Protein AF-0000000084984394 (afdb_homodimer)

Structure (mmCIF, N/CA/C/O backbone):
data_AF-0000000084984394-model_v1
#
loop_
_entity.id
_entity.type
_entity.pdbx_description
1 polymer 'UvrABC system protein A'
#
loop_
_atom_site.group_PDB
_atom_site.id
_atom_site.type_symbol
_atom_site.label_atom_id
_atom_site.label_alt_id
_atom_site.label_comp_id
_atom_site.label_asym_id
_atom_site.label_entity_id
_atom_site.label_seq_id
_atom_site.pdbx_PDB_ins_code
_atom_site.Cartn_x
_atom_site.Cartn_y
_atom_site.Cartn_z
_atom_site.occupancy
_atom_site.B_iso_or_equiv
_atom_site.auth_seq_id
_atom_site.auth_comp_id
_atom_site.auth_asym_id
_atom_site.auth_atom_id
_atom_site.pdbx_PDB_model_num
ATOM 1 N N . MET A 1 1 ? 12.5 -16.281 24.297 1 39.22 1 MET A N 1
ATOM 2 C CA . MET A 1 1 ? 11.516 -15.359 24.859 1 39.22 1 MET A CA 1
ATOM 3 C C . MET A 1 1 ? 11.617 -13.992 24.188 1 39.22 1 MET A C 1
ATOM 5 O O . MET A 1 1 ? 12.711 -13.477 23.969 1 39.22 1 MET A O 1
ATOM 9 N N . GLY A 1 2 ? 10.586 -13.719 23.391 1 54.81 2 GLY A N 1
ATOM 10 C CA . GLY A 1 2 ? 10.508 -12.555 22.516 1 54.81 2 GLY A CA 1
ATOM 11 C C . GLY A 1 2 ? 10.961 -11.273 23.203 1 54.81 2 GLY A C 1
ATOM 12 O O . GLY A 1 2 ? 11 -11.203 24.438 1 54.81 2 GLY A O 1
ATOM 13 N N . LYS A 1 3 ? 11.648 -10.398 22.516 1 65.56 3 LYS A N 1
ATOM 14 C CA . LYS A 1 3 ? 12.117 -9.125 23.031 1 65.56 3 LYS A CA 1
ATOM 15 C C . LYS A 1 3 ? 10.977 -8.336 23.672 1 65.56 3 LYS A C 1
ATOM 17 O O . LYS A 1 3 ? 9.953 -8.078 23.031 1 65.56 3 LYS A O 1
ATOM 22 N N . ASN A 1 4 ? 10.828 -8.273 24.984 1 84.81 4 ASN A N 1
ATOM 23 C CA . ASN A 1 4 ? 9.773 -7.594 25.719 1 84.81 4 ASN A CA 1
ATOM 24 C C . ASN A 1 4 ? 10.031 -6.09 25.812 1 84.81 4 ASN A C 1
ATOM 26 O O . ASN A 1 4 ? 9.344 -5.379 26.547 1 84.81 4 ASN A O 1
ATOM 30 N N . LYS A 1 5 ? 11.078 -5.723 25.094 1 93.69 5 LYS A N 1
ATOM 31 C CA . LYS A 1 5 ? 11.391 -4.301 25.109 1 93.69 5 LYS A CA 1
ATOM 32 C C . LYS A 1 5 ? 11.758 -3.797 23.719 1 93.69 5 LYS A C 1
ATOM 34 O O . LYS A 1 5 ? 12.125 -4.586 22.844 1 93.69 5 LYS A O 1
ATOM 39 N N . ILE A 1 6 ? 11.508 -2.586 23.438 1 95.19 6 ILE A N 1
ATOM 40 C CA . ILE A 1 6 ? 12.039 -1.872 22.281 1 95.19 6 ILE A CA 1
ATOM 41 C C . ILE A 1 6 ? 13.312 -1.121 22.688 1 95.19 6 ILE A C 1
ATOM 43 O O . ILE A 1 6 ? 13.281 -0.267 23.578 1 95.19 6 ILE A O 1
ATOM 47 N N . THR A 1 7 ? 14.398 -1.49 22.109 1 95.62 7 THR A N 1
ATOM 48 C CA . THR A 1 7 ? 15.688 -0.886 22.438 1 95.62 7 THR A CA 1
ATOM 49 C C . THR A 1 7 ? 16.172 0.016 21.312 1 95.62 7 THR A C 1
ATOM 51 O O . THR A 1 7 ? 16.375 -0.447 20.188 1 95.62 7 THR A O 1
ATOM 54 N N . ILE A 1 8 ? 16.281 1.283 21.562 1 96 8 ILE A N 1
ATOM 55 C CA . ILE A 1 8 ? 16.781 2.273 20.625 1 96 8 ILE A CA 1
ATOM 56 C C . ILE A 1 8 ? 18.219 2.627 20.938 1 96 8 ILE A C 1
ATOM 58 O O . ILE A 1 8 ? 18.547 2.998 22.078 1 96 8 ILE A O 1
ATOM 62 N N . ARG A 1 9 ? 19.125 2.477 20.016 1 94.94 9 ARG A N 1
ATOM 63 C CA . ARG A 1 9 ? 20.547 2.773 20.219 1 94.94 9 ARG A CA 1
ATOM 64 C C . ARG A 1 9 ? 21.016 3.848 19.234 1 94.94 9 ARG A C 1
ATOM 66 O O . ARG A 1 9 ? 20.891 3.688 18.031 1 94.94 9 ARG A O 1
ATOM 73 N N . GLY A 1 10 ? 21.406 4.906 19.75 1 94.62 10 GLY A N 1
ATOM 74 C CA . GLY A 1 10 ? 22.094 5.945 19 1 94.62 10 GLY A CA 1
ATOM 75 C C . GLY A 1 10 ? 21.156 6.73 18.094 1 94.62 10 GLY A C 1
ATOM 76 O O . GLY A 1 10 ? 21.406 6.859 16.891 1 94.62 10 GLY A O 1
ATOM 77 N N . ALA A 1 11 ? 20.016 7.262 18.578 1 94 11 ALA A N 1
ATOM 78 C CA . ALA A 1 11 ? 19.109 8.094 17.797 1 94 11 ALA A CA 1
ATOM 79 C C . ALA A 1 11 ? 19.625 9.523 17.703 1 94 11 ALA A C 1
ATOM 81 O O . ALA A 1 11 ? 20 10.125 18.703 1 94 11 ALA A O 1
ATOM 82 N N . ARG A 1 12 ? 19.672 10.07 16.5 1 91.38 12 ARG A N 1
ATOM 83 C CA . ARG A 1 12 ? 20.281 11.383 16.297 1 91.38 12 ARG A CA 1
ATOM 84 C C . ARG A 1 12 ? 19.438 12.234 15.359 1 91.38 12 ARG A C 1
ATOM 86 O O . ARG A 1 12 ? 19.938 13.164 14.727 1 91.38 12 ARG A O 1
ATOM 93 N N . GLU A 1 13 ? 18.188 11.93 15.273 1 85.88 13 GLU A N 1
ATOM 94 C CA . GLU A 1 13 ? 17.297 12.727 14.422 1 85.88 13 GLU A CA 1
ATOM 95 C C . GLU A 1 13 ? 17.125 14.141 14.977 1 85.88 13 GLU A C 1
ATOM 97 O O . GLU A 1 13 ? 16.797 14.312 16.156 1 85.88 13 GLU A O 1
ATOM 102 N N . HIS A 1 14 ? 17.328 15.148 14.156 1 79.62 14 HIS A N 1
ATOM 103 C CA . HIS A 1 14 ? 17.156 16.562 14.508 1 79.62 14 HIS A CA 1
ATOM 104 C C . HIS A 1 14 ? 18.047 16.938 15.688 1 79.62 14 HIS A C 1
ATOM 106 O O . HIS A 1 14 ? 19.266 16.812 15.617 1 79.62 14 HIS A O 1
ATOM 112 N N . ASN A 1 15 ? 17.453 17.234 16.938 1 82.62 15 ASN A N 1
ATOM 113 C CA . ASN A 1 15 ? 18.25 17.719 18.047 1 82.62 15 ASN A CA 1
ATOM 114 C C . ASN A 1 15 ? 18.625 16.594 19.016 1 82.62 15 ASN A C 1
ATOM 116 O O . ASN A 1 15 ? 19.266 16.828 20.031 1 82.62 15 ASN A O 1
ATOM 120 N N . LEU A 1 16 ? 18.203 15.344 18.625 1 91.69 16 LEU A N 1
ATOM 121 C CA . LEU A 1 16 ? 18.5 14.219 19.516 1 91.69 16 LEU A CA 1
ATOM 122 C C . LEU A 1 16 ? 20 14 19.641 1 91.69 16 LEU A C 1
ATOM 124 O O . LEU A 1 16 ? 20.719 14.055 18.641 1 91.69 16 LEU A O 1
ATOM 128 N N . LYS A 1 17 ? 20.5 13.852 20.844 1 93.44 17 LYS A N 1
ATOM 129 C CA . LYS A 1 17 ? 21.922 13.719 21.125 1 93.44 17 LYS A CA 1
ATOM 130 C C . LYS A 1 17 ? 22.312 12.258 21.344 1 93.44 17 LYS A C 1
ATOM 132 O O . LYS A 1 17 ? 22.672 11.875 22.453 1 93.44 17 LYS A O 1
ATOM 137 N N . ASN A 1 18 ? 22.266 11.391 20.266 1 93.31 18 ASN A N 1
ATOM 138 C CA . ASN A 1 18 ? 22.672 9.992 20.312 1 93.31 18 ASN A CA 1
ATOM 139 C C . ASN A 1 18 ? 22.016 9.25 21.469 1 93.31 18 ASN A C 1
ATOM 141 O O . ASN A 1 18 ? 22.703 8.633 22.297 1 93.31 18 ASN A O 1
ATOM 145 N N . ILE A 1 19 ? 20.734 9.289 21.5 1 94.81 19 ILE A N 1
ATOM 146 C CA . ILE A 1 19 ? 19.922 8.82 22.609 1 94.81 19 ILE A CA 1
ATOM 147 C C . ILE A 1 19 ? 19.844 7.293 22.594 1 94.81 19 ILE A C 1
ATOM 149 O O . ILE A 1 19 ? 19.688 6.684 21.531 1 94.81 19 ILE A O 1
ATOM 153 N N . ASP A 1 20 ? 20.125 6.703 23.781 1 95.56 20 ASP A N 1
ATOM 154 C CA . ASP A 1 20 ? 19.812 5.301 24.047 1 95.56 20 ASP A CA 1
ATOM 155 C C . ASP A 1 20 ? 18.609 5.164 24.984 1 95.56 20 ASP A C 1
ATOM 157 O O . ASP A 1 20 ? 18.578 5.801 26.031 1 95.56 20 ASP A O 1
ATOM 161 N N . LEU A 1 21 ? 17.641 4.418 24.578 1 96.56 21 LEU A N 1
ATOM 162 C CA . LEU A 1 21 ? 16.422 4.316 25.359 1 96.56 21 LEU A CA 1
ATOM 163 C C . LEU A 1 21 ? 15.82 2.916 25.25 1 96.56 21 LEU A C 1
ATOM 165 O O . LEU A 1 21 ? 15.82 2.314 24.172 1 96.56 21 LEU A O 1
ATOM 169 N N . GLU A 1 22 ? 15.406 2.387 26.359 1 96.31 22 GLU A N 1
ATOM 170 C CA . GLU A 1 22 ? 14.656 1.131 26.406 1 96.31 22 GLU A CA 1
ATOM 171 C C . GLU A 1 22 ? 13.234 1.348 26.906 1 96.31 22 GLU A C 1
ATOM 173 O O . GLU A 1 22 ? 13.031 1.942 27.969 1 96.31 22 GLU A O 1
ATOM 178 N N . ILE A 1 23 ? 12.266 0.944 26.141 1 96.56 23 ILE A N 1
ATOM 179 C CA . ILE A 1 23 ? 10.875 1.066 26.578 1 96.56 23 ILE A CA 1
ATOM 180 C C . ILE A 1 23 ? 10.195 -0.299 26.516 1 96.56 23 ILE A C 1
ATOM 182 O O . ILE A 1 23 ? 10.508 -1.116 25.641 1 96.56 23 ILE A O 1
ATOM 186 N N . PRO A 1 24 ? 9.297 -0.525 27.375 1 95.81 24 PRO A N 1
ATOM 187 C CA . PRO A 1 24 ? 8.641 -1.835 27.406 1 95.81 24 PRO A CA 1
ATOM 188 C C . PRO A 1 24 ? 7.605 -2.006 26.297 1 95.81 24 PRO A C 1
ATOM 190 O O . PRO A 1 24 ? 7.035 -1.021 25.812 1 95.81 24 PRO A O 1
ATOM 193 N N . ARG A 1 25 ? 7.363 -3.24 25.922 1 93.12 25 ARG A N 1
ATOM 194 C CA . ARG A 1 25 ? 6.328 -3.576 24.953 1 93.12 25 ARG A CA 1
ATOM 195 C C . ARG A 1 25 ? 5.008 -3.895 25.641 1 93.12 25 ARG A C 1
ATOM 197 O O . ARG A 1 25 ? 4.992 -4.246 26.828 1 93.12 25 ARG A O 1
ATOM 204 N N . ASP A 1 26 ? 3.85 -3.713 24.984 1 92.44 26 ASP A N 1
ATOM 205 C CA . ASP A 1 26 ? 2.5 -4.043 25.422 1 92.44 26 ASP A CA 1
ATOM 206 C C . ASP A 1 26 ? 2.076 -3.154 26.594 1 92.44 26 ASP A C 1
ATOM 208 O O . ASP A 1 26 ? 1.431 -3.623 27.531 1 92.44 26 ASP A O 1
ATOM 212 N N . GLN A 1 27 ? 2.607 -1.94 26.578 1 96.62 27 GLN A N 1
ATOM 213 C CA . GLN A 1 27 ? 2.266 -0.986 27.625 1 96.62 27 GLN A CA 1
ATOM 214 C C . GLN A 1 27 ? 1.844 0.355 27.031 1 96.62 27 GLN A C 1
ATOM 216 O O . GLN A 1 27 ? 2.051 0.607 25.844 1 96.62 27 GLN A O 1
ATOM 221 N N . PHE A 1 28 ? 1.172 1.095 27.906 1 97.69 28 PHE A N 1
ATOM 222 C CA . PHE A 1 28 ? 0.793 2.471 27.609 1 97.69 28 PHE A CA 1
ATOM 223 C C . PHE A 1 28 ? 1.899 3.438 28.016 1 97.69 28 PHE A C 1
ATOM 225 O O . PHE A 1 28 ? 2.068 3.73 29.203 1 97.69 28 PHE A O 1
ATOM 232 N N . ILE A 1 29 ? 2.703 3.916 26.984 1 98.25 29 ILE A N 1
ATOM 233 C CA . ILE A 1 29 ? 3.887 4.73 27.234 1 98.25 29 ILE A CA 1
ATOM 234 C C . ILE A 1 29 ? 3.611 6.176 26.828 1 98.25 29 ILE A C 1
ATOM 236 O O . ILE A 1 29 ? 3.125 6.441 25.734 1 98.25 29 ILE A O 1
ATOM 240 N N . VAL A 1 30 ? 3.922 7.121 27.703 1 98 30 VAL A N 1
ATOM 241 C CA . VAL A 1 30 ? 3.762 8.531 27.391 1 98 30 VAL A CA 1
ATOM 242 C C . VAL A 1 30 ? 5.133 9.18 27.219 1 98 30 VAL A C 1
ATOM 244 O O . VAL A 1 30 ? 6.023 9 28.047 1 98 30 VAL A O 1
ATOM 247 N N . PHE A 1 31 ? 5.332 9.805 26.094 1 97.56 31 PHE A N 1
ATOM 248 C CA . PHE A 1 31 ? 6.473 10.688 25.859 1 97.56 31 PHE A CA 1
ATOM 249 C C . PHE A 1 31 ? 6.105 12.141 26.172 1 97.56 31 PHE A C 1
ATOM 251 O O . PHE A 1 31 ? 5.152 12.672 25.609 1 97.56 31 PHE A O 1
ATOM 258 N N . THR A 1 32 ? 6.801 12.727 27.141 1 96.31 32 THR A N 1
ATOM 259 C CA . THR A 1 32 ? 6.527 14.109 27.516 1 96.31 32 THR A CA 1
ATOM 260 C C . THR A 1 32 ? 7.82 14.922 27.562 1 96.31 32 THR A C 1
ATOM 262 O O . THR A 1 32 ? 8.898 14.398 27.266 1 96.31 32 THR A O 1
ATOM 265 N N . GLY A 1 33 ? 7.73 16.219 27.734 1 93.5 33 GLY A N 1
ATOM 266 C CA . GLY A 1 33 ? 8.836 17.172 27.719 1 93.5 33 GLY A CA 1
ATOM 267 C C . GLY A 1 33 ? 8.461 18.516 27.109 1 93.5 33 GLY A C 1
ATOM 268 O O . GLY A 1 33 ? 7.41 18.641 26.484 1 93.5 33 GLY A O 1
ATOM 269 N N . LEU A 1 34 ? 9.32 19.422 27.328 1 88.94 34 LEU A N 1
ATOM 270 C CA . LEU A 1 34 ? 9.07 20.781 26.859 1 88.94 34 LEU A CA 1
ATOM 271 C C . LEU A 1 34 ? 8.93 20.812 25.344 1 88.94 34 LEU A C 1
ATOM 273 O O . LEU A 1 34 ? 9.406 19.891 24.656 1 88.94 34 LEU A O 1
ATOM 277 N N . SER A 1 35 ? 8.234 21.781 24.875 1 83.44 35 SER A N 1
ATOM 278 C CA . SER A 1 35 ? 8.109 21.938 23.422 1 83.44 35 SER A CA 1
ATOM 279 C C . SER A 1 35 ? 9.477 22.109 22.766 1 83.44 35 SER A C 1
ATOM 281 O O . SER A 1 35 ? 10.289 22.922 23.219 1 83.44 35 SER A O 1
ATOM 283 N N . GLY A 1 36 ? 9.789 21.328 21.75 1 81.25 36 GLY A N 1
ATOM 284 C CA . GLY A 1 36 ? 11.055 21.391 21.047 1 81.25 36 GLY A CA 1
ATOM 285 C C . GLY A 1 36 ? 12.133 20.531 21.688 1 81.25 36 GLY A C 1
ATOM 286 O O . GLY A 1 36 ? 13.289 20.547 21.25 1 81.25 36 GLY A O 1
ATOM 287 N N . SER A 1 37 ? 11.758 19.75 22.672 1 89 37 SER A N 1
ATOM 288 C CA . SER A 1 37 ? 12.742 18.969 23.406 1 89 37 SER A CA 1
ATOM 289 C C . SER A 1 37 ? 13.219 17.766 22.594 1 89 37 SER A C 1
ATOM 291 O O . SER A 1 37 ? 14.289 17.219 22.859 1 89 37 SER A O 1
ATOM 293 N N . GLY A 1 38 ? 12.43 17.297 21.656 1 89.88 38 GLY A N 1
ATOM 294 C CA . GLY A 1 38 ? 12.812 16.172 20.812 1 89.88 38 GLY A CA 1
ATOM 295 C C . GLY A 1 38 ? 11.828 15.008 20.891 1 89.88 38 GLY A C 1
ATOM 296 O O . GLY A 1 38 ? 12.125 13.906 20.422 1 89.88 38 GLY A O 1
ATOM 297 N N . LYS A 1 39 ? 10.609 15.219 21.406 1 92.56 39 LYS A N 1
ATOM 298 C CA . LYS A 1 39 ? 9.602 14.164 21.547 1 92.56 39 LYS A CA 1
ATOM 299 C C . LYS A 1 39 ? 9.188 13.617 20.203 1 92.56 39 LYS A C 1
ATOM 301 O O . LYS A 1 39 ? 9.188 12.398 19.984 1 92.56 39 LYS A O 1
ATOM 306 N N . SER A 1 40 ? 8.797 14.539 19.297 1 88.56 40 SER A N 1
ATOM 307 C CA . SER A 1 40 ? 8.32 14.141 17.984 1 88.56 40 SER A CA 1
ATOM 308 C C . SER A 1 40 ? 9.445 13.523 17.156 1 88.56 40 SER A C 1
ATOM 310 O O . SER A 1 40 ? 9.211 12.594 16.375 1 88.56 40 SER A O 1
ATOM 312 N N . SER A 1 41 ? 10.68 14.047 17.312 1 90.25 41 SER A N 1
ATOM 313 C CA . SER A 1 41 ? 11.836 13.492 16.609 1 90.25 41 SER A CA 1
ATOM 314 C C . SER A 1 41 ? 12.055 12.023 16.984 1 90.25 41 SER A C 1
ATOM 316 O O . SER A 1 41 ? 12.391 11.203 16.141 1 90.25 41 SER A O 1
ATOM 318 N N . LEU A 1 42 ? 11.883 11.758 18.219 1 94.69 42 LEU A N 1
ATOM 319 C CA . LEU A 1 42 ? 12.109 10.398 18.688 1 94.69 42 LEU A CA 1
ATOM 320 C C . LEU A 1 42 ? 10.93 9.492 18.328 1 94.69 42 LEU A C 1
ATOM 322 O O . LEU A 1 42 ? 11.117 8.43 17.734 1 94.69 42 LEU A O 1
ATOM 326 N N . ALA A 1 43 ? 9.703 9.922 18.656 1 94.75 43 ALA A N 1
ATOM 327 C CA . ALA A 1 43 ? 8.516 9.094 18.516 1 94.75 43 ALA A CA 1
ATOM 328 C C . ALA A 1 43 ? 8.148 8.898 17.047 1 94.75 43 ALA A C 1
ATOM 330 O O . ALA A 1 43 ? 7.91 7.77 16.609 1 94.75 43 ALA A O 1
ATOM 331 N N . PHE A 1 44 ? 8.109 9.93 16.281 1 91.12 44 PHE A N 1
ATOM 332 C CA . PHE A 1 44 ? 7.57 9.859 14.922 1 91.12 44 PHE A CA 1
ATOM 333 C C . PHE A 1 44 ? 8.688 9.711 13.898 1 91.12 44 PHE A C 1
ATOM 335 O O . PHE A 1 44 ? 8.648 8.82 13.047 1 91.12 44 PHE A O 1
ATOM 342 N N . ASP A 1 45 ? 9.75 10.539 14 1 89.12 45 ASP A N 1
ATOM 343 C CA . ASP A 1 45 ? 10.773 10.594 12.961 1 89.12 45 ASP A CA 1
ATOM 344 C C . ASP A 1 45 ? 11.789 9.461 13.133 1 89.12 45 ASP A C 1
ATOM 346 O O . ASP A 1 45 ? 12.602 9.203 12.234 1 89.12 45 ASP A O 1
ATOM 350 N N . THR A 1 46 ? 11.812 8.82 14.258 1 93.69 46 THR A N 1
ATOM 351 C CA . THR A 1 46 ? 12.758 7.734 14.492 1 93.69 46 THR A CA 1
ATOM 352 C C . THR A 1 46 ? 12.023 6.402 14.633 1 93.69 46 THR A C 1
ATOM 354 O O . THR A 1 46 ? 12.062 5.57 13.727 1 93.69 46 THR A O 1
ATOM 357 N N . ILE A 1 47 ? 11.172 6.32 15.695 1 94.69 47 ILE A N 1
ATOM 358 C CA . ILE A 1 47 ? 10.555 5.039 16.016 1 94.69 47 ILE A CA 1
ATOM 359 C C . ILE A 1 47 ? 9.492 4.695 14.969 1 94.69 47 ILE A C 1
ATOM 361 O O . ILE A 1 47 ? 9.523 3.613 14.383 1 94.69 47 ILE A O 1
ATOM 365 N N . TYR A 1 48 ? 8.578 5.57 14.711 1 93 48 TYR A N 1
ATOM 366 C CA . TYR A 1 48 ? 7.52 5.316 13.75 1 93 48 TYR A CA 1
ATOM 367 C C . TYR A 1 48 ? 8.086 5.133 12.344 1 93 48 TYR A C 1
ATOM 369 O O . TYR A 1 48 ? 7.707 4.199 11.633 1 93 48 TYR A O 1
ATOM 377 N N . ALA A 1 49 ? 8.914 6.074 12 1 88.56 49 ALA A N 1
ATOM 378 C CA . ALA A 1 49 ? 9.484 6.047 10.656 1 88.56 49 ALA A CA 1
ATOM 379 C C . ALA A 1 49 ? 10.156 4.711 10.375 1 88.56 49 ALA A C 1
ATOM 381 O O . ALA A 1 49 ? 9.969 4.125 9.305 1 88.56 49 ALA A O 1
ATOM 382 N N . ASP A 1 50 ? 10.898 4.242 11.32 1 90.31 50 ASP A N 1
ATOM 383 C CA . ASP A 1 50 ? 11.602 2.98 11.117 1 90.31 50 ASP A CA 1
ATOM 384 C C . ASP A 1 50 ? 10.633 1.8 11.125 1 90.31 50 ASP A C 1
ATOM 386 O O . ASP A 1 50 ? 10.805 0.847 10.359 1 90.31 50 ASP A O 1
ATOM 390 N N . GLY A 1 51 ? 9.664 1.844 12.055 1 89.44 51 GLY A N 1
ATOM 391 C CA . GLY A 1 51 ? 8.68 0.777 12.102 1 89.44 51 GLY A CA 1
ATOM 392 C C . GLY A 1 51 ? 7.867 0.658 10.82 1 89.44 51 GLY A C 1
ATOM 393 O O . GLY A 1 51 ? 7.609 -0.449 10.344 1 89.44 51 GLY A O 1
ATOM 394 N N . GLN A 1 52 ? 7.438 1.762 10.367 1 85.19 52 GLN A N 1
ATOM 395 C CA . GLN A 1 52 ? 6.672 1.771 9.125 1 85.19 52 GLN A CA 1
ATOM 396 C C . GLN A 1 52 ? 7.527 1.328 7.945 1 85.19 52 GLN A C 1
ATOM 398 O O . GLN A 1 52 ? 7.082 0.545 7.105 1 85.19 52 GLN A O 1
ATOM 403 N N . ARG A 1 53 ? 8.75 1.871 7.879 1 83.56 53 ARG A N 1
ATOM 404 C CA . ARG A 1 53 ? 9.672 1.528 6.801 1 83.56 53 ARG A CA 1
ATOM 405 C C . ARG A 1 53 ? 9.898 0.022 6.734 1 83.56 53 ARG A C 1
ATOM 407 O O . ARG A 1 53 ? 9.844 -0.571 5.652 1 83.56 53 ARG A O 1
ATOM 414 N N . ARG A 1 54 ? 10.18 -0.574 7.816 1 85.5 54 ARG A N 1
ATOM 415 C CA . ARG A 1 54 ? 10.469 -2.002 7.875 1 85.5 54 ARG A CA 1
ATOM 416 C C . ARG A 1 54 ? 9.281 -2.826 7.387 1 85.5 54 ARG A C 1
ATOM 418 O O . ARG A 1 54 ? 9.461 -3.83 6.695 1 85.5 54 ARG A O 1
ATOM 425 N N . TYR A 1 55 ? 8.141 -2.463 7.73 1 85.19 55 TYR A N 1
ATOM 426 C CA . TYR A 1 55 ? 6.969 -3.211 7.285 1 85.19 55 TYR A CA 1
ATOM 427 C C . TYR A 1 55 ? 6.762 -3.057 5.785 1 85.19 55 TYR A C 1
ATOM 429 O O . TYR A 1 55 ? 6.438 -4.027 5.094 1 85.19 55 TYR A O 1
ATOM 437 N N . VAL A 1 56 ? 6.844 -1.837 5.32 1 78.5 56 VAL A N 1
ATOM 438 C CA . VAL A 1 56 ? 6.637 -1.564 3.9 1 78.5 56 VAL A CA 1
ATOM 439 C C . VAL A 1 56 ? 7.664 -2.332 3.072 1 78.5 56 VAL A C 1
ATOM 441 O O . VAL A 1 56 ? 7.359 -2.801 1.972 1 78.5 56 VAL A O 1
ATOM 444 N N . GLU A 1 57 ? 8.836 -2.455 3.594 1 76.38 57 GLU A N 1
ATOM 445 C CA . GLU A 1 57 ? 9.891 -3.203 2.912 1 76.38 57 GLU A CA 1
ATOM 446 C C . GLU A 1 57 ? 9.523 -4.676 2.775 1 76.38 57 GLU A C 1
ATOM 448 O O . GLU A 1 57 ? 10.062 -5.383 1.922 1 76.38 57 GLU A O 1
ATOM 453 N N . SER A 1 58 ? 8.609 -5.086 3.658 1 77.69 58 SER A N 1
ATOM 454 C CA . SER A 1 58 ? 8.211 -6.488 3.666 1 77.69 58 SER A CA 1
ATOM 455 C C . SER A 1 58 ? 7.094 -6.75 2.656 1 77.69 58 SER A C 1
ATOM 457 O O . SER A 1 58 ? 6.742 -7.902 2.396 1 77.69 58 SER A O 1
ATOM 459 N N . LEU A 1 59 ? 6.535 -5.715 2.086 1 75 59 LEU A N 1
ATOM 460 C CA . LEU A 1 59 ? 5.457 -5.852 1.115 1 75 59 LEU A CA 1
ATOM 461 C C . LEU A 1 59 ? 6.012 -6.086 -0.286 1 75 59 LEU A C 1
ATOM 463 O O . LEU A 1 59 ? 7.23 -6.09 -0.483 1 75 59 LEU A O 1
ATOM 467 N N . SER A 1 60 ? 5.082 -6.332 -1.237 1 68.88 60 SER A N 1
ATOM 468 C CA . SER A 1 60 ? 5.477 -6.586 -2.619 1 68.88 60 SER A CA 1
ATOM 469 C C . SER A 1 60 ? 6.176 -5.371 -3.223 1 68.88 60 SER A C 1
ATOM 471 O O . SER A 1 60 ? 6.047 -4.258 -2.717 1 68.88 60 SER A O 1
ATOM 473 N N . SER A 1 61 ? 7.016 -5.613 -4.242 1 64.44 61 SER A N 1
ATOM 474 C CA . SER A 1 61 ? 7.719 -4.527 -4.918 1 64.44 61 SER A CA 1
ATOM 475 C C . SER A 1 61 ? 6.742 -3.479 -5.441 1 64.44 61 SER A C 1
ATOM 477 O O . SER A 1 61 ? 7.031 -2.281 -5.41 1 64.44 61 SER A O 1
ATOM 479 N N . TYR A 1 62 ? 5.648 -4.004 -5.852 1 60.34 62 TYR A N 1
ATOM 480 C CA . TYR A 1 62 ? 4.621 -3.102 -6.363 1 60.34 62 TYR A CA 1
ATOM 481 C C . TYR A 1 62 ? 4.086 -2.203 -5.258 1 60.34 62 TYR A C 1
ATOM 483 O O . TYR A 1 62 ? 3.965 -0.988 -5.438 1 60.34 62 TYR A O 1
ATOM 491 N N . ALA A 1 63 ? 3.736 -2.803 -4.188 1 70.56 63 ALA A N 1
ATOM 492 C CA . ALA A 1 63 ? 3.238 -2.043 -3.043 1 70.56 63 ALA A CA 1
ATOM 493 C C . ALA A 1 63 ? 4.273 -1.029 -2.564 1 70.56 63 ALA A C 1
ATOM 495 O O . ALA A 1 63 ? 3.928 0.106 -2.229 1 70.56 63 ALA A O 1
ATOM 496 N N . ARG A 1 64 ? 5.531 -1.296 -2.676 1 72.12 64 ARG A N 1
ATOM 497 C CA . ARG A 1 64 ? 6.617 -0.436 -2.213 1 72.12 64 ARG A CA 1
ATOM 498 C C . ARG A 1 64 ? 6.754 0.795 -3.102 1 72.12 64 ARG A C 1
ATOM 500 O O . ARG A 1 64 ? 6.98 1.902 -2.607 1 72.12 64 ARG A O 1
ATOM 507 N N . GLN A 1 65 ? 6.641 0.52 -4.332 1 62.75 65 GLN A N 1
ATOM 508 C CA . GLN A 1 65 ? 6.773 1.617 -5.285 1 62.75 65 GLN A CA 1
ATOM 509 C C . GLN A 1 65 ? 5.656 2.639 -5.105 1 62.75 65 GLN A C 1
ATOM 511 O O . GLN A 1 65 ? 5.883 3.844 -5.227 1 62.75 65 GLN A O 1
ATOM 516 N N . PHE A 1 66 ? 4.59 2.131 -4.746 1 60.28 66 PHE A N 1
ATOM 517 C CA . PHE A 1 66 ? 3.422 2.994 -4.625 1 60.28 66 PHE A CA 1
ATOM 518 C C . PHE A 1 66 ? 3.461 3.775 -3.316 1 60.28 66 PHE A C 1
ATOM 520 O O . PHE A 1 66 ? 3.141 4.965 -3.289 1 60.28 66 PHE A O 1
ATOM 527 N N . LEU A 1 67 ? 3.709 3.045 -2.254 1 67.88 67 LEU A N 1
ATOM 528 C CA . LEU A 1 67 ? 3.707 3.688 -0.945 1 67.88 67 LEU A CA 1
ATOM 529 C C . LEU A 1 67 ? 4.918 4.602 -0.786 1 67.88 67 LEU A C 1
ATOM 531 O O . LEU A 1 67 ? 4.926 5.48 0.08 1 67.88 67 LEU A O 1
ATOM 535 N N . GLY A 1 68 ? 5.785 4.543 -1.76 1 59.25 68 GLY A N 1
ATOM 536 C CA . GLY A 1 68 ? 6.969 5.391 -1.749 1 59.25 68 GLY A CA 1
ATOM 537 C C . GLY A 1 68 ? 8.062 4.871 -0.839 1 59.25 68 GLY A C 1
ATOM 538 O O . GLY A 1 68 ? 7.801 4.094 0.08 1 59.25 68 GLY A O 1
ATOM 539 N N . GLN A 1 69 ? 9.211 5.105 -1.254 1 58.78 69 GLN A N 1
ATOM 540 C CA . GLN A 1 69 ? 10.375 4.703 -0.466 1 58.78 69 GLN A CA 1
ATOM 541 C C . GLN A 1 69 ? 10.547 5.602 0.756 1 58.78 69 GLN A C 1
ATOM 543 O O . GLN A 1 69 ? 10.523 6.828 0.641 1 58.78 69 GLN A O 1
ATOM 548 N N . MET A 1 70 ? 10.328 5.004 1.964 1 64.94 70 MET A N 1
ATOM 549 C CA . MET A 1 70 ? 10.5 5.73 3.217 1 64.94 70 MET A CA 1
ATOM 550 C C . MET A 1 70 ? 11.977 5.82 3.596 1 64.94 70 MET A C 1
ATOM 552 O O . MET A 1 70 ? 12.727 4.863 3.406 1 64.94 70 MET A O 1
ATOM 556 N N . GLU A 1 71 ? 12.469 6.973 3.945 1 68.94 71 GLU A N 1
ATOM 557 C CA . GLU A 1 71 ? 13.859 7.195 4.324 1 68.94 71 GLU A CA 1
ATOM 558 C C . GLU A 1 71 ? 14.18 6.547 5.664 1 68.94 71 GLU A C 1
ATOM 560 O O . GLU A 1 71 ? 13.336 6.512 6.562 1 68.94 71 GLU A O 1
ATOM 565 N N . LYS A 1 72 ? 15.266 5.867 5.715 1 78.44 72 LYS A N 1
ATOM 566 C CA . LYS A 1 72 ? 15.734 5.328 6.988 1 78.44 72 LYS A CA 1
ATOM 567 C C . LYS A 1 72 ? 16.125 6.445 7.953 1 78.44 72 LYS A C 1
ATOM 569 O O . LYS A 1 72 ? 16.859 7.359 7.586 1 78.44 72 LYS A O 1
ATOM 574 N N . PRO A 1 73 ? 15.578 6.453 9.195 1 85 73 PRO A N 1
ATOM 575 C CA . PRO A 1 73 ? 15.953 7.477 10.172 1 85 73 PRO A CA 1
ATOM 576 C C . PRO A 1 73 ? 17.406 7.359 10.617 1 85 73 PRO A C 1
ATOM 578 O O . PRO A 1 73 ? 18.031 6.309 10.438 1 85 73 PRO A O 1
ATOM 581 N N . ASP A 1 74 ? 18 8.445 11.109 1 85.81 74 ASP A N 1
ATOM 582 C CA . ASP A 1 74 ? 19.375 8.453 11.617 1 85.81 74 ASP A CA 1
ATOM 583 C C . ASP A 1 74 ? 19.438 7.809 13 1 85.81 74 ASP A C 1
ATOM 585 O O . ASP A 1 74 ? 19.391 8.508 14.016 1 85.81 74 ASP A O 1
ATOM 589 N N . VAL A 1 75 ? 19.547 6.566 13.07 1 89.62 75 VAL A N 1
ATOM 590 C CA . VAL A 1 75 ? 19.625 5.746 14.281 1 89.62 75 VAL A CA 1
ATOM 591 C C . VAL A 1 75 ? 20.516 4.527 14.016 1 89.62 75 VAL A C 1
ATOM 593 O O . VAL A 1 75 ? 20.531 3.998 12.906 1 89.62 75 VAL A O 1
ATOM 596 N N . ASP A 1 76 ? 21.297 4.168 15 1 87.06 76 ASP A N 1
ATOM 597 C CA . ASP A 1 76 ? 22.172 3.016 14.82 1 87.06 76 ASP A CA 1
ATOM 598 C C . ASP A 1 76 ? 21.375 1.723 14.711 1 87.06 76 ASP A C 1
ATOM 600 O O . ASP A 1 76 ? 21.609 0.91 13.812 1 87.06 76 ASP A O 1
ATOM 604 N N . ASP A 1 77 ? 20.484 1.555 15.688 1 88.69 77 ASP A N 1
ATOM 605 C CA . ASP A 1 77 ? 19.719 0.313 15.672 1 88.69 77 ASP A CA 1
ATOM 606 C C . ASP A 1 77 ? 18.484 0.423 16.578 1 88.69 77 ASP A C 1
ATOM 608 O O . ASP A 1 77 ? 18.516 1.104 17.594 1 88.69 77 ASP A O 1
ATOM 612 N N . ILE A 1 78 ? 17.438 -0.104 16.109 1 93.12 78 ILE A N 1
ATOM 613 C CA . ILE A 1 78 ? 16.25 -0.281 16.938 1 93.12 78 ILE A CA 1
ATOM 614 C C . ILE A 1 78 ? 15.836 -1.753 16.938 1 93.12 78 ILE A C 1
ATOM 616 O O . ILE A 1 78 ? 15.594 -2.348 15.891 1 93.12 78 ILE A O 1
ATOM 620 N N . GLU A 1 79 ? 15.836 -2.332 18.109 1 91.06 79 GLU A N 1
ATOM 621 C CA . GLU A 1 79 ? 15.445 -3.729 18.266 1 91.06 79 GLU A CA 1
ATOM 622 C C . GLU A 1 79 ? 14.055 -3.852 18.891 1 91.06 79 GLU A C 1
ATOM 624 O O . GLU A 1 79 ? 13.656 -3.006 19.688 1 91.06 79 GLU A O 1
ATOM 629 N N . GLY A 1 80 ? 13.32 -4.844 18.5 1 91.56 80 GLY A N 1
ATOM 630 C CA . GLY A 1 80 ? 12.016 -5.098 19.094 1 91.56 80 GLY A CA 1
ATOM 631 C C . GLY A 1 80 ? 10.914 -4.262 18.484 1 91.56 80 GLY A C 1
ATOM 632 O O . GLY A 1 80 ? 9.867 -4.047 19.109 1 91.56 80 GLY A O 1
ATOM 633 N N . LEU A 1 81 ? 11.18 -3.785 17.312 1 92.5 81 LEU A N 1
ATOM 634 C CA . LEU A 1 81 ? 10.234 -2.879 16.672 1 92.5 81 LEU A CA 1
ATOM 635 C C . LEU A 1 81 ? 9.125 -3.656 15.984 1 92.5 81 LEU A C 1
ATOM 637 O O . LEU A 1 81 ? 9.391 -4.633 15.281 1 92.5 81 LEU A O 1
ATOM 641 N N . SER A 1 82 ? 7.875 -3.312 16.25 1 93.25 82 SER A N 1
ATOM 642 C CA . SER A 1 82 ? 6.688 -3.857 15.602 1 93.25 82 SER A CA 1
ATOM 643 C C . SER A 1 82 ? 6.234 -2.971 14.445 1 93.25 82 SER A C 1
ATOM 645 O O . SER A 1 82 ? 6.68 -1.828 14.328 1 93.25 82 SER A O 1
ATOM 647 N N . PRO A 1 83 ? 5.336 -3.545 13.57 1 90.81 83 PRO A N 1
ATOM 648 C CA . PRO A 1 83 ? 4.715 -2.625 12.617 1 90.81 83 PRO A CA 1
ATOM 649 C C . PRO A 1 83 ? 4.062 -1.423 13.297 1 90.81 83 PRO A C 1
ATOM 651 O O . PRO A 1 83 ? 3.396 -1.576 14.32 1 90.81 83 PRO A O 1
ATOM 654 N N . ALA A 1 84 ? 4.367 -0.311 12.742 1 92.69 84 ALA A N 1
ATOM 655 C CA . ALA A 1 84 ? 3.945 0.901 13.438 1 92.69 84 ALA A CA 1
ATOM 656 C C . ALA A 1 84 ? 2.855 1.631 12.656 1 92.69 84 ALA A C 1
ATOM 658 O O . ALA A 1 84 ? 2.875 1.651 11.422 1 92.69 84 ALA A O 1
ATOM 659 N N . ILE A 1 85 ? 1.864 2.15 13.367 1 89.62 85 ILE A N 1
ATOM 660 C CA . ILE A 1 85 ? 0.797 2.984 12.828 1 89.62 85 ILE A CA 1
ATOM 661 C C . ILE A 1 85 ? 0.781 4.332 13.547 1 89.62 85 ILE A C 1
ATOM 663 O O . ILE A 1 85 ? 0.843 4.387 14.773 1 89.62 85 ILE A O 1
ATOM 667 N N . SER A 1 86 ? 0.855 5.363 12.766 1 89.62 86 SER A N 1
ATOM 668 C CA . SER A 1 86 ? 0.814 6.703 13.344 1 89.62 86 SER A CA 1
ATOM 669 C C . SER A 1 86 ? -0.576 7.316 13.219 1 89.62 86 SER A C 1
ATOM 671 O O . SER A 1 86 ? -1.242 7.152 12.195 1 89.62 86 SER A O 1
ATOM 673 N N . ILE A 1 87 ? -1.036 7.82 14.273 1 87.19 87 ILE A N 1
ATOM 674 C CA . ILE A 1 87 ? -2.277 8.586 14.297 1 87.19 87 ILE A CA 1
ATOM 675 C C . ILE A 1 87 ? -1.97 10.062 14.539 1 87.19 87 ILE A C 1
ATOM 677 O O . ILE A 1 87 ? -1.822 10.492 15.688 1 87.19 87 ILE A O 1
ATOM 681 N N . ASP A 1 88 ? -1.607 10.797 13.422 1 74.38 88 ASP A N 1
ATOM 682 C CA . ASP A 1 88 ? -1.177 12.188 13.516 1 74.38 88 ASP A CA 1
ATOM 683 C C . ASP A 1 88 ? -2.311 13.141 13.141 1 74.38 88 ASP A C 1
ATOM 685 O O . ASP A 1 88 ? -3.387 12.695 12.727 1 74.38 88 ASP A O 1
ATOM 689 N N . GLN A 1 89 ? -2.057 14.414 13.516 1 62.03 89 GLN A N 1
ATOM 690 C CA . GLN A 1 89 ? -3.045 15.469 13.289 1 62.03 89 GLN A CA 1
ATOM 691 C C . GLN A 1 89 ? -3.02 15.945 11.836 1 62.03 89 GLN A C 1
ATOM 693 O O . GLN A 1 89 ? -3.766 16.844 11.461 1 62.03 89 GLN A O 1
ATOM 698 N N . LYS A 1 90 ? -2.186 15.375 11.047 1 56 90 LYS A N 1
ATOM 699 C CA . LYS A 1 90 ? -2 15.953 9.719 1 56 90 LYS A CA 1
ATOM 700 C C . LYS A 1 90 ? -3.324 16.031 8.961 1 56 90 LYS A C 1
ATOM 702 O O . LYS A 1 90 ? -4.223 15.219 9.188 1 56 90 LYS A O 1
ATOM 707 N N . THR A 1 91 ? -3.424 17.141 8.18 1 55.78 91 THR A N 1
ATOM 708 C CA . THR A 1 91 ? -4.59 17.719 7.52 1 55.78 91 THR A CA 1
ATOM 709 C C . THR A 1 91 ? -5.156 16.766 6.477 1 55.78 91 THR A C 1
ATOM 711 O O . THR A 1 91 ? -4.402 16.141 5.723 1 55.78 91 THR A O 1
ATOM 714 N N . THR A 1 92 ? -6.355 16.328 6.742 1 55.53 92 THR A N 1
ATOM 715 C CA . THR A 1 92 ? -7.242 15.57 5.867 1 55.53 92 THR A CA 1
ATOM 716 C C . THR A 1 92 ? -7.324 16.219 4.488 1 55.53 92 THR A C 1
ATOM 718 O O . THR A 1 92 ? -7.043 17.406 4.34 1 55.53 92 THR A O 1
ATOM 721 N N . SER A 1 93 ? -7.523 15.523 3.463 1 59.84 93 SER A N 1
ATOM 722 C CA . SER A 1 93 ? -7.715 15.898 2.066 1 59.84 93 SER A CA 1
ATOM 723 C C . SER A 1 93 ? -8.672 17.078 1.939 1 59.84 93 SER A C 1
ATOM 725 O O . SER A 1 93 ? -9.633 17.188 2.705 1 59.84 93 SER A O 1
ATOM 727 N N . LYS A 1 94 ? -8.258 18.188 1.189 1 63.72 94 LYS A N 1
ATOM 728 C CA . LYS A 1 94 ? -9.125 19.328 0.891 1 63.72 94 LYS A CA 1
ATOM 729 C C . LYS A 1 94 ? -10.062 19 -0.274 1 63.72 94 LYS A C 1
ATOM 731 O O . LYS A 1 94 ? -10.773 19.891 -0.763 1 63.72 94 LYS A O 1
ATOM 736 N N . ASN A 1 95 ? -10.164 17.719 -0.427 1 74.25 95 ASN A N 1
ATOM 737 C CA . ASN A 1 95 ? -11.062 17.297 -1.494 1 74.25 95 ASN A CA 1
ATOM 738 C C . ASN A 1 95 ? -12.523 17.359 -1.053 1 74.25 95 ASN A C 1
ATOM 740 O O . ASN A 1 95 ? -12.906 16.734 -0.06 1 74.25 95 ASN A O 1
ATOM 744 N N . PRO A 1 96 ? -13.297 18.156 -1.782 1 79.88 96 PRO A N 1
ATOM 745 C CA . PRO A 1 96 ? -14.703 18.281 -1.4 1 79.88 96 PRO A CA 1
ATOM 746 C C . PRO A 1 96 ? -15.461 16.953 -1.454 1 79.88 96 PRO A C 1
ATOM 748 O O . PRO A 1 96 ? -16.547 16.844 -0.881 1 79.88 96 PRO A O 1
ATOM 751 N N . ARG A 1 97 ? -14.969 15.969 -2.08 1 85.88 97 ARG A N 1
ATOM 752 C CA . ARG A 1 97 ? -15.641 14.68 -2.211 1 85.88 97 ARG A CA 1
ATOM 753 C C . ARG A 1 97 ? -15.336 13.781 -1.02 1 85.88 97 ARG A C 1
ATOM 755 O O . ARG A 1 97 ? -15.984 12.742 -0.837 1 85.88 97 ARG A O 1
ATOM 762 N N . SER A 1 98 ? -14.422 14.211 -0.231 1 87.12 98 SER A N 1
ATOM 763 C CA . SER A 1 98 ? -14.07 13.445 0.961 1 87.12 98 SER A CA 1
ATOM 764 C C . SER A 1 98 ? -14.984 13.797 2.133 1 87.12 98 SER A C 1
ATOM 766 O O . SER A 1 98 ? -15.07 14.961 2.533 1 87.12 98 SER A O 1
ATOM 768 N N . THR A 1 99 ? -15.719 12.844 2.6 1 91.94 99 THR A N 1
ATOM 769 C CA . THR A 1 99 ? -16.609 13.008 3.736 1 91.94 99 THR A CA 1
ATOM 770 C C . THR A 1 99 ? -16.266 12.039 4.855 1 91.94 99 THR A C 1
ATOM 772 O O . THR A 1 99 ? -15.43 11.148 4.668 1 91.94 99 THR A O 1
ATOM 775 N N . VAL A 1 100 ? -16.812 12.203 6.02 1 92.75 100 VAL A N 1
ATOM 776 C CA . VAL A 1 100 ? -16.594 11.273 7.125 1 92.75 100 VAL A CA 1
ATOM 777 C C . VAL A 1 100 ? -16.984 9.859 6.699 1 92.75 100 VAL A C 1
ATOM 779 O O . VAL A 1 100 ? -16.297 8.898 7.035 1 92.75 100 VAL A O 1
ATOM 782 N N . GLY A 1 101 ? -18.016 9.797 5.879 1 93.12 101 GLY A N 1
ATOM 783 C CA . GLY A 1 101 ? -18.469 8.5 5.402 1 93.12 101 GLY A CA 1
ATOM 784 C C . GLY A 1 101 ? -17.469 7.809 4.496 1 93.12 101 GLY A C 1
ATOM 785 O O . GLY A 1 101 ? -17.25 6.602 4.598 1 93.12 101 GLY A O 1
ATOM 786 N N . THR A 1 102 ? -16.922 8.578 3.623 1 88.44 102 THR A N 1
ATOM 787 C CA . THR A 1 102 ? -15.977 7.996 2.676 1 88.44 102 THR A CA 1
ATOM 788 C C . THR A 1 102 ? -14.664 7.656 3.369 1 88.44 102 THR A C 1
ATOM 790 O O . THR A 1 102 ? -14.047 6.625 3.078 1 88.44 102 THR A O 1
ATOM 793 N N . VAL A 1 103 ? -14.203 8.477 4.328 1 84.62 103 VAL A N 1
ATOM 794 C CA . VAL A 1 103 ? -12.93 8.273 5.004 1 84.62 103 VAL A CA 1
ATOM 795 C C . VAL A 1 103 ? -13.008 7.039 5.898 1 84.62 103 VAL A C 1
ATOM 797 O O . VAL A 1 103 ? -12.031 6.289 6.016 1 84.62 103 VAL A O 1
ATOM 800 N N . THR A 1 104 ? -14.195 6.801 6.535 1 89 104 THR A N 1
ATOM 801 C CA . THR A 1 104 ? -14.375 5.668 7.438 1 89 104 THR A CA 1
ATOM 802 C C . THR A 1 104 ? -14.812 4.43 6.664 1 89 104 THR A C 1
ATOM 804 O O . THR A 1 104 ? -14.984 3.354 7.246 1 89 104 THR A O 1
ATOM 807 N N . GLU A 1 105 ? -15.148 4.539 5.383 1 84.88 105 GLU A N 1
ATOM 808 C CA . GLU A 1 105 ? -15.594 3.482 4.477 1 84.88 105 GLU A CA 1
ATOM 809 C C . GLU A 1 105 ? -17.016 3.043 4.793 1 84.88 105 GLU A C 1
ATOM 811 O O . GLU A 1 105 ? -17.516 2.078 4.211 1 84.88 105 GLU A O 1
ATOM 816 N N . ILE A 1 106 ? -17.594 3.713 5.684 1 92.75 106 ILE A N 1
ATOM 817 C CA . ILE A 1 106 ? -18.984 3.385 6.004 1 92.75 106 ILE A CA 1
ATOM 818 C C . ILE A 1 106 ? -19.859 3.625 4.781 1 92.75 106 ILE A C 1
ATOM 820 O O . ILE A 1 106 ? -20.797 2.863 4.52 1 92.75 106 ILE A O 1
ATOM 824 N N . TYR A 1 107 ? -19.5 4.684 4.066 1 93.81 107 TYR A N 1
ATOM 825 C CA . TYR A 1 107 ? -20.297 5.008 2.883 1 93.81 107 TYR A CA 1
ATOM 826 C C . TYR A 1 107 ? -20.219 3.883 1.856 1 93.81 107 TYR A C 1
ATOM 828 O O . TYR A 1 107 ? -21.203 3.611 1.155 1 93.81 107 TYR A O 1
ATOM 836 N N . ASP A 1 108 ? -19.188 3.197 1.7 1 88.69 108 ASP A N 1
ATOM 837 C CA . ASP A 1 108 ? -19.047 2.082 0.769 1 88.69 108 ASP A CA 1
ATOM 838 C C . ASP A 1 108 ? -19.969 0.927 1.15 1 88.69 108 ASP A C 1
ATOM 840 O O . ASP A 1 108 ? -20.562 0.286 0.281 1 88.69 108 ASP A O 1
ATOM 844 N N . TYR A 1 109 ? -20 0.671 2.418 1 91.56 109 TYR A N 1
ATOM 845 C CA . TYR A 1 109 ? -20.906 -0.379 2.883 1 91.56 109 TYR A CA 1
ATOM 846 C C . TYR A 1 109 ? -22.359 0.022 2.686 1 91.56 109 TYR A C 1
ATOM 848 O O . TYR A 1 109 ? -23.219 -0.826 2.41 1 91.56 109 TYR A O 1
ATOM 856 N N . LEU A 1 110 ? -22.562 1.3 2.84 1 95.75 110 LEU A N 1
ATOM 857 C CA . LEU A 1 110 ? -23.922 1.78 2.602 1 95.75 110 LEU A CA 1
ATOM 858 C C . LEU A 1 110 ? -24.312 1.607 1.136 1 95.75 110 LEU A C 1
ATOM 860 O O . LEU A 1 110 ? -25.438 1.205 0.831 1 95.75 110 LEU A O 1
ATOM 864 N N . ARG A 1 111 ? -23.406 1.939 0.252 1 94.25 111 ARG A N 1
ATOM 865 C CA . ARG A 1 111 ? -23.688 1.76 -1.17 1 94.25 111 ARG A CA 1
ATOM 866 C C . ARG A 1 111 ? -24 0.302 -1.486 1 94.25 111 ARG A C 1
ATOM 868 O O . ARG A 1 111 ? -24.922 0.016 -2.252 1 94.25 111 ARG A O 1
ATOM 875 N N . LEU A 1 112 ? -23.234 -0.557 -0.888 1 90.75 112 LEU A N 1
ATOM 876 C CA . LEU A 1 112 ? -23.469 -1.984 -1.08 1 90.75 112 LEU A CA 1
ATOM 877 C C . LEU A 1 112 ? -24.828 -2.391 -0.526 1 90.75 112 LEU A C 1
ATOM 879 O O . LEU A 1 112 ? -25.562 -3.158 -1.159 1 90.75 112 LEU A O 1
ATOM 883 N N . LEU A 1 113 ? -25.172 -1.895 0.658 1 93.94 113 LEU A N 1
ATOM 884 C CA . LEU A 1 113 ? -26.453 -2.184 1.294 1 93.94 113 LEU A CA 1
ATOM 885 C C . LEU A 1 113 ? -27.609 -1.763 0.396 1 93.94 113 LEU A C 1
ATOM 887 O O . LEU A 1 113 ? -28.531 -2.545 0.157 1 93.94 113 LEU A O 1
ATOM 891 N N . TYR A 1 114 ? -27.578 -0.603 -0.153 1 95.31 114 TYR A N 1
ATOM 892 C CA . TYR A 1 114 ? -28.656 -0.069 -0.986 1 95.31 114 TYR A CA 1
ATOM 893 C C . TYR A 1 114 ? -28.719 -0.799 -2.322 1 95.31 114 TYR A C 1
ATOM 895 O O . TYR A 1 114 ? -29.797 -0.976 -2.889 1 95.31 114 TYR A O 1
ATOM 903 N N . ALA A 1 115 ? -27.594 -1.188 -2.867 1 90.38 115 ALA A N 1
ATOM 904 C CA . ALA A 1 115 ? -27.562 -1.914 -4.137 1 90.38 115 ALA A CA 1
ATOM 905 C C . ALA A 1 115 ? -28.188 -3.297 -3.996 1 90.38 115 ALA A C 1
ATOM 907 O O . ALA A 1 115 ? -28.766 -3.824 -4.949 1 90.38 115 ALA A O 1
ATOM 908 N N . ARG A 1 116 ? -28.125 -3.818 -2.797 1 88.12 116 ARG A N 1
ATOM 909 C CA . ARG A 1 116 ? -28.5 -5.223 -2.656 1 88.12 116 ARG A CA 1
ATOM 910 C C . ARG A 1 116 ? -29.922 -5.359 -2.105 1 88.12 116 ARG A C 1
ATOM 912 O O . ARG A 1 116 ? -30.656 -6.258 -2.506 1 88.12 116 ARG A O 1
ATOM 919 N N . ILE A 1 117 ? -30.328 -4.496 -1.162 1 90.31 117 ILE A N 1
ATOM 920 C CA . ILE A 1 117 ? -31.6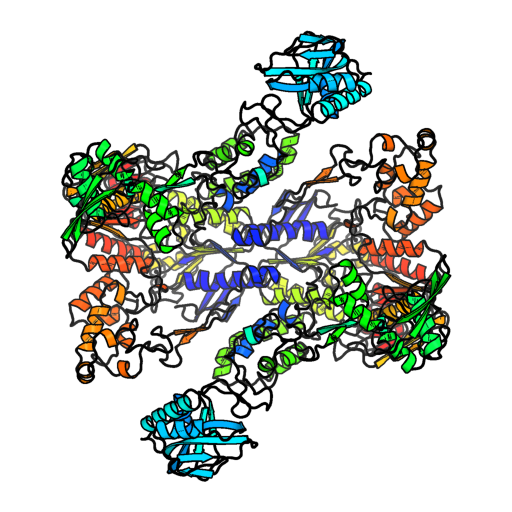41 -4.691 -0.574 1 90.31 117 ILE A CA 1
ATOM 921 C C . ILE A 1 117 ? -32.5 -3.428 -0.756 1 90.31 117 ILE A C 1
ATOM 923 O O . ILE A 1 117 ? -33.594 -3.316 -0.199 1 90.31 117 ILE A O 1
ATOM 927 N N . GLY A 1 118 ? -31.938 -2.482 -1.47 1 93.5 118 GLY A N 1
ATOM 928 C CA . GLY A 1 118 ? -32.688 -1.257 -1.693 1 93.5 118 GLY A CA 1
ATOM 929 C C . GLY A 1 118 ? -33.969 -1.475 -2.473 1 93.5 118 GLY A C 1
ATOM 930 O O . GLY A 1 118 ? -34.031 -2.348 -3.342 1 93.5 118 GLY A O 1
ATOM 931 N N . ILE A 1 119 ? -34.969 -0.68 -2.125 1 91.94 119 ILE A N 1
ATOM 932 C CA . ILE A 1 119 ? -36.25 -0.718 -2.818 1 91.94 119 ILE A CA 1
ATOM 933 C C . ILE A 1 119 ? -36.375 0.505 -3.723 1 91.94 119 ILE A C 1
ATOM 935 O O . ILE A 1 119 ? -36.469 1.635 -3.24 1 91.94 119 ILE A O 1
ATOM 939 N N . PRO A 1 120 ? -36.312 0.316 -5.02 1 91.69 120 PRO A N 1
ATOM 940 C CA . PRO A 1 120 ? -36.406 1.448 -5.941 1 91.69 120 PRO A CA 1
ATOM 941 C C . PRO A 1 120 ? -37.844 1.996 -6.031 1 91.69 120 PRO A C 1
ATOM 943 O O . PRO A 1 120 ? -38.812 1.229 -5.996 1 91.69 120 PRO A O 1
ATOM 946 N N . HIS A 1 121 ? -37.938 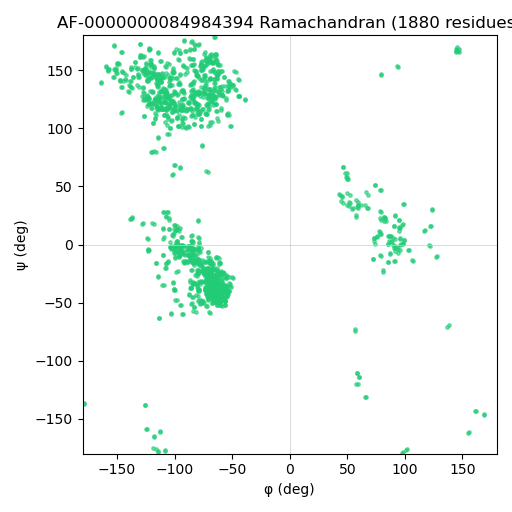3.357 -6.027 1 91.88 121 HIS A N 1
ATOM 947 C CA . HIS A 1 121 ? -39.219 4.062 -6.195 1 91.88 121 HIS A CA 1
ATOM 948 C C . HIS A 1 121 ? -39.156 4.984 -7.41 1 91.88 121 HIS A C 1
ATOM 950 O O . HIS A 1 121 ? -38.094 5.359 -7.875 1 91.88 121 HIS A O 1
ATOM 956 N N . CYS A 1 122 ? -40.312 5.277 -7.977 1 88 122 CYS A N 1
ATOM 957 C CA . CYS A 1 122 ? -40.406 6.289 -9.023 1 88 122 CYS A CA 1
ATOM 958 C C . CYS A 1 122 ? -40.062 7.676 -8.469 1 88 122 CYS A C 1
ATOM 960 O O . CYS A 1 122 ? -40.688 8.117 -7.5 1 88 122 CYS A O 1
ATOM 962 N N . PRO A 1 123 ? -39.125 8.305 -8.961 1 88.62 123 PRO A N 1
ATOM 963 C CA . PRO A 1 123 ? -38.781 9.633 -8.461 1 88.62 123 PRO A CA 1
ATOM 964 C C . PRO A 1 123 ? -39.906 10.648 -8.617 1 88.62 123 PRO A C 1
ATOM 966 O O . PRO A 1 123 ? -39.906 11.68 -7.934 1 88.62 123 PRO A O 1
ATOM 969 N N . VAL A 1 124 ? -40.844 10.312 -9.438 1 86.69 124 VAL A N 1
ATOM 970 C CA . VAL A 1 124 ? -41.938 11.242 -9.734 1 86.69 124 VAL A CA 1
ATOM 971 C C . VAL A 1 124 ? -43.125 10.961 -8.828 1 86.69 124 VAL A C 1
ATOM 973 O O . VAL A 1 124 ? -43.625 11.859 -8.141 1 86.69 124 VAL A O 1
ATOM 976 N N . CYS A 1 125 ? -43.562 9.695 -8.781 1 85.56 125 CYS A N 1
ATOM 977 C CA . CYS A 1 125 ? -44.812 9.406 -8.047 1 85.56 125 CYS A CA 1
ATOM 978 C C . CYS A 1 125 ? -44.5 8.68 -6.746 1 85.56 125 CYS A C 1
ATOM 980 O O . CYS A 1 125 ? -45.375 8.602 -5.859 1 85.56 125 CYS A O 1
ATOM 982 N N . GLY A 1 126 ? -43.312 8.125 -6.594 1 88.44 126 GLY A N 1
ATOM 983 C CA . GLY A 1 126 ? -42.906 7.512 -5.336 1 88.44 126 GLY A CA 1
ATOM 984 C C . GLY A 1 126 ? -43.281 6.043 -5.242 1 88.44 126 GLY A C 1
ATOM 985 O O . GLY A 1 126 ? -42.938 5.375 -4.262 1 88.44 126 GLY A O 1
ATOM 986 N N . ARG A 1 127 ? -43.875 5.508 -6.293 1 85.62 127 ARG A N 1
ATOM 987 C CA . ARG A 1 127 ? -44.281 4.109 -6.25 1 85.62 127 ARG A CA 1
ATOM 988 C C . ARG A 1 127 ? -43.094 3.176 -6.406 1 85.62 127 ARG A C 1
ATOM 990 O O . ARG A 1 127 ? -42.125 3.518 -7.07 1 85.62 127 ARG A O 1
ATOM 997 N N . GLU A 1 128 ? -43.25 1.982 -5.785 1 87.56 128 GLU A N 1
ATOM 998 C CA . GLU A 1 128 ? -42.188 0.987 -5.852 1 87.56 128 GLU A CA 1
ATOM 999 C C . GLU A 1 128 ? -42.062 0.393 -7.254 1 87.56 128 GLU A C 1
ATOM 1001 O O . GLU A 1 128 ? -43.062 0.111 -7.898 1 87.56 128 GLU A O 1
ATOM 1006 N N . ILE A 1 129 ? -40.781 0.3 -7.785 1 83.31 129 ILE A N 1
ATOM 1007 C CA . ILE A 1 129 ? -40.531 -0.298 -9.086 1 83.31 129 ILE A CA 1
ATOM 1008 C C . ILE A 1 129 ? -40.031 -1.731 -8.898 1 83.31 129 ILE A C 1
ATOM 1010 O O . ILE A 1 129 ? -39.031 -1.968 -8.203 1 83.31 129 ILE A O 1
ATOM 1014 N N . LYS A 1 130 ? -40.625 -2.703 -9.398 1 74.19 130 LYS A N 1
ATOM 1015 C CA . LYS A 1 130 ? -40.25 -4.109 -9.289 1 74.19 130 LYS A CA 1
ATOM 1016 C C . LYS A 1 130 ? -40.156 -4.766 -10.664 1 74.19 130 LYS A C 1
ATOM 1018 O O . LYS A 1 130 ? -41.031 -4.52 -11.523 1 74.19 130 LYS A O 1
ATOM 1023 N N . GLN A 1 131 ? -38.969 -5.344 -10.922 1 68.81 131 GLN A N 1
ATOM 1024 C CA . GLN A 1 131 ? -38.906 -6.188 -12.109 1 68.81 131 GLN A CA 1
ATOM 1025 C C . GLN A 1 131 ? -39.469 -7.578 -11.844 1 68.81 131 GLN A C 1
ATOM 1027 O O . GLN A 1 131 ? -39.094 -8.219 -10.844 1 68.81 131 GLN A O 1
ATOM 1032 N N . GLN A 1 132 ? -40.438 -7.887 -12.57 1 67.31 132 GLN A N 1
ATOM 1033 C CA . GLN A 1 132 ? -41.031 -9.219 -12.391 1 67.31 132 GLN A CA 1
ATOM 1034 C C . GLN A 1 132 ? -40.781 -10.086 -13.617 1 67.31 132 GLN A C 1
ATOM 1036 O O . GLN A 1 132 ? -40.938 -9.617 -14.75 1 67.31 132 GLN A O 1
ATOM 1041 N N . THR A 1 133 ? -40.156 -11.211 -13.398 1 67.06 133 THR A N 1
ATOM 1042 C CA . THR A 1 133 ? -40.031 -12.172 -14.484 1 67.06 133 THR A CA 1
ATOM 1043 C C . THR A 1 133 ? -41.406 -12.695 -14.898 1 67.06 133 THR A C 1
ATOM 1045 O O . THR A 1 133 ? -42.406 -12.523 -14.164 1 67.06 133 THR A O 1
ATOM 1048 N N . VAL A 1 134 ? -41.406 -13.242 -16.141 1 73.38 134 VAL A N 1
ATOM 1049 C CA . VAL A 1 134 ? -42.656 -13.805 -16.656 1 73.38 134 VAL A CA 1
ATOM 1050 C C . VAL A 1 134 ? -43.156 -14.875 -15.688 1 73.38 134 VAL A C 1
ATOM 1052 O O . VAL A 1 134 ? -44.375 -14.93 -15.398 1 73.38 134 VAL A O 1
ATOM 1055 N N . ASP A 1 135 ? -42.156 -15.57 -15.117 1 67.5 135 ASP A N 1
ATOM 1056 C CA . ASP A 1 135 ? -42.562 -16.625 -14.195 1 67.5 135 ASP A CA 1
ATOM 1057 C C . ASP A 1 135 ? -43.188 -16.031 -12.938 1 67.5 135 ASP A C 1
ATOM 1059 O O . ASP A 1 135 ? -44.188 -16.547 -12.445 1 67.5 135 ASP A O 1
ATOM 1063 N N . GLN A 1 136 ? -42.688 -14.992 -12.539 1 72.94 136 GLN A N 1
ATOM 1064 C CA . GLN A 1 136 ? -43.219 -14.336 -11.352 1 72.94 136 GLN A CA 1
ATOM 1065 C C . GLN A 1 136 ? -44.594 -13.75 -11.625 1 72.94 136 GLN A C 1
ATOM 1067 O O . GLN A 1 136 ? -45.469 -13.789 -10.766 1 72.94 136 GLN A O 1
ATOM 1072 N N . ILE A 1 137 ? -44.719 -13.242 -12.844 1 80.19 137 ILE A N 1
ATOM 1073 C CA . ILE A 1 137 ? -46 -12.688 -13.25 1 80.19 137 ILE A CA 1
ATOM 1074 C C . ILE A 1 137 ? -47.062 -13.797 -13.312 1 80.19 137 ILE A C 1
ATOM 1076 O O . ILE A 1 137 ? -48.188 -13.625 -12.836 1 80.19 137 ILE A O 1
ATOM 1080 N N . VAL A 1 138 ? -46.562 -14.891 -13.852 1 82.88 138 VAL A N 1
ATOM 1081 C CA . VAL A 1 138 ? -47.469 -16.031 -13.977 1 82.88 138 VAL A CA 1
ATOM 1082 C C . VAL A 1 138 ? -47.938 -16.469 -12.586 1 82.88 138 VAL A C 1
ATOM 1084 O O . VAL A 1 138 ? -49.156 -16.672 -12.367 1 82.88 138 VAL A O 1
ATOM 1087 N N . ASP A 1 139 ? -47.062 -16.516 -11.703 1 79.62 139 ASP A N 1
ATOM 1088 C CA . ASP A 1 139 ? -47.375 -16.953 -10.352 1 79.62 139 ASP A CA 1
ATOM 1089 C C . ASP A 1 139 ? -48.375 -15.984 -9.688 1 79.62 139 ASP A C 1
ATOM 1091 O O . ASP A 1 139 ? -49.312 -16.406 -9.008 1 79.62 139 ASP A O 1
ATOM 1095 N N . GLN A 1 140 ? -48.156 -14.781 -9.977 1 83.5 140 GLN A N 1
ATOM 1096 C CA . GLN A 1 140 ? -49 -13.773 -9.375 1 83.5 140 GLN A CA 1
ATOM 1097 C C . GLN A 1 140 ? -50.406 -13.812 -9.984 1 83.5 140 GLN A C 1
ATOM 1099 O O . GLN A 1 140 ? -51.406 -13.664 -9.273 1 83.5 140 GLN A O 1
ATOM 1104 N N . VAL A 1 141 ? -50.438 -14 -11.242 1 87.69 141 VAL A N 1
ATOM 1105 C CA . VAL A 1 141 ? -51.719 -14.047 -11.93 1 87.69 141 VAL A CA 1
ATOM 1106 C C . VAL A 1 141 ? -52.5 -15.297 -11.516 1 87.69 141 VAL A C 1
ATOM 1108 O O . VAL A 1 141 ? -53.719 -15.25 -11.297 1 87.69 141 VAL A O 1
ATOM 1111 N N . LEU A 1 142 ? -51.75 -16.359 -11.312 1 87.44 142 LEU A N 1
ATOM 1112 C CA . LEU A 1 142 ? -52.406 -17.609 -10.945 1 87.44 142 LEU A CA 1
ATOM 1113 C C . LEU A 1 142 ? -52.844 -17.578 -9.492 1 87.44 142 LEU A C 1
ATOM 1115 O O . LEU A 1 142 ? -53.688 -18.391 -9.078 1 87.44 142 LEU A O 1
ATOM 1119 N N . SER A 1 143 ? -52.375 -16.641 -8.758 1 84.19 143 SER A N 1
ATOM 1120 C CA . SER A 1 143 ? -52.781 -16.484 -7.367 1 84.19 143 SER A CA 1
ATOM 1121 C C . SER A 1 143 ? -54.125 -15.766 -7.27 1 84.19 143 SER A C 1
ATOM 1123 O O . SER A 1 143 ? -54.719 -15.68 -6.188 1 84.19 143 SER A O 1
ATOM 1125 N N . LEU A 1 144 ? -54.625 -15.258 -8.383 1 85.94 144 LEU A N 1
ATOM 1126 C CA . LEU A 1 144 ? -55.969 -14.656 -8.406 1 85.94 144 LEU A CA 1
ATOM 1127 C C . LEU A 1 144 ? -57.031 -15.703 -8.18 1 85.94 144 LEU A C 1
ATOM 1129 O O . LEU A 1 144 ? -56.812 -16.891 -8.422 1 85.94 144 LEU A O 1
ATOM 1133 N N . PRO A 1 145 ? -58.219 -15.312 -7.543 1 84.31 145 PRO A N 1
ATOM 1134 C CA . PRO A 1 145 ? -59.25 -16.297 -7.262 1 84.31 145 PRO A CA 1
ATOM 1135 C C . PRO A 1 145 ? -59.625 -17.109 -8.484 1 84.31 145 PRO A C 1
ATOM 1137 O O . PRO A 1 145 ? -59.75 -16.578 -9.586 1 84.31 145 PRO A O 1
ATOM 1140 N N . GLU A 1 146 ? -59.781 -18.375 -8.258 1 85.88 146 GLU A N 1
ATOM 1141 C CA . GLU A 1 146 ? -60.156 -19.281 -9.344 1 85.88 146 GLU A CA 1
ATOM 1142 C C . GLU A 1 146 ? -61.469 -18.875 -9.961 1 85.88 146 GLU A C 1
ATOM 1144 O O . GLU A 1 146 ? -62.438 -18.531 -9.25 1 85.88 146 GLU A O 1
ATOM 1149 N N . GLY A 1 147 ? -61.656 -18.859 -11.25 1 86.25 147 GLY A N 1
ATOM 1150 C CA . GLY A 1 147 ? -62.875 -18.5 -11.953 1 86.25 147 GLY A CA 1
ATOM 1151 C C . GLY A 1 147 ? -62.875 -17.047 -12.406 1 86.25 147 GLY A C 1
ATOM 1152 O O . GLY A 1 147 ? -63.781 -16.641 -13.141 1 86.25 147 GLY A O 1
ATOM 1153 N N . SER A 1 148 ? -61.875 -16.406 -12.008 1 88.5 148 SER A N 1
ATOM 1154 C CA . SER A 1 148 ? -61.812 -15.008 -12.422 1 88.5 148 SER A CA 1
ATOM 1155 C C . SER A 1 148 ? -61.5 -14.883 -13.914 1 88.5 148 SER A C 1
ATOM 1157 O O . SER A 1 148 ? -60.656 -15.586 -14.438 1 88.5 148 SER A O 1
ATOM 1159 N N . LYS A 1 149 ? -62.406 -14.133 -14.508 1 88.75 149 LYS A N 1
ATOM 1160 C CA . LYS A 1 149 ? -62.156 -13.852 -15.922 1 88.75 149 LYS A CA 1
ATOM 1161 C C . LYS A 1 149 ? -61.156 -12.703 -16.094 1 88.75 149 LYS A C 1
ATOM 1163 O O . LYS A 1 149 ? -61.344 -11.625 -15.516 1 88.75 149 LYS A O 1
ATOM 1168 N N . THR A 1 150 ? -60 -12.969 -16.797 1 91.12 150 THR A N 1
ATOM 1169 C CA . THR A 1 150 ? -58.969 -11.984 -16.953 1 91.12 150 THR A CA 1
ATOM 1170 C C . THR A 1 150 ? -58.656 -11.727 -18.422 1 91.12 150 THR A C 1
ATOM 1172 O O . THR A 1 150 ? -58.938 -12.586 -19.266 1 91.12 150 THR A O 1
ATOM 1175 N N . GLN A 1 151 ? -58.281 -10.508 -18.75 1 92.38 151 GLN A N 1
ATOM 1176 C CA . GLN A 1 151 ? -57.781 -10.141 -20.062 1 92.38 151 GLN A CA 1
ATOM 1177 C C . GLN A 1 151 ? -56.344 -9.703 -19.984 1 92.38 151 GLN A C 1
ATOM 1179 O O . GLN A 1 151 ? -55.938 -8.945 -19.094 1 92.38 151 GLN A O 1
ATOM 1184 N N . ILE A 1 152 ? -55.531 -10.297 -20.797 1 92.88 152 ILE A N 1
ATOM 1185 C CA . ILE A 1 152 ? -54.125 -9.914 -20.891 1 92.88 152 ILE A CA 1
ATOM 1186 C C . ILE A 1 152 ? -53.938 -8.82 -21.953 1 92.88 152 ILE A C 1
ATOM 1188 O O . ILE A 1 152 ? -54.219 -9.047 -23.125 1 92.88 152 ILE A O 1
ATOM 1192 N N . LEU A 1 153 ? -53.531 -7.68 -21.438 1 93 153 LEU A N 1
ATOM 1193 C CA . LEU A 1 153 ? -53.438 -6.523 -22.328 1 93 153 LEU A CA 1
ATOM 1194 C C . LEU A 1 153 ? -51.969 -6.121 -22.531 1 93 153 LEU A C 1
ATOM 1196 O O . LEU A 1 153 ? -51.188 -6.203 -21.594 1 93 153 LEU A O 1
ATOM 1200 N N . ALA A 1 154 ? -51.594 -5.746 -23.672 1 92.06 154 ALA A N 1
ATOM 1201 C CA . ALA A 1 154 ? -50.312 -5.176 -24.016 1 92.06 154 ALA A CA 1
ATOM 1202 C C . ALA A 1 154 ? -50.406 -3.682 -24.297 1 92.06 154 ALA A C 1
ATOM 1204 O O . ALA A 1 154 ? -50.938 -3.283 -25.344 1 92.06 154 ALA A O 1
ATOM 1205 N N . PRO A 1 155 ? -50 -2.908 -23.391 1 87.5 155 PRO A N 1
ATOM 1206 C CA . PRO A 1 155 ? -50.062 -1.468 -23.656 1 87.5 155 PRO A CA 1
ATOM 1207 C C . PRO A 1 155 ? -49.031 -1.01 -24.672 1 87.5 155 PRO A C 1
ATOM 1209 O O . PRO A 1 155 ? -47.812 -0.988 -24.391 1 87.5 155 PRO A O 1
ATOM 1212 N N . VAL A 1 156 ? -49.438 -0.588 -25.844 1 86.75 156 VAL A N 1
ATOM 1213 C CA . VAL A 1 156 ? -48.531 -0.217 -26.922 1 86.75 156 VAL A CA 1
ATOM 1214 C C . VAL A 1 156 ? -48.406 1.303 -27 1 86.75 156 VAL A C 1
ATOM 1216 O O . VAL A 1 156 ? -47.406 1.827 -27.5 1 86.75 156 VAL A O 1
ATOM 1219 N N . VAL A 1 157 ? -49.531 2.018 -26.656 1 83.12 157 VAL A N 1
ATOM 1220 C CA . VAL A 1 157 ? -49.5 3.475 -26.578 1 83.12 157 VAL A CA 1
ATOM 1221 C C . VAL A 1 157 ? -49.969 3.934 -25.219 1 83.12 157 VAL A C 1
ATOM 1223 O O . VAL A 1 157 ? -51.031 3.494 -24.75 1 83.12 157 VAL A O 1
ATOM 1226 N N . ARG A 1 158 ? -49.156 4.754 -24.484 1 78.56 158 ARG A N 1
ATOM 1227 C CA . ARG A 1 158 ? -49.531 5.27 -23.172 1 78.56 158 ARG A CA 1
ATOM 1228 C C . ARG A 1 158 ? -49.406 6.789 -23.125 1 78.56 158 ARG A C 1
ATOM 1230 O O . ARG A 1 158 ? -48.281 7.316 -23.016 1 78.56 158 ARG A O 1
ATOM 1237 N N . GLY A 1 159 ? -50.531 7.391 -23.047 1 75.31 159 GLY A N 1
ATOM 1238 C CA . GLY A 1 159 ? -50.625 8.836 -22.859 1 75.31 159 GLY A CA 1
ATOM 1239 C C . GLY A 1 159 ? -49.906 9.609 -23.969 1 75.31 159 GLY A C 1
ATOM 1240 O O . GLY A 1 159 ? -49.25 10.609 -23.688 1 75.31 159 GLY A O 1
ATOM 1241 N N . ARG A 1 160 ? -49.938 9.211 -25.266 1 76.19 160 ARG A N 1
ATOM 1242 C CA . ARG A 1 160 ? -49.344 9.891 -26.391 1 76.19 160 ARG A CA 1
ATOM 1243 C C . ARG A 1 160 ? -50.375 10.516 -27.297 1 76.19 160 ARG A C 1
ATOM 1245 O O . ARG A 1 160 ? -51.438 9.922 -27.531 1 76.19 160 ARG A O 1
ATOM 1252 N N . LYS A 1 161 ? -50.031 11.586 -27.781 1 79 161 LYS A N 1
ATOM 1253 C CA . LYS A 1 161 ? -50.938 12.266 -28.719 1 79 161 LYS A CA 1
ATOM 1254 C C . LYS A 1 161 ? -50.781 11.719 -30.125 1 79 161 LYS A C 1
ATOM 1256 O O . LYS A 1 161 ? -49.688 11.273 -30.516 1 79 161 LYS A O 1
ATOM 1261 N N . GLY A 1 162 ? -51.781 11.562 -30.844 1 80.94 162 GLY A N 1
ATOM 1262 C CA . GLY A 1 162 ? -51.75 11.164 -32.25 1 80.94 162 GLY A CA 1
ATOM 1263 C C . GLY A 1 162 ? -52.906 10.273 -32.656 1 80.94 162 GLY A C 1
ATOM 1264 O O . GLY A 1 162 ? -53.656 9.82 -31.797 1 80.94 162 GLY A O 1
ATOM 1265 N N . GLU A 1 163 ? -53.031 10.078 -33.844 1 86.75 163 GLU A N 1
ATOM 1266 C CA . GLU A 1 163 ? -54.094 9.211 -34.375 1 86.75 163 GLU A CA 1
ATOM 1267 C C . GLU A 1 163 ? -53.656 7.742 -34.312 1 86.75 163 GLU A C 1
ATOM 1269 O O . GLU A 1 163 ? -54.531 6.855 -34.25 1 86.75 163 GLU A O 1
ATOM 1274 N N . HIS A 1 164 ? -52.5 7.406 -34.094 1 88.25 164 HIS A N 1
ATOM 1275 C CA . HIS A 1 164 ? -51.844 6.113 -33.906 1 88.25 164 HIS A CA 1
ATOM 1276 C C . HIS A 1 164 ? -52.344 5.086 -34.906 1 88.25 164 HIS A C 1
ATOM 1278 O O . HIS A 1 164 ? -52.625 3.943 -34.562 1 88.25 164 HIS A O 1
ATOM 1284 N N . VAL A 1 165 ? -52.469 5.52 -36.125 1 86.25 165 VAL A N 1
ATOM 1285 C CA . VAL A 1 165 ? -52.969 4.656 -37.188 1 86.25 165 VAL A CA 1
ATOM 1286 C C . VAL A 1 165 ? -51.969 3.518 -37.438 1 86.25 165 VAL A C 1
ATOM 1288 O O . VAL A 1 165 ? -52.375 2.375 -37.656 1 86.25 165 VAL A O 1
ATOM 1291 N N . LYS A 1 166 ? -50.781 3.803 -37.312 1 86.44 166 LYS A N 1
ATOM 1292 C CA . LYS A 1 166 ? -49.75 2.801 -37.562 1 86.44 166 LYS A CA 1
ATOM 1293 C C . LYS A 1 166 ? -49.812 1.681 -36.531 1 86.44 166 LYS A C 1
ATOM 1295 O O . LYS A 1 166 ? -49.625 0.509 -36.844 1 86.44 166 LYS A O 1
ATOM 1300 N N . GLU A 1 167 ? -50.031 1.967 -35.312 1 87.94 167 GLU A N 1
ATOM 1301 C CA . GLU A 1 167 ? -50.125 0.982 -34.25 1 87.94 167 GLU A CA 1
ATOM 1302 C C . GLU A 1 167 ? -51.312 0.051 -34.438 1 87.94 167 GLU A C 1
ATOM 1304 O O . GLU A 1 167 ? -51.219 -1.152 -34.188 1 87.94 167 GLU A O 1
ATOM 1309 N N . PHE A 1 168 ? -52.406 0.569 -34.969 1 89.25 168 PHE A N 1
ATOM 1310 C CA . PHE A 1 168 ? -53.594 -0.247 -35.25 1 89.25 168 PHE A CA 1
ATOM 1311 C C . PHE A 1 168 ? -53.344 -1.196 -36.406 1 89.25 168 PHE A C 1
ATOM 1313 O O . PHE A 1 168 ? -53.719 -2.371 -36.344 1 89.25 168 PHE A O 1
ATOM 1320 N N . GLU A 1 169 ? -52.688 -0.63 -37.344 1 86 169 GLU A N 1
ATOM 1321 C CA . GLU A 1 169 ? -52.375 -1.46 -38.5 1 86 169 GLU A CA 1
ATOM 1322 C C . GLU A 1 169 ? -51.406 -2.572 -38.125 1 86 169 GLU A C 1
ATOM 1324 O O . GLU A 1 169 ? -51.562 -3.711 -38.594 1 86 169 GLU A O 1
ATOM 1329 N N . ALA A 1 170 ? -50.5 -2.268 -37.344 1 87.31 170 ALA A N 1
ATOM 1330 C CA . ALA A 1 170 ? -49.531 -3.26 -36.906 1 87.31 170 ALA A CA 1
ATOM 1331 C C . ALA A 1 170 ? -50.188 -4.363 -36.094 1 87.31 170 ALA A C 1
ATOM 1333 O O . ALA A 1 170 ? -49.875 -5.543 -36.25 1 87.31 170 ALA A O 1
ATOM 1334 N N . ALA A 1 171 ? -51.094 -4.027 -35.281 1 88.88 171 ALA A N 1
ATOM 1335 C CA . ALA A 1 171 ? -51.812 -4.992 -34.469 1 88.88 171 ALA A CA 1
ATOM 1336 C C . ALA A 1 171 ? -52.688 -5.895 -35.344 1 88.88 171 ALA A C 1
ATOM 1338 O O . ALA A 1 171 ? -52.75 -7.105 -35.125 1 88.88 171 ALA A O 1
ATOM 1339 N N . ARG A 1 172 ? -53.281 -5.254 -36.406 1 85.25 172 ARG A N 1
ATOM 1340 C CA . ARG A 1 172 ? -54.094 -6.02 -37.344 1 85.25 172 ARG A CA 1
ATOM 1341 C C . ARG A 1 172 ? -53.25 -7.008 -38.125 1 85.25 172 ARG A C 1
ATOM 1343 O O . ARG A 1 172 ? -53.625 -8.172 -38.281 1 85.25 172 ARG A O 1
ATOM 1350 N N . LYS A 1 173 ? -52.188 -6.543 -38.5 1 84.12 173 LYS A N 1
ATOM 1351 C CA . LYS A 1 173 ? -51.281 -7.371 -39.281 1 84.12 173 LYS A CA 1
ATOM 1352 C C . LYS A 1 173 ? -50.719 -8.523 -38.469 1 84.12 173 LYS A C 1
ATOM 1354 O O . LYS A 1 173 ? -50.438 -9.594 -39 1 84.12 173 LYS A O 1
ATOM 1359 N N . SER A 1 174 ? -50.594 -8.32 -37.156 1 83.62 174 SER A N 1
ATOM 1360 C CA . SER A 1 174 ? -50.031 -9.344 -36.281 1 83.62 174 SER A CA 1
ATOM 1361 C C . SER A 1 174 ? -51.094 -10.344 -35.875 1 83.62 174 SER A C 1
ATOM 1363 O O . SER A 1 174 ? -50.812 -11.266 -35.094 1 83.62 174 SER A O 1
ATOM 1365 N N . GLY A 1 175 ? -52.375 -10.094 -36.312 1 81.94 175 GLY A N 1
ATOM 1366 C CA . GLY A 1 175 ? -53.438 -11.086 -36.188 1 81.94 175 GLY A CA 1
ATOM 1367 C C . GLY A 1 175 ? -54.281 -10.867 -34.938 1 81.94 175 GLY A C 1
ATOM 1368 O O . GLY A 1 175 ? -55.062 -11.742 -34.562 1 81.94 175 GLY A O 1
ATOM 1369 N N . PHE A 1 176 ? -54.188 -9.773 -34.312 1 91.12 176 PHE A N 1
ATOM 1370 C CA . PHE A 1 176 ? -55 -9.539 -33.125 1 91.12 176 PHE A CA 1
ATOM 1371 C C . PHE A 1 176 ? -56.375 -9.031 -33.531 1 91.12 176 PHE A C 1
ATOM 1373 O O . PHE A 1 176 ? -56.531 -8.398 -34.562 1 91.12 176 PHE A O 1
ATOM 1380 N N . VAL A 1 177 ? -57.375 -9.258 -32.688 1 90 177 VAL A N 1
ATOM 1381 C CA . VAL A 1 177 ? -58.75 -9.023 -33.062 1 90 177 VAL A CA 1
ATOM 1382 C C . VAL A 1 177 ? -59.312 -7.809 -32.312 1 90 177 VAL A C 1
ATOM 1384 O O . VAL A 1 177 ? -60.125 -7.051 -32.875 1 90 177 VAL A O 1
ATOM 1387 N N . ARG A 1 178 ? -58.875 -7.629 -31.062 1 92.25 178 ARG A N 1
ATOM 1388 C CA . ARG A 1 178 ? -59.5 -6.598 -30.234 1 92.25 178 ARG A CA 1
ATOM 1389 C C . ARG A 1 178 ? -58.438 -5.664 -29.656 1 92.25 178 ARG A C 1
ATOM 1391 O O . ARG A 1 178 ? -57.281 -6.066 -29.469 1 92.25 178 ARG A O 1
ATOM 1398 N N . VAL A 1 179 ? -58.812 -4.398 -29.484 1 92.44 179 VAL A N 1
ATOM 1399 C CA . VAL A 1 179 ? -57.969 -3.383 -28.875 1 92.44 179 VAL A CA 1
ATOM 1400 C C . VAL A 1 179 ? -58.781 -2.518 -27.922 1 92.44 179 VAL A C 1
ATOM 1402 O O . VAL A 1 179 ? -59.969 -2.307 -28.141 1 92.44 179 VAL A O 1
ATOM 1405 N N . ARG A 1 180 ? -58.188 -2.156 -26.781 1 91.25 180 ARG A N 1
ATOM 1406 C CA . ARG A 1 180 ? -58.812 -1.228 -25.844 1 91.25 180 ARG A CA 1
ATOM 1407 C C . ARG A 1 180 ? -58.219 0.171 -26 1 91.25 180 ARG A C 1
ATOM 1409 O O . ARG A 1 180 ? -57.031 0.356 -25.859 1 91.25 180 ARG A O 1
ATOM 1416 N N . VAL A 1 181 ? -59.062 1.159 -26.422 1 90.19 181 VAL A N 1
ATOM 1417 C CA . VAL A 1 181 ? -58.625 2.537 -26.625 1 90.19 181 VAL A CA 1
ATOM 1418 C C . VAL A 1 181 ? -59.281 3.439 -25.578 1 90.19 181 VAL A C 1
ATOM 1420 O O . VAL A 1 181 ? -60.5 3.559 -25.531 1 90.19 181 VAL A O 1
ATOM 1423 N N . ASP A 1 182 ? -58.5 4 -24.781 1 85.81 182 ASP A N 1
ATOM 1424 C CA . ASP A 1 182 ? -58.969 4.906 -23.734 1 85.81 182 ASP A CA 1
ATOM 1425 C C . ASP A 1 182 ? -60.062 4.254 -22.906 1 85.81 182 ASP A C 1
ATOM 1427 O O . ASP A 1 182 ? -61.094 4.875 -22.641 1 85.81 182 ASP A O 1
ATOM 1431 N N . GLY A 1 183 ? -59.906 2.898 -22.531 1 84.56 183 GLY A N 1
ATOM 1432 C CA . GLY A 1 183 ? -60.812 2.176 -21.672 1 84.56 183 GLY A CA 1
ATOM 1433 C C . GLY A 1 183 ? -61.906 1.469 -22.422 1 84.56 183 GLY A C 1
ATOM 1434 O O . GLY A 1 183 ? -62.625 0.63 -21.859 1 84.56 183 GLY A O 1
ATOM 1435 N N . ASN A 1 184 ? -62.125 1.805 -23.734 1 87.5 184 ASN A N 1
ATOM 1436 C CA . ASN A 1 184 ? -63.188 1.215 -24.516 1 87.5 184 ASN A CA 1
ATOM 1437 C C . ASN A 1 184 ? -62.688 0.143 -25.469 1 87.5 184 ASN A C 1
ATOM 1439 O O . ASN A 1 184 ? -61.625 0.326 -26.094 1 87.5 184 ASN A O 1
ATOM 1443 N N . LEU A 1 185 ? -63.406 -0.922 -25.547 1 88.81 185 LEU A N 1
ATOM 1444 C CA . LEU A 1 185 ? -63 -2.053 -26.375 1 88.81 185 LEU A CA 1
ATOM 1445 C C . LEU A 1 185 ? -63.469 -1.877 -27.812 1 88.81 185 LEU A C 1
ATOM 1447 O O . LEU A 1 185 ? -64.625 -1.585 -28.031 1 88.81 185 LEU A O 1
ATOM 1451 N N . TYR A 1 186 ? -62.625 -1.991 -28.734 1 90.19 186 TYR A N 1
ATOM 1452 C CA . TYR A 1 186 ? -62.938 -1.906 -30.156 1 90.19 186 TYR A CA 1
ATOM 1453 C C . TYR A 1 186 ? -62.469 -3.162 -30.891 1 90.19 186 TYR A C 1
ATOM 1455 O O . TYR A 1 186 ? -61.562 -3.861 -30.438 1 90.19 186 TYR A O 1
ATOM 1463 N N . ASP A 1 187 ? -63.219 -3.477 -31.969 1 87.19 187 ASP A N 1
ATOM 1464 C CA . ASP A 1 187 ? -62.75 -4.5 -32.906 1 87.19 187 ASP A CA 1
ATOM 1465 C C . ASP A 1 187 ? -61.812 -3.906 -33.938 1 87.19 187 ASP A C 1
ATOM 1467 O O . ASP A 1 187 ? -62.094 -2.855 -34.531 1 87.19 187 ASP A O 1
ATOM 1471 N N . LEU A 1 188 ? -60.656 -4.496 -34.094 1 87.56 188 LEU A N 1
ATOM 1472 C CA . LEU A 1 188 ? -59.625 -3.951 -34.969 1 87.56 188 LEU A CA 1
ATOM 1473 C C . LEU A 1 188 ? -60.094 -3.941 -36.406 1 87.56 188 LEU A C 1
ATOM 1475 O O . LEU A 1 188 ? -59.5 -3.295 -37.281 1 87.56 188 LEU A O 1
ATOM 1479 N N . SER A 1 189 ? -61.25 -4.641 -36.75 1 83.06 189 SER A N 1
ATOM 1480 C CA . SER A 1 189 ? -61.844 -4.621 -38.094 1 83.06 189 SER A CA 1
ATOM 1481 C C . SER A 1 189 ? -62.594 -3.33 -38.344 1 83.06 189 SER A C 1
ATOM 1483 O O . SER A 1 189 ? -62.812 -2.943 -39.5 1 83.06 189 SER A O 1
ATOM 1485 N N . GLU A 1 190 ? -62.906 -2.609 -37.25 1 82.19 190 GLU A N 1
ATOM 1486 C CA . GLU A 1 190 ? -63.656 -1.356 -37.375 1 82.19 190 GLU A CA 1
ATOM 1487 C C . GLU A 1 190 ? -62.688 -0.174 -37.562 1 82.19 190 GLU A C 1
ATOM 1489 O O . GLU A 1 190 ? -61.531 -0.259 -37.219 1 82.19 190 GLU A O 1
ATOM 1494 N N . THR A 1 191 ? -63.156 0.775 -38.281 1 79.25 191 THR A N 1
ATOM 1495 C CA . THR A 1 191 ? -62.375 1.984 -38.469 1 79.25 191 THR A CA 1
ATOM 1496 C C . THR A 1 191 ? -62.312 2.805 -37.188 1 79.25 191 THR A C 1
ATOM 1498 O O . THR A 1 191 ? -63.344 3.291 -36.719 1 79.25 191 THR A O 1
ATOM 1501 N N . ILE A 1 192 ? -61.188 2.773 -36.406 1 83.38 192 ILE A N 1
ATOM 1502 C CA . ILE A 1 192 ? -60.969 3.512 -35.156 1 83.38 192 ILE A CA 1
ATOM 1503 C C . ILE A 1 192 ? -60.312 4.855 -35.469 1 83.38 192 ILE A C 1
ATOM 1505 O O . ILE A 1 192 ? -59.219 4.906 -36 1 83.38 192 ILE A O 1
ATOM 1509 N N . GLN A 1 193 ? -61 5.984 -35.344 1 82.69 193 GLN A N 1
ATOM 1510 C CA . GLN A 1 193 ? -60.469 7.324 -35.562 1 82.69 193 GLN A CA 1
ATOM 1511 C C . GLN A 1 193 ? -60.281 8.062 -34.25 1 82.69 193 GLN A C 1
ATOM 1513 O O . GLN A 1 193 ? -61.25 8.258 -33.5 1 82.69 193 GLN A O 1
ATOM 1518 N N . LEU A 1 194 ? -59.062 8.305 -33.844 1 85.56 194 LEU A N 1
ATOM 1519 C CA . LEU A 1 194 ? -58.719 9.008 -32.625 1 85.56 194 LEU A CA 1
ATOM 1520 C C . LEU A 1 194 ? -58.344 10.453 -32.906 1 85.56 194 LEU A C 1
ATOM 1522 O O . LEU A 1 194 ? -57.875 10.781 -34 1 85.56 194 LEU A O 1
ATOM 1526 N N . GLU A 1 195 ? -58.625 11.352 -31.969 1 84.81 195 GLU A N 1
ATOM 1527 C CA . GLU A 1 195 ? -58.281 12.758 -32.094 1 84.81 195 GLU A CA 1
ATOM 1528 C C . GLU A 1 195 ? -56.781 12.961 -32.031 1 84.81 195 GLU A C 1
ATOM 1530 O O . GLU A 1 195 ? -56.125 12.477 -31.094 1 84.81 195 GLU A O 1
ATOM 1535 N N . LYS A 1 196 ? -56.25 13.609 -32.938 1 81.31 196 LYS A N 1
ATOM 1536 C CA . LYS A 1 196 ? -54.812 13.805 -33.062 1 81.31 196 LYS A CA 1
ATOM 1537 C C . LYS A 1 196 ? -54.281 14.586 -31.875 1 81.31 196 LYS A C 1
ATOM 1539 O O . LYS A 1 196 ? -53.156 14.336 -31.438 1 81.31 196 LYS A O 1
ATOM 1544 N N . ASN A 1 197 ? -55 15.5 -31.281 1 80.06 197 ASN A N 1
ATOM 1545 C CA . ASN A 1 197 ? -54.469 16.422 -30.297 1 80.06 197 ASN A CA 1
ATOM 1546 C C . ASN A 1 197 ? -54.781 15.953 -28.875 1 80.06 197 ASN A C 1
ATOM 1548 O O . ASN A 1 197 ? -54.5 16.656 -27.906 1 80.06 197 ASN A O 1
ATOM 1552 N N . LYS A 1 198 ? -55.219 14.75 -28.656 1 82.25 198 LYS A N 1
ATOM 1553 C CA . LYS A 1 198 ? -55.5 14.203 -27.328 1 82.25 198 LYS A CA 1
ATOM 1554 C C . LYS A 1 198 ? -54.594 13 -27.031 1 82.25 198 LYS A C 1
ATOM 1556 O O . LYS A 1 198 ? -54.219 12.258 -27.953 1 82.25 198 LYS A O 1
ATOM 1561 N N . LYS A 1 199 ? -54.281 12.922 -25.828 1 82.5 199 LYS A N 1
ATOM 1562 C CA . LYS A 1 199 ? -53.5 11.758 -25.391 1 82.5 199 LYS A CA 1
ATOM 1563 C C . LYS A 1 199 ? -54.406 10.516 -25.328 1 82.5 199 LYS A C 1
ATOM 1565 O O . LYS A 1 199 ? -55.531 10.594 -24.906 1 82.5 199 LYS A O 1
ATOM 1570 N N . HIS A 1 200 ? -53.906 9.445 -25.844 1 86.62 200 HIS A N 1
ATOM 1571 C CA . HIS A 1 200 ? -54.656 8.211 -25.859 1 86.62 200 HIS A CA 1
ATOM 1572 C C . HIS A 1 200 ? -53.875 7.059 -25.25 1 86.62 200 HIS A C 1
ATOM 1574 O O . HIS A 1 200 ? -52.625 7.105 -25.203 1 86.62 200 HIS A O 1
ATOM 1580 N N . ASN A 1 201 ? -54.562 6.148 -24.688 1 88.56 201 ASN A N 1
ATOM 1581 C CA . ASN A 1 201 ? -54.031 4.859 -24.281 1 88.56 201 ASN A CA 1
ATOM 1582 C C . ASN A 1 201 ? -54.562 3.725 -25.156 1 88.56 201 ASN A C 1
ATOM 1584 O O . ASN A 1 201 ? -55.781 3.582 -25.328 1 88.56 201 ASN A O 1
ATOM 1588 N N . ILE A 1 202 ? -53.656 3.043 -25.734 1 90.69 202 ILE A N 1
ATOM 1589 C CA . ILE A 1 202 ? -54.062 1.93 -26.594 1 90.69 202 ILE A CA 1
ATOM 1590 C C . ILE A 1 202 ? -53.469 0.629 -26.047 1 90.69 202 ILE A C 1
ATOM 1592 O O . ILE A 1 202 ? -52.25 0.521 -25.859 1 90.69 202 ILE A O 1
ATOM 1596 N N . GLU A 1 203 ? -54.25 -0.332 -25.734 1 93.25 203 GLU A N 1
ATOM 1597 C CA . GLU A 1 203 ? -53.844 -1.644 -25.234 1 93.25 203 GLU A CA 1
ATOM 1598 C C . GLU A 1 203 ? -54.375 -2.76 -26.125 1 93.25 203 GLU A C 1
ATOM 1600 O O . GLU A 1 203 ? -55.594 -2.859 -26.344 1 93.25 203 GLU A O 1
ATOM 1605 N N . ILE A 1 204 ? -53.531 -3.609 -26.562 1 92.81 204 ILE A N 1
ATOM 1606 C CA . ILE A 1 204 ? -53.938 -4.742 -27.391 1 92.81 204 ILE A CA 1
ATOM 1607 C C . ILE A 1 204 ? -54.375 -5.895 -26.5 1 92.81 204 ILE A C 1
ATOM 1609 O O . ILE A 1 204 ? -53.719 -6.238 -25.531 1 92.81 204 ILE A O 1
ATOM 1613 N N . VAL A 1 205 ? -55.562 -6.473 -26.859 1 94.38 205 VAL A N 1
ATOM 1614 C CA . VAL A 1 205 ? -56.031 -7.645 -26.125 1 94.38 205 VAL A CA 1
ATOM 1615 C C . VAL A 1 205 ? -55.375 -8.906 -26.688 1 94.38 205 VAL A C 1
ATOM 1617 O O . VAL A 1 205 ? -55.75 -9.359 -27.781 1 94.38 205 VAL A O 1
ATOM 1620 N N . VAL A 1 206 ? -54.406 -9.422 -25.969 1 92.06 206 VAL A N 1
ATOM 1621 C CA . VAL A 1 206 ? -53.625 -10.555 -26.453 1 92.06 206 VAL A CA 1
ATOM 1622 C C . VAL A 1 206 ? -54.406 -11.852 -26.203 1 92.06 206 VAL A C 1
ATOM 1624 O O . VAL A 1 206 ? -54.406 -12.742 -27.062 1 92.06 206 VAL A O 1
ATOM 1627 N N . ASP A 1 207 ? -55.031 -11.969 -24.969 1 90.06 207 ASP A N 1
ATOM 1628 C CA . ASP A 1 207 ? -55.719 -13.195 -24.609 1 90.06 207 ASP A CA 1
ATOM 1629 C C . ASP A 1 207 ? -56.75 -12.938 -23.516 1 90.06 207 ASP A C 1
ATOM 1631 O O . ASP A 1 207 ? -56.719 -11.914 -22.844 1 90.06 207 ASP A O 1
ATOM 1635 N N . ARG A 1 208 ? -57.844 -13.797 -23.578 1 90.69 208 ARG A N 1
ATOM 1636 C CA . ARG A 1 208 ? -58.875 -13.852 -22.531 1 90.69 208 ARG A CA 1
ATOM 1637 C C . ARG A 1 208 ? -58.875 -15.219 -21.859 1 90.69 208 ARG A C 1
ATOM 1639 O O . ARG A 1 208 ? -59.125 -16.234 -22.516 1 90.69 208 ARG A O 1
ATOM 1646 N N . LEU A 1 209 ? -58.438 -15.102 -20.594 1 89.75 209 LEU A N 1
ATOM 1647 C CA . LEU A 1 209 ? -58.25 -16.375 -19.906 1 89.75 209 LEU A CA 1
ATOM 1648 C C . LEU A 1 209 ? -59.094 -16.422 -18.609 1 89.75 209 LEU A C 1
ATOM 1650 O O . LEU A 1 209 ? -59.312 -15.383 -17.984 1 89.75 209 LEU A O 1
ATOM 1654 N N . VAL A 1 210 ? -59.656 -17.547 -18.281 1 89.25 210 VAL A N 1
ATOM 1655 C CA . VAL A 1 210 ? -60.281 -17.812 -16.984 1 89.25 210 VAL A CA 1
ATOM 1656 C C . VAL A 1 210 ? -59.25 -18.531 -16.078 1 89.25 210 VAL A C 1
ATOM 1658 O O . VAL A 1 210 ? -58.688 -19.547 -16.469 1 89.25 210 VAL A O 1
ATOM 1661 N N . ILE A 1 211 ? -59 -17.953 -14.977 1 89.38 211 ILE A N 1
ATOM 1662 C CA . ILE A 1 211 ? -57.938 -18.422 -14.086 1 89.38 211 ILE A CA 1
ATOM 1663 C C . ILE A 1 211 ? -58.25 -19.812 -13.586 1 89.38 211 ILE A C 1
ATOM 1665 O O . ILE A 1 211 ? -59.281 -20.031 -12.93 1 89.38 211 ILE A O 1
ATOM 1669 N N . LYS A 1 212 ? -57.594 -20.828 -13.992 1 86.19 212 LYS A N 1
ATOM 1670 C CA . LYS A 1 212 ? -57.594 -22.219 -13.57 1 86.19 212 LYS A CA 1
ATOM 1671 C C . LYS A 1 212 ? -56.188 -22.781 -13.508 1 86.19 212 LYS A C 1
ATOM 1673 O O . LYS A 1 212 ? -55.281 -22.266 -14.18 1 86.19 212 LYS A O 1
ATOM 1678 N N . PRO A 1 213 ? -55.938 -23.719 -12.711 1 79.75 213 PRO A N 1
ATOM 1679 C CA . PRO A 1 213 ? -54.562 -24.25 -12.539 1 79.75 213 PRO A CA 1
ATOM 1680 C C . PRO A 1 213 ? -53.969 -24.781 -13.844 1 79.75 213 PRO A C 1
ATOM 1682 O O . PRO A 1 213 ? -52.781 -24.719 -14.055 1 79.75 213 PRO A O 1
ATOM 1685 N N . GLU A 1 214 ? -54.875 -25.172 -14.781 1 79.69 214 GLU A N 1
ATOM 1686 C CA . GLU A 1 214 ? -54.406 -25.859 -15.984 1 79.69 214 GLU A CA 1
ATOM 1687 C C . GLU A 1 214 ? -53.938 -24.859 -17.031 1 79.69 214 GLU A C 1
ATOM 1689 O O . GLU A 1 214 ? -53.312 -25.25 -18.016 1 79.69 214 GLU A O 1
ATOM 1694 N N . ILE A 1 215 ? -54.062 -23.609 -16.812 1 84.06 215 ILE A N 1
ATOM 1695 C CA . ILE A 1 215 ? -53.812 -22.656 -17.891 1 84.06 215 ILE A CA 1
ATOM 1696 C C . ILE A 1 215 ? -52.375 -22.109 -17.75 1 84.06 215 ILE A C 1
ATOM 1698 O O . ILE A 1 215 ? -52.031 -21.125 -18.406 1 84.06 215 ILE A O 1
ATOM 1702 N N . LYS A 1 216 ? -51.531 -22.672 -17.031 1 84.38 216 LYS A N 1
ATOM 1703 C CA . LYS A 1 216 ? -50.219 -22.125 -16.734 1 84.38 216 LYS A CA 1
ATOM 1704 C C . LYS A 1 216 ? -49.406 -21.922 -18.016 1 84.38 216 LYS A C 1
ATOM 1706 O O . LYS A 1 216 ? -48.812 -20.875 -18.219 1 84.38 216 LYS A O 1
ATOM 1711 N N . SER A 1 217 ? -49.375 -22.922 -18.828 1 79.5 217 SER A N 1
ATOM 1712 C CA . SER A 1 217 ? -48.594 -22.859 -20.062 1 79.5 217 SER A CA 1
ATOM 1713 C C . SER A 1 217 ? -49.156 -21.797 -21.016 1 79.5 217 SER A C 1
ATOM 1715 O O . SER A 1 217 ? -48.375 -21 -21.562 1 79.5 217 SER A O 1
ATOM 1717 N N . ARG A 1 218 ? -50.469 -21.781 -21.172 1 84.06 218 ARG A N 1
ATOM 1718 C CA . ARG A 1 218 ? -51.125 -20.812 -22.047 1 84.06 218 ARG A CA 1
ATOM 1719 C C . ARG A 1 218 ? -50.906 -19.391 -21.531 1 84.06 218 ARG A C 1
ATOM 1721 O O . ARG A 1 218 ? -50.625 -18.469 -22.297 1 84.06 218 ARG A O 1
ATOM 1728 N N . LEU A 1 219 ? -50.969 -19.297 -20.312 1 90.38 219 LEU A N 1
ATOM 1729 C CA . LEU A 1 219 ? -50.75 -18 -19.688 1 90.38 219 LEU A CA 1
ATOM 1730 C C . LEU A 1 219 ? -49.344 -17.516 -19.922 1 90.38 219 LEU A C 1
ATOM 1732 O O . LEU A 1 219 ? -49.125 -16.344 -20.25 1 90.38 219 LEU A O 1
ATOM 1736 N N . THR A 1 220 ? -48.375 -18.328 -19.75 1 84.56 220 THR A N 1
ATOM 1737 C CA . THR A 1 220 ? -46.969 -17.969 -19.953 1 84.56 220 THR A CA 1
ATOM 1738 C C . THR A 1 220 ? -46.75 -17.469 -21.375 1 84.56 220 THR A C 1
ATOM 1740 O O . THR A 1 220 ? -46.094 -16.438 -21.578 1 84.56 220 THR A O 1
ATOM 1743 N N . ASP A 1 221 ? -47.312 -18.188 -22.25 1 81.25 221 ASP A N 1
ATOM 1744 C CA . ASP A 1 221 ? -47.156 -17.828 -23.656 1 81.25 221 ASP A CA 1
ATOM 1745 C C . ASP A 1 221 ? -47.781 -16.469 -23.938 1 81.25 221 ASP A C 1
ATOM 1747 O O . ASP A 1 221 ? -47.188 -15.633 -24.609 1 81.25 221 ASP A O 1
ATOM 1751 N N . SER A 1 222 ? -48.938 -16.281 -23.453 1 89.06 222 SER A N 1
ATOM 1752 C CA . SER A 1 222 ? -49.656 -15.031 -23.688 1 89.06 222 SER A CA 1
ATOM 1753 C C . SER A 1 222 ? -48.906 -13.844 -23.062 1 89.06 222 SER A C 1
ATOM 1755 O O . SER A 1 222 ? -48.875 -12.766 -23.656 1 89.06 222 SER A O 1
ATOM 1757 N N . LEU A 1 223 ? -48.344 -14.109 -21.953 1 88.38 223 LEU A N 1
ATOM 1758 C CA . LEU A 1 223 ? -47.625 -13.055 -21.266 1 88.38 223 LEU A CA 1
ATOM 1759 C C . LEU A 1 223 ? -46.344 -12.68 -22.047 1 88.38 223 LEU A C 1
ATOM 1761 O O . LEU A 1 223 ? -46 -11.5 -22.125 1 88.38 223 LEU A O 1
ATOM 1765 N N . GLU A 1 224 ? -45.719 -13.641 -22.516 1 81.94 224 GLU A N 1
ATOM 1766 C CA . GLU A 1 224 ? -44.5 -13.375 -23.312 1 81.94 224 GLU A CA 1
ATOM 1767 C C . GLU A 1 224 ? -44.844 -12.555 -24.547 1 81.94 224 GLU A C 1
ATOM 1769 O O . GLU A 1 224 ? -44.125 -11.633 -24.906 1 81.94 224 GLU A O 1
ATOM 1774 N N . ILE A 1 225 ? -45.969 -12.883 -25.188 1 84.56 225 ILE A N 1
ATOM 1775 C CA . ILE A 1 225 ? -46.406 -12.164 -26.375 1 84.56 225 ILE A CA 1
ATOM 1776 C C . ILE A 1 225 ? -46.75 -10.719 -26.016 1 84.56 225 ILE A C 1
ATOM 1778 O O . ILE A 1 225 ? -46.281 -9.789 -26.688 1 84.56 225 ILE A O 1
ATOM 1782 N N . ALA A 1 226 ? -47.406 -10.609 -25 1 89.62 226 ALA A N 1
ATOM 1783 C CA . ALA A 1 226 ? -47.781 -9.266 -24.547 1 89.62 226 ALA A CA 1
ATOM 1784 C C . ALA A 1 226 ? -46.562 -8.438 -24.219 1 89.62 226 ALA A C 1
ATOM 1786 O O . ALA A 1 226 ? -46.469 -7.262 -24.594 1 89.62 226 ALA A O 1
ATOM 1787 N N . SER A 1 227 ? -45.719 -9.023 -23.469 1 84.12 227 SER A N 1
ATOM 1788 C CA . SER A 1 227 ? -44.469 -8.352 -23.062 1 84.12 227 SER A CA 1
ATOM 1789 C C . SER A 1 227 ? -43.656 -7.914 -24.266 1 84.12 227 SER A C 1
ATOM 1791 O O . SER A 1 227 ? -43.125 -6.809 -24.297 1 84.12 227 SER A O 1
ATOM 1793 N N . ASN A 1 228 ? -43.562 -8.711 -25.25 1 81.81 228 ASN A N 1
ATOM 1794 C CA . ASN A 1 228 ? -42.812 -8.414 -26.453 1 81.81 228 ASN A CA 1
ATOM 1795 C C . ASN A 1 228 ? -43.469 -7.281 -27.266 1 81.81 228 ASN A C 1
ATOM 1797 O O . ASN A 1 228 ? -42.75 -6.453 -27.844 1 81.81 228 ASN A O 1
ATOM 1801 N N . LEU A 1 229 ? -44.75 -7.25 -27.281 1 83.81 229 LEU A N 1
ATOM 1802 C CA . LEU A 1 229 ? -45.5 -6.246 -28.047 1 83.81 229 LEU A CA 1
ATOM 1803 C C . LEU A 1 229 ? -45.312 -4.863 -27.422 1 83.81 229 LEU A C 1
ATOM 1805 O O . LEU A 1 229 ? -45.219 -3.863 -28.141 1 83.81 229 LEU A O 1
ATOM 1809 N N . SER A 1 230 ? -45.312 -4.906 -26.188 1 81.75 230 SER A N 1
ATOM 1810 C CA . SER A 1 230 ? -45.281 -3.629 -25.484 1 81.75 230 SER A CA 1
ATOM 1811 C C . SER A 1 230 ? -43.875 -3.227 -25.094 1 81.75 230 SER A C 1
ATOM 1813 O O . SER A 1 230 ? -43.656 -2.145 -24.547 1 81.75 230 SER A O 1
ATOM 1815 N N . GLY A 1 231 ? -42.906 -4.07 -25.266 1 74.62 231 GLY A N 1
ATOM 1816 C CA . GLY A 1 231 ? -41.562 -3.811 -24.828 1 74.62 231 GLY A CA 1
ATOM 1817 C C . GLY A 1 231 ? -41.344 -4.102 -23.344 1 74.62 231 GLY A C 1
ATOM 1818 O O . GLY A 1 231 ? -40.562 -3.416 -22.688 1 74.62 231 GLY A O 1
ATOM 1819 N N . GLY A 1 232 ? -42.156 -4.973 -22.734 1 75.5 232 GLY A N 1
ATOM 1820 C CA . GLY A 1 232 ? -41.906 -5.461 -21.391 1 75.5 232 GLY A CA 1
ATOM 1821 C C . GLY A 1 232 ? -43.031 -5.16 -20.422 1 75.5 232 GLY A C 1
ATOM 1822 O O . GLY A 1 232 ? -42.969 -5.543 -19.25 1 75.5 232 GLY A O 1
ATOM 1823 N N . LEU A 1 233 ? -44.094 -4.473 -20.922 1 81.88 233 LEU A N 1
ATOM 1824 C CA . LEU A 1 233 ? -45.219 -4.145 -20.047 1 81.88 233 LEU A CA 1
ATOM 1825 C C . LEU A 1 233 ? -46.438 -5.047 -20.328 1 81.88 233 LEU A C 1
ATOM 1827 O O . LEU A 1 233 ? -46.719 -5.371 -21.484 1 81.88 233 LEU A O 1
ATOM 1831 N N . VAL A 1 234 ? -47.094 -5.441 -19.219 1 87.12 234 VAL A N 1
ATOM 1832 C CA . VAL A 1 234 ? -48.281 -6.27 -19.359 1 87.12 234 VAL A CA 1
ATOM 1833 C C . VAL A 1 234 ? -49.344 -5.809 -18.359 1 87.12 234 VAL A C 1
ATOM 1835 O O . VAL A 1 234 ? -49.031 -5.484 -17.203 1 87.12 234 VAL A O 1
ATOM 1838 N N . ILE A 1 235 ? -50.562 -5.629 -18.859 1 88.31 235 ILE A N 1
ATOM 1839 C CA . ILE A 1 235 ? -51.688 -5.297 -17.984 1 88.31 235 ILE A CA 1
ATOM 1840 C C . ILE A 1 235 ? -52.625 -6.496 -17.875 1 88.31 235 ILE A C 1
ATOM 1842 O O . ILE A 1 235 ? -53.062 -7.062 -18.891 1 88.31 235 ILE A O 1
ATOM 1846 N N . ILE A 1 236 ? -52.812 -6.891 -16.672 1 89 236 ILE A N 1
ATOM 1847 C CA . ILE A 1 236 ? -53.844 -7.914 -16.422 1 89 236 ILE A CA 1
ATOM 1848 C C . ILE A 1 236 ? -55.125 -7.258 -15.961 1 89 236 ILE A C 1
ATOM 1850 O O . ILE A 1 236 ? -55.188 -6.668 -14.883 1 89 236 ILE A O 1
ATOM 1854 N N . ASP A 1 237 ? -56.125 -7.273 -16.828 1 89.44 237 ASP A N 1
ATOM 1855 C CA . ASP A 1 237 ? -57.438 -6.711 -16.531 1 89.44 237 ASP A CA 1
ATOM 1856 C C . ASP A 1 237 ? -58.375 -7.777 -15.969 1 89.44 237 ASP A C 1
ATOM 1858 O O . ASP A 1 237 ? -58.812 -8.672 -16.703 1 89.44 237 ASP A O 1
ATOM 1862 N N . VAL A 1 238 ? -58.594 -7.719 -14.695 1 87.19 238 VAL A N 1
ATOM 1863 C CA . VAL A 1 238 ? -59.531 -8.641 -14.078 1 87.19 238 VAL A CA 1
ATOM 1864 C C . VAL A 1 238 ? -60.938 -8.102 -14.227 1 87.19 238 VAL A C 1
ATOM 1866 O O . VAL A 1 238 ? -61.281 -7.051 -13.672 1 87.19 238 VAL A O 1
ATOM 1869 N N . ILE A 1 239 ? -61.812 -8.711 -15.023 1 81.25 239 ILE A N 1
ATOM 1870 C CA . ILE A 1 239 ? -63.188 -8.258 -15.305 1 81.25 239 ILE A CA 1
ATOM 1871 C C . ILE A 1 239 ? -63.969 -8.195 -14 1 81.25 239 ILE A C 1
ATOM 1873 O O . ILE A 1 239 ? -64.188 -9.211 -13.336 1 81.25 239 ILE A O 1
ATOM 1877 N N . GLY A 1 240 ? -64.438 -7.055 -13.562 1 77.62 240 GLY A N 1
ATOM 1878 C CA . GLY A 1 240 ? -65.125 -6.824 -12.305 1 77.62 240 GLY A CA 1
ATOM 1879 C C . GLY A 1 240 ? -64.188 -6.434 -11.172 1 77.62 240 GLY A C 1
ATOM 1880 O O . GLY A 1 240 ? -64.625 -6.191 -10.047 1 77.62 240 GLY A O 1
ATOM 1881 N N . GLY A 1 241 ? -62.781 -6.465 -11.414 1 77.38 241 GLY A N 1
ATOM 1882 C CA . GLY A 1 241 ? -61.812 -6.113 -10.406 1 77.38 241 GLY A CA 1
ATOM 1883 C C . GLY A 1 241 ? -60.875 -5.012 -10.859 1 77.38 241 GLY A C 1
ATOM 1884 O O . GLY A 1 241 ? -61.219 -4.219 -11.734 1 77.38 241 GLY A O 1
ATOM 1885 N N . GLU A 1 242 ? -59.688 -4.938 -10.195 1 80 242 GLU A N 1
ATOM 1886 C CA . GLU A 1 242 ? -58.719 -3.895 -10.492 1 80 242 GLU A CA 1
ATOM 1887 C C . GLU A 1 242 ? -57.656 -4.383 -11.492 1 80 242 GLU A C 1
ATOM 1889 O O . GLU A 1 242 ? -57.406 -5.582 -11.57 1 80 242 GLU A O 1
ATOM 1894 N N . GLU A 1 243 ? -57.219 -3.445 -12.336 1 84.56 243 GLU A N 1
ATOM 1895 C CA . GLU A 1 243 ? -56.156 -3.748 -13.281 1 84.56 243 GLU A CA 1
ATOM 1896 C C . GLU A 1 243 ? -54.781 -3.814 -12.578 1 84.56 243 GLU A C 1
ATOM 1898 O O . GLU A 1 243 ? -54.531 -3.057 -11.641 1 84.56 243 GLU A O 1
ATOM 1903 N N . ILE A 1 244 ? -54.031 -4.848 -12.93 1 83.06 244 ILE A N 1
ATOM 1904 C CA . ILE A 1 244 ? -52.688 -5.008 -12.383 1 83.06 244 ILE A CA 1
ATOM 1905 C C . ILE A 1 244 ? -51.625 -4.793 -13.477 1 83.06 244 ILE A C 1
ATOM 1907 O O . ILE A 1 244 ? -51.688 -5.449 -14.523 1 83.06 244 ILE A O 1
ATOM 1911 N N . LEU A 1 245 ? -50.875 -3.824 -13.289 1 80.38 245 LEU A N 1
ATOM 1912 C CA . LEU A 1 245 ? -49.812 -3.541 -14.25 1 80.38 245 LEU A CA 1
ATOM 1913 C C . LEU A 1 245 ? -48.5 -4.234 -13.844 1 80.38 245 LEU A C 1
ATOM 1915 O O . LEU A 1 245 ? -48.094 -4.148 -12.688 1 80.38 245 LEU A O 1
ATOM 1919 N N . PHE A 1 246 ? -47.938 -5.027 -14.766 1 80 246 PHE A N 1
ATOM 1920 C CA . PHE A 1 246 ? -46.656 -5.707 -14.562 1 80 246 PHE A CA 1
ATOM 1921 C C . PHE A 1 246 ? -45.594 -5.195 -15.547 1 80 246 PHE A C 1
ATOM 1923 O O . PHE A 1 246 ? -45.938 -4.754 -16.641 1 80 246 PHE A O 1
ATOM 1930 N N . SER A 1 247 ? -44.312 -5.078 -15.07 1 74.19 247 SER A N 1
ATOM 1931 C CA . SER A 1 247 ? -43.219 -4.691 -15.953 1 74.19 247 SER A CA 1
ATOM 1932 C C . SER A 1 247 ? -42.062 -5.695 -15.883 1 74.19 247 SER A C 1
ATOM 1934 O O . SER A 1 247 ? -41.688 -6.145 -14.797 1 74.19 247 SER A O 1
ATOM 1936 N N . GLN A 1 248 ? -41.688 -6.051 -17 1 71.38 248 GLN A N 1
ATOM 1937 C CA . GLN A 1 248 ? -40.5 -6.926 -17.062 1 71.38 248 GLN A CA 1
ATOM 1938 C C . GLN A 1 248 ? -39.219 -6.121 -16.984 1 71.38 248 GLN A C 1
ATOM 1940 O O . GLN A 1 248 ? -38.125 -6.691 -16.828 1 71.38 248 GLN A O 1
ATOM 1945 N N . ASN A 1 249 ? -39.5 -4.859 -17.078 1 67.25 249 ASN A N 1
ATOM 1946 C CA . ASN A 1 249 ? -38.344 -3.969 -16.984 1 67.25 249 ASN A CA 1
ATOM 1947 C C . ASN A 1 249 ? -38.312 -3.244 -15.633 1 67.25 249 ASN A C 1
ATOM 1949 O O . ASN A 1 249 ? -39.344 -3.141 -14.961 1 67.25 249 ASN A O 1
ATOM 1953 N N . TYR A 1 250 ? -37.219 -2.814 -15.195 1 72.81 250 TYR A N 1
ATOM 1954 C CA . TYR A 1 250 ? -37.094 -1.954 -14.023 1 72.81 250 TYR A CA 1
ATOM 1955 C C . TYR A 1 250 ? -37.625 -0.55 -14.32 1 72.81 250 TYR A C 1
ATOM 1957 O O . TYR A 1 250 ? -36.844 0.42 -14.266 1 72.81 250 TYR A O 1
ATOM 1965 N N . ALA A 1 251 ? -39.094 -0.503 -14.664 1 76.12 251 ALA A N 1
ATOM 1966 C CA . ALA A 1 251 ? -39.625 0.803 -15.039 1 76.12 251 ALA A CA 1
ATOM 1967 C C . ALA A 1 251 ? -40.969 1.056 -14.359 1 76.12 251 ALA A C 1
ATOM 1969 O O . ALA A 1 251 ? -41.719 0.116 -14.086 1 76.12 251 ALA A O 1
ATOM 1970 N N . CYS A 1 252 ? -41.25 2.406 -13.953 1 77.69 252 CYS A N 1
ATOM 1971 C CA . CYS A 1 252 ? -42.531 2.811 -13.391 1 77.69 252 CYS A CA 1
ATOM 1972 C C . CYS A 1 252 ? -43.656 2.66 -14.414 1 77.69 252 CYS A C 1
ATOM 1974 O O . CYS A 1 252 ? -43.562 3.189 -15.523 1 77.69 252 CYS A O 1
ATOM 1976 N N . PRO A 1 253 ? -44.625 2 -14.133 1 70.25 253 PRO A N 1
ATOM 1977 C CA . PRO A 1 253 ? -45.75 1.794 -15.078 1 70.25 253 PRO A CA 1
ATOM 1978 C C . PRO A 1 253 ? -46.469 3.088 -15.422 1 70.25 253 PRO A C 1
ATOM 1980 O O . PRO A 1 253 ? -47.031 3.221 -16.516 1 70.25 253 PRO A O 1
ATOM 1983 N N . GLU A 1 254 ? -46.438 3.99 -14.516 1 69.06 254 GLU A N 1
ATOM 1984 C CA . GLU A 1 254 ? -47.188 5.219 -14.711 1 69.06 254 GLU A CA 1
ATOM 1985 C C . GLU A 1 254 ? -46.375 6.266 -15.461 1 69.06 254 GLU A C 1
ATOM 1987 O O . GLU A 1 254 ? -46.906 6.957 -16.344 1 69.06 254 GLU A O 1
ATOM 1992 N N . HIS A 1 255 ? -45.125 6.426 -15.125 1 77.44 255 HIS A N 1
ATOM 1993 C CA . HIS A 1 255 ? -44.344 7.547 -15.656 1 77.44 255 HIS A CA 1
ATOM 1994 C C . HIS A 1 255 ? -43.281 7.066 -16.641 1 77.44 255 HIS A C 1
ATOM 1996 O O . HIS A 1 255 ? -42.656 7.875 -17.328 1 77.44 255 HIS A O 1
ATOM 2002 N N . GLY A 1 256 ? -43.094 5.773 -16.734 1 69.38 256 GLY A N 1
ATOM 2003 C CA . GLY A 1 256 ? -42.156 5.215 -17.703 1 69.38 256 GLY A CA 1
ATOM 2004 C C . GLY A 1 256 ? -40.719 5.383 -17.281 1 69.38 256 GLY A C 1
ATOM 2005 O O . GLY A 1 256 ? -39.812 5.188 -18.094 1 69.38 256 GLY A O 1
ATOM 2006 N N . VAL A 1 257 ? -40.5 5.863 -16.078 1 75.5 257 VAL A N 1
ATOM 2007 C CA . VAL A 1 257 ? -39.125 6.043 -15.609 1 75.5 257 VAL A CA 1
ATOM 2008 C C . VAL A 1 257 ? -38.5 4.684 -15.367 1 75.5 257 VAL A C 1
ATOM 2010 O O . VAL A 1 257 ? -39 3.871 -14.602 1 75.5 257 VAL A O 1
ATOM 2013 N N . SER A 1 258 ? -37.469 4.445 -16.172 1 74.5 258 SER A N 1
ATOM 2014 C CA . SER A 1 258 ? -36.75 3.189 -16.016 1 74.5 258 SER A CA 1
ATOM 2015 C C . SER A 1 258 ? -35.531 3.35 -15.102 1 74.5 258 SER A C 1
ATOM 2017 O O . SER A 1 258 ? -34.844 4.379 -15.133 1 74.5 258 SER A O 1
ATOM 2019 N N . ILE A 1 259 ? -35.406 2.395 -14.117 1 77 259 ILE A N 1
ATOM 2020 C CA . ILE A 1 259 ? -34.25 2.359 -13.258 1 77 259 ILE A CA 1
ATOM 2021 C C . ILE A 1 259 ? -33.375 1.159 -13.617 1 77 259 ILE A C 1
ATOM 2023 O O . ILE A 1 259 ? -33.875 0.065 -13.867 1 77 259 ILE A O 1
ATOM 2027 N N . GLU A 1 260 ? -32.156 1.389 -13.836 1 72.75 260 GLU A N 1
ATOM 2028 C CA . GLU A 1 260 ? -31.219 0.306 -14.109 1 72.75 260 GLU A CA 1
ATOM 2029 C C . GLU A 1 260 ? -31.078 -0.624 -12.914 1 72.75 260 GLU A C 1
ATOM 2031 O O . GLU A 1 260 ? -31.562 -0.315 -11.82 1 72.75 260 GLU A O 1
ATOM 2036 N N . GLU A 1 261 ? -30.547 -1.761 -13.211 1 75.94 261 GLU A N 1
ATOM 2037 C CA . GLU A 1 261 ? -30.25 -2.678 -12.109 1 75.94 261 GLU A CA 1
ATOM 2038 C C . GLU A 1 261 ? -29.406 -2.002 -11.039 1 75.94 261 GLU A C 1
ATOM 2040 O O . GLU A 1 261 ? -28.438 -1.296 -11.359 1 75.94 261 GLU A O 1
ATOM 2045 N N . LEU A 1 262 ? -29.891 -2.201 -9.812 1 86.25 262 LEU A N 1
ATOM 2046 C CA . LEU A 1 262 ? -29.219 -1.529 -8.703 1 86.25 262 LEU A CA 1
ATOM 2047 C C . LEU A 1 262 ? -27.781 -2.033 -8.547 1 86.25 262 LEU A C 1
ATOM 2049 O O . LEU A 1 262 ? -27.547 -3.242 -8.523 1 86.25 262 LEU A O 1
ATOM 2053 N N . SER A 1 263 ? -26.875 -1.161 -8.648 1 85.75 263 SER A N 1
ATOM 2054 C CA . SER A 1 263 ? -25.453 -1.44 -8.438 1 85.75 263 SER A CA 1
ATOM 2055 C C . SER A 1 263 ? -24.812 -0.405 -7.523 1 85.75 263 SER A C 1
ATOM 2057 O O . SER A 1 263 ? -25.312 0.723 -7.414 1 85.75 263 SER A O 1
ATOM 2059 N N . PRO A 1 264 ? -23.797 -0.791 -6.809 1 88.44 264 PRO A N 1
ATOM 2060 C CA . PRO A 1 264 ? -23.156 0.15 -5.887 1 88.44 264 PRO A CA 1
ATOM 2061 C C . PRO A 1 264 ? -22.688 1.435 -6.578 1 88.44 264 PRO A C 1
ATOM 2063 O O . PRO A 1 264 ? -22.688 2.502 -5.961 1 88.44 264 PRO A O 1
ATOM 2066 N N . ARG A 1 265 ? -22.406 1.378 -7.848 1 86.56 265 ARG A N 1
ATOM 2067 C CA . ARG A 1 265 ? -21.922 2.547 -8.578 1 86.56 265 ARG A CA 1
ATOM 2068 C C . ARG A 1 265 ? -23.016 3.6 -8.703 1 86.56 265 ARG A C 1
ATOM 2070 O O . ARG A 1 265 ? -22.734 4.793 -8.828 1 86.56 265 ARG A O 1
ATOM 2077 N N . MET A 1 266 ? -24.266 3.154 -8.641 1 91 266 MET A N 1
ATOM 2078 C CA . MET A 1 266 ? -25.422 4.043 -8.742 1 91 266 MET A CA 1
ATOM 2079 C C . MET A 1 266 ? -25.5 4.977 -7.539 1 91 266 MET A C 1
ATOM 2081 O O . MET A 1 266 ? -26.078 6.062 -7.625 1 91 266 MET A O 1
ATOM 2085 N N . PHE A 1 267 ? -24.844 4.57 -6.492 1 94.69 267 PHE A N 1
ATOM 2086 C CA . PHE A 1 267 ? -24.969 5.328 -5.25 1 94.69 267 PHE A CA 1
ATOM 2087 C C . PHE A 1 267 ? -23.656 6.051 -4.934 1 94.69 267 PHE A C 1
ATOM 2089 O O . PHE A 1 267 ? -23.438 6.477 -3.797 1 94.69 267 PHE A O 1
ATOM 2096 N N . SER A 1 268 ? -22.766 6.148 -5.824 1 92.62 268 SER A N 1
ATOM 2097 C CA . SER A 1 268 ? -21.5 6.852 -5.641 1 92.62 268 SER A CA 1
ATOM 2098 C C . SER A 1 268 ? -21.547 8.234 -6.281 1 92.62 268 SER A C 1
ATOM 2100 O O . SER A 1 268 ? -21.75 8.359 -7.488 1 92.62 268 SER A O 1
ATOM 2102 N N . PHE A 1 269 ? -21.328 9.242 -5.52 1 93.25 269 PHE A N 1
ATOM 2103 C CA . PHE A 1 269 ? -21.281 10.586 -6.086 1 93.25 269 PHE A CA 1
ATOM 2104 C C . PHE A 1 269 ? -19.938 10.859 -6.738 1 93.25 269 PHE A C 1
ATOM 2106 O O . PHE A 1 269 ? -19.719 11.922 -7.328 1 93.25 269 PHE A O 1
ATOM 2113 N N . ASN A 1 270 ? -19.016 9.938 -6.656 1 87.69 270 ASN A N 1
ATOM 2114 C CA . ASN A 1 270 ? -17.719 10.039 -7.32 1 87.69 270 ASN A CA 1
ATOM 2115 C C . ASN A 1 270 ? -17.75 9.398 -8.703 1 87.69 270 ASN A C 1
ATOM 2117 O O . ASN A 1 270 ? -16.781 9.477 -9.453 1 87.69 270 ASN A O 1
ATOM 2121 N N . ASN A 1 271 ? -18.906 8.719 -8.953 1 86.75 271 ASN A N 1
ATOM 2122 C CA . ASN A 1 271 ? -19.109 8.047 -10.227 1 86.75 271 ASN A CA 1
ATOM 2123 C C . ASN A 1 271 ? -20.188 8.727 -11.062 1 86.75 271 ASN A C 1
ATOM 2125 O O . ASN A 1 271 ? -21.266 9.023 -10.562 1 86.75 271 ASN A O 1
ATOM 2129 N N . PRO A 1 272 ? -19.922 8.984 -12.352 1 84.69 272 PRO A N 1
ATOM 2130 C CA . PRO A 1 272 ? -20.906 9.648 -13.203 1 84.69 272 PRO A CA 1
ATOM 2131 C C . PRO A 1 272 ? -22.234 8.891 -13.266 1 84.69 272 PRO A C 1
ATOM 2133 O O . PRO A 1 272 ? -23.281 9.492 -13.516 1 84.69 272 PRO A O 1
ATOM 2136 N N . TYR A 1 273 ? -22.141 7.637 -13.008 1 84.5 273 TYR A N 1
ATOM 2137 C CA . TYR A 1 273 ? -23.344 6.82 -13.047 1 84.5 273 TYR A CA 1
ATOM 2138 C C . TYR A 1 273 ? -24.312 7.227 -11.938 1 84.5 273 TYR A C 1
ATOM 2140 O O . TYR A 1 273 ? -25.531 7.191 -12.133 1 84.5 273 TYR A O 1
ATOM 2148 N N . GLY A 1 274 ? -23.828 7.602 -10.828 1 89.81 274 GLY A N 1
ATOM 2149 C CA . GLY A 1 274 ? -24.656 7.957 -9.688 1 89.81 274 GLY A CA 1
ATOM 2150 C C . GLY A 1 274 ? -24.656 9.445 -9.391 1 89.81 274 GLY A C 1
ATOM 2151 O O . GLY A 1 274 ? -25.625 9.969 -8.836 1 89.81 274 GLY A O 1
ATOM 2152 N N . ALA A 1 275 ? -23.703 10.195 -9.828 1 93.38 275 ALA A N 1
ATOM 2153 C CA . ALA A 1 275 ? -23.484 11.602 -9.469 1 93.38 275 ALA A CA 1
ATOM 2154 C C . ALA A 1 275 ? -24.516 12.5 -10.148 1 93.38 275 ALA A C 1
ATOM 2156 O O . ALA A 1 275 ? -24.922 12.242 -11.281 1 93.38 275 ALA A O 1
ATOM 2157 N N . CYS A 1 276 ? -24.875 13.484 -9.414 1 93.06 276 CYS A N 1
ATOM 2158 C CA . CYS A 1 276 ? -25.719 14.508 -10.016 1 93.06 276 CYS A CA 1
ATOM 2159 C C . CYS A 1 276 ? -25.094 15.047 -11.297 1 93.06 276 CYS A C 1
ATOM 2161 O O . CYS A 1 276 ? -23.891 15.352 -11.328 1 93.06 276 CYS A O 1
ATOM 2163 N N . GLU A 1 277 ? -25.859 15.195 -12.258 1 89.94 277 GLU A N 1
ATOM 2164 C CA . GLU A 1 277 ? -25.344 15.594 -13.57 1 89.94 277 GLU A CA 1
ATOM 2165 C C . GLU A 1 277 ? -24.922 17.062 -13.57 1 89.94 277 GLU A C 1
ATOM 2167 O O . GLU A 1 277 ? -23.953 17.438 -14.234 1 89.94 277 GLU A O 1
ATOM 2172 N N . LYS A 1 278 ? -25.609 17.781 -12.797 1 89.5 278 LYS A N 1
ATOM 2173 C CA . LYS A 1 278 ? -25.375 19.219 -12.797 1 89.5 278 LYS A CA 1
ATOM 2174 C C . LYS A 1 278 ? -24.094 19.562 -12.039 1 89.5 278 LYS A C 1
ATOM 2176 O O . LYS A 1 278 ? -23.234 20.297 -12.547 1 89.5 278 LYS A O 1
ATOM 2181 N N . CYS A 1 279 ? -23.922 19.047 -10.875 1 90.75 279 CYS A N 1
ATOM 2182 C CA . CYS A 1 279 ? -22.766 19.406 -10.055 1 90.75 279 CYS A CA 1
ATOM 2183 C C . CYS A 1 279 ? -21.688 18.328 -10.141 1 90.75 279 CYS A C 1
ATOM 2185 O O . CYS A 1 279 ? -20.625 18.453 -9.523 1 90.75 279 CYS A O 1
ATOM 2187 N N . THR A 1 280 ? -21.969 17.281 -10.82 1 90.38 280 THR A N 1
ATOM 2188 C CA . THR A 1 280 ? -21.062 16.156 -11.016 1 90.38 280 THR A CA 1
ATOM 2189 C C . THR A 1 280 ? -20.656 15.547 -9.68 1 90.38 280 THR A C 1
ATOM 2191 O O . THR A 1 280 ? -19.484 15.219 -9.461 1 90.38 280 THR A O 1
ATOM 2194 N N . GLY A 1 281 ? -21.609 15.641 -8.766 1 91.12 281 GLY A N 1
ATOM 2195 C CA . GLY A 1 281 ? -21.422 14.922 -7.516 1 91.12 281 GLY A CA 1
ATOM 2196 C C . GLY A 1 281 ? -20.828 15.781 -6.414 1 91.12 281 GLY A C 1
ATOM 2197 O O . GLY A 1 281 ? -20.516 15.281 -5.336 1 91.12 281 GLY A O 1
ATOM 2198 N N . ILE A 1 282 ? -20.625 17.031 -6.543 1 89.12 282 ILE A N 1
ATOM 2199 C CA . ILE A 1 282 ? -20.031 17.906 -5.535 1 89.12 282 ILE A CA 1
ATOM 2200 C C . ILE A 1 282 ? -21.125 18.422 -4.594 1 89.12 282 ILE A C 1
ATOM 2202 O O . ILE A 1 282 ? -20.875 18.625 -3.406 1 89.12 282 ILE A O 1
ATOM 2206 N N . GLY A 1 283 ? -22.25 18.578 -5.133 1 90.06 283 GLY A N 1
ATOM 2207 C CA . GLY A 1 283 ? -23.406 19.016 -4.348 1 90.06 283 GLY A CA 1
ATOM 2208 C C . GLY A 1 283 ? -23.5 20.531 -4.215 1 90.06 283 GLY A C 1
ATOM 2209 O O . GLY A 1 283 ? -24.516 21.062 -3.771 1 90.06 283 GLY A O 1
ATOM 2210 N N . THR A 1 284 ? -22.344 21.25 -4.555 1 89.19 284 THR A N 1
ATOM 2211 C CA . THR A 1 284 ? -22.344 22.703 -4.41 1 89.19 284 THR A CA 1
ATOM 2212 C C . THR A 1 284 ? -21.734 23.359 -5.641 1 89.19 284 THR A C 1
ATOM 2214 O O . THR A 1 284 ? -21.109 22.703 -6.469 1 89.19 284 THR A O 1
ATOM 2217 N N . PHE A 1 285 ? -22.141 24.641 -5.793 1 86 285 PHE A N 1
ATOM 2218 C CA . PHE A 1 285 ? -21.531 25.5 -6.801 1 86 285 PHE A CA 1
ATOM 2219 C C . PHE A 1 285 ? -20.922 26.734 -6.16 1 86 285 PHE A C 1
ATOM 2221 O O . PHE A 1 285 ? -21.359 27.172 -5.094 1 86 285 PHE A O 1
ATOM 2228 N N . MET A 1 286 ? -19.859 27.156 -6.824 1 85.88 286 MET A N 1
ATOM 2229 C CA . MET A 1 286 ? -19.297 28.422 -6.391 1 85.88 286 MET A CA 1
ATOM 2230 C C . MET A 1 286 ? -19.953 29.594 -7.113 1 85.88 286 MET A C 1
ATOM 2232 O O . MET A 1 286 ? -20.109 29.562 -8.336 1 85.88 286 MET A O 1
ATOM 2236 N N . GLU A 1 287 ? -20.531 30.5 -6.402 1 87.5 287 GLU A N 1
ATOM 2237 C CA . GLU A 1 287 ? -21.109 31.719 -6.965 1 87.5 287 GLU A CA 1
ATOM 2238 C C . GLU A 1 287 ? -20.562 32.969 -6.289 1 87.5 287 GLU A C 1
ATOM 2240 O O . GLU A 1 287 ? -20.156 32.906 -5.125 1 87.5 287 GLU A O 1
ATOM 2245 N N . VAL A 1 288 ? -20.5 34.031 -7.117 1 89.94 288 VAL A N 1
ATOM 2246 C CA . VAL A 1 288 ? -20.016 35.281 -6.547 1 89.94 288 VAL A CA 1
ATOM 2247 C C . VAL A 1 288 ? -20.969 35.781 -5.457 1 89.94 288 VAL A C 1
ATOM 2249 O O . VAL A 1 288 ? -22.188 35.812 -5.664 1 89.94 288 VAL A O 1
ATOM 2252 N N . ASP A 1 289 ? -20.453 36.031 -4.359 1 88.75 289 ASP A N 1
ATOM 2253 C CA . ASP A 1 289 ? -21.219 36.438 -3.174 1 88.75 289 ASP A CA 1
ATOM 2254 C C . ASP A 1 289 ? -21.219 37.938 -2.988 1 88.75 289 ASP A C 1
ATOM 2256 O O . ASP A 1 289 ? -20.172 38.562 -2.748 1 88.75 289 ASP A O 1
ATOM 2260 N N . PRO A 1 290 ? -22.375 38.531 -3.096 1 88.62 290 PRO A N 1
ATOM 2261 C CA . PRO A 1 290 ? -22.453 40 -2.943 1 88.62 290 PRO A CA 1
ATOM 2262 C C . PRO A 1 290 ? -21.875 40.5 -1.613 1 88.62 290 PRO A C 1
ATOM 2264 O O . PRO A 1 290 ? -21.297 41.562 -1.546 1 88.62 290 PRO A O 1
ATOM 2267 N N . ASP A 1 291 ? -21.938 39.688 -0.646 1 85.62 291 ASP A N 1
ATOM 2268 C CA . ASP A 1 291 ? -21.469 40.094 0.673 1 85.62 291 ASP A CA 1
ATOM 2269 C C . ASP A 1 291 ? -19.938 40.094 0.718 1 85.62 291 ASP A C 1
ATOM 2271 O O . ASP A 1 291 ? -19.344 40.781 1.558 1 85.62 291 ASP A O 1
ATOM 2275 N N . LEU A 1 292 ? -19.344 39.406 -0.164 1 87.94 292 LEU A N 1
ATOM 2276 C CA . LEU A 1 292 ? -17.891 39.406 -0.239 1 87.94 292 LEU A CA 1
ATOM 2277 C C . LEU A 1 292 ? -17.391 40.594 -1.069 1 87.94 292 LEU A C 1
ATOM 2279 O O . LEU A 1 292 ? -16.25 41.031 -0.911 1 87.94 292 LEU A O 1
ATOM 2283 N N . ILE A 1 293 ? -18.328 41.094 -1.931 1 88.81 293 ILE A N 1
ATOM 2284 C CA . ILE A 1 293 ? -18.016 42.25 -2.756 1 88.81 293 ILE A CA 1
ATOM 2285 C C . ILE A 1 293 ? -18.156 43.5 -1.925 1 88.81 293 ILE A C 1
ATOM 2287 O O . ILE A 1 293 ? -17.391 44.469 -2.088 1 88.81 293 ILE A O 1
ATOM 2291 N N . ILE A 1 294 ? -19.172 43.469 -1.12 1 89.69 294 ILE A N 1
ATOM 2292 C CA . ILE A 1 294 ? -19.438 44.594 -0.238 1 89.69 294 ILE A CA 1
ATOM 2293 C C . ILE A 1 294 ? -19.375 44.125 1.219 1 89.69 294 ILE A C 1
ATOM 2295 O O . ILE A 1 294 ? -20.391 44.094 1.905 1 89.69 294 ILE A O 1
ATOM 2299 N N . PRO A 1 295 ? -18.172 44 1.719 1 83.69 295 PRO A N 1
ATOM 2300 C CA . PRO A 1 295 ? -18.047 43.469 3.066 1 83.69 295 PRO A CA 1
ATOM 2301 C C . PRO A 1 295 ? -18.531 44.406 4.152 1 83.69 295 PRO A C 1
ATOM 2303 O O . PRO A 1 295 ? -19.016 43.969 5.199 1 83.69 295 PRO A O 1
ATOM 2306 N N . ASN A 1 296 ? -18.344 45.75 3.916 1 83.62 296 ASN A N 1
ATOM 2307 C CA . ASN A 1 296 ? -18.797 46.781 4.855 1 83.62 296 ASN A CA 1
ATOM 2308 C C . ASN A 1 296 ? -19.828 47.719 4.219 1 83.62 296 ASN A C 1
ATOM 2310 O O . ASN A 1 296 ? -19.453 48.656 3.52 1 83.62 296 ASN A O 1
ATOM 2314 N N . LYS A 1 297 ? -21.047 47.531 4.578 1 86.75 297 LYS A N 1
ATOM 2315 C CA . LYS A 1 297 ? -22.141 48.25 3.945 1 86.75 297 LYS A CA 1
ATOM 2316 C C . LYS A 1 297 ? -22.328 49.656 4.574 1 86.75 297 LYS A C 1
ATOM 2318 O O . LYS A 1 297 ? -23.094 50.469 4.078 1 86.75 297 LYS A O 1
ATOM 2323 N N . ASP A 1 298 ? -21.562 49.938 5.578 1 84.81 298 ASP A N 1
ATOM 2324 C CA . ASP A 1 298 ? -21.641 51.25 6.223 1 84.81 298 ASP A CA 1
ATOM 2325 C C . ASP A 1 298 ? -20.797 52.281 5.477 1 84.81 298 ASP A C 1
ATOM 2327 O O . ASP A 1 298 ? -20.953 53.469 5.684 1 84.81 298 ASP A O 1
ATOM 2331 N N . LEU A 1 299 ? -19.969 51.781 4.641 1 87.94 299 LEU A N 1
ATOM 2332 C CA . LEU A 1 299 ? -19.125 52.656 3.846 1 87.94 299 LEU A CA 1
ATOM 2333 C C . LEU A 1 299 ? -19.828 53.031 2.541 1 87.94 299 LEU A C 1
ATOM 2335 O O . LEU A 1 299 ? -20.688 52.312 2.064 1 87.94 299 LEU A O 1
ATOM 2339 N N . SER A 1 300 ? -19.453 54.219 2.059 1 92 300 SER A N 1
ATOM 2340 C CA . SER A 1 300 ? -19.938 54.625 0.749 1 92 300 SER A CA 1
ATOM 2341 C C . SER A 1 300 ? -19.047 54.125 -0.37 1 92 300 SER A C 1
ATOM 2343 O O . SER A 1 300 ? -17.953 53.594 -0.112 1 92 300 SER A O 1
ATOM 2345 N N . ILE A 1 301 ? -19.516 54.219 -1.585 1 92 301 ILE A N 1
ATOM 2346 C CA . ILE A 1 301 ? -18.734 53.781 -2.736 1 92 301 ILE A CA 1
ATOM 2347 C C . ILE A 1 301 ? -17.438 54.594 -2.811 1 92 301 ILE A C 1
ATOM 2349 O O . ILE A 1 301 ? -16.375 54.031 -3.104 1 92 301 ILE A O 1
ATOM 2353 N N . ALA A 1 302 ? -17.484 55.875 -2.477 1 89.12 302 ALA A N 1
ATOM 2354 C CA . ALA A 1 302 ? -16.312 56.75 -2.518 1 89.12 302 ALA A CA 1
ATOM 2355 C C . ALA A 1 302 ? -15.32 56.406 -1.42 1 89.12 302 ALA A C 1
ATOM 2357 O O . ALA A 1 302 ? -14.117 56.625 -1.571 1 89.12 302 ALA A O 1
ATOM 2358 N N . GLN A 1 303 ? -15.945 55.844 -0.341 1 87.5 303 GLN A N 1
ATOM 2359 C CA . GLN A 1 303 ? -15.102 55.469 0.79 1 87.5 303 GLN A CA 1
ATOM 2360 C C . GLN A 1 303 ? -14.523 54.062 0.614 1 87.5 303 GLN A C 1
ATOM 2362 O O . GLN A 1 303 ? -13.852 53.531 1.509 1 87.5 303 GLN A O 1
ATOM 2367 N N . GLY A 1 304 ? -14.898 53.438 -0.437 1 86.81 304 GLY A N 1
ATOM 2368 C CA . GLY A 1 304 ? -14.312 52.125 -0.725 1 86.81 304 GLY A CA 1
ATOM 2369 C C . GLY A 1 304 ? -15.188 50.969 -0.289 1 86.81 304 GLY A C 1
ATOM 2370 O O . GLY A 1 304 ? -14.68 49.938 0.117 1 86.81 304 GLY A O 1
ATOM 2371 N N . ALA A 1 305 ? -16.469 51.062 -0.359 1 87.12 305 ALA A N 1
ATOM 2372 C CA . ALA A 1 305 ? -17.391 50 0.029 1 87.12 305 ALA A CA 1
ATOM 2373 C C . ALA A 1 305 ? -17.25 48.781 -0.886 1 87.12 305 ALA A C 1
ATOM 2375 O O . ALA A 1 305 ? -17.422 47.625 -0.448 1 87.12 305 ALA A O 1
ATOM 2376 N N . ILE A 1 306 ? -16.891 49 -2.143 1 89.5 306 ILE A N 1
ATOM 2377 C CA . ILE A 1 306 ? -16.766 47.938 -3.125 1 89.5 306 ILE A CA 1
ATOM 2378 C C . ILE A 1 306 ? -15.32 47.469 -3.209 1 89.5 306 ILE A C 1
ATOM 2380 O O . ILE A 1 306 ? -14.422 48.25 -3.531 1 89.5 306 ILE A O 1
ATOM 2384 N N . LYS A 1 307 ? -15.188 46.156 -2.816 1 86.5 307 LYS A N 1
ATOM 2385 C CA . LYS A 1 307 ? -13.867 45.562 -2.887 1 86.5 307 LYS A CA 1
ATOM 2386 C C . LYS A 1 307 ? -13.859 44.375 -3.863 1 86.5 307 LYS A C 1
ATOM 2388 O O . LYS A 1 307 ? -14.102 43.25 -3.469 1 86.5 307 LYS A O 1
ATOM 2393 N N . ALA A 1 308 ? -13.773 44.625 -5.07 1 87.44 308 ALA A N 1
ATOM 2394 C CA . ALA A 1 308 ? -13.742 43.594 -6.098 1 87.44 308 ALA A CA 1
ATOM 2395 C C . ALA A 1 308 ? -12.609 43.844 -7.09 1 87.44 308 ALA A C 1
ATOM 2397 O O . ALA A 1 308 ? -12.25 44.969 -7.367 1 87.44 308 ALA A O 1
ATOM 2398 N N . SER A 1 309 ? -12.102 42.719 -7.539 1 83.31 309 SER A N 1
ATOM 2399 C CA . SER A 1 309 ? -10.984 42.812 -8.477 1 83.31 309 SER A CA 1
ATOM 2400 C C . SER A 1 309 ? -11.328 43.688 -9.68 1 83.31 309 SER A C 1
ATOM 2402 O O . SER A 1 309 ? -12.211 43.344 -10.469 1 83.31 309 SER A O 1
ATOM 2404 N N . GLY A 1 310 ? -10.734 44.75 -9.797 1 80.81 310 GLY A N 1
ATOM 2405 C CA . GLY A 1 310 ? -10.922 45.656 -10.938 1 80.81 310 GLY A CA 1
ATOM 2406 C C . GLY A 1 310 ? -11.992 46.688 -10.703 1 80.81 310 GLY A C 1
ATOM 2407 O O . GLY A 1 310 ? -12.219 47.562 -11.562 1 80.81 310 GLY A O 1
ATOM 2408 N N . TRP A 1 311 ? -12.625 46.625 -9.555 1 86.56 311 TRP A N 1
ATOM 2409 C CA . TRP A 1 311 ? -13.758 47.531 -9.344 1 86.56 311 TRP A CA 1
ATOM 2410 C C . TRP A 1 311 ? -13.609 48.312 -8.047 1 86.56 311 TRP A C 1
ATOM 2412 O O . TRP A 1 311 ? -14.594 48.812 -7.496 1 86.56 311 TRP A O 1
ATOM 2422 N N . SER A 1 312 ? -12.422 48.344 -7.562 1 80.06 312 SER A N 1
ATOM 2423 C CA . SER A 1 312 ? -12.203 49.156 -6.363 1 80.06 312 SER A CA 1
ATOM 2424 C C . SER A 1 312 ? -12.188 50.656 -6.691 1 80.06 312 SER A C 1
ATOM 2426 O O . SER A 1 312 ? -11.672 51.062 -7.734 1 80.06 312 SER A O 1
ATOM 2428 N N . PHE A 1 313 ? -12.992 51.438 -5.895 1 71.88 313 PHE A N 1
ATOM 2429 C CA . PHE A 1 313 ? -13.039 52.875 -6.113 1 71.88 313 PHE A CA 1
ATOM 2430 C C . PHE A 1 313 ? -11.703 53.5 -5.758 1 71.88 313 PHE A C 1
ATOM 2432 O O . PHE A 1 313 ? -11.195 53.344 -4.648 1 71.88 313 PHE A O 1
ATOM 2439 N N . GLY A 1 314 ? -10.883 53.906 -6.512 1 63.59 314 GLY A N 1
ATOM 2440 C CA . GLY A 1 314 ? -9.578 54.469 -6.242 1 63.59 314 GLY A CA 1
ATOM 2441 C C . GLY A 1 314 ? -9.375 55.844 -6.883 1 63.59 314 GLY A C 1
ATOM 2442 O O . GLY A 1 314 ? -10.289 56.688 -6.887 1 63.59 314 GLY A O 1
ATOM 2443 N N . ASP A 1 315 ? -8.141 56.094 -7.477 1 62.03 315 ASP A N 1
ATOM 2444 C CA . ASP A 1 315 ? -7.664 57.344 -8.023 1 62.03 315 ASP A CA 1
ATOM 2445 C C . ASP A 1 315 ? -8.492 57.781 -9.234 1 62.03 315 ASP A C 1
ATOM 2447 O O . ASP A 1 315 ? -9.055 56.938 -9.938 1 62.03 315 ASP A O 1
ATOM 2451 N N . LYS A 1 316 ? -8.641 59.031 -9.406 1 64.44 316 LYS A N 1
ATOM 2452 C CA . LYS A 1 316 ? -9.328 59.688 -10.516 1 64.44 316 LYS A CA 1
ATOM 2453 C C . LYS A 1 316 ? -8.773 59.219 -11.859 1 64.44 316 LYS A C 1
ATOM 2455 O O . LYS A 1 316 ? -7.551 59.156 -12.039 1 64.44 316 LYS A O 1
ATOM 2460 N N . GLY A 1 317 ? -9.695 58.438 -12.672 1 66.5 317 GLY A N 1
ATOM 2461 C CA . GLY A 1 317 ? -9.328 58.031 -14.023 1 66.5 317 GLY A CA 1
ATOM 2462 C C . GLY A 1 317 ? -9.469 56.562 -14.258 1 66.5 317 GLY A C 1
ATOM 2463 O O . GLY A 1 317 ? -9.32 56.094 -15.391 1 66.5 317 GLY A O 1
ATOM 2464 N N . THR A 1 318 ? -9.688 55.75 -13.164 1 77.31 318 THR A N 1
ATOM 2465 C CA . THR A 1 318 ? -9.82 54.312 -13.383 1 77.31 318 THR A CA 1
ATOM 2466 C C . THR A 1 318 ? -11.148 53.969 -14.047 1 77.31 318 THR A C 1
ATOM 2468 O O . THR A 1 318 ? -12.102 54.75 -13.977 1 77.31 318 THR A O 1
ATOM 2471 N N . ILE A 1 319 ? -11.164 52.875 -14.719 1 80.69 319 ILE A N 1
ATOM 2472 C CA . ILE A 1 319 ? -12.359 52.406 -15.422 1 80.69 319 ILE A CA 1
ATOM 2473 C C . ILE A 1 319 ? -13.508 52.25 -14.43 1 80.69 319 ILE A C 1
ATOM 2475 O O . ILE A 1 319 ? -14.656 52.594 -14.742 1 80.69 319 ILE A O 1
ATOM 2479 N N . ALA A 1 320 ? -13.25 51.844 -13.227 1 87.88 320 ALA A N 1
ATOM 2480 C CA . ALA A 1 320 ? -14.281 51.625 -12.211 1 87.88 320 ALA A CA 1
ATOM 2481 C C . ALA A 1 320 ? -14.938 52.969 -11.828 1 87.88 320 ALA A C 1
ATOM 2483 O O . ALA A 1 320 ? -16.156 53.062 -11.742 1 87.88 320 ALA A O 1
ATOM 2484 N N . ASN A 1 321 ? -14.133 53.969 -11.703 1 87 321 ASN A N 1
ATOM 2485 C CA . ASN A 1 321 ? -14.641 55.281 -11.32 1 87 321 ASN A CA 1
ATOM 2486 C C . ASN A 1 321 ? -15.516 55.875 -12.414 1 87 321 ASN A C 1
ATOM 2488 O O . ASN A 1 321 ? -16.516 56.531 -12.117 1 87 321 ASN A O 1
ATOM 2492 N N . MET A 1 322 ? -15.078 55.688 -13.672 1 86.19 322 MET A N 1
ATOM 2493 C CA . MET A 1 322 ? -15.852 56.188 -14.805 1 86.19 322 MET A CA 1
ATOM 2494 C C . MET A 1 322 ? -17.266 55.625 -14.797 1 86.19 322 MET A C 1
ATOM 2496 O O . MET A 1 322 ? -18.234 56.344 -14.984 1 86.19 322 MET A O 1
ATOM 2500 N N . TYR A 1 323 ? -17.312 54.344 -14.516 1 90.44 323 TYR A N 1
ATOM 2501 C CA . TYR A 1 323 ? -18.594 53.688 -14.508 1 90.44 323 TYR A CA 1
ATOM 2502 C C . TYR A 1 323 ? -19.438 54.125 -13.32 1 90.44 323 TYR A C 1
ATOM 2504 O O . TYR A 1 323 ? -20.641 54.375 -13.461 1 90.44 323 TYR A O 1
ATOM 2512 N N . PHE A 1 324 ? -18.844 54.25 -12.133 1 92.06 324 PHE A N 1
ATOM 2513 C CA . PHE A 1 324 ? -19.594 54.625 -10.93 1 92.06 324 PHE A CA 1
ATOM 2514 C C . PHE A 1 324 ? -20.141 56.031 -11.047 1 92.06 324 PHE A C 1
ATOM 2516 O O . PHE A 1 324 ? -21.281 56.281 -10.656 1 92.06 324 PHE A O 1
ATOM 2523 N N . GLU A 1 325 ? -19.344 56.906 -11.617 1 89.19 325 GLU A N 1
ATOM 2524 C CA . GLU A 1 325 ? -19.797 58.281 -11.836 1 89.19 325 GLU A CA 1
ATOM 2525 C C . GLU A 1 325 ? -20.922 58.344 -12.867 1 89.19 325 GLU A C 1
ATOM 2527 O O . GLU A 1 325 ? -21.875 59.094 -12.703 1 89.19 325 GLU A O 1
ATOM 2532 N N . GLY A 1 326 ? -20.719 57.625 -13.914 1 90.38 326 GLY A N 1
ATOM 2533 C CA . GLY A 1 326 ? -21.766 57.531 -14.922 1 90.38 326 GLY A CA 1
ATOM 2534 C C . GLY A 1 326 ? -23.078 57.031 -14.375 1 90.38 326 GLY A C 1
ATOM 2535 O O . GLY A 1 326 ? -24.141 57.562 -14.688 1 90.38 326 GLY A O 1
ATOM 2536 N N . LEU A 1 327 ? -23 55.969 -13.555 1 93.56 327 LEU A N 1
ATOM 2537 C CA . LEU A 1 327 ? -24.188 55.375 -12.953 1 93.56 327 LEU A CA 1
ATOM 2538 C C . LEU A 1 327 ? -24.875 56.344 -11.992 1 93.56 327 LEU A C 1
ATOM 2540 O O . LEU A 1 327 ? -26.094 56.406 -11.953 1 93.56 327 LEU A O 1
ATOM 2544 N N . SER A 1 328 ? -24.031 56.969 -11.18 1 93.25 328 SER A N 1
ATOM 2545 C CA . SER A 1 328 ? -24.531 57.938 -10.219 1 93.25 328 SER A CA 1
ATOM 2546 C C . SER A 1 328 ? -25.344 59.031 -10.906 1 93.25 328 SER A C 1
ATOM 2548 O O . SER A 1 328 ? -26.438 59.375 -10.461 1 93.25 328 SER A O 1
ATOM 2550 N N . LYS A 1 329 ? -24.922 59.594 -12.016 1 91.31 329 LYS A N 1
ATOM 2551 C CA . LYS A 1 329 ? -25.562 60.656 -12.766 1 91.31 329 LYS A CA 1
ATOM 2552 C C . LYS A 1 329 ? -26.828 60.156 -13.453 1 91.31 329 LYS A C 1
ATOM 2554 O O . LYS A 1 329 ? -27.859 60.844 -13.453 1 91.31 329 LYS A O 1
ATOM 2559 N N . HIS A 1 330 ? -26.703 59.031 -13.984 1 92.38 330 HIS A N 1
ATOM 2560 C CA . HIS A 1 330 ? -27.812 58.469 -14.773 1 92.38 330 HIS A CA 1
ATOM 2561 C C . HIS A 1 330 ? -28.969 58.062 -13.883 1 92.38 330 HIS A C 1
ATOM 2563 O O . HIS A 1 330 ? -30.141 58.312 -14.227 1 92.38 330 HIS A O 1
ATOM 2569 N N . TYR A 1 331 ? -28.719 57.406 -12.773 1 93.12 331 TYR A N 1
ATOM 2570 C CA . TYR A 1 331 ? -29.781 56.844 -11.938 1 93.12 331 TYR A CA 1
ATOM 2571 C C . TYR A 1 331 ? -30.047 57.75 -10.734 1 93.12 331 TYR A C 1
ATOM 2573 O O . TYR A 1 331 ? -30.953 57.5 -9.945 1 93.12 331 TYR A O 1
ATOM 2581 N N . GLY A 1 332 ? -29.375 58.75 -10.469 1 90.56 332 GLY A N 1
ATOM 2582 C CA . GLY A 1 332 ? -29.656 59.781 -9.508 1 90.56 332 GLY A CA 1
ATOM 2583 C C . GLY A 1 332 ? -29.344 59.375 -8.078 1 90.56 332 GLY A C 1
ATOM 2584 O O . GLY A 1 332 ? -30.188 59.562 -7.191 1 90.56 332 GLY A O 1
ATOM 2585 N N . PHE A 1 333 ? -28.219 58.812 -7.828 1 93.38 333 PHE A N 1
ATOM 2586 C CA . PHE A 1 333 ? -27.797 58.531 -6.461 1 93.38 333 PHE A CA 1
ATOM 2587 C C . PHE A 1 333 ? -26.422 59.094 -6.191 1 93.38 333 PHE A C 1
ATOM 2589 O O . PHE A 1 333 ? -25.688 59.438 -7.125 1 93.38 333 PHE A O 1
ATOM 2596 N N . SER A 1 334 ? -26.062 59.25 -4.945 1 93.25 334 SER A N 1
ATOM 2597 C CA . SER A 1 334 ? -24.781 59.844 -4.578 1 93.25 334 SER A CA 1
ATOM 2598 C C . SER A 1 334 ? -23.75 58.75 -4.238 1 93.25 334 SER A C 1
ATOM 2600 O O . SER A 1 334 ? -24.094 57.75 -3.613 1 93.25 334 SER A O 1
ATOM 2602 N N . LEU A 1 335 ? -22.516 59 -4.617 1 92.69 335 LEU A N 1
ATOM 2603 C CA . LEU A 1 335 ? -21.406 58.094 -4.348 1 92.69 335 LEU A CA 1
ATOM 2604 C C . LEU A 1 335 ? -20.938 58.219 -2.902 1 92.69 335 LEU A C 1
ATOM 2606 O O . LEU A 1 335 ? -20.203 57.344 -2.41 1 92.69 335 LEU A O 1
ATOM 2610 N N . ASP A 1 336 ? -21.516 59.188 -2.203 1 92.31 336 ASP A N 1
ATOM 2611 C CA . ASP A 1 336 ? -21.094 59.406 -0.826 1 92.31 336 ASP A CA 1
ATOM 2612 C C . ASP A 1 336 ? -22.109 58.875 0.164 1 92.31 336 ASP A C 1
ATOM 2614 O O . ASP A 1 336 ? -21.891 58.906 1.377 1 92.31 336 ASP A O 1
ATOM 2618 N N . THR A 1 337 ? -23.141 58.281 -0.406 1 92.81 337 THR A N 1
ATOM 2619 C CA . THR A 1 337 ? -24.156 57.656 0.434 1 92.81 337 THR A CA 1
ATOM 2620 C C . THR A 1 337 ? -23.688 56.25 0.858 1 92.81 337 THR A C 1
ATOM 2622 O O . THR A 1 337 ? -23.188 55.5 0.039 1 92.81 337 THR A O 1
ATOM 2625 N N . PRO A 1 338 ? -23.828 56.031 2.234 1 93.12 338 PRO A N 1
ATOM 2626 C CA . PRO A 1 338 ? -23.5 54.656 2.664 1 93.12 338 PRO A CA 1
ATOM 2627 C C . PRO A 1 338 ? -24.25 53.594 1.87 1 93.12 338 PRO A C 1
ATOM 2629 O O . PRO A 1 338 ? -25.438 53.781 1.559 1 93.12 338 PRO A O 1
ATOM 2632 N N . PHE A 1 339 ? -23.578 52.594 1.556 1 91.94 339 PHE A N 1
ATOM 2633 C CA . PHE A 1 339 ? -24.094 51.562 0.651 1 91.94 339 PHE A CA 1
ATOM 2634 C C . PHE A 1 339 ? -25.422 51.031 1.172 1 91.94 339 PHE A C 1
ATOM 2636 O O . PHE A 1 339 ? -26.328 50.719 0.389 1 91.94 339 PHE A O 1
ATOM 2643 N N . LYS A 1 340 ? -25.547 50.812 2.467 1 90.06 340 LYS A N 1
ATOM 2644 C CA . LYS A 1 340 ? -26.766 50.281 3.074 1 90.06 340 LYS A CA 1
ATOM 2645 C C . LYS A 1 340 ? -27.969 51.188 2.818 1 90.06 340 LYS A C 1
ATOM 2647 O O . LYS A 1 340 ? -29.109 50.719 2.828 1 90.06 340 LYS A O 1
ATOM 2652 N N . ASP A 1 341 ? -27.688 52.469 2.57 1 90.81 341 ASP A N 1
ATOM 2653 C CA . ASP A 1 341 ? -28.75 53.438 2.416 1 90.81 341 ASP A CA 1
ATOM 2654 C C . ASP A 1 341 ? -29.062 53.688 0.94 1 90.81 341 ASP A C 1
ATOM 2656 O O . ASP A 1 341 ? -29.984 54.438 0.611 1 90.81 341 ASP A O 1
ATOM 2660 N N . LEU A 1 342 ? -28.359 53.062 0.134 1 93.06 342 LEU A N 1
ATOM 2661 C CA . LEU A 1 342 ? -28.625 53.188 -1.294 1 93.06 342 LEU A CA 1
ATOM 2662 C C . LEU A 1 342 ? -29.938 52.531 -1.676 1 93.06 342 LEU A C 1
ATOM 2664 O O . LEU A 1 342 ? -30.297 51.5 -1.111 1 93.06 342 LEU A O 1
ATOM 2668 N N . PRO A 1 343 ? -30.672 53.094 -2.568 1 91.62 343 PRO A N 1
ATOM 2669 C CA . PRO A 1 343 ? -31.891 52.438 -3.045 1 91.62 343 PRO A CA 1
ATOM 2670 C C . PRO A 1 343 ? -31.609 51.094 -3.721 1 91.62 343 PRO A C 1
ATOM 2672 O O . PRO A 1 343 ? -30.578 50.938 -4.359 1 91.62 343 PRO A O 1
ATOM 2675 N N . LYS A 1 344 ? -32.562 50.188 -3.572 1 92.06 344 LYS A N 1
ATOM 2676 C CA . LYS A 1 344 ? -32.438 48.812 -4.102 1 92.06 344 LYS A CA 1
ATOM 2677 C C . LYS A 1 344 ? -32.125 48.844 -5.594 1 92.06 344 LYS A C 1
ATOM 2679 O O . LYS A 1 344 ? -31.344 48.031 -6.086 1 92.06 344 LYS A O 1
ATOM 2684 N N . LYS A 1 345 ? -32.719 49.75 -6.242 1 91.44 345 LYS A N 1
ATOM 2685 C CA . LYS A 1 345 ? -32.469 49.844 -7.68 1 91.44 345 LYS A CA 1
ATOM 2686 C C . LYS A 1 345 ? -31.031 50.188 -7.988 1 91.44 345 LYS A C 1
ATOM 2688 O O . LYS A 1 345 ? -30.438 49.656 -8.93 1 91.44 345 LYS A O 1
ATOM 2693 N N . ALA A 1 346 ? -30.516 51.094 -7.27 1 92.69 346 ALA A N 1
ATOM 2694 C CA . ALA A 1 346 ? -29.125 51.469 -7.449 1 92.69 346 ALA A CA 1
ATOM 2695 C C . ALA A 1 346 ? -28.188 50.281 -7.176 1 92.69 346 ALA A C 1
ATOM 2697 O O . ALA A 1 346 ? -27.234 50.062 -7.926 1 92.69 346 ALA A O 1
ATOM 2698 N N . VAL A 1 347 ? -28.516 49.5 -6.117 1 94.12 347 VAL A N 1
ATOM 2699 C CA . VAL A 1 347 ? -27.688 48.375 -5.738 1 94.12 347 VAL A CA 1
ATOM 2700 C C . VAL A 1 347 ? -27.75 47.312 -6.836 1 94.12 347 VAL A C 1
ATOM 2702 O O . VAL A 1 347 ? -26.719 46.719 -7.199 1 94.12 347 VAL A O 1
ATOM 2705 N N . ASP A 1 348 ? -28.844 47.125 -7.367 1 93.81 348 ASP A N 1
ATOM 2706 C CA . ASP A 1 348 ? -29.031 46.094 -8.398 1 93.81 348 ASP A CA 1
ATOM 2707 C C . ASP A 1 348 ? -28.266 46.469 -9.672 1 93.81 348 ASP A C 1
ATOM 2709 O O . ASP A 1 348 ? -27.688 45.594 -10.32 1 93.81 348 ASP A O 1
ATOM 2713 N N . VAL A 1 349 ? -28.312 47.656 -10.008 1 93.19 349 VAL A N 1
ATOM 2714 C CA . VAL A 1 349 ? -27.641 48.094 -11.227 1 93.19 349 VAL A CA 1
ATOM 2715 C C . VAL A 1 349 ? -26.125 48 -11.047 1 93.19 349 VAL A C 1
ATOM 2717 O O . VAL A 1 349 ? -25.406 47.656 -11.984 1 93.19 349 VAL A O 1
ATOM 2720 N N . ILE A 1 350 ? -25.719 48.25 -9.898 1 93.38 350 ILE A N 1
ATOM 2721 C CA . ILE A 1 350 ? -24.281 48.188 -9.609 1 93.38 350 ILE A CA 1
ATOM 2722 C C . ILE A 1 350 ? -23.812 46.75 -9.641 1 93.38 350 ILE A C 1
ATOM 2724 O O . ILE A 1 350 ? -22.781 46.438 -10.242 1 93.38 350 ILE A O 1
ATOM 2728 N N . LEU A 1 351 ? -24.594 45.875 -9.047 1 94.25 351 LEU A N 1
ATOM 2729 C CA . LEU A 1 351 ? -24.172 44.5 -8.875 1 94.25 351 LEU A CA 1
ATOM 2730 C C . LEU A 1 351 ? -24.469 43.688 -10.133 1 94.25 351 LEU A C 1
ATOM 2732 O O . LEU A 1 351 ? -23.672 42.844 -10.523 1 94.25 351 LEU A O 1
ATOM 2736 N N . TYR A 1 352 ? -25.547 44 -10.805 1 93.81 352 TYR A N 1
ATOM 2737 C CA . TYR A 1 352 ? -25.984 43.094 -11.867 1 93.81 352 TYR A CA 1
ATOM 2738 C C . TYR A 1 352 ? -26.078 43.844 -13.203 1 93.81 352 TYR A C 1
ATOM 2740 O O . TYR A 1 352 ? -26.375 43.219 -14.227 1 93.81 352 TYR A O 1
ATOM 2748 N N . GLY A 1 353 ? -25.859 45.094 -13.211 1 92.25 353 GLY A N 1
ATOM 2749 C CA . GLY A 1 353 ? -25.719 45.812 -14.461 1 92.25 353 GLY A CA 1
ATOM 2750 C C . GLY A 1 353 ? -26.984 46.5 -14.898 1 92.25 353 GLY A C 1
ATOM 2751 O O . GLY A 1 353 ? -28 46.5 -14.18 1 92.25 353 GLY A O 1
ATOM 2752 N N . THR A 1 354 ? -26.922 47.188 -16.094 1 92.81 354 THR A N 1
ATOM 2753 C CA . THR A 1 354 ? -28 48.031 -16.594 1 92.81 354 THR A CA 1
ATOM 2754 C C . THR A 1 354 ? -28.859 47.25 -17.594 1 92.81 354 THR A C 1
ATOM 2756 O O . THR A 1 354 ? -29.719 47.844 -18.25 1 92.81 354 THR A O 1
ATOM 2759 N N . LYS A 1 355 ? -28.719 45.969 -17.656 1 89.69 355 LYS A N 1
ATOM 2760 C CA . LYS A 1 355 ? -29.469 45.062 -18.531 1 89.69 355 LYS A CA 1
ATOM 2761 C C . LYS A 1 355 ? -29.578 45.625 -19.953 1 89.69 355 LYS A C 1
ATOM 2763 O O . LYS A 1 355 ? -30.672 45.719 -20.516 1 89.69 355 LYS A O 1
ATOM 2768 N N . GLY A 1 356 ? -28.578 46.25 -20.422 1 86.5 356 GLY A N 1
ATOM 2769 C CA . GLY A 1 356 ? -28.516 46.719 -21.797 1 86.5 356 GLY A CA 1
ATOM 2770 C C . GLY A 1 356 ? -28.688 48.25 -21.922 1 86.5 356 GLY A C 1
ATOM 2771 O O . GLY A 1 356 ? -28.375 48.812 -22.969 1 86.5 356 GLY A O 1
ATOM 2772 N N . GLU A 1 357 ? -29.125 48.938 -20.906 1 89.81 357 GLU A N 1
ATOM 2773 C CA . GLU A 1 357 ? -29.281 50.375 -20.938 1 89.81 357 GLU A CA 1
ATOM 2774 C C . GLU A 1 357 ? -27.922 51.094 -20.969 1 89.81 357 GLU A C 1
ATOM 2776 O O . GLU A 1 357 ? -27.062 50.812 -20.141 1 89.81 357 GLU A O 1
ATOM 2781 N N . LYS A 1 358 ? -27.703 52 -21.953 1 88.75 358 LYS A N 1
ATOM 2782 C CA . LYS A 1 358 ? -26.422 52.656 -22.109 1 88.75 358 LYS A CA 1
ATOM 2783 C C . LYS A 1 358 ? -26.328 53.906 -21.203 1 88.75 358 LYS A C 1
ATOM 2785 O O . LYS A 1 358 ? -27.328 54.594 -21 1 88.75 358 LYS A O 1
ATOM 2790 N N . ILE A 1 359 ? -25.25 54.094 -20.609 1 90.12 359 ILE A N 1
ATOM 2791 C CA . ILE A 1 359 ? -25.016 55.219 -19.719 1 90.12 359 ILE A CA 1
ATOM 2792 C C . ILE A 1 359 ? -23.906 56.094 -20.297 1 90.12 359 ILE A C 1
ATOM 2794 O O . ILE A 1 359 ? -22.984 55.594 -20.953 1 90.12 359 ILE A O 1
ATOM 2798 N N . LYS A 1 360 ? -24.047 57.406 -20.094 1 88.25 360 LYS A N 1
ATOM 2799 C CA . LYS A 1 360 ? -23.062 58.375 -20.578 1 88.25 360 LYS A CA 1
ATOM 2800 C C . LYS A 1 360 ? -21.875 58.469 -19.625 1 88.25 360 LYS A C 1
ATOM 2802 O O . LYS A 1 360 ? -22.047 58.75 -18.438 1 88.25 360 LYS A O 1
ATOM 2807 N N . MET A 1 361 ? -20.703 58.125 -20.078 1 85.44 361 MET A N 1
ATOM 2808 C CA . MET A 1 361 ? -19.484 58.188 -19.281 1 85.44 361 MET A CA 1
ATOM 2809 C C . MET A 1 361 ? -18.5 59.188 -19.859 1 85.44 361 MET A C 1
ATOM 2811 O O . MET A 1 361 ? -18.484 59.406 -21.078 1 85.44 361 MET A O 1
ATOM 2815 N N . THR A 1 362 ? -17.859 59.938 -19.031 1 80.38 362 THR A N 1
ATOM 2816 C CA . THR A 1 362 ? -16.875 60.906 -19.484 1 80.38 362 THR A CA 1
ATOM 2817 C C . THR A 1 362 ? -15.469 60.5 -19.094 1 80.38 362 THR A C 1
ATOM 2819 O O . THR A 1 362 ? -15.219 60.094 -17.953 1 80.38 362 THR A O 1
ATOM 2822 N N . ARG A 1 363 ? -14.617 60.25 -20.016 1 73.5 363 ARG A N 1
ATOM 2823 C CA . ARG A 1 363 ? -13.219 59.906 -19.75 1 73.5 363 ARG A CA 1
ATOM 2824 C C . ARG A 1 363 ? -12.312 61.094 -20.062 1 73.5 363 ARG A C 1
ATOM 2826 O O . ARG A 1 363 ? -12.422 61.719 -21.125 1 73.5 363 ARG A O 1
ATOM 2833 N N . THR A 1 364 ? -11.625 61.562 -19.062 1 69 364 THR A N 1
ATOM 2834 C CA . THR A 1 364 ? -10.664 62.656 -19.266 1 69 364 THR A CA 1
ATOM 2835 C C . THR A 1 364 ? -9.25 62.094 -19.438 1 69 364 THR A C 1
ATOM 2837 O O . THR A 1 364 ? -8.766 61.344 -18.578 1 69 364 THR A O 1
ATOM 2840 N N . ASN A 1 365 ? -8.812 62.031 -20.547 1 62.19 365 ASN A N 1
ATOM 2841 C CA . ASN A 1 365 ? -7.402 61.688 -20.75 1 62.19 365 ASN A CA 1
ATOM 2842 C C . ASN A 1 365 ? -6.57 62.969 -20.984 1 62.19 365 ASN A C 1
ATOM 2844 O O . ASN A 1 365 ? -7.109 64.062 -21.016 1 62.19 365 ASN A O 1
ATOM 2848 N N . ASP A 1 366 ? -5.215 62.906 -20.953 1 61.75 366 ASP A N 1
ATOM 2849 C CA . ASP A 1 366 ? -4.301 64 -21.141 1 61.75 366 ASP A CA 1
ATOM 2850 C C . ASP A 1 366 ? -4.652 64.812 -22.406 1 61.75 366 ASP A C 1
ATOM 2852 O O . ASP A 1 366 ? -4.332 66 -22.516 1 61.75 366 ASP A O 1
ATOM 2856 N N . TYR A 1 367 ? -5.234 64.188 -23.359 1 65.06 367 TYR A N 1
ATOM 2857 C CA . TYR A 1 367 ? -5.406 64.812 -24.672 1 65.06 367 TYR A CA 1
ATOM 2858 C C . TYR A 1 367 ? -6.812 65.375 -24.828 1 65.06 367 TYR A C 1
ATOM 2860 O O . TYR A 1 367 ? -7.121 66 -25.844 1 65.06 367 TYR A O 1
ATOM 2868 N N . GLY A 1 368 ? -7.738 65.25 -23.797 1 66 368 GLY A N 1
ATOM 2869 C CA . GLY A 1 368 ? -9.07 65.812 -23.891 1 66 368 GLY A CA 1
ATOM 2870 C C . GLY A 1 368 ? -10.133 64.938 -23.203 1 66 368 GLY A C 1
ATOM 2871 O O . GLY A 1 368 ? -9.828 63.906 -22.609 1 66 368 GLY A O 1
ATOM 2872 N N . THR A 1 369 ? -11.367 65.562 -22.984 1 69.94 369 THR A N 1
ATOM 2873 C CA . THR A 1 369 ? -12.484 64.938 -22.297 1 69.94 369 THR A CA 1
ATOM 2874 C C . THR A 1 369 ? -13.438 64.25 -23.312 1 69.94 369 THR A C 1
ATOM 2876 O O . THR A 1 369 ? -13.867 64.875 -24.266 1 69.94 369 THR A O 1
ATOM 2879 N N . GLY A 1 370 ? -13.461 62.969 -23.547 1 73.06 370 GLY A N 1
ATOM 2880 C CA . GLY A 1 370 ? -14.383 62.281 -24.422 1 73.06 370 GLY A CA 1
ATOM 2881 C C . GLY A 1 370 ? -15.562 61.688 -23.688 1 73.06 370 GLY A C 1
ATOM 2882 O O . GLY A 1 370 ? -15.453 61.344 -22.516 1 73.06 370 GLY A O 1
ATOM 2883 N N . SER A 1 371 ? -16.781 61.812 -24.328 1 77.31 371 SER A N 1
ATOM 2884 C CA . SER A 1 371 ? -17.984 61.188 -23.766 1 77.31 371 SER A CA 1
ATOM 2885 C C . SER A 1 371 ? -18.375 59.938 -24.531 1 77.31 371 SER A C 1
ATOM 2887 O O . SER A 1 371 ? -18.312 59.875 -25.75 1 77.31 371 SER A O 1
ATOM 2889 N N . TYR A 1 372 ? -18.453 58.781 -23.828 1 80.88 372 TYR A N 1
ATOM 2890 C CA . TYR A 1 372 ? -18.859 57.531 -24.469 1 80.88 372 TYR A CA 1
ATOM 2891 C C . TYR A 1 372 ? -20.109 56.969 -23.812 1 80.88 372 TYR A C 1
ATOM 2893 O O . TYR A 1 372 ? -20.344 57.156 -22.609 1 80.88 372 TYR A O 1
ATOM 2901 N N . ASN A 1 373 ? -21.031 56.344 -24.656 1 85.06 373 ASN A N 1
ATOM 2902 C CA . ASN A 1 373 ? -22.219 55.625 -24.172 1 85.06 373 ASN A CA 1
ATOM 2903 C C . ASN A 1 373 ? -22.016 54.125 -24.219 1 85.06 373 ASN A C 1
ATOM 2905 O O . ASN A 1 373 ? -21.734 53.562 -25.266 1 85.06 373 ASN A O 1
ATOM 2909 N N . ALA A 1 374 ? -22.047 53.438 -23.109 1 89.81 374 ALA A N 1
ATOM 2910 C CA . ALA A 1 374 ? -21.906 52 -23.062 1 89.81 374 ALA A CA 1
ATOM 2911 C C . ALA A 1 374 ? -22.75 51.406 -21.938 1 89.81 374 ALA A C 1
ATOM 2913 O O . ALA A 1 374 ? -23.016 52.062 -20.938 1 89.81 374 ALA A O 1
ATOM 2914 N N . PRO A 1 375 ? -23.219 50.156 -22.172 1 92.31 375 PRO A N 1
ATOM 2915 C CA . PRO A 1 375 ? -23.906 49.469 -21.078 1 92.31 375 PRO A CA 1
ATOM 2916 C C . PRO A 1 375 ? -22.953 48.969 -20 1 92.31 375 PRO A C 1
ATOM 2918 O O . PRO A 1 375 ? -21.75 48.781 -20.266 1 92.31 375 PRO A O 1
ATOM 2921 N N . PHE A 1 376 ? -23.453 48.844 -18.766 1 92.69 376 PHE A N 1
ATOM 2922 C CA . PHE A 1 376 ? -22.688 48.312 -17.656 1 92.69 376 PHE A CA 1
ATOM 2923 C C . PHE A 1 376 ? -23.109 46.875 -17.328 1 92.69 376 PHE A C 1
ATOM 2925 O O . PHE A 1 376 ? -24.297 46.625 -17.078 1 92.69 376 PHE A O 1
ATOM 2932 N N . GLU A 1 377 ? -22.25 45.969 -17.391 1 91.62 377 GLU A N 1
ATOM 2933 C CA . GLU A 1 377 ? -22.547 44.562 -17.234 1 91.62 377 GLU A CA 1
ATOM 2934 C C . GLU A 1 377 ? -22.812 44.219 -15.766 1 91.62 377 GLU A C 1
ATOM 2936 O O . GLU A 1 377 ? -23.516 43.25 -15.469 1 91.62 377 GLU A O 1
ATOM 2941 N N . GLY A 1 378 ? -22.406 44.969 -14.844 1 92.38 378 GLY A N 1
ATOM 2942 C CA . GLY A 1 378 ? -22.5 44.656 -13.43 1 92.38 378 GLY A CA 1
ATOM 2943 C C . GLY A 1 378 ? -21.266 44 -12.875 1 92.38 378 GLY A C 1
ATOM 2944 O O . GLY A 1 378 ? -20.562 43.281 -13.586 1 92.38 378 GLY A O 1
ATOM 2945 N N . ILE A 1 379 ? -21.094 44.219 -11.633 1 93.06 379 ILE A N 1
ATOM 2946 C CA . ILE A 1 379 ? -19.875 43.719 -11.008 1 93.06 379 ILE A CA 1
ATOM 2947 C C . ILE A 1 379 ? -19.938 42.188 -10.922 1 93.06 379 ILE A C 1
ATOM 2949 O O . ILE A 1 379 ? -18.984 41.5 -11.266 1 93.06 379 ILE A O 1
ATOM 2953 N N . ILE A 1 380 ? -21.047 41.656 -10.492 1 94 380 ILE A N 1
ATOM 2954 C CA . ILE A 1 380 ? -21.203 40.219 -10.273 1 94 380 ILE A CA 1
ATOM 2955 C C . ILE A 1 380 ? -21.141 39.5 -11.609 1 94 380 ILE A C 1
ATOM 2957 O O . ILE A 1 380 ? -20.438 38.5 -11.75 1 94 380 ILE A O 1
ATOM 2961 N N . ASN A 1 381 ? -21.812 40 -12.547 1 91.62 381 ASN A N 1
ATOM 2962 C CA . ASN A 1 381 ? -21.797 39.406 -13.867 1 91.62 381 ASN A CA 1
ATOM 2963 C C . ASN A 1 381 ? -20.406 39.438 -14.492 1 91.62 381 ASN A C 1
ATOM 2965 O O . ASN A 1 381 ? -20 38.5 -15.18 1 91.62 381 ASN A O 1
ATOM 2969 N N . ASN A 1 382 ? -19.812 40.5 -14.297 1 91.38 382 ASN A N 1
ATOM 2970 C CA . ASN A 1 382 ? -18.453 40.656 -14.812 1 91.38 382 ASN A CA 1
ATOM 2971 C C . ASN A 1 382 ? -17.5 39.625 -14.188 1 91.38 382 ASN A C 1
ATOM 2973 O O . ASN A 1 382 ? -16.719 38.969 -14.898 1 91.38 382 ASN A O 1
ATOM 2977 N N . LEU A 1 383 ? -17.594 39.562 -12.898 1 92.69 383 LEU A N 1
ATOM 2978 C CA . LEU A 1 383 ? -16.703 38.656 -12.188 1 92.69 383 LEU A CA 1
ATOM 2979 C C . LEU A 1 383 ? -17.016 37.219 -12.562 1 92.69 383 LEU A C 1
ATOM 2981 O O . LEU A 1 383 ? -16.094 36.406 -12.734 1 92.69 383 LEU A O 1
ATOM 2985 N N . GLU A 1 384 ? -18.234 36.906 -12.617 1 90.94 384 GLU A N 1
ATOM 2986 C CA . GLU A 1 384 ? -18.625 35.531 -12.984 1 90.94 384 GLU A CA 1
ATOM 2987 C C . GLU A 1 384 ? -18.141 35.188 -14.383 1 90.94 384 GLU A C 1
ATOM 2989 O O . GLU A 1 384 ? -17.688 34.062 -14.617 1 90.94 384 GLU A O 1
ATOM 2994 N N . ARG A 1 385 ? -18.328 36.062 -15.266 1 88.19 385 ARG A N 1
ATOM 2995 C CA . ARG A 1 385 ? -17.844 35.875 -16.625 1 88.19 385 ARG A CA 1
ATOM 2996 C C . ARG A 1 385 ? -16.328 35.688 -16.656 1 88.19 385 ARG A C 1
ATOM 2998 O O . ARG A 1 385 ? -15.828 34.781 -17.312 1 88.19 385 ARG A O 1
ATOM 3005 N N . ARG A 1 386 ? -15.648 36.531 -15.992 1 88.69 386 ARG A N 1
ATOM 3006 C CA . ARG A 1 386 ? -14.195 36.469 -15.945 1 88.69 386 ARG A CA 1
ATOM 3007 C C . ARG A 1 386 ? -13.734 35.125 -15.336 1 88.69 386 ARG A C 1
ATOM 3009 O O . ARG A 1 386 ? -12.734 34.562 -15.766 1 88.69 386 ARG A O 1
ATOM 3016 N N . TYR A 1 387 ? -14.414 34.781 -14.328 1 89.19 387 TYR A N 1
ATOM 3017 C CA . TYR A 1 387 ? -14.062 33.531 -13.68 1 89.19 387 TYR A CA 1
ATOM 3018 C C . TYR A 1 387 ? -14.203 32.375 -14.641 1 89.19 387 TYR A C 1
ATOM 3020 O O . TYR A 1 387 ? -13.375 31.453 -14.656 1 89.19 387 TYR A O 1
ATOM 3028 N N . LYS A 1 388 ? -15.148 32.344 -15.453 1 85.06 388 LYS A N 1
ATOM 3029 C CA . LYS A 1 388 ? -15.445 31.25 -16.375 1 85.06 388 LYS A CA 1
ATOM 3030 C C . LYS A 1 388 ? -14.508 31.281 -17.578 1 85.06 388 LYS A C 1
ATOM 3032 O O . LYS A 1 388 ? -14.062 30.234 -18.047 1 85.06 388 LYS A O 1
ATOM 3037 N N . GLU A 1 389 ? -14.156 32.438 -17.969 1 82.12 389 GLU A N 1
ATOM 3038 C CA . GLU A 1 389 ? -13.453 32.594 -19.234 1 82.12 389 GLU A CA 1
ATOM 3039 C C . GLU A 1 389 ? -11.945 32.688 -19.031 1 82.12 389 GLU A C 1
ATOM 3041 O O . GLU A 1 389 ? -11.164 32.438 -19.953 1 82.12 389 GLU A O 1
ATOM 3046 N N . SER A 1 390 ? -11.531 33.062 -17.906 1 81.38 390 SER A N 1
ATOM 3047 C CA . SER A 1 390 ? -10.109 33.281 -17.672 1 81.38 390 SER A CA 1
ATOM 3048 C C . SER A 1 390 ? -9.328 31.984 -17.766 1 81.38 390 SER A C 1
ATOM 3050 O O . SER A 1 390 ? -9.758 30.969 -17.25 1 81.38 390 SER A O 1
ATOM 3052 N N . ASN A 1 391 ? -8.242 31.938 -18.422 1 77.25 391 ASN A N 1
ATOM 3053 C CA . ASN A 1 391 ? -7.336 30.797 -18.516 1 77.25 391 ASN A CA 1
ATOM 3054 C C . ASN A 1 391 ? -6.191 30.906 -17.516 1 77.25 391 ASN A C 1
ATOM 3056 O O . ASN A 1 391 ? -5.383 29.984 -17.375 1 77.25 391 ASN A O 1
ATOM 3060 N N . SER A 1 392 ? -6.07 32.094 -16.875 1 77 392 SER A N 1
ATOM 3061 C CA . SER A 1 392 ? -5.035 32.281 -15.875 1 77 392 SER A CA 1
ATOM 3062 C C . SER A 1 392 ? -5.465 31.75 -14.516 1 77 392 SER A C 1
ATOM 3064 O O . SER A 1 392 ? -6.477 32.156 -13.961 1 77 392 SER A O 1
ATOM 3066 N N . GLU A 1 393 ? -4.703 30.859 -14 1 75.81 393 GLU A N 1
ATOM 3067 C CA . GLU A 1 393 ? -4.98 30.281 -12.688 1 75.81 393 GLU A CA 1
ATOM 3068 C C . GLU A 1 393 ? -4.953 31.344 -11.602 1 75.81 393 GLU A C 1
ATOM 3070 O O . GLU A 1 393 ? -5.742 31.297 -10.656 1 75.81 393 GLU A O 1
ATOM 3075 N N . TYR A 1 394 ? -4.07 32.344 -11.789 1 75.94 394 TYR A N 1
ATOM 3076 C CA . TYR A 1 394 ? -3.973 33.406 -10.805 1 75.94 394 TYR A CA 1
ATOM 3077 C C . TYR A 1 394 ? -5.262 34.219 -10.766 1 75.94 394 TYR A C 1
ATOM 3079 O O . TYR A 1 394 ? -5.789 34.5 -9.688 1 75.94 394 TYR A O 1
ATOM 3087 N N . SER A 1 395 ? -5.738 34.594 -11.961 1 80.06 395 SER A N 1
ATOM 3088 C CA . SER A 1 395 ? -6.969 35.375 -12.039 1 80.06 395 SER A CA 1
ATOM 3089 C C . SER A 1 395 ? -8.156 34.594 -11.484 1 80.06 395 SER A C 1
ATOM 3091 O O . SER A 1 395 ? -9.016 35.156 -10.805 1 80.06 395 SER A O 1
ATOM 3093 N N . LYS A 1 396 ? -8.117 33.344 -11.68 1 85.5 396 LYS A N 1
ATOM 3094 C CA . LYS A 1 396 ? -9.203 32.5 -11.188 1 85.5 396 LYS A CA 1
ATOM 3095 C C . LYS A 1 396 ? -9.18 32.406 -9.664 1 85.5 396 LYS A C 1
ATOM 3097 O O . LYS A 1 396 ? -10.227 32.469 -9.016 1 85.5 396 LYS A O 1
ATOM 3102 N N . GLU A 1 397 ? -8.102 32.312 -9.164 1 84.19 397 GLU A N 1
ATOM 3103 C CA . GLU A 1 397 ? -7.949 32.25 -7.711 1 84.19 397 GLU A CA 1
ATOM 3104 C C . GLU A 1 397 ? -8.359 33.562 -7.051 1 84.19 397 GLU A C 1
ATOM 3106 O O . GLU A 1 397 ? -8.969 33.562 -5.977 1 84.19 397 GLU A O 1
ATOM 3111 N N . GLU A 1 398 ? -7.977 34.625 -7.715 1 84.94 398 GLU A N 1
ATOM 3112 C CA . GLU A 1 398 ? -8.336 35.938 -7.184 1 84.94 398 GLU A CA 1
ATOM 3113 C C . GLU A 1 398 ? -9.852 36.125 -7.148 1 84.94 398 GLU A C 1
ATOM 3115 O O . GLU A 1 398 ? -10.406 36.594 -6.145 1 84.94 398 GLU A O 1
ATOM 3120 N N . ILE A 1 399 ? -10.508 35.75 -8.219 1 87.75 399 ILE A N 1
ATOM 3121 C CA . ILE A 1 399 ? -11.953 35.938 -8.305 1 87.75 399 ILE A CA 1
ATOM 3122 C C . ILE A 1 399 ? -12.648 34.938 -7.363 1 87.75 399 ILE A C 1
ATOM 3124 O O . ILE A 1 399 ? -13.68 35.281 -6.773 1 87.75 399 ILE A O 1
ATOM 3128 N N . ALA A 1 400 ? -12.047 33.844 -7.117 1 86 400 ALA A N 1
ATOM 3129 C CA . ALA A 1 400 ? -12.602 32.812 -6.238 1 86 400 ALA A CA 1
ATOM 3130 C C . ALA A 1 400 ? -12.742 33.312 -4.809 1 86 400 ALA A C 1
ATOM 3132 O O . ALA A 1 400 ? -13.633 32.906 -4.07 1 86 400 ALA A O 1
ATOM 3133 N N . ASN A 1 401 ? -11.953 34.25 -4.496 1 85.12 401 ASN A N 1
ATOM 3134 C CA . ASN A 1 401 ? -11.992 34.844 -3.154 1 85.12 401 ASN A CA 1
ATOM 3135 C C . ASN A 1 401 ? -13.289 35.594 -2.912 1 85.12 401 ASN A C 1
ATOM 3137 O O . ASN A 1 401 ? -13.641 35.875 -1.766 1 85.12 401 ASN A O 1
ATOM 3141 N N . TYR A 1 402 ? -14.016 35.875 -4.066 1 88.44 402 TYR A N 1
ATOM 3142 C CA . TYR A 1 402 ? -15.266 36.594 -3.949 1 88.44 402 TYR A CA 1
ATOM 3143 C C . TYR A 1 402 ? -16.469 35.688 -4.121 1 88.44 402 TYR A C 1
ATOM 3145 O O . TYR A 1 402 ? -17.594 36.125 -4.289 1 88.44 402 TYR A O 1
ATOM 3153 N N . MET A 1 403 ? -16.109 34.438 -4.059 1 88.25 403 MET A N 1
ATOM 3154 C CA . MET A 1 403 ? -17.172 33.469 -4.324 1 88.25 403 MET A CA 1
ATOM 3155 C C . MET A 1 403 ? -17.484 32.656 -3.08 1 88.25 403 MET A C 1
ATOM 3157 O O . MET A 1 403 ? -16.641 32.531 -2.186 1 88.25 403 MET A O 1
ATOM 3161 N N . SER A 1 404 ? -18.719 32.281 -2.896 1 87 404 SER A N 1
ATOM 3162 C CA . SER A 1 404 ? -19.172 31.375 -1.837 1 87 404 SER A CA 1
ATOM 3163 C C . SER A 1 404 ? -19.844 30.141 -2.41 1 87 404 SER A C 1
ATOM 3165 O O . SER A 1 404 ? -20.297 30.156 -3.555 1 87 404 SER A O 1
ATOM 3167 N N . SER A 1 405 ? -19.844 29.109 -1.531 1 84.31 405 SER A N 1
ATOM 3168 C CA . SER A 1 405 ? -20.438 27.859 -1.963 1 84.31 405 SER A CA 1
ATOM 3169 C C . SER A 1 405 ? -21.938 27.844 -1.75 1 84.31 405 SER A C 1
ATOM 3171 O O . SER A 1 405 ? -22.422 28.266 -0.695 1 84.31 405 SER A O 1
ATOM 3173 N N . VAL A 1 406 ? -22.672 27.562 -2.818 1 87.44 406 VAL A N 1
ATOM 3174 C CA . VAL A 1 406 ? -24.125 27.422 -2.736 1 87.44 406 VAL A CA 1
ATOM 3175 C C . VAL A 1 406 ? -24.531 26.016 -3.133 1 87.44 406 VAL A C 1
ATOM 3177 O O . VAL A 1 406 ? -23.828 25.344 -3.902 1 87.44 406 VAL A O 1
ATOM 3180 N N . ASN A 1 407 ? -25.703 25.562 -2.547 1 90.75 407 ASN A N 1
ATOM 3181 C CA . ASN A 1 407 ? -26.172 24.219 -2.854 1 90.75 407 ASN A CA 1
ATOM 3182 C C . ASN A 1 407 ? -26.562 24.094 -4.32 1 90.75 407 ASN A C 1
ATOM 3184 O O . ASN A 1 407 ? -27.109 25.031 -4.91 1 90.75 407 ASN A O 1
ATOM 3188 N N . CYS A 1 408 ? -26.266 23 -4.836 1 91.06 408 CYS A N 1
ATOM 3189 C CA . CYS A 1 408 ? -26.688 22.703 -6.203 1 91.06 408 CYS A CA 1
ATOM 3190 C C . CYS A 1 408 ? -28.203 22.781 -6.344 1 91.06 408 CYS A C 1
ATOM 3192 O O . CYS A 1 408 ? -28.938 22.219 -5.535 1 91.06 408 CYS A O 1
ATOM 3194 N N . PRO A 1 409 ? -28.656 23.516 -7.293 1 90.06 409 PRO A N 1
ATOM 3195 C CA . PRO A 1 409 ? -30.094 23.688 -7.457 1 90.06 409 PRO A CA 1
ATOM 3196 C C . PRO A 1 409 ? -30.797 22.391 -7.879 1 90.06 409 PRO A C 1
ATOM 3198 O O . PRO A 1 409 ? -32 22.234 -7.652 1 90.06 409 PRO A O 1
ATOM 3201 N N . SER A 1 410 ? -30.062 21.516 -8.453 1 90.69 410 SER A N 1
ATOM 3202 C CA . SER A 1 410 ? -30.656 20.266 -8.945 1 90.69 410 SER A CA 1
ATOM 3203 C C . SER A 1 410 ? -30.781 19.234 -7.824 1 90.69 410 SER A C 1
ATOM 3205 O O . SER A 1 410 ? -31.875 18.719 -7.57 1 90.69 410 SER A O 1
ATOM 3207 N N . CYS A 1 411 ? -29.734 18.969 -7.172 1 92.06 411 CYS A N 1
ATOM 3208 C CA . CYS A 1 411 ? -29.766 17.922 -6.16 1 92.06 411 CYS A CA 1
ATOM 3209 C C . CYS A 1 411 ? -29.906 18.516 -4.762 1 92.06 411 CYS A C 1
ATOM 3211 O O . CYS A 1 411 ? -30.094 17.797 -3.789 1 92.06 411 CYS A O 1
ATOM 3213 N N . HIS A 1 412 ? -29.766 19.812 -4.652 1 92.06 412 HIS A N 1
ATOM 3214 C CA . HIS A 1 412 ? -29.906 20.531 -3.393 1 92.06 412 HIS A CA 1
ATOM 3215 C C . HIS A 1 412 ? -28.906 20.031 -2.352 1 92.06 412 HIS A C 1
ATOM 3217 O O . HIS A 1 412 ? -29.266 19.828 -1.19 1 92.06 412 HIS A O 1
ATOM 3223 N N . GLY A 1 413 ? -27.797 19.672 -2.836 1 90.69 413 GLY A N 1
ATOM 3224 C CA . GLY A 1 413 ? -26.703 19.297 -1.948 1 90.69 413 GLY A CA 1
ATOM 3225 C C . GLY A 1 413 ? -26.609 17.797 -1.726 1 90.69 413 GLY A C 1
ATOM 3226 O O . GLY A 1 413 ? -25.703 17.328 -1.034 1 90.69 413 GLY A O 1
ATOM 3227 N N . LYS A 1 414 ? -27.469 17.047 -2.318 1 93.5 414 LYS A N 1
ATOM 3228 C CA . LYS A 1 414 ? -27.516 15.602 -2.055 1 93.5 414 LYS A CA 1
ATOM 3229 C C . LYS A 1 414 ? -26.5 14.859 -2.918 1 93.5 414 LYS A C 1
ATOM 3231 O O . LYS A 1 414 ? -26.188 13.695 -2.652 1 93.5 414 LYS A O 1
ATOM 3236 N N . ARG A 1 415 ? -25.938 15.398 -3.957 1 94.31 415 ARG A N 1
ATOM 3237 C CA . ARG A 1 415 ? -24.781 15 -4.73 1 94.31 415 ARG A CA 1
ATOM 3238 C C . ARG A 1 415 ? -25.109 13.867 -5.695 1 94.31 415 ARG A C 1
ATOM 3240 O O . ARG A 1 415 ? -24.297 13.484 -6.527 1 94.31 415 ARG A O 1
ATOM 3247 N N . LEU A 1 416 ? -26.375 13.234 -5.578 1 95.75 416 LEU A N 1
ATOM 3248 C CA . LEU A 1 416 ? -26.734 12.07 -6.383 1 95.75 416 LEU A CA 1
ATOM 3249 C C . LEU A 1 416 ? -27.875 12.391 -7.34 1 95.75 416 LEU A C 1
ATOM 3251 O O . LEU A 1 416 ? -28.547 13.406 -7.184 1 95.75 416 LEU A O 1
ATOM 3255 N N . LYS A 1 417 ? -28.062 11.484 -8.359 1 93.25 417 LYS A N 1
ATOM 3256 C CA . LYS A 1 417 ? -29.156 11.586 -9.305 1 93.25 417 LYS A CA 1
ATOM 3257 C C . LYS A 1 417 ? -30.5 11.273 -8.633 1 93.25 417 LYS A C 1
ATOM 3259 O O . LYS A 1 417 ? -30.531 10.609 -7.598 1 93.25 417 LYS A O 1
ATOM 3264 N N . LYS A 1 418 ? -31.5 11.719 -9.234 1 91.69 418 LYS A N 1
ATOM 3265 C CA . LYS A 1 418 ? -32.844 11.531 -8.695 1 91.69 418 LYS A CA 1
ATOM 3266 C C . LYS A 1 418 ? -33.219 10.047 -8.617 1 91.69 418 LYS A C 1
ATOM 3268 O O . LYS A 1 418 ? -33.906 9.617 -7.691 1 91.69 418 LYS A O 1
ATOM 3273 N N . GLN A 1 419 ? -32.719 9.266 -9.547 1 89.56 419 GLN A N 1
ATOM 3274 C CA . GLN A 1 419 ? -33 7.836 -9.578 1 89.56 419 GLN A CA 1
ATOM 3275 C C . GLN A 1 419 ? -32.375 7.113 -8.391 1 89.56 419 GLN A C 1
ATOM 3277 O O . GLN A 1 419 ? -33 6.215 -7.805 1 89.56 419 GLN A O 1
ATOM 3282 N N . ALA A 1 420 ? -31.141 7.512 -8.039 1 93.44 420 ALA A N 1
ATOM 3283 C CA . ALA A 1 420 ? -30.453 6.918 -6.895 1 93.44 420 ALA A CA 1
ATOM 3284 C C . ALA A 1 420 ? -31.109 7.328 -5.582 1 93.44 420 ALA A C 1
ATOM 3286 O O . ALA A 1 420 ? -31.234 6.52 -4.66 1 93.44 420 ALA A O 1
ATOM 3287 N N . LEU A 1 421 ? -31.562 8.555 -5.57 1 94.88 421 LEU A N 1
ATOM 3288 C CA . LEU A 1 421 ? -32.188 9.094 -4.359 1 94.88 421 LEU A CA 1
ATOM 3289 C C . LEU A 1 421 ? -33.562 8.5 -4.137 1 94.88 421 LEU A C 1
ATOM 3291 O O . LEU A 1 421 ? -34.094 8.586 -3.037 1 94.88 421 LEU A O 1
ATOM 3295 N N . ALA A 1 422 ? -34.094 7.867 -5.172 1 93.81 422 ALA A N 1
ATOM 3296 C CA . ALA A 1 422 ? -35.438 7.285 -5.09 1 93.81 422 ALA A CA 1
ATOM 3297 C C . ALA A 1 422 ? -35.375 5.871 -4.523 1 93.81 422 ALA A C 1
ATOM 3299 O O . ALA A 1 422 ? -36.406 5.23 -4.332 1 93.81 422 ALA A O 1
ATOM 3300 N N . VAL A 1 423 ? -34.25 5.375 -4.246 1 94.38 423 VAL A N 1
ATOM 3301 C CA . VAL A 1 423 ? -34.062 4.055 -3.639 1 94.38 423 VAL A CA 1
ATOM 3302 C C . VAL A 1 423 ? -34 4.191 -2.119 1 94.38 423 VAL A C 1
ATOM 3304 O O . VAL A 1 423 ? -33.281 5.043 -1.601 1 94.38 423 VAL A O 1
ATOM 3307 N N . THR A 1 424 ? -34.781 3.385 -1.437 1 95.44 424 THR A N 1
ATOM 3308 C CA . THR A 1 424 ? -34.812 3.549 0.012 1 95.44 424 THR A CA 1
ATOM 3309 C C . THR A 1 424 ? -34.562 2.217 0.712 1 95.44 424 THR A C 1
ATOM 3311 O O . THR A 1 424 ? -34.75 1.152 0.128 1 95.44 424 THR A O 1
ATOM 3314 N N . VAL A 1 425 ? -34 2.236 1.84 1 95.44 425 VAL A N 1
ATOM 3315 C CA . VAL A 1 425 ? -33.906 1.169 2.83 1 95.44 425 VAL A CA 1
ATOM 3316 C C . VAL A 1 425 ? -34.562 1.624 4.141 1 95.44 425 VAL A C 1
ATOM 3318 O O . VAL A 1 425 ? -34.156 2.645 4.711 1 95.44 425 VAL A O 1
ATOM 3321 N N . GLY A 1 426 ? -35.531 1.002 4.695 1 92.5 426 GLY A N 1
ATOM 3322 C CA . GLY A 1 426 ? -36.25 1.488 5.855 1 92.5 426 GLY A CA 1
ATOM 3323 C C . GLY A 1 426 ? -36.875 2.855 5.645 1 92.5 426 GLY A C 1
ATOM 3324 O O . GLY A 1 426 ? -36.781 3.727 6.512 1 92.5 426 GLY A O 1
ATOM 3325 N N . ASP A 1 427 ? -37.125 3.254 4.539 1 90.81 427 ASP A N 1
ATOM 3326 C CA . ASP A 1 427 ? -37.844 4.461 4.137 1 90.81 427 ASP A CA 1
ATOM 3327 C C . ASP A 1 427 ? -36.906 5.648 4.016 1 90.81 427 ASP A C 1
ATOM 3329 O O . ASP A 1 427 ? -37.344 6.793 3.891 1 90.81 427 ASP A O 1
ATOM 3333 N N . GLU A 1 428 ? -35.656 5.434 4.219 1 95.06 428 GLU A N 1
ATOM 3334 C CA . GLU A 1 428 ? -34.656 6.5 4.074 1 95.06 428 GLU A CA 1
ATOM 3335 C C . GLU A 1 428 ? -33.781 6.266 2.857 1 95.06 428 GLU A C 1
ATOM 3337 O O . GLU A 1 428 ? -33.375 5.129 2.576 1 95.06 428 GLU A O 1
ATOM 3342 N N . ASN A 1 429 ? -33.562 7.305 2.094 1 95.56 429 ASN A N 1
ATOM 3343 C CA . ASN A 1 429 ? -32.562 7.156 1.046 1 95.56 429 ASN A CA 1
ATOM 3344 C C . ASN A 1 429 ? -31.141 7.301 1.6 1 95.56 429 ASN A C 1
ATOM 3346 O O . ASN A 1 429 ? -30.969 7.637 2.771 1 95.56 429 ASN A O 1
ATOM 3350 N N . ILE A 1 430 ? -30.172 7.047 0.852 1 96.81 430 ILE A N 1
ATOM 3351 C CA . ILE A 1 430 ? -28.797 6.922 1.323 1 96.81 430 ILE A CA 1
ATOM 3352 C C . ILE A 1 430 ? -28.297 8.273 1.834 1 96.81 430 ILE A C 1
ATOM 3354 O O . ILE A 1 430 ? -27.562 8.336 2.826 1 96.81 430 ILE A O 1
ATOM 3358 N N . THR A 1 431 ? -28.688 9.422 1.201 1 95.75 431 THR A N 1
ATOM 3359 C CA . THR A 1 431 ? -28.219 10.75 1.596 1 95.75 431 THR A CA 1
ATOM 3360 C C . THR A 1 431 ? -28.875 11.18 2.908 1 95.75 431 THR A C 1
ATOM 3362 O O . THR A 1 431 ? -28.219 11.766 3.771 1 95.75 431 THR A O 1
ATOM 3365 N N . ASP A 1 432 ? -30.125 10.914 3.01 1 95.12 432 ASP A N 1
ATOM 3366 C CA . ASP A 1 432 ? -30.828 11.25 4.246 1 95.12 432 ASP A CA 1
ATOM 3367 C C . ASP A 1 432 ? -30.25 10.484 5.43 1 95.12 432 ASP A C 1
ATOM 3369 O O . ASP A 1 432 ? -30.141 11.023 6.535 1 95.12 432 ASP A O 1
ATOM 3373 N N . LEU A 1 433 ? -29.922 9.32 5.145 1 96.12 433 LEU A N 1
ATOM 3374 C CA . LEU A 1 433 ? -29.312 8.5 6.191 1 96.12 433 LEU A CA 1
ATOM 3375 C C . LEU A 1 433 ? -27.953 9.062 6.602 1 96.12 433 LEU A C 1
ATOM 3377 O O . LEU A 1 433 ? -27.625 9.094 7.789 1 96.12 433 LEU A O 1
ATOM 3381 N N . THR A 1 434 ? -27.109 9.484 5.672 1 96.38 434 THR A N 1
ATOM 3382 C CA . THR A 1 434 ? -25.781 9.992 5.953 1 96.38 434 THR A CA 1
ATOM 3383 C C . THR A 1 434 ? -25.844 11.359 6.629 1 96.38 434 THR A C 1
ATOM 3385 O O . THR A 1 434 ? -24.859 11.82 7.215 1 96.38 434 THR A O 1
ATOM 3388 N N . ASN A 1 435 ? -27.062 12.031 6.594 1 94.69 435 ASN A N 1
ATOM 3389 C CA . ASN A 1 435 ? -27.219 13.344 7.215 1 94.69 435 ASN A CA 1
ATOM 3390 C C . ASN A 1 435 ? -27.656 13.219 8.672 1 94.69 435 ASN A C 1
ATOM 3392 O O . ASN A 1 435 ? -27.719 14.211 9.398 1 94.69 435 ASN A O 1
ATOM 3396 N N . LEU A 1 436 ? -27.891 11.984 9.047 1 94.44 436 LEU A N 1
ATOM 3397 C CA . LEU A 1 436 ? -28.156 11.758 10.461 1 94.44 436 LEU A CA 1
ATOM 3398 C C . LEU A 1 436 ? -26.844 11.789 11.266 1 94.44 436 LEU A C 1
ATOM 3400 O O . LEU A 1 436 ? -25.781 11.508 10.719 1 94.44 436 LEU A O 1
ATOM 3404 N N . SER A 1 437 ? -27 12.227 12.562 1 93.25 437 SER A N 1
ATOM 3405 C CA . SER A 1 437 ? -25.844 12.07 13.438 1 93.25 437 SER A CA 1
ATOM 3406 C C . SER A 1 437 ? -25.5 10.602 13.633 1 93.25 437 SER A C 1
ATOM 3408 O O . SER A 1 437 ? -26.312 9.719 13.367 1 93.25 437 SER A O 1
ATOM 3410 N N . ILE A 1 438 ? -24.297 10.336 14 1 95.5 438 ILE A N 1
ATOM 3411 C CA . ILE A 1 438 ? -23.859 8.969 14.242 1 95.5 438 ILE A CA 1
ATOM 3412 C C . ILE A 1 438 ? -24.812 8.289 15.234 1 95.5 438 ILE A C 1
ATOM 3414 O O . ILE A 1 438 ? -25.219 7.145 15.031 1 95.5 438 ILE A O 1
ATOM 3418 N N . ASN A 1 439 ? -25.234 9.055 16.25 1 93.56 439 ASN A N 1
ATOM 3419 C CA . ASN A 1 439 ? -26.203 8.523 17.188 1 93.56 439 ASN A CA 1
ATOM 3420 C C . ASN A 1 439 ? -27.547 8.258 16.516 1 93.56 439 ASN A C 1
ATOM 3422 O O . ASN A 1 439 ? -28.188 7.238 16.766 1 93.56 439 ASN A O 1
ATOM 3426 N N . GLY A 1 440 ? -27.938 9.188 15.727 1 94.25 440 GLY A N 1
ATOM 3427 C CA . GLY A 1 440 ? -29.188 9.016 15 1 94.25 440 GLY A CA 1
ATOM 3428 C C . GLY A 1 440 ? -29.188 7.824 14.062 1 94.25 440 GLY A C 1
ATOM 3429 O O . GLY A 1 440 ? -30.188 7.109 13.953 1 94.25 440 GLY A O 1
ATOM 3430 N N . MET A 1 441 ? -28.109 7.594 13.391 1 96.25 441 MET A N 1
ATOM 3431 C CA . MET A 1 441 ? -27.984 6.469 12.469 1 96.25 441 MET A CA 1
ATOM 3432 C C . MET A 1 441 ? -28 5.145 13.219 1 96.25 441 MET A C 1
ATOM 3434 O O . MET A 1 441 ? -28.578 4.164 12.75 1 96.25 441 MET A O 1
ATOM 3438 N N . LEU A 1 442 ? -27.297 5.039 14.375 1 96.75 442 LEU A N 1
ATOM 3439 C CA . LEU A 1 442 ? -27.297 3.834 15.195 1 96.75 442 LEU A CA 1
ATOM 3440 C C . LEU A 1 442 ? -28.719 3.5 15.648 1 96.75 442 LEU A C 1
ATOM 3442 O O . LEU A 1 442 ? -29.125 2.338 15.625 1 96.75 442 LEU A O 1
ATOM 3446 N N . ASP A 1 443 ? -29.484 4.555 15.969 1 95.5 443 ASP A N 1
ATOM 3447 C CA . ASP A 1 443 ? -30.875 4.375 16.344 1 95.5 443 ASP A CA 1
ATOM 3448 C C . ASP A 1 443 ? -31.703 3.842 15.172 1 95.5 443 ASP A C 1
ATOM 3450 O O . ASP A 1 443 ? -32.562 2.967 15.344 1 95.5 443 ASP A O 1
ATOM 3454 N N . PHE A 1 444 ? -31.469 4.375 14.031 1 95.69 444 PHE A N 1
ATOM 3455 C CA . PHE A 1 444 ? -32.156 3.934 12.82 1 95.69 444 PHE A CA 1
ATOM 3456 C C . PHE A 1 444 ? -31.875 2.457 12.555 1 95.69 444 PHE A C 1
ATOM 3458 O O . PHE A 1 444 ? -32.812 1.696 12.258 1 95.69 444 PHE A O 1
ATOM 3465 N N . LEU A 1 445 ? -30.578 2.012 12.633 1 96.12 445 LEU A N 1
ATOM 3466 C CA . LEU A 1 445 ? -30.188 0.632 12.352 1 96.12 445 LEU A CA 1
ATOM 3467 C C . LEU A 1 445 ? -30.828 -0.325 13.359 1 96.12 445 LEU A C 1
ATOM 3469 O O . LEU A 1 445 ? -31.188 -1.452 13.008 1 96.12 445 LEU A O 1
ATOM 3473 N N . ASP A 1 446 ? -30.984 0.112 14.57 1 94.19 446 ASP A N 1
ATOM 3474 C CA . ASP A 1 446 ? -31.578 -0.716 15.617 1 94.19 446 ASP A CA 1
ATOM 3475 C C . ASP A 1 446 ? -33.062 -0.936 15.359 1 94.19 446 ASP A C 1
ATOM 3477 O O . ASP A 1 446 ? -33.625 -1.979 15.727 1 94.19 446 ASP A O 1
ATOM 3481 N N . ARG A 1 447 ? -33.719 -0.036 14.703 1 93.62 447 ARG A N 1
ATOM 3482 C CA . ARG A 1 447 ? -35.156 -0.101 14.461 1 93.62 447 ARG A CA 1
ATOM 3483 C C . ARG A 1 447 ? -35.438 -0.687 13.086 1 93.62 447 ARG A C 1
ATOM 3485 O O . ARG A 1 447 ? -36.594 -0.939 12.75 1 93.62 447 ARG A O 1
ATOM 3492 N N . LEU A 1 448 ? -34.438 -0.936 12.281 1 94.19 448 LEU A N 1
ATOM 3493 C CA . LEU A 1 448 ? -34.625 -1.396 10.906 1 94.19 448 LEU A CA 1
ATOM 3494 C C . LEU A 1 448 ? -35.219 -2.805 10.883 1 94.19 448 LEU A C 1
ATOM 3496 O O . LEU A 1 448 ? -34.656 -3.719 11.508 1 94.19 448 LEU A O 1
ATOM 3500 N N . GLU A 1 449 ? -36.344 -2.988 10.227 1 93.12 449 GLU A N 1
ATOM 3501 C CA . GLU A 1 449 ? -36.969 -4.289 10.047 1 93.12 449 GLU A CA 1
ATOM 3502 C C . GLU A 1 449 ? -36.781 -4.793 8.617 1 93.12 449 GLU A C 1
ATOM 3504 O O . GLU A 1 449 ? -37.125 -4.09 7.656 1 93.12 449 GLU A O 1
ATOM 3509 N N . LEU A 1 450 ? -36.25 -5.977 8.5 1 90.81 450 LEU A N 1
ATOM 3510 C CA . LEU A 1 450 ? -35.969 -6.566 7.195 1 90.81 450 LEU A CA 1
ATOM 3511 C C . LEU A 1 450 ? -36.625 -7.93 7.059 1 90.81 450 LEU A C 1
ATOM 3513 O O . LEU A 1 450 ? -36.906 -8.594 8.062 1 90.81 450 LEU A O 1
ATOM 3517 N N . SER A 1 451 ? -36.938 -8.305 5.84 1 86.44 451 SER A N 1
ATOM 3518 C CA . SER A 1 451 ? -37.375 -9.664 5.562 1 86.44 451 SER A CA 1
ATOM 3519 C C . SER A 1 451 ? -36.281 -10.68 5.844 1 86.44 451 SER A C 1
ATOM 3521 O O . SER A 1 451 ? -35.125 -10.312 5.988 1 86.44 451 SER A O 1
ATOM 3523 N N . GLU A 1 452 ? -36.656 -11.914 5.945 1 81.06 452 GLU A N 1
ATOM 3524 C CA . GLU A 1 452 ? -35.688 -12.961 6.227 1 81.06 452 GLU A CA 1
ATOM 3525 C C . GLU A 1 452 ? -34.594 -13.016 5.145 1 81.06 452 GLU A C 1
ATOM 3527 O O . GLU A 1 452 ? -33.406 -13.172 5.445 1 81.06 452 GLU A O 1
ATOM 3532 N N . ARG A 1 453 ? -35.094 -12.859 3.916 1 74.31 453 ARG A N 1
ATOM 3533 C CA . ARG A 1 453 ? -34.156 -12.875 2.799 1 74.31 453 ARG A CA 1
ATOM 3534 C C . ARG A 1 453 ? -33.188 -11.695 2.875 1 74.31 453 ARG A C 1
ATOM 3536 O O . ARG A 1 453 ? -31.969 -11.867 2.746 1 74.31 453 ARG A O 1
ATOM 3543 N N . ASP A 1 454 ? -33.781 -10.547 3.059 1 84.19 454 ASP A N 1
ATOM 3544 C CA . ASP A 1 454 ? -32.969 -9.336 3.102 1 84.19 454 ASP A CA 1
ATOM 3545 C C . ASP A 1 454 ? -32 -9.359 4.281 1 84.19 454 ASP A C 1
ATOM 3547 O O . ASP A 1 454 ? -30.891 -8.828 4.195 1 84.19 454 ASP A O 1
ATOM 3551 N N . HIS A 1 455 ? -32.375 -10.016 5.285 1 87.5 455 HIS A N 1
ATOM 3552 C CA . HIS A 1 455 ? -31.5 -10.133 6.461 1 87.5 455 HIS A CA 1
ATOM 3553 C C . HIS A 1 455 ? -30.281 -10.984 6.164 1 87.5 455 HIS A C 1
ATOM 3555 O O . HIS A 1 455 ? -29.172 -10.656 6.59 1 87.5 455 HIS A O 1
ATOM 3561 N N . MET A 1 456 ? -30.516 -12.023 5.441 1 78.31 456 MET A N 1
ATOM 3562 C CA . MET A 1 456 ? -29.391 -12.898 5.094 1 78.31 456 MET A CA 1
ATOM 3563 C C . MET A 1 456 ? -28.375 -12.164 4.219 1 78.31 456 MET A C 1
ATOM 3565 O O . MET A 1 456 ? -27.172 -12.352 4.371 1 78.31 456 MET A O 1
ATOM 3569 N N . ILE A 1 457 ? -28.938 -11.352 3.338 1 78.06 457 ILE A N 1
ATOM 3570 C CA . ILE A 1 457 ? -28.078 -10.641 2.395 1 78.06 457 ILE A CA 1
ATOM 3571 C C . ILE A 1 457 ? -27.328 -9.523 3.117 1 78.06 457 ILE A C 1
ATOM 3573 O O . ILE A 1 457 ? -26.141 -9.32 2.889 1 78.06 457 ILE A O 1
ATOM 3577 N N . ALA A 1 458 ? -28.047 -8.875 4.027 1 88.94 458 ALA A N 1
ATOM 3578 C CA . ALA A 1 458 ? -27.531 -7.617 4.57 1 88.94 458 ALA A CA 1
ATOM 3579 C C . ALA A 1 458 ? -26.812 -7.848 5.891 1 88.94 458 ALA A C 1
ATOM 3581 O O . ALA A 1 458 ? -26.125 -6.949 6.395 1 88.94 458 ALA A O 1
ATOM 3582 N N . ASP A 1 459 ? -26.875 -8.984 6.445 1 87 459 ASP A N 1
ATOM 3583 C CA . ASP A 1 459 ? -26.391 -9.227 7.801 1 87 459 ASP A CA 1
ATOM 3584 C C . ASP A 1 459 ? -24.922 -8.828 7.941 1 87 459 ASP A C 1
ATOM 3586 O O . ASP A 1 459 ? -24.547 -8.094 8.859 1 87 459 ASP A O 1
ATOM 3590 N N . ALA A 1 460 ? -24.047 -9.328 7.055 1 81.5 460 ALA A N 1
ATOM 3591 C CA . ALA A 1 460 ? -22.625 -9.047 7.117 1 81.5 460 ALA A CA 1
ATOM 3592 C C . ALA A 1 460 ? -22.344 -7.559 6.945 1 81.5 460 ALA A C 1
ATOM 3594 O O . ALA A 1 460 ? -21.484 -7 7.621 1 81.5 460 ALA A O 1
ATOM 3595 N N . VAL A 1 461 ? -23.094 -6.938 6.043 1 89.25 461 VAL A N 1
ATOM 3596 C CA . VAL A 1 461 ? -22.906 -5.52 5.75 1 89.25 461 VAL A CA 1
ATOM 3597 C C . VAL A 1 461 ? -23.359 -4.68 6.945 1 89.25 461 VAL A C 1
ATOM 3599 O O . VAL A 1 461 ? -22.656 -3.748 7.352 1 89.25 461 VAL A O 1
ATOM 3602 N N . LEU A 1 462 ? -24.5 -5.016 7.555 1 93.44 462 LEU A N 1
ATOM 3603 C CA . LEU A 1 462 ? -25.047 -4.281 8.695 1 93.44 462 LEU A CA 1
ATOM 3604 C C . LEU A 1 462 ? -24.141 -4.418 9.914 1 93.44 462 LEU A C 1
ATOM 3606 O O . LEU A 1 462 ? -23.984 -3.473 10.688 1 93.44 462 LEU A O 1
ATOM 3610 N N . LYS A 1 463 ? -23.625 -5.535 10.039 1 88.81 463 LYS A N 1
ATOM 3611 C CA . LYS A 1 463 ? -22.688 -5.734 11.148 1 88.81 463 LYS A CA 1
ATOM 3612 C C . LYS A 1 463 ? -21.5 -4.793 11.039 1 88.81 463 LYS A C 1
ATOM 3614 O O . LYS A 1 463 ? -21.109 -4.16 12.023 1 88.81 463 LYS A O 1
ATOM 3619 N N . GLU A 1 464 ? -20.906 -4.711 9.859 1 85.31 464 GLU A N 1
ATOM 3620 C CA . GLU A 1 464 ? -19.766 -3.84 9.633 1 85.31 464 GLU A CA 1
ATOM 3621 C C . GLU A 1 464 ? -20.125 -2.377 9.875 1 85.31 464 GLU A C 1
ATOM 3623 O O . GLU A 1 464 ? -19.344 -1.637 10.492 1 85.31 464 GLU A O 1
ATOM 3628 N N . ILE A 1 465 ? -21.297 -1.962 9.383 1 94.25 465 ILE A N 1
ATOM 3629 C CA . ILE A 1 465 ? -21.734 -0.579 9.531 1 94.25 465 ILE A CA 1
ATOM 3630 C C . ILE A 1 465 ? -21.922 -0.257 11.016 1 94.25 465 ILE A C 1
ATOM 3632 O O . ILE A 1 465 ? -21.438 0.763 11.5 1 94.25 465 ILE A O 1
ATOM 3636 N N . ARG A 1 466 ? -22.547 -1.14 11.727 1 95.38 466 ARG A N 1
ATOM 3637 C CA . ARG A 1 466 ? -22.828 -0.928 13.141 1 95.38 466 ARG A CA 1
ATOM 3638 C C . ARG A 1 466 ? -21.547 -0.845 13.953 1 95.38 466 ARG A C 1
ATOM 3640 O O . ARG A 1 466 ? -21.406 0.012 14.828 1 95.38 466 ARG A O 1
ATOM 3647 N N . GLU A 1 467 ? -20.641 -1.697 13.727 1 90.69 467 GLU A N 1
ATOM 3648 C CA . GLU A 1 467 ? -19.375 -1.724 14.461 1 90.69 467 GLU A CA 1
ATOM 3649 C C . GLU A 1 467 ? -18.578 -0.435 14.242 1 90.69 467 GLU A C 1
ATOM 3651 O O . GLU A 1 467 ? -18.078 0.152 15.203 1 90.69 467 GLU A O 1
ATOM 3656 N N . ARG A 1 468 ? -18.484 0.019 13.094 1 90.56 468 ARG A N 1
ATOM 3657 C CA . ARG A 1 468 ? -17.719 1.222 12.781 1 90.56 468 ARG A CA 1
ATOM 3658 C C . ARG A 1 468 ? -18.375 2.459 13.391 1 90.56 468 ARG A C 1
ATOM 3660 O O . ARG A 1 468 ? -17.688 3.359 13.867 1 90.56 468 ARG A O 1
ATOM 3667 N N . LEU A 1 469 ? -19.734 2.482 13.336 1 96.25 469 LEU A N 1
ATOM 3668 C CA . LEU A 1 469 ? -20.438 3.584 13.977 1 96.25 469 LEU A CA 1
ATOM 3669 C C . LEU A 1 469 ? -20.219 3.572 15.484 1 96.25 469 LEU A C 1
ATOM 3671 O O . LEU A 1 469 ? -20.047 4.625 16.109 1 96.25 469 LEU A O 1
ATOM 3675 N N . GLU A 1 470 ? -20.219 2.443 16.047 1 94.06 470 GLU A N 1
ATOM 3676 C CA . GLU A 1 470 ? -20 2.318 17.484 1 94.06 470 GLU A CA 1
ATOM 3677 C C . GLU A 1 470 ? -18.594 2.773 17.859 1 94.06 470 GLU A C 1
ATOM 3679 O O . GLU A 1 470 ? -18.391 3.354 18.938 1 94.06 470 GLU A O 1
ATOM 3684 N N . PHE A 1 471 ? -17.656 2.521 17.109 1 90.19 471 PHE A N 1
ATOM 3685 C CA . PHE A 1 471 ? -16.281 2.961 17.375 1 90.19 471 PHE A CA 1
ATOM 3686 C C . PHE A 1 471 ? -16.188 4.48 17.344 1 90.19 471 PHE A C 1
ATOM 3688 O O . PHE A 1 471 ? -15.5 5.082 18.172 1 90.19 471 PHE A O 1
ATOM 3695 N N . LEU A 1 472 ? -16.859 5.09 16.344 1 93 472 LEU A N 1
ATOM 3696 C CA . LEU A 1 472 ? -16.891 6.547 16.297 1 93 472 LEU A CA 1
ATOM 3697 C C . LEU A 1 472 ? -17.531 7.121 17.547 1 93 472 LEU A C 1
ATOM 3699 O O . LEU A 1 472 ? -17.062 8.117 18.094 1 93 472 LEU A O 1
ATOM 3703 N N . ARG A 1 473 ? -18.531 6.48 18.016 1 90.38 473 ARG A N 1
ATOM 3704 C CA . ARG A 1 473 ? -19.203 6.906 19.234 1 90.38 473 ARG A CA 1
ATOM 3705 C C . ARG A 1 473 ? -18.297 6.758 20.438 1 90.38 473 ARG A C 1
ATOM 3707 O O . ARG A 1 473 ? -18.297 7.613 21.328 1 90.38 473 ARG A O 1
ATOM 3714 N N . SER A 1 474 ? -17.516 5.773 20.469 1 87 474 SER A N 1
ATOM 3715 C CA . SER A 1 474 ? -16.656 5.465 21.609 1 87 474 SER A CA 1
ATOM 3716 C C . SER A 1 474 ? -15.555 6.504 21.766 1 87 474 SER A C 1
ATOM 3718 O O . SER A 1 474 ? -15 6.668 22.859 1 87 474 SER A O 1
ATOM 3720 N N . VAL A 1 475 ? -15.234 7.176 20.703 1 86.44 475 VAL A N 1
ATOM 3721 C CA . VAL A 1 475 ? -14.172 8.172 20.812 1 86.44 475 VAL A CA 1
ATOM 3722 C C . VAL A 1 475 ? -14.781 9.57 20.891 1 86.44 475 VAL A C 1
ATOM 3724 O O . VAL A 1 475 ? -14.094 10.57 20.688 1 86.44 475 VAL A O 1
ATOM 3727 N N . GLY A 1 476 ? -16.047 9.672 21.016 1 82.69 476 GLY A N 1
ATOM 3728 C CA . GLY A 1 476 ? -16.719 10.93 21.328 1 82.69 476 GLY A CA 1
ATOM 3729 C C . GLY A 1 476 ? -17.125 11.703 20.078 1 82.69 476 GLY A C 1
ATOM 3730 O O . GLY A 1 476 ? -17.188 12.938 20.109 1 82.69 476 GLY A O 1
ATOM 3731 N N . LEU A 1 477 ? -17.328 10.992 18.938 1 89.06 477 LEU A N 1
ATOM 3732 C CA . LEU A 1 477 ? -17.688 11.672 17.703 1 89.06 477 LEU A CA 1
ATOM 3733 C C . LEU A 1 477 ? -19.125 11.391 17.328 1 89.06 477 LEU A C 1
ATOM 3735 O O . LEU A 1 477 ? -19.484 11.383 16.141 1 89.06 477 LEU A O 1
ATOM 3739 N N . ASP A 1 478 ? -19.969 11.117 18.297 1 89.94 478 ASP A N 1
ATOM 3740 C CA . ASP A 1 478 ? -21.344 10.68 18.047 1 89.94 478 ASP A CA 1
ATOM 3741 C C . ASP A 1 478 ? -22.172 11.805 17.453 1 89.94 478 ASP A C 1
ATOM 3743 O O . ASP A 1 478 ? -23.25 11.562 16.891 1 89.94 478 ASP A O 1
ATOM 3747 N N . TYR A 1 479 ? -21.703 13.039 17.516 1 86.44 479 TYR A N 1
ATOM 3748 C CA . TYR A 1 479 ? -22.469 14.188 17.016 1 86.44 479 TYR A CA 1
ATOM 3749 C C . TYR A 1 479 ? -22.219 14.406 15.531 1 86.44 479 TYR A C 1
ATOM 3751 O O . TYR A 1 479 ? -22.969 15.133 14.875 1 86.44 479 TYR A O 1
ATOM 3759 N N . LEU A 1 480 ? -21.266 13.781 14.945 1 91.38 480 LEU A N 1
ATOM 3760 C CA . LEU A 1 480 ? -20.906 14 13.547 1 91.38 480 LEU A CA 1
ATOM 3761 C C . LEU A 1 480 ? -21.891 13.297 12.617 1 91.38 480 LEU A C 1
ATOM 3763 O O . LEU A 1 480 ? -22.625 12.398 13.039 1 91.38 480 LEU A O 1
ATOM 3767 N N . THR A 1 481 ? -21.969 13.773 11.422 1 94.25 481 THR A N 1
ATOM 3768 C CA . THR A 1 481 ? -22.703 13.125 10.344 1 94.25 481 THR A CA 1
ATOM 3769 C C . THR A 1 481 ? -21.734 12.508 9.328 1 94.25 481 THR A C 1
ATOM 3771 O O . THR A 1 481 ? -20.609 12.969 9.188 1 94.25 481 THR A O 1
ATOM 3774 N N . LEU A 1 482 ? -22.172 11.492 8.656 1 95.69 482 LEU A N 1
ATOM 3775 C CA . LEU A 1 482 ? -21.328 10.836 7.676 1 95.69 482 LEU A CA 1
ATOM 3776 C C . LEU A 1 482 ? -21.141 11.719 6.441 1 95.69 482 LEU A C 1
ATOM 3778 O O . LEU A 1 482 ? -20.172 11.555 5.695 1 95.69 482 LEU A O 1
ATOM 3782 N N . SER A 1 483 ? -22.047 12.703 6.211 1 94.25 483 SER A N 1
ATOM 3783 C CA . SER A 1 483 ? -21.984 13.57 5.039 1 94.25 483 SER A CA 1
ATOM 3784 C C . SER A 1 483 ? -21.062 14.766 5.281 1 94.25 483 SER A C 1
ATOM 3786 O O . SER A 1 483 ? -20.719 15.484 4.344 1 94.25 483 SER A O 1
ATOM 3788 N N . ARG A 1 484 ? -20.594 14.891 6.512 1 90.56 484 ARG A N 1
ATOM 3789 C CA . ARG A 1 484 ? -19.688 16 6.832 1 90.56 484 ARG A CA 1
ATOM 3790 C C . ARG A 1 484 ? -18.406 15.93 6.008 1 90.56 484 ARG A C 1
ATOM 3792 O O . ARG A 1 484 ? -17.797 14.867 5.914 1 90.56 484 ARG A O 1
ATOM 3799 N N . ALA A 1 485 ? -18.141 17.109 5.391 1 88.69 485 ALA A N 1
ATOM 3800 C CA . ALA A 1 485 ? -16.938 17.172 4.582 1 88.69 485 ALA A CA 1
ATOM 3801 C C . ALA A 1 485 ? -15.688 17.016 5.449 1 88.69 485 ALA A C 1
ATOM 3803 O O . ALA A 1 485 ? -15.586 17.641 6.512 1 88.69 485 ALA A O 1
ATOM 3804 N N . SER A 1 486 ? -14.711 16.297 5.031 1 87.44 486 SER A N 1
ATOM 3805 C CA . SER A 1 486 ? -13.5 16.031 5.797 1 87.44 486 SER A CA 1
ATOM 3806 C C . SER A 1 486 ? -12.688 17.297 6.004 1 87.44 486 SER A C 1
ATOM 3808 O O . SER A 1 486 ? -12.016 17.453 7.023 1 87.44 486 SER A O 1
ATOM 3810 N N . GLY A 1 487 ? -12.789 18.266 5.027 1 80.25 487 GLY A N 1
ATOM 3811 C CA . GLY A 1 487 ? -12.047 19.516 5.102 1 80.25 487 GLY A CA 1
ATOM 3812 C C . GLY A 1 487 ? -12.531 20.438 6.203 1 80.25 487 GLY A C 1
ATOM 3813 O O . GLY A 1 487 ? -11.812 21.344 6.621 1 80.25 487 GLY A O 1
ATOM 3814 N N . THR A 1 488 ? -13.734 20.141 6.754 1 79.94 488 THR A N 1
ATOM 3815 C CA . THR A 1 488 ? -14.32 21.016 7.766 1 79.94 488 THR A CA 1
ATOM 3816 C C . THR A 1 488 ? -14.07 20.469 9.164 1 79.94 488 THR A C 1
ATOM 3818 O O . THR A 1 488 ? -14.445 21.078 10.164 1 79.94 488 THR A O 1
ATOM 3821 N N . LEU A 1 489 ? -13.352 19.359 9.258 1 82 489 LEU A N 1
ATOM 3822 C CA . LEU A 1 489 ? -13.07 18.719 10.539 1 82 489 LEU A CA 1
ATOM 3823 C C . LEU A 1 489 ? -11.922 19.422 11.25 1 82 489 LEU A C 1
ATOM 3825 O O . LEU A 1 489 ? -10.984 19.891 10.609 1 82 489 LEU A O 1
ATOM 3829 N N . SER A 1 490 ? -12.016 19.469 12.523 1 72.12 490 SER A N 1
ATOM 3830 C CA . SER A 1 490 ? -10.875 19.938 13.32 1 72.12 490 SER A CA 1
ATOM 3831 C C . SER A 1 490 ? -9.766 18.891 13.352 1 72.12 490 SER A C 1
ATOM 3833 O O . SER A 1 490 ? -9.992 17.734 12.984 1 72.12 490 SER A O 1
ATOM 3835 N N . GLY A 1 491 ? -8.562 19.344 13.695 1 71.81 491 GLY A N 1
ATOM 3836 C CA . GLY A 1 491 ? -7.461 18.406 13.836 1 71.81 491 GLY A CA 1
ATOM 3837 C C . GLY A 1 491 ? -7.754 17.281 14.812 1 71.81 491 GLY A C 1
ATOM 3838 O O . GLY A 1 491 ? -7.457 16.125 14.531 1 71.81 491 GLY A O 1
ATOM 3839 N N . GLY A 1 492 ? -8.398 17.609 15.906 1 74.56 492 GLY A N 1
ATOM 3840 C CA . GLY A 1 492 ? -8.75 16.609 16.906 1 74.56 492 GLY A CA 1
ATOM 3841 C C . GLY A 1 492 ? -9.797 15.625 16.406 1 74.56 492 GLY A C 1
ATOM 3842 O O . GLY A 1 492 ? -9.719 14.43 16.703 1 74.56 492 GLY A O 1
ATOM 3843 N N . GLU A 1 493 ? -10.742 16.156 15.672 1 78.81 493 GLU A N 1
ATOM 3844 C CA . GLU A 1 493 ? -11.773 15.297 15.109 1 78.81 493 GLU A CA 1
ATOM 3845 C C . GLU A 1 493 ? -11.18 14.305 14.117 1 78.81 493 GLU A C 1
ATOM 3847 O O . GLU A 1 493 ? -11.508 13.117 14.141 1 78.81 493 GLU A O 1
ATOM 3852 N N . SER A 1 494 ? -10.359 14.852 13.32 1 84 494 SER A N 1
ATOM 3853 C CA . SER A 1 494 ? -9.734 14 12.32 1 84 494 SER A CA 1
ATOM 3854 C C . SER A 1 494 ? -8.906 12.898 12.969 1 84 494 SER A C 1
ATOM 3856 O O . SER A 1 494 ? -8.922 11.75 12.516 1 84 494 SER A O 1
ATOM 3858 N N . GLN A 1 495 ? -8.211 13.211 13.977 1 81.88 495 GLN A N 1
ATOM 3859 C CA . GLN A 1 495 ? -7.379 12.234 14.68 1 81.88 495 GLN A CA 1
ATOM 3860 C C . GLN A 1 495 ? -8.227 11.148 15.328 1 81.88 495 GLN A C 1
ATOM 3862 O O . GLN A 1 495 ? -7.887 9.961 15.258 1 81.88 495 GLN A O 1
ATOM 3867 N N . ARG A 1 496 ? -9.297 11.523 15.93 1 85.94 496 ARG A N 1
ATOM 3868 C CA . ARG A 1 496 ? -10.164 10.562 16.594 1 85.94 496 ARG A CA 1
ATOM 3869 C C . ARG A 1 496 ? -10.859 9.656 15.594 1 85.94 496 ARG A C 1
ATOM 3871 O O . ARG A 1 496 ? -11.109 8.477 15.883 1 85.94 496 ARG A O 1
ATOM 3878 N N . ILE A 1 497 ? -11.172 10.219 14.414 1 89.31 497 ILE A N 1
ATOM 3879 C CA . ILE A 1 497 ? -11.727 9.383 13.359 1 89.31 497 ILE A CA 1
ATOM 3880 C C . ILE A 1 497 ? -10.711 8.305 12.969 1 89.31 497 ILE A C 1
ATOM 3882 O O . ILE A 1 497 ? -11.07 7.141 12.797 1 89.31 497 ILE A O 1
ATOM 388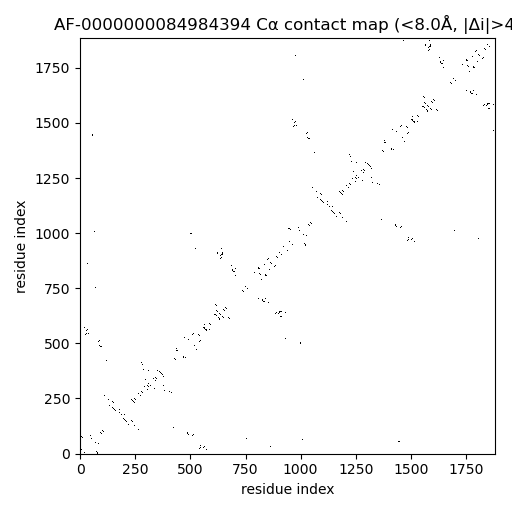6 N N . ARG A 1 498 ? -9.508 8.688 12.875 1 85.38 498 ARG A N 1
ATOM 3887 C CA . ARG A 1 498 ? -8.469 7.727 12.539 1 85.38 498 ARG A CA 1
ATOM 3888 C C . ARG A 1 498 ? -8.312 6.684 13.648 1 85.38 498 ARG A C 1
ATOM 3890 O O . ARG A 1 498 ? -8.117 5.5 13.367 1 85.38 498 ARG A O 1
ATOM 3897 N N . LEU A 1 499 ? -8.375 7.148 14.852 1 88.25 499 LEU A N 1
ATOM 3898 C CA . LEU A 1 499 ? -8.281 6.234 15.984 1 88.25 499 LEU A CA 1
ATOM 3899 C C . LEU A 1 499 ? -9.422 5.219 15.953 1 88.25 499 LEU A C 1
ATOM 3901 O O . LEU A 1 499 ? -9.203 4.031 16.203 1 88.25 499 LEU A O 1
ATOM 3905 N N . ALA A 1 500 ? -10.562 5.746 15.648 1 88.94 500 ALA A N 1
ATOM 3906 C CA . ALA A 1 500 ? -11.727 4.859 15.57 1 88.94 500 ALA A CA 1
ATOM 3907 C C . ALA A 1 500 ? -11.516 3.773 14.523 1 88.94 500 ALA A C 1
ATOM 3909 O O . ALA A 1 500 ? -11.898 2.619 14.727 1 88.94 500 ALA A O 1
ATOM 3910 N N . THR A 1 501 ? -11.016 4.133 13.445 1 85.31 501 THR A N 1
ATOM 3911 C CA . THR A 1 501 ? -10.758 3.176 12.375 1 85.31 501 THR A CA 1
ATOM 3912 C C . THR A 1 501 ? -9.75 2.117 12.82 1 85.31 501 THR A C 1
ATOM 3914 O O . THR A 1 501 ? -9.875 0.946 12.461 1 85.31 501 THR A O 1
ATOM 3917 N N . GLN A 1 502 ? -8.781 2.5 13.617 1 84.69 502 GLN A N 1
ATOM 3918 C CA . GLN A 1 502 ? -7.754 1.574 14.094 1 84.69 502 GLN A CA 1
ATOM 3919 C C . GLN A 1 502 ? -8.328 0.588 15.109 1 84.69 502 GLN A C 1
ATOM 3921 O O . GLN A 1 502 ? -7.953 -0.585 15.117 1 84.69 502 GLN A O 1
ATOM 3926 N N . ILE A 1 503 ? -9.211 1.06 15.945 1 85.25 503 ILE A N 1
ATOM 3927 C CA . ILE A 1 503 ? -9.852 0.197 16.938 1 85.25 503 ILE A CA 1
ATOM 3928 C C . ILE A 1 503 ? -10.688 -0.871 16.234 1 85.25 503 ILE A C 1
ATOM 3930 O O . ILE A 1 503 ? -10.727 -2.023 16.656 1 85.25 503 ILE A O 1
ATOM 3934 N N . GLY A 1 504 ? -11.297 -0.497 15.234 1 81.19 504 GLY A N 1
ATOM 3935 C CA . GLY A 1 504 ? -12.133 -1.415 14.469 1 81.19 504 GLY A CA 1
ATOM 3936 C C . GLY A 1 504 ? -11.352 -2.564 13.867 1 81.19 504 GLY A C 1
ATOM 3937 O O . GLY A 1 504 ? -11.891 -3.654 13.664 1 81.19 504 GLY A O 1
ATOM 3938 N N . SER A 1 505 ? -10.094 -2.348 13.633 1 82 505 SER A N 1
ATOM 3939 C CA . SER A 1 505 ? -9.281 -3.387 13.016 1 82 505 SER A CA 1
ATOM 3940 C C . SER A 1 505 ? -8.891 -4.461 14.031 1 82 505 SER A C 1
ATOM 3942 O O . SER A 1 505 ? -8.508 -5.57 13.648 1 82 505 SER A O 1
ATOM 3944 N N . SER A 1 506 ? -8.961 -4.23 15.336 1 83.81 506 SER A N 1
ATOM 3945 C CA . SER A 1 506 ? -8.688 -5.156 16.422 1 83.81 506 SER A CA 1
ATOM 3946 C C . SER A 1 506 ? -7.398 -5.934 16.172 1 83.81 506 SER A C 1
ATOM 3948 O O . SER A 1 506 ? -7.359 -7.156 16.344 1 83.81 506 SER A O 1
ATOM 3950 N N . LEU A 1 507 ? -6.371 -5.254 15.688 1 87.5 507 LEU A N 1
ATOM 3951 C CA . LEU A 1 507 ? -5.07 -5.879 15.469 1 87.5 507 LEU A CA 1
ATOM 3952 C C . LEU A 1 507 ? -4.281 -5.969 16.766 1 87.5 507 LEU A C 1
ATOM 3954 O O . LEU A 1 507 ? -4.43 -5.117 17.656 1 87.5 507 LEU A O 1
ATOM 3958 N N . VAL A 1 508 ? -3.539 -7.008 16.859 1 90.44 508 VAL A N 1
ATOM 3959 C CA . VAL A 1 508 ? -2.674 -7.23 18.016 1 90.44 508 VAL A CA 1
ATOM 3960 C C . VAL A 1 508 ? -1.211 -7.172 17.578 1 90.44 508 VAL A C 1
ATOM 3962 O O . VAL A 1 508 ? -0.878 -7.527 16.453 1 90.44 508 VAL A O 1
ATOM 3965 N N . GLY A 1 509 ? -0.351 -6.664 18.484 1 89.88 509 GLY A N 1
ATOM 3966 C CA . GLY A 1 509 ? 1.079 -6.645 18.219 1 89.88 509 GLY A CA 1
ATOM 3967 C C . GLY A 1 509 ? 1.515 -5.461 17.375 1 89.88 509 GLY A C 1
ATOM 3968 O O . GLY A 1 509 ? 2.529 -5.523 16.688 1 89.88 509 GLY A O 1
ATOM 3969 N N . VAL A 1 510 ? 0.742 -4.43 17.391 1 92.5 510 VAL A N 1
ATOM 3970 C CA . VAL A 1 510 ? 1.028 -3.223 16.609 1 92.5 510 VAL A CA 1
ATOM 3971 C C . VAL A 1 510 ? 1.54 -2.125 17.547 1 92.5 510 VAL A C 1
ATOM 3973 O O . VAL A 1 510 ? 1.182 -2.084 18.719 1 92.5 510 VAL A O 1
ATOM 3976 N N . LEU A 1 511 ? 2.482 -1.38 17 1 95.25 511 LEU A N 1
ATOM 3977 C CA . LEU A 1 511 ? 2.947 -0.193 17.703 1 95.25 511 LEU A CA 1
ATOM 3978 C C . LEU A 1 511 ? 2.188 1.047 17.25 1 95.25 511 LEU A C 1
ATOM 3980 O O . LEU A 1 511 ? 2.361 1.502 16.125 1 95.25 511 LEU A O 1
ATOM 3984 N N . TYR A 1 512 ? 1.315 1.542 18.156 1 94.56 512 TYR A N 1
ATOM 3985 C CA . TYR A 1 512 ? 0.571 2.758 17.844 1 94.56 512 TYR A CA 1
ATOM 3986 C C . TYR A 1 512 ? 1.291 3.99 18.375 1 94.56 512 TYR A C 1
ATOM 3988 O O . TYR A 1 512 ? 1.68 4.027 19.547 1 94.56 512 TYR A O 1
ATOM 3996 N N . ILE A 1 513 ? 1.557 4.93 17.547 1 95.62 513 ILE A N 1
ATOM 3997 C CA . ILE A 1 513 ? 2.148 6.195 17.969 1 95.62 513 ILE A CA 1
ATOM 3998 C C . ILE A 1 513 ? 1.159 7.332 17.719 1 95.62 513 ILE A C 1
ATOM 4000 O O . ILE A 1 513 ? 0.708 7.539 16.594 1 95.62 513 ILE A O 1
ATOM 4004 N N . LEU A 1 514 ? 0.778 7.988 18.766 1 93 514 LEU A N 1
ATOM 4005 C CA . LEU A 1 514 ? -0.23 9.039 18.688 1 93 514 LEU A CA 1
ATOM 4006 C C . LEU A 1 514 ? 0.368 10.398 19.031 1 93 514 LEU A C 1
ATOM 4008 O O . LEU A 1 514 ? 1.175 10.5 19.969 1 93 514 LEU A O 1
ATOM 4012 N N . ASP A 1 515 ? -0.071 11.406 18.312 1 88.44 515 ASP A N 1
ATOM 4013 C CA . ASP A 1 515 ? 0.382 12.773 18.562 1 88.44 515 ASP A CA 1
ATOM 4014 C C . ASP A 1 515 ? -0.687 13.594 19.281 1 88.44 515 ASP A C 1
ATOM 4016 O O . ASP A 1 515 ? -1.628 14.086 18.656 1 88.44 515 ASP A O 1
ATOM 4020 N N . GLU A 1 516 ? -0.502 13.711 20.547 1 87.94 516 GLU A N 1
ATOM 4021 C CA . GLU A 1 516 ? -1.338 14.547 21.406 1 87.94 516 GLU A CA 1
ATOM 4022 C C . GLU A 1 516 ? -2.82 14.328 21.109 1 87.94 516 GLU A C 1
ATOM 4024 O O . GLU A 1 516 ? -3.539 15.266 20.781 1 87.94 516 GLU A O 1
ATOM 4029 N N . PRO A 1 517 ? -3.332 13.148 21.406 1 88 517 PRO A N 1
ATOM 4030 C CA . PRO A 1 517 ? -4.715 12.805 21.062 1 88 517 PRO A CA 1
ATOM 4031 C C . PRO A 1 517 ? -5.73 13.562 21.922 1 88 517 PRO A C 1
ATOM 4033 O O . PRO A 1 517 ? -6.914 13.625 21.578 1 88 517 PRO A O 1
ATOM 4036 N N . SER A 1 518 ? -5.312 14.219 22.953 1 87.38 518 SER A N 1
ATOM 4037 C CA . SER A 1 518 ? -6.242 14.898 23.859 1 87.38 518 SER A CA 1
ATOM 4038 C C . SER A 1 518 ? -6.547 16.312 23.359 1 87.38 518 SER A C 1
ATOM 4040 O O . SER A 1 518 ? -7.391 17 23.922 1 87.38 518 SER A O 1
ATOM 4042 N N . ILE A 1 519 ? -5.906 16.688 22.234 1 78.38 519 ILE A N 1
ATOM 4043 C CA . ILE A 1 519 ? -6.07 18.047 21.719 1 78.38 519 ILE A CA 1
ATOM 4044 C C . ILE A 1 519 ? -7.535 18.297 21.375 1 78.38 519 ILE A C 1
ATOM 4046 O O . ILE A 1 519 ? -8.172 17.453 20.734 1 78.38 519 ILE A O 1
ATOM 4050 N N . GLY A 1 520 ? -8.039 19.391 21.828 1 75.69 520 GLY A N 1
ATOM 4051 C CA . GLY A 1 520 ? -9.383 19.797 21.453 1 75.69 520 GLY A CA 1
ATOM 4052 C C . GLY A 1 520 ? -10.469 19.047 22.203 1 75.69 520 GLY A C 1
ATOM 4053 O O . GLY A 1 520 ? -11.648 19.141 21.859 1 75.69 520 GLY A O 1
ATOM 4054 N N . LEU A 1 521 ? -9.969 18.344 23.234 1 84.69 521 LEU A N 1
ATOM 4055 C CA . LEU A 1 521 ? -10.945 17.562 23.984 1 84.69 521 LEU A CA 1
ATOM 4056 C C . LEU A 1 521 ? -11.203 18.172 25.359 1 84.69 521 LEU A C 1
ATOM 4058 O O . LEU A 1 521 ? -10.273 18.656 26.016 1 84.69 521 LEU A O 1
ATOM 4062 N N . HIS A 1 522 ? -12.531 18.297 25.562 1 87.69 522 HIS A N 1
ATOM 4063 C CA . HIS A 1 522 ? -12.922 18.594 26.938 1 87.69 522 HIS A CA 1
ATOM 4064 C C . HIS A 1 522 ? -12.523 17.469 27.891 1 87.69 522 HIS A C 1
ATOM 4066 O O . HIS A 1 522 ? -12.461 16.312 27.484 1 87.69 522 HIS A O 1
ATOM 4072 N N . GLN A 1 523 ? -12.242 17.797 29.109 1 86.62 523 GLN A N 1
ATOM 4073 C CA . GLN A 1 523 ? -11.75 16.812 30.094 1 86.62 523 GLN A CA 1
ATOM 4074 C C . GLN A 1 523 ? -12.711 15.633 30.203 1 86.62 523 GLN A C 1
ATOM 4076 O O . GLN A 1 523 ? -12.289 14.516 30.5 1 86.62 523 GLN A O 1
ATOM 4081 N N . ARG A 1 524 ? -13.953 15.859 30.125 1 85.5 524 ARG A N 1
ATOM 4082 C CA . ARG A 1 524 ? -14.945 14.789 30.156 1 85.5 524 ARG A CA 1
ATOM 4083 C C . ARG A 1 524 ? -14.68 13.766 29.062 1 85.5 524 ARG A C 1
ATOM 4085 O O . ARG A 1 524 ? -14.742 12.555 29.297 1 85.5 524 ARG A O 1
ATOM 4092 N N . ASP A 1 525 ? -14.484 14.242 27.922 1 85.12 525 ASP A N 1
ATOM 4093 C CA . ASP A 1 525 ? -14.273 13.359 26.781 1 85.12 525 ASP A CA 1
ATOM 4094 C C . ASP A 1 525 ? -12.859 12.773 26.797 1 85.12 525 ASP A C 1
ATOM 4096 O O . ASP A 1 525 ? -12.609 11.727 26.203 1 85.12 525 ASP A O 1
ATOM 4100 N N . ASN A 1 526 ? -11.945 13.406 27.438 1 88.75 526 ASN A N 1
ATOM 4101 C CA . ASN A 1 526 ? -10.602 12.859 27.594 1 88.75 526 ASN A CA 1
ATOM 4102 C C . ASN A 1 526 ? -10.609 11.531 28.344 1 88.75 526 ASN A C 1
ATOM 4104 O O . ASN A 1 526 ? -9.789 10.656 28.078 1 88.75 526 ASN A O 1
ATOM 4108 N N . ASP A 1 527 ? -11.547 11.391 29.25 1 88.38 527 ASP A N 1
ATOM 4109 C CA . ASP A 1 527 ? -11.688 10.133 29.984 1 88.38 527 ASP A CA 1
ATOM 4110 C C . ASP A 1 527 ? -12.023 8.984 29.031 1 88.38 527 ASP A C 1
ATOM 4112 O O . ASP A 1 527 ? -11.508 7.875 29.188 1 88.38 527 ASP A O 1
ATOM 4116 N N . LYS A 1 528 ? -12.867 9.258 28.109 1 86.56 528 LYS A N 1
ATOM 4117 C CA . LYS A 1 528 ? -13.227 8.242 27.125 1 86.56 528 LYS A CA 1
ATOM 4118 C C . LYS A 1 528 ? -12.016 7.863 26.266 1 86.56 528 LYS A C 1
ATOM 4120 O O . LYS A 1 528 ? -11.836 6.691 25.922 1 86.56 528 LYS A O 1
ATOM 4125 N N . LEU A 1 529 ? -11.312 8.891 25.906 1 89.31 529 LEU A N 1
ATOM 4126 C CA . LEU A 1 529 ? -10.117 8.648 25.109 1 89.31 529 LEU A CA 1
ATOM 4127 C C . LEU A 1 529 ? -9.125 7.766 25.844 1 89.31 529 LEU A C 1
ATOM 4129 O O . LEU A 1 529 ? -8.594 6.805 25.281 1 89.31 529 LEU A O 1
ATOM 4133 N N . ILE A 1 530 ? -8.875 8.039 27.156 1 93.69 530 ILE A N 1
ATOM 4134 C CA . ILE A 1 530 ? -7.93 7.281 27.969 1 93.69 530 ILE A CA 1
ATOM 4135 C C . ILE A 1 530 ? -8.391 5.828 28.078 1 93.69 530 ILE A C 1
ATOM 4137 O O . ILE A 1 530 ? -7.582 4.906 27.969 1 93.69 530 ILE A O 1
ATOM 4141 N N . ALA A 1 531 ? -9.688 5.648 28.219 1 92.94 531 ALA A N 1
ATOM 4142 C CA . ALA A 1 531 ? -10.234 4.293 28.281 1 92.94 531 ALA A CA 1
ATOM 4143 C C . ALA A 1 531 ? -9.977 3.543 26.984 1 92.94 531 ALA A C 1
ATOM 4145 O O . ALA A 1 531 ? -9.656 2.354 27 1 92.94 531 ALA A O 1
ATOM 4146 N N . THR A 1 532 ? -10.164 4.23 25.938 1 90.88 532 THR A N 1
ATOM 4147 C CA . THR A 1 532 ? -9.945 3.639 24.625 1 90.88 532 THR A CA 1
ATOM 4148 C C . THR A 1 532 ? -8.477 3.264 24.438 1 90.88 532 THR A C 1
ATOM 4150 O O . THR A 1 532 ? -8.164 2.203 23.891 1 90.88 532 THR A O 1
ATOM 4153 N N . LEU A 1 533 ? -7.555 4.125 24.812 1 94.19 533 LEU A N 1
ATOM 4154 C CA . LEU A 1 533 ? -6.125 3.854 24.719 1 94.19 533 LEU A CA 1
ATOM 4155 C C . LEU A 1 533 ? -5.742 2.646 25.562 1 94.19 533 LEU A C 1
ATOM 4157 O O . LEU A 1 533 ? -4.961 1.798 25.125 1 94.19 533 LEU A O 1
ATOM 4161 N N . LYS A 1 534 ? -6.379 2.559 26.797 1 95.25 534 LYS A N 1
ATOM 4162 C CA . LYS A 1 534 ? -6.133 1.41 27.656 1 95.25 534 LYS A CA 1
ATOM 4163 C C . LYS A 1 534 ? -6.645 0.12 27.031 1 95.25 534 LYS A C 1
ATOM 4165 O O . LYS A 1 534 ? -6.004 -0.928 27.125 1 95.25 534 LYS A O 1
ATOM 4170 N N . HIS A 1 535 ? -7.738 0.232 26.391 1 91.5 535 HIS A N 1
ATOM 4171 C CA . HIS A 1 535 ? -8.289 -0.927 25.703 1 91.5 535 HIS A CA 1
ATOM 4172 C C . HIS A 1 535 ? -7.352 -1.4 24.594 1 91.5 535 HIS A C 1
ATOM 4174 O O . HIS A 1 535 ? -7.129 -2.604 24.438 1 91.5 535 HIS A O 1
ATOM 4180 N N . LEU A 1 536 ? -6.863 -0.536 23.797 1 91.06 536 LEU A N 1
ATOM 4181 C CA . LEU A 1 536 ? -5.941 -0.861 22.719 1 91.06 536 LEU A CA 1
ATOM 4182 C C . LEU A 1 536 ? -4.695 -1.56 23.25 1 91.06 536 LEU A C 1
ATOM 4184 O O . LEU A 1 536 ? -4.18 -2.486 22.625 1 91.06 536 LEU A O 1
ATOM 4188 N N . ARG A 1 537 ? -4.203 -1.035 24.422 1 93.81 537 ARG A N 1
ATOM 4189 C CA . ARG A 1 537 ? -3.082 -1.681 25.094 1 93.81 537 ARG A CA 1
ATOM 4190 C C . ARG A 1 537 ? -3.457 -3.084 25.562 1 93.81 537 ARG A C 1
ATOM 4192 O O . ARG A 1 537 ? -2.715 -4.039 25.328 1 93.81 537 ARG A O 1
ATOM 4199 N N . ASP A 1 538 ? -4.656 -3.234 26.109 1 92.44 538 ASP A N 1
ATOM 4200 C CA . ASP A 1 538 ? -5.086 -4.484 26.734 1 92.44 538 ASP A CA 1
ATOM 4201 C C . ASP A 1 538 ? -5.289 -5.574 25.688 1 92.44 538 ASP A C 1
ATOM 4203 O O . ASP A 1 538 ? -5.172 -6.766 25.984 1 92.44 538 ASP A O 1
ATOM 4207 N N . ILE A 1 539 ? -5.605 -5.195 24.5 1 88.69 539 ILE A N 1
ATOM 4208 C CA . ILE A 1 539 ? -5.77 -6.168 23.422 1 88.69 539 ILE A CA 1
ATOM 4209 C C . ILE A 1 539 ? -4.418 -6.77 23.062 1 88.69 539 ILE A C 1
ATOM 4211 O O . ILE A 1 539 ? -4.344 -7.887 22.547 1 88.69 539 ILE A O 1
ATOM 4215 N N . GLY A 1 540 ? -3.332 -6.121 23.344 1 90.31 540 GLY A N 1
ATOM 4216 C CA . GLY A 1 540 ? -2.004 -6.66 23.094 1 90.31 540 GLY A CA 1
ATOM 4217 C C . GLY A 1 540 ? -1.15 -5.77 22.219 1 90.31 540 GLY A C 1
ATOM 4218 O O . GLY A 1 540 ? -0.353 -6.262 21.406 1 90.31 540 GLY A O 1
ATOM 4219 N N . ASN A 1 541 ? -1.405 -4.449 22.297 1 93.62 541 ASN A N 1
ATOM 4220 C CA . ASN A 1 541 ? -0.64 -3.498 21.5 1 93.62 541 ASN A CA 1
ATOM 4221 C C . ASN A 1 541 ? 0.252 -2.619 22.359 1 93.62 541 ASN A C 1
ATOM 4223 O O . ASN A 1 541 ? 0.075 -2.566 23.578 1 93.62 541 ASN A O 1
ATOM 4227 N N . THR A 1 542 ? 1.258 -2.07 21.812 1 95.88 542 THR A N 1
ATOM 4228 C CA . THR A 1 542 ? 2.117 -1.082 22.453 1 95.88 542 THR A CA 1
ATOM 4229 C C . THR A 1 542 ? 1.751 0.329 22 1 95.88 542 THR A C 1
ATOM 4231 O O . THR A 1 542 ? 1.579 0.578 20.797 1 95.88 542 THR A O 1
ATOM 4234 N N . LEU A 1 543 ? 1.576 1.22 22.969 1 96.88 543 LEU A N 1
ATOM 4235 C CA . LEU A 1 543 ? 1.195 2.588 22.641 1 96.88 543 LEU A CA 1
ATOM 4236 C C . LEU A 1 543 ? 2.277 3.572 23.062 1 96.88 543 LEU A C 1
ATOM 4238 O O . LEU A 1 543 ? 2.756 3.523 24.203 1 96.88 543 LEU A O 1
ATOM 4242 N N . ILE A 1 544 ? 2.736 4.379 22.109 1 97.56 544 ILE A N 1
ATOM 4243 C CA . ILE A 1 544 ? 3.543 5.555 22.422 1 97.56 544 ILE A CA 1
ATOM 4244 C C . ILE A 1 544 ? 2.732 6.82 22.156 1 97.56 544 ILE A C 1
ATOM 4246 O O . ILE A 1 544 ? 2.406 7.125 21 1 97.56 544 ILE A O 1
ATOM 4250 N N . VAL A 1 545 ? 2.402 7.5 23.25 1 96.56 545 VAL A N 1
ATOM 4251 C CA . VAL A 1 545 ? 1.561 8.688 23.141 1 96.56 545 VAL A CA 1
ATOM 4252 C C . VAL A 1 545 ? 2.352 9.922 23.547 1 96.56 545 VAL A C 1
ATOM 4254 O O . VAL A 1 545 ? 2.809 10.023 24.688 1 96.56 545 VAL A O 1
ATOM 4257 N N . VAL A 1 546 ? 2.537 10.812 22.578 1 94.25 546 VAL A N 1
ATOM 4258 C CA . VAL A 1 546 ? 3.104 12.117 22.922 1 94.25 546 VAL A CA 1
ATOM 4259 C C . VAL A 1 546 ? 2.027 13 23.547 1 94.25 546 VAL A C 1
ATOM 4261 O O . VAL A 1 546 ? 1.017 13.305 22.906 1 94.25 546 VAL A O 1
ATOM 4264 N N . GLU A 1 547 ? 2.205 13.32 24.812 1 92.94 547 GLU A N 1
ATOM 4265 C CA . GLU A 1 547 ? 1.136 14.039 25.5 1 92.94 547 GLU A CA 1
ATOM 4266 C C . GLU A 1 547 ? 1.696 14.969 26.562 1 92.94 547 GLU A C 1
ATOM 4268 O O . GLU A 1 547 ? 2.807 14.758 27.062 1 92.94 547 GLU A O 1
ATOM 4273 N N . HIS A 1 548 ? 0.924 15.969 26.859 1 89.81 548 HIS A N 1
ATOM 4274 C CA . HIS A 1 548 ? 1.224 16.922 27.922 1 89.81 548 HIS A CA 1
ATOM 4275 C C . HIS A 1 548 ? 0.096 16.969 28.953 1 89.81 548 HIS A C 1
ATOM 4277 O O . HIS A 1 548 ? 0.25 17.562 30.031 1 89.81 548 HIS A O 1
ATOM 4283 N N . ASP A 1 549 ? -1 16.266 28.734 1 90.25 549 ASP A N 1
ATOM 4284 C CA . ASP A 1 549 ? -2.16 16.266 29.609 1 90.25 549 ASP A CA 1
ATOM 4285 C C . ASP A 1 549 ? -1.883 15.469 30.875 1 90.25 549 ASP A C 1
ATOM 4287 O O . ASP A 1 549 ? -1.388 14.344 30.812 1 90.25 549 ASP A O 1
ATOM 4291 N N . GLU A 1 550 ? -2.176 16.078 31.938 1 90.31 550 GLU A N 1
ATOM 4292 C CA . GLU A 1 550 ? -1.854 15.469 33.219 1 90.31 550 GLU A CA 1
ATOM 4293 C C . GLU A 1 550 ? -2.59 14.148 33.406 1 90.31 550 GLU A C 1
ATOM 4295 O O . GLU A 1 550 ? -1.998 13.156 33.844 1 90.31 550 GLU A O 1
ATOM 4300 N N . ASP A 1 551 ? -3.85 14.062 33.094 1 90.88 551 ASP A N 1
ATOM 4301 C CA . ASP A 1 551 ? -4.629 12.844 33.281 1 90.88 551 ASP A CA 1
ATOM 4302 C C . ASP A 1 551 ? -4.055 11.695 32.438 1 90.88 551 ASP A C 1
ATOM 4304 O O . ASP A 1 551 ? -4 10.555 32.906 1 90.88 551 ASP A O 1
ATOM 4308 N N . THR A 1 552 ? -3.713 12.023 31.266 1 94 552 THR A N 1
ATOM 4309 C CA . THR A 1 552 ? -3.15 11.016 30.375 1 94 552 THR A CA 1
ATOM 4310 C C . THR A 1 552 ? -1.804 10.523 30.906 1 94 552 THR A C 1
ATOM 4312 O O . THR A 1 552 ? -1.52 9.32 30.859 1 94 552 THR A O 1
ATOM 4315 N N . MET A 1 553 ? -0.977 11.43 31.406 1 95.94 553 MET A N 1
ATOM 4316 C CA . MET A 1 553 ? 0.318 11.055 31.969 1 95.94 553 MET A CA 1
ATOM 4317 C C . MET A 1 553 ? 0.144 10.141 33.156 1 95.94 553 MET A C 1
ATOM 4319 O O . MET A 1 553 ? 0.846 9.133 33.312 1 95.94 553 MET A O 1
ATOM 4323 N N . ARG A 1 554 ? -0.817 10.453 33.969 1 94.94 554 ARG A N 1
ATOM 4324 C CA . ARG A 1 554 ? -1.044 9.672 35.188 1 94.94 554 ARG A CA 1
ATOM 4325 C C . ARG A 1 554 ? -1.605 8.297 34.875 1 94.94 554 ARG A C 1
ATOM 4327 O O . ARG A 1 554 ? -1.445 7.352 35.656 1 94.94 554 ARG A O 1
ATOM 4334 N N . ALA A 1 555 ? -2.248 8.203 33.719 1 95.62 555 ALA A N 1
ATOM 4335 C CA . ALA A 1 555 ? -2.838 6.938 33.312 1 95.62 555 ALA A CA 1
ATOM 4336 C C . ALA A 1 555 ? -1.798 6.039 32.625 1 95.62 555 ALA A C 1
ATOM 4338 O O . ALA A 1 555 ? -2.029 4.844 32.438 1 95.62 555 ALA A O 1
ATOM 4339 N N . ALA A 1 556 ? -0.611 6.531 32.344 1 97.19 556 ALA A N 1
ATOM 4340 C CA . ALA A 1 556 ? 0.415 5.797 31.594 1 97.19 556 ALA A CA 1
ATOM 4341 C C . ALA A 1 556 ? 1.05 4.719 32.469 1 97.19 556 ALA A C 1
ATOM 4343 O O . ALA A 1 556 ? 1.161 4.883 33.688 1 97.19 556 ALA A O 1
ATOM 4344 N N . ASP A 1 557 ? 1.418 3.6 31.906 1 97.06 557 ASP A N 1
ATOM 4345 C CA . ASP A 1 557 ? 2.172 2.555 32.594 1 97.06 557 ASP A CA 1
ATOM 4346 C C . ASP A 1 557 ? 3.65 2.92 32.688 1 97.06 557 ASP A C 1
ATOM 4348 O O . ASP A 1 557 ? 4.352 2.441 33.594 1 97.06 557 ASP A O 1
ATOM 4352 N N . TYR A 1 558 ? 4.102 3.58 31.766 1 97.75 558 TYR A N 1
ATOM 4353 C CA . TYR A 1 558 ? 5.492 3.988 31.594 1 97.75 558 TYR A CA 1
ATOM 4354 C C . TYR A 1 558 ? 5.578 5.395 31.016 1 97.75 558 TYR A C 1
ATOM 4356 O O . TYR A 1 558 ? 4.738 5.789 30.203 1 97.75 558 TYR A O 1
ATOM 4364 N N . ILE A 1 559 ? 6.523 6.211 31.453 1 98.06 559 ILE A N 1
ATOM 4365 C CA . ILE A 1 559 ? 6.617 7.59 31 1 98.06 559 ILE A CA 1
ATOM 4366 C C . ILE A 1 559 ? 8.078 7.941 30.719 1 98.06 559 ILE A C 1
ATOM 4368 O O . ILE A 1 559 ? 8.977 7.52 31.438 1 98.06 559 ILE A O 1
ATOM 4372 N N . VAL A 1 560 ? 8.312 8.578 29.609 1 98.06 560 VAL A N 1
ATOM 4373 C CA . VAL A 1 560 ? 9.625 9.055 29.203 1 98.06 560 VAL A CA 1
ATOM 4374 C C . VAL A 1 560 ? 9.617 10.578 29.094 1 98.06 560 VAL A C 1
ATOM 4376 O O . VAL A 1 560 ? 8.758 11.148 28.406 1 98.06 560 VAL A O 1
ATOM 4379 N N . ASP A 1 561 ? 10.477 11.234 29.75 1 97.62 561 ASP A N 1
ATOM 4380 C CA . ASP A 1 561 ? 10.625 12.68 29.719 1 97.62 561 ASP A CA 1
ATOM 4381 C C . ASP A 1 561 ? 11.859 13.094 28.922 1 97.62 561 ASP A C 1
ATOM 4383 O O . ASP A 1 561 ? 12.984 12.758 29.281 1 97.62 561 ASP A O 1
ATOM 4387 N N . ILE A 1 562 ? 11.633 13.781 27.859 1 96.06 562 ILE A N 1
ATOM 4388 C CA . ILE A 1 562 ? 12.719 14.242 27 1 96.06 562 ILE A CA 1
ATOM 4389 C C . ILE A 1 562 ? 12.992 15.727 27.266 1 96.06 562 ILE A C 1
ATOM 4391 O O . ILE A 1 562 ? 12.055 16.531 27.375 1 96.06 562 ILE A O 1
ATOM 4395 N N . GLY A 1 563 ? 14.109 16.109 27.5 1 92.5 563 GLY A N 1
ATOM 4396 C CA . GLY A 1 563 ? 14.5 17.469 27.797 1 92.5 563 GLY A CA 1
ATOM 4397 C C . GLY A 1 563 ? 15.992 17.641 28.016 1 92.5 563 GLY A C 1
ATOM 4398 O O . GLY A 1 563 ? 16.797 17.047 27.297 1 92.5 563 GLY A O 1
ATOM 4399 N N . PRO A 1 564 ? 16.375 18.328 28.938 1 88.38 564 PRO A N 1
ATOM 4400 C CA . PRO A 1 564 ? 15.633 19.125 29.906 1 88.38 564 PRO A CA 1
ATOM 4401 C C . PRO A 1 564 ? 15.008 20.391 29.312 1 88.38 564 PRO A C 1
ATOM 4403 O O . PRO A 1 564 ? 14.055 20.938 29.859 1 88.38 564 PRO A O 1
ATOM 4406 N N . GLY A 1 565 ? 15.656 20.953 28.297 1 86.56 565 GLY A N 1
ATOM 4407 C CA . GLY A 1 565 ? 15.164 22.156 27.641 1 86.56 565 GLY A CA 1
ATOM 4408 C C . GLY A 1 565 ? 14.797 21.922 26.172 1 86.56 565 GLY A C 1
ATOM 4409 O O . GLY A 1 565 ? 14.797 20.797 25.703 1 86.56 565 GLY A O 1
ATOM 4410 N N . PRO A 1 566 ? 14.422 22.953 25.484 1 83.38 566 PRO A N 1
ATOM 4411 C CA . PRO A 1 566 ? 14.102 22.859 24.047 1 83.38 566 PRO A CA 1
ATOM 4412 C C . PRO A 1 566 ? 15.328 23.016 23.156 1 83.38 566 PRO A C 1
ATOM 4414 O O . PRO A 1 566 ? 16.375 23.5 23.609 1 83.38 566 PRO A O 1
ATOM 4417 N N . GLY A 1 567 ? 15.273 22.562 21.922 1 77.81 567 GLY A N 1
ATOM 4418 C CA . GLY A 1 567 ? 16.328 22.781 20.938 1 77.81 567 GLY A CA 1
ATOM 4419 C C . GLY A 1 567 ? 17.672 22.219 21.359 1 77.81 567 GLY A C 1
ATOM 4420 O O . GLY A 1 567 ? 17.766 21.062 21.734 1 77.81 567 GLY A O 1
ATOM 4421 N N . ILE A 1 568 ? 18.672 23.109 21.469 1 75.19 568 ILE A N 1
ATOM 4422 C CA . ILE A 1 568 ? 20.031 22.672 21.75 1 75.19 568 ILE A CA 1
ATOM 4423 C C . ILE A 1 568 ? 20.125 22.234 23.219 1 75.19 568 ILE A C 1
ATOM 4425 O O . ILE A 1 568 ? 21.031 21.484 23.578 1 75.19 568 ILE A O 1
ATOM 4429 N N . HIS A 1 569 ? 19.203 22.719 24.016 1 83.38 569 HIS A N 1
ATOM 4430 C CA . HIS A 1 569 ? 19.219 22.375 25.438 1 83.38 569 HIS A CA 1
ATOM 4431 C C . HIS A 1 569 ? 18.438 21.094 25.703 1 83.38 569 HIS A C 1
ATOM 4433 O O . HIS A 1 569 ? 18.359 20.641 26.844 1 83.38 569 HIS A O 1
ATOM 4439 N N . GLY A 1 570 ? 17.891 20.578 24.578 1 89 570 GLY A N 1
ATOM 4440 C CA . GLY A 1 570 ? 17.125 19.344 24.703 1 89 570 GLY A CA 1
ATOM 4441 C C . GLY A 1 570 ? 17.781 18.156 24.016 1 89 570 GLY A C 1
ATOM 4442 O O . GLY A 1 570 ? 19 18.109 23.891 1 89 570 GLY A O 1
ATOM 4443 N N . GLY A 1 571 ? 17.047 17.141 23.734 1 91.81 571 GLY A N 1
ATOM 4444 C CA . GLY A 1 571 ? 17.516 15.984 22.984 1 91.81 571 GLY A CA 1
ATOM 4445 C C . GLY A 1 571 ? 18.094 14.891 23.859 1 91.81 571 GLY A C 1
ATOM 4446 O O . GLY A 1 571 ? 18.859 14.047 23.391 1 91.81 571 GLY A O 1
ATOM 4447 N N . LYS A 1 572 ? 17.797 15 25.141 1 95.56 572 LYS A N 1
ATOM 4448 C CA . LYS A 1 572 ? 18.266 13.977 26.062 1 95.56 572 LYS A CA 1
ATOM 4449 C C . LYS A 1 572 ? 17.094 13.375 26.844 1 95.56 572 LYS A C 1
ATOM 4451 O O . LYS A 1 572 ? 16.062 14.023 27.016 1 95.56 572 LYS A O 1
ATOM 4456 N N . VAL A 1 573 ? 17.297 12.117 27.312 1 96.5 573 VAL A N 1
ATOM 4457 C CA . VAL A 1 573 ? 16.297 11.5 28.172 1 96.5 573 VAL A CA 1
ATOM 4458 C C . VAL A 1 573 ? 16.547 11.922 29.625 1 96.5 573 VAL A C 1
ATOM 4460 O O . VAL A 1 573 ? 17.531 11.516 30.234 1 96.5 573 VAL A O 1
ATOM 4463 N N . VAL A 1 574 ? 15.648 12.703 30.109 1 96.69 574 VAL A N 1
ATOM 4464 C CA . VAL A 1 574 ? 15.773 13.195 31.469 1 96.69 574 VAL A CA 1
ATOM 4465 C C . VAL A 1 574 ? 15.312 12.117 32.469 1 96.69 574 VAL A C 1
ATOM 4467 O O . VAL A 1 574 ? 15.883 11.977 33.531 1 96.69 574 VAL A O 1
ATOM 4470 N N . PHE A 1 575 ? 14.297 11.445 32.062 1 97 575 PHE A N 1
ATOM 4471 C CA . PHE A 1 575 ? 13.727 10.422 32.906 1 97 575 PHE A CA 1
ATOM 4472 C C . PHE A 1 575 ? 13.031 9.344 32.094 1 97 575 PHE A C 1
ATOM 4474 O O . PHE A 1 575 ? 12.477 9.633 31.016 1 97 575 PHE A O 1
ATOM 4481 N N . SER A 1 576 ? 13.07 8.117 32.469 1 97.44 576 SER A N 1
ATOM 4482 C CA . SER A 1 576 ? 12.367 6.977 31.891 1 97.44 576 SER A CA 1
ATOM 4483 C C . SER A 1 576 ? 11.984 5.961 32.969 1 97.44 576 SER A C 1
ATOM 4485 O O . SER A 1 576 ? 12.852 5.406 33.625 1 97.44 576 SER A O 1
ATOM 4487 N N . GLY A 1 577 ? 10.742 5.785 33.219 1 97.31 577 GLY A N 1
ATOM 4488 C CA . GLY A 1 577 ? 10.289 4.887 34.25 1 97.31 577 GLY A CA 1
ATOM 4489 C C . GLY A 1 577 ? 8.812 5.027 34.562 1 97.31 577 GLY A C 1
ATOM 4490 O O . GLY A 1 577 ? 8 5.266 33.656 1 97.31 577 GLY A O 1
ATOM 4491 N N . THR A 1 578 ? 8.406 4.844 35.781 1 97.25 578 THR A N 1
ATOM 4492 C CA . THR A 1 578 ? 7.008 4.945 36.188 1 97.25 578 THR A CA 1
ATOM 4493 C C . THR A 1 578 ? 6.633 6.395 36.469 1 97.25 578 THR A C 1
ATOM 4495 O O . THR A 1 578 ? 7.504 7.223 36.75 1 97.25 578 THR A O 1
ATOM 4498 N N . VAL A 1 579 ? 5.375 6.68 36.438 1 97.19 579 VAL A N 1
ATOM 4499 C CA . VAL A 1 579 ? 4.891 8.039 36.656 1 97.19 579 VAL A CA 1
ATOM 4500 C C . VAL A 1 579 ? 5.246 8.484 38.094 1 97.19 579 VAL A C 1
ATOM 4502 O O . VAL A 1 579 ? 5.629 9.641 38.281 1 97.19 579 VAL A O 1
ATOM 4505 N N . ASP A 1 580 ? 5.191 7.578 39.031 1 96.5 580 ASP A N 1
ATOM 4506 C CA . ASP A 1 580 ? 5.523 7.902 40.406 1 96.5 580 ASP A CA 1
ATOM 4507 C C . ASP A 1 580 ? 6.992 8.297 40.562 1 96.5 580 ASP A C 1
ATOM 4509 O O . ASP A 1 580 ? 7.32 9.242 41.281 1 96.5 580 ASP A O 1
ATOM 4513 N N . ASP A 1 581 ? 7.777 7.602 39.844 1 97 581 ASP A N 1
ATOM 4514 C CA . ASP A 1 581 ? 9.203 7.906 39.875 1 97 581 ASP A CA 1
ATOM 4515 C C . ASP A 1 581 ? 9.492 9.25 39.219 1 97 581 ASP A C 1
ATOM 4517 O O . ASP A 1 581 ? 10.414 9.961 39.625 1 97 581 ASP A O 1
ATOM 4521 N N . LEU A 1 582 ? 8.727 9.586 38.219 1 96.94 582 LEU A N 1
ATOM 4522 C CA . LEU A 1 582 ? 8.891 10.875 37.531 1 96.94 582 LEU A CA 1
ATOM 4523 C C . LEU A 1 582 ? 8.531 12.023 38.469 1 96.94 582 LEU A C 1
ATOM 4525 O O . LEU A 1 582 ? 9.219 13.047 38.5 1 96.94 582 LEU A O 1
ATOM 4529 N N . ILE A 1 583 ? 7.461 11.875 39.188 1 96.69 583 ILE A N 1
ATOM 4530 C CA . ILE A 1 583 ? 6.996 12.883 40.125 1 96.69 583 ILE A CA 1
ATOM 4531 C C . ILE A 1 583 ? 8.07 13.148 41.188 1 96.69 583 ILE A C 1
ATOM 4533 O O . ILE A 1 583 ? 8.258 14.289 41.625 1 96.69 583 ILE A O 1
ATOM 4537 N N . ALA A 1 584 ? 8.898 12.141 41.5 1 95.5 584 ALA A N 1
ATOM 4538 C CA . ALA A 1 584 ? 9.953 12.25 42.5 1 95.5 584 ALA A CA 1
ATOM 4539 C C . ALA A 1 584 ? 11.234 12.812 41.875 1 95.5 584 ALA A C 1
ATOM 4541 O O . ALA A 1 584 ? 12.133 13.258 42.594 1 95.5 584 ALA A O 1
ATOM 4542 N N . CYS A 1 585 ? 11.266 12.859 40.594 1 95.62 585 CYS A N 1
ATOM 4543 C CA . CYS A 1 585 ? 12.461 13.297 39.875 1 95.62 585 CYS A CA 1
ATOM 4544 C C . CYS A 1 585 ? 12.562 14.82 39.875 1 95.62 585 CYS A C 1
ATOM 4546 O O . CYS A 1 585 ? 11.82 15.484 39.156 1 95.62 585 CYS A O 1
ATOM 4548 N N . GLU A 1 586 ? 13.5 15.461 40.438 1 93.06 586 GLU A N 1
ATOM 4549 C CA . GLU A 1 586 ? 13.617 16.906 40.594 1 93.06 586 GLU A CA 1
ATOM 4550 C C . GLU A 1 586 ? 14.141 17.547 39.312 1 93.06 586 GLU A C 1
ATOM 4552 O O . GLU A 1 586 ? 13.883 18.734 39.031 1 93.06 586 GLU A O 1
ATOM 4557 N N . ASP A 1 587 ? 14.828 16.781 38.531 1 93.38 587 ASP A N 1
ATOM 4558 C CA . ASP A 1 587 ? 15.438 17.328 37.312 1 93.38 587 ASP A CA 1
ATOM 4559 C C . ASP A 1 587 ? 14.414 17.453 36.188 1 93.38 587 ASP A C 1
ATOM 4561 O O . ASP A 1 587 ? 14.648 18.156 35.219 1 93.38 587 ASP A O 1
ATOM 4565 N N . SER A 1 588 ? 13.328 16.766 36.406 1 95.25 588 SER A N 1
ATOM 4566 C CA . SER A 1 588 ? 12.289 16.797 35.375 1 95.25 588 SER A CA 1
ATOM 4567 C C . SER A 1 588 ? 11.336 17.953 35.562 1 95.25 588 SER A C 1
ATOM 4569 O O . SER A 1 588 ? 10.672 18.062 36.594 1 95.25 588 SER A O 1
ATOM 4571 N N . VAL A 1 589 ? 11.242 18.781 34.531 1 94.69 589 VAL A N 1
ATOM 4572 C CA . VAL A 1 589 ? 10.312 19.906 34.594 1 94.69 589 VAL A CA 1
ATOM 4573 C C . VAL A 1 589 ? 8.883 19.391 34.688 1 94.69 589 VAL A C 1
ATOM 4575 O O . VAL A 1 589 ? 8.062 19.938 35.438 1 94.69 589 VAL A O 1
ATOM 4578 N N . THR A 1 590 ? 8.633 18.344 34 1 95.75 590 THR A N 1
ATOM 4579 C CA . THR A 1 590 ? 7.316 17.719 34.062 1 95.75 590 THR A CA 1
ATOM 4580 C C . THR A 1 590 ? 7.02 17.219 35.469 1 95.75 590 THR A C 1
ATOM 4582 O O . THR A 1 590 ? 5.918 17.406 36 1 95.75 590 THR A O 1
ATOM 4585 N N . GLY A 1 591 ? 8.016 16.578 36.062 1 96 591 GLY A N 1
ATOM 4586 C CA . GLY A 1 591 ? 7.863 16.094 37.438 1 96 591 GLY A CA 1
ATOM 4587 C C . GLY A 1 591 ? 7.613 17.219 38.438 1 96 591 GLY A C 1
ATOM 4588 O O . GLY A 1 591 ? 6.863 17.047 39.375 1 96 591 GLY A O 1
ATOM 4589 N N . GLN A 1 592 ? 8.203 18.391 38.188 1 95.62 592 GLN A N 1
ATOM 4590 C CA . GLN A 1 592 ? 8.023 19.547 39.062 1 95.62 592 GLN A CA 1
ATOM 4591 C C . GLN A 1 592 ? 6.578 20.047 39.031 1 95.62 592 GLN A C 1
ATOM 4593 O O . GLN A 1 592 ? 6.027 20.422 40.062 1 95.62 592 GLN A O 1
ATOM 4598 N N . TYR A 1 593 ? 6.031 19.984 37.938 1 94.38 593 TYR A N 1
ATOM 4599 C CA . TYR A 1 593 ? 4.656 20.469 37.844 1 94.38 593 TYR A CA 1
ATOM 4600 C C . TYR A 1 593 ? 3.674 19.422 38.344 1 94.38 593 TYR A C 1
ATOM 4602 O O . TYR A 1 593 ? 2.68 19.766 39 1 94.38 593 TYR A O 1
ATOM 4610 N N . LEU A 1 594 ? 3.918 18.125 38.094 1 94.38 594 LEU A N 1
ATOM 4611 C CA . LEU A 1 594 ? 3.025 17.062 38.531 1 94.38 594 LEU A CA 1
ATOM 4612 C C . LEU A 1 594 ? 3.031 16.938 40.031 1 94.38 594 LEU A C 1
ATOM 4614 O O . LEU A 1 594 ? 2.014 16.594 40.656 1 94.38 594 LEU A O 1
ATOM 4618 N N . SER A 1 595 ? 4.191 17.203 40.656 1 94.56 595 SER A N 1
ATOM 4619 C CA . SER A 1 595 ? 4.328 17.109 42.125 1 94.56 595 SER A CA 1
ATOM 4620 C C . SER A 1 595 ? 3.76 18.344 42.812 1 94.56 595 SER A C 1
ATOM 4622 O O . SER A 1 595 ? 3.469 18.312 44 1 94.56 595 SER A O 1
ATOM 4624 N N . GLY A 1 596 ? 3.682 19.5 42.062 1 91.5 596 GLY A N 1
ATOM 4625 C CA . GLY A 1 596 ? 3.189 20.734 42.625 1 91.5 596 GLY A CA 1
ATOM 4626 C C . GLY A 1 596 ? 4.297 21.688 43.062 1 91.5 596 GLY A C 1
ATOM 4627 O O . GLY A 1 596 ? 4.031 22.781 43.562 1 91.5 596 GLY A O 1
ATOM 4628 N N . ARG A 1 597 ? 5.52 21.25 42.844 1 93.94 597 ARG A N 1
ATOM 4629 C CA . ARG A 1 597 ? 6.641 22.125 43.125 1 93.94 597 ARG A CA 1
ATOM 4630 C C . ARG A 1 597 ? 6.574 23.406 42.312 1 93.94 597 ARG A C 1
ATOM 4632 O O . ARG A 1 597 ? 6.953 24.484 42.781 1 93.94 597 ARG A O 1
ATOM 4639 N N . ARG A 1 598 ? 6.176 23.234 41.062 1 93.12 598 ARG A N 1
ATOM 4640 C CA . ARG A 1 598 ? 5.801 24.344 40.188 1 93.12 598 ARG A CA 1
ATOM 4641 C C . ARG A 1 598 ? 4.324 24.266 39.812 1 93.12 598 ARG A C 1
ATOM 4643 O O . ARG A 1 598 ? 3.785 23.188 39.625 1 93.12 598 ARG A O 1
ATOM 4650 N N . LYS A 1 599 ? 3.682 25.328 39.844 1 92.19 599 LYS A N 1
ATOM 4651 C CA . LYS A 1 599 ? 2.268 25.312 39.5 1 92.19 599 LYS A CA 1
ATOM 4652 C C . LYS A 1 599 ? 1.829 26.672 38.938 1 92.19 599 LYS A C 1
ATOM 4654 O O . LYS A 1 599 ? 2.473 27.688 39.188 1 92.19 599 LYS A O 1
ATOM 4659 N N . VAL A 1 600 ? 0.888 26.688 38.125 1 92.69 600 VAL A N 1
ATOM 4660 C CA . VAL A 1 600 ? 0.252 27.922 37.656 1 92.69 600 VAL A CA 1
ATOM 4661 C C . VAL A 1 600 ? -0.658 28.469 38.75 1 92.69 600 VAL A C 1
ATOM 4663 O O . VAL A 1 600 ? -1.681 27.875 39.094 1 92.69 600 VAL A O 1
ATOM 4666 N N . GLU A 1 601 ? -0.329 29.609 39.219 1 92.12 601 GLU A N 1
ATOM 4667 C CA . GLU A 1 601 ? -1.049 30.188 40.344 1 92.12 601 GLU A CA 1
ATOM 4668 C C . GLU A 1 601 ? -2.336 30.875 39.906 1 92.12 601 GLU A C 1
ATOM 4670 O O . GLU A 1 601 ? -2.426 31.344 38.75 1 92.12 601 GLU A O 1
ATOM 4675 N N . LEU A 1 602 ? -3.342 30.844 40.812 1 92.75 602 LEU A N 1
ATOM 4676 C CA . LEU A 1 602 ? -4.551 31.609 40.562 1 92.75 602 LEU A CA 1
ATOM 4677 C C . LEU A 1 602 ? -4.262 33.125 40.656 1 92.75 602 LEU A C 1
ATOM 4679 O O . LEU A 1 602 ? -3.428 33.531 41.469 1 92.75 602 LEU A O 1
ATOM 4683 N N . PRO A 1 603 ? -4.914 33.875 39.781 1 92.12 603 PRO A N 1
ATOM 4684 C CA . PRO A 1 603 ? -4.719 35.312 39.938 1 92.12 603 PRO A CA 1
ATOM 4685 C C . PRO A 1 603 ? -5.238 35.844 41.25 1 92.12 603 PRO A C 1
ATOM 4687 O O . PRO A 1 603 ? -6.246 35.375 41.781 1 92.12 603 PRO A O 1
ATOM 4690 N N . SER A 1 604 ? -4.527 36.812 41.812 1 89.31 604 SER A N 1
ATOM 4691 C CA . SER A 1 604 ? -4.914 37.438 43.094 1 89.31 604 SER A CA 1
ATOM 4692 C C . SER A 1 604 ? -6.242 38.156 42.969 1 89.31 604 SER A C 1
ATOM 4694 O O . SER A 1 604 ? -7.043 38.156 43.906 1 89.31 604 SER A O 1
ATOM 4696 N N . SER A 1 605 ? -6.414 38.812 41.938 1 91 605 SER A N 1
ATOM 4697 C CA . SER A 1 605 ? -7.66 39.5 41.625 1 91 605 SER A CA 1
ATOM 4698 C C . SER A 1 605 ? -8 39.438 40.156 1 91 605 SER A C 1
ATOM 4700 O O . SER A 1 605 ? -7.105 39.312 39.312 1 91 605 SER A O 1
ATOM 4702 N N . ARG A 1 606 ? -9.266 39.375 39.938 1 94.25 606 ARG A N 1
ATOM 4703 C CA . ARG A 1 606 ? -9.695 39.312 38.531 1 94.25 606 ARG A CA 1
ATOM 4704 C C . ARG A 1 606 ? -10.188 40.656 38.031 1 94.25 606 ARG A C 1
ATOM 4706 O O . ARG A 1 606 ? -10.82 41.406 38.781 1 94.25 606 ARG A O 1
ATOM 4713 N N . ARG A 1 607 ? -9.891 40.938 36.812 1 94.31 607 ARG A N 1
ATOM 4714 C CA . ARG A 1 607 ? -10.289 42.188 36.188 1 94.31 607 ARG A CA 1
ATOM 4715 C C . ARG A 1 607 ? -11.789 42.219 35.906 1 94.31 607 ARG A C 1
ATOM 4717 O O . ARG A 1 607 ? -12.359 41.188 35.5 1 94.31 607 ARG A O 1
ATOM 4724 N N . GLU A 1 608 ? -12.445 43.312 36.094 1 91.94 608 GLU A N 1
ATOM 4725 C CA . GLU A 1 608 ? -13.867 43.469 35.781 1 91.94 608 GLU A CA 1
ATOM 4726 C C . GLU A 1 608 ? -14.07 44 34.344 1 91.94 608 GLU A C 1
ATOM 4728 O O . GLU A 1 608 ? -15.148 43.844 33.781 1 91.94 608 GLU A O 1
ATOM 4733 N N . GLY A 1 609 ? -13.055 44.5 33.781 1 92.62 609 GLY A N 1
ATOM 4734 C CA . GLY A 1 609 ? -13.164 45.125 32.469 1 92.62 609 GLY A CA 1
ATOM 4735 C C . GLY A 1 609 ? -13.203 46.656 32.531 1 92.62 609 GLY A C 1
ATOM 4736 O O . GLY A 1 609 ? -13.078 47.25 33.594 1 92.62 609 GLY A O 1
ATOM 4737 N N . ASN A 1 610 ? -13.359 47.312 31.422 1 93.81 610 ASN A N 1
ATOM 4738 C CA . ASN A 1 610 ? -13.383 48.781 31.344 1 93.81 610 ASN A CA 1
ATOM 4739 C C . ASN A 1 610 ? -14.805 49.312 31.281 1 93.81 610 ASN A C 1
ATOM 4741 O O . ASN A 1 610 ? -15.016 50.469 30.906 1 93.81 610 ASN A O 1
ATOM 4745 N N . GLY A 1 611 ? -15.758 48.406 31.562 1 93.31 611 GLY A N 1
ATOM 4746 C CA . GLY A 1 611 ? -17.156 48.781 31.578 1 93.31 611 GLY A CA 1
ATOM 4747 C C . GLY A 1 611 ? -17.828 48.688 30.203 1 93.31 611 GLY A C 1
ATOM 4748 O O . GLY A 1 611 ? -19.031 48.875 30.094 1 93.31 611 GLY A O 1
ATOM 4749 N N . LYS A 1 612 ? -17.062 48.438 29.234 1 96 612 LYS A N 1
ATOM 4750 C CA . LYS A 1 612 ? -17.578 48.281 27.891 1 96 612 LYS A CA 1
ATOM 4751 C C . LYS A 1 612 ? -17.688 46.812 27.484 1 96 612 LYS A C 1
ATOM 4753 O O . LYS A 1 612 ? -17 45.969 28.047 1 96 612 LYS A O 1
ATOM 4758 N N . PHE A 1 613 ? -18.672 46.562 26.562 1 97.31 613 PHE A N 1
ATOM 4759 C CA . PHE A 1 613 ? -18.906 45.188 26.141 1 97.31 613 PHE A CA 1
ATOM 4760 C C . PHE A 1 613 ? -18.984 45.094 24.625 1 97.31 613 PHE A C 1
ATOM 4762 O O . PHE A 1 613 ? -19.438 46.031 23.953 1 97.31 613 PHE A O 1
ATOM 4769 N N . LEU A 1 614 ? -18.469 44 24.125 1 97.62 614 LEU A N 1
ATOM 4770 C CA . LEU A 1 614 ? -18.797 43.562 22.766 1 97.62 614 LEU A CA 1
ATOM 4771 C C . LEU A 1 614 ? -19.906 42.5 22.781 1 97.62 614 LEU A C 1
ATOM 4773 O O . LEU A 1 614 ? -19.719 41.406 23.281 1 97.62 614 LEU A O 1
ATOM 4777 N N . THR A 1 615 ? -21.078 42.875 22.312 1 97.62 615 THR A N 1
ATOM 4778 C CA . THR A 1 615 ? -22.25 42 22.391 1 97.62 615 THR A CA 1
ATOM 4779 C C . THR A 1 615 ? -22.688 41.562 21 1 97.62 615 THR A C 1
ATOM 4781 O O . THR A 1 615 ? -22.875 42.375 20.109 1 97.62 615 THR A O 1
ATOM 4784 N N . VAL A 1 616 ? -22.828 40.25 20.812 1 97.31 616 VAL A N 1
ATOM 4785 C CA . VAL A 1 616 ? -23.344 39.688 19.578 1 97.31 616 VAL A CA 1
ATOM 4786 C C . VAL A 1 616 ? -24.703 39.031 19.844 1 97.31 616 VAL A C 1
ATOM 4788 O O . VAL A 1 616 ? -24.828 38.188 20.734 1 97.31 616 VAL A O 1
ATOM 4791 N N . LYS A 1 617 ? -25.641 39.438 19.078 1 96.94 617 LYS A N 1
ATOM 4792 C CA . LYS A 1 617 ? -27 38.969 19.281 1 96.94 617 LYS A CA 1
ATOM 4793 C C . LYS A 1 617 ? -27.453 38.062 18.141 1 96.94 617 LYS A C 1
ATOM 4795 O O . LYS A 1 617 ? -27.078 38.281 16.984 1 96.94 617 LYS A O 1
ATOM 4800 N N . GLY A 1 618 ? -28.234 37.062 18.531 1 96.69 618 GLY A N 1
ATOM 4801 C CA . GLY A 1 618 ? -28.891 36.188 17.562 1 96.69 618 GLY A CA 1
ATOM 4802 C C . GLY A 1 618 ? -27.922 35.344 16.781 1 96.69 618 GLY A C 1
ATOM 4803 O O . GLY A 1 618 ? -28 35.281 15.547 1 96.69 618 GLY A O 1
ATOM 4804 N N . CYS A 1 619 ? -26.922 34.719 17.406 1 96.81 619 CYS A N 1
ATOM 4805 C CA . CYS A 1 619 ? -25.969 33.844 16.75 1 96.81 619 CYS A CA 1
ATOM 4806 C C . CYS A 1 619 ? -26.641 32.531 16.344 1 96.81 619 CYS A C 1
ATOM 4808 O O . CYS A 1 619 ? -27.172 31.812 17.188 1 96.81 619 CYS A O 1
ATOM 4810 N N . ALA A 1 620 ? -26.625 32.219 15.07 1 95.56 620 ALA A N 1
ATOM 4811 C CA . ALA A 1 620 ? -27.344 31.047 14.586 1 95.56 620 ALA A CA 1
ATOM 4812 C C . ALA A 1 620 ? -26.531 30.297 13.539 1 95.56 620 ALA A C 1
ATOM 4814 O O . ALA A 1 620 ? -27.078 29.562 12.711 1 95.56 620 ALA A O 1
ATOM 4815 N N . GLU A 1 621 ? -25.297 30.5 13.578 1 92.56 621 GLU A N 1
ATOM 4816 C CA . GLU A 1 621 ? -24.406 29.781 12.664 1 92.56 621 GLU A CA 1
ATOM 4817 C C . GLU A 1 621 ? -24.25 28.312 13.078 1 92.56 621 GLU A C 1
ATOM 4819 O O . GLU A 1 621 ? -24 28.031 14.25 1 92.56 621 GLU A O 1
ATOM 4824 N N . ASN A 1 622 ? -24.438 27.359 12.109 1 88.12 622 ASN A N 1
ATOM 4825 C CA . ASN A 1 622 ? -24.266 25.938 12.344 1 88.12 622 ASN A CA 1
ATOM 4826 C C . ASN A 1 622 ? -25.219 25.438 13.43 1 88.12 622 ASN A C 1
ATOM 4828 O O . ASN A 1 622 ? -26.438 25.562 13.305 1 88.12 622 ASN A O 1
ATOM 4832 N N . ASN A 1 623 ? -24.703 24.984 14.625 1 88.44 623 ASN A N 1
ATOM 4833 C CA . ASN A 1 623 ? -25.562 24.391 15.633 1 88.44 623 ASN A CA 1
ATOM 4834 C C . ASN A 1 623 ? -26.016 25.406 16.672 1 88.44 623 ASN A C 1
ATOM 4836 O O . ASN A 1 623 ? -26.781 25.078 17.578 1 88.44 623 ASN A O 1
ATOM 4840 N N . LEU A 1 624 ? -25.453 26.688 16.547 1 95.12 624 LEU A N 1
ATOM 4841 C CA . LEU A 1 624 ? -25.812 27.703 17.531 1 95.12 624 LEU A CA 1
ATOM 4842 C C . LEU A 1 624 ? -27.312 27.969 17.516 1 95.12 624 LEU A C 1
ATOM 4844 O O . LEU A 1 624 ? -27.922 28.031 16.438 1 95.12 624 LEU A O 1
ATOM 4848 N N . LYS A 1 625 ? -27.953 28.062 18.672 1 95.81 625 LYS A N 1
ATOM 4849 C CA . LYS A 1 625 ? -29.391 28.156 18.812 1 95.81 625 LYS A CA 1
ATOM 4850 C C . LYS A 1 625 ? -29.828 29.594 19.094 1 95.81 625 LYS A C 1
ATOM 4852 O O . LYS A 1 625 ? -30.484 29.875 20.094 1 95.81 625 LYS A O 1
ATOM 4857 N N . ASN A 1 626 ? -29.531 30.5 18.188 1 95.62 626 ASN A N 1
ATOM 4858 C CA . ASN A 1 626 ? -29.922 31.891 18.281 1 95.62 626 ASN A CA 1
ATOM 4859 C C . ASN A 1 626 ? -29.562 32.469 19.656 1 95.62 626 ASN A C 1
ATOM 4861 O O . ASN A 1 626 ? -30.422 33.031 20.344 1 95.62 626 ASN A O 1
ATOM 4865 N N . ILE A 1 627 ? -28.328 32.406 19.984 1 96.88 627 ILE A N 1
ATOM 4866 C CA . ILE A 1 627 ? -27.891 32.812 21.312 1 96.88 627 ILE A CA 1
ATOM 4867 C C . ILE A 1 627 ? -27.375 34.25 21.297 1 96.88 627 ILE A C 1
ATOM 4869 O O . ILE A 1 627 ? -27 34.75 20.234 1 96.88 627 ILE A O 1
ATOM 4873 N N . ASP A 1 628 ? -27.344 34.875 22.453 1 97.31 628 ASP A N 1
ATOM 4874 C CA . ASP A 1 628 ? -26.75 36.188 22.703 1 97.31 628 ASP A CA 1
ATOM 4875 C C . ASP A 1 628 ? -25.531 36.062 23.625 1 97.31 628 ASP A C 1
ATOM 4877 O O . ASP A 1 628 ? -25.594 35.375 24.641 1 97.31 628 ASP A O 1
ATOM 4881 N N . VAL A 1 629 ? -24.469 36.656 23.203 1 97.56 629 VAL A N 1
ATOM 4882 C CA . VAL A 1 629 ? -23.25 36.594 24 1 97.56 629 VAL A CA 1
ATOM 4883 C C . VAL A 1 629 ? -22.641 37.969 24.172 1 97.56 629 VAL A C 1
ATOM 4885 O O . VAL A 1 629 ? -22.625 38.75 23.234 1 97.56 629 VAL A O 1
ATOM 4888 N N . SER A 1 630 ? -22.219 38.281 25.375 1 97.69 630 SER A N 1
ATOM 4889 C CA . SER A 1 630 ? -21.547 39.562 25.672 1 97.69 630 SER A CA 1
ATOM 4890 C C . SER A 1 630 ? -20.141 39.312 26.203 1 97.69 630 SER A C 1
ATOM 4892 O O . SER A 1 630 ? -19.938 38.562 27.141 1 97.69 630 SER A O 1
ATOM 4894 N N . ILE A 1 631 ? -19.172 40 25.672 1 98 631 ILE A N 1
ATOM 4895 C CA . ILE A 1 631 ? -17.766 39.875 26.047 1 98 631 ILE A CA 1
ATOM 4896 C C . ILE A 1 631 ? -17.281 41.156 26.688 1 98 631 ILE A C 1
ATOM 4898 O O . ILE A 1 631 ? -17.266 42.219 26.047 1 98 631 ILE A O 1
ATOM 4902 N N . PRO A 1 632 ? -16.906 41.094 27.922 1 97.94 632 PRO A N 1
ATOM 4903 C CA . PRO A 1 632 ? -16.359 42.312 28.547 1 97.94 632 PRO A CA 1
ATOM 4904 C C . PRO A 1 632 ? -15.016 42.719 27.938 1 97.94 632 PRO A C 1
ATOM 4906 O O . PRO A 1 632 ? -14.117 41.875 27.781 1 97.94 632 PRO A O 1
ATOM 4909 N N . LEU A 1 633 ? -14.867 43.969 27.578 1 97.56 633 LEU A N 1
ATOM 4910 C CA . LEU A 1 633 ? -13.625 44.438 26.984 1 97.56 633 LEU A CA 1
ATOM 4911 C C . LEU A 1 633 ? -12.594 44.781 28.062 1 97.56 633 LEU A C 1
ATOM 4913 O O . LEU A 1 633 ? -12.953 45.031 29.203 1 97.56 633 LEU A O 1
ATOM 4917 N N . GLY A 1 634 ? -11.328 44.625 27.719 1 96.62 634 GLY A N 1
ATOM 4918 C CA . GLY A 1 634 ? -10.242 44.844 28.672 1 96.62 634 GLY A CA 1
ATOM 4919 C C . GLY A 1 634 ? -10.031 43.688 29.625 1 96.62 634 GLY A C 1
ATOM 4920 O O . GLY A 1 634 ? -9.578 43.906 30.75 1 96.62 634 GLY A O 1
ATOM 4921 N N . THR A 1 635 ? -10.477 42.562 29.266 1 97.69 635 THR A N 1
ATOM 4922 C CA . THR A 1 635 ? -10.367 41.375 30.109 1 97.69 635 THR A CA 1
ATOM 4923 C C . THR A 1 635 ? -9.766 40.219 29.328 1 97.69 635 THR A C 1
ATOM 4925 O O . THR A 1 635 ? -9.656 40.25 28.109 1 97.69 635 THR A O 1
ATOM 4928 N N . PHE A 1 636 ? -9.297 39.219 30.109 1 98 636 PHE A N 1
ATOM 4929 C CA . PHE A 1 636 ? -8.961 37.906 29.594 1 98 636 PHE A CA 1
ATOM 4930 C C . PHE A 1 636 ? -10.164 36.969 29.656 1 98 636 PHE A C 1
ATOM 4932 O O . PHE A 1 636 ? -10.508 36.438 30.719 1 98 636 PHE A O 1
ATOM 4939 N N . THR A 1 637 ? -10.836 36.781 28.5 1 98.31 637 THR A N 1
ATOM 4940 C CA . THR A 1 637 ? -12.055 35.969 28.438 1 98.31 637 THR A CA 1
ATOM 4941 C C . THR A 1 637 ? -11.797 34.656 27.734 1 98.31 637 THR A C 1
ATOM 4943 O O . THR A 1 637 ? -11.188 34.594 26.656 1 98.31 637 THR A O 1
ATOM 4946 N N . CYS A 1 638 ? -12.305 33.531 28.359 1 98.12 638 CYS A N 1
ATOM 4947 C CA . CYS A 1 638 ? -12.188 32.219 27.75 1 98.12 638 CYS A CA 1
ATOM 4948 C C . CYS A 1 638 ? -13.547 31.688 27.328 1 98.12 638 CYS A C 1
ATOM 4950 O O . CYS A 1 638 ? -14.531 31.844 28.062 1 98.12 638 CYS A O 1
ATOM 4952 N N . VAL A 1 639 ? -13.617 31.203 26.125 1 97.75 639 VAL A N 1
ATOM 4953 C CA . VAL A 1 639 ? -14.789 30.469 25.656 1 97.75 639 VAL A CA 1
ATOM 4954 C C . VAL A 1 639 ? -14.555 28.969 25.828 1 97.75 639 VAL A C 1
ATOM 4956 O O . VAL A 1 639 ? -13.602 28.406 25.266 1 97.75 639 VAL A O 1
ATOM 4959 N N . THR A 1 640 ? -15.406 28.297 26.656 1 96.31 640 THR A N 1
ATOM 4960 C CA . THR A 1 640 ? -15.219 26.906 26.984 1 96.31 640 THR A CA 1
ATOM 4961 C C . THR A 1 640 ? -16.438 26.078 26.594 1 96.31 640 THR A C 1
ATOM 4963 O O . THR A 1 640 ? -17.469 26.641 26.219 1 96.31 640 THR A O 1
ATOM 4966 N N . GLY A 1 641 ? -16.328 24.781 26.609 1 93.56 641 GLY A N 1
ATOM 4967 C CA . GLY A 1 641 ? -17.391 23.859 26.266 1 93.56 641 GLY A CA 1
ATOM 4968 C C . GLY A 1 641 ? -16.875 22.578 25.609 1 93.56 641 GLY A C 1
ATOM 4969 O O . GLY A 1 641 ? -15.727 22.531 25.172 1 93.56 641 GLY A O 1
ATOM 4970 N N . VAL A 1 642 ? -17.812 21.641 25.578 1 88.94 642 VAL A N 1
ATOM 4971 C CA . VAL A 1 642 ? -17.438 20.344 25.016 1 88.94 642 VAL A CA 1
ATOM 4972 C C . VAL A 1 642 ? -17.219 20.5 23.5 1 88.94 642 VAL A C 1
ATOM 4974 O O . VAL A 1 642 ? -17.578 21.516 22.922 1 88.94 642 VAL A O 1
ATOM 4977 N N . SER A 1 643 ? -16.531 19.516 22.938 1 83.81 643 SER A N 1
ATOM 4978 C CA . SER A 1 643 ? -16.297 19.547 21.5 1 83.81 643 SER A CA 1
ATOM 4979 C C . SER A 1 643 ? -17.609 19.562 20.719 1 83.81 643 SER A C 1
ATOM 4981 O O . SER A 1 643 ? -18.531 18.828 21.047 1 83.81 643 SER A O 1
ATOM 4983 N N . GLY A 1 644 ? -17.734 20.391 19.766 1 84.69 644 GLY A N 1
ATOM 4984 C CA . GLY A 1 644 ? -18.938 20.5 18.953 1 84.69 644 GLY A CA 1
ATOM 4985 C C . GLY A 1 644 ? -20 21.391 19.562 1 84.69 644 GLY A C 1
ATOM 4986 O O . GLY A 1 644 ? -21.094 21.531 19 1 84.69 644 GLY A O 1
ATOM 4987 N N . SER A 1 645 ? -19.656 22.047 20.641 1 90.69 645 SER A N 1
ATOM 4988 C CA . SER A 1 645 ? -20.641 22.844 21.359 1 90.69 645 SER A CA 1
ATOM 4989 C C . SER A 1 645 ? -20.922 24.156 20.625 1 90.69 645 SER A C 1
ATOM 4991 O O . SER A 1 645 ? -21.906 24.828 20.906 1 90.69 645 SER A O 1
ATOM 4993 N N . GLY A 1 646 ? -20.047 24.562 19.688 1 91.75 646 GLY A N 1
ATOM 4994 C CA . GLY A 1 646 ? -20.281 25.766 18.922 1 91.75 646 GLY A CA 1
ATOM 4995 C C . GLY A 1 646 ? -19.234 26.844 19.156 1 91.75 646 GLY A C 1
ATOM 4996 O O . GLY A 1 646 ? -19.422 27.984 18.734 1 91.75 646 GLY A O 1
ATOM 4997 N N . LYS A 1 647 ? -18.156 26.547 19.781 1 93.56 647 LYS A N 1
ATOM 4998 C CA . LYS A 1 647 ? -17.125 27.516 20.125 1 93.56 647 LYS A CA 1
ATOM 4999 C C . LYS A 1 647 ? -16.547 28.172 18.875 1 93.56 647 LYS A C 1
ATOM 5001 O O . LYS A 1 647 ? -16.469 29.406 18.797 1 93.56 647 LYS A O 1
ATOM 5006 N N . SER A 1 648 ? -16.141 27.312 17.953 1 90.12 648 SER A N 1
ATOM 5007 C CA . SER A 1 648 ? -15.531 27.828 16.734 1 90.12 648 SER A CA 1
ATOM 5008 C C . SER A 1 648 ? -16.547 28.578 15.883 1 90.12 648 SER A C 1
ATOM 5010 O O . SER A 1 648 ? -16.203 29.547 15.211 1 90.12 648 SER A O 1
ATOM 5012 N N . SER A 1 649 ? -17.797 28.141 15.93 1 92.81 649 SER A N 1
ATOM 5013 C CA . SER A 1 649 ? -18.859 28.859 15.227 1 92.81 649 SER A CA 1
ATOM 5014 C C . SER A 1 649 ? -19.047 30.266 15.781 1 92.81 649 SER A C 1
ATOM 5016 O O . SER A 1 649 ? -19.156 31.234 15.023 1 92.81 649 SER A O 1
ATOM 5018 N N . LEU A 1 650 ? -18.953 30.375 17 1 96.12 650 LEU A N 1
ATOM 5019 C CA . LEU A 1 650 ? -19.172 31.656 17.656 1 96.12 650 LEU A CA 1
ATOM 5020 C C . LEU A 1 650 ? -17.953 32.562 17.469 1 96.12 650 LEU A C 1
ATOM 5022 O O . LEU A 1 650 ? -18.094 33.688 17 1 96.12 650 LEU A O 1
ATOM 5026 N N . VAL A 1 651 ? -16.781 32.062 17.75 1 96.38 651 VAL A N 1
ATOM 5027 C CA . VAL A 1 651 ? -15.586 32.906 17.844 1 96.38 651 VAL A CA 1
ATOM 5028 C C . VAL A 1 651 ? -14.992 33.094 16.453 1 96.38 651 VAL A C 1
ATOM 5030 O O . VAL A 1 651 ? -14.75 34.25 16.031 1 96.38 651 VAL A O 1
ATOM 5033 N N . ASN A 1 652 ? -14.789 32.094 15.742 1 93.12 652 ASN A N 1
ATOM 5034 C CA . ASN A 1 652 ? -14.094 32.188 14.461 1 93.12 652 ASN A CA 1
ATOM 5035 C C . ASN A 1 652 ? -15.047 32.562 13.336 1 93.12 652 ASN A C 1
ATOM 5037 O O . ASN A 1 652 ? -14.742 33.438 12.531 1 93.12 652 ASN A O 1
ATOM 5041 N N . SER A 1 653 ? -16.219 31.938 13.273 1 93.06 653 SER A N 1
ATOM 5042 C CA . SER A 1 653 ? -17.109 32.094 12.133 1 93.06 653 SER A CA 1
ATOM 5043 C C . SER A 1 653 ? -17.906 33.406 12.242 1 93.06 653 SER A C 1
ATOM 5045 O O . SER A 1 653 ? -18.281 34 11.227 1 93.06 653 SER A O 1
ATOM 5047 N N . ILE A 1 654 ? -18.25 33.781 13.438 1 95.69 654 ILE A N 1
ATOM 5048 C CA . ILE A 1 654 ? -19.078 34.969 13.594 1 95.69 654 ILE A CA 1
ATOM 5049 C C . ILE A 1 654 ? -18.219 36.156 14.055 1 95.69 654 ILE A C 1
ATOM 5051 O O . ILE A 1 654 ? -18 37.094 13.289 1 95.69 654 ILE A O 1
ATOM 5055 N N . LEU A 1 655 ? -17.562 36.062 15.172 1 96.56 655 LEU A N 1
ATOM 5056 C CA . LEU A 1 655 ? -16.891 37.188 15.797 1 96.56 655 LEU A CA 1
ATOM 5057 C C . LEU A 1 655 ? -15.672 37.625 14.992 1 96.56 655 LEU A C 1
ATOM 5059 O O . LEU A 1 655 ? -15.578 38.781 14.555 1 96.56 655 LEU A O 1
ATOM 5063 N N . TYR A 1 656 ? -14.75 36.75 14.789 1 95.69 656 TYR A N 1
ATOM 5064 C CA . TYR A 1 656 ? -13.508 37.094 14.125 1 95.69 656 TYR A CA 1
ATOM 5065 C C . TYR A 1 656 ? -13.773 37.594 12.711 1 95.69 656 TYR A C 1
ATOM 5067 O O . TYR A 1 656 ? -13.273 38.688 12.336 1 95.69 656 TYR A O 1
ATOM 5075 N N . LYS A 1 657 ? -14.523 36.875 11.938 1 93.12 657 LYS A N 1
ATOM 5076 C CA . LYS A 1 657 ? -14.75 37.219 10.547 1 93.12 657 LYS A CA 1
ATOM 5077 C C . LYS A 1 657 ? -15.438 38.594 10.438 1 93.12 657 LYS A C 1
ATOM 5079 O O . LYS A 1 657 ? -15.109 39.375 9.562 1 93.12 657 LYS A O 1
ATOM 5084 N N . TYR A 1 658 ? -16.406 38.812 11.273 1 93.19 658 TYR A N 1
ATOM 5085 C CA . TYR A 1 658 ? -17.109 40.094 11.25 1 93.19 658 TYR A CA 1
ATOM 5086 C C . TYR A 1 658 ? -16.188 41.25 11.656 1 93.19 658 TYR A C 1
ATOM 5088 O O . TYR A 1 658 ? -16.141 42.281 11 1 93.19 658 TYR A O 1
ATOM 5096 N N . LEU A 1 659 ? -15.398 41.094 12.719 1 95.5 659 LEU A N 1
ATOM 5097 C CA . LEU A 1 659 ? -14.492 42.125 13.211 1 95.5 659 LEU A CA 1
ATOM 5098 C C . LEU A 1 659 ? -13.391 42.375 12.188 1 95.5 659 LEU A C 1
ATOM 5100 O O . LEU A 1 659 ? -13.008 43.531 11.984 1 95.5 659 LEU A O 1
ATOM 5104 N N . ALA A 1 660 ? -12.922 41.375 11.648 1 93.56 660 ALA A N 1
ATOM 5105 C CA . ALA A 1 660 ? -11.867 41.531 10.648 1 93.56 660 ALA A CA 1
ATOM 5106 C C . ALA A 1 660 ? -12.367 42.312 9.445 1 93.56 660 ALA A C 1
ATOM 5108 O O . ALA A 1 660 ? -11.641 43.125 8.883 1 93.56 660 ALA A O 1
ATOM 5109 N N . ALA A 1 661 ? -13.578 42.062 9.047 1 86.94 661 ALA A N 1
ATOM 5110 C CA . ALA A 1 661 ? -14.172 42.75 7.918 1 86.94 661 ALA A CA 1
ATOM 5111 C C . ALA A 1 661 ? -14.398 44.219 8.25 1 86.94 661 ALA A C 1
ATOM 5113 O O . ALA A 1 661 ? -14.141 45.094 7.418 1 86.94 661 ALA A O 1
ATOM 5114 N N . LYS A 1 662 ? -14.781 44.531 9.422 1 88.12 662 LYS A N 1
ATOM 5115 C CA . LYS A 1 662 ? -15.172 45.875 9.805 1 88.12 662 LYS A CA 1
ATOM 5116 C C . LYS A 1 662 ? -13.953 46.688 10.242 1 88.12 662 LYS A C 1
ATOM 5118 O O . LYS A 1 662 ? -13.867 47.875 9.961 1 88.12 662 LYS A O 1
ATOM 5123 N N . LEU A 1 663 ? -13.023 46 10.938 1 90.56 663 LEU A N 1
ATOM 5124 C CA . LEU A 1 663 ? -11.938 46.75 11.578 1 90.56 663 LEU A CA 1
ATOM 5125 C C . LEU A 1 663 ? -10.664 46.688 10.734 1 90.56 663 LEU A C 1
ATOM 5127 O O . LEU A 1 663 ? -9.898 47.656 10.688 1 90.56 663 LEU A O 1
ATOM 5131 N N . ASN A 1 664 ? -10.453 45.531 10.18 1 87.31 664 ASN A N 1
ATOM 5132 C CA . ASN A 1 664 ? -9.203 45.344 9.453 1 87.31 664 ASN A CA 1
ATOM 5133 C C . ASN A 1 664 ? -9.414 45.5 7.945 1 87.31 664 ASN A C 1
ATOM 5135 O O . ASN A 1 664 ? -8.461 45.344 7.168 1 87.31 664 ASN A O 1
ATOM 5139 N N . ARG A 1 665 ? -10.641 45.719 7.414 1 81.06 665 ARG A N 1
ATOM 5140 C CA . ARG A 1 665 ? -10.977 45.812 6 1 81.06 665 ARG A CA 1
ATOM 5141 C C . ARG A 1 665 ? -10.656 44.5 5.27 1 81.06 665 ARG A C 1
ATOM 5143 O O . ARG A 1 665 ? -10.164 44.531 4.141 1 81.06 665 ARG A O 1
ATOM 5150 N N . ALA A 1 666 ? -10.875 43.438 6.117 1 81.5 666 ALA A N 1
ATOM 5151 C CA . ALA A 1 666 ? -10.633 42.125 5.539 1 81.5 666 ALA A CA 1
ATOM 5152 C C . ALA A 1 666 ? -11.781 41.688 4.633 1 81.5 666 ALA A C 1
ATOM 5154 O O . ALA A 1 666 ? -12.914 42.156 4.805 1 81.5 666 ALA A O 1
ATOM 5155 N N . ARG A 1 667 ? -11.656 40.812 3.621 1 76.56 667 ARG A N 1
ATOM 5156 C CA . ARG A 1 667 ? -12.656 40.281 2.699 1 76.56 667 ARG A CA 1
ATOM 5157 C C . ARG A 1 667 ? -13.195 38.938 3.191 1 76.56 667 ARG A C 1
ATOM 5159 O O . ARG A 1 667 ? -12.93 37.906 2.592 1 76.56 667 ARG A O 1
ATOM 5166 N N . LEU A 1 668 ? -13.906 39 4.312 1 83.06 668 LEU A N 1
ATOM 5167 C CA . LEU A 1 668 ? -14.477 37.812 4.938 1 83.06 668 LEU A CA 1
ATOM 5168 C C . LEU A 1 668 ? -15.977 38 5.156 1 83.06 668 LEU A C 1
ATOM 5170 O O . LEU A 1 668 ? -16.453 39.094 5.359 1 83.06 668 LEU A O 1
ATOM 5174 N N . LYS A 1 669 ? -16.625 36.906 5.016 1 83.25 669 LYS A N 1
ATOM 5175 C CA . LYS A 1 669 ? -18.062 36.875 5.305 1 83.25 669 LYS A CA 1
ATOM 5176 C C . LYS A 1 669 ? -18.344 36.219 6.652 1 83.25 669 LYS A C 1
ATOM 5178 O O . LYS A 1 669 ? -17.953 35.062 6.879 1 83.25 669 LYS A O 1
ATOM 5183 N N . ALA A 1 670 ? -19.016 36.906 7.531 1 89.81 670 ALA A N 1
ATOM 5184 C CA . ALA A 1 670 ? -19.328 36.406 8.859 1 89.81 670 ALA A CA 1
ATOM 5185 C C . ALA A 1 670 ? -20.484 35.406 8.805 1 89.81 670 ALA A C 1
ATOM 5187 O O . ALA A 1 670 ? -21.312 35.469 7.891 1 89.81 670 ALA A O 1
ATOM 5188 N N . GLY A 1 671 ? -20.516 34.5 9.781 1 90.62 671 GLY A N 1
ATOM 5189 C CA . GLY A 1 671 ? -21.641 33.594 9.938 1 90.62 671 GLY A CA 1
ATOM 5190 C C . GLY A 1 671 ? -22.938 34.281 10.312 1 90.62 671 GLY A C 1
ATOM 5191 O O . GLY A 1 671 ? -22.953 35.531 10.477 1 90.62 671 GLY A O 1
ATOM 5192 N N . LYS A 1 672 ? -24.016 33.531 10.438 1 92.25 672 LYS A N 1
ATOM 5193 C CA . LYS A 1 672 ? -25.344 34.062 10.648 1 92.25 672 LYS A CA 1
ATOM 5194 C C . LYS A 1 672 ? -25.5 34.625 12.062 1 92.25 672 LYS A C 1
ATOM 5196 O O . LYS A 1 672 ? -25.281 33.906 13.039 1 92.25 672 LYS A O 1
ATOM 5201 N N . PHE A 1 673 ? -25.781 35.875 12.227 1 94.69 673 PHE A N 1
ATOM 5202 C CA . PHE A 1 673 ? -26.156 36.531 13.477 1 94.69 673 PHE A CA 1
ATOM 5203 C C . PHE A 1 673 ? -27.031 37.75 13.211 1 94.69 673 PHE A C 1
ATOM 5205 O O . PHE A 1 673 ? -27.219 38.156 12.062 1 94.69 673 PHE A O 1
ATOM 5212 N N . SER A 1 674 ? -27.625 38.375 14.227 1 93.12 674 SER A N 1
ATOM 5213 C CA . SER A 1 674 ? -28.562 39.469 14.055 1 93.12 674 SER A CA 1
ATOM 5214 C C . SER A 1 674 ? -27.859 40.812 14.109 1 93.12 674 SER A C 1
ATOM 5216 O O . SER A 1 674 ? -27.938 41.625 13.164 1 93.12 674 SER A O 1
ATOM 5218 N N . GLU A 1 675 ? -27.234 41.062 15.227 1 93.31 675 GLU A N 1
ATOM 5219 C CA . GLU A 1 675 ? -26.578 42.344 15.406 1 93.31 675 GLU A CA 1
ATOM 5220 C C . GLU A 1 675 ? -25.375 42.219 16.344 1 93.31 675 GLU A C 1
ATOM 5222 O O . GLU A 1 675 ? -25.344 41.344 17.203 1 93.31 675 GLU A O 1
ATOM 5227 N N . MET A 1 676 ? -24.391 43.125 16.062 1 94.75 676 MET A N 1
ATOM 5228 C CA . MET A 1 676 ? -23.219 43.219 16.938 1 94.75 676 MET A CA 1
ATOM 5229 C C . MET A 1 676 ? -23.047 44.625 17.484 1 94.75 676 MET A C 1
ATOM 5231 O O . MET A 1 676 ? -22.969 45.594 16.719 1 94.75 676 MET A O 1
ATOM 5235 N N . LEU A 1 677 ? -22.984 44.688 18.781 1 95.19 677 LEU A N 1
ATOM 5236 C CA . LEU A 1 677 ? -22.859 45.969 19.453 1 95.19 677 LEU A CA 1
ATOM 5237 C C . LEU A 1 677 ? -21.484 46.125 20.094 1 95.19 677 LEU A C 1
ATOM 5239 O O . LEU A 1 677 ? -20.891 45.125 20.516 1 95.19 677 LEU A O 1
ATOM 5243 N N . GLY A 1 678 ? -20.922 47.375 20.141 1 95 678 GLY A N 1
ATOM 5244 C CA . GLY A 1 678 ? -19.688 47.656 20.844 1 95 678 GLY A CA 1
ATOM 5245 C C . GLY A 1 678 ? -18.484 47.688 19.922 1 95 678 GLY A C 1
ATOM 5246 O O . GLY A 1 678 ? -17.344 47.656 20.375 1 95 678 GLY A O 1
ATOM 5247 N N . LEU A 1 679 ? -18.625 47.812 18.625 1 93.69 679 LEU A N 1
ATOM 5248 C CA . LEU A 1 679 ? -17.562 47.844 17.641 1 93.69 679 LEU A CA 1
ATOM 5249 C C . LEU A 1 679 ? -16.75 49.125 17.75 1 93.69 679 LEU A C 1
ATOM 5251 O O . LEU A 1 679 ? -15.562 49.156 17.438 1 93.69 679 LEU A O 1
ATOM 5255 N N . GLU A 1 680 ? -17.391 50.125 18.188 1 92.88 680 GLU A N 1
ATOM 5256 C CA . GLU A 1 680 ? -16.781 51.438 18.25 1 92.88 680 GLU A CA 1
ATOM 5257 C C . GLU A 1 680 ? -15.648 51.469 19.281 1 92.88 680 GLU A C 1
ATOM 5259 O O . GLU A 1 680 ? -14.773 52.344 19.219 1 92.88 680 GLU A O 1
ATOM 5264 N N . TYR A 1 681 ? -15.656 50.5 20.141 1 95.62 681 TYR A N 1
ATOM 5265 C CA . TYR A 1 681 ? -14.664 50.5 21.203 1 95.62 681 TYR A CA 1
ATOM 5266 C C . TYR A 1 681 ? -13.391 49.812 20.766 1 95.62 681 TYR A C 1
ATOM 5268 O O . TYR A 1 681 ? -12.398 49.781 21.5 1 95.62 681 TYR A O 1
ATOM 5276 N N . LEU A 1 682 ? -13.359 49.25 19.578 1 96.06 682 LEU A N 1
ATOM 5277 C CA . LEU A 1 682 ? -12.227 48.469 19.094 1 96.06 682 LEU A CA 1
ATOM 5278 C C . LEU A 1 682 ? -11.648 49.094 17.828 1 96.06 682 LEU A C 1
ATOM 5280 O O . LEU A 1 682 ? -12.375 49.688 17.047 1 96.06 682 LEU A O 1
ATOM 5284 N N . ASP A 1 683 ? -10.367 48.969 17.656 1 93.88 683 ASP A N 1
ATOM 5285 C CA . ASP A 1 683 ? -9.742 49.531 16.469 1 93.88 683 ASP A CA 1
ATOM 5286 C C . ASP A 1 683 ? -9.164 48.438 15.562 1 93.88 683 ASP A C 1
ATOM 5288 O O . ASP A 1 683 ? -8.906 48.688 14.375 1 93.88 683 ASP A O 1
ATOM 5292 N N . LYS A 1 684 ? -8.789 47.312 16.203 1 94 684 LYS A N 1
ATOM 5293 C CA . LYS A 1 684 ? -8.148 46.25 15.43 1 94 684 LYS A CA 1
ATOM 5294 C C . LYS A 1 684 ? -8.438 44.875 16.031 1 94 684 LYS A C 1
ATOM 5296 O O . LYS A 1 684 ? -8.664 44.781 17.25 1 94 684 LYS A O 1
ATOM 5301 N N . VAL A 1 685 ? -8.516 43.875 15.164 1 95.56 685 VAL A N 1
ATOM 5302 C CA . VAL A 1 685 ? -8.609 42.469 15.609 1 95.56 685 VAL A CA 1
ATOM 5303 C C . VAL A 1 685 ? -7.422 41.688 15.07 1 95.56 685 VAL A C 1
ATOM 5305 O O . VAL A 1 685 ? -7.02 41.875 13.914 1 95.56 685 VAL A O 1
ATOM 5308 N N . ILE A 1 686 ? -6.766 40.938 15.938 1 94 686 ILE A N 1
ATOM 5309 C CA . ILE A 1 686 ? -5.609 40.125 15.547 1 94 686 ILE A CA 1
ATOM 5310 C C . ILE A 1 686 ? -5.859 38.656 15.883 1 94 686 ILE A C 1
ATOM 5312 O O . ILE A 1 686 ? -6.191 38.344 17.016 1 94 686 ILE A O 1
ATOM 5316 N N . ASP A 1 687 ? -5.801 37.844 14.859 1 92.69 687 ASP A N 1
ATOM 5317 C CA . ASP A 1 687 ? -5.895 36.406 15.047 1 92.69 687 ASP A CA 1
ATOM 5318 C C . ASP A 1 687 ? -4.512 35.781 15.195 1 92.69 687 ASP A C 1
ATOM 5320 O O . ASP A 1 687 ? -3.672 35.906 14.297 1 92.69 687 ASP A O 1
ATOM 5324 N N . ILE A 1 688 ? -4.215 35.125 16.328 1 90.38 688 ILE A N 1
ATOM 5325 C CA . ILE A 1 688 ? -2.934 34.469 16.578 1 90.38 688 ILE A CA 1
ATOM 5326 C C . ILE A 1 688 ? -3.104 32.969 16.484 1 90.38 688 ILE A C 1
ATOM 5328 O O . ILE A 1 688 ? -3.461 32.312 17.469 1 90.38 688 ILE A O 1
ATOM 5332 N N . ASP A 1 689 ? -2.832 32.406 15.336 1 82.88 689 ASP A N 1
ATOM 5333 C CA . ASP A 1 689 ? -2.996 30.953 15.141 1 82.88 689 ASP A CA 1
ATOM 5334 C C . ASP A 1 689 ? -1.642 30.266 15.039 1 82.88 689 ASP A C 1
ATOM 5336 O O . ASP A 1 689 ? -0.598 30.891 15.227 1 82.88 689 ASP A O 1
ATOM 5340 N N . GLN A 1 690 ? -1.611 28.938 14.805 1 74.81 690 GLN A N 1
ATOM 5341 C CA . GLN A 1 690 ? -0.388 28.141 14.797 1 74.81 690 GLN A CA 1
ATOM 5342 C C . GLN A 1 690 ? 0.087 27.891 13.367 1 74.81 690 GLN A C 1
ATOM 5344 O O . GLN A 1 690 ? 0.963 27.047 13.141 1 74.81 690 GLN A O 1
ATOM 5349 N N . SER A 1 691 ? -0.414 28.641 12.469 1 76.94 691 SER A N 1
ATOM 5350 C CA . SER A 1 691 ? 0.055 28.484 11.094 1 76.94 691 SER A CA 1
ATOM 5351 C C . SER A 1 691 ? 1.516 28.891 10.961 1 76.94 691 SER A C 1
ATOM 5353 O O . SER A 1 691 ? 1.995 29.75 11.703 1 76.94 691 SER A O 1
ATOM 5355 N N . PRO A 1 692 ? 2.273 28.312 10.039 1 77.88 692 PRO A N 1
ATOM 5356 C CA . PRO A 1 692 ? 3.684 28.672 9.875 1 77.88 692 PRO A CA 1
ATOM 5357 C C . PRO A 1 692 ? 3.879 30.141 9.539 1 77.88 692 PRO A C 1
ATOM 5359 O O . PRO A 1 692 ? 3.037 30.75 8.875 1 77.88 692 PRO A O 1
ATOM 5362 N N . ILE A 1 693 ? 4.93 30.719 9.93 1 81.88 693 ILE A N 1
ATOM 5363 C CA . ILE A 1 693 ? 5.223 32.125 9.68 1 81.88 693 ILE A CA 1
ATOM 5364 C C . ILE A 1 693 ? 5.766 32.281 8.258 1 81.88 693 ILE A C 1
ATOM 5366 O O . ILE A 1 693 ? 5.809 33.406 7.73 1 81.88 693 ILE A O 1
ATOM 5370 N N . GLY A 1 694 ? 6.312 31.125 7.695 1 74.44 694 GLY A N 1
ATOM 5371 C CA . GLY A 1 694 ? 6.82 31.094 6.332 1 74.44 694 GLY A CA 1
ATOM 5372 C C . GLY A 1 694 ? 6.914 29.703 5.758 1 74.44 694 GLY A C 1
ATOM 5373 O O . GLY A 1 694 ? 7.031 28.719 6.504 1 74.44 694 GLY A O 1
ATOM 5374 N N . ARG A 1 695 ? 6.832 29.578 4.371 1 69.06 695 ARG A N 1
ATOM 5375 C CA . ARG A 1 695 ? 6.863 28.266 3.715 1 69.06 695 ARG A CA 1
ATOM 5376 C C . ARG A 1 695 ? 8.227 28.016 3.082 1 69.06 695 ARG A C 1
ATOM 5378 O O . ARG A 1 695 ? 8.469 26.938 2.527 1 69.06 695 ARG A O 1
ATOM 5385 N N . THR A 1 696 ? 9.125 28.969 3.156 1 68 696 THR A N 1
ATOM 5386 C CA . THR A 1 696 ? 10.453 28.844 2.58 1 68 696 THR A CA 1
ATOM 5387 C C . THR A 1 696 ? 11.523 28.984 3.658 1 68 696 THR A C 1
ATOM 5389 O O . THR A 1 696 ? 11.297 29.625 4.691 1 68 696 THR A O 1
ATOM 5392 N N . PRO A 1 697 ? 12.688 28.375 3.436 1 69.12 697 PRO A N 1
ATOM 5393 C CA . PRO A 1 697 ? 13.773 28.5 4.41 1 69.12 697 PRO A CA 1
ATOM 5394 C C . PRO A 1 697 ? 14.258 29.938 4.57 1 69.12 697 PRO A C 1
ATOM 5396 O O . PRO A 1 697 ? 14.977 30.25 5.523 1 69.12 697 PRO A O 1
ATOM 5399 N N . ARG A 1 698 ? 13.859 30.812 3.734 1 75.06 698 ARG A N 1
ATOM 5400 C CA . ARG A 1 698 ? 14.297 32.219 3.791 1 75.06 698 ARG A CA 1
ATOM 5401 C C . ARG A 1 698 ? 13.625 32.938 4.938 1 75.06 698 ARG A C 1
ATOM 5403 O O . ARG A 1 698 ? 14.18 33.906 5.48 1 75.06 698 ARG A O 1
ATOM 5410 N N . SER A 1 699 ? 12.422 32.438 5.297 1 81.44 699 SER A N 1
ATOM 5411 C CA . SER A 1 699 ? 11.727 33.031 6.438 1 81.44 699 SER A CA 1
ATOM 5412 C C . SER A 1 699 ? 12.305 32.531 7.754 1 81.44 699 SER A C 1
ATOM 5414 O O . SER A 1 699 ? 12.664 31.359 7.875 1 81.44 699 SER A O 1
ATOM 5416 N N . ASN A 1 700 ? 12.633 33.344 8.664 1 87.88 700 ASN A N 1
ATOM 5417 C CA . ASN A 1 700 ? 13.188 33.031 9.977 1 87.88 700 ASN A CA 1
ATOM 5418 C C . ASN A 1 700 ? 12.727 34.031 11.031 1 87.88 700 ASN A C 1
ATOM 5420 O O . ASN A 1 700 ? 12.086 35.031 10.711 1 87.88 700 ASN A O 1
ATOM 5424 N N . PRO A 1 701 ? 12.883 33.781 12.273 1 90.88 701 PRO A N 1
ATOM 5425 C CA . PRO A 1 701 ? 12.453 34.719 13.336 1 90.88 701 PRO A CA 1
ATOM 5426 C C . PRO A 1 701 ? 12.992 36.125 13.141 1 90.88 701 PRO A C 1
ATOM 5428 O O . PRO A 1 701 ? 12.289 37.094 13.422 1 90.88 701 PRO A O 1
ATOM 5431 N N . GLY A 1 702 ? 14.242 36.25 12.57 1 92 702 GLY A N 1
ATOM 5432 C CA . GLY A 1 702 ? 14.828 37.562 12.328 1 92 702 GLY A CA 1
ATOM 5433 C C . GLY A 1 702 ? 14.086 38.344 11.281 1 92 702 GLY A C 1
ATOM 5434 O O . GLY A 1 702 ? 13.828 39.562 11.469 1 92 702 GLY A O 1
ATOM 5435 N N . THR A 1 703 ? 13.781 37.719 10.234 1 89.25 703 THR A N 1
ATOM 5436 C CA . THR A 1 703 ? 13.07 38.406 9.156 1 89.25 703 THR A CA 1
ATOM 5437 C C . THR A 1 703 ? 11.633 38.688 9.555 1 89.25 703 THR A C 1
ATOM 5439 O O . THR A 1 703 ? 11.102 39.781 9.25 1 89.25 703 THR A O 1
ATOM 5442 N N . TYR A 1 704 ? 10.938 37.844 10.289 1 89.62 704 TYR A N 1
ATOM 5443 C CA . TYR A 1 704 ? 9.523 37.969 10.625 1 89.62 704 TYR A CA 1
ATOM 5444 C C . TYR A 1 704 ? 9.297 39.062 11.641 1 89.62 704 TYR A C 1
ATOM 5446 O O . TYR A 1 704 ? 8.305 39.812 11.562 1 89.62 704 TYR A O 1
ATOM 5454 N N . THR A 1 705 ? 10.234 39.156 12.578 1 90.62 705 THR A N 1
ATOM 5455 C CA . THR A 1 705 ? 10.117 40.188 13.594 1 90.62 705 THR A CA 1
ATOM 5456 C C . THR A 1 705 ? 10.625 41.531 13.07 1 90.62 705 THR A C 1
ATOM 5458 O O . THR A 1 705 ? 10.383 42.594 13.68 1 90.62 705 THR A O 1
ATOM 5461 N N . GLY A 1 706 ? 11.344 41.5 11.945 1 90.12 706 GLY A N 1
ATOM 5462 C CA . GLY A 1 706 ? 11.906 42.719 11.359 1 90.12 706 GLY A CA 1
ATOM 5463 C C . GLY A 1 706 ? 13.25 43.094 11.945 1 90.12 706 GLY A C 1
ATOM 5464 O O . GLY A 1 706 ? 13.875 44.062 11.508 1 90.12 706 GLY A O 1
ATOM 5465 N N . VAL A 1 707 ? 13.789 42.312 12.891 1 93.31 707 VAL A N 1
ATOM 5466 C CA . VAL A 1 707 ? 15.039 42.656 13.562 1 93.31 707 VAL A CA 1
ATOM 5467 C C . VAL A 1 707 ? 16.203 42.5 12.578 1 93.31 707 VAL A C 1
ATOM 5469 O O . VAL A 1 707 ? 17.203 43.219 12.68 1 93.31 707 VAL A O 1
ATOM 5472 N N . PHE A 1 708 ? 16.109 41.656 11.609 1 93.94 708 PHE A N 1
ATOM 5473 C CA . PHE A 1 708 ? 17.156 41.406 10.633 1 93.94 708 PHE A CA 1
ATOM 5474 C C . PHE A 1 708 ? 17.453 42.656 9.82 1 93.94 708 PHE A C 1
ATOM 5476 O O . PHE A 1 708 ? 18.594 42.938 9.461 1 93.94 708 PHE A O 1
ATOM 5483 N N . ASN A 1 709 ? 16.469 43.438 9.523 1 92.69 709 ASN A N 1
ATOM 5484 C CA . ASN A 1 709 ? 16.672 44.688 8.828 1 92.69 709 ASN A CA 1
ATOM 5485 C C . ASN A 1 709 ? 17.578 45.625 9.633 1 92.69 709 ASN A C 1
ATOM 5487 O O . ASN A 1 709 ? 18.484 46.25 9.07 1 92.69 709 ASN A O 1
ATOM 5491 N N . ASP A 1 710 ? 17.344 45.656 10.867 1 94.44 710 ASP A N 1
ATOM 5492 C CA . ASP A 1 710 ? 18.141 46.531 11.742 1 94.44 710 ASP A CA 1
ATOM 5493 C C . ASP A 1 710 ? 19.578 46 11.836 1 94.44 710 ASP A C 1
ATOM 5495 O O . ASP A 1 710 ? 20.531 46.812 11.875 1 94.44 710 ASP A O 1
ATOM 5499 N N . ILE A 1 711 ? 19.734 44.719 11.859 1 95.44 711 ILE A N 1
ATOM 5500 C CA . ILE A 1 711 ? 21.062 44.125 11.945 1 95.44 711 ILE A CA 1
ATOM 5501 C C . ILE A 1 711 ? 21.859 44.438 10.672 1 95.44 711 ILE A C 1
ATOM 5503 O O . ILE A 1 711 ? 23.031 44.781 10.742 1 95.44 711 ILE A O 1
ATOM 5507 N N . ARG A 1 712 ? 21.25 44.281 9.57 1 94.88 712 ARG A N 1
ATOM 5508 C CA . ARG A 1 712 ? 21.906 44.531 8.305 1 94.88 712 ARG A CA 1
ATOM 5509 C C . ARG A 1 712 ? 22.359 46 8.219 1 94.88 712 ARG A C 1
ATOM 5511 O O . ARG A 1 712 ? 23.422 46.312 7.68 1 94.88 712 ARG A O 1
ATOM 5518 N N . GLU A 1 713 ? 21.594 46.844 8.734 1 94.69 713 GLU A N 1
ATOM 5519 C CA . GLU A 1 713 ? 21.938 48.25 8.742 1 94.69 713 GLU A CA 1
ATOM 5520 C C . GLU A 1 713 ? 23.172 48.5 9.594 1 94.69 713 GLU A C 1
ATOM 5522 O O . GLU A 1 713 ? 24.016 49.312 9.234 1 94.69 713 GLU A O 1
ATOM 5527 N N . ILE A 1 714 ? 23.297 47.844 10.633 1 94.88 714 ILE A N 1
ATOM 5528 C CA . ILE A 1 714 ? 24.438 48 11.523 1 94.88 714 ILE A CA 1
ATOM 5529 C C . ILE A 1 714 ? 25.703 47.531 10.805 1 94.88 714 ILE A C 1
ATOM 5531 O O . ILE A 1 714 ? 26.75 48.156 10.891 1 94.88 714 ILE A O 1
ATOM 5535 N N . PHE A 1 715 ? 25.688 46.469 10.117 1 95.38 715 PHE A N 1
ATOM 5536 C CA . PHE A 1 715 ? 26.844 45.938 9.398 1 95.38 715 PHE A CA 1
ATOM 5537 C C . PHE A 1 715 ? 27.25 46.875 8.281 1 95.38 715 PHE A C 1
ATOM 5539 O O . PHE A 1 715 ? 28.453 47.062 8.016 1 95.38 715 PHE A O 1
ATOM 5546 N N . ALA A 1 716 ? 26.266 47.469 7.66 1 93.94 716 ALA A N 1
ATOM 5547 C CA . ALA A 1 716 ? 26.562 48.406 6.59 1 93.94 716 ALA A CA 1
ATOM 5548 C C . ALA A 1 716 ? 27.25 49.656 7.137 1 93.94 716 ALA A C 1
ATOM 5550 O O . ALA A 1 716 ? 27.969 50.344 6.406 1 93.94 716 ALA A O 1
ATOM 5551 N N . GLN A 1 717 ? 27.078 49.875 8.43 1 93.56 717 GLN A N 1
ATOM 5552 C CA . GLN A 1 717 ? 27.609 51.062 9.055 1 93.56 717 GLN A CA 1
ATOM 5553 C C . GLN A 1 717 ? 29.016 50.812 9.609 1 93.56 717 GLN A C 1
ATOM 5555 O O . GLN A 1 717 ? 29.672 51.75 10.078 1 93.56 717 GLN A O 1
ATOM 5560 N N . THR A 1 718 ? 29.516 49.625 9.484 1 93.38 718 THR A N 1
ATOM 5561 C CA . THR A 1 718 ? 30.859 49.344 9.953 1 93.38 718 THR A CA 1
ATOM 5562 C C . THR A 1 718 ? 31.906 50 9.062 1 93.38 718 THR A C 1
ATOM 5564 O O . THR A 1 718 ? 31.625 50.344 7.906 1 93.38 718 THR A O 1
ATOM 5567 N N . ALA A 1 719 ? 33.125 50.188 9.547 1 91.31 719 ALA A N 1
ATOM 5568 C CA . ALA A 1 719 ? 34.219 50.844 8.812 1 91.31 719 ALA A CA 1
ATOM 5569 C C . ALA A 1 719 ? 34.625 50.031 7.582 1 91.31 719 ALA A C 1
ATOM 5571 O O . ALA A 1 719 ? 34.781 50.594 6.496 1 91.31 719 ALA A O 1
ATOM 5572 N N . ASP A 1 720 ? 34.688 48.781 7.738 1 90.88 720 ASP A N 1
ATOM 5573 C CA . ASP A 1 720 ? 35.062 47.875 6.641 1 90.88 720 ASP A CA 1
ATOM 5574 C C . ASP A 1 720 ? 34.062 47.938 5.512 1 90.88 720 ASP A C 1
ATOM 5576 O O . ASP A 1 720 ? 34.438 47.969 4.336 1 90.88 720 ASP A O 1
ATOM 5580 N N . ALA A 1 721 ? 32.781 47.938 5.828 1 91.31 721 ALA A N 1
ATOM 5581 C CA . ALA A 1 721 ? 31.734 47.938 4.832 1 91.31 721 ALA A CA 1
ATOM 5582 C C . ALA A 1 721 ? 31.703 49.25 4.066 1 91.31 721 ALA A C 1
ATOM 5584 O O . ALA A 1 721 ? 31.516 49.281 2.846 1 91.31 721 ALA A O 1
ATOM 5585 N N . LYS A 1 722 ? 31.859 50.344 4.824 1 90 722 LYS A N 1
ATOM 5586 C CA . LYS A 1 722 ? 31.875 51.656 4.191 1 90 722 LYS A CA 1
ATOM 5587 C C . LYS A 1 722 ? 33.062 51.781 3.234 1 90 722 LYS A C 1
ATOM 5589 O O . LYS A 1 722 ? 32.906 52.344 2.139 1 90 722 LYS A O 1
ATOM 5594 N N . MET A 1 723 ? 34.188 51.281 3.645 1 86.88 723 MET A N 1
ATOM 5595 C CA . MET A 1 723 ? 35.375 51.375 2.811 1 86.88 723 MET A CA 1
ATOM 5596 C C . MET A 1 723 ? 35.188 50.594 1.516 1 86.88 723 MET A C 1
ATOM 5598 O O . MET A 1 723 ? 35.719 50.969 0.468 1 86.88 723 MET A O 1
ATOM 5602 N N . ARG A 1 724 ? 34.438 49.562 1.634 1 86.94 724 ARG A N 1
ATOM 5603 C CA . ARG A 1 724 ? 34.25 48.719 0.479 1 86.94 724 ARG A CA 1
ATOM 5604 C C . ARG A 1 724 ? 33 49.094 -0.304 1 86.94 724 ARG A C 1
ATOM 5606 O O . ARG A 1 724 ? 32.719 48.531 -1.359 1 86.94 724 ARG A O 1
ATOM 5613 N N . GLY A 1 725 ? 32.188 50 0.231 1 85.56 725 GLY A N 1
ATOM 5614 C CA . GLY A 1 725 ? 30.984 50.469 -0.418 1 85.56 725 GLY A CA 1
ATOM 5615 C C . GLY A 1 725 ? 29.812 49.5 -0.293 1 85.56 725 GLY A C 1
ATOM 5616 O O . GLY A 1 725 ? 28.953 49.438 -1.18 1 85.56 725 GLY A O 1
ATOM 5617 N N . TYR A 1 726 ? 29.859 48.75 0.802 1 89 726 TYR A N 1
ATOM 5618 C CA . TYR A 1 726 ? 28.797 47.75 0.999 1 89 726 TYR A CA 1
ATOM 5619 C C . TYR A 1 726 ? 27.578 48.406 1.64 1 89 726 TYR A C 1
ATOM 5621 O O . TYR A 1 726 ? 27.688 49.125 2.633 1 89 726 TYR A O 1
ATOM 5629 N N . SER A 1 727 ? 26.406 48.25 0.975 1 91.81 727 SER A N 1
ATOM 5630 C CA . SER A 1 727 ? 25.141 48.656 1.566 1 91.81 727 SER A CA 1
ATOM 5631 C C . SER A 1 727 ? 24.484 47.5 2.316 1 91.81 727 SER A C 1
ATOM 5633 O O . SER A 1 727 ? 24.984 46.375 2.324 1 91.81 727 SER A O 1
ATOM 5635 N N . ALA A 1 728 ? 23.312 47.812 3.008 1 92.31 728 ALA A N 1
ATOM 5636 C CA . ALA A 1 728 ? 22.594 46.781 3.785 1 92.31 728 ALA A CA 1
ATOM 5637 C C . ALA A 1 728 ? 22.188 45.625 2.908 1 92.31 728 ALA A C 1
ATOM 5639 O O . ALA A 1 728 ? 22.078 44.469 3.391 1 92.31 728 ALA A O 1
ATOM 5640 N N . GLY A 1 729 ? 22.031 45.844 1.67 1 90.56 729 GLY A N 1
ATOM 5641 C CA . GLY A 1 729 ? 21.672 44.812 0.728 1 90.56 729 GLY A CA 1
ATOM 5642 C C . GLY A 1 729 ? 22.734 43.719 0.595 1 90.56 729 GLY A C 1
ATOM 5643 O O . GLY A 1 729 ? 22.422 42.562 0.344 1 90.56 729 GLY A O 1
ATOM 5644 N N . ARG A 1 730 ? 23.984 44.094 0.797 1 88.25 730 ARG A N 1
ATOM 5645 C CA . ARG A 1 730 ? 25.109 43.188 0.708 1 88.25 730 ARG A CA 1
ATOM 5646 C C . ARG A 1 730 ? 25 42.094 1.764 1 88.25 730 ARG A C 1
ATOM 5648 O O . ARG A 1 730 ? 25.438 40.938 1.537 1 88.25 730 ARG A O 1
ATOM 5655 N N . PHE A 1 731 ? 24.344 42.438 2.766 1 93.25 731 PHE A N 1
ATOM 5656 C CA . PHE A 1 731 ? 24.328 41.531 3.9 1 93.25 731 PHE A CA 1
ATOM 5657 C C . PHE A 1 731 ? 23.016 40.719 3.934 1 93.25 731 PHE A C 1
ATOM 5659 O O . PHE A 1 731 ? 22.703 40.062 4.93 1 93.25 731 PHE A O 1
ATOM 5666 N N . SER A 1 732 ? 22.266 40.812 2.904 1 91.12 732 SER A N 1
ATOM 5667 C CA . SER A 1 732 ? 21.062 40 2.756 1 91.12 732 SER A CA 1
ATOM 5668 C C . SER A 1 732 ? 21.344 38.719 1.986 1 91.12 732 SER A C 1
ATOM 5670 O O . SER A 1 732 ? 22.062 38.719 0.985 1 91.12 732 SER A O 1
ATOM 5672 N N . PHE A 1 733 ? 20.859 37.594 2.506 1 88 733 PHE A N 1
ATOM 5673 C CA . PHE A 1 733 ? 21.047 36.344 1.793 1 88 733 PHE A CA 1
ATOM 5674 C C . PHE A 1 733 ? 19.953 36.125 0.763 1 88 733 PHE A C 1
ATOM 5676 O O . PHE A 1 733 ? 19.938 35.125 0.044 1 88 733 PHE A O 1
ATOM 5683 N N . ASN A 1 734 ? 18.922 37 0.676 1 82.75 734 ASN A N 1
ATOM 5684 C CA . ASN A 1 734 ? 17.797 36.875 -0.25 1 82.75 734 ASN A CA 1
ATOM 5685 C C . ASN A 1 734 ? 18.078 37.594 -1.566 1 82.75 734 ASN A C 1
ATOM 5687 O O . ASN A 1 734 ? 17.391 37.344 -2.561 1 82.75 734 ASN A O 1
ATOM 5691 N N . VAL A 1 735 ? 19.141 38.469 -1.514 1 80.25 735 VAL A N 1
ATOM 5692 C CA . VAL A 1 735 ? 19.422 39.281 -2.686 1 80.25 735 VAL A CA 1
ATOM 5693 C C . VAL A 1 735 ? 20.812 38.969 -3.227 1 80.25 735 VAL A C 1
ATOM 5695 O O . VAL A 1 735 ? 21.703 38.594 -2.467 1 80.25 735 VAL A O 1
ATOM 5698 N N . ARG A 1 736 ? 21.078 39.062 -4.586 1 78.56 736 ARG A N 1
ATOM 5699 C CA . ARG A 1 736 ? 22.359 38.875 -5.242 1 78.56 736 ARG A CA 1
ATOM 5700 C C . ARG A 1 736 ? 23.375 39.906 -4.805 1 78.56 736 ARG A C 1
ATOM 5702 O O . ARG A 1 736 ? 23.016 41.094 -4.629 1 78.56 736 ARG A O 1
ATOM 5709 N N . GLY A 1 737 ? 24.594 39.5 -4.672 1 80 737 GLY A N 1
ATOM 5710 C CA . GLY A 1 737 ? 25.672 40.375 -4.254 1 80 737 GLY A CA 1
ATOM 5711 C C . GLY A 1 737 ? 26.625 39.75 -3.262 1 80 737 GLY A C 1
ATOM 5712 O O . GLY A 1 737 ? 27.703 39.312 -3.637 1 80 737 GLY A O 1
ATOM 5713 N N . GLY A 1 738 ? 26.109 39.531 -2.049 1 84.62 738 GLY A N 1
ATOM 5714 C CA . GLY A 1 738 ? 26.953 39 -0.989 1 84.62 738 GLY A CA 1
ATOM 5715 C C . GLY A 1 738 ? 26.672 37.531 -0.689 1 84.62 738 GLY A C 1
ATOM 5716 O O . GLY A 1 738 ? 27.484 36.844 -0.069 1 84.62 738 GLY A O 1
ATOM 5717 N N . ARG A 1 739 ? 25.594 37 -1.136 1 87.19 739 ARG A N 1
ATOM 5718 C CA . ARG A 1 739 ? 25.219 35.594 -0.838 1 87.19 739 ARG A CA 1
ATOM 5719 C C . ARG A 1 739 ? 26.094 34.625 -1.612 1 87.19 739 ARG A C 1
ATOM 5721 O O . ARG A 1 739 ? 26.797 35 -2.551 1 87.19 739 ARG A O 1
ATOM 5728 N N . CYS A 1 740 ? 26.141 33.406 -1.097 1 83.31 740 CYS A N 1
ATOM 5729 C CA . CYS A 1 740 ? 26.781 32.312 -1.856 1 83.31 740 CYS A CA 1
ATOM 5730 C C . CYS A 1 740 ? 25.922 31.922 -3.055 1 83.31 740 CYS A C 1
ATOM 5732 O O . CYS A 1 740 ? 24.781 31.484 -2.893 1 83.31 740 CYS A O 1
ATOM 5734 N N . GLU A 1 741 ? 26.391 31.984 -4.195 1 76.62 741 GLU A N 1
ATOM 5735 C CA . GLU A 1 741 ? 25.578 31.734 -5.391 1 76.62 741 GLU A CA 1
ATOM 5736 C C . GLU A 1 741 ? 25.453 30.234 -5.656 1 76.62 741 GLU A C 1
ATOM 5738 O O . GLU A 1 741 ? 24.516 29.797 -6.328 1 76.62 741 GLU A O 1
ATOM 5743 N N . ALA A 1 742 ? 26.5 29.531 -5.152 1 74.88 742 ALA A N 1
ATOM 5744 C CA . ALA A 1 742 ? 26.422 28.078 -5.328 1 74.88 742 ALA A CA 1
ATOM 5745 C C . ALA A 1 742 ? 25.141 27.531 -4.695 1 74.88 742 ALA A C 1
ATOM 5747 O O . ALA A 1 742 ? 24.5 26.641 -5.258 1 74.88 742 ALA A O 1
ATOM 5748 N N . CYS A 1 743 ? 24.75 28.016 -3.48 1 76.94 743 CYS A N 1
ATOM 5749 C CA . CYS A 1 743 ? 23.547 27.531 -2.793 1 76.94 743 CYS A CA 1
ATOM 5750 C C . CYS A 1 743 ? 22.453 28.609 -2.793 1 76.94 743 CYS A C 1
ATOM 5752 O O . CYS A 1 743 ? 21.438 28.453 -2.109 1 76.94 743 CYS A O 1
ATOM 5754 N N . GLN A 1 744 ? 22.781 29.703 -3.531 1 81 744 GLN A N 1
ATOM 5755 C CA . GLN A 1 744 ? 21.859 30.828 -3.645 1 81 744 GLN A CA 1
ATOM 5756 C C . GLN A 1 744 ? 21.406 31.312 -2.27 1 81 744 GLN A C 1
ATOM 5758 O O . GLN A 1 744 ? 20.219 31.562 -2.062 1 81 744 GLN A O 1
ATOM 5763 N N . GLY A 1 745 ? 22.328 31.234 -1.348 1 80.69 745 GLY A N 1
ATOM 5764 C CA . GLY A 1 745 ? 22.094 31.812 -0.028 1 80.69 745 GLY A CA 1
ATOM 5765 C C . GLY A 1 745 ? 21.484 30.828 0.95 1 80.69 745 GLY A C 1
ATOM 5766 O O . GLY A 1 745 ? 21.234 31.172 2.105 1 80.69 745 GLY A O 1
ATOM 5767 N N . ASP A 1 746 ? 21.312 29.578 0.572 1 79.06 746 ASP A N 1
ATOM 5768 C CA . ASP A 1 746 ? 20.672 28.594 1.452 1 79.06 746 ASP A CA 1
ATOM 5769 C C . ASP A 1 746 ? 21.688 28.016 2.439 1 79.06 746 ASP A C 1
ATOM 5771 O O . ASP A 1 746 ? 21.328 27.688 3.576 1 79.06 746 ASP A O 1
ATOM 5775 N N . GLY A 1 747 ? 22.938 27.875 2.064 1 74.81 747 GLY A N 1
ATOM 5776 C CA . GLY A 1 747 ? 24 27.312 2.881 1 74.81 747 GLY A CA 1
ATOM 5777 C C . GLY A 1 747 ? 24 25.797 2.895 1 74.81 747 GLY A C 1
ATOM 5778 O O . GLY A 1 747 ? 24.938 25.172 3.373 1 74.81 747 GLY A O 1
ATOM 5779 N N . ILE A 1 748 ? 22.891 25.188 2.602 1 74.88 748 ILE A N 1
ATOM 5780 C CA . ILE A 1 748 ? 22.797 23.734 2.59 1 74.88 748 ILE A CA 1
ATOM 5781 C C . ILE A 1 748 ? 22.312 23.266 1.22 1 74.88 748 ILE A C 1
ATOM 5783 O O . ILE A 1 748 ? 21.625 24 0.504 1 74.88 748 ILE A O 1
ATOM 5787 N N . VAL A 1 749 ? 23.047 22.078 0.906 1 70.5 749 VAL A N 1
ATOM 5788 C CA . VAL A 1 749 ? 22.609 21.438 -0.336 1 70.5 749 VAL A CA 1
ATOM 5789 C C . VAL A 1 749 ? 21.844 20.156 -0.023 1 70.5 749 VAL A C 1
ATOM 5791 O O . VAL A 1 749 ? 22.344 19.297 0.722 1 70.5 749 VAL A O 1
ATOM 5794 N N . LYS A 1 750 ? 20.719 20.094 -0.33 1 66.94 750 LYS A N 1
ATOM 5795 C CA . LYS A 1 750 ? 19.891 18.922 -0.123 1 66.94 750 LYS A CA 1
ATOM 5796 C C . LYS A 1 750 ? 20.188 17.844 -1.16 1 66.94 750 LYS A C 1
ATOM 5798 O O . LYS A 1 750 ? 20.109 18.094 -2.365 1 66.94 750 LYS A O 1
ATOM 5803 N N . ILE A 1 751 ? 20.875 16.719 -0.731 1 64.44 751 ILE A N 1
ATOM 5804 C CA . ILE A 1 751 ? 21.078 15.57 -1.611 1 64.44 751 ILE A CA 1
ATOM 5805 C C . ILE A 1 751 ? 19.906 14.609 -1.501 1 64.44 751 ILE A C 1
ATOM 5807 O O . ILE A 1 751 ? 19.641 14.055 -0.429 1 64.44 751 ILE A O 1
ATOM 5811 N N . GLU A 1 752 ? 19.234 14.414 -2.461 1 61.31 752 GLU A N 1
ATOM 5812 C CA . GLU A 1 752 ? 18.047 13.586 -2.477 1 61.31 752 GLU A CA 1
ATOM 5813 C C . GLU A 1 752 ? 18.391 12.102 -2.496 1 61.31 752 GLU A C 1
ATOM 5815 O O . GLU A 1 752 ? 19.078 11.633 -3.412 1 61.31 752 GLU A O 1
ATOM 5820 N N . MET A 1 753 ? 18.297 11.414 -1.376 1 59.91 753 MET A N 1
ATOM 5821 C CA . MET A 1 753 ? 18.625 9.992 -1.257 1 59.91 753 MET A CA 1
ATOM 5822 C C . MET A 1 753 ? 17.453 9.117 -1.648 1 59.91 753 MET A C 1
ATOM 5824 O O . MET A 1 753 ? 17.547 7.891 -1.642 1 59.91 753 MET A O 1
ATOM 5828 N N . HIS A 1 754 ? 16.5 9.719 -2.137 1 56.62 754 HIS A N 1
ATOM 5829 C CA . HIS A 1 754 ? 15.305 9.062 -2.652 1 56.62 754 HIS A CA 1
ATOM 5830 C C . HIS A 1 754 ? 14.648 8.195 -1.586 1 56.62 754 HIS A C 1
ATOM 5832 O O . HIS A 1 754 ? 13.789 8.664 -0.835 1 56.62 754 HIS A O 1
ATOM 5838 N N . PHE A 1 755 ? 15.289 6.953 -1.252 1 55 755 PHE A N 1
ATOM 5839 C CA . PHE A 1 755 ? 14.672 6.023 -0.315 1 55 755 PHE A CA 1
ATOM 5840 C C . PHE A 1 755 ? 15.352 6.09 1.046 1 55 755 PHE A C 1
ATOM 5842 O O . PHE A 1 755 ? 14.961 5.383 1.978 1 55 755 PHE A O 1
ATOM 5849 N N . LEU A 1 756 ? 16.375 6.93 1.044 1 56.25 756 LEU A N 1
ATOM 5850 C CA . LEU A 1 756 ? 17.062 7.262 2.289 1 56.25 756 LEU A CA 1
ATOM 5851 C C . LEU A 1 756 ? 16.875 8.734 2.635 1 56.25 756 LEU A C 1
ATOM 5853 O O . LEU A 1 756 ? 16.547 9.547 1.764 1 56.25 756 LEU A O 1
ATOM 5857 N N . PRO A 1 757 ? 16.625 9.008 3.906 1 55.84 757 PRO A N 1
ATOM 5858 C CA . PRO A 1 757 ? 16.547 10.43 4.258 1 55.84 757 PRO A CA 1
ATOM 5859 C C . PRO A 1 757 ? 17.594 11.266 3.527 1 55.84 757 PRO A C 1
ATOM 5861 O O . PRO A 1 757 ? 18.75 10.836 3.383 1 55.84 757 PRO A O 1
ATOM 5864 N N . ASP A 1 758 ? 16.969 12.344 2.816 1 59.06 758 ASP A N 1
ATOM 5865 C CA . ASP A 1 758 ? 17.906 13.273 2.195 1 59.06 758 ASP A CA 1
ATOM 5866 C C . ASP A 1 758 ? 18.984 13.719 3.188 1 59.06 758 ASP A C 1
ATOM 5868 O O . ASP A 1 758 ? 18.734 13.773 4.395 1 59.06 758 ASP A O 1
ATOM 5872 N N . ILE A 1 759 ? 20 13.727 2.707 1 58.09 759 ILE A N 1
ATOM 5873 C CA . ILE A 1 759 ? 21.109 14.172 3.543 1 58.09 759 ILE A CA 1
ATOM 5874 C C . ILE A 1 759 ? 21.484 15.609 3.191 1 58.09 759 ILE A C 1
ATOM 5876 O O . ILE A 1 759 ? 21.5 15.984 2.016 1 58.09 759 ILE A O 1
ATOM 5880 N N . PHE A 1 760 ? 21.266 16.5 4.141 1 62.03 760 PHE A N 1
ATOM 5881 C CA . PHE A 1 760 ? 21.734 17.859 3.963 1 62.03 760 PHE A CA 1
ATOM 5882 C C . PHE A 1 760 ? 23.234 17.969 4.238 1 62.03 760 PHE A C 1
ATOM 5884 O O . PHE A 1 760 ? 23.688 17.625 5.332 1 62.03 760 PHE A O 1
ATOM 5891 N N . VAL A 1 761 ? 23.766 18.25 3.049 1 64.81 761 VAL A N 1
ATOM 5892 C CA . VAL A 1 761 ? 25.203 18.406 3.195 1 64.81 761 VAL A CA 1
ATOM 5893 C C . VAL A 1 761 ? 25.578 19.875 3.098 1 64.81 761 VAL A C 1
ATOM 5895 O O . VAL A 1 761 ? 24.969 20.625 2.33 1 64.81 761 VAL A O 1
ATOM 5898 N N . PRO A 1 762 ? 26.312 20.406 4.039 1 73.62 762 PRO A N 1
ATOM 5899 C CA . PRO A 1 762 ? 26.75 21.797 3.9 1 73.62 762 PRO A CA 1
ATOM 5900 C C . PRO A 1 762 ? 27.328 22.094 2.518 1 73.62 762 PRO A C 1
ATOM 5902 O O . PRO A 1 762 ? 28 21.25 1.923 1 73.62 762 PRO A O 1
ATOM 5905 N N . CYS A 1 763 ? 26.828 23.266 1.98 1 72.69 763 CYS A N 1
ATOM 5906 C CA . CYS A 1 763 ? 27.375 23.719 0.71 1 72.69 763 CYS A CA 1
ATOM 5907 C C . CYS A 1 763 ? 28.906 23.609 0.705 1 72.69 763 CYS A C 1
ATOM 5909 O O . CYS A 1 763 ? 29.562 24 1.672 1 72.69 763 CYS A O 1
ATOM 5911 N N . GLU A 1 764 ? 29.438 22.953 -0.323 1 70.75 764 GLU A N 1
ATOM 5912 C CA . GLU A 1 764 ? 30.875 22.703 -0.421 1 70.75 764 GLU A CA 1
ATOM 5913 C C . GLU A 1 764 ? 31.656 24.016 -0.548 1 70.75 764 GLU A C 1
ATOM 5915 O O . GLU A 1 764 ? 32.812 24.094 -0.121 1 70.75 764 GLU A O 1
ATOM 5920 N N . VAL A 1 765 ? 31 24.984 -1.107 1 71.06 765 VAL A N 1
ATOM 5921 C CA . VAL A 1 765 ? 31.656 26.25 -1.391 1 71.06 765 VAL A CA 1
ATOM 5922 C C . VAL A 1 765 ? 31.688 27.109 -0.131 1 71.06 765 VAL A C 1
ATOM 5924 O O . VAL A 1 765 ? 32.75 27.516 0.334 1 71.06 765 VAL A O 1
ATOM 5927 N N . CYS A 1 766 ? 30.5 27.391 0.409 1 78.5 766 CYS A N 1
ATOM 5928 C CA . CYS A 1 766 ? 30.453 28.281 1.556 1 78.5 766 CYS A CA 1
ATOM 5929 C C . CYS A 1 766 ? 30.484 27.5 2.865 1 78.5 766 CYS A C 1
ATOM 5931 O O . CYS A 1 766 ? 30.594 28.094 3.941 1 78.5 766 CYS A O 1
ATOM 5933 N N . LYS A 1 767 ? 30.422 26.203 2.701 1 78.62 767 LYS A N 1
ATOM 5934 C CA . LYS A 1 767 ? 30.453 25.297 3.854 1 78.62 767 LYS A CA 1
ATOM 5935 C C . LYS A 1 767 ? 29.359 25.656 4.852 1 78.62 767 LYS A C 1
ATOM 5937 O O . LYS A 1 767 ? 29.609 25.703 6.059 1 78.62 767 LYS A O 1
ATOM 5942 N N . GLY A 1 768 ? 28.172 26.203 4.355 1 77.81 768 GLY A N 1
ATOM 5943 C CA . GLY A 1 768 ? 27 26.438 5.184 1 77.81 768 GLY A CA 1
ATOM 5944 C C . GLY A 1 768 ? 26.875 27.891 5.629 1 77.81 768 GLY A C 1
ATOM 5945 O O . GLY A 1 768 ? 25.922 28.25 6.328 1 77.81 768 GLY A O 1
ATOM 5946 N N . GLN A 1 769 ? 27.766 28.766 5.172 1 86.12 769 GLN A N 1
ATOM 5947 C CA . GLN A 1 769 ? 27.812 30.125 5.699 1 86.12 769 GLN A CA 1
ATOM 5948 C C . GLN A 1 769 ? 26.875 31.047 4.926 1 86.12 769 GLN A C 1
ATOM 5950 O O . GLN A 1 769 ? 26.562 32.156 5.383 1 86.12 769 GLN A O 1
ATOM 5955 N N . ARG A 1 770 ? 26.281 30.688 3.838 1 86.75 770 ARG A N 1
ATOM 5956 C CA . ARG A 1 770 ? 25.25 31.328 3.031 1 86.75 770 ARG A CA 1
ATOM 5957 C C . ARG A 1 770 ? 25.812 32.531 2.275 1 86.75 770 ARG A C 1
ATOM 5959 O O . ARG A 1 770 ? 25.156 33.062 1.38 1 86.75 770 ARG A O 1
ATOM 5966 N N . TYR A 1 771 ? 27.047 33 2.633 1 90.25 771 TYR A N 1
ATOM 5967 C CA . TYR A 1 771 ? 27.625 34.188 2.068 1 90.25 771 TYR A CA 1
ATOM 5968 C C . TYR A 1 771 ? 28.953 33.906 1.375 1 90.25 771 TYR A C 1
ATOM 5970 O O . TYR A 1 771 ? 29.562 32.844 1.609 1 90.25 771 TYR A O 1
ATOM 5978 N N . ASN A 1 772 ? 29.219 34.812 0.451 1 83.12 772 ASN A N 1
ATOM 5979 C CA . ASN A 1 772 ? 30.531 34.688 -0.174 1 83.12 772 ASN A CA 1
ATOM 5980 C C . ASN A 1 772 ? 31.641 35.156 0.763 1 83.12 772 ASN A C 1
ATOM 5982 O O . ASN A 1 772 ? 31.375 35.781 1.789 1 83.12 772 ASN A O 1
ATOM 5986 N N . ARG A 1 773 ? 32.844 34.812 0.456 1 83.12 773 ARG A N 1
ATOM 5987 C CA . ARG A 1 773 ? 34 35 1.325 1 83.12 773 ARG A CA 1
ATOM 5988 C C . ARG A 1 773 ? 34.25 36.5 1.595 1 83.12 773 ARG A C 1
ATOM 5990 O O . ARG A 1 773 ? 34.625 36.875 2.705 1 83.12 773 ARG A O 1
ATOM 5997 N N . GLU A 1 774 ? 34 37.344 0.592 1 80.75 774 GLU A N 1
ATOM 5998 C CA . GLU A 1 774 ? 34.25 38.781 0.724 1 80.75 774 GLU A CA 1
ATOM 5999 C C . GLU A 1 774 ? 33.312 39.438 1.756 1 80.75 774 GLU A C 1
ATOM 6001 O O . GLU A 1 774 ? 33.75 40.25 2.557 1 80.75 774 GLU A O 1
ATOM 6006 N N . THR A 1 775 ? 32.094 39.031 1.729 1 89.31 775 THR A N 1
ATOM 6007 C CA . THR A 1 775 ? 31.125 39.562 2.668 1 89.31 775 THR A CA 1
ATOM 6008 C C . THR A 1 775 ? 31.469 39.156 4.098 1 89.31 775 THR A C 1
ATOM 6010 O O . THR A 1 775 ? 31.266 39.938 5.035 1 89.31 775 THR A O 1
ATOM 6013 N N . LEU A 1 776 ? 32.031 38 4.277 1 91.19 776 LEU A N 1
ATOM 6014 C CA . LEU A 1 776 ? 32.312 37.438 5.594 1 91.19 776 LEU A CA 1
ATOM 6015 C C . LEU A 1 776 ? 33.594 38.062 6.184 1 91.19 776 LEU A C 1
ATOM 6017 O O . LEU A 1 776 ? 33.938 37.812 7.332 1 91.19 776 LEU A O 1
ATOM 6021 N N . GLU A 1 777 ? 34.188 38.906 5.395 1 87.94 777 GLU A N 1
ATOM 6022 C CA . GLU A 1 777 ? 35.344 39.625 5.902 1 87.94 777 GLU A CA 1
ATOM 6023 C C . GLU A 1 777 ? 34.906 40.812 6.773 1 87.94 777 GLU A C 1
ATOM 6025 O O . GLU A 1 777 ? 35.688 41.281 7.613 1 87.94 777 GLU A O 1
ATOM 6030 N N . VAL A 1 778 ? 33.75 41.281 6.531 1 91.88 778 VAL A N 1
ATOM 6031 C CA . VAL A 1 778 ? 33.219 42.375 7.332 1 91.88 778 VAL A CA 1
ATOM 6032 C C . VAL A 1 778 ? 32.781 41.844 8.695 1 91.88 778 VAL A C 1
ATOM 6034 O O . VAL A 1 778 ? 32.031 40.875 8.781 1 91.88 778 VAL A O 1
ATOM 6037 N N . LYS A 1 779 ? 33.281 42.469 9.758 1 94.38 779 LYS A N 1
ATOM 6038 C CA . LYS A 1 779 ? 32.969 42 11.109 1 94.38 779 LYS A CA 1
ATOM 6039 C C . LYS A 1 779 ? 32.438 43.156 11.969 1 94.38 779 LYS A C 1
ATOM 6041 O O . LYS A 1 779 ? 32.875 44.281 11.844 1 94.38 779 LYS A O 1
ATOM 6046 N N . TYR A 1 780 ? 31.438 42.938 12.688 1 94.44 780 TYR A N 1
ATOM 6047 C CA . TYR A 1 780 ? 30.938 43.812 13.75 1 94.44 780 TYR A CA 1
ATOM 6048 C C . TYR A 1 780 ? 31.219 43.219 15.125 1 94.44 780 TYR A C 1
ATOM 6050 O O . TYR A 1 780 ? 30.734 42.125 15.445 1 94.44 780 TYR A O 1
ATOM 6058 N N . LYS A 1 781 ? 31.969 43.844 15.93 1 94 781 LYS A N 1
ATOM 6059 C CA . LYS A 1 781 ? 32.438 43.344 17.219 1 94 781 LYS A CA 1
ATOM 6060 C C . LYS A 1 781 ? 33.031 41.969 17.094 1 94 781 LYS A C 1
ATOM 6062 O O . LYS A 1 781 ? 32.719 41.062 17.875 1 94 781 LYS A O 1
ATOM 6067 N N . GLY A 1 782 ? 33.688 41.656 15.984 1 92.69 782 GLY A N 1
ATOM 6068 C CA . GLY A 1 782 ? 34.438 40.438 15.773 1 92.69 782 GLY A CA 1
ATOM 6069 C C . GLY A 1 782 ? 33.594 39.312 15.156 1 92.69 782 GLY A C 1
ATOM 6070 O O . GLY A 1 782 ? 34.125 38.219 14.906 1 92.69 782 GLY A O 1
ATOM 6071 N N . LYS A 1 783 ? 32.344 39.625 14.984 1 95.62 783 LYS A N 1
ATOM 6072 C CA . LYS A 1 783 ? 31.469 38.594 14.438 1 95.62 783 LYS A CA 1
ATOM 6073 C C . LYS A 1 783 ? 30.984 38.938 13.031 1 95.62 783 LYS A C 1
ATOM 6075 O O . LYS A 1 783 ? 30.719 40.125 12.742 1 95.62 783 LYS A O 1
ATOM 6080 N N . THR A 1 784 ? 30.891 37.969 12.195 1 94.69 784 THR A N 1
ATOM 6081 C CA . THR A 1 784 ? 30.344 38.156 10.852 1 94.69 784 THR A CA 1
ATOM 6082 C C . THR A 1 784 ? 28.828 38.125 10.867 1 94.69 784 THR A C 1
ATOM 6084 O O . THR A 1 784 ? 28.219 37.781 11.883 1 94.69 784 THR A O 1
ATOM 6087 N N . ILE A 1 785 ? 28.25 38.438 9.781 1 94.06 785 ILE A N 1
ATOM 6088 C CA . ILE A 1 785 ? 26.797 38.375 9.664 1 94.06 785 ILE A CA 1
ATOM 6089 C C . ILE A 1 785 ? 26.312 36.938 9.852 1 94.06 785 ILE A C 1
ATOM 6091 O O . ILE A 1 785 ? 25.234 36.719 10.398 1 94.06 785 ILE A O 1
ATOM 6095 N N . HIS A 1 786 ? 27.062 36.031 9.359 1 93.25 786 HIS A N 1
ATOM 6096 C CA . HIS A 1 786 ? 26.719 34.625 9.539 1 93.25 786 HIS A CA 1
ATOM 6097 C C . HIS A 1 786 ? 26.75 34.25 11.008 1 93.25 786 HIS A C 1
ATOM 6099 O O . HIS A 1 786 ? 25.875 33.531 11.484 1 93.25 786 HIS A O 1
ATOM 6105 N N . ASP A 1 787 ? 27.719 34.719 11.648 1 93.31 787 ASP A N 1
ATOM 6106 C CA . ASP A 1 787 ? 27.844 34.406 13.07 1 93.31 787 ASP A CA 1
ATOM 6107 C C . ASP A 1 787 ? 26.641 34.938 13.852 1 93.31 787 ASP A C 1
ATOM 6109 O O . ASP A 1 787 ? 26.172 34.25 14.781 1 93.31 787 ASP A O 1
ATOM 6113 N N . VAL A 1 788 ? 26.188 36.031 13.438 1 94.19 788 VAL A N 1
ATOM 6114 C CA . VAL A 1 788 ? 25.047 36.625 14.125 1 94.19 788 VAL A CA 1
ATOM 6115 C C . VAL A 1 788 ? 23.781 35.812 13.859 1 94.19 788 VAL A C 1
ATOM 6117 O O . VAL A 1 788 ? 22.984 35.594 14.766 1 94.19 788 VAL A O 1
ATOM 6120 N N . LEU A 1 789 ? 23.609 35.406 12.68 1 92.75 789 LEU A N 1
ATOM 6121 C CA . LEU A 1 789 ? 22.453 34.594 12.312 1 92.75 789 LEU A CA 1
ATOM 6122 C C . LEU A 1 789 ? 22.469 33.281 13.039 1 92.75 789 LEU A C 1
ATOM 6124 O O . LEU A 1 789 ? 21.422 32.688 13.289 1 92.75 789 LEU A O 1
ATOM 6128 N N . GLU A 1 790 ? 23.641 32.844 13.484 1 91.62 790 GLU A N 1
ATOM 6129 C CA . GLU A 1 790 ? 23.797 31.562 14.156 1 91.62 790 GLU A CA 1
ATOM 6130 C C . GLU A 1 790 ? 23.672 31.719 15.664 1 91.62 790 GLU A C 1
ATOM 6132 O O . GLU A 1 790 ? 23.578 30.719 16.391 1 91.62 790 GLU A O 1
ATOM 6137 N N . MET A 1 791 ? 23.469 33 16.047 1 92.88 791 MET A N 1
ATOM 6138 C CA . MET A 1 791 ? 23.281 33.219 17.484 1 92.88 791 MET A CA 1
ATOM 6139 C C . MET A 1 791 ? 21.859 32.875 17.906 1 92.88 791 MET A C 1
ATOM 6141 O O . MET A 1 791 ? 20.922 33.031 17.141 1 92.88 791 MET A O 1
ATOM 6145 N N . THR A 1 792 ? 21.734 32.344 19.094 1 92.19 792 THR A N 1
ATOM 6146 C CA . THR A 1 792 ? 20.422 32.219 19.703 1 92.19 792 THR A CA 1
ATOM 6147 C C . THR A 1 792 ? 19.859 33.594 20.094 1 92.19 792 THR A C 1
ATOM 6149 O O . THR A 1 792 ? 20.594 34.562 20.172 1 92.19 792 THR A O 1
ATOM 6152 N N . VAL A 1 793 ? 18.562 33.594 20.234 1 93.62 793 VAL A N 1
ATOM 6153 C CA . VAL A 1 793 ? 17.906 34.844 20.672 1 93.62 793 VAL A CA 1
ATOM 6154 C C . VAL A 1 793 ? 18.547 35.312 21.969 1 93.62 793 VAL A C 1
ATOM 6156 O O . VAL A 1 793 ? 18.797 36.5 22.141 1 93.62 793 VAL A O 1
ATOM 6159 N N . GLU A 1 794 ? 18.844 34.344 22.844 1 91.5 794 GLU A N 1
ATOM 6160 C CA . GLU A 1 794 ? 19.484 34.688 24.109 1 91.5 794 GLU A CA 1
ATOM 6161 C C . GLU A 1 794 ? 20.859 35.312 23.906 1 91.5 794 GLU A C 1
ATOM 6163 O O . GLU A 1 794 ? 21.188 36.312 24.516 1 91.5 794 GLU A O 1
ATOM 6168 N N . GLU A 1 795 ? 21.656 34.75 23.031 1 93.44 795 GLU A N 1
ATOM 6169 C CA . GLU A 1 795 ? 22.969 35.25 22.703 1 93.44 795 GLU A CA 1
ATOM 6170 C C . GLU A 1 795 ? 22.875 36.625 22.047 1 93.44 795 GLU A C 1
ATOM 6172 O O . GLU A 1 795 ? 23.688 37.531 22.328 1 93.44 795 GLU A O 1
ATOM 6177 N N . GLY A 1 796 ? 21.938 36.719 21.141 1 95.19 796 GLY A N 1
ATOM 6178 C CA . GLY A 1 796 ? 21.734 37.969 20.438 1 95.19 796 GLY A CA 1
ATOM 6179 C C . GLY A 1 796 ? 21.391 39.125 21.359 1 95.19 796 GLY A C 1
ATOM 6180 O O . GLY A 1 796 ? 21.859 40.25 21.172 1 95.19 796 GLY A O 1
ATOM 6181 N N . MET A 1 797 ? 20.609 38.812 22.375 1 94.31 797 MET A N 1
ATOM 6182 C CA . MET A 1 797 ? 20.234 39.844 23.328 1 94.31 797 MET A CA 1
ATOM 6183 C C . MET A 1 797 ? 21.453 40.406 24.047 1 94.31 797 MET A C 1
ATOM 6185 O O . MET A 1 797 ? 21.562 41.594 24.266 1 94.31 797 MET A O 1
ATOM 6189 N N . THR A 1 798 ? 22.391 39.531 24.375 1 94.5 798 THR A N 1
ATOM 6190 C CA . THR A 1 798 ? 23.625 39.938 25.031 1 94.5 798 THR A CA 1
ATOM 6191 C C . THR A 1 798 ? 24.531 40.688 24.047 1 94.5 798 THR A C 1
ATOM 6193 O O . THR A 1 798 ? 25.109 41.719 24.391 1 94.5 798 THR A O 1
ATOM 6196 N N . PHE A 1 799 ? 24.625 40.25 22.875 1 95.69 799 PHE A N 1
ATOM 6197 C CA . PHE A 1 799 ? 25.5 40.812 21.844 1 95.69 799 PHE A CA 1
ATOM 6198 C C . PHE A 1 799 ? 25.062 42.219 21.469 1 95.69 799 PHE A C 1
ATOM 6200 O O . PHE A 1 799 ? 25.906 43.094 21.234 1 95.69 799 PHE A O 1
ATOM 6207 N N . PHE A 1 800 ? 23.75 42.469 21.438 1 95.81 800 PHE A N 1
ATOM 6208 C CA . PHE A 1 800 ? 23.219 43.75 21 1 95.81 800 PHE A CA 1
ATOM 6209 C C . PHE A 1 800 ? 22.672 44.562 22.172 1 95.81 800 PHE A C 1
ATOM 6211 O O . PHE A 1 800 ? 21.75 45.344 22.031 1 95.81 800 PHE A O 1
ATOM 6218 N N . GLU A 1 801 ? 23.078 44.344 23.312 1 93.88 801 GLU A N 1
ATOM 6219 C CA . GLU A 1 801 ? 22.609 44.969 24.531 1 93.88 801 GLU A CA 1
ATOM 6220 C C . GLU A 1 801 ? 22.641 46.5 24.422 1 93.88 801 GLU A C 1
ATOM 6222 O O . GLU A 1 801 ? 21.797 47.188 24.984 1 93.88 801 GLU A O 1
ATOM 6227 N N . ASN A 1 802 ? 23.562 47.062 23.594 1 92.75 802 ASN A N 1
ATOM 6228 C CA . ASN A 1 802 ? 23.75 48.5 23.5 1 92.75 802 ASN A CA 1
ATOM 6229 C C . ASN A 1 802 ? 22.922 49.125 22.375 1 92.75 802 ASN A C 1
ATOM 6231 O O . ASN A 1 802 ? 22.984 50.312 22.125 1 92.75 802 ASN A O 1
ATOM 6235 N N . LEU A 1 803 ? 22.219 48.344 21.703 1 94.38 803 LEU A N 1
ATOM 6236 C CA . LEU A 1 803 ? 21.328 48.812 20.641 1 94.38 803 LEU A CA 1
ATOM 6237 C C . LEU A 1 803 ? 19.859 48.562 21 1 94.38 803 LEU A C 1
ATOM 6239 O O . LEU A 1 803 ? 19.312 47.5 20.688 1 94.38 803 LEU A O 1
ATOM 6243 N N . PRO A 1 804 ? 19.234 49.469 21.562 1 91.94 804 PRO A N 1
ATOM 6244 C CA . PRO A 1 804 ? 17.906 49.281 22.172 1 91.94 804 PRO A CA 1
ATOM 6245 C C . PRO A 1 804 ? 16.875 48.75 21.188 1 91.94 804 PRO A C 1
ATOM 6247 O O . PRO A 1 804 ? 16.031 47.938 21.531 1 91.94 804 PRO A O 1
ATOM 6250 N N . LYS A 1 805 ? 16.891 49.281 20.016 1 90.69 805 LYS A N 1
ATOM 6251 C CA . LYS A 1 805 ? 15.898 48.875 19.016 1 90.69 805 LYS A CA 1
ATOM 6252 C C . LYS A 1 805 ? 15.992 47.375 18.734 1 90.69 805 LYS A C 1
ATOM 6254 O O . LYS A 1 805 ? 14.969 46.688 18.688 1 90.69 805 LYS A O 1
ATOM 6259 N N . ILE A 1 806 ? 17.172 46.938 18.562 1 94.56 806 ILE A N 1
ATOM 6260 C CA . ILE A 1 806 ? 17.406 45.5 18.281 1 94.56 806 ILE A CA 1
ATOM 6261 C C . ILE A 1 806 ? 17.188 44.688 19.547 1 94.56 806 ILE A C 1
ATOM 6263 O O . ILE A 1 806 ? 16.531 43.656 19.516 1 94.56 806 ILE A O 1
ATOM 6267 N N . HIS A 1 807 ? 17.578 45.188 20.625 1 94.44 807 HIS A N 1
ATOM 6268 C CA . HIS A 1 807 ? 17.469 44.469 21.891 1 94.44 807 HIS A CA 1
ATOM 6269 C C . HIS A 1 807 ? 16.016 44.281 22.297 1 94.44 807 HIS A C 1
ATOM 6271 O O . HIS A 1 807 ? 15.648 43.219 22.812 1 94.44 807 HIS A O 1
ATOM 6277 N N . ARG A 1 808 ? 15.211 45.219 22.094 1 90.56 808 ARG A N 1
ATOM 6278 C CA . ARG A 1 808 ? 13.805 45.125 22.453 1 90.56 808 ARG A CA 1
ATOM 6279 C C . ARG A 1 808 ? 13.102 44.031 21.656 1 90.56 808 ARG A C 1
ATOM 6281 O O . ARG A 1 808 ? 12.328 43.25 22.234 1 90.56 808 ARG A O 1
ATOM 6288 N N . LYS A 1 809 ? 13.336 43.969 20.422 1 92.25 809 LYS A N 1
ATOM 6289 C CA . LYS A 1 809 ? 12.711 42.938 19.594 1 92.25 809 LYS A CA 1
ATOM 6290 C C . LYS A 1 809 ? 13.18 41.562 19.984 1 92.25 809 LYS A C 1
ATOM 6292 O O . LYS A 1 809 ? 12.375 40.625 20.031 1 92.25 809 LYS A O 1
ATOM 6297 N N . LEU A 1 810 ? 14.453 41.406 20.281 1 94.81 810 LEU A N 1
ATOM 6298 C CA . LEU A 1 810 ? 14.984 40.125 20.719 1 94.81 810 LEU A CA 1
ATOM 6299 C C . LEU A 1 810 ? 14.461 39.75 22.094 1 94.81 810 LEU A C 1
ATOM 6301 O O . LEU A 1 810 ? 14.227 38.594 22.391 1 94.81 810 LEU A O 1
ATOM 6305 N N . ALA A 1 811 ? 14.25 40.75 22.891 1 91.25 811 ALA A N 1
ATOM 6306 C CA . ALA A 1 811 ? 13.75 40.531 24.25 1 91.25 811 ALA A CA 1
ATOM 6307 C C . ALA A 1 811 ? 12.328 39.969 24.219 1 91.25 811 ALA A C 1
ATOM 6309 O O . ALA A 1 811 ? 11.961 39.156 25.062 1 91.25 811 ALA A O 1
ATOM 6310 N N . THR A 1 812 ? 11.531 40.438 23.344 1 90.12 812 THR A N 1
ATOM 6311 C CA . THR A 1 812 ? 10.172 39.938 23.219 1 90.12 812 THR A CA 1
ATOM 6312 C C . THR A 1 812 ? 10.172 38.469 22.812 1 90.12 812 THR A C 1
ATOM 6314 O O . THR A 1 812 ? 9.344 37.688 23.281 1 90.12 812 THR A O 1
ATOM 6317 N N . LEU A 1 813 ? 11.086 38.156 21.953 1 91.88 813 LEU A N 1
ATOM 6318 C CA . LEU A 1 813 ? 11.234 36.75 21.578 1 91.88 813 LEU A CA 1
ATOM 6319 C C . LEU A 1 813 ? 11.648 35.906 22.781 1 91.88 813 LEU A C 1
ATOM 6321 O O . LEU A 1 813 ? 11.164 34.781 22.953 1 91.88 813 LEU A O 1
ATOM 6325 N N . PHE A 1 814 ? 12.477 36.406 23.516 1 89.12 814 PHE A N 1
ATOM 6326 C CA . PHE A 1 814 ? 12.945 35.75 24.719 1 89.12 814 PHE A CA 1
ATOM 6327 C C . PHE A 1 814 ? 11.805 35.594 25.719 1 89.12 814 PHE A C 1
ATOM 6329 O O . PHE A 1 814 ? 11.641 34.531 26.328 1 89.12 814 PHE A O 1
ATOM 6336 N N . ASP A 1 815 ? 11.031 36.562 25.844 1 84.62 815 ASP A N 1
ATOM 6337 C CA . ASP A 1 815 ? 9.953 36.625 26.828 1 84.62 815 ASP A CA 1
ATOM 6338 C C . ASP A 1 815 ? 8.898 35.562 26.531 1 84.62 815 ASP A C 1
ATOM 6340 O O . ASP A 1 815 ? 8.266 35.031 27.453 1 84.62 815 ASP A O 1
ATOM 6344 N N . VAL A 1 816 ? 8.742 35.312 25.297 1 86.25 816 VAL A N 1
ATOM 6345 C CA . VAL A 1 816 ? 7.727 34.312 24.938 1 86.25 816 VAL A CA 1
ATOM 6346 C C . VAL A 1 816 ? 8.32 32.906 25.016 1 86.25 816 VAL A C 1
ATOM 6348 O O . VAL A 1 816 ? 7.68 31.938 24.609 1 86.25 816 VAL A O 1
ATOM 6351 N N . GLY A 1 817 ? 9.539 32.781 25.422 1 81.25 817 GLY A N 1
ATOM 6352 C CA . GLY A 1 817 ? 10.148 31.469 25.656 1 81.25 817 GLY A CA 1
ATOM 6353 C C . GLY A 1 817 ? 10.922 30.953 24.469 1 81.25 817 GLY A C 1
ATOM 6354 O O . GLY A 1 817 ? 11.102 29.734 24.312 1 81.25 817 GLY A O 1
ATOM 6355 N N . LEU A 1 818 ? 11.367 31.828 23.516 1 88.19 818 LEU A N 1
ATOM 6356 C CA . LEU A 1 818 ? 12.094 31.406 22.328 1 88.19 818 LEU A CA 1
ATOM 6357 C C . LEU A 1 818 ? 13.57 31.75 22.422 1 88.19 818 LEU A C 1
ATOM 6359 O O . LEU A 1 818 ? 14.227 32 21.406 1 88.19 818 LEU A O 1
ATOM 6363 N N . GLY A 1 819 ? 14.07 31.812 23.594 1 86.31 819 GLY A N 1
ATOM 6364 C CA . GLY A 1 819 ? 15.461 32.156 23.812 1 86.31 819 GLY A CA 1
ATOM 6365 C C . GLY A 1 819 ? 16.438 31.219 23.141 1 86.31 819 GLY A C 1
ATOM 6366 O O . GLY A 1 819 ? 17.531 31.609 22.766 1 86.31 819 GLY A O 1
ATOM 6367 N N . TYR A 1 820 ? 16.031 30.016 22.891 1 82.94 820 TYR A N 1
ATOM 6368 C CA . TYR A 1 820 ? 16.906 28.969 22.375 1 82.94 820 TYR A CA 1
ATOM 6369 C C . TYR A 1 820 ? 16.922 28.984 20.844 1 82.94 820 TYR A C 1
ATOM 6371 O O . TYR A 1 820 ? 17.812 28.375 20.234 1 82.94 820 TYR A O 1
ATOM 6379 N N . VAL A 1 821 ? 16.016 29.641 20.25 1 89 821 VAL A N 1
ATOM 6380 C CA . VAL A 1 821 ? 15.914 29.641 18.797 1 89 821 VAL A CA 1
ATOM 6381 C C . VAL A 1 821 ? 16.969 30.562 18.203 1 89 821 VAL A C 1
ATOM 6383 O O . VAL A 1 821 ? 17.281 31.609 18.766 1 89 821 VAL A O 1
ATOM 6386 N N . LYS A 1 822 ? 17.547 30.172 17.094 1 91 822 LYS A N 1
ATOM 6387 C CA . LYS A 1 822 ? 18.5 31.031 16.422 1 91 822 LYS A CA 1
ATOM 6388 C C . LYS A 1 822 ? 17.797 32.156 15.672 1 91 822 LYS A C 1
ATOM 6390 O O . LYS A 1 822 ? 16.703 31.969 15.156 1 91 822 LYS A O 1
ATOM 6395 N N . ILE A 1 823 ? 18.469 33.188 15.578 1 93.19 823 ILE A N 1
ATOM 6396 C CA . ILE A 1 823 ? 17.922 34.344 14.914 1 93.19 823 ILE A CA 1
ATOM 6397 C C . ILE A 1 823 ? 17.625 34.031 13.453 1 93.19 823 ILE A C 1
ATOM 6399 O O . ILE A 1 823 ? 16.578 34.406 12.922 1 93.19 823 ILE A O 1
ATOM 6403 N N . GLY A 1 824 ? 18.5 33.25 12.836 1 89.94 824 GLY A N 1
ATOM 6404 C CA . GLY A 1 824 ? 18.359 32.938 11.422 1 89.94 824 GLY A CA 1
ATOM 6405 C C . GLY A 1 824 ? 17.859 31.516 11.188 1 89.94 824 GLY A C 1
ATOM 6406 O O . GLY A 1 824 ? 18 30.969 10.086 1 89.94 824 GLY A O 1
ATOM 6407 N N . GLN A 1 825 ? 17.234 30.984 12.125 1 86.31 825 GLN A N 1
ATOM 6408 C CA . GLN A 1 825 ? 16.719 29.625 11.992 1 86.31 825 GLN A CA 1
ATOM 6409 C C . GLN A 1 825 ? 15.578 29.562 10.984 1 86.31 825 GLN A C 1
ATOM 6411 O O . GLN A 1 825 ? 14.617 30.344 11.078 1 86.31 825 GLN A O 1
ATOM 6416 N N . PRO A 1 826 ? 15.734 28.734 9.984 1 81.75 826 PRO A N 1
ATOM 6417 C CA . PRO A 1 826 ? 14.672 28.641 8.984 1 81.75 826 PRO A CA 1
ATOM 6418 C C . PRO A 1 826 ? 13.297 28.375 9.602 1 81.75 826 PRO A C 1
ATOM 6420 O O . PRO A 1 826 ? 13.18 27.547 10.516 1 81.75 826 PRO A O 1
ATOM 6423 N N . ALA A 1 827 ? 12.18 29 9.086 1 82.88 827 ALA A N 1
ATOM 6424 C CA . ALA A 1 827 ? 10.812 28.922 9.594 1 82.88 827 ALA A CA 1
ATOM 6425 C C . ALA A 1 827 ? 10.258 27.516 9.445 1 82.88 827 ALA A C 1
ATOM 6427 O O . ALA A 1 827 ? 9.422 27.078 10.242 1 82.88 827 ALA A O 1
ATOM 6428 N N . THR A 1 828 ? 10.773 26.797 8.484 1 71.62 828 THR A N 1
ATOM 6429 C CA . THR A 1 828 ? 10.273 25.469 8.195 1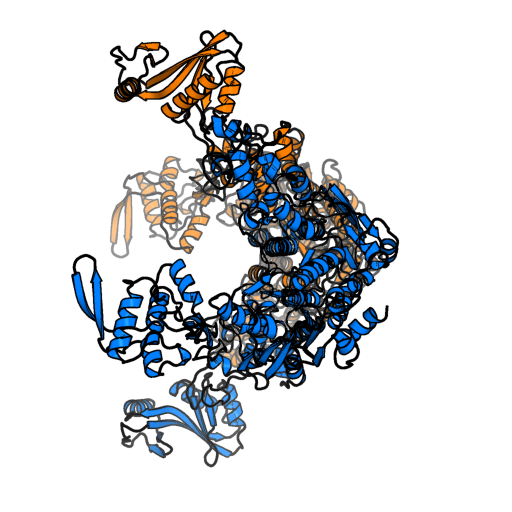 71.62 828 THR A CA 1
ATOM 6430 C C . THR A 1 828 ? 10.648 24.484 9.312 1 71.62 828 THR A C 1
ATOM 6432 O O . THR A 1 828 ? 10.039 23.422 9.438 1 71.62 828 THR A O 1
ATOM 6435 N N . THR A 1 829 ? 11.602 24.891 10.133 1 73 829 THR A N 1
ATOM 6436 C CA . THR A 1 829 ? 12.07 24 11.195 1 73 829 THR A CA 1
ATOM 6437 C C . THR A 1 829 ? 11.375 24.328 12.516 1 73 829 THR A C 1
ATOM 6439 O O . THR A 1 829 ? 11.57 23.625 13.508 1 73 829 THR A O 1
ATOM 6442 N N . LEU A 1 830 ? 10.477 25.375 12.469 1 76.75 830 LEU A N 1
ATOM 6443 C CA . LEU A 1 830 ? 9.781 25.781 13.688 1 76.75 830 LEU A CA 1
ATOM 6444 C C . LEU A 1 830 ? 8.516 24.953 13.883 1 76.75 830 LEU A C 1
ATOM 6446 O O . LEU A 1 830 ? 7.82 24.641 12.914 1 76.75 830 LEU A O 1
ATOM 6450 N N . SER A 1 831 ? 8.25 24.516 15.102 1 71.25 831 SER A N 1
ATOM 6451 C CA . SER A 1 831 ? 6.98 23.875 15.43 1 71.25 831 SER A CA 1
ATOM 6452 C C . SER A 1 831 ? 5.828 24.875 15.375 1 71.25 831 SER A C 1
ATOM 6454 O O . SER A 1 831 ? 6.051 26.094 15.328 1 71.25 831 SER A O 1
ATOM 6456 N N . GLY A 1 832 ? 4.625 24.375 15.32 1 72.56 832 GLY A N 1
ATOM 6457 C CA . GLY A 1 832 ? 3.459 25.25 15.352 1 72.56 832 GLY A CA 1
ATOM 6458 C C . GLY A 1 832 ? 3.424 26.156 16.562 1 72.56 832 GLY A C 1
ATOM 6459 O O . GLY A 1 832 ? 3.1 27.344 16.438 1 72.56 832 GLY A O 1
ATOM 6460 N N . GLY A 1 833 ? 3.787 25.625 17.719 1 74.06 833 GLY A N 1
ATOM 6461 C CA . GLY A 1 833 ? 3.844 26.438 18.938 1 74.06 833 GLY A CA 1
ATOM 6462 C C . GLY A 1 833 ? 4.891 27.531 18.859 1 74.06 833 GLY A C 1
ATOM 6463 O O . GLY A 1 833 ? 4.668 28.641 19.344 1 74.06 833 GLY A O 1
ATOM 6464 N N . GLU A 1 834 ? 6.016 27.156 18.234 1 78.19 834 GLU A N 1
ATOM 6465 C CA . GLU A 1 834 ? 7.07 28.156 18.078 1 78.19 834 GLU A CA 1
ATOM 6466 C C . GLU A 1 834 ? 6.633 29.281 17.141 1 78.19 834 GLU A C 1
ATOM 6468 O O . GLU A 1 834 ? 6.875 30.453 17.422 1 78.19 834 GLU A O 1
ATOM 6473 N N . ALA A 1 835 ? 5.961 28.891 16.125 1 85.5 835 ALA A N 1
ATOM 6474 C CA . ALA A 1 835 ? 5.477 29.875 15.172 1 85.5 835 ALA A CA 1
ATOM 6475 C C . ALA A 1 835 ? 4.465 30.812 15.82 1 85.5 835 ALA A C 1
ATOM 6477 O O . ALA A 1 835 ? 4.488 32.031 15.586 1 85.5 835 ALA A O 1
ATOM 6478 N N . GLN A 1 836 ? 3.594 30.281 16.641 1 85 836 GLN A N 1
ATOM 6479 C CA . GLN A 1 836 ? 2.604 31.078 17.359 1 85 836 GLN A CA 1
ATOM 6480 C C . GLN A 1 836 ? 3.273 32.062 18.297 1 85 836 GLN A C 1
ATOM 6482 O O . GLN A 1 836 ? 2.855 33.219 18.391 1 85 836 GLN A O 1
ATOM 6487 N N . ARG A 1 837 ? 4.309 31.688 18.938 1 86.12 837 ARG A N 1
ATOM 6488 C CA . ARG A 1 837 ? 5.008 32.531 19.906 1 86.12 837 ARG A CA 1
ATOM 6489 C C . ARG A 1 837 ? 5.801 33.625 19.203 1 86.12 837 ARG A C 1
ATOM 6491 O O . ARG A 1 837 ? 5.949 34.719 19.719 1 86.12 837 ARG A O 1
ATOM 6498 N N . VAL A 1 838 ? 6.281 33.281 18.016 1 90.75 838 VAL A N 1
ATOM 6499 C CA . VAL A 1 838 ? 6.922 34.312 17.219 1 90.75 838 VAL A CA 1
ATOM 6500 C C . VAL A 1 838 ? 5.906 35.406 16.875 1 90.75 838 VAL A C 1
ATOM 6502 O O . VAL A 1 838 ? 6.215 36.594 16.938 1 90.75 838 VAL A O 1
ATOM 6505 N N . LYS A 1 839 ? 4.652 35.062 16.562 1 90 839 LYS A N 1
ATOM 6506 C CA . LYS A 1 839 ? 3.586 36 16.25 1 90 839 LYS A CA 1
ATOM 6507 C C . LYS A 1 839 ? 3.24 36.844 17.469 1 90 839 LYS A C 1
ATOM 6509 O O . LYS A 1 839 ? 3.031 38.062 17.359 1 90 839 LYS A O 1
ATOM 6514 N N . LEU A 1 840 ? 3.188 36.156 18.562 1 89.25 840 LEU A N 1
ATOM 6515 C CA . LEU A 1 840 ? 2.893 36.844 19.797 1 89.25 840 LEU A CA 1
ATOM 6516 C C . LEU A 1 840 ? 3.979 37.875 20.125 1 89.25 840 LEU A C 1
ATOM 6518 O O . LEU A 1 840 ? 3.68 39 20.531 1 89.25 840 LEU A O 1
ATOM 6522 N N . ALA A 1 841 ? 5.227 37.438 19.906 1 89.94 841 ALA A N 1
ATOM 6523 C CA . ALA A 1 841 ? 6.355 38.344 20.156 1 89.94 841 ALA A CA 1
ATOM 6524 C C . ALA A 1 841 ? 6.285 39.562 19.25 1 89.94 841 ALA A C 1
ATOM 6526 O O . ALA A 1 841 ? 6.594 40.656 19.688 1 89.94 841 ALA A O 1
ATOM 6527 N N . THR A 1 842 ? 5.914 39.375 18.078 1 89.94 842 THR A N 1
ATOM 6528 C CA . THR A 1 842 ? 5.793 40.469 17.125 1 89.94 842 THR A CA 1
ATOM 6529 C C . THR A 1 842 ? 4.727 41.438 17.562 1 89.94 842 THR A C 1
ATOM 6531 O O . THR A 1 842 ? 4.922 42.656 17.484 1 89.94 842 THR A O 1
ATOM 6534 N N . GLU A 1 843 ? 3.605 41 18.094 1 86.44 843 GLU A N 1
ATOM 6535 C CA . GLU A 1 843 ? 2.523 41.875 18.562 1 86.44 843 GLU A CA 1
ATOM 6536 C C . GLU A 1 843 ? 2.91 42.594 19.828 1 86.44 843 GLU A C 1
ATOM 6538 O O . GLU A 1 843 ? 2.521 43.75 20.031 1 86.44 843 GLU A O 1
ATOM 6543 N N . LEU A 1 844 ? 3.68 41.938 20.672 1 86.38 844 LEU A N 1
ATOM 6544 C CA . LEU A 1 844 ? 4.113 42.531 21.922 1 86.38 844 LEU A CA 1
ATOM 6545 C C . LEU A 1 844 ? 5.121 43.625 21.688 1 86.38 844 LEU A C 1
ATOM 6547 O O . LEU A 1 844 ? 5.262 44.531 22.516 1 86.38 844 LEU A O 1
ATOM 6551 N N . SER A 1 845 ? 5.809 43.469 20.547 1 86.44 845 SER A N 1
ATOM 6552 C CA . SER A 1 845 ? 6.836 44.469 20.234 1 86.44 845 SER A CA 1
ATOM 6553 C C . SER A 1 845 ? 6.219 45.75 19.656 1 86.44 845 SER A C 1
ATOM 6555 O O . SER A 1 845 ? 6.852 46.812 19.672 1 86.44 845 SER A O 1
ATOM 6557 N N . LYS A 1 846 ? 4.988 45.688 19.297 1 83.94 846 LYS A N 1
ATOM 6558 C CA . LYS A 1 846 ? 4.301 46.844 18.719 1 83.94 846 LYS A CA 1
ATOM 6559 C C . LYS A 1 846 ? 3.719 47.75 19.812 1 83.94 846 LYS A C 1
ATOM 6561 O O . LYS A 1 846 ? 3.494 47.281 20.938 1 83.94 846 LYS A O 1
ATOM 6566 N N . ARG A 1 847 ? 3.545 49.031 19.484 1 80.94 847 ARG A N 1
ATOM 6567 C CA . ARG A 1 847 ? 2.918 49.969 20.406 1 80.94 847 ARG A CA 1
ATOM 6568 C C . ARG A 1 847 ? 1.43 49.656 20.562 1 80.94 847 ARG A C 1
ATOM 6570 O O . ARG A 1 847 ? 0.715 49.531 19.578 1 80.94 847 ARG A O 1
ATOM 6577 N N . SER A 1 848 ? 0.921 49.531 21.859 1 84.06 848 SER A N 1
ATOM 6578 C CA . SER A 1 848 ? -0.454 49.125 22.141 1 84.06 848 SER A CA 1
ATOM 6579 C C . SER A 1 848 ? -1.395 50.344 22.078 1 84.06 848 SER A C 1
ATOM 6581 O O . SER A 1 848 ? -1.06 51.438 22.547 1 84.06 848 SER A O 1
ATOM 6583 N N . THR A 1 849 ? -2.504 50.25 21.438 1 87.75 849 THR A N 1
ATOM 6584 C CA . THR A 1 849 ? -3.539 51.281 21.422 1 87.75 849 THR A CA 1
ATOM 6585 C C . THR A 1 849 ? -4.551 51.062 22.547 1 87.75 849 THR A C 1
ATOM 6587 O O . THR A 1 849 ? -5.332 51.938 22.875 1 87.75 849 THR A O 1
ATOM 6590 N N . GLY A 1 850 ? -4.492 49.844 23.141 1 90.56 850 GLY A N 1
ATOM 6591 C CA . GLY A 1 850 ? -5.453 49.469 24.172 1 90.56 850 GLY A CA 1
ATOM 6592 C C . GLY A 1 850 ? -6.828 49.156 23.609 1 90.56 850 GLY A C 1
ATOM 6593 O O . GLY A 1 850 ? -7.77 48.906 24.359 1 90.56 850 GLY A O 1
ATOM 6594 N N . LYS A 1 851 ? -7.051 49.219 22.375 1 94 851 LYS A N 1
ATOM 6595 C CA . LYS A 1 851 ? -8.344 49 21.719 1 94 851 LYS A CA 1
ATOM 6596 C C . LYS A 1 851 ? -8.273 47.812 20.766 1 94 851 LYS A C 1
ATOM 6598 O O . LYS A 1 851 ? -9.141 47.656 19.891 1 94 851 LYS A O 1
ATOM 6603 N N . THR A 1 852 ? -7.23 47 20.969 1 95.19 852 THR A N 1
ATOM 6604 C CA . THR A 1 852 ? -7.078 45.844 20.109 1 95.19 852 THR A CA 1
ATOM 6605 C C . THR A 1 852 ? -7.688 44.594 20.766 1 95.19 852 THR A C 1
ATOM 6607 O O . THR A 1 852 ? -7.57 44.406 21.969 1 95.19 852 THR A O 1
ATOM 6610 N N . ILE A 1 853 ? -8.398 43.75 20.016 1 96.81 853 ILE A N 1
ATOM 6611 C CA . ILE A 1 853 ? -8.875 42.469 20.5 1 96.81 853 ILE A CA 1
ATOM 6612 C C . ILE A 1 853 ? -8.07 41.344 19.875 1 96.81 853 ILE A C 1
ATOM 6614 O O . ILE A 1 853 ? -7.934 41.281 18.641 1 96.81 853 ILE A O 1
ATOM 6618 N N . TYR A 1 854 ? -7.477 40.562 20.75 1 96.06 854 TYR A N 1
ATOM 6619 C CA . TYR A 1 854 ? -6.723 39.406 20.328 1 96.06 854 TYR A CA 1
ATOM 6620 C C . TYR A 1 854 ? -7.566 38.125 20.438 1 96.06 854 TYR A C 1
ATOM 6622 O O . TYR A 1 854 ? -8.188 37.875 21.469 1 96.06 854 TYR A O 1
ATOM 6630 N N . ILE A 1 855 ? -7.609 37.375 19.375 1 96.38 855 ILE A N 1
ATOM 6631 C CA . ILE A 1 855 ? -8.359 36.125 19.359 1 96.38 855 ILE A CA 1
ATOM 6632 C C . ILE A 1 855 ? -7.402 34.938 19.172 1 96.38 855 ILE A C 1
ATOM 6634 O O . ILE A 1 855 ? -6.582 34.969 18.25 1 96.38 855 ILE A O 1
ATOM 6638 N N . LEU A 1 856 ? -7.422 34 20.062 1 93.56 856 LEU A N 1
ATOM 6639 C CA . LEU A 1 856 ? -6.609 32.781 19.984 1 93.56 856 LEU A CA 1
ATOM 6640 C C . LEU A 1 856 ? -7.48 31.531 20.047 1 93.56 856 LEU A C 1
ATOM 6642 O O . LEU A 1 856 ? -8.398 31.453 20.875 1 93.56 856 LEU A O 1
ATOM 6646 N N . ASP A 1 857 ? -7.293 30.672 19.125 1 89.19 857 ASP A N 1
ATOM 6647 C CA . ASP A 1 857 ? -8.008 29.391 19.125 1 89.19 857 ASP A CA 1
ATOM 6648 C C . ASP A 1 857 ? -7.102 28.266 19.609 1 89.19 857 ASP A C 1
ATOM 6650 O O . ASP A 1 857 ? -6.215 27.812 18.875 1 89.19 857 ASP A O 1
ATOM 6654 N N . GLU A 1 858 ? -7.336 27.797 20.797 1 86.62 858 GLU A N 1
ATOM 6655 C CA . GLU A 1 858 ? -6.629 26.703 21.453 1 86.62 858 GLU A CA 1
ATOM 6656 C C . GLU A 1 858 ? -5.117 26.875 21.344 1 86.62 858 GLU A C 1
ATOM 6658 O O . GLU A 1 858 ? -4.414 25.984 20.875 1 86.62 858 GLU A O 1
ATOM 6663 N N . PRO A 1 859 ? -4.602 27.938 21.891 1 88.25 859 PRO A N 1
ATOM 6664 C CA . PRO A 1 859 ? -3.176 28.266 21.797 1 88.25 859 PRO A CA 1
ATOM 6665 C C . PRO A 1 859 ? -2.299 27.297 22.578 1 88.25 859 PRO A C 1
ATOM 6667 O O . PRO A 1 859 ? -1.076 27.281 22.422 1 88.25 859 PRO A O 1
ATOM 6670 N N . THR A 1 860 ? -2.896 26.516 23.5 1 88.06 860 THR A N 1
ATOM 6671 C CA . THR A 1 860 ? -2.102 25.641 24.359 1 88.06 860 THR A CA 1
ATOM 6672 C C . THR A 1 860 ? -1.81 24.312 23.641 1 88.06 860 THR A C 1
ATOM 6674 O O . THR A 1 860 ? -1.104 23.469 24.172 1 88.06 860 THR A O 1
ATOM 6677 N N . THR A 1 861 ? -2.35 24.172 22.484 1 79.88 861 THR A N 1
ATOM 6678 C CA . THR A 1 861 ? -2.141 22.953 21.719 1 79.88 861 THR A CA 1
ATOM 6679 C C . THR A 1 861 ? -0.65 22.672 21.531 1 79.88 861 THR A C 1
ATOM 6681 O O . THR A 1 861 ? 0.096 23.562 21.109 1 79.88 861 THR A O 1
ATOM 6684 N N . GLY A 1 862 ? -0.268 21.531 21.938 1 77.31 862 GLY A N 1
ATOM 6685 C CA . GLY A 1 862 ? 1.101 21.078 21.719 1 77.31 862 GLY A CA 1
ATOM 6686 C C . GLY A 1 862 ? 2.082 21.672 22.719 1 77.31 862 GLY A C 1
ATOM 6687 O O . GLY A 1 862 ? 3.295 21.516 22.562 1 77.31 862 GLY A O 1
ATOM 6688 N N . LEU A 1 863 ? 1.53 22.344 23.734 1 85 863 LEU A N 1
ATOM 6689 C CA . LEU A 1 863 ? 2.428 23.016 24.672 1 85 863 LEU A CA 1
ATOM 6690 C C . LEU A 1 863 ? 2.523 22.234 25.984 1 85 863 LEU A C 1
ATOM 6692 O O . LEU A 1 863 ? 1.526 21.688 26.453 1 85 863 LEU A O 1
ATOM 6696 N N . HIS A 1 864 ? 3.764 22.141 26.484 1 89.62 864 HIS A N 1
ATOM 6697 C CA . HIS A 1 864 ? 4.012 21.625 27.828 1 89.62 864 HIS A CA 1
ATOM 6698 C C . HIS A 1 864 ? 3.467 22.562 28.891 1 89.62 864 HIS A C 1
ATOM 6700 O O . HIS A 1 864 ? 3.295 23.766 28.641 1 89.62 864 HIS A O 1
ATOM 6706 N N . THR A 1 865 ? 3.184 22.062 30.062 1 91.69 865 THR A N 1
ATOM 6707 C CA . THR A 1 865 ? 2.617 22.859 31.156 1 91.69 865 THR A CA 1
ATOM 6708 C C . THR A 1 865 ? 3.488 24.078 31.438 1 91.69 865 THR A C 1
ATOM 6710 O O . THR A 1 865 ? 2.977 25.141 31.766 1 91.69 865 THR A O 1
ATOM 6713 N N . ALA A 1 866 ? 4.754 23.906 31.375 1 89.94 866 ALA A N 1
ATOM 6714 C CA . ALA A 1 866 ? 5.668 25.031 31.578 1 89.94 866 ALA A CA 1
ATOM 6715 C C . ALA A 1 866 ? 5.48 26.109 30.516 1 89.94 866 ALA A C 1
ATOM 6717 O O . ALA A 1 866 ? 5.574 27.297 30.797 1 89.94 866 ALA A O 1
ATOM 6718 N N . ASP A 1 867 ? 5.301 25.672 29.375 1 86.75 867 ASP A N 1
ATOM 6719 C CA . ASP A 1 867 ? 5.066 26.594 28.266 1 86.75 867 ASP A CA 1
ATOM 6720 C C . ASP A 1 867 ? 3.703 27.266 28.391 1 86.75 867 ASP A C 1
ATOM 6722 O O . ASP A 1 867 ? 3.545 28.422 28.016 1 86.75 867 ASP A O 1
ATOM 6726 N N . VAL A 1 868 ? 2.736 26.516 28.875 1 90.69 868 VAL A N 1
ATOM 6727 C CA . VAL A 1 868 ? 1.415 27.078 29.125 1 90.69 868 VAL A CA 1
ATOM 6728 C C . VAL A 1 868 ? 1.515 28.188 30.172 1 90.69 868 VAL A C 1
ATOM 6730 O O . VAL A 1 868 ? 0.889 29.234 30.031 1 90.69 868 VAL A O 1
ATOM 6733 N N . HIS A 1 869 ? 2.291 27.891 31.172 1 92 869 HIS A N 1
ATOM 6734 C CA . HIS A 1 869 ? 2.537 28.875 32.219 1 92 869 HIS A CA 1
ATOM 6735 C C . HIS A 1 869 ? 3.082 30.172 31.641 1 92 869 HIS A C 1
ATOM 6737 O O . HIS A 1 869 ? 2.598 31.266 31.969 1 92 869 HIS A O 1
ATOM 6743 N N . ASN A 1 870 ? 3.988 30.016 30.781 1 87.56 870 ASN A N 1
ATOM 6744 C CA . ASN A 1 870 ? 4.582 31.172 30.125 1 87.56 870 ASN A CA 1
ATOM 6745 C C . ASN A 1 870 ? 3.576 31.891 29.219 1 87.56 870 ASN A C 1
ATOM 6747 O O . ASN A 1 870 ? 3.561 33.125 29.141 1 87.56 870 ASN A O 1
ATOM 6751 N N . LEU A 1 871 ? 2.834 31.094 28.5 1 88.94 871 LEU A N 1
ATOM 6752 C CA . LEU A 1 871 ? 1.82 31.656 27.625 1 88.94 871 LEU A CA 1
ATOM 6753 C C . LEU A 1 871 ? 0.82 32.5 28.406 1 88.94 871 LEU A C 1
ATOM 6755 O O . LEU A 1 871 ? 0.441 33.594 27.969 1 88.94 871 LEU A O 1
ATOM 6759 N N . ILE A 1 872 ? 0.376 32 29.547 1 93.75 872 ILE A N 1
ATOM 6760 C CA . ILE A 1 872 ? -0.576 32.719 30.391 1 93.75 872 ILE A CA 1
ATOM 6761 C C . ILE A 1 872 ? -0.003 34.062 30.781 1 93.75 872 ILE A C 1
ATOM 6763 O O . ILE A 1 872 ? -0.708 35.094 30.734 1 93.75 872 ILE A O 1
ATOM 6767 N N . GLN A 1 873 ? 1.265 34.094 31.031 1 91.19 873 GLN A N 1
ATOM 6768 C CA . GLN A 1 873 ? 1.923 35.344 31.391 1 91.19 873 GLN A CA 1
ATOM 6769 C C . GLN A 1 873 ? 1.91 36.344 30.234 1 91.19 873 GLN A C 1
ATOM 6771 O O . GLN A 1 873 ? 1.676 37.531 30.422 1 91.19 873 GLN A O 1
ATOM 6776 N N . VAL A 1 874 ? 2.145 35.781 29.094 1 88.75 874 VAL A N 1
ATOM 6777 C CA . VAL A 1 874 ? 2.164 36.625 27.906 1 88.75 874 VAL A CA 1
ATOM 6778 C C . VAL A 1 874 ? 0.765 37.188 27.641 1 88.75 874 VAL A C 1
ATOM 6780 O O . VAL A 1 874 ? 0.61 38.375 27.297 1 88.75 874 VAL A O 1
ATOM 6783 N N . LEU A 1 875 ? -0.247 36.406 27.781 1 93.38 875 LEU A N 1
ATOM 6784 C CA . LEU A 1 875 ? -1.621 36.844 27.562 1 93.38 875 LEU A CA 1
ATOM 6785 C C . LEU A 1 875 ? -2.023 37.906 28.578 1 93.38 875 LEU A C 1
ATOM 6787 O O . LEU A 1 875 ? -2.707 38.875 28.234 1 93.38 875 LEU A O 1
ATOM 6791 N N . GLN A 1 876 ? -1.558 37.719 29.828 1 94.19 876 GLN A N 1
ATOM 6792 C CA . GLN A 1 876 ? -1.841 38.719 30.875 1 94.19 876 GLN A CA 1
ATOM 6793 C C . GLN A 1 876 ? -1.206 40.062 30.547 1 94.19 876 GLN A C 1
ATOM 6795 O O . GLN A 1 876 ? -1.821 41.094 30.766 1 94.19 876 GLN A O 1
ATOM 6800 N N . LYS A 1 877 ? -0.003 39.969 29.953 1 89.56 877 LYS A N 1
ATOM 6801 C CA . LYS A 1 877 ? 0.688 41.219 29.578 1 89.56 877 LYS A CA 1
ATOM 6802 C C . LYS A 1 877 ? -0.076 41.969 28.5 1 89.56 877 LYS A C 1
ATOM 6804 O O . LYS A 1 877 ? -0.117 43.188 28.5 1 89.56 877 LYS A O 1
ATOM 6809 N N . LEU A 1 878 ? -0.664 41.281 27.594 1 91.31 878 LEU A N 1
ATOM 6810 C CA . LEU A 1 878 ? -1.453 41.906 26.531 1 91.31 878 LEU A CA 1
ATOM 6811 C C . LEU A 1 878 ? -2.662 42.625 27.109 1 91.31 878 LEU A C 1
ATOM 6813 O O . LEU A 1 878 ? -2.994 43.719 26.672 1 91.31 878 LEU A O 1
ATOM 6817 N N . VAL A 1 879 ? -3.326 42.062 28.094 1 95.19 879 VAL A N 1
ATOM 6818 C CA . VAL A 1 879 ? -4.516 42.625 28.703 1 95.19 879 VAL A CA 1
ATOM 6819 C C . VAL A 1 879 ? -4.113 43.812 29.578 1 95.19 879 VAL A C 1
ATOM 6821 O O . VAL A 1 879 ? -4.809 44.844 29.594 1 95.19 879 VAL A O 1
ATOM 6824 N N . ASP A 1 880 ? -2.961 43.656 30.25 1 92.5 880 ASP A N 1
ATOM 6825 C CA . ASP A 1 880 ? -2.461 44.719 31.109 1 92.5 880 ASP A CA 1
ATOM 6826 C C . ASP A 1 880 ? -2.193 46 30.312 1 92.5 880 ASP A C 1
ATOM 6828 O O . ASP A 1 880 ? -2.268 47.094 30.859 1 92.5 880 ASP A O 1
ATOM 6832 N N . SER A 1 881 ? -1.971 45.812 29.047 1 90.69 881 SER A N 1
ATOM 6833 C CA . SER A 1 881 ? -1.717 46.969 28.172 1 90.69 881 SER A CA 1
ATOM 6834 C C . SER A 1 881 ? -3.021 47.594 27.688 1 90.69 881 SER A C 1
ATOM 6836 O O . SER A 1 881 ? -3.01 48.5 26.844 1 90.69 881 SER A O 1
ATOM 6838 N N . GLY A 1 882 ? -4.141 47.062 28.172 1 92.12 882 GLY A N 1
ATOM 6839 C CA . GLY A 1 882 ? -5.438 47.656 27.875 1 92.12 882 GLY A CA 1
ATOM 6840 C C . GLY A 1 882 ? -6.219 46.906 26.812 1 92.12 882 GLY A C 1
ATOM 6841 O O . GLY A 1 882 ? -7.379 47.219 26.562 1 92.12 882 GLY A O 1
ATOM 6842 N N . ASN A 1 883 ? -5.66 45.938 26.25 1 95.31 883 ASN A N 1
ATOM 6843 C CA . ASN A 1 883 ? -6.281 45.188 25.156 1 95.31 883 ASN A CA 1
ATOM 6844 C C . ASN A 1 883 ? -7.242 44.125 25.688 1 95.31 883 ASN A C 1
ATOM 6846 O O . ASN A 1 883 ? -7.336 43.906 26.891 1 95.31 883 ASN A O 1
ATOM 6850 N N . THR A 1 884 ? -8.031 43.562 24.797 1 97.19 884 THR A N 1
ATOM 6851 C CA . THR A 1 884 ? -8.93 42.469 25.109 1 97.19 884 THR A CA 1
ATOM 6852 C C . THR A 1 884 ? -8.414 41.156 24.484 1 97.19 884 THR A C 1
ATOM 6854 O O . THR A 1 884 ? -7.945 41.156 23.344 1 97.19 884 THR A O 1
ATOM 6857 N N . VAL A 1 885 ? -8.406 40.125 25.344 1 97.25 885 VAL A N 1
ATOM 6858 C CA . VAL A 1 885 ? -7.965 38.812 24.859 1 97.25 885 VAL A CA 1
ATOM 6859 C C . VAL A 1 885 ? -9.109 37.812 24.938 1 97.25 885 VAL A C 1
ATOM 6861 O O . VAL A 1 885 ? -9.695 37.625 26.016 1 97.25 885 VAL A O 1
ATOM 6864 N N . LEU A 1 886 ? -9.508 37.25 23.812 1 97.94 886 LEU A N 1
ATOM 6865 C CA . LEU A 1 886 ? -10.523 36.219 23.703 1 97.94 886 LEU A CA 1
ATOM 6866 C C . LEU A 1 886 ? -9.914 34.875 23.266 1 97.94 886 LEU A C 1
ATOM 6868 O O . LEU A 1 886 ? -9.391 34.781 22.156 1 97.94 886 LEU A O 1
ATOM 6872 N N . VAL A 1 887 ? -10.062 33.844 24.156 1 96.75 887 VAL A N 1
ATOM 6873 C CA . VAL A 1 887 ? -9.367 32.594 23.891 1 96.75 887 VAL A CA 1
ATOM 6874 C C . VAL A 1 887 ? -10.352 31.422 23.969 1 96.75 887 VAL A C 1
ATOM 6876 O O . VAL A 1 887 ? -11.156 31.344 24.906 1 96.75 887 VAL A O 1
ATOM 6879 N N . ILE A 1 888 ? -10.383 30.578 22.922 1 94.25 888 ILE A N 1
ATOM 6880 C CA . ILE A 1 888 ? -11.031 29.281 23.031 1 94.25 888 ILE A CA 1
ATOM 6881 C C . ILE A 1 888 ? -10.07 28.281 23.688 1 94.25 888 ILE A C 1
ATOM 6883 O O . ILE A 1 888 ? -8.945 28.094 23.219 1 94.25 888 ILE A O 1
ATOM 6887 N N . GLU A 1 889 ? -10.414 27.688 24.75 1 93.25 889 GLU A N 1
ATOM 6888 C CA . GLU A 1 889 ? -9.469 26.781 25.406 1 93.25 889 GLU A CA 1
ATOM 6889 C C . GLU A 1 889 ? -10.195 25.672 26.141 1 93.25 889 GLU A C 1
ATOM 6891 O O . GLU A 1 889 ? -11.344 25.844 26.547 1 93.25 889 GLU A O 1
ATOM 6896 N N . HIS A 1 890 ? -9.5 24.641 26.281 1 89.5 890 HIS A N 1
ATOM 6897 C CA . HIS A 1 890 ? -9.953 23.5 27.062 1 89.5 890 HIS A CA 1
ATOM 6898 C C . HIS A 1 890 ? -9.047 23.266 28.266 1 89.5 890 HIS A C 1
ATOM 6900 O O . HIS A 1 890 ? -9.414 22.547 29.203 1 89.5 890 HIS A O 1
ATOM 6906 N N . ASN A 1 891 ? -7.895 23.844 28.266 1 91.25 891 ASN A N 1
ATOM 6907 C CA . ASN A 1 891 ? -6.918 23.641 29.328 1 91.25 891 ASN A CA 1
ATOM 6908 C C . ASN A 1 891 ? -7.359 24.312 30.641 1 91.25 891 ASN A C 1
ATOM 6910 O O . ASN A 1 891 ? -7.582 25.516 30.672 1 91.25 891 ASN A O 1
ATOM 6914 N N . LEU A 1 892 ? -7.352 23.625 31.656 1 92.19 892 LEU A N 1
ATOM 6915 C CA . LEU A 1 892 ? -7.918 24.094 32.906 1 92.19 892 LEU A CA 1
ATOM 6916 C C . LEU A 1 892 ? -7.02 25.141 33.562 1 92.19 892 LEU A C 1
ATOM 6918 O O . LEU A 1 892 ? -7.5 26.031 34.281 1 92.19 892 LEU A O 1
ATOM 6922 N N . ASP A 1 893 ? -5.742 25.125 33.25 1 93.12 893 ASP A N 1
ATOM 6923 C CA . ASP A 1 893 ? -4.832 26.125 33.781 1 93.12 893 ASP A CA 1
ATOM 6924 C C . ASP A 1 893 ? -5.102 27.5 33.156 1 93.12 893 ASP A C 1
ATOM 6926 O O . ASP A 1 893 ? -5.012 28.516 33.844 1 93.12 893 ASP A O 1
ATOM 6930 N N . VAL A 1 894 ? -5.387 27.453 31.922 1 95 894 VAL A N 1
ATOM 6931 C CA . VAL A 1 894 ? -5.723 28.703 31.25 1 95 894 VAL A CA 1
ATOM 6932 C C . VAL A 1 894 ? -7.09 29.188 31.719 1 95 894 VAL A C 1
ATOM 6934 O O . VAL A 1 894 ? -7.262 30.359 32.031 1 95 894 VAL A O 1
ATOM 6937 N N . ILE A 1 895 ? -8.008 28.281 31.844 1 96.5 895 ILE A N 1
ATOM 6938 C CA . ILE A 1 895 ? -9.398 28.609 32.156 1 96.5 895 ILE A CA 1
ATOM 6939 C C . ILE A 1 895 ? -9.477 29.188 33.594 1 96.5 895 ILE A C 1
ATOM 6941 O O . ILE A 1 895 ? -10.164 30.172 33.812 1 96.5 895 ILE A O 1
ATOM 6945 N N . LYS A 1 896 ? -8.781 28.641 34.5 1 96.06 896 LYS A N 1
ATOM 6946 C CA . LYS A 1 896 ? -8.883 29.078 35.906 1 96.06 896 LYS A CA 1
ATOM 6947 C C . LYS A 1 896 ? -8.258 30.453 36.094 1 96.06 896 LYS A C 1
ATOM 6949 O O . LYS A 1 896 ? -8.547 31.141 37.062 1 96.06 896 LYS A O 1
ATOM 6954 N N . THR A 1 897 ? -7.352 30.859 35.156 1 96.56 897 THR A N 1
ATOM 6955 C CA . THR A 1 897 ? -6.656 32.125 35.312 1 96.56 897 THR A CA 1
ATOM 6956 C C . THR A 1 897 ? -7.379 33.219 34.531 1 96.56 897 THR A C 1
ATOM 6958 O O . THR A 1 897 ? -7.023 34.406 34.656 1 96.56 897 THR A O 1
ATOM 6961 N N . ALA A 1 898 ? -8.406 32.875 33.812 1 98 898 ALA A N 1
ATOM 6962 C CA . ALA A 1 898 ? -9.164 33.875 33.031 1 98 898 ALA A CA 1
ATOM 6963 C C . ALA A 1 898 ? -9.984 34.781 33.938 1 98 898 ALA A C 1
ATOM 6965 O O . ALA A 1 898 ? -10.25 34.438 35.094 1 98 898 ALA A O 1
ATOM 6966 N N . ASP A 1 899 ? -10.344 36 33.406 1 98.12 899 ASP A N 1
ATOM 6967 C CA . ASP A 1 899 ? -11.188 36.938 34.125 1 98.12 899 ASP A CA 1
ATOM 6968 C C . ASP A 1 899 ? -12.664 36.594 33.938 1 98.12 899 ASP A C 1
ATOM 6970 O O . ASP A 1 899 ? -13.484 36.844 34.812 1 98.12 899 ASP A O 1
ATOM 6974 N N . TYR A 1 900 ? -13 36.094 32.844 1 97.88 900 TYR A N 1
ATOM 6975 C CA . TYR A 1 900 ? -14.375 35.844 32.438 1 97.88 900 TYR A CA 1
ATOM 6976 C C . TYR A 1 900 ? -14.453 34.594 31.547 1 97.88 900 TYR A C 1
ATOM 6978 O O . TYR A 1 900 ? -13.531 34.312 30.781 1 97.88 900 TYR A O 1
ATOM 6986 N N . LEU A 1 901 ? -15.586 33.781 31.781 1 98.12 901 LEU A N 1
ATOM 6987 C CA . LEU A 1 901 ? -15.789 32.594 31 1 98.12 901 LEU A CA 1
ATOM 6988 C C . LEU A 1 901 ? -17.156 32.625 30.312 1 98.12 901 LEU A C 1
ATOM 6990 O O . LEU A 1 901 ? -18.125 33.125 30.875 1 98.12 901 LEU A O 1
ATOM 6994 N N . ILE A 1 902 ? -17.203 32.156 29.094 1 98.19 902 ILE A N 1
ATOM 6995 C CA . ILE A 1 902 ? -18.422 31.828 28.359 1 98.19 902 ILE A CA 1
ATOM 6996 C C . ILE A 1 902 ? -18.453 30.328 28.047 1 98.19 902 ILE A C 1
ATOM 6998 O O . ILE A 1 902 ? -17.703 29.859 27.188 1 98.19 902 ILE A O 1
ATOM 7002 N N . ASP A 1 903 ? -19.312 29.641 28.734 1 97.88 903 ASP A N 1
ATOM 7003 C CA . ASP A 1 903 ? -19.375 28.188 28.578 1 97.88 903 ASP A CA 1
ATOM 7004 C C . ASP A 1 903 ? -20.516 27.781 27.656 1 97.88 903 ASP A C 1
ATOM 7006 O O . ASP A 1 903 ? -21.688 28.031 27.953 1 97.88 903 ASP A O 1
ATOM 7010 N N . LEU A 1 904 ? -20.156 27.109 26.547 1 96.75 904 LEU A N 1
ATOM 7011 C CA . LEU A 1 904 ? -21.141 26.641 25.578 1 96.75 904 LEU A CA 1
ATOM 7012 C C . LEU A 1 904 ? -21.422 25.156 25.75 1 96.75 904 LEU A C 1
ATOM 7014 O O . LEU A 1 904 ? -20.547 24.406 26.188 1 96.75 904 LEU A O 1
ATOM 7018 N N . GLY A 1 905 ? -22.578 24.75 25.469 1 92.44 905 GLY A N 1
ATOM 7019 C CA . GLY A 1 905 ? -23 23.359 25.562 1 92.44 905 GLY A CA 1
ATOM 7020 C C . GLY A 1 905 ? -24.5 23.172 25.625 1 92.44 905 GLY A C 1
ATOM 7021 O O . GLY A 1 905 ? -25.234 23.844 24.891 1 92.44 905 GLY A O 1
ATOM 7022 N N . PRO A 1 906 ? -24.953 22.188 26.406 1 88.94 906 PRO A N 1
ATOM 7023 C CA . PRO A 1 906 ? -24.25 21.281 27.328 1 88.94 906 PRO A CA 1
ATOM 7024 C C . PRO A 1 906 ? -23.5 20.172 26.594 1 88.94 906 PRO A C 1
ATOM 7026 O O . PRO A 1 906 ? -22.531 19.609 27.109 1 88.94 906 PRO A O 1
ATOM 7029 N N . GLU A 1 907 ? -24.141 19.781 25.406 1 88.94 907 GLU A N 1
ATOM 7030 C CA . GLU A 1 907 ? -23.5 18.75 24.609 1 88.94 907 GLU A CA 1
ATOM 7031 C C . GLU A 1 907 ? -23.031 19.297 23.25 1 88.94 907 GLU A C 1
ATOM 7033 O O . GLU A 1 907 ? -23.094 20.516 23.016 1 88.94 907 GLU A O 1
ATOM 7038 N N . GLY A 1 908 ? -22.484 18.438 22.422 1 84.94 908 GLY A N 1
ATOM 7039 C CA . GLY A 1 908 ? -22.125 18.828 21.062 1 84.94 908 GLY A CA 1
ATOM 7040 C C . GLY A 1 908 ? -23.234 18.594 20.062 1 84.94 908 GLY A C 1
ATOM 7041 O O . GLY A 1 908 ? -24.234 17.938 20.359 1 84.94 908 GLY A O 1
ATOM 7042 N N . GLY A 1 909 ? -23.109 19.125 18.953 1 82.88 909 GLY A N 1
ATOM 7043 C CA . GLY A 1 909 ? -24.062 18.906 17.875 1 82.88 909 GLY A CA 1
ATOM 7044 C C . GLY A 1 909 ? -25.438 19.469 18.188 1 82.88 909 GLY A C 1
ATOM 7045 O O . GLY A 1 909 ? -25.562 20.609 18.656 1 82.88 909 GLY A O 1
ATOM 7046 N N . ASP A 1 910 ? -26.469 18.594 17.953 1 84.25 910 ASP A N 1
ATOM 7047 C CA . ASP A 1 910 ? -27.859 19.062 18.078 1 84.25 910 ASP A CA 1
ATOM 7048 C C . ASP A 1 910 ? -28.219 19.328 19.531 1 84.25 910 ASP A C 1
ATOM 7050 O O . ASP A 1 910 ? -29.109 20.125 19.828 1 84.25 910 ASP A O 1
ATOM 7054 N N . LYS A 1 911 ? -27.531 18.734 20.391 1 87 911 LYS A N 1
ATOM 7055 C CA . LYS A 1 911 ? -27.844 18.891 21.812 1 87 911 LYS A CA 1
ATOM 7056 C C . LYS A 1 911 ? -26.984 20 22.438 1 87 911 LYS A C 1
ATOM 7058 O O . LYS A 1 911 ? -27.031 20.219 23.641 1 87 911 LYS A O 1
ATOM 7063 N N . GLY A 1 912 ? -26.219 20.703 21.531 1 90.25 912 GLY A N 1
ATOM 7064 C CA . GLY A 1 912 ? -25.391 21.812 21.969 1 90.25 912 GLY A CA 1
ATOM 7065 C C . GLY A 1 912 ? -25.797 23.141 21.344 1 90.25 912 GLY A C 1
ATOM 7066 O O . GLY A 1 912 ? -26.938 23.312 20.906 1 90.25 912 GLY A O 1
ATOM 7067 N N . GLY A 1 913 ? -25 24.094 21.422 1 93.69 913 GLY A N 1
ATOM 7068 C CA . GLY A 1 913 ? -25.203 25.375 20.75 1 93.69 913 GLY A CA 1
ATOM 7069 C C . GLY A 1 913 ? -25.859 26.422 21.641 1 93.69 913 GLY A C 1
ATOM 7070 O O . GLY A 1 913 ? -26.375 27.422 21.141 1 93.69 913 GLY A O 1
ATOM 7071 N N . THR A 1 914 ? -25.859 26.141 22.953 1 96.19 914 THR A N 1
ATOM 7072 C CA . THR A 1 914 ? -26.438 27.094 23.891 1 96.19 914 THR A CA 1
ATOM 7073 C C . THR A 1 914 ? -25.391 27.562 24.906 1 96.19 914 THR A C 1
ATOM 7075 O O . THR A 1 914 ? -24.375 26.906 25.094 1 96.19 914 THR A O 1
ATOM 7078 N N . VAL A 1 915 ? -25.625 28.781 25.484 1 97.44 915 VAL A N 1
ATOM 7079 C CA . VAL A 1 915 ? -24.781 29.25 26.578 1 97.44 915 VAL A CA 1
ATOM 7080 C C . VAL A 1 915 ? -25.234 28.594 27.891 1 97.44 915 VAL A C 1
ATOM 7082 O O . VAL A 1 915 ? -26.328 28.875 28.391 1 97.44 915 VAL A O 1
ATOM 7085 N N . VAL A 1 916 ? -24.438 27.781 28.422 1 97 916 VAL A N 1
ATOM 7086 C CA . VAL A 1 916 ? -24.766 27.062 29.672 1 97 916 VAL A CA 1
ATOM 7087 C C . VAL A 1 916 ? -24.594 28.016 30.859 1 97 916 VAL A C 1
ATOM 7089 O O . VAL A 1 916 ? -25.422 28.016 31.766 1 97 916 VAL A O 1
ATOM 7092 N N . ALA A 1 917 ? -23.469 28.703 30.875 1 96.94 917 ALA A N 1
ATOM 7093 C CA . ALA A 1 917 ? -23.172 29.672 31.922 1 96.94 917 ALA A CA 1
ATOM 7094 C C . ALA A 1 917 ? -22.125 30.688 31.453 1 96.94 917 ALA A C 1
ATOM 7096 O O . ALA A 1 917 ? -21.312 30.391 30.578 1 96.94 917 ALA A O 1
ATOM 7097 N N . ALA A 1 918 ? -22.172 31.906 31.953 1 97.56 918 ALA A N 1
ATOM 7098 C CA . ALA A 1 918 ? -21.188 32.938 31.688 1 97.56 918 ALA A CA 1
ATOM 7099 C C . ALA A 1 918 ? -20.859 33.719 32.969 1 97.56 918 ALA A C 1
ATOM 7101 O O . ALA A 1 918 ? -21.75 33.969 33.781 1 97.56 918 ALA A O 1
ATOM 7102 N N . GLY A 1 919 ? -19.656 33.969 33.188 1 96.88 919 GLY A N 1
ATOM 7103 C CA . GLY A 1 919 ? -19.219 34.688 34.375 1 96.88 919 GLY A CA 1
ATOM 7104 C C . GLY A 1 919 ? -17.781 34.375 34.75 1 96.88 919 GLY A C 1
ATOM 7105 O O . GLY A 1 919 ? -16.969 34.031 33.906 1 96.88 919 GLY A O 1
ATOM 7106 N N . THR A 1 920 ? -17.422 34.656 35.969 1 97 920 THR A N 1
ATOM 7107 C CA . THR A 1 920 ? -16.078 34.344 36.469 1 97 920 THR A CA 1
ATOM 7108 C C . THR A 1 920 ? -15.906 32.812 36.594 1 97 920 THR A C 1
ATOM 7110 O O . THR A 1 920 ? -16.875 32.094 36.656 1 97 920 THR A O 1
ATOM 7113 N N . PRO A 1 921 ? -14.641 32.375 36.562 1 97.12 921 PRO A N 1
ATOM 7114 C CA . PRO A 1 921 ? -14.398 30.938 36.75 1 97.12 921 PRO A CA 1
ATOM 7115 C C . PRO A 1 921 ? -15.078 30.391 38 1 97.12 921 PRO A C 1
ATOM 7117 O O . PRO A 1 921 ? -15.586 29.266 37.969 1 97.12 921 PRO A O 1
ATOM 7120 N N . GLU A 1 922 ? -15.148 31.141 39.062 1 95.69 922 GLU A N 1
ATOM 7121 C CA . GLU A 1 922 ? -15.812 30.719 40.312 1 95.69 922 GLU A CA 1
ATOM 7122 C C . GLU A 1 922 ? -17.312 30.562 40.094 1 95.69 922 GLU A C 1
ATOM 7124 O O . GLU A 1 922 ? -17.922 29.609 40.594 1 95.69 922 GLU A O 1
ATOM 7129 N N . GLN A 1 923 ? -17.922 31.453 39.375 1 95.94 923 GLN A N 1
ATOM 7130 C CA . GLN A 1 923 ? -19.344 31.391 39.094 1 95.94 923 GLN A CA 1
ATOM 7131 C C . GLN A 1 923 ? -19.672 30.188 38.219 1 95.94 923 GLN A C 1
ATOM 7133 O O . GLN A 1 923 ? -20.703 29.531 38.406 1 95.94 923 GLN A O 1
ATOM 7138 N N . ILE A 1 924 ? -18.828 29.906 37.25 1 96.69 924 ILE A N 1
ATOM 7139 C CA . ILE A 1 924 ? -19.031 28.766 36.344 1 96.69 924 ILE A CA 1
ATOM 7140 C C . ILE A 1 924 ? -18.891 27.469 37.156 1 96.69 924 ILE A C 1
ATOM 7142 O O . ILE A 1 924 ? -19.641 26.516 36.938 1 96.69 924 ILE A O 1
ATOM 7146 N N . ALA A 1 925 ? -17.906 27.375 38.062 1 96.44 925 ALA A N 1
ATOM 7147 C CA . ALA A 1 925 ? -17.672 26.203 38.906 1 96.44 925 ALA A CA 1
ATOM 7148 C C . ALA A 1 925 ? -18.891 25.906 39.781 1 96.44 925 ALA A C 1
ATOM 7150 O O . ALA A 1 925 ? -19.172 24.75 40.094 1 96.44 925 ALA A O 1
ATOM 7151 N N . ALA A 1 926 ? -19.672 26.859 40.062 1 94.69 926 ALA A N 1
ATOM 7152 C CA . ALA A 1 926 ? -20.844 26.719 40.906 1 94.69 926 ALA A CA 1
ATOM 7153 C C . ALA A 1 926 ? -22.047 26.234 40.125 1 94.69 926 ALA A C 1
ATOM 7155 O O . ALA A 1 926 ? -23.031 25.766 40.688 1 94.69 926 ALA A O 1
ATOM 7156 N N . CYS A 1 927 ? -21.938 26.312 38.844 1 95.25 927 CYS A N 1
ATOM 7157 C CA . CYS A 1 927 ? -23.031 25.891 37.969 1 95.25 927 CYS A CA 1
ATOM 7158 C C . CYS A 1 927 ? -22.969 24.391 37.719 1 95.25 927 CYS A C 1
ATOM 7160 O O . CYS A 1 927 ? -22.125 23.922 36.938 1 95.25 927 CYS A O 1
ATOM 7162 N N . LYS A 1 928 ? -23.891 23.578 38.125 1 92.44 928 LYS A N 1
ATOM 7163 C CA . LYS A 1 928 ? -23.891 22.125 38.031 1 92.44 928 LYS A CA 1
ATOM 7164 C C . LYS A 1 928 ? -24.125 21.656 36.594 1 92.44 928 LYS A C 1
ATOM 7166 O O . LYS A 1 928 ? -23.719 20.547 36.219 1 92.44 928 LYS A O 1
ATOM 7171 N N . GLU A 1 929 ? -24.734 22.469 35.844 1 93.31 929 GLU A N 1
ATOM 7172 C CA . GLU A 1 929 ? -25.062 22.094 34.469 1 93.31 929 GLU A CA 1
ATOM 7173 C C . GLU A 1 929 ? -23.859 22.219 33.562 1 93.31 929 GLU A C 1
ATOM 7175 O O . GLU A 1 929 ? -23.844 21.703 32.438 1 93.31 929 GLU A O 1
ATOM 7180 N N . SER A 1 930 ? -22.844 22.875 34.062 1 94.94 930 SER A N 1
ATOM 7181 C CA . SER A 1 930 ? -21.625 23.094 33.281 1 94.94 930 SER A CA 1
ATOM 7182 C C . SER A 1 930 ? -20.609 21.984 33.531 1 94.94 930 SER A C 1
ATOM 7184 O O . SER A 1 930 ? -20.094 21.844 34.625 1 94.94 930 SER A O 1
ATOM 7186 N N . TYR A 1 931 ? -20.328 21.234 32.469 1 93.25 931 TYR A N 1
ATOM 7187 C CA . TYR A 1 931 ? -19.281 20.234 32.625 1 93.25 931 TYR A CA 1
ATOM 7188 C C . TYR A 1 931 ? -17.953 20.891 32.969 1 93.25 931 TYR A C 1
ATOM 7190 O O . TYR A 1 931 ? -17.188 20.359 33.781 1 93.25 931 TYR A O 1
ATOM 7198 N N . THR A 1 932 ? -17.641 22 32.281 1 94.69 932 THR A N 1
ATOM 7199 C CA . THR A 1 932 ? -16.422 22.75 32.562 1 94.69 932 THR A CA 1
ATOM 7200 C C . THR A 1 932 ? -16.375 23.125 34.062 1 94.69 932 THR A C 1
ATOM 7202 O O . THR A 1 932 ? -15.328 23.031 34.688 1 94.69 932 THR A O 1
ATOM 7205 N N . GLY A 1 933 ? -17.516 23.531 34.531 1 95.31 933 GLY A N 1
ATOM 7206 C CA . GLY A 1 933 ? -17.609 23.906 35.938 1 95.31 933 GLY A CA 1
ATOM 7207 C C . GLY A 1 933 ? -17.281 22.766 36.906 1 95.31 933 GLY A C 1
ATOM 7208 O O . GLY A 1 933 ? -16.625 22.969 37.906 1 95.31 933 GLY A O 1
ATOM 7209 N N . GLN A 1 934 ? -17.703 21.609 36.562 1 93.56 934 GLN A N 1
ATOM 7210 C CA . GLN A 1 934 ? -17.453 20.422 37.406 1 93.56 934 GLN A CA 1
ATOM 7211 C C . GLN A 1 934 ? -15.961 20.156 37.531 1 93.56 934 GLN A C 1
ATOM 7213 O O . GLN A 1 934 ? -15.484 19.797 38.594 1 93.56 934 GLN A O 1
ATOM 7218 N N . TYR A 1 935 ? -15.305 20.344 36.531 1 91.31 935 TYR A N 1
ATOM 7219 C CA . TYR A 1 935 ? -13.867 20.062 36.531 1 91.31 935 TYR A CA 1
ATOM 7220 C C . TYR A 1 935 ? -13.102 21.219 37.188 1 91.31 935 TYR A C 1
ATOM 7222 O O . TYR A 1 935 ? -12.086 21.016 37.844 1 91.31 935 TYR A O 1
ATOM 7230 N N . LEU A 1 936 ? -13.547 22.438 36.906 1 93.81 936 LEU A N 1
ATOM 7231 C CA . LEU A 1 936 ? -12.922 23.625 37.469 1 93.81 936 LEU A CA 1
ATOM 7232 C C . LEU A 1 936 ? -13.031 23.625 39 1 93.81 936 LEU A C 1
ATOM 7234 O O . LEU A 1 936 ? -12.133 24.109 39.688 1 93.81 936 LEU A O 1
ATOM 7238 N N . GLU A 1 937 ? -14.125 23.109 39.531 1 93.81 937 GLU A N 1
ATOM 7239 C CA . GLU A 1 937 ? -14.359 23.094 40.969 1 93.81 937 GLU A CA 1
ATOM 7240 C C . GLU A 1 937 ? -13.25 22.344 41.688 1 93.81 937 GLU A C 1
ATOM 7242 O O . GLU A 1 937 ? -12.773 22.781 42.719 1 93.81 937 GLU A O 1
ATOM 7247 N N . LYS A 1 938 ? -12.789 21.312 41.094 1 88.19 938 LYS A N 1
ATOM 7248 C CA . LYS A 1 938 ? -11.734 20.5 41.688 1 88.19 938 LYS A CA 1
ATOM 7249 C C . LYS A 1 938 ? -10.414 21.266 41.75 1 88.19 938 LYS A C 1
ATOM 7251 O O . LYS A 1 938 ? -9.594 21.031 42.656 1 88.19 938 LYS A O 1
ATOM 7256 N N . LEU A 1 939 ? -10.156 22.156 40.812 1 88.5 939 LEU A N 1
ATOM 7257 C CA . LEU A 1 939 ? -8.898 22.875 40.719 1 88.5 939 LEU A CA 1
ATOM 7258 C C . LEU A 1 939 ? -8.914 24.125 41.594 1 88.5 939 LEU A C 1
ATOM 7260 O O . LEU A 1 939 ? -7.879 24.547 42.094 1 88.5 939 LEU A O 1
ATOM 7264 N N . LEU A 1 940 ? -10.086 24.75 41.625 1 91.25 940 LEU A N 1
ATOM 7265 C CA . LEU A 1 940 ? -10.203 25.984 42.375 1 91.25 940 LEU A CA 1
ATOM 7266 C C . LEU A 1 940 ? -10.141 25.719 43.875 1 91.25 940 LEU A C 1
ATOM 7268 O O . LEU A 1 940 ? -9.773 26.594 44.656 1 91.25 940 LEU A O 1
ATOM 7272 N N . THR A 1 941 ? -10.531 24.516 44.344 1 82.31 941 THR A N 1
ATOM 7273 C CA . THR A 1 941 ? -10.516 24.156 45.75 1 82.31 941 THR A CA 1
ATOM 7274 C C . THR A 1 941 ? -9.125 23.688 46.188 1 82.31 941 THR A C 1
ATOM 7276 O O . THR A 1 941 ? -8.805 23.688 47.375 1 82.31 941 THR A O 1
ATOM 7279 N N . LYS A 1 942 ? -8.195 23.312 45.469 1 67.38 942 LYS A N 1
ATOM 7280 C CA . LYS A 1 942 ? -6.832 22.906 45.781 1 67.38 942 LYS A CA 1
ATOM 7281 C C . LYS A 1 942 ? -5.941 24.109 46.062 1 67.38 942 LYS A C 1
ATOM 7283 O O . LYS A 1 942 ? -5.977 25.094 45.312 1 67.38 942 LYS A O 1
ATOM 7288 N N . MET B 1 1 ? -3.338 -8.68 30.312 1 39.03 1 MET B N 1
ATOM 7289 C CA . MET B 1 1 ? -2.361 -9.578 29.703 1 39.03 1 MET B CA 1
ATOM 7290 C C . MET B 1 1 ? -2.803 -9.984 28.297 1 39.03 1 MET B C 1
ATOM 7292 O O . MET B 1 1 ? -3.975 -10.297 28.078 1 39.03 1 MET B O 1
ATOM 7296 N N . GLY B 1 2 ? -2.062 -9.453 27.328 1 55.34 2 GLY B N 1
ATOM 7297 C CA . GLY B 1 2 ? -2.363 -9.562 25.906 1 55.34 2 GLY B CA 1
ATOM 7298 C C . GLY B 1 2 ? -2.77 -10.969 25.484 1 55.34 2 GLY B C 1
ATOM 7299 O O . GLY B 1 2 ? -2.488 -11.938 26.203 1 55.34 2 GLY B O 1
ATOM 7300 N N . LYS B 1 3 ? -3.709 -11.117 24.578 1 65.56 3 LYS B N 1
ATOM 7301 C CA . LYS B 1 3 ? -4.172 -12.406 24.062 1 65.56 3 LYS B CA 1
ATOM 7302 C C . LYS B 1 3 ? -3.002 -13.266 23.594 1 65.56 3 LYS B C 1
ATOM 7304 O O . LYS B 1 3 ? -2.213 -12.836 22.75 1 65.56 3 LYS B O 1
ATOM 7309 N N . ASN B 1 4 ? -2.543 -14.258 24.328 1 84.69 4 ASN B N 1
ATOM 7310 C CA . ASN B 1 4 ? -1.421 -15.133 24.016 1 84.69 4 ASN B CA 1
ATOM 7311 C C . ASN B 1 4 ? -1.817 -16.219 23.016 1 84.69 4 ASN B C 1
ATOM 7313 O O . ASN B 1 4 ? -1.055 -17.156 22.766 1 84.69 4 ASN B O 1
ATOM 7317 N N . LYS B 1 5 ? -3.051 -16.047 22.562 1 93.75 5 LYS B N 1
ATOM 7318 C CA . LYS B 1 5 ? -3.518 -17.031 21.594 1 93.75 5 LYS B CA 1
ATOM 7319 C C . LYS B 1 5 ? -4.281 -16.375 20.453 1 93.75 5 LYS B C 1
ATOM 7321 O O . LYS B 1 5 ? -4.758 -15.25 20.594 1 93.75 5 LYS B O 1
ATOM 7326 N N . ILE B 1 6 ? -4.258 -16.938 19.312 1 95.25 6 ILE B N 1
ATOM 7327 C CA . ILE B 1 6 ? -5.145 -16.609 18.203 1 95.25 6 ILE B CA 1
ATOM 7328 C C . ILE B 1 6 ? -6.352 -17.547 18.219 1 95.25 6 ILE B C 1
ATOM 7330 O O . ILE B 1 6 ? -6.199 -18.766 18.125 1 95.25 6 ILE B O 1
ATOM 7334 N N . THR B 1 7 ? -7.496 -17 18.422 1 95.69 7 THR B N 1
ATOM 7335 C CA . THR B 1 7 ? -8.719 -17.797 18.5 1 95.69 7 THR B CA 1
ATOM 7336 C C . THR B 1 7 ? -9.57 -17.594 17.25 1 95.69 7 THR B C 1
ATOM 7338 O O . THR B 1 7 ? -10 -16.484 16.953 1 95.69 7 THR B O 1
ATOM 7341 N N . ILE B 1 8 ? -9.773 -18.641 16.5 1 96.06 8 ILE B N 1
ATOM 7342 C CA . ILE B 1 8 ? -10.602 -18.641 15.305 1 96.06 8 ILE B CA 1
ATOM 7343 C C . ILE B 1 8 ? -11.953 -19.281 15.609 1 96.06 8 ILE B C 1
ATOM 7345 O O . ILE B 1 8 ? -12.016 -20.406 16.109 1 96.06 8 ILE B O 1
ATOM 7349 N N . ARG B 1 9 ? -13.031 -18.594 15.383 1 94.94 9 ARG B N 1
ATOM 7350 C CA . ARG B 1 9 ? -14.375 -19.109 15.641 1 94.94 9 ARG B CA 1
ATOM 7351 C C . ARG B 1 9 ? -15.203 -19.141 14.359 1 94.94 9 ARG B C 1
ATOM 7353 O O . ARG B 1 9 ? -15.383 -18.109 13.703 1 94.94 9 ARG B O 1
ATOM 7360 N N . GLY B 1 10 ? -15.57 -20.266 13.992 1 94.69 10 GLY B N 1
ATOM 7361 C CA . GLY B 1 10 ? -16.531 -20.453 12.922 1 94.69 10 GLY B CA 1
ATOM 7362 C C . GLY B 1 10 ? -15.961 -20.188 11.539 1 94.69 10 GLY B C 1
ATOM 7363 O O . GLY B 1 10 ? -16.531 -19.422 10.766 1 94.69 10 GLY B O 1
ATOM 7364 N N . ALA B 1 11 ? -14.828 -20.781 11.156 1 94.06 11 ALA B N 1
ATOM 7365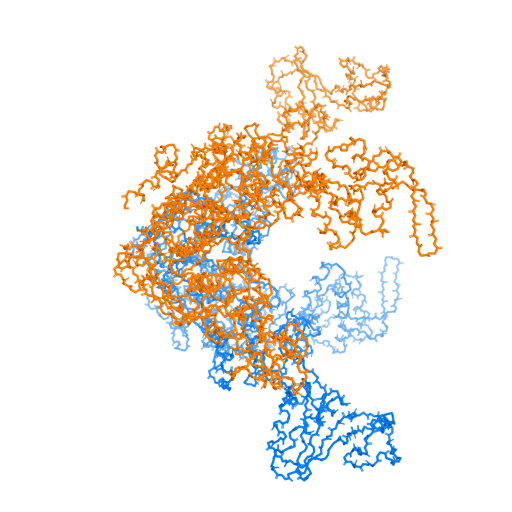 C CA . ALA B 1 11 ? -14.25 -20.641 9.82 1 94.06 11 ALA B CA 1
ATOM 7366 C C . ALA B 1 11 ? -14.938 -21.562 8.82 1 94.06 11 ALA B C 1
ATOM 7368 O O . ALA B 1 11 ? -15.117 -22.75 9.094 1 94.06 11 ALA B O 1
ATOM 7369 N N . ARG B 1 12 ? -15.344 -21.031 7.703 1 91.44 12 ARG B N 1
ATOM 7370 C CA . ARG B 1 12 ? -16.141 -21.812 6.754 1 91.44 12 ARG B CA 1
ATOM 7371 C C . ARG B 1 12 ? -15.656 -21.578 5.324 1 91.44 12 ARG B C 1
ATOM 7373 O O . ARG B 1 12 ? -16.406 -21.766 4.371 1 91.44 12 ARG B O 1
ATOM 7380 N N . GLU B 1 13 ? -14.453 -21.172 5.176 1 85.94 13 GLU B N 1
ATOM 7381 C CA . GLU B 1 13 ? -13.914 -20.969 3.834 1 85.94 13 GLU B CA 1
ATOM 7382 C C . GLU B 1 13 ? -13.773 -22.281 3.08 1 85.94 13 GLU B C 1
ATOM 7384 O O . GLU B 1 13 ? -13.172 -23.234 3.586 1 85.94 13 GLU B O 1
ATOM 7389 N N . HIS B 1 14 ? -14.289 -22.375 1.865 1 79.69 14 HIS B N 1
ATOM 7390 C CA . HIS B 1 14 ? -14.203 -23.531 0.994 1 79.69 14 HIS B CA 1
ATOM 7391 C C . HIS B 1 14 ? -14.805 -24.766 1.666 1 79.69 14 HIS B C 1
ATOM 7393 O O . HIS B 1 14 ? -15.977 -24.766 2.039 1 79.69 14 HIS B O 1
ATOM 7399 N N . ASN B 1 15 ? -13.938 -25.812 2.061 1 82.75 15 ASN B N 1
ATOM 7400 C CA . ASN B 1 15 ? -14.477 -27.062 2.594 1 82.75 15 ASN B CA 1
ATOM 7401 C C . ASN B 1 15 ? -14.461 -27.078 4.121 1 82.75 15 ASN B C 1
ATOM 7403 O O . ASN B 1 15 ? -14.844 -28.062 4.742 1 82.75 15 ASN B O 1
ATOM 7407 N N . LEU B 1 16 ? -14.023 -25.922 4.703 1 91.75 16 LEU B N 1
ATOM 7408 C CA . LEU B 1 16 ? -13.938 -25.891 6.16 1 91.75 16 LEU B CA 1
ATOM 7409 C C . LEU B 1 16 ? -15.32 -26 6.789 1 91.75 16 LEU B C 1
ATOM 7411 O O . LEU B 1 16 ? -16.281 -25.375 6.316 1 91.75 16 LEU B O 1
ATOM 7415 N N . LYS B 1 17 ? -15.469 -26.844 7.766 1 93.44 17 LYS B N 1
ATOM 7416 C CA . LYS B 1 17 ? -16.75 -27.141 8.406 1 93.44 17 LYS B CA 1
ATOM 7417 C C . LYS B 1 17 ? -16.891 -26.391 9.727 1 93.44 17 LYS B C 1
ATOM 7419 O O . LYS B 1 17 ? -16.922 -27.016 10.789 1 93.44 17 LYS B O 1
ATOM 7424 N N . ASN B 1 18 ? -17.031 -25.016 9.695 1 93.31 18 ASN B N 1
ATOM 7425 C CA . ASN B 1 18 ? -17.234 -24.172 10.867 1 93.31 18 ASN B CA 1
ATOM 7426 C C . ASN B 1 18 ? -16.234 -24.484 11.969 1 93.31 18 ASN B C 1
ATOM 7428 O O . ASN B 1 18 ? -16.609 -24.766 13.109 1 93.31 18 ASN B O 1
ATOM 7432 N N . ILE B 1 19 ? -15.008 -24.359 11.633 1 94.88 19 ILE B N 1
ATOM 7433 C CA . ILE B 1 19 ? -13.883 -24.797 12.461 1 94.88 19 ILE B CA 1
ATOM 7434 C C . ILE B 1 19 ? -13.641 -23.766 13.562 1 94.88 19 ILE B C 1
ATOM 7436 O O . ILE B 1 19 ? -13.68 -22.562 13.32 1 94.88 19 ILE B O 1
ATOM 7440 N N . ASP B 1 20 ? -13.523 -24.297 14.805 1 95.56 20 ASP B N 1
ATOM 7441 C CA . ASP B 1 20 ? -12.992 -23.531 15.93 1 95.56 20 ASP B CA 1
ATOM 7442 C C . ASP B 1 20 ? -11.594 -24 16.297 1 95.56 20 ASP B C 1
ATOM 7444 O O . ASP B 1 20 ? -11.352 -25.203 16.469 1 95.56 20 ASP B O 1
ATOM 7448 N N . LEU B 1 21 ? -10.68 -23.094 16.375 1 96.62 21 LEU B N 1
ATOM 7449 C CA . LEU B 1 21 ? -9.289 -23.469 16.609 1 96.62 21 LEU B CA 1
ATOM 7450 C C . LEU B 1 21 ? -8.578 -22.406 17.438 1 96.62 21 LEU B C 1
ATOM 7452 O O . LEU B 1 21 ? -8.781 -21.203 17.219 1 96.62 21 LEU B O 1
ATOM 7456 N N . GLU B 1 22 ? -7.824 -22.844 18.422 1 96.38 22 GLU B N 1
ATOM 7457 C CA . GLU B 1 22 ? -6.953 -21.953 19.188 1 96.38 22 GLU B CA 1
ATOM 7458 C C . GLU B 1 22 ? -5.484 -22.312 18.984 1 96.38 22 GLU B C 1
ATOM 7460 O O . GLU B 1 22 ? -5.09 -23.469 19.141 1 96.38 22 GLU B O 1
ATOM 7465 N N . ILE B 1 23 ? -4.707 -21.375 18.562 1 96.62 23 ILE B N 1
ATOM 7466 C CA . ILE B 1 23 ? -3.279 -21.609 18.375 1 96.62 23 ILE B CA 1
ATOM 7467 C C . ILE B 1 23 ? -2.482 -20.578 19.188 1 96.62 23 ILE B C 1
ATOM 7469 O O . ILE B 1 23 ? -2.912 -19.438 19.344 1 96.62 23 ILE B O 1
ATOM 7473 N N . PRO B 1 24 ? -1.37 -20.953 19.656 1 95.81 24 PRO B N 1
ATOM 7474 C CA . PRO B 1 24 ? -0.578 -20.047 20.484 1 95.81 24 PRO B CA 1
ATOM 7475 C C . PRO B 1 24 ? 0.15 -18.984 19.656 1 95.81 24 PRO B C 1
ATOM 7477 O O . PRO B 1 24 ? 0.465 -19.219 18.484 1 95.81 24 PRO B O 1
ATOM 7480 N N . ARG B 1 25 ? 0.431 -17.875 20.281 1 93.19 25 ARG B N 1
ATOM 7481 C CA . ARG B 1 25 ? 1.217 -16.812 19.672 1 93.19 25 ARG B CA 1
ATOM 7482 C C . ARG B 1 25 ? 2.699 -16.969 20 1 93.19 25 ARG B C 1
ATOM 7484 O O . ARG B 1 25 ? 3.057 -17.609 20.984 1 93.19 25 ARG B O 1
ATOM 7491 N N . ASP B 1 26 ? 3.613 -16.453 19.172 1 92.44 26 ASP B N 1
ATOM 7492 C CA . ASP B 1 26 ? 5.062 -16.406 19.344 1 92.44 26 ASP B CA 1
ATOM 7493 C C . ASP B 1 26 ? 5.66 -17.812 19.297 1 92.44 26 ASP B C 1
ATOM 7495 O O . ASP B 1 26 ? 6.578 -18.125 20.047 1 92.44 26 ASP B O 1
ATOM 7499 N N . GLN B 1 27 ? 5.008 -18.656 18.516 1 96.62 27 GLN B N 1
ATOM 7500 C CA . GLN B 1 27 ? 5.492 -20.031 18.359 1 96.62 27 GLN B CA 1
ATOM 7501 C C . GLN B 1 27 ? 5.59 -20.422 16.891 1 96.62 27 GLN B C 1
ATOM 7503 O O . GLN B 1 27 ? 5.059 -19.719 16.016 1 96.62 27 GLN B O 1
ATOM 7508 N N . PHE B 1 28 ? 6.375 -21.469 16.703 1 97.69 28 PHE B N 1
ATOM 7509 C CA . PHE B 1 28 ? 6.5 -22.109 15.406 1 97.69 28 PHE B CA 1
ATOM 7510 C C . PHE B 1 28 ? 5.43 -23.188 15.219 1 97.69 28 PHE B C 1
ATOM 7512 O O . PHE B 1 28 ? 5.539 -24.281 15.766 1 97.69 28 PHE B O 1
ATOM 7519 N N . ILE B 1 29 ? 4.344 -22.812 14.43 1 98.25 29 ILE B N 1
ATOM 7520 C CA . ILE B 1 29 ? 3.176 -23.672 14.281 1 98.25 29 ILE B CA 1
ATOM 7521 C C . ILE B 1 29 ? 3.166 -24.297 12.883 1 98.25 29 ILE B C 1
ATOM 7523 O O . ILE B 1 29 ? 3.324 -23.594 11.883 1 98.25 29 ILE B O 1
ATOM 7527 N N . VAL B 1 30 ? 2.984 -25.609 12.812 1 98 30 VAL B N 1
ATOM 7528 C CA . VAL B 1 30 ? 2.889 -26.281 11.523 1 98 30 VAL B CA 1
ATOM 7529 C C . VAL B 1 30 ? 1.452 -26.734 11.281 1 98 30 VAL B C 1
ATOM 7531 O O . VAL B 1 30 ? 0.832 -27.344 12.164 1 98 30 VAL B O 1
ATOM 7534 N N . PHE B 1 31 ? 0.887 -26.344 10.172 1 97.56 31 PHE B N 1
ATOM 7535 C CA . PHE B 1 31 ? -0.366 -26.891 9.664 1 97.56 31 PHE B CA 1
ATOM 7536 C C . PHE B 1 31 ? -0.103 -28.031 8.688 1 97.56 31 PHE B C 1
ATOM 7538 O O . PHE B 1 31 ? 0.604 -27.844 7.691 1 97.56 31 PHE B O 1
ATOM 7545 N N . THR B 1 32 ? -0.59 -29.219 9.008 1 96.31 32 THR B N 1
ATOM 7546 C CA . THR B 1 32 ? -0.396 -30.375 8.148 1 96.31 32 THR B CA 1
ATOM 7547 C C . THR B 1 32 ? -1.72 -31.094 7.895 1 96.31 32 THR B C 1
ATOM 7549 O O . THR B 1 32 ? -2.77 -30.641 8.367 1 96.31 32 THR B O 1
ATOM 7552 N N . GLY B 1 33 ? -1.728 -32.062 7.016 1 93.56 33 GLY B N 1
ATOM 7553 C CA . GLY B 1 33 ? -2.902 -32.812 6.582 1 93.56 33 GLY B CA 1
ATOM 7554 C C . GLY B 1 33 ? -2.854 -33.188 5.117 1 93.56 33 GLY B C 1
ATOM 7555 O O . GLY B 1 33 ? -2.023 -32.688 4.359 1 93.56 33 GLY B O 1
ATOM 7556 N N . LEU B 1 34 ? -3.746 -34.031 4.789 1 88.94 34 LEU B N 1
ATOM 7557 C CA . LEU B 1 34 ? -3.787 -34.562 3.424 1 88.94 34 LEU B CA 1
ATOM 7558 C C . LEU B 1 34 ? -4.043 -33.438 2.428 1 88.94 34 LEU B C 1
ATOM 7560 O O . LEU B 1 34 ? -4.562 -32.375 2.797 1 88.94 34 LEU B O 1
ATOM 7564 N N . SER B 1 35 ? -3.607 -33.656 1.224 1 83.5 35 SER B N 1
ATOM 7565 C CA . SER B 1 35 ? -3.875 -32.656 0.183 1 83.5 35 SER B CA 1
ATOM 7566 C C . SER B 1 35 ? -5.375 -32.438 0.003 1 83.5 35 SER B C 1
ATOM 7568 O O . SER B 1 35 ? -6.137 -33.406 -0.113 1 83.5 35 SER B O 1
ATOM 7570 N N . GLY B 1 36 ? -5.828 -31.219 0.038 1 81.38 36 GLY B N 1
ATOM 7571 C CA . GLY B 1 36 ? -7.234 -30.891 -0.122 1 81.38 36 GLY B CA 1
ATOM 7572 C C . GLY B 1 36 ? -8.008 -30.922 1.183 1 81.38 36 GLY B C 1
ATOM 7573 O O . GLY B 1 36 ? -9.227 -30.734 1.193 1 81.38 36 GLY B O 1
ATOM 7574 N N . SER B 1 37 ? -7.305 -31.094 2.281 1 88.94 37 SER B N 1
ATOM 7575 C CA . SER B 1 37 ? -7.973 -31.234 3.572 1 88.94 37 SER B CA 1
ATOM 7576 C C . SER B 1 37 ? -8.5 -29.891 4.074 1 88.94 37 SER B C 1
ATOM 7578 O O . SER B 1 37 ? -9.398 -29.859 4.922 1 88.94 37 SER B O 1
ATOM 7580 N N . GLY B 1 38 ? -7.918 -28.797 3.652 1 89.94 38 GLY B N 1
ATOM 7581 C CA . GLY B 1 38 ? -8.367 -27.469 4.066 1 89.94 38 GLY B CA 1
ATOM 7582 C C . GLY B 1 38 ? -7.273 -26.641 4.727 1 89.94 38 GLY B C 1
ATOM 7583 O O . GLY B 1 38 ? -7.547 -25.609 5.328 1 89.94 38 GLY B O 1
ATOM 7584 N N . LYS B 1 39 ? -5.996 -27.031 4.578 1 92.56 39 LYS B N 1
ATOM 7585 C CA . LYS B 1 39 ? -4.875 -26.328 5.195 1 92.56 39 LYS B CA 1
ATOM 7586 C C . LYS B 1 39 ? -4.754 -24.906 4.66 1 92.56 39 LYS B C 1
ATOM 7588 O O . LYS B 1 39 ? -4.672 -23.953 5.434 1 92.56 39 LYS B O 1
ATOM 7593 N N . SER B 1 40 ? -4.719 -24.812 3.326 1 88.5 40 SER B N 1
ATOM 7594 C CA . SER B 1 40 ? -4.551 -23.516 2.689 1 88.5 40 SER B CA 1
ATOM 7595 C C . SER B 1 40 ? -5.766 -22.625 2.922 1 88.5 40 SER B C 1
ATOM 7597 O O . SER B 1 40 ? -5.633 -21.406 3.07 1 88.5 40 SER B O 1
ATOM 7599 N N . SER B 1 41 ? -6.969 -23.219 2.947 1 90.38 41 SER B N 1
ATOM 7600 C CA . SER B 1 41 ? -8.188 -22.469 3.227 1 90.38 41 SER B CA 1
ATOM 7601 C C . SER B 1 41 ? -8.133 -21.812 4.602 1 90.38 41 SER B C 1
ATOM 7603 O O . SER B 1 41 ? -8.578 -20.672 4.77 1 90.38 41 SER B O 1
ATOM 7605 N N . LEU B 1 42 ? -7.617 -22.531 5.516 1 94.75 42 LEU B N 1
ATOM 7606 C CA . LEU B 1 42 ? -7.551 -22.016 6.879 1 94.75 42 LEU B CA 1
ATOM 7607 C C . LEU B 1 42 ? -6.406 -21.016 7.031 1 94.75 42 LEU B C 1
ATOM 7609 O O . LEU B 1 42 ? -6.613 -19.906 7.5 1 94.75 42 LEU B O 1
ATOM 7613 N N . ALA B 1 43 ? -5.207 -21.406 6.602 1 94.81 43 ALA B N 1
ATOM 7614 C CA . ALA B 1 43 ? -3.998 -20.625 6.832 1 94.81 43 ALA B CA 1
ATOM 7615 C C . ALA B 1 43 ? -3.994 -19.359 5.977 1 94.81 43 ALA B C 1
ATOM 7617 O O . ALA B 1 43 ? -3.75 -18.25 6.48 1 94.81 43 ALA B O 1
ATOM 7618 N N . PHE B 1 44 ? -4.293 -19.438 4.719 1 91.12 44 PHE B N 1
ATOM 7619 C CA . PHE B 1 44 ? -4.109 -18.328 3.799 1 91.12 44 PHE B CA 1
ATOM 7620 C C . PHE B 1 44 ? -5.426 -17.594 3.561 1 91.12 44 PHE B C 1
ATOM 7622 O O . PHE B 1 44 ? -5.496 -16.375 3.693 1 91.12 44 PHE B O 1
ATOM 7629 N N . ASP B 1 45 ? -6.508 -18.344 3.275 1 89.19 45 ASP B N 1
ATOM 7630 C CA . ASP B 1 45 ? -7.762 -17.719 2.854 1 89.19 45 ASP B CA 1
ATOM 7631 C C . ASP B 1 45 ? -8.562 -17.219 4.055 1 89.19 45 ASP B C 1
ATOM 7633 O O . ASP B 1 45 ? -9.531 -16.484 3.896 1 89.19 45 ASP B O 1
ATOM 7637 N N . THR B 1 46 ? -8.219 -17.641 5.23 1 93.69 46 THR B N 1
ATOM 7638 C CA . THR B 1 46 ? -8.938 -17.219 6.426 1 93.69 46 THR B CA 1
ATOM 7639 C C . THR B 1 46 ? -8.047 -16.359 7.316 1 93.69 46 THR B C 1
ATOM 7641 O O . THR B 1 46 ? -8.219 -15.141 7.391 1 93.69 46 THR B O 1
ATOM 7644 N N . ILE B 1 47 ? -6.949 -16.984 7.812 1 94.75 47 ILE B N 1
ATOM 7645 C CA . ILE B 1 47 ? -6.125 -16.312 8.805 1 94.75 47 ILE B CA 1
ATOM 7646 C C . ILE B 1 47 ? -5.332 -15.188 8.148 1 94.75 47 ILE B C 1
ATOM 7648 O O . ILE B 1 47 ? -5.379 -14.039 8.594 1 94.75 47 ILE B O 1
ATOM 7652 N N . TYR B 1 48 ? -4.625 -15.461 7.109 1 93.06 48 TYR B N 1
ATOM 7653 C CA . TYR B 1 48 ? -3.82 -14.453 6.43 1 93.06 48 TYR B CA 1
ATOM 7654 C C . TYR B 1 48 ? -4.699 -13.352 5.844 1 93.06 48 TYR B C 1
ATOM 7656 O O . TYR B 1 48 ? -4.41 -12.164 6.004 1 93.06 48 TYR B O 1
ATOM 7664 N N . ALA B 1 49 ? -5.691 -13.805 5.145 1 88.69 49 ALA B N 1
ATOM 7665 C CA . ALA B 1 49 ? -6.578 -12.859 4.48 1 88.69 49 ALA B CA 1
ATOM 7666 C C . ALA B 1 49 ? -7.141 -11.844 5.473 1 88.69 49 ALA B C 1
ATOM 7668 O O . ALA B 1 49 ? -7.164 -10.641 5.199 1 88.69 49 ALA B O 1
ATOM 7669 N N . ASP B 1 50 ? -7.551 -12.32 6.598 1 90.38 50 ASP B N 1
ATOM 7670 C CA . ASP B 1 50 ? -8.133 -11.422 7.59 1 90.38 50 ASP B CA 1
ATOM 7671 C C . ASP B 1 50 ? -7.062 -10.539 8.227 1 90.38 50 ASP B C 1
ATOM 7673 O O . ASP B 1 50 ? -7.305 -9.367 8.508 1 90.38 50 ASP B O 1
ATOM 7677 N N . GLY B 1 51 ? -5.895 -11.148 8.516 1 89.56 51 GLY B N 1
ATOM 7678 C CA . GLY B 1 51 ? -4.809 -10.367 9.086 1 89.56 51 GLY B CA 1
ATOM 7679 C C . GLY B 1 51 ? -4.344 -9.242 8.172 1 89.56 51 GLY B C 1
ATOM 7680 O O . GLY B 1 51 ? -4.09 -8.133 8.633 1 89.56 51 GLY B O 1
ATOM 7681 N N . GLN B 1 52 ? -4.184 -9.586 6.965 1 85.31 52 GLN B N 1
ATOM 7682 C CA . GLN B 1 52 ? -3.766 -8.578 5.992 1 85.31 52 GLN B CA 1
ATOM 7683 C C . GLN B 1 52 ? -4.836 -7.508 5.812 1 85.31 52 GLN B C 1
ATOM 7685 O O . GLN B 1 52 ? -4.527 -6.316 5.762 1 85.31 52 GLN B O 1
ATOM 7690 N N . ARG B 1 53 ? -6.09 -7.949 5.684 1 83.69 53 ARG B N 1
ATOM 7691 C CA . ARG B 1 53 ? -7.211 -7.027 5.508 1 83.69 53 ARG B CA 1
ATOM 7692 C C . ARG B 1 53 ? -7.266 -6.012 6.641 1 83.69 53 ARG B C 1
ATOM 7694 O O . ARG B 1 53 ? -7.414 -4.812 6.398 1 83.69 53 ARG B O 1
ATOM 7701 N N . ARG B 1 54 ? -7.184 -6.461 7.828 1 85.69 54 ARG B N 1
ATOM 7702 C CA . ARG B 1 54 ? -7.285 -5.598 9 1 85.69 54 ARG B CA 1
ATOM 7703 C C . ARG B 1 54 ? -6.172 -4.555 9.008 1 85.69 54 ARG B C 1
ATOM 7705 O O . ARG B 1 54 ? -6.398 -3.398 9.375 1 85.69 54 ARG B O 1
ATOM 7712 N N . TYR B 1 55 ? -5.031 -4.914 8.664 1 85.19 55 TYR B N 1
ATOM 7713 C CA . TYR B 1 55 ? -3.932 -3.955 8.648 1 85.19 55 TYR B CA 1
ATOM 7714 C C . TYR B 1 55 ? -4.129 -2.918 7.551 1 85.19 55 TYR B C 1
ATOM 7716 O O . TYR B 1 55 ? -3.883 -1.729 7.762 1 85.19 55 TYR B O 1
ATOM 7724 N N . VAL B 1 56 ? -4.473 -3.383 6.379 1 78.56 56 VAL B N 1
ATOM 7725 C CA . VAL B 1 56 ? -4.664 -2.484 5.246 1 78.56 56 VAL B CA 1
ATOM 7726 C C . VAL B 1 56 ? -5.77 -1.482 5.562 1 78.56 56 VAL B C 1
ATOM 7728 O O . VAL B 1 56 ? -5.699 -0.321 5.152 1 78.56 56 VAL B O 1
ATOM 7731 N N . GLU B 1 57 ? -6.754 -1.928 6.273 1 76.44 57 GLU B N 1
ATOM 7732 C CA . GLU B 1 57 ? -7.848 -1.052 6.68 1 76.44 57 GLU B CA 1
ATOM 7733 C C . GLU B 1 57 ? -7.352 0.064 7.598 1 76.44 57 GLU B C 1
ATOM 7735 O O . GLU B 1 57 ? -8.008 1.101 7.73 1 76.44 57 GLU B O 1
ATOM 7740 N N . SER B 1 58 ? -6.199 -0.224 8.211 1 77.69 58 SER B N 1
ATOM 7741 C CA . SER B 1 58 ? -5.645 0.741 9.156 1 77.69 58 SER B CA 1
ATOM 7742 C C . SER B 1 58 ? -4.801 1.792 8.445 1 77.69 58 SER B C 1
ATOM 7744 O O . SER B 1 58 ? -4.395 2.787 9.047 1 77.69 58 SER B O 1
ATOM 7746 N N . LEU B 1 59 ? -4.535 1.604 7.176 1 74.81 59 LEU B N 1
ATOM 7747 C CA . LEU B 1 59 ? -3.73 2.543 6.402 1 74.81 59 LEU B CA 1
ATOM 7748 C C . LEU B 1 59 ? -4.594 3.672 5.848 1 74.81 59 LEU B C 1
ATOM 7750 O O . LEU B 1 59 ? -5.812 3.678 6.035 1 74.81 59 LEU B O 1
ATOM 7754 N N . SER B 1 60 ? -3.914 4.656 5.215 1 68.88 60 SER B N 1
ATOM 7755 C CA . SER B 1 60 ? -4.613 5.805 4.648 1 68.88 60 SER B CA 1
ATOM 7756 C C . SER B 1 60 ? -5.586 5.371 3.555 1 68.88 60 SER B C 1
ATOM 7758 O O . SER B 1 60 ? -5.469 4.273 3.008 1 68.88 60 SER B O 1
ATOM 7760 N N . SER B 1 61 ? -6.625 6.191 3.314 1 64.5 61 SER B N 1
ATOM 7761 C CA . SER B 1 61 ? -7.598 5.895 2.27 1 64.5 61 SER B CA 1
ATOM 7762 C C . SER B 1 61 ? -6.922 5.707 0.917 1 64.5 61 SER B C 1
ATOM 7764 O O . SER B 1 61 ? -7.332 4.859 0.122 1 64.5 61 SER B O 1
ATOM 7766 N N . TYR B 1 62 ? -5.91 6.488 0.773 1 60.41 62 TYR B N 1
ATOM 7767 C CA . TYR B 1 62 ? -5.164 6.395 -0.476 1 60.41 62 TYR B CA 1
ATOM 7768 C C . TYR B 1 62 ? -4.473 5.043 -0.598 1 60.41 62 TYR B C 1
ATOM 7770 O O . TYR B 1 62 ? -4.547 4.391 -1.643 1 60.41 62 TYR B O 1
ATOM 7778 N N . ALA B 1 63 ? -3.793 4.676 0.422 1 70.5 63 ALA B N 1
ATOM 7779 C CA . ALA B 1 63 ? -3.109 3.385 0.437 1 70.5 63 ALA B CA 1
ATOM 7780 C C . ALA B 1 63 ? -4.102 2.238 0.245 1 70.5 63 ALA B C 1
ATOM 7782 O O . ALA B 1 63 ? -3.816 1.28 -0.478 1 70.5 63 ALA B O 1
ATOM 7783 N N . ARG B 1 64 ? -5.305 2.35 0.699 1 72.31 64 ARG B N 1
ATOM 7784 C CA . ARG B 1 64 ? -6.332 1.312 0.622 1 72.31 64 ARG B CA 1
ATOM 7785 C C . ARG B 1 64 ? -6.832 1.145 -0.808 1 72.31 64 ARG B C 1
ATOM 7787 O O . ARG B 1 64 ? -7.047 0.021 -1.269 1 72.31 64 ARG B O 1
ATOM 7794 N N . GLN B 1 65 ? -7.004 2.268 -1.397 1 62.88 65 GLN B N 1
ATOM 7795 C CA . GLN B 1 65 ? -7.5 2.236 -2.77 1 62.88 65 GLN B CA 1
ATOM 7796 C C . GLN B 1 65 ? -6.496 1.562 -3.701 1 62.88 65 GLN B C 1
ATOM 7798 O O . GLN B 1 65 ? -6.887 0.832 -4.617 1 62.88 65 GLN B O 1
ATOM 7803 N N . PHE B 1 66 ? -5.328 1.756 -3.379 1 60.06 66 PHE B N 1
ATOM 7804 C CA . PHE B 1 66 ? -4.277 1.234 -4.242 1 60.06 66 PHE B CA 1
ATOM 7805 C C . PHE B 1 66 ? -4.07 -0.257 -4.008 1 60.06 66 PHE B C 1
ATOM 7807 O O . PHE B 1 66 ? -3.893 -1.022 -4.957 1 60.06 66 PHE B O 1
ATOM 7814 N N . LEU B 1 67 ? -3.967 -0.597 -2.74 1 67.56 67 LEU B N 1
ATOM 7815 C CA . LEU B 1 67 ? -3.705 -1.994 -2.412 1 67.56 67 LEU B CA 1
ATOM 7816 C C . LEU B 1 67 ? -4.93 -2.857 -2.689 1 67.56 67 LEU B C 1
ATOM 7818 O O . LEU B 1 67 ? -4.82 -4.082 -2.805 1 67.56 67 LEU B O 1
ATOM 7822 N N . GLY B 1 68 ? -5.996 -2.195 -3.029 1 59.38 68 GLY B N 1
ATOM 7823 C CA . GLY B 1 68 ? -7.227 -2.898 -3.359 1 59.38 68 GLY B CA 1
ATOM 7824 C C . GLY B 1 68 ? -7.996 -3.363 -2.137 1 59.38 68 GLY B C 1
ATOM 7825 O O . GLY B 1 68 ? -7.422 -3.504 -1.055 1 59.38 68 GLY B O 1
ATOM 7826 N N . GLN B 1 69 ? -9.219 -3.35 -2.287 1 58.5 69 GLN B N 1
ATOM 7827 C CA . GLN B 1 69 ? -10.094 -3.805 -1.212 1 58.5 69 GLN B CA 1
ATOM 7828 C C . GLN B 1 69 ? -10.047 -5.32 -1.066 1 58.5 69 GLN B C 1
ATOM 7830 O O . GLN B 1 69 ? -10.164 -6.051 -2.055 1 58.5 69 GLN B O 1
ATOM 7835 N N . MET B 1 70 ? -9.477 -5.797 0.091 1 65.06 70 MET B N 1
ATOM 7836 C CA . MET B 1 70 ? -9.406 -7.223 0.382 1 65.06 70 MET B CA 1
ATOM 7837 C C . MET B 1 70 ? -10.734 -7.742 0.915 1 65.06 70 MET B C 1
ATOM 7839 O O . MET B 1 70 ? -11.414 -7.055 1.679 1 65.06 70 MET B O 1
ATOM 7843 N N . GLU B 1 71 ? -11.234 -8.828 0.396 1 69 71 GLU B N 1
ATOM 7844 C CA . GLU B 1 71 ? -12.5 -9.422 0.812 1 69 71 GLU B CA 1
ATOM 7845 C C . GLU B 1 71 ? -12.398 -10.023 2.207 1 69 71 GLU B C 1
ATOM 7847 O O . GLU B 1 71 ? -11.352 -10.57 2.576 1 69 71 GLU B O 1
ATOM 7852 N N . LYS B 1 72 ? -13.359 -9.742 3.012 1 78.62 72 LYS B N 1
ATOM 7853 C CA . LYS B 1 72 ? -13.422 -10.383 4.32 1 78.62 72 LYS B CA 1
ATOM 7854 C C . LYS B 1 72 ? -13.68 -11.883 4.191 1 78.62 72 LYS B C 1
ATOM 7856 O O . LYS B 1 72 ? -14.594 -12.297 3.479 1 78.62 72 LYS B O 1
ATOM 7861 N N . PRO B 1 73 ? -12.836 -12.75 4.82 1 85.06 73 PRO B N 1
ATOM 7862 C CA . PRO B 1 73 ? -13.07 -14.195 4.762 1 85.06 73 PRO B CA 1
ATOM 7863 C C . PRO B 1 73 ? -14.336 -14.617 5.5 1 85.06 73 PRO B C 1
ATOM 7865 O O . PRO B 1 73 ? -14.859 -13.859 6.324 1 85.06 73 PRO B O 1
ATOM 7868 N N . ASP B 1 74 ? -14.922 -15.758 5.148 1 85.88 74 ASP B N 1
ATOM 7869 C CA . ASP B 1 74 ? -16.109 -16.297 5.809 1 85.88 74 ASP B CA 1
ATOM 7870 C C . ASP B 1 74 ? -15.742 -16.922 7.16 1 85.88 74 ASP B C 1
ATOM 7872 O O . ASP B 1 74 ? -15.508 -18.125 7.254 1 85.88 74 ASP B O 1
ATOM 7876 N N . VAL B 1 75 ? -15.688 -16.172 8.148 1 89.69 75 VAL B N 1
ATOM 7877 C CA . VAL B 1 75 ? -15.352 -16.531 9.523 1 89.69 75 VAL B CA 1
ATOM 7878 C C . VAL B 1 75 ? -16.125 -15.641 10.492 1 89.69 75 VAL B C 1
ATOM 7880 O O . VAL B 1 75 ? -16.375 -14.469 10.211 1 89.69 75 VAL B O 1
ATOM 7883 N N . ASP B 1 76 ? -16.594 -16.234 11.57 1 87.19 76 ASP B N 1
ATOM 7884 C CA . ASP B 1 76 ? -17.344 -15.445 12.539 1 87.19 76 ASP B CA 1
ATOM 7885 C C . ASP B 1 76 ? -16.453 -14.422 13.234 1 87.19 76 ASP B C 1
ATOM 7887 O O . ASP B 1 76 ? -16.812 -13.25 13.344 1 87.19 76 ASP B O 1
ATOM 7891 N N . ASP B 1 77 ? -15.336 -14.93 13.727 1 88.81 77 ASP B N 1
ATOM 7892 C CA . ASP B 1 77 ? -14.461 -14.016 14.461 1 88.81 77 ASP B CA 1
ATOM 7893 C C . ASP B 1 77 ? -13.062 -14.609 14.617 1 88.81 77 ASP B C 1
ATOM 7895 O O . ASP B 1 77 ? -12.914 -15.828 14.758 1 88.81 77 ASP B O 1
ATOM 7899 N N . ILE B 1 78 ? -12.109 -13.789 14.453 1 93.19 78 ILE B N 1
ATOM 7900 C CA . ILE B 1 78 ? -10.734 -14.156 14.789 1 93.19 78 ILE B CA 1
ATOM 7901 C C . ILE B 1 78 ? -10.172 -13.148 15.797 1 93.19 78 ILE B C 1
ATOM 7903 O O . ILE B 1 78 ? -10.141 -11.945 15.531 1 93.19 78 ILE B O 1
ATOM 7907 N N . GLU B 1 79 ? -9.781 -13.633 16.938 1 91.19 79 GLU B N 1
ATOM 7908 C CA . GLU B 1 79 ? -9.203 -12.781 17.969 1 91.19 79 GLU B CA 1
ATOM 7909 C C . GLU B 1 79 ? -7.699 -13.008 18.094 1 91.19 79 GLU B C 1
ATOM 7911 O O . GLU B 1 79 ? -7.211 -14.109 17.859 1 91.19 79 GLU B O 1
ATOM 7916 N N . GLY B 1 80 ? -6.98 -11.984 18.422 1 91.56 80 GLY B N 1
ATOM 7917 C CA . GLY B 1 80 ? -5.551 -12.102 18.641 1 91.56 80 GLY B CA 1
ATOM 7918 C C . GLY B 1 80 ? -4.742 -12.07 17.359 1 91.56 80 GLY B C 1
ATOM 7919 O O . GLY B 1 80 ? -3.611 -12.555 17.312 1 91.56 80 GLY B O 1
ATOM 7920 N N . LEU B 1 81 ? -5.359 -11.547 16.344 1 92.56 81 LEU B N 1
ATOM 7921 C CA . LEU B 1 81 ? -4.719 -11.562 15.039 1 92.56 81 LEU B CA 1
ATOM 7922 C C . LEU B 1 81 ? -3.74 -10.398 14.898 1 92.56 81 LEU B C 1
ATOM 7924 O O . LEU B 1 81 ? -4.062 -9.266 15.258 1 92.56 81 LEU B O 1
ATOM 7928 N N . SER B 1 82 ? -2.516 -10.68 14.492 1 93.31 82 SER B N 1
ATOM 7929 C CA . SER B 1 82 ? -1.48 -9.695 14.195 1 93.31 82 SER B CA 1
ATOM 7930 C C . SER B 1 82 ? -1.44 -9.367 12.703 1 93.31 82 SER B C 1
ATOM 7932 O O . SER B 1 82 ? -2.033 -10.078 11.891 1 93.31 82 SER B O 1
ATOM 7934 N N . PRO B 1 83 ? -0.73 -8.227 12.367 1 90.81 83 PRO B N 1
ATOM 7935 C CA . PRO B 1 83 ? -0.484 -8.055 10.938 1 90.81 83 PRO B CA 1
ATOM 7936 C C . PRO B 1 83 ? 0.175 -9.273 10.297 1 90.81 83 PRO B C 1
ATOM 7938 O O . PRO B 1 83 ? 1.092 -9.859 10.875 1 90.81 83 PRO B O 1
ATOM 7941 N N . ALA B 1 84 ? -0.389 -9.617 9.203 1 92.75 84 ALA B N 1
ATOM 7942 C CA . ALA B 1 84 ? 0.052 -10.891 8.625 1 92.75 84 ALA B CA 1
ATOM 7943 C C . ALA B 1 84 ? 0.815 -10.656 7.32 1 92.75 84 ALA B C 1
ATOM 7945 O O . ALA B 1 84 ? 0.484 -9.758 6.551 1 92.75 84 ALA B O 1
ATOM 7946 N N . ILE B 1 85 ? 1.885 -11.422 7.125 1 89.62 85 ILE B N 1
ATOM 7947 C CA . ILE B 1 85 ? 2.672 -11.445 5.895 1 89.62 85 ILE B CA 1
ATOM 7948 C C . ILE B 1 85 ? 2.711 -12.867 5.332 1 89.62 85 ILE B C 1
ATOM 7950 O O . ILE B 1 85 ? 2.963 -13.828 6.066 1 89.62 85 ILE B O 1
ATOM 7954 N N . SER B 1 86 ? 2.33 -12.969 4.098 1 89.56 86 SER B N 1
ATOM 7955 C CA . SER B 1 86 ? 2.359 -14.281 3.453 1 89.56 86 SER B CA 1
ATOM 7956 C C . SER B 1 86 ? 3.59 -14.43 2.564 1 89.56 86 SER B C 1
ATOM 7958 O O . SER B 1 86 ? 3.986 -13.484 1.881 1 89.56 86 SER B O 1
ATOM 7960 N N . ILE B 1 87 ? 4.234 -15.5 2.725 1 87.19 87 ILE B N 1
ATOM 7961 C CA . ILE B 1 87 ? 5.344 -15.875 1.857 1 87.19 87 ILE B CA 1
ATOM 7962 C C . ILE B 1 87 ? 4.941 -17.062 0.987 1 87.19 87 ILE B C 1
ATOM 7964 O O . ILE B 1 87 ? 5.031 -18.219 1.417 1 87.19 87 ILE B O 1
ATOM 7968 N N . ASP B 1 88 ? 4.227 -16.75 -0.154 1 74.31 88 ASP B N 1
ATOM 7969 C CA . ASP B 1 88 ? 3.676 -17.781 -1.022 1 74.31 88 ASP B CA 1
ATOM 7970 C C . ASP B 1 88 ? 4.555 -17.984 -2.254 1 74.31 88 ASP B C 1
ATOM 7972 O O . ASP B 1 88 ? 5.523 -17.25 -2.463 1 74.31 88 ASP B O 1
ATOM 7976 N N . GLN B 1 89 ? 4.258 -19.156 -2.906 1 62.12 89 GLN B N 1
ATOM 7977 C CA . GLN B 1 89 ? 5.023 -19.547 -4.082 1 62.12 89 GLN B CA 1
ATOM 7978 C C . GLN B 1 89 ? 4.566 -18.797 -5.32 1 62.12 89 GLN B C 1
ATOM 7980 O O . GLN B 1 89 ? 5.07 -19.031 -6.422 1 62.12 89 GLN B O 1
ATOM 7985 N N . LYS B 1 90 ? 3.627 -17.922 -5.172 1 56 90 LYS B N 1
ATOM 7986 C CA . LYS B 1 90 ? 3.041 -17.344 -6.375 1 56 90 LYS B CA 1
ATOM 7987 C C . LYS B 1 90 ? 4.109 -16.672 -7.242 1 56 90 LYS B C 1
ATOM 7989 O O . LYS B 1 90 ? 5.125 -16.203 -6.73 1 56 90 LYS B O 1
ATOM 7994 N N . THR B 1 91 ? 3.881 -16.812 -8.578 1 55.75 91 THR B N 1
ATOM 7995 C CA . THR B 1 91 ? 4.766 -16.578 -9.711 1 55.75 91 THR B CA 1
ATOM 7996 C C . THR B 1 91 ? 5.148 -15.094 -9.789 1 55.75 91 THR B C 1
ATOM 7998 O O . THR B 1 91 ? 4.301 -14.219 -9.609 1 55.75 91 THR B O 1
ATOM 8001 N N . THR B 1 92 ? 6.422 -14.852 -9.594 1 55.41 92 THR B N 1
ATOM 8002 C CA . THR B 1 92 ? 7.137 -13.602 -9.805 1 55.41 92 THR B CA 1
ATOM 8003 C C . THR B 1 92 ? 6.789 -12.992 -11.156 1 55.41 92 THR B C 1
ATOM 8005 O O . THR B 1 92 ? 6.352 -13.703 -12.07 1 55.41 92 THR B O 1
ATOM 8008 N N . SER B 1 93 ? 6.785 -11.75 -11.328 1 59.75 93 SER B N 1
ATOM 8009 C CA . SER B 1 93 ? 6.574 -10.938 -12.516 1 59.75 93 SER B CA 1
ATOM 8010 C C . SER B 1 93 ? 7.332 -11.5 -13.711 1 59.75 93 SER B C 1
ATOM 8012 O O . SER B 1 93 ? 8.43 -12.031 -13.562 1 59.75 93 SER B O 1
ATOM 8014 N N . LYS B 1 94 ? 6.621 -11.727 -14.906 1 63.94 94 LYS B N 1
ATOM 8015 C CA . LYS B 1 94 ? 7.258 -12.141 -16.156 1 63.94 94 LYS B CA 1
ATOM 8016 C C . LYS B 1 94 ? 7.895 -10.945 -16.875 1 63.94 94 LYS B C 1
ATOM 8018 O O . LYS B 1 94 ? 8.344 -11.062 -18.016 1 63.94 94 LYS B O 1
ATOM 8023 N N . ASN B 1 95 ? 8.102 -9.969 -16.016 1 74.44 95 ASN B N 1
ATOM 8024 C CA . ASN B 1 95 ? 8.742 -8.789 -16.578 1 74.44 95 ASN B CA 1
ATOM 8025 C C . ASN B 1 95 ? 10.25 -8.984 -16.734 1 74.44 95 ASN B C 1
ATOM 8027 O O . ASN B 1 95 ? 10.945 -9.266 -15.766 1 74.44 95 ASN B O 1
ATOM 8031 N N . PRO B 1 96 ? 10.703 -8.875 -17.969 1 79.88 96 PRO B N 1
ATOM 8032 C CA . PRO B 1 96 ? 12.141 -9.078 -18.203 1 79.88 96 PRO B CA 1
ATOM 8033 C C . PRO B 1 96 ? 13.008 -8.086 -17.453 1 79.88 96 PRO B C 1
ATOM 8035 O O . PRO B 1 96 ? 14.211 -8.305 -17.297 1 79.88 96 PRO B O 1
ATOM 8038 N N . ARG B 1 97 ? 12.492 -7.027 -16.969 1 86.12 97 ARG B N 1
ATOM 8039 C CA . ARG B 1 97 ? 13.258 -6.008 -16.25 1 86.12 97 ARG B CA 1
ATOM 8040 C C . ARG B 1 97 ? 13.375 -6.344 -14.773 1 86.12 97 ARG B C 1
ATOM 8042 O O . ARG B 1 97 ? 14.148 -5.715 -14.047 1 86.12 97 ARG B O 1
ATOM 8049 N N . SER B 1 98 ? 12.664 -7.324 -14.383 1 87.19 98 SER B N 1
ATOM 8050 C CA . SER B 1 98 ? 12.719 -7.754 -12.992 1 87.19 98 SER B CA 1
ATOM 8051 C C . SER B 1 98 ? 13.852 -8.75 -12.766 1 87.19 98 SER B C 1
ATOM 8053 O O . SER B 1 98 ? 13.898 -9.797 -13.406 1 87.19 98 SER B O 1
ATOM 8055 N N . THR B 1 99 ? 14.781 -8.375 -11.945 1 92 99 THR B N 1
ATOM 8056 C CA . THR B 1 99 ? 15.914 -9.227 -11.594 1 92 99 THR B CA 1
ATOM 8057 C C . THR B 1 99 ? 15.969 -9.461 -10.094 1 92 99 THR B C 1
ATOM 8059 O O . THR B 1 99 ? 15.227 -8.836 -9.336 1 92 99 THR B O 1
ATOM 8062 N N . VAL B 1 100 ? 16.781 -10.375 -9.633 1 92.75 100 VAL B N 1
ATOM 8063 C CA . VAL B 1 100 ? 16.969 -10.609 -8.211 1 92.75 100 VAL B CA 1
ATOM 8064 C C . VAL B 1 100 ? 17.391 -9.312 -7.516 1 92.75 100 VAL B C 1
ATOM 8066 O O . VAL B 1 100 ? 16.906 -9.008 -6.418 1 92.75 100 VAL B O 1
ATOM 8069 N N . GLY B 1 101 ? 18.172 -8.531 -8.234 1 93.06 101 GLY B N 1
ATOM 8070 C CA . GLY B 1 101 ? 18.641 -7.27 -7.676 1 93.06 101 GLY B CA 1
ATOM 8071 C C . GLY B 1 101 ? 17.531 -6.262 -7.473 1 93.06 101 GLY B C 1
ATOM 8072 O O . GLY B 1 101 ? 17.484 -5.562 -6.461 1 93.06 101 GLY B O 1
ATOM 8073 N N . THR B 1 102 ? 16.688 -6.188 -8.438 1 88.5 102 THR B N 1
ATOM 8074 C CA . THR B 1 102 ? 15.609 -5.215 -8.352 1 88.5 102 THR B CA 1
ATOM 8075 C C . THR B 1 102 ? 14.562 -5.66 -7.34 1 88.5 102 THR B C 1
ATOM 8077 O O . THR B 1 102 ? 14.016 -4.84 -6.598 1 88.5 102 THR B O 1
ATOM 8080 N N . VAL B 1 103 ? 14.273 -6.961 -7.238 1 84.75 103 VAL B N 1
ATOM 8081 C CA . VAL B 1 103 ? 13.242 -7.484 -6.348 1 84.75 103 VAL B CA 1
ATOM 8082 C C . VAL B 1 103 ? 13.688 -7.32 -4.895 1 84.75 103 VAL B C 1
ATOM 8084 O O . VAL B 1 103 ? 12.867 -7.031 -4.02 1 84.75 103 VAL B O 1
ATOM 8087 N N . THR B 1 104 ? 15.016 -7.504 -4.621 1 89 104 THR B N 1
ATOM 8088 C CA . THR B 1 104 ? 15.555 -7.406 -3.27 1 89 104 THR B CA 1
ATOM 8089 C C . THR B 1 104 ? 15.922 -5.965 -2.938 1 89 104 THR B C 1
ATOM 8091 O O . THR B 1 104 ? 16.359 -5.668 -1.823 1 89 104 THR B O 1
ATOM 8094 N N . GLU B 1 105 ? 15.906 -5.043 -3.9 1 84.94 105 GLU B N 1
ATOM 8095 C CA . GLU B 1 105 ? 16.219 -3.623 -3.787 1 84.94 105 GLU B CA 1
ATOM 8096 C C . GLU B 1 105 ? 17.719 -3.398 -3.623 1 84.94 105 GLU B C 1
ATOM 8098 O O . GLU B 1 105 ? 18.156 -2.273 -3.389 1 84.94 105 GLU B O 1
ATOM 8103 N N . ILE B 1 106 ? 18.422 -4.441 -3.725 1 92.81 106 ILE B N 1
ATOM 8104 C CA . ILE B 1 106 ? 19.875 -4.301 -3.633 1 92.81 106 ILE B CA 1
ATOM 8105 C C . ILE B 1 106 ? 20.375 -3.445 -4.789 1 92.81 106 ILE B C 1
ATOM 8107 O O . ILE B 1 106 ? 21.297 -2.643 -4.617 1 92.81 106 ILE B O 1
ATOM 8111 N N . TYR B 1 107 ? 19.734 -3.646 -5.926 1 93.88 107 TYR B N 1
ATOM 8112 C CA . TYR B 1 107 ? 20.141 -2.885 -7.094 1 93.88 107 TYR B CA 1
ATOM 8113 C C . TYR B 1 107 ? 19.953 -1.391 -6.875 1 93.88 107 TYR B C 1
ATOM 8115 O O . TYR B 1 107 ? 20.734 -0.574 -7.352 1 93.88 107 TYR B O 1
ATOM 8123 N N . ASP B 1 108 ? 19 -0.954 -6.195 1 88.56 108 ASP B N 1
ATOM 8124 C CA . ASP B 1 108 ? 18.75 0.455 -5.902 1 88.56 108 ASP B CA 1
ATOM 8125 C C . ASP B 1 108 ? 19.875 1.039 -5.043 1 88.56 108 ASP B C 1
ATOM 8127 O O . ASP B 1 108 ? 20.297 2.178 -5.25 1 88.56 108 ASP B O 1
ATOM 8131 N N . TYR B 1 109 ? 20.266 0.264 -4.082 1 91.62 109 TYR B N 1
ATOM 8132 C CA . TYR B 1 109 ? 21.375 0.712 -3.238 1 91.62 109 TYR B CA 1
ATOM 8133 C C . TYR B 1 109 ? 22.672 0.769 -4.027 1 91.62 109 TYR B C 1
ATOM 8135 O O . TYR B 1 109 ? 23.516 1.633 -3.781 1 91.62 109 TYR B O 1
ATOM 8143 N N . LEU B 1 110 ? 22.75 -0.151 -4.938 1 95.69 110 LEU B N 1
ATOM 8144 C CA . LEU B 1 110 ? 23.938 -0.127 -5.789 1 95.69 110 LEU B CA 1
ATOM 8145 C C . LEU B 1 110 ? 23.953 1.123 -6.66 1 95.69 110 LEU B C 1
ATOM 8147 O O . LEU B 1 110 ? 25 1.748 -6.836 1 95.69 110 LEU B O 1
ATOM 8151 N N . ARG B 1 111 ? 22.828 1.453 -7.219 1 94.19 111 ARG B N 1
ATOM 8152 C CA . ARG B 1 111 ? 22.75 2.66 -8.031 1 94.19 111 ARG B CA 1
ATOM 8153 C C . ARG B 1 111 ? 23.141 3.893 -7.223 1 94.19 111 ARG B C 1
ATOM 8155 O O . ARG B 1 111 ? 23.859 4.762 -7.719 1 94.19 111 ARG B O 1
ATOM 8162 N N . LEU B 1 112 ? 22.656 3.922 -6.031 1 90.81 112 LEU B N 1
ATOM 8163 C CA . LEU B 1 112 ? 23 5.031 -5.148 1 90.81 112 LEU B CA 1
ATOM 8164 C C . LEU B 1 112 ? 24.5 5.047 -4.848 1 90.81 112 LEU B C 1
ATOM 8166 O O . LEU B 1 112 ? 25.125 6.109 -4.852 1 90.81 112 LEU B O 1
ATOM 8170 N N . LEU B 1 113 ? 25.062 3.883 -4.57 1 93.94 113 LEU B N 1
ATOM 8171 C CA . LEU B 1 113 ? 26.484 3.752 -4.285 1 93.94 113 LEU B CA 1
ATOM 8172 C C . LEU B 1 113 ? 27.312 4.281 -5.449 1 93.94 113 LEU B C 1
ATOM 8174 O O . LEU B 1 113 ? 28.234 5.082 -5.246 1 93.94 113 LEU B O 1
ATOM 8178 N N . TYR B 1 114 ? 27.016 3.918 -6.633 1 95.25 114 TYR B N 1
ATOM 8179 C CA . TYR B 1 114 ? 27.766 4.312 -7.816 1 95.25 114 TYR B CA 1
ATOM 8180 C C . TYR B 1 114 ? 27.578 5.797 -8.117 1 95.25 114 TYR B C 1
ATOM 8182 O O . TYR B 1 114 ? 28.5 6.461 -8.609 1 95.25 114 TYR B O 1
ATOM 8190 N N . ALA B 1 115 ? 26.422 6.32 -7.879 1 90.38 115 ALA B N 1
ATOM 8191 C CA . ALA B 1 115 ? 26.141 7.734 -8.109 1 90.38 115 ALA B CA 1
ATOM 8192 C C . ALA B 1 115 ? 26.938 8.617 -7.152 1 90.38 115 ALA B C 1
ATOM 8194 O O . ALA B 1 115 ? 27.312 9.742 -7.496 1 90.38 115 ALA B O 1
ATOM 8195 N N . ARG B 1 116 ? 27.234 8.062 -6.016 1 88.25 116 ARG B N 1
ATOM 8196 C CA . ARG B 1 116 ? 27.797 8.922 -4.977 1 88.25 116 ARG B CA 1
ATOM 8197 C C . ARG B 1 116 ? 29.312 8.773 -4.891 1 88.25 116 ARG B C 1
ATOM 8199 O O . ARG B 1 116 ? 30.031 9.742 -4.652 1 88.25 116 ARG B O 1
ATOM 8206 N N . ILE B 1 117 ? 29.844 7.551 -5.059 1 90.31 117 ILE B N 1
ATOM 8207 C CA . ILE B 1 117 ? 31.281 7.398 -4.883 1 90.31 117 ILE B CA 1
ATOM 8208 C C . ILE B 1 117 ? 31.891 6.801 -6.145 1 90.31 117 ILE B C 1
ATOM 8210 O O . ILE B 1 117 ? 33.062 6.441 -6.16 1 90.31 117 ILE B O 1
ATOM 8214 N N . GLY B 1 118 ? 31.078 6.641 -7.156 1 93.44 118 GLY B N 1
ATOM 8215 C CA . GLY B 1 118 ? 31.609 6.09 -8.398 1 93.44 118 GLY B CA 1
ATOM 8216 C C . GLY B 1 118 ? 32.656 6.969 -9.039 1 93.44 118 GLY B C 1
ATOM 8217 O O . GLY B 1 118 ? 32.594 8.195 -8.938 1 93.44 118 GLY B O 1
ATOM 8218 N N . ILE B 1 119 ? 33.594 6.312 -9.656 1 91.94 119 ILE B N 1
ATOM 8219 C CA . ILE B 1 119 ? 34.656 7.004 -10.383 1 91.94 119 ILE B CA 1
ATOM 8220 C C . ILE B 1 119 ? 34.438 6.891 -11.883 1 91.94 119 ILE B C 1
ATOM 8222 O O . ILE B 1 119 ? 34.531 5.801 -12.453 1 91.94 119 ILE B O 1
ATOM 8226 N N . PRO B 1 120 ? 34.062 7.965 -12.523 1 91.69 120 PRO B N 1
ATOM 8227 C CA . PRO B 1 120 ? 33.781 7.918 -13.969 1 91.69 120 PRO B CA 1
ATOM 8228 C C . PRO B 1 120 ? 35.062 7.789 -14.789 1 91.69 120 PRO B C 1
ATOM 8230 O O . PRO B 1 120 ? 36.094 8.383 -14.438 1 91.69 120 PRO B O 1
ATOM 8233 N N . HIS B 1 121 ? 35.031 6.91 -15.82 1 91.81 121 HIS B N 1
ATOM 8234 C CA . HIS B 1 121 ? 36.125 6.719 -16.766 1 91.81 121 HIS B CA 1
ATOM 8235 C C . HIS B 1 121 ? 35.656 7.012 -18.203 1 91.81 121 HIS B C 1
ATOM 8237 O O . HIS B 1 121 ? 34.469 6.98 -18.5 1 91.81 121 HIS B O 1
ATOM 8243 N N . CYS B 1 122 ? 36.562 7.371 -19.047 1 88 122 CYS B N 1
ATOM 8244 C CA . CYS B 1 122 ? 36.281 7.496 -20.469 1 88 122 CYS B CA 1
ATOM 8245 C C . CYS B 1 122 ? 35.969 6.137 -21.078 1 88 122 CYS B C 1
ATOM 8247 O O . CYS B 1 122 ? 36.75 5.199 -20.969 1 88 122 CYS B O 1
ATOM 8249 N N . PRO B 1 123 ? 34.844 5.973 -21.625 1 88.56 123 PRO B N 1
ATOM 8250 C CA . PRO B 1 123 ? 34.5 4.684 -22.219 1 88.56 123 PRO B CA 1
ATOM 8251 C C . PRO B 1 123 ? 35.406 4.27 -23.359 1 88.56 123 PRO B C 1
ATOM 8253 O O . PRO B 1 123 ? 35.469 3.088 -23.703 1 88.56 123 PRO B O 1
ATOM 8256 N N . VAL B 1 124 ? 36.156 5.223 -23.844 1 86.75 124 VAL B N 1
ATOM 8257 C CA . VAL B 1 124 ? 37 4.961 -25 1 86.75 124 VAL B CA 1
ATOM 8258 C C . VAL B 1 124 ? 38.406 4.609 -24.531 1 86.75 124 VAL B C 1
ATOM 8260 O O . VAL B 1 124 ? 38.938 3.562 -24.891 1 86.75 124 VAL B O 1
ATOM 8263 N N . CYS B 1 125 ? 39 5.449 -23.672 1 85.5 125 CYS B N 1
ATOM 8264 C CA . CYS B 1 125 ? 40.406 5.23 -23.312 1 85.5 125 CYS B CA 1
ATOM 8265 C C . CYS B 1 125 ? 40.531 4.703 -21.891 1 85.5 125 CYS B C 1
ATOM 8267 O O . CYS B 1 125 ? 41.594 4.191 -21.5 1 85.5 125 CYS B O 1
ATOM 8269 N N . GLY B 1 126 ? 39.469 4.816 -21.062 1 88.44 126 GLY B N 1
ATOM 8270 C CA . GLY B 1 126 ? 39.5 4.234 -19.734 1 88.44 126 GLY B CA 1
ATOM 8271 C C . GLY B 1 126 ? 40.031 5.172 -18.688 1 88.44 126 GLY B C 1
ATOM 8272 O O . GLY B 1 126 ? 40.031 4.84 -17.484 1 88.44 126 GLY B O 1
ATOM 8273 N N . ARG B 1 127 ? 40.406 6.375 -19.078 1 85.62 127 ARG B N 1
ATOM 8274 C CA . ARG B 1 127 ? 41 7.309 -18.109 1 85.62 127 ARG B CA 1
ATOM 8275 C C . ARG B 1 127 ? 39.906 7.895 -17.219 1 85.62 127 ARG B C 1
ATOM 8277 O O . ARG B 1 127 ? 38.75 8.055 -17.625 1 85.62 127 ARG B O 1
ATOM 8284 N N . GLU B 1 128 ? 40.344 8.242 -15.977 1 87.5 128 GLU B N 1
ATOM 8285 C CA . GLU B 1 128 ? 39.406 8.82 -15.008 1 87.5 128 GLU B CA 1
ATOM 8286 C C . GLU B 1 128 ? 39 10.242 -15.406 1 87.5 128 GLU B C 1
ATOM 8288 O O . GLU B 1 128 ? 39.844 11.023 -15.844 1 87.5 128 GLU B O 1
ATOM 8293 N N . ILE B 1 129 ? 37.688 10.547 -15.344 1 83.31 129 ILE B N 1
ATOM 8294 C CA . ILE B 1 129 ? 37.156 11.875 -15.625 1 83.31 129 ILE B CA 1
ATOM 8295 C C . ILE B 1 129 ? 36.875 12.625 -14.32 1 83.31 129 ILE B C 1
ATOM 8297 O O . ILE B 1 129 ? 36.156 12.141 -13.469 1 83.31 129 ILE B O 1
ATOM 8301 N N . LYS B 1 130 ? 37.469 13.68 -14.055 1 74.38 130 LYS B N 1
ATOM 8302 C CA . LYS B 1 130 ? 37.281 14.477 -12.844 1 74.38 130 LYS B CA 1
ATOM 8303 C C . LYS B 1 130 ? 36.938 15.93 -13.18 1 74.38 130 LYS B C 1
ATOM 8305 O O . LYS B 1 130 ? 37.531 16.5 -14.109 1 74.38 130 LYS B O 1
ATOM 8310 N N . GLN B 1 131 ? 35.812 16.359 -12.625 1 69 131 GLN B N 1
ATOM 8311 C CA . GLN B 1 131 ? 35.5 17.797 -12.711 1 69 131 GLN B CA 1
ATOM 8312 C C . GLN B 1 131 ? 36.281 18.578 -11.633 1 69 131 GLN B C 1
ATOM 8314 O O . GLN B 1 131 ? 36.25 18.203 -10.461 1 69 131 GLN B O 1
ATOM 8319 N N . GLN B 1 132 ? 37.062 19.438 -12.102 1 67.44 132 GLN B N 1
ATOM 8320 C CA . GLN B 1 132 ? 37.812 20.25 -11.125 1 67.44 132 GLN B CA 1
ATOM 8321 C C . GLN B 1 132 ? 37.375 21.703 -11.188 1 67.44 132 GLN B C 1
ATOM 8323 O O . GLN B 1 132 ? 37.188 22.25 -12.273 1 67.44 132 GLN B O 1
ATOM 8328 N N . THR B 1 133 ? 36.938 22.203 -10.055 1 66.75 133 THR B N 1
ATOM 8329 C CA . THR B 1 133 ? 36.656 23.641 -9.984 1 66.75 133 THR B CA 1
ATOM 8330 C C . THR B 1 133 ? 37.938 24.438 -10.18 1 66.75 133 THR B C 1
ATOM 8332 O O . THR B 1 133 ? 39.062 23.906 -10.094 1 66.75 133 THR B O 1
ATOM 8335 N N . VAL B 1 134 ? 37.688 25.719 -10.555 1 73.31 134 VAL B N 1
ATOM 8336 C CA . VAL B 1 134 ? 38.844 26.625 -10.758 1 73.31 134 VAL B CA 1
ATOM 8337 C C . VAL B 1 134 ? 39.688 26.672 -9.484 1 73.31 134 VAL B C 1
ATOM 8339 O O . VAL B 1 134 ? 40.906 26.625 -9.555 1 73.31 134 VAL B O 1
ATOM 8342 N N . ASP B 1 135 ? 38.906 26.594 -8.367 1 67.25 135 ASP B N 1
ATOM 8343 C CA . ASP B 1 135 ? 39.656 26.641 -7.105 1 67.25 135 ASP B CA 1
ATOM 8344 C C . ASP B 1 135 ? 40.5 25.391 -6.918 1 67.25 135 ASP B C 1
ATOM 8346 O O . ASP B 1 135 ? 41.656 25.469 -6.48 1 67.25 135 ASP B O 1
ATOM 8350 N N . GLN B 1 136 ? 40 24.344 -7.328 1 72.94 136 GLN B N 1
ATOM 8351 C CA . GLN B 1 136 ? 40.719 23.094 -7.207 1 72.94 136 GLN B CA 1
ATOM 8352 C C . GLN B 1 136 ? 41.938 23.078 -8.148 1 72.94 136 GLN B C 1
ATOM 8354 O O . GLN B 1 136 ? 43 22.562 -7.797 1 72.94 136 GLN B O 1
ATOM 8359 N N . ILE B 1 137 ? 41.688 23.672 -9.32 1 80.06 137 ILE B N 1
ATOM 8360 C CA . ILE B 1 137 ? 42.75 23.75 -10.297 1 80.06 137 ILE B CA 1
ATOM 8361 C C . ILE B 1 137 ? 43.875 24.656 -9.766 1 80.06 137 ILE B C 1
ATOM 8363 O O . ILE B 1 137 ? 45.062 24.312 -9.867 1 80.06 137 ILE B O 1
ATOM 8367 N N . VAL B 1 138 ? 43.406 25.703 -9.156 1 82.56 138 VAL B N 1
ATOM 8368 C CA . VAL B 1 138 ? 44.375 26.656 -8.609 1 82.56 138 VAL B CA 1
ATOM 8369 C C . VAL B 1 138 ? 45.219 25.969 -7.535 1 82.56 138 VAL B C 1
ATOM 8371 O O . VAL B 1 138 ? 46.438 26.078 -7.531 1 82.56 138 VAL B O 1
ATOM 8374 N N . ASP B 1 139 ? 44.562 25.234 -6.723 1 79.38 139 ASP B N 1
ATOM 8375 C CA . ASP B 1 139 ? 45.281 24.562 -5.637 1 79.38 139 ASP B CA 1
ATOM 8376 C C . ASP B 1 139 ? 46.25 23.531 -6.184 1 79.38 139 ASP B C 1
ATOM 8378 O O . ASP B 1 139 ? 47.375 23.422 -5.672 1 79.38 139 ASP B O 1
ATOM 8382 N N . GLN B 1 140 ? 45.844 22.938 -7.207 1 83.19 140 GLN B N 1
ATOM 8383 C CA . GLN B 1 140 ? 46.719 21.922 -7.793 1 83.19 140 GLN B CA 1
ATOM 8384 C C . GLN B 1 140 ? 47.938 22.562 -8.477 1 83.19 140 GLN B C 1
ATOM 8386 O O . GLN B 1 140 ? 49.062 22.047 -8.391 1 83.19 140 GLN B O 1
ATOM 8391 N N . VAL B 1 141 ? 47.688 23.625 -9.133 1 87.62 141 VAL B N 1
ATOM 8392 C CA . VAL B 1 141 ? 48.75 24.312 -9.844 1 87.62 141 VAL B CA 1
ATOM 8393 C C . VAL B 1 141 ? 49.719 24.922 -8.836 1 87.62 141 VAL B C 1
ATOM 8395 O O . VAL B 1 141 ? 50.938 24.875 -9.031 1 87.62 141 VAL B O 1
ATOM 8398 N N . LEU B 1 142 ? 49.156 25.391 -7.742 1 87.38 142 LEU B N 1
ATOM 8399 C CA . LEU B 1 142 ? 50.031 26 -6.73 1 87.38 142 LEU B CA 1
ATOM 8400 C C . LEU B 1 142 ? 50.812 24.953 -5.969 1 87.38 142 LEU B C 1
ATOM 8402 O O . LEU B 1 142 ? 51.812 25.281 -5.305 1 87.38 142 LEU B O 1
ATOM 8406 N N . SER B 1 143 ? 50.406 23.734 -6.098 1 83.94 143 SER B N 1
ATOM 8407 C CA . SER B 1 143 ? 51.156 22.656 -5.441 1 83.94 143 SER B CA 1
ATOM 8408 C C . SER B 1 143 ? 52.375 22.25 -6.246 1 83.94 143 SER B C 1
ATOM 8410 O O . SER B 1 143 ? 53.188 21.469 -5.777 1 83.94 143 SER B O 1
ATOM 8412 N N . LEU B 1 144 ? 52.562 22.812 -7.441 1 85.88 144 LEU B N 1
ATOM 8413 C CA . LEU B 1 144 ? 53.75 22.578 -8.234 1 85.88 144 LEU B CA 1
ATOM 8414 C C . LEU B 1 144 ? 54.969 23.234 -7.574 1 85.88 144 LEU B C 1
ATOM 8416 O O . LEU B 1 144 ? 54.844 24.172 -6.789 1 85.88 144 LEU B O 1
ATOM 8420 N N . PRO B 1 145 ? 56.188 22.641 -7.758 1 83.81 145 PRO B N 1
ATOM 8421 C CA . PRO B 1 145 ? 57.375 23.188 -7.105 1 83.81 145 PRO B CA 1
ATOM 8422 C C . PRO B 1 145 ? 57.531 24.688 -7.348 1 83.81 145 PRO B C 1
ATOM 8424 O O . PRO B 1 145 ? 57.312 25.172 -8.461 1 83.81 145 PRO B O 1
ATOM 8427 N N . GLU B 1 146 ? 57.844 25.344 -6.309 1 85.69 146 GLU B N 1
ATOM 8428 C CA . GLU B 1 146 ? 58.062 26.797 -6.391 1 85.69 146 GLU B CA 1
ATOM 8429 C C . GLU B 1 146 ? 59.125 27.141 -7.406 1 85.69 146 GLU B C 1
ATOM 8431 O O . GLU B 1 146 ? 60.188 26.516 -7.445 1 85.69 146 GLU B O 1
ATOM 8436 N N . GLY B 1 147 ? 59 28.125 -8.25 1 86.12 147 GLY B N 1
ATOM 8437 C CA . GLY B 1 147 ? 59.938 28.547 -9.258 1 86.12 147 GLY B CA 1
ATOM 8438 C C . GLY B 1 147 ? 59.688 27.938 -10.625 1 86.12 147 GLY B C 1
ATOM 8439 O O . GLY B 1 147 ? 60.312 28.328 -11.609 1 86.12 147 GLY B O 1
ATOM 8440 N N . SER B 1 148 ? 58.75 27.109 -10.602 1 88.69 148 SER B N 1
ATOM 8441 C CA . SER B 1 148 ? 58.438 26.484 -11.883 1 88.69 148 SER B CA 1
ATOM 8442 C C . SER B 1 148 ? 57.781 27.469 -12.836 1 88.69 148 SER B C 1
ATOM 8444 O O . SER B 1 148 ? 56.875 28.219 -12.43 1 88.69 148 SER B O 1
ATOM 8446 N N . LYS B 1 149 ? 58.406 27.531 -13.984 1 88.44 149 LYS B N 1
ATOM 8447 C CA . LYS B 1 149 ? 57.812 28.359 -15.016 1 88.44 149 LYS B CA 1
ATOM 8448 C C . LYS B 1 149 ? 56.688 27.625 -15.727 1 88.44 149 LYS B C 1
ATOM 8450 O O . LYS B 1 149 ? 56.875 26.516 -16.219 1 88.44 149 LYS B O 1
ATOM 8455 N N . THR B 1 150 ? 55.406 28.172 -15.68 1 91.25 150 THR B N 1
ATOM 8456 C CA . THR B 1 150 ? 54.219 27.516 -16.25 1 91.25 150 THR B CA 1
ATOM 8457 C C . THR B 1 150 ? 53.562 28.422 -17.281 1 91.25 150 THR B C 1
ATOM 8459 O O . THR B 1 150 ? 53.688 29.641 -17.234 1 91.25 150 THR B O 1
ATOM 8462 N N . GLN B 1 151 ? 53.031 27.828 -18.312 1 92.38 151 GLN B N 1
ATOM 8463 C CA . GLN B 1 151 ? 52.156 28.5 -19.281 1 92.38 151 GLN B CA 1
ATOM 8464 C C . GLN B 1 151 ? 50.719 27.984 -19.203 1 92.38 151 GLN B C 1
ATOM 8466 O O . GLN B 1 151 ? 50.5 26.781 -19.109 1 92.38 151 GLN B O 1
ATOM 8471 N N . ILE B 1 152 ? 49.812 28.891 -19.062 1 93 152 ILE B N 1
ATOM 8472 C CA . ILE B 1 152 ? 48.375 28.547 -19.062 1 93 152 ILE B CA 1
ATOM 8473 C C . ILE B 1 152 ? 47.844 28.594 -20.484 1 93 152 ILE B C 1
ATOM 8475 O O . ILE B 1 152 ? 47.844 29.656 -21.125 1 93 152 ILE B O 1
ATOM 8479 N N . LEU B 1 153 ? 47.438 27.422 -20.922 1 92.94 153 LEU B N 1
ATOM 8480 C CA . LEU B 1 153 ? 47 27.312 -22.312 1 92.94 153 LEU B CA 1
ATOM 8481 C C . LEU B 1 153 ? 45.5 27.031 -22.375 1 92.94 153 LEU B C 1
ATOM 8483 O O . LEU B 1 153 ? 44.969 26.297 -21.547 1 92.94 153 LEU B O 1
ATOM 8487 N N . ALA B 1 154 ? 44.812 27.578 -23.281 1 92.06 154 ALA B N 1
ATOM 8488 C CA . ALA B 1 154 ? 43.438 27.312 -23.594 1 92.06 154 ALA B CA 1
ATOM 8489 C C . ALA B 1 154 ? 43.312 26.547 -24.922 1 92.06 154 ALA B C 1
ATOM 8491 O O . ALA B 1 154 ? 43.5 27.125 -25.984 1 92.06 154 ALA B O 1
ATOM 8492 N N . PRO B 1 155 ? 43.031 25.344 -24.828 1 87.44 155 PRO B N 1
ATOM 8493 C CA . PRO B 1 155 ? 42.875 24.594 -26.078 1 87.44 155 PRO B CA 1
ATOM 8494 C C . PRO B 1 155 ? 41.562 24.938 -26.812 1 87.44 155 PRO B C 1
ATOM 8496 O O . PRO B 1 155 ? 40.5 24.562 -26.359 1 87.44 155 PRO B O 1
ATOM 8499 N N . VAL B 1 156 ? 41.656 25.562 -27.953 1 86.69 156 VAL B N 1
ATOM 8500 C CA . VAL B 1 156 ? 40.469 26.016 -28.672 1 86.69 156 VAL B CA 1
ATOM 8501 C C . VAL B 1 156 ? 40.156 25.047 -29.812 1 86.69 156 VAL B C 1
ATOM 8503 O O . VAL B 1 156 ? 39.031 24.984 -30.281 1 86.69 156 VAL B O 1
ATOM 8506 N N . VAL B 1 157 ? 41.25 24.453 -30.391 1 83.19 157 VAL B N 1
ATOM 8507 C CA . VAL B 1 157 ? 41.062 23.438 -31.438 1 83.19 157 VAL B CA 1
ATOM 8508 C C . VAL B 1 157 ? 41.844 22.172 -31.047 1 83.19 157 VAL B C 1
ATOM 8510 O O . VAL B 1 157 ? 43.031 22.234 -30.688 1 83.19 157 VAL B O 1
ATOM 8513 N N . ARG B 1 158 ? 41.125 21 -31 1 78.25 158 ARG B N 1
ATOM 8514 C CA . ARG B 1 158 ? 41.75 19.734 -30.656 1 78.25 158 ARG B CA 1
ATOM 8515 C C . ARG B 1 158 ? 41.469 18.688 -31.719 1 78.25 158 ARG B C 1
ATOM 8517 O O . ARG B 1 158 ? 40.375 18.125 -31.781 1 78.25 158 ARG B O 1
ATOM 8524 N N . GLY B 1 159 ? 42.531 18.375 -32.406 1 75.44 159 GLY B N 1
ATOM 8525 C CA . GLY B 1 159 ? 42.5 17.297 -33.375 1 75.44 159 GLY B CA 1
ATOM 8526 C C . GLY B 1 159 ? 41.469 17.531 -34.469 1 75.44 159 GLY B C 1
ATOM 8527 O O . GLY B 1 159 ? 40.75 16.594 -34.875 1 75.44 159 GLY B O 1
ATOM 8528 N N . ARG B 1 160 ? 41.219 18.734 -34.969 1 76.44 160 ARG B N 1
ATOM 8529 C CA . ARG B 1 160 ? 40.25 19.062 -36.031 1 76.44 160 ARG B CA 1
ATOM 8530 C C . ARG B 1 160 ? 40.969 19.453 -37.312 1 76.44 160 ARG B C 1
ATOM 8532 O O . ARG B 1 160 ? 42 20.125 -37.281 1 76.44 160 ARG B O 1
ATOM 8539 N N . LYS B 1 161 ? 40.406 19.078 -38.344 1 79.06 161 LYS B N 1
ATOM 8540 C CA . LYS B 1 161 ? 40.969 19.422 -39.656 1 79.06 161 LYS B CA 1
ATOM 8541 C C . LYS B 1 161 ? 40.531 20.812 -40.094 1 79.06 161 LYS B C 1
ATOM 8543 O O . LYS B 1 161 ? 39.438 21.266 -39.75 1 79.06 161 LYS B O 1
ATOM 8548 N N . GLY B 1 162 ? 41.344 21.562 -40.656 1 80.94 162 GLY B N 1
ATOM 8549 C CA . GLY B 1 162 ? 41 22.859 -41.219 1 80.94 162 GLY B CA 1
ATOM 8550 C C . GLY B 1 162 ? 42.094 23.875 -41.094 1 80.94 162 GLY B C 1
ATOM 8551 O O . GLY B 1 162 ? 43.094 23.625 -40.438 1 80.94 162 GLY B O 1
ATOM 8552 N N . GLU B 1 163 ? 41.969 24.922 -41.75 1 86.5 163 GLU B N 1
ATOM 8553 C CA . GLU B 1 163 ? 42.938 26.016 -41.688 1 86.5 163 GLU B CA 1
ATOM 8554 C C . GLU B 1 163 ? 42.719 26.875 -40.438 1 86.5 163 GLU B C 1
ATOM 8556 O O . GLU B 1 163 ? 43.656 27.531 -39.969 1 86.5 163 GLU B O 1
ATOM 8561 N N . HIS B 1 164 ? 41.656 26.797 -39.75 1 88.31 164 HIS B N 1
ATOM 8562 C CA . HIS B 1 164 ? 41.25 27.422 -38.5 1 88.31 164 HIS B CA 1
ATOM 8563 C C . HIS B 1 164 ? 41.594 28.906 -38.5 1 88.31 164 HIS B C 1
ATOM 8565 O O . HIS B 1 164 ? 42.062 29.422 -37.5 1 88.31 164 HIS B O 1
ATOM 8571 N N . VAL B 1 165 ? 41.375 29.547 -39.625 1 86.19 165 VAL B N 1
ATOM 8572 C CA . VAL B 1 165 ? 41.688 30.953 -39.75 1 86.19 165 VAL B CA 1
ATOM 8573 C C . VAL B 1 165 ? 40.812 31.766 -38.812 1 86.19 165 VAL B C 1
ATOM 8575 O O . VAL B 1 165 ? 41.25 32.75 -38.219 1 86.19 165 VAL B O 1
ATOM 8578 N N . LYS B 1 166 ? 39.656 31.359 -38.656 1 86.38 166 LYS B N 1
ATOM 8579 C CA . LYS B 1 166 ? 38.688 32.094 -37.812 1 86.38 166 LYS B CA 1
ATOM 8580 C C . LYS B 1 166 ? 39.125 32.062 -36.344 1 86.38 166 LYS B C 1
ATOM 8582 O O . LYS B 1 166 ? 39 33.062 -35.625 1 86.38 166 LYS B O 1
ATOM 8587 N N . GLU B 1 167 ? 39.625 31 -35.875 1 87.81 167 GLU B N 1
ATOM 8588 C CA . GLU B 1 167 ? 40.062 30.844 -34.5 1 87.81 167 GLU B CA 1
ATOM 8589 C C . GLU B 1 167 ? 41.281 31.734 -34.219 1 87.81 167 GLU B C 1
ATOM 8591 O O . GLU B 1 167 ? 41.375 32.344 -33.125 1 87.81 167 GLU B O 1
ATOM 8596 N N . PHE B 1 168 ? 42.156 31.938 -35.219 1 89.25 168 PHE B N 1
ATOM 8597 C CA . PHE B 1 168 ? 43.312 32.812 -35.062 1 89.25 168 PHE B CA 1
ATOM 8598 C C . PHE B 1 168 ? 42.875 34.281 -35 1 89.25 168 PHE B C 1
ATOM 8600 O O . PHE B 1 168 ? 43.375 35.031 -34.188 1 89.25 168 PHE B O 1
ATOM 8607 N N . GLU B 1 169 ? 41.969 34.531 -35.844 1 86.06 169 GLU B N 1
ATOM 8608 C CA . GLU B 1 169 ? 41.469 35.906 -35.875 1 86.06 169 GLU B CA 1
ATOM 8609 C C . GLU B 1 169 ? 40.75 36.25 -34.562 1 86.06 169 GLU B C 1
ATOM 8611 O O . GLU B 1 169 ? 40.906 37.344 -34.031 1 86.06 169 GLU B O 1
ATOM 8616 N N . ALA B 1 170 ? 40.031 35.375 -34.094 1 87.5 170 ALA B N 1
ATOM 8617 C CA . ALA B 1 170 ? 39.312 35.562 -32.844 1 87.5 170 ALA B CA 1
ATOM 8618 C C . ALA B 1 170 ? 40.25 35.781 -31.688 1 87.5 170 ALA B C 1
ATOM 8620 O O . ALA B 1 170 ? 40.031 36.625 -30.828 1 87.5 170 ALA B O 1
ATOM 8621 N N . ALA B 1 171 ? 41.281 35.031 -31.656 1 88.81 171 ALA B N 1
ATOM 8622 C CA . ALA B 1 171 ? 42.312 35.156 -30.609 1 88.81 171 ALA B CA 1
ATOM 8623 C C . ALA B 1 171 ? 43.031 36.5 -30.688 1 88.81 171 ALA B C 1
ATOM 8625 O O . ALA B 1 171 ? 43.281 37.125 -29.672 1 88.81 171 ALA B O 1
ATOM 8626 N N . ARG B 1 172 ? 43.25 36.906 -31.953 1 85.12 172 ARG B N 1
ATOM 8627 C CA . ARG B 1 172 ? 43.906 38.219 -32.156 1 85.12 172 ARG B CA 1
ATOM 8628 C C . ARG B 1 172 ? 43 39.344 -31.703 1 85.12 172 ARG B C 1
ATOM 8630 O O . ARG B 1 172 ? 43.438 40.281 -31.031 1 85.12 172 ARG B O 1
ATOM 8637 N N . LYS B 1 173 ? 41.844 39.188 -32.031 1 83.94 173 LYS B N 1
ATOM 8638 C CA . LYS B 1 173 ? 40.875 40.219 -31.672 1 83.94 173 LYS B CA 1
ATOM 8639 C C . LYS B 1 173 ? 40.656 40.312 -30.172 1 83.94 173 LYS B C 1
ATOM 8641 O O . LYS B 1 173 ? 40.375 41.375 -29.625 1 83.94 173 LYS B O 1
ATOM 8646 N N . SER B 1 174 ? 40.812 39.188 -29.5 1 83.5 174 SER B N 1
ATOM 8647 C CA . SER B 1 174 ? 40.594 39.156 -28.062 1 83.5 174 SER B CA 1
ATOM 8648 C C . SER B 1 174 ? 41.844 39.594 -27.297 1 83.5 174 SER B C 1
ATOM 8650 O O . SER B 1 174 ? 41.875 39.594 -26.078 1 83.5 174 SER B O 1
ATOM 8652 N N . GLY B 1 175 ? 42.938 39.938 -28.078 1 81.69 175 GLY B N 1
ATOM 8653 C CA . GLY B 1 175 ? 44.094 40.594 -27.5 1 81.69 175 GLY B CA 1
ATOM 8654 C C . GLY B 1 175 ? 45.188 39.656 -27.109 1 81.69 175 GLY B C 1
ATOM 8655 O O . GLY B 1 175 ? 46.125 40.031 -26.406 1 81.69 175 GLY B O 1
ATOM 8656 N N . PHE B 1 176 ? 45.125 38.438 -27.516 1 91 176 PHE B N 1
ATOM 8657 C CA . PHE B 1 176 ? 46.188 37.5 -27.156 1 91 176 PHE B CA 1
ATOM 8658 C C . PHE B 1 176 ? 47.375 37.625 -28.109 1 91 176 PHE B C 1
ATOM 8660 O O . PHE B 1 176 ? 47.188 38 -29.281 1 91 176 PHE B O 1
ATOM 8667 N N . VAL B 1 177 ? 48.562 37.25 -27.656 1 90.12 177 VAL B N 1
ATOM 8668 C CA . VAL B 1 177 ? 49.75 37.562 -28.406 1 90.12 177 VAL B CA 1
ATOM 8669 C C . VAL B 1 177 ? 50.344 36.281 -28.984 1 90.12 177 VAL B C 1
ATOM 8671 O O . VAL B 1 177 ? 50.906 36.281 -30.078 1 90.12 177 VAL B O 1
ATOM 8674 N N . ARG B 1 178 ? 50.219 35.188 -28.234 1 92.31 178 ARG B N 1
ATOM 8675 C CA . ARG B 1 178 ? 50.906 33.938 -28.641 1 92.31 178 ARG B CA 1
ATOM 8676 C C . ARG B 1 178 ? 49.906 32.781 -28.719 1 92.31 178 ARG B C 1
ATOM 8678 O O . ARG B 1 178 ? 48.906 32.781 -28.016 1 92.31 178 ARG B O 1
ATOM 8685 N N . VAL B 1 179 ? 50.188 31.859 -29.641 1 92.56 179 VAL B N 1
ATOM 8686 C CA . VAL B 1 179 ? 49.406 30.641 -29.812 1 92.56 179 VAL B CA 1
ATOM 8687 C C . VAL B 1 179 ? 50.344 29.453 -30.062 1 92.56 179 VAL B C 1
ATOM 8689 O O . VAL B 1 179 ? 51.406 29.609 -30.656 1 92.56 179 VAL B O 1
ATOM 8692 N N . ARG B 1 180 ? 50.031 28.312 -29.484 1 91.25 180 ARG B N 1
ATOM 8693 C CA . ARG B 1 180 ? 50.75 27.078 -29.75 1 91.25 180 ARG B CA 1
ATOM 8694 C C . ARG B 1 180 ? 50 26.188 -30.734 1 91.25 180 ARG B C 1
ATOM 8696 O O . ARG B 1 180 ? 48.844 25.828 -30.484 1 91.25 180 ARG B O 1
ATOM 8703 N N . VAL B 1 181 ? 50.562 25.953 -31.938 1 90.31 181 VAL B N 1
ATOM 8704 C CA . VAL B 1 181 ? 49.938 25.141 -32.969 1 90.31 181 VAL B CA 1
ATOM 8705 C C . VAL B 1 181 ? 50.75 23.859 -33.156 1 90.31 181 VAL B C 1
ATOM 8707 O O . VAL B 1 181 ? 51.906 23.891 -33.531 1 90.31 181 VAL B O 1
ATOM 8710 N N . ASP B 1 182 ? 50.125 22.797 -32.906 1 86.38 182 ASP B N 1
ATOM 8711 C CA . ASP B 1 182 ? 50.719 21.484 -33.031 1 86.38 182 ASP B CA 1
ATOM 8712 C C . ASP B 1 182 ? 52.062 21.422 -32.312 1 86.38 182 ASP B C 1
ATOM 8714 O O . ASP B 1 182 ? 53.062 20.938 -32.844 1 86.38 182 ASP B O 1
ATOM 8718 N N . GLY B 1 183 ? 52.125 22.016 -31.016 1 84.75 183 GLY B N 1
ATOM 8719 C CA . GLY B 1 183 ? 53.312 21.953 -30.156 1 84.75 183 GLY B CA 1
ATOM 8720 C C . GLY B 1 183 ? 54.25 23.109 -30.375 1 84.75 183 GLY B C 1
ATOM 8721 O O . GLY B 1 183 ? 55.156 23.312 -29.562 1 84.75 183 GLY B O 1
ATOM 8722 N N . ASN B 1 184 ? 54.094 23.891 -31.484 1 87.44 184 ASN B N 1
ATOM 8723 C CA . ASN B 1 184 ? 55 24.984 -31.797 1 87.44 184 ASN B CA 1
ATOM 8724 C C . ASN B 1 184 ? 54.375 26.344 -31.469 1 87.44 184 ASN B C 1
ATOM 8726 O O . ASN B 1 184 ? 53.219 26.562 -31.75 1 87.44 184 ASN B O 1
ATOM 8730 N N . LEU B 1 185 ? 55.188 27.172 -30.891 1 88.81 185 LEU B N 1
ATOM 8731 C CA . LEU B 1 185 ? 54.719 28.484 -30.469 1 88.81 185 LEU B CA 1
ATOM 8732 C C . LEU B 1 185 ? 54.812 29.484 -31.609 1 88.81 185 LEU B C 1
ATOM 8734 O O . LEU B 1 185 ? 55.844 29.609 -32.25 1 88.81 185 LEU B O 1
ATOM 8738 N N . TYR B 1 186 ? 53.781 30.172 -31.891 1 90.25 186 TYR B N 1
ATOM 8739 C CA . TYR B 1 186 ? 53.719 31.203 -32.906 1 90.25 186 TYR B CA 1
ATOM 8740 C C . TYR B 1 186 ? 53.219 32.531 -32.312 1 90.25 186 TYR B C 1
ATOM 8742 O O . TYR B 1 186 ? 52.531 32.531 -31.281 1 90.25 186 TYR B O 1
ATOM 8750 N N . ASP B 1 187 ? 53.719 33.594 -32.938 1 87.25 187 ASP B N 1
ATOM 8751 C CA . ASP B 1 187 ? 53.156 34.906 -32.625 1 87.25 187 ASP B CA 1
ATOM 8752 C C . ASP B 1 187 ? 51.906 35.219 -33.5 1 87.25 187 ASP B C 1
ATOM 8754 O O . ASP B 1 187 ? 51.938 34.969 -34.719 1 87.25 187 ASP B O 1
ATOM 8758 N N . LEU B 1 188 ? 50.844 35.562 -32.875 1 87.56 188 LEU B N 1
ATOM 8759 C CA . LEU B 1 188 ? 49.562 35.75 -33.562 1 87.56 188 LEU B CA 1
ATOM 8760 C C . LEU B 1 188 ? 49.656 36.875 -34.594 1 87.56 188 LEU B C 1
ATOM 8762 O O . LEU B 1 188 ? 48.812 37 -35.438 1 87.56 188 LEU B O 1
ATOM 8766 N N . SER B 1 189 ? 50.781 37.688 -34.562 1 83 189 SER B N 1
ATOM 8767 C CA . SER B 1 189 ? 51 38.75 -35.531 1 83 189 SER B CA 1
ATOM 8768 C C . SER B 1 189 ? 51.531 38.188 -36.844 1 83 189 SER B C 1
ATOM 8770 O O . SER B 1 189 ? 51.406 38.812 -37.906 1 83 189 SER B O 1
ATOM 8772 N N . GLU B 1 190 ? 52.031 36.938 -36.781 1 82.12 190 GLU B N 1
ATOM 8773 C CA . GLU B 1 190 ? 52.562 36.312 -37.969 1 82.12 190 GLU B CA 1
ATOM 8774 C C . GLU B 1 190 ? 51.5 35.531 -38.719 1 82.12 190 GLU B C 1
ATOM 8776 O O . GLU B 1 190 ? 50.438 35.188 -38.156 1 82.12 190 GLU B O 1
ATOM 8781 N N . THR B 1 191 ? 51.656 35.531 -40 1 79.25 191 THR B N 1
ATOM 8782 C CA . THR B 1 191 ? 50.719 34.781 -40.812 1 79.25 191 THR B CA 1
ATOM 8783 C C . THR B 1 191 ? 50.875 33.281 -40.625 1 79.25 191 THR B C 1
ATOM 8785 O O . THR B 1 191 ? 51.938 32.719 -40.938 1 79.25 191 THR B O 1
ATOM 8788 N N . ILE B 1 192 ? 49.969 32.562 -39.844 1 83.44 192 ILE B N 1
ATOM 8789 C CA . ILE B 1 192 ? 50 31.141 -39.594 1 83.44 192 ILE B CA 1
ATOM 8790 C C . ILE B 1 192 ? 49.156 30.406 -40.594 1 83.44 192 ILE B C 1
ATOM 8792 O O . ILE B 1 192 ? 47.938 30.641 -40.688 1 83.44 192 ILE B O 1
ATOM 8796 N N . GLN B 1 193 ? 49.719 29.641 -41.531 1 82.69 193 GLN B N 1
ATOM 8797 C CA . GLN B 1 193 ? 49 28.859 -42.531 1 82.69 193 GLN B CA 1
ATOM 8798 C C . GLN B 1 193 ? 49.062 27.375 -42.219 1 82.69 193 GLN B C 1
ATOM 8800 O O . GLN B 1 193 ? 50.125 26.797 -42.156 1 82.69 193 GLN B O 1
ATOM 8805 N N . LEU B 1 194 ? 47.938 26.766 -41.875 1 85.5 194 LEU B N 1
ATOM 8806 C CA . LEU B 1 194 ? 47.844 25.359 -41.531 1 85.5 194 LEU B CA 1
ATOM 8807 C C . LEU B 1 194 ? 47.281 24.562 -42.688 1 85.5 194 LEU B C 1
ATOM 8809 O O . LEU B 1 194 ? 46.5 25.109 -43.5 1 85.5 194 LEU B O 1
ATOM 8813 N N . GLU B 1 195 ? 47.656 23.328 -42.875 1 84.75 195 GLU B N 1
ATOM 8814 C CA . GLU B 1 195 ? 47.156 22.469 -43.938 1 84.75 195 GLU B CA 1
ATOM 8815 C C . GLU B 1 195 ? 45.688 22.109 -43.656 1 84.75 195 GLU B C 1
ATOM 8817 O O . GLU B 1 195 ? 45.344 21.656 -42.562 1 84.75 195 GLU B O 1
ATOM 8822 N N . LYS B 1 196 ? 44.906 22.297 -44.562 1 81.25 196 LYS B N 1
ATOM 8823 C CA . LYS B 1 196 ? 43.469 22.109 -44.438 1 81.25 196 LYS B CA 1
ATOM 8824 C C . LYS B 1 196 ? 43.125 20.641 -44.156 1 81.25 196 LYS B C 1
ATOM 8826 O O . LYS B 1 196 ? 42.188 20.344 -43.438 1 81.25 196 LYS B O 1
ATOM 8831 N N . ASN B 1 197 ? 43.875 19.688 -44.656 1 79.88 197 ASN B N 1
ATOM 8832 C CA . ASN B 1 197 ? 43.531 18.281 -44.594 1 79.88 197 ASN B CA 1
ATOM 8833 C C . ASN B 1 197 ? 44.219 17.562 -43.469 1 79.88 197 ASN B C 1
ATOM 8835 O O . ASN B 1 197 ? 44.094 16.344 -43.312 1 79.88 197 ASN B O 1
ATOM 8839 N N . LYS B 1 198 ? 44.812 18.234 -42.531 1 82.25 198 LYS B N 1
ATOM 8840 C CA . LYS B 1 198 ? 45.469 17.641 -41.375 1 82.25 198 LYS B CA 1
ATOM 8841 C C . LYS B 1 198 ? 44.844 18.109 -40.062 1 82.25 198 LYS B C 1
ATOM 8843 O O . LYS B 1 198 ? 44.344 19.234 -40 1 82.25 198 LYS B O 1
ATOM 8848 N N . LYS B 1 199 ? 44.812 17.219 -39.188 1 82.56 199 LYS B N 1
ATOM 8849 C CA . LYS B 1 199 ? 44.312 17.578 -37.875 1 82.56 199 LYS B CA 1
ATOM 8850 C C . LYS B 1 199 ? 45.312 18.438 -37.094 1 82.56 199 LYS B C 1
ATOM 8852 O O . LYS B 1 199 ? 46.531 18.203 -37.188 1 82.56 199 LYS B O 1
ATOM 8857 N N . HIS B 1 200 ? 44.812 19.453 -36.5 1 86.75 200 HIS B N 1
ATOM 8858 C CA . HIS B 1 200 ? 45.688 20.375 -35.781 1 86.75 200 HIS B CA 1
ATOM 8859 C C . HIS B 1 200 ? 45.219 20.578 -34.344 1 86.75 200 HIS B C 1
ATOM 8861 O O . HIS B 1 200 ? 44.031 20.375 -34.062 1 86.75 200 HIS B O 1
ATOM 8867 N N . ASN B 1 201 ? 46.125 20.859 -33.5 1 88.5 201 ASN B N 1
ATOM 8868 C CA . ASN B 1 201 ? 45.844 21.344 -32.156 1 88.5 201 ASN B CA 1
ATOM 8869 C C . ASN B 1 201 ? 46.281 22.797 -31.969 1 88.5 201 ASN B C 1
ATOM 8871 O O . ASN B 1 201 ? 47.406 23.156 -32.281 1 88.5 201 ASN B O 1
ATOM 8875 N N . ILE B 1 202 ? 45.344 23.578 -31.625 1 90.69 202 ILE B N 1
ATOM 8876 C CA . ILE B 1 202 ? 45.625 25 -31.406 1 90.69 202 ILE B CA 1
ATOM 8877 C C . ILE B 1 202 ? 45.344 25.375 -29.969 1 90.69 202 ILE B C 1
ATOM 8879 O O . ILE B 1 202 ? 44.219 25.172 -29.469 1 90.69 202 ILE B O 1
ATOM 8883 N N . GLU B 1 203 ? 46.25 25.859 -29.234 1 93.31 203 GLU B N 1
ATOM 8884 C CA . GLU B 1 203 ? 46.125 26.312 -27.844 1 93.31 203 GLU B CA 1
ATOM 8885 C C . GLU B 1 203 ? 46.562 27.766 -27.703 1 93.31 203 GLU B C 1
ATOM 8887 O O . GLU B 1 203 ? 47.688 28.141 -28.062 1 93.31 203 GLU B O 1
ATOM 8892 N N . ILE B 1 204 ? 45.719 28.547 -27.141 1 92.88 204 ILE B N 1
ATOM 8893 C CA . ILE B 1 204 ? 46.031 29.953 -26.906 1 92.88 204 ILE B CA 1
ATOM 8894 C C . ILE B 1 204 ? 46.812 30.109 -25.609 1 92.88 204 ILE B C 1
ATOM 8896 O O . ILE B 1 204 ? 46.469 29.531 -24.578 1 92.88 204 ILE B O 1
ATOM 8900 N N . VAL B 1 205 ? 47.938 30.891 -25.688 1 94.38 205 VAL B N 1
ATOM 8901 C CA . VAL B 1 205 ? 48.688 31.172 -24.469 1 94.38 205 VAL B CA 1
ATOM 8902 C C . VAL B 1 205 ? 48.062 32.344 -23.719 1 94.38 205 VAL B C 1
ATOM 8904 O O . VAL B 1 205 ? 48.188 33.5 -24.141 1 94.38 205 VAL B O 1
ATOM 8907 N N . VAL B 1 206 ? 47.344 32.031 -22.656 1 92.06 206 VAL B N 1
ATOM 8908 C CA . VAL B 1 206 ? 46.594 33.031 -21.922 1 92.06 206 VAL B CA 1
ATOM 8909 C C . VAL B 1 206 ? 47.562 33.812 -20.984 1 92.06 206 VAL B C 1
ATOM 8911 O O . VAL B 1 206 ? 47.438 35.031 -20.859 1 92.06 206 VAL B O 1
ATOM 8914 N N . ASP B 1 207 ? 48.469 33.031 -20.281 1 90 207 ASP B N 1
ATOM 8915 C CA . ASP B 1 207 ? 49.375 33.656 -19.328 1 90 207 ASP B CA 1
ATOM 8916 C C . ASP B 1 207 ? 50.625 32.781 -19.094 1 90 207 ASP B C 1
ATOM 8918 O O . ASP B 1 207 ? 50.625 31.594 -19.422 1 90 207 ASP B O 1
ATOM 8922 N N . ARG B 1 208 ? 51.75 33.531 -18.75 1 90.69 208 ARG B N 1
ATOM 8923 C CA . ARG B 1 208 ? 53 32.875 -18.297 1 90.69 208 ARG B CA 1
ATOM 8924 C C . ARG B 1 208 ? 53.312 33.281 -16.875 1 90.69 208 ARG B C 1
ATOM 8926 O O . ARG B 1 208 ? 53.5 34.469 -16.578 1 90.69 208 ARG B O 1
ATOM 8933 N N . LEU B 1 209 ? 53.188 32.219 -16.078 1 89.56 209 LEU B N 1
ATOM 8934 C CA . LEU B 1 209 ? 53.344 32.531 -14.664 1 89.56 209 LEU B CA 1
ATOM 8935 C C . LEU B 1 209 ? 54.438 31.703 -14.031 1 89.56 209 LEU B C 1
ATOM 8937 O O . LEU B 1 209 ? 54.688 30.578 -14.461 1 89.56 209 LEU B O 1
ATOM 8941 N N . VAL B 1 210 ? 55.219 32.281 -13.141 1 89.19 210 VAL B N 1
ATOM 8942 C CA . VAL B 1 210 ? 56.156 31.562 -12.281 1 89.19 210 VAL B CA 1
ATOM 8943 C C . VAL B 1 210 ? 55.469 31.25 -10.945 1 89.19 210 VAL B C 1
ATOM 8945 O O . VAL B 1 210 ? 54.938 32.125 -10.289 1 89.19 210 VAL B O 1
ATOM 8948 N N . ILE B 1 211 ? 55.375 29.984 -10.586 1 89.44 211 ILE B N 1
ATOM 8949 C CA . ILE B 1 211 ? 54.625 29.516 -9.43 1 89.44 211 ILE B CA 1
ATOM 8950 C C . ILE B 1 211 ? 55.219 30.094 -8.148 1 89.44 211 ILE B C 1
ATOM 8952 O O . ILE B 1 211 ? 56.406 29.859 -7.832 1 89.44 211 ILE B O 1
ATOM 8956 N N . LYS B 1 212 ? 54.625 31.016 -7.523 1 86.25 212 LYS B N 1
ATOM 8957 C CA . LYS B 1 212 ? 54.875 31.609 -6.219 1 86.25 212 LYS B CA 1
ATOM 8958 C C . LYS B 1 212 ? 53.594 31.766 -5.422 1 86.25 212 LYS B C 1
ATOM 8960 O O . LYS B 1 212 ? 52.5 31.828 -5.996 1 86.25 212 LYS B O 1
ATOM 8965 N N . PRO B 1 213 ? 53.656 31.766 -4.148 1 79.44 213 PRO B N 1
ATOM 8966 C CA . PRO B 1 213 ? 52.438 31.828 -3.322 1 79.44 213 PRO B CA 1
ATOM 8967 C C . PRO B 1 213 ? 51.625 33.094 -3.582 1 79.44 213 PRO B C 1
ATOM 8969 O O . PRO B 1 213 ? 50.375 33.031 -3.477 1 79.44 213 PRO B O 1
ATOM 8972 N N . GLU B 1 214 ? 52.281 34.125 -4.086 1 79.62 214 GLU B N 1
ATOM 8973 C CA . GLU B 1 214 ? 51.594 35.438 -4.211 1 79.62 214 GLU B CA 1
ATOM 8974 C C . GLU B 1 214 ? 50.781 35.5 -5.488 1 79.62 214 GLU B C 1
ATOM 8976 O O . GLU B 1 214 ? 49.969 36.406 -5.66 1 79.62 214 GLU B O 1
ATOM 8981 N N . ILE B 1 215 ? 50.844 34.531 -6.328 1 83.88 215 ILE B N 1
ATOM 8982 C CA . ILE B 1 215 ? 50.219 34.656 -7.641 1 83.88 215 ILE B CA 1
ATOM 8983 C C . ILE B 1 215 ? 48.844 34.062 -7.617 1 83.88 215 ILE B C 1
ATOM 8985 O O . ILE B 1 215 ? 48.219 33.844 -8.672 1 83.88 215 ILE B O 1
ATOM 8989 N N . LYS B 1 216 ? 48.25 33.781 -6.531 1 84.12 216 LYS B N 1
ATOM 8990 C CA . LYS B 1 216 ? 46.969 33.031 -6.441 1 84.12 216 LYS B CA 1
ATOM 8991 C C . LYS B 1 216 ? 45.875 33.75 -7.18 1 84.12 216 LYS B C 1
ATOM 8993 O O . LYS B 1 216 ? 45.125 33.156 -7.961 1 84.12 216 LYS B O 1
ATOM 8998 N N . SER B 1 217 ? 45.75 35.031 -6.953 1 79.31 217 SER B N 1
ATOM 8999 C CA . SER B 1 217 ? 44.688 35.812 -7.578 1 79.31 217 SER B CA 1
ATOM 9000 C C . SER B 1 217 ? 44.875 35.875 -9.094 1 79.31 217 SER B C 1
ATOM 9002 O O . SER B 1 217 ? 43.906 35.688 -9.844 1 79.31 217 SER B O 1
ATOM 9004 N N . ARG B 1 218 ? 46.125 36.125 -9.516 1 84.06 218 ARG B N 1
ATOM 9005 C CA . ARG B 1 218 ? 46.406 36.219 -10.945 1 84.06 218 ARG B CA 1
ATOM 9006 C C . ARG B 1 218 ? 46.188 34.875 -11.625 1 84.06 218 ARG B C 1
ATOM 9008 O O . ARG B 1 218 ? 45.625 34.812 -12.719 1 84.06 218 ARG B O 1
ATOM 9015 N N . LEU B 1 219 ? 46.531 33.938 -10.945 1 90.31 219 LEU B N 1
ATOM 9016 C CA . LEU B 1 219 ? 46.344 32.594 -11.477 1 90.31 219 LEU B CA 1
ATOM 9017 C C . LEU B 1 219 ? 44.844 32.281 -11.648 1 90.31 219 LEU B C 1
ATOM 9019 O O . LEU B 1 219 ? 44.438 31.719 -12.664 1 90.31 219 LEU B O 1
ATOM 9023 N N . THR B 1 220 ? 44.062 32.562 -10.695 1 84.44 220 THR B N 1
ATOM 9024 C CA . THR B 1 220 ? 42.625 32.312 -10.742 1 84.44 220 THR B CA 1
ATOM 9025 C C . THR B 1 220 ? 41.969 33.031 -11.938 1 84.44 220 THR B C 1
ATOM 9027 O O . THR B 1 220 ? 41.188 32.406 -12.68 1 84.44 220 THR B O 1
ATOM 9030 N N . ASP B 1 221 ? 42.406 34.219 -12.094 1 81.19 221 ASP B N 1
ATOM 9031 C CA . ASP B 1 221 ? 41.875 35 -13.195 1 81.19 221 ASP B CA 1
ATOM 9032 C C . ASP B 1 221 ? 42.281 34.406 -14.547 1 81.19 221 ASP B C 1
ATOM 9034 O O . ASP B 1 221 ? 41.438 34.281 -15.445 1 81.19 221 ASP B O 1
ATOM 9038 N N . SER B 1 222 ? 43.469 34.031 -14.648 1 89 222 SER B N 1
ATOM 9039 C CA . SER B 1 222 ? 43.969 33.469 -15.898 1 89 222 SER B CA 1
ATOM 9040 C C . SER B 1 222 ? 43.281 32.156 -16.219 1 89 222 SER B C 1
ATOM 9042 O O . SER B 1 222 ? 42.969 31.875 -17.375 1 89 222 SER B O 1
ATOM 9044 N N . LEU B 1 223 ? 43.031 31.438 -15.195 1 88.25 223 LEU B N 1
ATOM 9045 C CA . LEU B 1 223 ? 42.375 30.156 -15.375 1 88.25 223 LEU B CA 1
ATOM 9046 C C . LEU B 1 223 ? 40.938 30.344 -15.828 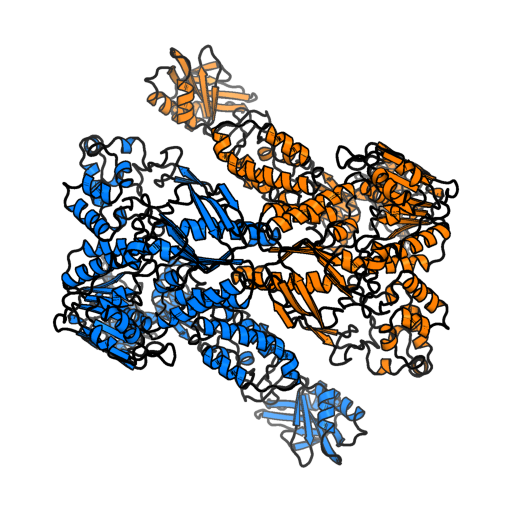1 88.25 223 LEU B C 1
ATOM 9048 O O . LEU B 1 223 ? 40.438 29.578 -16.672 1 88.25 223 LEU B O 1
ATOM 9052 N N . GLU B 1 224 ? 40.312 31.234 -15.258 1 82.06 224 GLU B N 1
ATOM 9053 C CA . GLU B 1 224 ? 38.938 31.516 -15.656 1 82.06 224 GLU B CA 1
ATOM 9054 C C . GLU B 1 224 ? 38.844 31.938 -17.125 1 82.06 224 GLU B C 1
ATOM 9056 O O . GLU B 1 224 ? 37.969 31.5 -17.859 1 82.06 224 GLU B O 1
ATOM 9061 N N . ILE B 1 225 ? 39.812 32.75 -17.547 1 84.38 225 ILE B N 1
ATOM 9062 C CA . ILE B 1 225 ? 39.875 33.219 -18.922 1 84.38 225 ILE B CA 1
ATOM 9063 C C . ILE B 1 225 ? 40.125 32.031 -19.859 1 84.38 225 ILE B C 1
ATOM 9065 O O . ILE B 1 225 ? 39.406 31.859 -20.859 1 84.38 225 ILE B O 1
ATOM 9069 N N . ALA B 1 226 ? 41 31.281 -19.469 1 89.5 226 ALA B N 1
ATOM 9070 C CA . ALA B 1 226 ? 41.344 30.109 -20.281 1 89.5 226 ALA B CA 1
ATOM 9071 C C . ALA B 1 226 ? 40.156 29.172 -20.391 1 89.5 226 ALA B C 1
ATOM 9073 O O . ALA B 1 226 ? 39.844 28.672 -21.484 1 89.5 226 ALA B O 1
ATOM 9074 N N . SER B 1 227 ? 39.562 28.906 -19.297 1 84.25 227 SER B N 1
ATOM 9075 C CA . SER B 1 227 ? 38.406 28.016 -19.234 1 84.25 227 SER B CA 1
ATOM 9076 C C . SER B 1 227 ? 37.281 28.531 -20.109 1 84.25 227 SER B C 1
ATOM 9078 O O . SER B 1 227 ? 36.625 27.75 -20.812 1 84.25 227 SER B O 1
ATOM 9080 N N . ASN B 1 228 ? 37.031 29.781 -20.109 1 81.62 228 ASN B N 1
ATOM 9081 C CA . ASN B 1 228 ? 35.969 30.391 -20.891 1 81.62 228 ASN B CA 1
ATOM 9082 C C . ASN B 1 228 ? 36.281 30.312 -22.391 1 81.62 228 ASN B C 1
ATOM 9084 O O . ASN B 1 228 ? 35.375 30.109 -23.203 1 81.62 228 ASN B O 1
ATOM 9088 N N . LEU B 1 229 ? 37.531 30.469 -22.734 1 83.69 229 LEU B N 1
ATOM 9089 C CA . LEU B 1 229 ? 37.938 30.453 -24.141 1 83.69 229 LEU B CA 1
ATOM 9090 C C . LEU B 1 229 ? 37.781 29.062 -24.75 1 83.69 229 LEU B C 1
ATOM 9092 O O . LEU B 1 229 ? 37.406 28.938 -25.906 1 83.69 229 LEU B O 1
ATOM 9096 N N . SER B 1 230 ? 38.062 28.172 -23.938 1 81.56 230 SER B N 1
ATOM 9097 C CA . SER B 1 230 ? 38.094 26.797 -24.453 1 81.56 230 SER B CA 1
ATOM 9098 C C . SER B 1 230 ? 36.781 26.078 -24.156 1 81.56 230 SER B C 1
ATOM 9100 O O . SER B 1 230 ? 36.594 24.938 -24.578 1 81.56 230 SER B O 1
ATOM 9102 N N . GLY B 1 231 ? 35.906 26.656 -23.422 1 74.44 231 GLY B N 1
ATOM 9103 C CA . GLY B 1 231 ? 34.656 26 -23.016 1 74.44 231 GLY B CA 1
ATOM 9104 C C . GLY B 1 231 ? 34.844 25.078 -21.828 1 74.44 231 GLY B C 1
ATOM 9105 O O . GLY B 1 231 ? 34.188 24.031 -21.734 1 74.44 231 GLY B O 1
ATOM 9106 N N . GLY B 1 232 ? 35.875 25.281 -20.984 1 75.56 232 GLY B N 1
ATOM 9107 C CA . GLY B 1 232 ? 36 24.578 -19.734 1 75.56 232 GLY B CA 1
ATOM 9108 C C . GLY B 1 232 ? 37.312 23.781 -19.625 1 75.56 232 GLY B C 1
ATOM 9109 O O . GLY B 1 232 ? 37.594 23.172 -18.594 1 75.56 232 GLY B O 1
ATOM 9110 N N . LEU B 1 233 ? 38.156 23.812 -20.719 1 81.94 233 LEU B N 1
ATOM 9111 C CA . LEU B 1 233 ? 39.406 23.078 -20.688 1 81.94 233 LEU B CA 1
ATOM 9112 C C . LEU B 1 233 ? 40.594 24.016 -20.469 1 81.94 233 LEU B C 1
ATOM 9114 O O . LEU B 1 233 ? 40.625 25.125 -21.016 1 81.94 233 LEU B O 1
ATOM 9118 N N . VAL B 1 234 ? 41.562 23.547 -19.672 1 87.06 234 VAL B N 1
ATOM 9119 C CA . VAL B 1 234 ? 42.75 24.328 -19.422 1 87.06 234 VAL B CA 1
ATOM 9120 C C . VAL B 1 234 ? 43.969 23.406 -19.406 1 87.06 234 VAL B C 1
ATOM 9122 O O . VAL B 1 234 ? 43.906 22.297 -18.859 1 87.06 234 VAL B O 1
ATOM 9125 N N . ILE B 1 235 ? 45.031 23.797 -20.141 1 88.38 235 ILE B N 1
ATOM 9126 C CA . ILE B 1 235 ? 46.281 23.062 -20.109 1 88.38 235 ILE B CA 1
ATOM 9127 C C . ILE B 1 235 ? 47.344 23.875 -19.391 1 88.38 235 ILE B C 1
ATOM 9129 O O . ILE B 1 235 ? 47.562 25.047 -19.703 1 88.38 235 ILE B O 1
ATOM 9133 N N . ILE B 1 236 ? 47.844 23.25 -18.391 1 88.94 236 ILE B N 1
ATOM 9134 C CA . ILE B 1 236 ? 49 23.859 -17.719 1 88.94 236 ILE B CA 1
ATOM 9135 C C . ILE B 1 236 ? 50.281 23.234 -18.234 1 88.94 236 ILE B C 1
ATOM 9137 O O . ILE B 1 236 ? 50.531 22.047 -18.016 1 88.94 236 ILE B O 1
ATOM 9141 N N . ASP B 1 237 ? 51.031 24.016 -19 1 89.44 237 ASP B N 1
ATOM 9142 C CA . ASP B 1 237 ? 52.312 23.562 -19.547 1 89.44 237 ASP B CA 1
ATOM 9143 C C . ASP B 1 237 ? 53.469 23.969 -18.641 1 89.44 237 ASP B C 1
ATOM 9145 O O . ASP B 1 237 ? 53.812 25.141 -18.531 1 89.44 237 ASP B O 1
ATOM 9149 N N . VAL B 1 238 ? 53.969 23 -17.938 1 87.38 238 VAL B N 1
ATOM 9150 C CA . VAL B 1 238 ? 55.125 23.25 -17.094 1 87.38 238 VAL B CA 1
ATOM 9151 C C . VAL B 1 238 ? 56.406 23.188 -17.938 1 87.38 238 VAL B C 1
ATOM 9153 O O . VAL B 1 238 ? 56.75 22.109 -18.453 1 87.38 238 VAL B O 1
ATOM 9156 N N . ILE B 1 239 ? 57.094 24.281 -18.188 1 81.31 239 ILE B N 1
ATOM 9157 C CA . ILE B 1 239 ? 58.281 24.344 -19.031 1 81.31 239 ILE B CA 1
ATOM 9158 C C . ILE B 1 239 ? 59.375 23.422 -18.469 1 81.31 239 ILE B C 1
ATOM 9160 O O . ILE B 1 239 ? 59.844 23.641 -17.344 1 81.31 239 ILE B O 1
ATOM 9164 N N . GLY B 1 240 ? 59.781 22.406 -19.141 1 77.44 240 GLY B N 1
ATOM 9165 C CA . GLY B 1 240 ? 60.75 21.406 -18.703 1 77.44 240 GLY B CA 1
ATOM 9166 C C . GLY B 1 240 ? 60.094 20.188 -18.078 1 77.44 240 GLY B C 1
ATOM 9167 O O . GLY B 1 240 ? 60.781 19.25 -17.656 1 77.44 240 GLY B O 1
ATOM 9168 N N . GLY B 1 241 ? 58.688 20.234 -17.859 1 77.31 241 GLY B N 1
ATOM 9169 C CA . GLY B 1 241 ? 57.969 19.141 -17.25 1 77.31 241 GLY B CA 1
ATOM 9170 C C . GLY B 1 241 ? 56.812 18.641 -18.125 1 77.31 241 GLY B C 1
ATOM 9171 O O . GLY B 1 241 ? 56.844 18.797 -19.344 1 77.31 241 GLY B O 1
ATOM 9172 N N . GLU B 1 242 ? 55.844 17.969 -17.484 1 80 242 GLU B N 1
ATOM 9173 C CA . GLU B 1 242 ? 54.719 17.375 -18.203 1 80 242 GLU B CA 1
ATOM 9174 C C . GLU B 1 242 ? 53.5 18.328 -18.203 1 80 242 GLU B C 1
ATOM 9176 O O . GLU B 1 242 ? 53.375 19.156 -17.297 1 80 242 GLU B O 1
ATOM 9181 N N . GLU B 1 243 ? 52.75 18.266 -19.312 1 84.38 243 GLU B N 1
ATOM 9182 C CA . GLU B 1 243 ? 51.531 19.062 -19.422 1 84.38 243 GLU B CA 1
ATOM 9183 C C . GLU B 1 243 ? 50.406 18.422 -18.609 1 84.38 243 GLU B C 1
ATOM 9185 O O . GLU B 1 243 ? 50.281 17.203 -18.531 1 84.38 243 GLU B O 1
ATOM 9190 N N . ILE B 1 244 ? 49.688 19.266 -17.875 1 83.06 244 ILE B N 1
ATOM 9191 C CA . ILE B 1 244 ? 48.562 18.812 -17.078 1 83.06 244 ILE B CA 1
ATOM 9192 C C . ILE B 1 244 ? 47.25 19.359 -17.672 1 83.06 244 ILE B C 1
ATOM 9194 O O . ILE B 1 244 ? 47.125 20.578 -17.844 1 83.06 244 ILE B O 1
ATOM 9198 N N . LEU B 1 245 ? 46.469 18.5 -18.094 1 80.31 245 LEU B N 1
ATOM 9199 C CA . LEU B 1 245 ? 45.188 18.906 -18.641 1 80.31 245 LEU B CA 1
ATOM 9200 C C . LEU B 1 245 ? 44.094 18.922 -17.547 1 80.31 245 LEU B C 1
ATOM 9202 O O . LEU B 1 245 ? 43.969 17.953 -16.797 1 80.31 245 LEU B O 1
ATOM 9206 N N . PHE B 1 246 ? 43.406 20.047 -17.391 1 80 246 PHE B N 1
ATOM 9207 C CA . PHE B 1 246 ? 42.312 20.203 -16.453 1 80 246 PHE B CA 1
ATOM 9208 C C . PHE B 1 246 ? 41 20.469 -17.188 1 80 246 PHE B C 1
ATOM 9210 O O . PHE B 1 246 ? 41 21.047 -18.281 1 80 246 PHE B O 1
ATOM 9217 N N . SER B 1 247 ? 39.844 19.906 -16.656 1 74.31 247 SER B N 1
ATOM 9218 C CA . SER B 1 247 ? 38.531 20.188 -17.234 1 74.31 247 SER B CA 1
ATOM 9219 C C . SER B 1 247 ? 37.562 20.656 -16.172 1 74.31 247 SER B C 1
ATOM 9221 O O . SER B 1 247 ? 37.5 20.109 -15.062 1 74.31 247 SER B O 1
ATOM 9223 N N . GLN B 1 248 ? 36.969 21.672 -16.5 1 71.25 248 GLN B N 1
ATOM 9224 C CA . GLN B 1 248 ? 35.906 22.172 -15.609 1 71.25 248 GLN B CA 1
ATOM 9225 C C . GLN B 1 248 ? 34.594 21.422 -15.844 1 71.25 248 GLN B C 1
ATOM 9227 O O . GLN B 1 248 ? 33.656 21.547 -15.047 1 71.25 248 GLN B O 1
ATOM 9232 N N . ASN B 1 249 ? 34.688 20.719 -16.922 1 67 249 ASN B N 1
ATOM 9233 C CA . ASN B 1 249 ? 33.5 19.922 -17.25 1 67 249 ASN B CA 1
ATOM 9234 C C . ASN B 1 249 ? 33.719 18.438 -16.938 1 67 249 ASN B C 1
ATOM 9236 O O . ASN B 1 249 ? 34.875 17.984 -16.859 1 67 249 ASN B O 1
ATOM 9240 N N . TYR B 1 250 ? 32.719 17.719 -16.719 1 72.75 250 TYR B N 1
ATOM 9241 C CA . TYR B 1 250 ? 32.812 16.266 -16.594 1 72.75 250 TYR B CA 1
ATOM 9242 C C . TYR B 1 250 ? 33.062 15.609 -17.953 1 72.75 250 TYR B C 1
ATOM 9244 O O . TYR B 1 250 ? 32.219 14.844 -18.438 1 72.75 250 TYR B O 1
ATOM 9252 N N . ALA B 1 251 ? 34.375 16 -18.578 1 76.06 251 ALA B N 1
ATOM 9253 C CA . ALA B 1 251 ? 34.656 15.484 -19.906 1 76.06 251 ALA B CA 1
ATOM 9254 C C . ALA B 1 251 ? 36.094 14.969 -20.016 1 76.06 251 ALA B C 1
ATOM 9256 O O . ALA B 1 251 ? 37 15.469 -19.328 1 76.06 251 ALA B O 1
ATOM 9257 N N . CYS B 1 252 ? 36.312 13.812 -20.844 1 77.56 252 CYS B N 1
ATOM 9258 C CA . CYS B 1 252 ? 37.656 13.273 -21.109 1 77.56 252 CYS B CA 1
ATOM 9259 C C . CYS B 1 252 ? 38.469 14.266 -21.906 1 77.56 252 CYS B C 1
ATOM 9261 O O . CYS B 1 252 ? 38.062 14.734 -22.969 1 77.56 252 CYS B O 1
ATOM 9263 N N . PRO B 1 253 ? 39.562 14.602 -21.484 1 70.06 253 PRO B N 1
ATOM 9264 C CA . PRO B 1 253 ? 40.406 15.578 -22.188 1 70.06 253 PRO B CA 1
ATOM 9265 C C . PRO B 1 253 ? 40.875 15.07 -23.547 1 70.06 253 PRO B C 1
ATOM 9267 O O . PRO B 1 253 ? 41.125 15.867 -24.469 1 70.06 253 PRO B O 1
ATOM 9270 N N . GLU B 1 254 ? 40.969 13.805 -23.656 1 68.94 254 GLU B N 1
ATOM 9271 C CA . GLU B 1 254 ? 41.5 13.227 -24.875 1 68.94 254 GLU B CA 1
ATOM 9272 C C . GLU B 1 254 ? 40.406 13.008 -25.922 1 68.94 254 GLU B C 1
ATOM 9274 O O . GLU B 1 254 ? 40.625 13.266 -27.109 1 68.94 254 GLU B O 1
ATOM 9279 N N . HIS B 1 255 ? 39.281 12.5 -25.516 1 77.44 255 HIS B N 1
ATOM 9280 C CA . HIS B 1 255 ? 38.281 12.07 -26.484 1 77.44 255 HIS B CA 1
ATOM 9281 C C . HIS B 1 255 ? 37.062 13 -26.469 1 77.44 255 HIS B C 1
ATOM 9283 O O . HIS B 1 255 ? 36.188 12.898 -27.344 1 77.44 255 HIS B O 1
ATOM 9289 N N . GLY B 1 256 ? 37 13.898 -25.516 1 69.19 256 GLY B N 1
ATOM 9290 C CA . GLY B 1 256 ? 35.938 14.875 -25.469 1 69.19 256 GLY B CA 1
ATOM 9291 C C . GLY B 1 256 ? 34.625 14.289 -24.984 1 69.19 256 GLY B C 1
ATOM 9292 O O . GLY B 1 256 ? 33.562 14.914 -25.109 1 69.19 256 GLY B O 1
ATOM 9293 N N . VAL B 1 257 ? 34.656 13.039 -24.531 1 75.62 257 VAL B N 1
ATOM 9294 C CA . VAL B 1 257 ? 33.438 12.414 -24.047 1 75.62 257 VAL B CA 1
ATOM 9295 C C . VAL B 1 257 ? 33.031 13.047 -22.719 1 75.62 257 VAL B C 1
ATOM 9297 O O . VAL B 1 257 ? 33.812 13.062 -21.766 1 75.62 257 VAL B O 1
ATOM 9300 N N . SER B 1 258 ? 31.891 13.688 -22.766 1 74.44 258 SER B N 1
ATOM 9301 C CA . SER B 1 258 ? 31.375 14.312 -21.562 1 74.44 258 SER B CA 1
ATOM 9302 C C . SER B 1 258 ? 30.438 13.383 -20.812 1 74.44 258 SER B C 1
ATOM 9304 O O . SER B 1 258 ? 29.656 12.648 -21.422 1 74.44 258 SER B O 1
ATOM 9306 N N . ILE B 1 259 ? 30.672 13.273 -19.469 1 76.88 259 ILE B N 1
ATOM 9307 C CA . ILE B 1 259 ? 29.766 12.508 -18.625 1 76.88 259 ILE B CA 1
ATOM 9308 C C . ILE B 1 259 ? 28.969 13.461 -17.734 1 76.88 259 ILE B C 1
ATOM 9310 O O . ILE B 1 259 ? 29.516 14.438 -17.203 1 76.88 259 ILE B O 1
ATOM 9314 N N . GLU B 1 260 ? 27.719 13.328 -17.719 1 72.69 260 GLU B N 1
ATOM 9315 C CA . GLU B 1 260 ? 26.875 14.141 -16.859 1 72.69 260 GLU B CA 1
ATOM 9316 C C . GLU B 1 260 ? 27.141 13.836 -15.383 1 72.69 260 GLU B C 1
ATOM 9318 O O . GLU B 1 260 ? 27.844 12.875 -15.062 1 72.69 260 GLU B O 1
ATOM 9323 N N . GLU B 1 261 ? 26.688 14.75 -14.594 1 75.88 261 GLU B N 1
ATOM 9324 C CA . GLU B 1 261 ? 26.797 14.5 -13.156 1 75.88 261 GLU B CA 1
ATOM 9325 C C . GLU B 1 261 ? 26.156 13.156 -12.781 1 75.88 261 GLU B C 1
ATOM 9327 O O . GLU B 1 261 ? 25.078 12.82 -13.266 1 75.88 261 GLU B O 1
ATOM 9332 N N . LEU B 1 262 ? 26.969 12.438 -11.992 1 86.19 262 LEU B N 1
ATOM 9333 C CA . LEU B 1 262 ? 26.516 11.094 -11.633 1 86.19 262 LEU B CA 1
ATOM 9334 C C . LEU B 1 262 ? 25.25 11.141 -10.805 1 86.19 262 LEU B C 1
ATOM 9336 O O . LEU B 1 262 ? 25.172 11.891 -9.828 1 86.19 262 LEU B O 1
ATOM 9340 N N . SER B 1 263 ? 24.25 10.531 -11.297 1 85.69 263 SER B N 1
ATOM 9341 C CA . SER B 1 263 ? 22.984 10.398 -10.602 1 85.69 263 SER B CA 1
ATOM 9342 C C . SER B 1 263 ? 22.484 8.953 -10.641 1 85.69 263 SER B C 1
ATOM 9344 O O . SER B 1 263 ? 22.844 8.188 -11.531 1 85.69 263 SER B O 1
ATOM 9346 N N . PRO B 1 264 ? 21.719 8.555 -9.656 1 88.38 264 PRO B N 1
ATOM 9347 C CA . PRO B 1 264 ? 21.219 7.172 -9.617 1 88.38 264 PRO B CA 1
ATOM 9348 C C . PRO B 1 264 ? 20.469 6.781 -10.883 1 88.38 264 PRO B C 1
ATOM 9350 O O . PRO B 1 264 ? 20.5 5.617 -11.297 1 88.38 264 PRO B O 1
ATOM 9353 N N . ARG B 1 265 ? 19.859 7.73 -11.555 1 86.44 265 ARG B N 1
ATOM 9354 C CA . ARG B 1 265 ? 19.078 7.445 -12.758 1 86.44 265 ARG B CA 1
ATOM 9355 C C . ARG B 1 265 ? 19.984 6.973 -13.891 1 86.44 265 ARG B C 1
ATOM 9357 O O . ARG B 1 265 ? 19.547 6.242 -14.781 1 86.44 265 ARG B O 1
ATOM 9364 N N . MET B 1 266 ? 21.25 7.379 -13.836 1 90.94 266 MET B N 1
ATOM 9365 C CA . MET B 1 266 ? 22.234 7.004 -14.852 1 90.94 266 MET B CA 1
ATOM 9366 C C . MET B 1 266 ? 22.5 5.504 -14.82 1 90.94 266 MET B C 1
ATOM 9368 O O . MET B 1 266 ? 22.906 4.918 -15.828 1 90.94 266 MET B O 1
ATOM 9372 N N . PHE B 1 267 ? 22.188 4.914 -13.711 1 94.62 267 PHE B N 1
ATOM 9373 C CA . PHE B 1 267 ? 22.531 3.508 -13.539 1 94.62 267 PHE B CA 1
ATOM 9374 C C . PHE B 1 267 ? 21.281 2.643 -13.547 1 94.62 267 PHE B C 1
ATOM 9376 O O . PHE B 1 267 ? 21.297 1.493 -13.102 1 94.62 267 PHE B O 1
ATOM 9383 N N . SER B 1 268 ? 20.188 3.137 -13.953 1 92.69 268 SER B N 1
ATOM 9384 C CA . SER B 1 268 ? 18.938 2.383 -14.047 1 92.69 268 SER B CA 1
ATOM 9385 C C . SER B 1 268 ? 18.656 1.952 -15.477 1 92.69 268 SER B C 1
ATOM 9387 O O . SER B 1 268 ? 18.531 2.793 -16.375 1 92.69 268 SER B O 1
ATOM 9389 N N . PHE B 1 269 ? 18.531 0.707 -15.695 1 93.12 269 PHE B N 1
ATOM 9390 C CA . PHE B 1 269 ? 18.188 0.235 -17.031 1 93.12 269 PHE B CA 1
ATOM 9391 C C . PHE B 1 269 ? 16.688 0.38 -17.297 1 93.12 269 PHE B C 1
ATOM 9393 O O . PHE B 1 269 ? 16.219 0.088 -18.391 1 93.12 269 PHE B O 1
ATOM 9400 N N . ASN B 1 270 ? 15.93 0.811 -16.328 1 87.81 270 ASN B N 1
ATOM 9401 C CA . ASN B 1 270 ? 14.508 1.089 -16.484 1 87.81 270 ASN B CA 1
ATOM 9402 C C . ASN B 1 270 ? 14.258 2.545 -16.875 1 87.81 270 ASN B C 1
ATOM 9404 O O . ASN B 1 270 ? 13.125 2.934 -17.141 1 87.81 270 ASN B O 1
ATOM 9408 N N . ASN B 1 271 ? 15.375 3.305 -16.812 1 86.69 271 ASN B N 1
ATOM 9409 C CA . ASN B 1 271 ? 15.32 4.723 -17.156 1 86.69 271 ASN B CA 1
ATOM 9410 C C . ASN B 1 271 ? 16.062 5.023 -18.453 1 86.69 271 ASN B C 1
ATOM 9412 O O . ASN B 1 271 ? 17.203 4.586 -18.625 1 86.69 271 ASN B O 1
ATOM 9416 N N . PRO B 1 272 ? 15.453 5.77 -19.375 1 84.56 272 PRO B N 1
ATOM 9417 C CA . PRO B 1 272 ? 16.109 6.082 -20.641 1 84.56 272 PRO B CA 1
ATOM 9418 C C . PRO B 1 272 ? 17.453 6.789 -20.453 1 84.56 272 PRO B C 1
ATOM 9420 O O . PRO B 1 272 ? 18.328 6.699 -21.328 1 84.56 272 PRO B O 1
ATOM 9423 N N . TYR B 1 273 ? 17.562 7.414 -19.344 1 84.19 273 TYR B N 1
ATOM 9424 C CA . TYR B 1 273 ? 18.812 8.125 -19.062 1 84.19 273 TYR B CA 1
ATOM 9425 C C . TYR B 1 273 ? 19.969 7.148 -18.922 1 84.19 273 TYR B C 1
ATOM 9427 O O . TYR B 1 273 ? 21.094 7.457 -19.328 1 84.19 273 TYR B O 1
ATOM 9435 N N . GLY B 1 274 ? 19.75 6.023 -18.375 1 89.81 274 GLY B N 1
ATOM 9436 C CA . GLY B 1 274 ? 20.797 5.043 -18.156 1 89.81 274 GLY B CA 1
ATOM 9437 C C . GLY B 1 274 ? 20.703 3.844 -19.078 1 89.81 274 GLY B C 1
ATOM 9438 O O . GLY B 1 274 ? 21.719 3.197 -19.375 1 89.81 274 GLY B O 1
ATOM 9439 N N . ALA B 1 275 ? 19.594 3.562 -19.672 1 93.38 275 ALA B N 1
ATOM 9440 C CA . ALA B 1 275 ? 19.328 2.346 -20.438 1 93.38 275 ALA B CA 1
ATOM 9441 C C . ALA B 1 275 ? 20.031 2.379 -21.781 1 93.38 275 ALA B C 1
ATOM 9443 O O . ALA B 1 275 ? 20.172 3.441 -22.391 1 93.38 275 ALA B O 1
ATOM 9444 N N . CYS B 1 276 ? 20.453 1.232 -22.141 1 93.12 276 CYS B N 1
ATOM 9445 C CA . CYS B 1 276 ? 20.984 1.104 -23.5 1 93.12 276 CYS B CA 1
ATOM 9446 C C . CYS B 1 276 ? 20 1.626 -24.531 1 93.12 276 CYS B C 1
ATOM 9448 O O . CYS B 1 276 ? 18.812 1.313 -24.469 1 93.12 276 CYS B O 1
ATOM 9450 N N . GLU B 1 277 ? 20.469 2.338 -25.422 1 90 277 GLU B N 1
ATOM 9451 C CA . GLU B 1 277 ? 19.594 2.988 -26.391 1 90 277 GLU B CA 1
ATOM 9452 C C . GLU B 1 277 ? 19.016 1.978 -27.391 1 90 277 GLU B C 1
ATOM 9454 O O . GLU B 1 277 ? 17.875 2.113 -27.828 1 90 277 GLU B O 1
ATOM 9459 N N . LYS B 1 278 ? 19.797 1.012 -27.609 1 89.5 278 LYS B N 1
ATOM 9460 C CA . LYS B 1 278 ? 19.406 0.037 -28.625 1 89.5 278 LYS B CA 1
ATOM 9461 C C . LYS B 1 278 ? 18.328 -0.904 -28.094 1 89.5 278 LYS B C 1
ATOM 9463 O O . LYS B 1 278 ? 17.297 -1.107 -28.734 1 89.5 278 LYS B O 1
ATOM 9468 N N . CYS B 1 279 ? 18.516 -1.461 -26.953 1 90.75 279 CYS B N 1
ATOM 9469 C CA . CYS B 1 279 ? 17.578 -2.438 -26.422 1 90.75 279 CYS B CA 1
ATOM 9470 C C . CYS B 1 279 ? 16.656 -1.797 -25.391 1 90.75 279 CYS B C 1
ATOM 9472 O O . CYS B 1 279 ? 15.781 -2.465 -24.828 1 90.75 279 CYS B O 1
ATOM 9474 N N . THR B 1 280 ? 16.875 -0.567 -25.109 1 90.31 280 THR B N 1
ATOM 9475 C CA . THR B 1 280 ? 16.078 0.206 -24.156 1 90.31 280 THR B CA 1
ATOM 9476 C C . THR B 1 280 ? 16.094 -0.439 -22.781 1 90.31 280 THR B C 1
ATOM 9478 O O . THR B 1 280 ? 15.07 -0.519 -22.109 1 90.31 280 THR B O 1
ATOM 9481 N N . GLY B 1 281 ? 17.219 -1.057 -22.531 1 91.12 281 GLY B N 1
ATOM 9482 C CA . GLY B 1 281 ? 17.453 -1.539 -21.172 1 91.12 281 GLY B CA 1
ATOM 9483 C C . GLY B 1 281 ? 17.078 -2.994 -20.984 1 91.12 281 GLY B C 1
ATOM 9484 O O . GLY B 1 281 ? 17.094 -3.506 -19.859 1 91.12 281 GLY B O 1
ATOM 9485 N N . ILE B 1 282 ? 16.688 -3.746 -21.953 1 89.12 282 ILE B N 1
ATOM 9486 C CA . ILE B 1 282 ? 16.281 -5.141 -21.812 1 89.12 282 ILE B CA 1
ATOM 9487 C C . ILE B 1 282 ? 17.5 -6.051 -21.906 1 89.12 282 ILE B C 1
ATOM 9489 O O . ILE B 1 282 ? 17.547 -7.102 -21.25 1 89.12 282 ILE B O 1
ATOM 9493 N N . GLY B 1 283 ? 18.438 -5.625 -22.641 1 90.12 283 GLY B N 1
ATOM 9494 C CA . GLY B 1 283 ? 19.688 -6.363 -22.781 1 90.12 283 GLY B CA 1
ATOM 9495 C C . GLY B 1 283 ? 19.625 -7.441 -23.844 1 90.12 283 GLY B C 1
ATOM 9496 O O . GLY B 1 283 ? 20.672 -7.996 -24.219 1 90.12 283 GLY B O 1
ATOM 9497 N N . THR B 1 284 ? 18.359 -7.797 -24.297 1 89.25 284 THR B N 1
ATOM 9498 C CA . THR B 1 284 ? 18.219 -8.852 -25.281 1 89.25 284 THR B CA 1
ATOM 9499 C C . THR B 1 284 ? 17.25 -8.438 -26.391 1 89.25 284 THR B C 1
ATOM 9501 O O . THR B 1 284 ? 16.516 -7.453 -26.234 1 89.25 284 THR B O 1
ATOM 9504 N N . PHE B 1 285 ? 17.453 -9.117 -27.531 1 85.94 285 PHE B N 1
ATOM 9505 C CA . PHE B 1 285 ? 16.5 -9 -28.641 1 85.94 285 PHE B CA 1
ATOM 9506 C C . PHE B 1 285 ? 15.938 -10.359 -29.016 1 85.94 285 PHE B C 1
ATOM 9508 O O . PHE B 1 285 ? 16.578 -11.391 -28.797 1 85.94 285 PHE B O 1
ATOM 9515 N N . MET B 1 286 ? 14.688 -10.273 -29.469 1 85.81 286 MET B N 1
ATOM 9516 C CA . MET B 1 286 ? 14.094 -11.5 -30 1 85.81 286 MET B CA 1
ATOM 9517 C C . MET B 1 286 ? 14.414 -11.656 -31.484 1 85.81 286 MET B C 1
ATOM 9519 O O . MET B 1 286 ? 14.273 -10.703 -32.25 1 85.81 286 MET B O 1
ATOM 9523 N N . GLU B 1 287 ? 15.039 -12.711 -31.859 1 87.44 287 GLU B N 1
ATOM 9524 C CA . GLU B 1 287 ? 15.328 -13.023 -33.25 1 87.44 287 GLU B CA 1
ATOM 9525 C C . GLU B 1 287 ? 14.812 -14.414 -33.625 1 87.44 287 GLU B C 1
ATOM 9527 O O . GLU B 1 287 ? 14.734 -15.297 -32.781 1 87.44 287 GLU B O 1
ATOM 9532 N N . VAL B 1 288 ? 14.422 -14.516 -34.938 1 90 288 VAL B N 1
ATOM 9533 C CA . VAL B 1 288 ? 13.953 -15.82 -35.375 1 90 288 VAL B CA 1
ATOM 9534 C C . VAL B 1 288 ? 15.094 -16.844 -35.312 1 90 288 VAL B C 1
ATOM 9536 O O . VAL B 1 288 ? 16.203 -16.562 -35.781 1 90 288 VAL B O 1
ATOM 9539 N N . ASP B 1 289 ? 14.844 -17.906 -34.688 1 88.81 289 ASP B N 1
ATOM 9540 C CA . ASP B 1 289 ? 15.828 -18.938 -34.438 1 88.81 289 ASP B CA 1
ATOM 9541 C C . ASP B 1 289 ? 15.711 -20.078 -35.469 1 88.81 289 ASP B C 1
ATOM 9543 O O . ASP B 1 289 ? 14.695 -20.781 -35.5 1 88.81 289 ASP B O 1
ATOM 9547 N N . PRO B 1 290 ? 16.719 -20.266 -36.281 1 88.56 290 PRO B N 1
ATOM 9548 C CA . PRO B 1 290 ? 16.656 -21.312 -37.281 1 88.56 290 PRO B CA 1
ATOM 9549 C C . PRO B 1 290 ? 16.391 -22.688 -36.688 1 88.56 290 PRO B C 1
ATOM 9551 O O . PRO B 1 290 ? 15.711 -23.531 -37.312 1 88.56 290 PRO B O 1
ATOM 9554 N N . ASP B 1 291 ? 16.781 -22.891 -35.5 1 85.62 291 ASP B N 1
ATOM 9555 C CA . ASP B 1 291 ? 16.609 -24.188 -34.875 1 85.62 291 ASP B CA 1
ATOM 9556 C C . ASP B 1 291 ? 15.148 -24.406 -34.469 1 85.62 291 ASP B C 1
ATOM 9558 O O . ASP B 1 291 ? 14.719 -25.547 -34.312 1 85.62 291 ASP B O 1
ATOM 9562 N N . LEU B 1 292 ? 14.445 -23.359 -34.344 1 87.88 292 LEU B N 1
ATOM 9563 C CA . LEU B 1 292 ? 13.031 -23.484 -34 1 87.88 292 LEU B CA 1
ATOM 9564 C C . LEU B 1 292 ? 12.203 -23.688 -35.281 1 87.88 292 LEU B C 1
ATOM 9566 O O . LEU B 1 292 ? 11.094 -24.219 -35.219 1 87.88 292 LEU B O 1
ATOM 9570 N N . ILE B 1 293 ? 12.828 -23.25 -36.406 1 88.75 293 ILE B N 1
ATOM 9571 C CA . ILE B 1 293 ? 12.18 -23.438 -37.719 1 88.75 293 ILE B CA 1
ATOM 9572 C C . ILE B 1 293 ? 12.375 -24.875 -38.188 1 88.75 293 ILE B C 1
ATOM 9574 O O . ILE B 1 293 ? 11.477 -25.469 -38.781 1 88.75 293 ILE B O 1
ATOM 9578 N N . ILE B 1 294 ? 13.555 -25.344 -37.906 1 89.69 294 ILE B N 1
ATOM 9579 C CA . ILE B 1 294 ? 13.898 -26.703 -38.281 1 89.69 294 ILE B CA 1
ATOM 9580 C C . ILE B 1 294 ? 14.258 -27.5 -37.031 1 89.69 294 ILE B C 1
ATOM 9582 O O . ILE B 1 294 ? 15.422 -27.859 -36.812 1 89.69 294 ILE B O 1
ATOM 9586 N N . PRO B 1 295 ? 13.242 -27.938 -36.312 1 83.75 295 PRO B N 1
ATOM 9587 C CA . PRO B 1 295 ? 13.516 -28.578 -35.031 1 83.75 295 PRO B CA 1
ATOM 9588 C C . PRO B 1 295 ? 14.156 -29.969 -35.219 1 83.75 295 PRO B C 1
ATOM 9590 O O . PRO B 1 295 ? 14.922 -30.406 -34.344 1 83.75 295 PRO B O 1
ATOM 9593 N N . ASN B 1 296 ? 13.766 -30.703 -36.312 1 83.88 296 ASN B N 1
ATOM 9594 C CA . ASN B 1 296 ? 14.32 -32.031 -36.594 1 83.88 296 ASN B CA 1
ATOM 9595 C C . ASN B 1 296 ? 15.039 -32.031 -37.938 1 83.88 296 ASN B C 1
ATOM 9597 O O . ASN B 1 296 ? 14.398 -32.188 -39 1 83.88 296 ASN B O 1
ATOM 9601 N N . LYS B 1 297 ? 16.328 -32.031 -37.906 1 86.81 297 LYS B N 1
ATOM 9602 C CA . LYS B 1 297 ? 17.141 -31.922 -39.125 1 86.81 297 LYS B CA 1
ATOM 9603 C C . LYS B 1 297 ? 17.312 -33.281 -39.812 1 86.81 297 LYS B C 1
ATOM 9605 O O . LYS B 1 297 ? 17.828 -33.344 -40.906 1 86.81 297 LYS B O 1
ATOM 9610 N N . ASP B 1 298 ? 16.812 -34.281 -39.188 1 84.94 298 ASP B N 1
ATOM 9611 C CA . ASP B 1 298 ? 16.891 -35.625 -39.781 1 84.94 298 ASP B CA 1
ATOM 9612 C C . ASP B 1 298 ? 15.766 -35.844 -40.781 1 84.94 298 ASP B C 1
ATOM 9614 O O . ASP B 1 298 ? 15.828 -36.781 -41.594 1 84.94 298 ASP B O 1
ATOM 9618 N N . LEU B 1 299 ? 14.82 -35 -40.75 1 88.06 299 LEU B N 1
ATOM 9619 C CA . LEU B 1 299 ? 13.711 -35.094 -41.688 1 88.06 299 LEU B CA 1
ATOM 9620 C C . LEU B 1 299 ? 14 -34.281 -42.938 1 88.06 299 LEU B C 1
ATOM 9622 O O . LEU B 1 299 ? 14.797 -33.344 -42.906 1 88.06 299 LEU B O 1
ATOM 9626 N N . SER B 1 300 ? 13.391 -34.719 -44.031 1 92.06 300 SER B N 1
ATOM 9627 C CA . SER B 1 300 ? 13.484 -33.969 -45.281 1 92.06 300 SER B CA 1
ATOM 9628 C C . SER B 1 300 ? 12.391 -32.906 -45.344 1 92.06 300 SER B C 1
ATOM 9630 O O . SER B 1 300 ? 11.461 -32.906 -44.531 1 92.06 300 SER B O 1
ATOM 9632 N N . ILE B 1 301 ? 12.508 -32.031 -46.281 1 92 301 ILE B N 1
ATOM 9633 C CA . ILE B 1 301 ? 11.508 -30.984 -46.469 1 92 301 ILE B CA 1
ATOM 9634 C C . ILE B 1 301 ? 10.156 -31.609 -46.781 1 92 301 ILE B C 1
ATOM 9636 O O . ILE B 1 301 ? 9.117 -31.156 -46.281 1 92 301 ILE B O 1
ATOM 9640 N N . ALA B 1 302 ? 10.141 -32.688 -47.562 1 89.12 302 ALA B N 1
ATOM 9641 C CA . ALA B 1 302 ? 8.914 -33.375 -47.938 1 89.12 302 ALA B CA 1
ATOM 9642 C C . ALA B 1 302 ? 8.281 -34.094 -46.75 1 89.12 302 ALA B C 1
ATOM 9644 O O . ALA B 1 302 ? 7.062 -34.281 -46.719 1 89.12 302 ALA B O 1
ATOM 9645 N N . GLN B 1 303 ? 9.219 -34.438 -45.812 1 87.62 303 GLN B N 1
ATOM 9646 C CA . GLN B 1 303 ? 8.734 -35.125 -44.625 1 87.62 303 GLN B CA 1
ATOM 9647 C C . GLN B 1 303 ? 8.305 -34.156 -43.562 1 87.62 303 GLN B C 1
ATOM 9649 O O . GLN B 1 303 ? 7.957 -34.562 -42.438 1 87.62 303 GLN B O 1
ATOM 9654 N N . GLY B 1 304 ? 8.461 -32.906 -43.812 1 86.75 304 GLY B N 1
ATOM 9655 C CA . GLY B 1 304 ? 7.973 -31.922 -42.875 1 86.75 304 GLY B CA 1
ATOM 9656 C C . GLY B 1 304 ? 9.062 -31.375 -41.969 1 86.75 304 GLY B C 1
ATOM 9657 O O . GLY B 1 304 ? 8.797 -31.047 -40.812 1 86.75 304 GLY B O 1
ATOM 9658 N N . ALA B 1 305 ? 10.258 -31.219 -42.406 1 87.19 305 ALA B N 1
ATOM 9659 C CA . ALA B 1 305 ? 11.367 -30.703 -41.594 1 87.19 305 ALA B CA 1
ATOM 9660 C C . ALA B 1 305 ? 11.133 -29.25 -41.219 1 87.19 305 ALA B C 1
ATOM 9662 O O . ALA B 1 305 ? 11.547 -28.797 -40.156 1 87.19 305 ALA B O 1
ATOM 9663 N N . ILE B 1 306 ? 10.438 -28.5 -42.094 1 89.62 306 ILE B N 1
ATOM 9664 C CA . ILE B 1 306 ? 10.203 -27.078 -41.875 1 89.62 306 ILE B CA 1
ATOM 9665 C C . ILE B 1 306 ? 8.844 -26.875 -41.188 1 89.62 306 ILE B C 1
ATOM 9667 O O . ILE B 1 306 ? 7.812 -27.25 -41.75 1 89.62 306 ILE B O 1
ATOM 9671 N N . LYS B 1 307 ? 8.977 -26.328 -39.938 1 86.44 307 LYS B N 1
ATOM 9672 C CA . LYS B 1 307 ? 7.762 -26.031 -39.188 1 86.44 307 LYS B CA 1
ATOM 9673 C C . LYS B 1 307 ? 7.641 -24.531 -38.938 1 86.44 307 LYS B C 1
ATOM 9675 O O . LYS B 1 307 ? 8.078 -24.047 -37.875 1 86.44 307 LYS B O 1
ATOM 9680 N N . ALA B 1 308 ? 7.23 -23.812 -39.844 1 87.44 308 ALA B N 1
ATOM 9681 C CA . ALA B 1 308 ? 7.066 -22.359 -39.688 1 87.44 308 ALA B CA 1
ATOM 9682 C C . ALA B 1 308 ? 5.699 -21.906 -40.188 1 87.44 308 ALA B C 1
ATOM 9684 O O . ALA B 1 308 ? 5.152 -22.5 -41.125 1 87.44 308 ALA B O 1
ATOM 9685 N N . SER B 1 309 ? 5.211 -20.922 -39.5 1 83.12 309 SER B N 1
ATOM 9686 C CA . SER B 1 309 ? 3.891 -20.406 -39.875 1 83.12 309 SER B CA 1
ATOM 9687 C C . SER B 1 309 ? 3.818 -20.047 -41.344 1 83.12 309 SER B C 1
ATOM 9689 O O . SER B 1 309 ? 4.508 -19.125 -41.812 1 83.12 309 SER B O 1
ATOM 9691 N N . GLY B 1 310 ? 3.096 -20.734 -42.094 1 80.75 310 GLY B N 1
ATOM 9692 C CA . GLY B 1 310 ? 2.883 -20.438 -43.5 1 80.75 310 GLY B CA 1
ATOM 9693 C C . GLY B 1 310 ? 3.844 -21.172 -44.406 1 80.75 310 GLY B C 1
ATOM 9694 O O . GLY B 1 310 ? 3.742 -21.078 -45.625 1 80.75 310 GLY B O 1
ATOM 9695 N N . TRP B 1 311 ? 4.75 -21.922 -43.812 1 86.56 311 TRP B N 1
ATOM 9696 C CA . TRP B 1 311 ? 5.789 -22.516 -44.625 1 86.56 311 TRP B CA 1
ATOM 9697 C C . TRP B 1 311 ? 5.883 -24.016 -44.375 1 86.56 311 TRP B C 1
ATOM 9699 O O . TRP B 1 311 ? 6.914 -24.641 -44.656 1 86.56 311 TRP B O 1
ATOM 9709 N N . SER B 1 312 ? 4.855 -24.547 -43.812 1 80.19 312 SER B N 1
ATOM 9710 C CA . SER B 1 312 ? 4.859 -25.984 -43.625 1 80.19 312 SER B CA 1
ATOM 9711 C C . SER B 1 312 ? 4.598 -26.719 -44.938 1 80.19 312 SER B C 1
ATOM 9713 O O . SER B 1 312 ? 3.789 -26.281 -45.75 1 80.19 312 SER B O 1
ATOM 9715 N N . PHE B 1 313 ? 5.469 -27.766 -45.219 1 71.88 313 PHE B N 1
ATOM 9716 C CA . PHE B 1 313 ? 5.289 -28.531 -46.438 1 71.88 313 PHE B CA 1
ATOM 9717 C C . PHE B 1 313 ? 4.02 -29.375 -46.344 1 71.88 313 PHE B C 1
ATOM 9719 O O . PHE B 1 313 ? 3.838 -30.156 -45.406 1 71.88 313 PHE B O 1
ATOM 9726 N N . GLY B 1 314 ? 3 -29.156 -46.906 1 63.75 314 GLY B N 1
ATOM 9727 C CA . GLY B 1 314 ? 1.743 -29.891 -46.812 1 63.75 314 GLY B CA 1
ATOM 9728 C C . GLY B 1 314 ? 1.232 -30.328 -48.188 1 63.75 314 GLY B C 1
ATOM 9729 O O . GLY B 1 314 ? 2.01 -30.781 -49.031 1 63.75 314 GLY B O 1
ATOM 9730 N N . ASP B 1 315 ? -0.129 -30.203 -48.438 1 62 315 ASP B N 1
ATOM 9731 C CA . ASP B 1 315 ? -0.873 -30.688 -49.594 1 62 315 ASP B CA 1
ATOM 9732 C C . ASP B 1 315 ? -0.424 -29.969 -50.844 1 62 315 ASP B C 1
ATOM 9734 O O . ASP B 1 315 ? 0.033 -28.828 -50.812 1 62 315 ASP B O 1
ATOM 9738 N N . LYS B 1 316 ? -0.477 -30.656 -51.938 1 64.38 316 LYS B N 1
ATOM 9739 C CA . LYS B 1 316 ? -0.172 -30.188 -53.281 1 64.38 316 LYS B CA 1
ATOM 9740 C C . LYS B 1 316 ? -0.988 -28.953 -53.625 1 64.38 316 LYS B C 1
ATOM 9742 O O . LYS B 1 316 ? -2.197 -28.906 -53.406 1 64.38 316 LYS B O 1
ATOM 9747 N N . GLY B 1 317 ? -0.214 -27.719 -53.75 1 66.56 317 GLY B N 1
ATOM 9748 C CA . GLY B 1 317 ? -0.857 -26.5 -54.219 1 66.56 317 GLY B CA 1
ATOM 9749 C C . GLY B 1 317 ? -0.611 -25.328 -53.281 1 66.56 317 GLY B C 1
ATOM 9750 O O . GLY B 1 317 ? -0.98 -24.188 -53.594 1 66.56 317 GLY B O 1
ATOM 9751 N N . THR B 1 318 ? -0.031 -25.562 -52.062 1 77.31 318 THR B N 1
ATOM 9752 C CA . THR B 1 318 ? 0.205 -24.453 -51.156 1 77.31 318 THR B CA 1
ATOM 9753 C C . THR B 1 318 ? 1.349 -23.578 -51.688 1 77.31 318 THR B C 1
ATOM 9755 O O . THR B 1 318 ? 2.186 -24.031 -52.469 1 77.31 318 THR B O 1
ATOM 9758 N N . ILE B 1 319 ? 1.316 -22.344 -51.281 1 80.75 319 ILE B N 1
ATOM 9759 C CA . ILE B 1 319 ? 2.336 -21.375 -51.688 1 80.75 319 ILE B CA 1
ATOM 9760 C C . ILE B 1 319 ? 3.713 -21.875 -51.25 1 80.75 319 ILE B C 1
ATOM 9762 O O . ILE B 1 319 ? 4.688 -21.734 -52 1 80.75 319 ILE B O 1
ATOM 9766 N N . ALA B 1 320 ? 3.816 -22.531 -50.125 1 88 320 ALA B N 1
ATOM 9767 C CA . ALA B 1 320 ? 5.086 -23.047 -49.625 1 88 320 ALA B CA 1
ATOM 9768 C C . ALA B 1 320 ? 5.656 -24.125 -50.531 1 88 320 ALA B C 1
ATOM 9770 O O . ALA B 1 320 ? 6.844 -24.094 -50.875 1 88 320 ALA B O 1
ATOM 9771 N N . ASN B 1 321 ? 4.805 -24.969 -51 1 87.12 321 ASN B N 1
ATOM 9772 C CA . ASN B 1 321 ? 5.23 -26.062 -51.875 1 87.12 321 ASN B CA 1
ATOM 9773 C C . ASN B 1 321 ? 5.727 -25.531 -53.219 1 87.12 321 ASN B C 1
ATOM 9775 O O . ASN B 1 321 ? 6.688 -26.062 -53.781 1 87.12 321 ASN B O 1
ATOM 9779 N N . MET B 1 322 ? 5.012 -24.531 -53.75 1 86.25 322 MET B N 1
ATOM 9780 C CA . MET B 1 322 ? 5.406 -23.922 -55 1 86.25 322 MET B CA 1
ATOM 9781 C C . MET B 1 322 ? 6.832 -23.375 -54.938 1 86.25 322 MET B C 1
ATOM 9783 O O . MET B 1 322 ? 7.633 -23.609 -55.844 1 86.25 322 MET B O 1
ATOM 9787 N N . TYR B 1 323 ? 7.098 -22.75 -53.812 1 90.38 323 TYR B N 1
ATOM 9788 C CA . TYR B 1 323 ? 8.422 -22.156 -53.656 1 90.38 323 TYR B CA 1
ATOM 9789 C C . TYR B 1 323 ? 9.477 -23.234 -53.469 1 90.38 323 TYR B C 1
ATOM 9791 O O . TYR B 1 323 ? 10.562 -23.156 -54.031 1 90.38 323 TYR B O 1
ATOM 9799 N N . PHE B 1 324 ? 9.195 -24.281 -52.656 1 92.12 324 PHE B N 1
ATOM 9800 C CA . PHE B 1 324 ? 10.172 -25.328 -52.406 1 92.12 324 PHE B CA 1
ATOM 9801 C C . PHE B 1 324 ? 10.508 -26.109 -53.656 1 92.12 324 PHE B C 1
ATOM 9803 O O . PHE B 1 324 ? 11.664 -26.438 -53.906 1 92.12 324 PHE B O 1
ATOM 9810 N N . GLU B 1 325 ? 9.508 -26.344 -54.438 1 89.19 325 GLU B N 1
ATOM 9811 C CA . GLU B 1 325 ? 9.719 -27.031 -55.719 1 89.19 325 GLU B CA 1
ATOM 9812 C C . GLU B 1 325 ? 10.523 -26.156 -56.688 1 89.19 325 GLU B C 1
ATOM 9814 O O . GLU B 1 325 ? 11.398 -26.672 -57.375 1 89.19 325 GLU B O 1
ATOM 9819 N N . GLY B 1 326 ? 10.141 -24.938 -56.75 1 90.44 326 GLY B N 1
ATOM 9820 C CA . GLY B 1 326 ? 10.898 -24 -57.562 1 90.44 326 GLY B CA 1
ATOM 9821 C C . GLY B 1 326 ? 12.359 -23.922 -57.188 1 90.44 326 GLY B C 1
ATOM 9822 O O . GLY B 1 326 ? 13.242 -23.922 -58.062 1 90.44 326 GLY B O 1
ATOM 9823 N N . LEU B 1 327 ? 12.633 -23.844 -55.875 1 93.56 327 LEU B N 1
ATOM 9824 C CA . LEU B 1 327 ? 13.992 -23.766 -55.344 1 93.56 327 LEU B CA 1
ATOM 9825 C C . LEU B 1 327 ? 14.773 -25.031 -55.656 1 93.56 327 LEU B C 1
ATOM 9827 O O . LEU B 1 327 ? 15.953 -24.984 -56 1 93.56 327 LEU B O 1
ATOM 9831 N N . SER B 1 328 ? 14.102 -26.156 -55.438 1 93.25 328 SER B N 1
ATOM 9832 C CA . SER B 1 328 ? 14.711 -27.453 -55.688 1 93.25 328 SER B CA 1
ATOM 9833 C C . SER B 1 328 ? 15.18 -27.562 -57.125 1 93.25 328 SER B C 1
ATOM 9835 O O . SER B 1 328 ? 16.312 -28 -57.406 1 93.25 328 SER B O 1
ATOM 9837 N N . LYS B 1 329 ? 14.43 -27.156 -58.125 1 91.31 329 LYS B N 1
ATOM 9838 C CA . LYS B 1 329 ? 14.734 -27.234 -59.531 1 91.31 329 LYS B CA 1
ATOM 9839 C C . LYS B 1 329 ? 15.828 -26.234 -59.906 1 91.31 329 LYS B C 1
ATOM 9841 O O . LYS B 1 329 ? 16.734 -26.578 -60.688 1 91.31 329 LYS B O 1
ATOM 9846 N N . HIS B 1 330 ? 15.703 -25.109 -59.375 1 92.31 330 HIS B N 1
ATOM 9847 C CA . HIS B 1 330 ? 16.625 -24.031 -59.719 1 92.31 330 HIS B CA 1
ATOM 9848 C C . HIS B 1 330 ? 18.016 -24.281 -59.156 1 92.31 330 HIS B C 1
ATOM 9850 O O . HIS B 1 330 ? 19.016 -24.047 -59.844 1 92.31 330 HIS B O 1
ATOM 9856 N N . TYR B 1 331 ? 18.141 -24.703 -57.938 1 93.12 331 TYR B N 1
ATOM 9857 C CA . TYR B 1 331 ? 19.438 -24.844 -57.281 1 93.12 331 TYR B CA 1
ATOM 9858 C C . TYR B 1 331 ? 19.891 -26.297 -57.281 1 93.12 331 TYR B C 1
ATOM 9860 O O . TYR B 1 331 ? 21 -26.609 -56.812 1 93.12 331 TYR B O 1
ATOM 9868 N N . GLY B 1 332 ? 19.188 -27.219 -57.656 1 90.5 332 GLY B N 1
ATOM 9869 C CA . GLY B 1 332 ? 19.578 -28.594 -57.906 1 90.5 332 GLY B CA 1
ATOM 9870 C C . GLY B 1 332 ? 19.703 -29.422 -56.656 1 90.5 332 GLY B C 1
ATOM 9871 O O . GLY B 1 332 ? 20.719 -30.094 -56.469 1 90.5 332 GLY B O 1
ATOM 9872 N N . PHE B 1 333 ? 18.766 -29.359 -55.781 1 93.31 333 PHE B N 1
ATOM 9873 C CA . PHE B 1 333 ? 18.75 -30.25 -54.625 1 93.31 333 PHE B CA 1
ATOM 9874 C C . PHE B 1 333 ? 17.406 -30.984 -54.531 1 93.31 333 PHE B C 1
ATOM 9876 O O . PHE B 1 333 ? 16.438 -30.609 -55.188 1 93.31 333 PHE B O 1
ATOM 9883 N N . SER B 1 334 ? 17.375 -32.062 -53.781 1 93.19 334 SER B N 1
ATOM 9884 C CA . SER B 1 334 ? 16.156 -32.875 -53.656 1 93.19 334 SER B CA 1
ATOM 9885 C C . SER B 1 334 ? 15.391 -32.531 -52.406 1 93.19 334 SER B C 1
ATOM 9887 O O . SER B 1 334 ? 15.992 -32.281 -51.344 1 93.19 334 SER B O 1
ATOM 9889 N N . LEU B 1 335 ? 14.07 -32.562 -52.5 1 92.69 335 LEU B N 1
ATOM 9890 C CA . LEU B 1 335 ? 13.195 -32.281 -51.375 1 92.69 335 LEU B CA 1
ATOM 9891 C C . LEU B 1 335 ? 13.102 -33.5 -50.469 1 92.69 335 LEU B C 1
ATOM 9893 O O . LEU B 1 335 ? 12.609 -33.406 -49.344 1 92.69 335 LEU B O 1
ATOM 9897 N N . ASP B 1 336 ? 13.703 -34.594 -50.875 1 92.25 336 ASP B N 1
ATOM 9898 C CA . ASP B 1 336 ? 13.625 -35.844 -50.125 1 92.25 336 ASP B CA 1
ATOM 9899 C C . ASP B 1 336 ? 14.922 -36.094 -49.344 1 92.25 336 ASP B C 1
ATOM 9901 O O . ASP B 1 336 ? 15.008 -37.031 -48.562 1 92.25 336 ASP B O 1
ATOM 9905 N N . THR B 1 337 ? 15.836 -35.156 -49.531 1 92.81 337 THR B N 1
ATOM 9906 C CA . THR B 1 337 ? 17.094 -35.25 -48.781 1 92.81 337 THR B CA 1
ATOM 9907 C C . THR B 1 337 ? 16.922 -34.688 -47.375 1 92.81 337 THR B C 1
ATOM 9909 O O . THR B 1 337 ? 16.312 -33.656 -47.156 1 92.81 337 THR B O 1
ATOM 9912 N N . PRO B 1 338 ? 17.406 -35.562 -46.375 1 93.12 338 PRO B N 1
ATOM 9913 C CA . PRO B 1 338 ? 17.375 -35 -45.031 1 93.12 338 PRO B CA 1
ATOM 9914 C C . PRO B 1 338 ? 18.016 -33.625 -44.906 1 93.12 338 PRO B C 1
ATOM 9916 O O . PRO B 1 338 ? 19.047 -33.375 -45.531 1 93.12 338 PRO B O 1
ATOM 9919 N N . PHE B 1 339 ? 17.391 -32.812 -44.188 1 91.81 339 PHE B N 1
ATOM 9920 C CA . PHE B 1 339 ? 17.797 -31.406 -44.125 1 91.81 339 PHE B CA 1
ATOM 9921 C C . PHE B 1 339 ? 19.25 -31.281 -43.719 1 91.81 339 PHE B C 1
ATOM 9923 O O . PHE B 1 339 ? 19.953 -30.391 -44.188 1 91.81 339 PHE B O 1
ATOM 9930 N N . LYS B 1 340 ? 19.734 -32.125 -42.781 1 90 340 LYS B N 1
ATOM 9931 C CA . LYS B 1 340 ? 21.125 -32.062 -42.312 1 90 340 LYS B CA 1
ATOM 9932 C C . LYS B 1 340 ? 22.109 -32.312 -43.469 1 90 340 LYS B C 1
ATOM 9934 O O . LYS B 1 340 ? 23.25 -31.891 -43.406 1 90 340 LYS B O 1
ATOM 9939 N N . ASP B 1 341 ? 21.625 -33.031 -44.5 1 90.75 341 ASP B N 1
ATOM 9940 C CA . ASP B 1 341 ? 22.5 -33.438 -45.594 1 90.75 341 ASP B CA 1
ATOM 9941 C C . ASP B 1 341 ? 22.391 -32.469 -46.781 1 90.75 341 ASP B C 1
ATOM 9943 O O . ASP B 1 341 ? 23.094 -32.594 -47.781 1 90.75 341 ASP B O 1
ATOM 9947 N N . LEU B 1 342 ? 21.578 -31.516 -46.625 1 93 342 LEU B N 1
ATOM 9948 C CA . LEU B 1 342 ? 21.453 -30.516 -47.656 1 93 342 LEU B CA 1
ATOM 9949 C C . LEU B 1 342 ? 22.703 -29.641 -47.75 1 93 342 LEU B C 1
ATOM 9951 O O . LEU B 1 342 ? 23.312 -29.328 -46.719 1 93 342 LEU B O 1
ATOM 9955 N N . PRO B 1 343 ? 23.125 -29.234 -48.875 1 91.56 343 PRO B N 1
ATOM 9956 C CA . PRO B 1 343 ? 24.25 -28.312 -49 1 91.56 343 PRO B CA 1
ATOM 9957 C C . PRO B 1 343 ? 23.969 -26.953 -48.344 1 91.56 343 PRO B C 1
ATOM 9959 O O . PRO B 1 343 ? 22.828 -26.5 -48.344 1 91.56 343 PRO B O 1
ATOM 9962 N N . LYS B 1 344 ? 25.016 -26.359 -47.812 1 92 344 LYS B N 1
ATOM 9963 C CA . LYS B 1 344 ? 24.906 -25.094 -47.094 1 92 344 LYS B CA 1
ATOM 9964 C C . LYS B 1 344 ? 24.234 -24.031 -47.969 1 92 344 LYS B C 1
ATOM 9966 O O . LYS B 1 344 ? 23.453 -23.219 -47.469 1 92 344 LYS B O 1
ATOM 9971 N N . LYS B 1 345 ? 24.531 -24.078 -49.188 1 91.38 345 LYS B N 1
ATOM 9972 C CA . LYS B 1 345 ? 23.938 -23.094 -50.094 1 91.38 345 LYS B CA 1
ATOM 9973 C C . LYS B 1 345 ? 22.422 -23.266 -50.156 1 91.38 345 LYS B C 1
ATOM 9975 O O . LYS B 1 345 ? 21.688 -22.266 -50.188 1 91.38 345 LYS B O 1
ATOM 9980 N N . ALA B 1 346 ? 22 -24.438 -50.25 1 92.69 346 ALA B N 1
ATOM 9981 C CA . ALA B 1 346 ? 20.562 -24.719 -50.312 1 92.69 346 ALA B CA 1
ATOM 9982 C C . ALA B 1 346 ? 19.875 -24.25 -49.031 1 92.69 346 ALA B C 1
ATOM 9984 O O . ALA B 1 346 ? 18.812 -23.656 -49.062 1 92.69 346 ALA B O 1
ATOM 9985 N N . VAL B 1 347 ? 20.547 -24.516 -47.875 1 94.06 347 VAL B N 1
ATOM 9986 C CA . VAL B 1 347 ? 20 -24.141 -46.562 1 94.06 347 VAL B CA 1
ATOM 9987 C C . VAL B 1 347 ? 19.891 -22.609 -46.469 1 94.06 347 VAL B C 1
ATOM 9989 O O . VAL B 1 347 ? 18.875 -22.078 -46 1 94.06 347 VAL B O 1
ATOM 9992 N N . ASP B 1 348 ? 20.844 -21.953 -46.938 1 93.75 348 ASP B N 1
ATOM 9993 C CA . ASP B 1 348 ? 20.875 -20.5 -46.875 1 93.75 348 ASP B CA 1
ATOM 9994 C C . ASP B 1 348 ? 19.766 -19.891 -47.719 1 93.75 348 ASP B C 1
ATOM 9996 O O . ASP B 1 348 ? 19.141 -18.891 -47.344 1 93.75 348 ASP B O 1
ATOM 10000 N N . VAL B 1 349 ? 19.594 -20.406 -48.844 1 93.19 349 VAL B N 1
ATOM 10001 C CA . VAL B 1 349 ? 18.578 -19.875 -49.75 1 93.19 349 VAL B CA 1
ATOM 10002 C C . VAL B 1 349 ? 17.188 -20.109 -49.188 1 93.19 349 VAL B C 1
ATOM 10004 O O . VAL B 1 349 ? 16.297 -19.281 -49.312 1 93.19 349 VAL B O 1
ATOM 10007 N N . ILE B 1 350 ? 17.062 -21.188 -48.562 1 93.31 350 ILE B N 1
ATOM 10008 C CA . ILE B 1 350 ? 15.766 -21.531 -47.969 1 93.31 350 ILE B CA 1
ATOM 10009 C C . ILE B 1 350 ? 15.469 -20.609 -46.781 1 93.31 350 ILE B C 1
ATOM 10011 O O . ILE B 1 350 ? 14.367 -20.078 -46.656 1 93.31 350 ILE B O 1
ATOM 10015 N N . LEU B 1 351 ? 16.469 -20.391 -45.969 1 94.25 351 LEU B N 1
ATOM 10016 C CA . LEU B 1 351 ? 16.266 -19.656 -44.75 1 94.25 351 LEU B CA 1
ATOM 10017 C C . LEU B 1 351 ? 16.328 -18.156 -44.969 1 94.25 351 LEU B C 1
ATOM 10019 O O . LEU B 1 351 ? 15.562 -17.391 -44.375 1 94.25 351 LEU B O 1
ATOM 10023 N N . TYR B 1 352 ? 17.156 -17.734 -45.906 1 93.75 352 TYR B N 1
ATOM 10024 C CA . TYR B 1 352 ? 17.422 -16.312 -46 1 93.75 352 TYR B CA 1
ATOM 10025 C C . TYR B 1 352 ? 17.094 -15.773 -47.375 1 93.75 352 TYR B C 1
ATOM 10027 O O . TYR B 1 352 ? 17.188 -14.57 -47.625 1 93.75 352 TYR B O 1
ATOM 10035 N N . GLY B 1 353 ? 16.734 -16.625 -48.281 1 92.31 353 GLY B N 1
ATOM 10036 C CA . GLY B 1 353 ? 16.188 -16.188 -49.562 1 92.31 353 GLY B CA 1
ATOM 10037 C C . GLY B 1 353 ? 17.219 -16.172 -50.656 1 92.31 353 GLY B C 1
ATOM 10038 O O . GLY B 1 353 ? 18.375 -16.578 -50.469 1 92.31 353 GLY B O 1
ATOM 10039 N N . THR B 1 354 ? 16.766 -15.734 -51.875 1 92.75 354 THR B N 1
ATOM 10040 C CA . THR B 1 354 ? 17.578 -15.781 -53.094 1 92.75 354 THR B CA 1
ATOM 10041 C C . THR B 1 354 ? 18.25 -14.438 -53.344 1 92.75 354 THR B C 1
ATOM 10043 O O . THR B 1 354 ? 18.844 -14.227 -54.406 1 92.75 354 THR B O 1
ATOM 10046 N N . LYS B 1 355 ? 18.234 -13.539 -52.375 1 89.75 355 LYS B N 1
ATOM 10047 C CA . LYS B 1 355 ? 18.859 -12.219 -52.469 1 89.75 355 LYS B CA 1
ATOM 10048 C C . LYS B 1 355 ? 18.531 -11.531 -53.781 1 89.75 355 LYS B C 1
ATOM 10050 O O . LYS B 1 355 ? 19.422 -11.023 -54.469 1 89.75 355 LYS B O 1
ATOM 10055 N N . GLY B 1 356 ? 17.359 -11.703 -54.312 1 86.56 356 GLY B N 1
ATOM 10056 C CA . GLY B 1 356 ? 16.906 -11 -55.469 1 86.56 356 GLY B CA 1
ATOM 10057 C C . GLY B 1 356 ? 16.859 -11.867 -56.719 1 86.56 356 GLY B C 1
ATOM 10058 O O . GLY B 1 356 ? 16.234 -11.516 -57.719 1 86.56 356 GLY B O 1
ATOM 10059 N N . GLU B 1 357 ? 17.484 -13.047 -56.719 1 89.75 357 GLU B N 1
ATOM 10060 C CA . GLU B 1 357 ? 17.453 -13.953 -57.844 1 89.75 357 GLU B CA 1
ATOM 10061 C C . GLU B 1 357 ? 16.062 -14.547 -58.062 1 89.75 357 GLU B C 1
ATOM 10063 O O . GLU B 1 357 ? 15.469 -15.078 -57.125 1 89.75 357 GLU B O 1
ATOM 10068 N N . LYS B 1 358 ? 15.484 -14.43 -59.281 1 88.38 358 LYS B N 1
ATOM 10069 C CA . LYS B 1 358 ? 14.133 -14.906 -59.562 1 88.38 358 LYS B CA 1
ATOM 10070 C C . LYS B 1 358 ? 14.133 -16.406 -59.906 1 88.38 358 LYS B C 1
ATOM 10072 O O . LYS B 1 358 ? 15.055 -16.891 -60.562 1 88.38 358 LYS B O 1
ATOM 10077 N N . ILE B 1 359 ? 13.219 -17.094 -59.406 1 90.06 359 ILE B N 1
ATOM 10078 C CA . ILE B 1 359 ? 13.086 -18.531 -59.656 1 90.06 359 ILE B CA 1
ATOM 10079 C C . ILE B 1 359 ? 11.773 -18.812 -60.375 1 90.06 359 ILE B C 1
ATOM 10081 O O . ILE B 1 359 ? 10.781 -18.109 -60.156 1 90.06 359 ILE B O 1
ATOM 10085 N N . LYS B 1 360 ? 11.805 -19.812 -61.25 1 88.12 360 LYS B N 1
ATOM 10086 C CA . LYS B 1 360 ? 10.625 -20.203 -62.031 1 88.12 360 LYS B CA 1
ATOM 10087 C C . LYS B 1 360 ? 9.703 -21.109 -61.219 1 88.12 360 LYS B C 1
ATOM 10089 O O . LYS B 1 360 ? 10.141 -22.156 -60.719 1 88.12 360 LYS B O 1
ATOM 10094 N N . MET B 1 361 ? 8.523 -20.688 -60.938 1 85.56 361 MET B N 1
ATOM 10095 C CA . MET B 1 361 ? 7.539 -21.453 -60.188 1 85.56 361 MET B CA 1
ATOM 10096 C C . MET B 1 361 ? 6.332 -21.812 -61.062 1 85.56 361 MET B C 1
ATOM 10098 O O . MET B 1 361 ? 5.977 -21.047 -61.969 1 85.56 361 MET B O 1
ATOM 10102 N N . THR B 1 362 ? 5.848 -22.984 -60.938 1 80.5 362 THR B N 1
ATOM 10103 C CA . THR B 1 362 ? 4.688 -23.422 -61.688 1 80.5 362 THR B CA 1
ATOM 10104 C C . THR B 1 362 ? 3.473 -23.594 -60.781 1 80.5 362 THR B C 1
ATOM 10106 O O . THR B 1 362 ? 3.562 -24.219 -59.719 1 80.5 362 THR B O 1
ATOM 10109 N N . ARG B 1 363 ? 2.432 -22.844 -60.969 1 73.56 363 ARG B N 1
ATOM 10110 C CA . ARG B 1 363 ? 1.19 -22.969 -60.219 1 73.56 363 ARG B CA 1
ATOM 10111 C C . ARG B 1 363 ? 0.107 -23.641 -61.062 1 73.56 363 ARG B C 1
ATOM 10113 O O . ARG B 1 363 ? -0.123 -23.25 -62.188 1 73.56 363 ARG B O 1
ATOM 10120 N N . THR B 1 364 ? -0.35 -24.766 -60.594 1 68.69 364 THR B N 1
ATOM 10121 C CA . THR B 1 364 ? -1.453 -25.438 -61.281 1 68.69 364 THR B CA 1
ATOM 10122 C C . THR B 1 364 ? -2.785 -25.094 -60.594 1 68.69 364 THR B C 1
ATOM 10124 O O . THR B 1 364 ? -2.955 -25.312 -59.406 1 68.69 364 THR B O 1
ATOM 10127 N N . ASN B 1 365 ? -3.471 -24.266 -61.125 1 61.97 365 ASN B N 1
ATOM 10128 C CA . ASN B 1 365 ? -4.84 -24.062 -60.688 1 61.97 365 ASN B CA 1
ATOM 10129 C C . ASN B 1 365 ? -5.84 -24.828 -61.531 1 61.97 365 ASN B C 1
ATOM 10131 O O . ASN B 1 365 ? -5.461 -25.469 -62.5 1 61.97 365 ASN B O 1
ATOM 10135 N N . ASP B 1 366 ? -7.145 -24.969 -61.125 1 61.69 366 ASP B N 1
ATOM 10136 C CA . ASP B 1 366 ? -8.203 -25.672 -61.844 1 61.69 366 ASP B CA 1
ATOM 10137 C C . ASP B 1 366 ? -8.273 -25.219 -63.312 1 61.69 366 ASP B C 1
ATOM 10139 O O . ASP B 1 366 ? -8.734 -25.969 -64.188 1 61.69 366 ASP B O 1
ATOM 10143 N N . TYR B 1 367 ? -7.895 -24.047 -63.594 1 64.81 367 TYR B N 1
ATOM 10144 C CA . TYR B 1 367 ? -8.141 -23.469 -64.938 1 64.81 367 TYR B CA 1
ATOM 10145 C C . TYR B 1 367 ? -6.895 -23.547 -65.812 1 64.81 367 TYR B C 1
ATOM 10147 O O . TYR B 1 367 ? -6.934 -23.203 -66.938 1 64.81 367 TYR B O 1
ATOM 10155 N N . GLY B 1 368 ? -5.719 -24.094 -65.25 1 66.19 368 GLY B N 1
ATOM 10156 C CA . GLY B 1 368 ? -4.531 -24.266 -66.062 1 66.19 368 GLY B CA 1
ATOM 10157 C C . GLY B 1 368 ? -3.238 -24.094 -65.312 1 66.19 368 GLY B C 1
ATOM 10158 O O . GLY B 1 368 ? -3.262 -23.891 -64.062 1 66.19 368 GLY B O 1
ATOM 10159 N N . THR B 1 369 ? -2.057 -24.484 -65.938 1 70.44 369 THR B N 1
ATOM 10160 C CA . THR B 1 369 ? -0.731 -24.438 -65.312 1 70.44 369 THR B CA 1
ATOM 10161 C C . THR B 1 369 ? -0.001 -23.156 -65.688 1 70.44 369 THR B C 1
ATOM 10163 O O . THR B 1 369 ? 0.093 -22.812 -66.875 1 70.44 369 THR B O 1
ATOM 10166 N N . GLY B 1 370 ? 0.105 -22.125 -64.875 1 73.12 370 GLY B N 1
ATOM 10167 C CA . GLY B 1 370 ? 0.85 -20.906 -65.125 1 73.12 370 GLY B CA 1
ATOM 10168 C C . GLY B 1 370 ? 2.234 -20.906 -64.5 1 73.12 370 GLY B C 1
ATOM 10169 O O . GLY B 1 370 ? 2.467 -21.562 -63.5 1 73.12 370 GLY B O 1
ATOM 10170 N N . SER B 1 371 ? 3.242 -20.391 -65.312 1 77.19 371 SER B N 1
ATOM 10171 C CA . SER B 1 371 ? 4.609 -20.266 -64.812 1 77.19 371 SER B CA 1
ATOM 10172 C C . SER B 1 371 ? 4.938 -18.828 -64.438 1 77.19 371 SER B C 1
ATOM 10174 O O . SER B 1 371 ? 4.578 -17.891 -65.188 1 77.19 371 SER B O 1
ATOM 10176 N N . TYR B 1 372 ? 5.328 -18.547 -63.156 1 80.81 372 TYR B N 1
ATOM 10177 C CA . TYR B 1 372 ? 5.707 -17.203 -62.75 1 80.81 372 TYR B CA 1
ATOM 10178 C C . TYR B 1 372 ? 7.137 -17.188 -62.219 1 80.81 372 TYR B C 1
ATOM 10180 O O . TYR B 1 372 ? 7.617 -18.188 -61.656 1 80.81 372 TYR B O 1
ATOM 10188 N N . ASN B 1 373 ? 7.887 -16.062 -62.531 1 85.06 373 ASN B N 1
ATOM 10189 C CA . ASN B 1 373 ? 9.227 -15.82 -62 1 85.06 373 ASN B CA 1
ATOM 10190 C C . ASN B 1 373 ? 9.211 -14.82 -60.844 1 85.06 373 ASN B C 1
ATOM 10192 O O . ASN B 1 373 ? 8.734 -13.695 -61 1 85.06 373 ASN B O 1
ATOM 10196 N N . ALA B 1 374 ? 9.586 -15.195 -59.656 1 89.62 374 ALA B N 1
ATOM 10197 C CA . ALA B 1 374 ? 9.625 -14.297 -58.531 1 89.62 374 ALA B CA 1
ATOM 10198 C C . ALA B 1 374 ? 10.797 -14.641 -57.594 1 89.62 374 ALA B C 1
ATOM 10200 O O . ALA B 1 374 ? 11.227 -15.789 -57.531 1 89.62 374 ALA B O 1
ATOM 10201 N N . PRO B 1 375 ? 11.344 -13.586 -56.938 1 92.19 375 PRO B N 1
ATOM 10202 C CA . PRO B 1 375 ? 12.359 -13.867 -55.906 1 92.19 375 PRO B CA 1
ATOM 10203 C C . PRO B 1 375 ? 11.758 -14.453 -54.625 1 92.19 375 PRO B C 1
ATOM 10205 O O . PRO B 1 375 ? 10.57 -14.281 -54.375 1 92.19 375 PRO B O 1
ATOM 10208 N N . PHE B 1 376 ? 12.578 -15.227 -53.875 1 92.69 376 PHE B N 1
ATOM 10209 C CA . PHE B 1 376 ? 12.18 -15.797 -52.625 1 92.69 376 PHE B CA 1
ATOM 10210 C C . PHE B 1 376 ? 12.844 -15.055 -51.469 1 92.69 376 PHE B C 1
ATOM 10212 O O . PHE B 1 376 ? 14.07 -14.945 -51.406 1 92.69 376 PHE B O 1
ATOM 10219 N N . GLU B 1 377 ? 12.102 -14.508 -50.625 1 91.56 377 GLU B N 1
ATOM 10220 C CA . GLU B 1 377 ? 12.586 -13.664 -49.531 1 91.56 377 GLU B CA 1
ATOM 10221 C C . GLU B 1 377 ? 13.258 -14.5 -48.438 1 91.56 377 GLU B C 1
ATOM 10223 O O . GLU B 1 377 ? 14.109 -14 -47.719 1 91.56 377 GLU B O 1
ATOM 10228 N N . GLY B 1 378 ? 13.008 -15.734 -48.344 1 92.31 378 GLY B N 1
ATOM 10229 C CA . GLY B 1 378 ? 13.5 -16.578 -47.25 1 92.31 378 GLY B CA 1
ATOM 10230 C C . GLY B 1 378 ? 12.516 -16.703 -46.094 1 92.31 378 GLY B C 1
ATOM 10231 O O . GLY B 1 378 ? 11.742 -15.781 -45.844 1 92.31 378 GLY B O 1
ATOM 10232 N N . ILE B 1 379 ? 12.648 -17.781 -45.438 1 93 379 ILE B N 1
ATOM 10233 C CA . ILE B 1 379 ? 11.695 -18.062 -44.375 1 93 379 ILE B CA 1
ATOM 10234 C C . ILE B 1 379 ? 11.953 -17.125 -43.188 1 93 379 ILE B C 1
ATOM 10236 O O . ILE B 1 379 ? 11.016 -16.516 -42.656 1 93 379 ILE B O 1
ATOM 10240 N N . ILE B 1 380 ? 13.188 -16.953 -42.812 1 94 380 ILE B N 1
ATOM 10241 C CA . ILE B 1 380 ? 13.555 -16.156 -41.656 1 94 380 ILE B CA 1
ATOM 10242 C C . ILE B 1 380 ? 13.258 -14.688 -41.906 1 94 380 ILE B C 1
ATOM 10244 O O . ILE B 1 380 ? 12.648 -14.016 -41.094 1 94 380 ILE B O 1
ATOM 10248 N N . ASN B 1 381 ? 13.609 -14.25 -43.062 1 91.62 381 ASN B N 1
ATOM 10249 C CA . ASN B 1 381 ? 13.336 -12.859 -43.406 1 91.62 381 ASN B CA 1
ATOM 10250 C C . ASN B 1 381 ? 11.836 -12.586 -43.469 1 91.62 381 ASN B C 1
ATOM 10252 O O . ASN B 1 381 ? 11.383 -11.508 -43.094 1 91.62 381 ASN B O 1
ATOM 10256 N N . ASN B 1 382 ? 11.188 -13.492 -44 1 91.31 382 ASN B N 1
ATOM 10257 C CA . ASN B 1 382 ? 9.734 -13.367 -44.062 1 91.31 382 ASN B CA 1
ATOM 10258 C C . ASN B 1 382 ? 9.094 -13.273 -42.688 1 91.31 382 ASN B C 1
ATOM 10260 O O . ASN B 1 382 ? 8.25 -12.406 -42.469 1 91.31 382 ASN B O 1
ATOM 10264 N N . LEU B 1 383 ? 9.508 -14.188 -41.875 1 92.62 383 LEU B N 1
ATOM 10265 C CA . LEU B 1 383 ? 8.945 -14.219 -40.531 1 92.62 383 LEU B CA 1
ATOM 10266 C C . LEU B 1 383 ? 9.312 -12.953 -39.75 1 92.62 383 LEU B C 1
ATOM 10268 O O . LEU B 1 383 ? 8.484 -12.398 -39.031 1 92.62 383 LEU B O 1
ATOM 10272 N N . GLU B 1 384 ? 10.5 -12.562 -39.875 1 90.88 384 GLU B N 1
ATOM 10273 C CA . GLU B 1 384 ? 10.953 -11.359 -39.188 1 90.88 384 GLU B CA 1
ATOM 10274 C C . GLU B 1 384 ? 10.18 -10.133 -39.656 1 90.88 384 GLU B C 1
ATOM 10276 O O . GLU B 1 384 ? 9.805 -9.273 -38.844 1 90.88 384 GLU B O 1
ATOM 10281 N N . ARG B 1 385 ? 10.023 -10.039 -40.906 1 88.06 385 ARG B N 1
ATOM 10282 C CA . ARG B 1 385 ? 9.242 -8.945 -41.469 1 88.06 385 ARG B CA 1
ATOM 10283 C C . ARG B 1 385 ? 7.805 -8.977 -40.969 1 88.06 385 ARG B C 1
ATOM 10285 O O . ARG B 1 385 ? 7.262 -7.945 -40.562 1 88.06 385 ARG B O 1
ATOM 10292 N N . ARG B 1 386 ? 7.215 -10.109 -41 1 88.56 386 ARG B N 1
ATOM 10293 C CA . ARG B 1 386 ? 5.836 -10.258 -40.562 1 88.56 386 ARG B CA 1
ATOM 10294 C C . ARG B 1 386 ? 5.703 -9.906 -39.062 1 88.56 386 ARG B C 1
ATOM 10296 O O . ARG B 1 386 ? 4.703 -9.32 -38.656 1 88.56 386 ARG B O 1
ATOM 10303 N N . TYR B 1 387 ? 6.652 -10.352 -38.375 1 89.06 387 TYR B N 1
ATOM 10304 C CA . TYR B 1 387 ? 6.633 -10.047 -36.938 1 89.06 387 TYR B CA 1
ATOM 10305 C C . TYR B 1 387 ? 6.664 -8.547 -36.688 1 89.06 387 TYR B C 1
ATOM 10307 O O . TYR B 1 387 ? 5.969 -8.031 -35.812 1 89.06 387 TYR B O 1
ATOM 10315 N N . LYS B 1 388 ? 7.371 -7.82 -37.438 1 84.88 388 LYS B N 1
ATOM 10316 C CA . LYS B 1 388 ? 7.555 -6.383 -37.25 1 84.88 388 LYS B CA 1
ATOM 10317 C C . LYS B 1 388 ? 6.348 -5.609 -37.781 1 84.88 388 LYS B C 1
ATOM 10319 O O . LYS B 1 388 ? 5.926 -4.621 -37.188 1 84.88 388 LYS B O 1
ATOM 10324 N N . GLU B 1 389 ? 5.766 -6.117 -38.781 1 82 389 GLU B N 1
ATOM 10325 C CA . GLU B 1 389 ? 4.75 -5.344 -39.5 1 82 389 GLU B CA 1
ATOM 10326 C C . GLU B 1 389 ? 3.346 -5.738 -39.062 1 82 389 GLU B C 1
ATOM 10328 O O . GLU B 1 389 ? 2.393 -4.98 -39.25 1 82 389 GLU B O 1
ATOM 10333 N N . SER B 1 390 ? 3.188 -6.895 -38.562 1 81.12 390 SER B N 1
ATOM 10334 C CA . SER B 1 390 ? 1.849 -7.367 -38.219 1 81.12 390 SER B CA 1
ATOM 10335 C C . SER B 1 390 ? 1.228 -6.531 -37.094 1 81.12 390 SER B C 1
ATOM 10337 O O . SER B 1 390 ? 1.898 -6.191 -36.125 1 81.12 390 SER B O 1
ATOM 10339 N N . ASN B 1 391 ? 0.015 -6.141 -37.188 1 76.88 391 ASN B N 1
ATOM 10340 C CA . ASN B 1 391 ? -0.745 -5.43 -36.188 1 76.88 391 ASN B CA 1
ATOM 10341 C C . ASN B 1 391 ? -1.604 -6.383 -35.344 1 76.88 391 ASN B C 1
ATOM 10343 O O . ASN B 1 391 ? -2.244 -5.965 -34.375 1 76.88 391 ASN B O 1
ATOM 10347 N N . SER B 1 392 ? -1.688 -7.633 -35.781 1 76.62 392 SER B N 1
ATOM 10348 C CA . SER B 1 392 ? -2.453 -8.641 -35.062 1 76.62 392 SER B CA 1
ATOM 10349 C C . SER B 1 392 ? -1.634 -9.242 -33.938 1 76.62 392 SER B C 1
ATOM 10351 O O . SER B 1 392 ? -0.569 -9.82 -34.156 1 76.62 392 SER B O 1
ATOM 10353 N N . GLU B 1 393 ? -2.133 -9.133 -32.75 1 75.62 393 GLU B N 1
ATOM 10354 C CA . GLU B 1 393 ? -1.463 -9.703 -31.594 1 75.62 393 GLU B CA 1
ATOM 10355 C C . GLU B 1 393 ? -1.341 -11.219 -31.703 1 75.62 393 GLU B C 1
ATOM 10357 O O . GLU B 1 393 ? -0.336 -11.797 -31.297 1 75.62 393 GLU B O 1
ATOM 10362 N N . TYR B 1 394 ? -2.35 -11.828 -32.312 1 75.88 394 TYR B N 1
ATOM 10363 C CA . TYR B 1 394 ? -2.322 -13.273 -32.5 1 75.88 394 TYR B CA 1
ATOM 10364 C C . TYR B 1 394 ? -1.174 -13.695 -33.406 1 75.88 394 TYR B C 1
ATOM 10366 O O . TYR B 1 394 ? -0.424 -14.617 -33.062 1 75.88 394 TYR B O 1
ATOM 10374 N N . SER B 1 395 ? -1.063 -13 -34.531 1 80 395 SER B N 1
ATOM 10375 C CA . SER B 1 395 ? 0.006 -13.312 -35.5 1 80 395 SER B CA 1
ATOM 10376 C C . SER B 1 395 ? 1.378 -13.07 -34.875 1 80 395 SER B C 1
ATOM 10378 O O . SER B 1 395 ? 2.311 -13.844 -35.094 1 80 395 SER B O 1
ATOM 10380 N N . LYS B 1 396 ? 1.441 -12.109 -34.062 1 85.19 396 LYS B N 1
ATOM 10381 C CA . LYS B 1 396 ? 2.709 -11.797 -33.406 1 85.19 396 LYS B CA 1
ATOM 10382 C C . LYS B 1 396 ? 3.084 -12.867 -32.375 1 85.19 396 LYS B C 1
ATOM 10384 O O . LYS B 1 396 ? 4.246 -13.266 -32.281 1 85.19 396 LYS B O 1
ATOM 10389 N N . GLU B 1 397 ? 2.189 -13.305 -31.734 1 83.94 397 GLU B N 1
ATOM 10390 C CA . GLU B 1 397 ? 2.426 -14.359 -30.75 1 83.94 397 GLU B CA 1
ATOM 10391 C C . GLU B 1 397 ? 2.828 -15.672 -31.422 1 83.94 397 GLU B C 1
ATOM 10393 O O . GLU B 1 397 ? 3.684 -16.406 -30.922 1 83.94 397 GLU B O 1
ATOM 10398 N N . GLU B 1 398 ? 2.164 -15.914 -32.531 1 84.81 398 GLU B N 1
ATOM 10399 C CA . GLU B 1 398 ? 2.49 -17.125 -33.281 1 84.81 398 GLU B CA 1
ATOM 10400 C C . GLU B 1 398 ? 3.932 -17.109 -33.781 1 84.81 398 GLU B C 1
ATOM 10402 O O . GLU B 1 398 ? 4.66 -18.094 -33.625 1 84.81 398 GLU B O 1
ATOM 10407 N N . ILE B 1 399 ? 4.336 -15.992 -34.312 1 87.69 399 ILE B N 1
ATOM 10408 C CA . ILE B 1 399 ? 5.684 -15.875 -34.875 1 87.69 399 ILE B CA 1
ATOM 10409 C C . ILE B 1 399 ? 6.703 -15.852 -33.75 1 87.69 399 ILE B C 1
ATOM 10411 O O . ILE B 1 399 ? 7.809 -16.375 -33.875 1 87.69 399 ILE B O 1
ATOM 10415 N N . ALA B 1 400 ? 6.32 -15.367 -32.625 1 86.06 400 ALA B N 1
ATOM 10416 C CA . ALA B 1 400 ? 7.203 -15.289 -31.453 1 86.06 400 ALA B CA 1
ATOM 10417 C C . ALA B 1 400 ? 7.637 -16.672 -30.984 1 86.06 400 ALA B C 1
ATOM 10419 O O . ALA B 1 400 ? 8.727 -16.844 -30.438 1 86.06 400 ALA B O 1
ATOM 10420 N N . ASN B 1 401 ? 6.859 -17.609 -31.297 1 85.06 401 ASN B N 1
ATOM 10421 C CA . ASN B 1 401 ? 7.168 -18.984 -30.906 1 85.06 401 ASN B CA 1
ATOM 10422 C C . ASN B 1 401 ? 8.383 -19.516 -31.656 1 85.06 401 ASN B C 1
ATOM 10424 O O . ASN B 1 401 ? 8.977 -20.516 -31.25 1 85.06 401 ASN B O 1
ATOM 10428 N N . TYR B 1 402 ? 8.75 -18.75 -32.75 1 88.44 402 TYR B N 1
ATOM 10429 C CA . TYR B 1 402 ? 9.898 -19.172 -33.562 1 88.44 402 TYR B CA 1
ATOM 10430 C C . TYR B 1 402 ? 11.109 -18.297 -33.281 1 88.44 402 TYR B C 1
ATOM 10432 O O . TYR B 1 402 ? 12.102 -18.359 -34 1 88.44 402 TYR B O 1
ATOM 10440 N N . MET B 1 403 ? 10.93 -17.594 -32.219 1 88.25 403 MET B N 1
ATOM 10441 C CA . MET B 1 403 ? 11.992 -16.625 -31.938 1 88.25 403 MET B CA 1
ATOM 10442 C C . MET B 1 403 ? 12.711 -16.984 -30.641 1 88.25 403 MET B C 1
ATOM 10444 O O . MET B 1 403 ? 12.148 -17.656 -29.781 1 88.25 403 MET B O 1
ATOM 10448 N N . SER B 1 404 ? 14 -16.719 -30.562 1 87 404 SER B N 1
ATOM 10449 C CA . SER B 1 404 ? 14.797 -16.859 -29.344 1 87 404 SER B CA 1
ATOM 10450 C C . SER B 1 404 ? 15.453 -15.539 -28.953 1 87 404 SER B C 1
ATOM 10452 O O . SER B 1 404 ? 15.594 -14.641 -29.781 1 87 404 SER B O 1
ATOM 10454 N N . SER B 1 405 ? 15.789 -15.508 -27.641 1 84.25 405 SER B N 1
ATOM 10455 C CA . SER B 1 405 ? 16.391 -14.289 -27.125 1 84.25 405 SER B CA 1
ATOM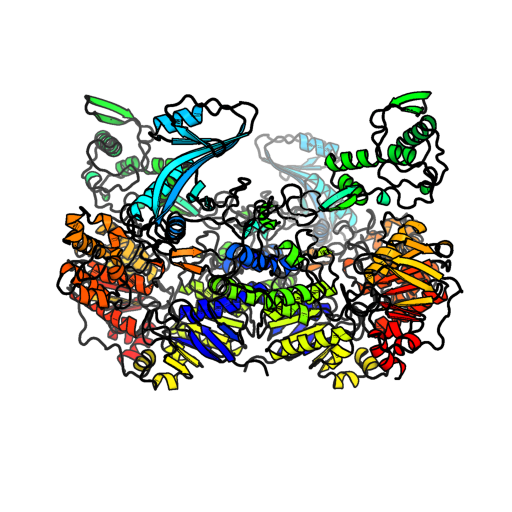 10456 C C . SER B 1 405 ? 17.906 -14.266 -27.359 1 84.25 405 SER B C 1
ATOM 10458 O O . SER B 1 405 ? 18.578 -15.266 -27.125 1 84.25 405 SER B O 1
ATOM 10460 N N . VAL B 1 406 ? 18.359 -13.211 -28 1 87.44 406 VAL B N 1
ATOM 10461 C CA . VAL B 1 406 ? 19.781 -13.016 -28.219 1 87.44 406 VAL B CA 1
ATOM 10462 C C . VAL B 1 406 ? 20.25 -11.742 -27.516 1 87.44 406 VAL B C 1
ATOM 10464 O O . VAL B 1 406 ? 19.453 -10.812 -27.312 1 87.44 406 VAL B O 1
ATOM 10467 N N . ASN B 1 407 ? 21.578 -11.742 -27.125 1 90.81 407 ASN B N 1
ATOM 10468 C CA . ASN B 1 407 ? 22.109 -10.57 -26.438 1 90.81 407 ASN B CA 1
ATOM 10469 C C . ASN B 1 407 ? 22.125 -9.344 -27.344 1 90.81 407 ASN B C 1
ATOM 10471 O O . ASN B 1 407 ? 22.391 -9.461 -28.531 1 90.81 407 ASN B O 1
ATOM 10475 N N . CYS B 1 408 ? 21.844 -8.273 -26.766 1 91.12 408 CYS B N 1
ATOM 10476 C CA . CYS B 1 408 ? 21.922 -7.016 -27.5 1 91.12 408 CYS B CA 1
ATOM 10477 C C . CYS B 1 408 ? 23.328 -6.789 -28.031 1 91.12 408 CYS B C 1
ATOM 10479 O O . CYS B 1 408 ? 24.312 -6.922 -27.297 1 91.12 408 CYS B O 1
ATOM 10481 N N . PRO B 1 409 ? 23.438 -6.508 -29.281 1 89.94 409 PRO B N 1
ATOM 10482 C CA . PRO B 1 409 ? 24.781 -6.32 -29.859 1 89.94 409 PRO B CA 1
ATOM 10483 C C . PRO B 1 409 ? 25.484 -5.078 -29.344 1 89.94 409 PRO B C 1
ATOM 10485 O O . PRO B 1 409 ? 26.719 -4.996 -29.391 1 89.94 409 PRO B O 1
ATOM 10488 N N . SER B 1 410 ? 24.75 -4.145 -28.859 1 90.62 410 SER B N 1
ATOM 10489 C CA . SER B 1 410 ? 25.328 -2.895 -28.391 1 90.62 410 SER B CA 1
ATOM 10490 C C . SER B 1 410 ? 25.859 -3.033 -26.953 1 90.62 410 SER B C 1
ATOM 10492 O O . SER B 1 410 ? 27.016 -2.744 -26.688 1 90.62 410 SER B O 1
ATOM 10494 N N . CYS B 1 411 ? 25.031 -3.475 -26.094 1 92.06 411 CYS B N 1
ATOM 10495 C CA . CYS B 1 411 ? 25.438 -3.535 -24.703 1 92.06 411 CYS B CA 1
ATOM 10496 C C . CYS B 1 411 ? 25.875 -4.949 -24.312 1 92.06 411 CYS B C 1
ATOM 10498 O O . CYS B 1 411 ? 26.391 -5.168 -23.219 1 92.06 411 CYS B O 1
ATOM 10500 N N . HIS B 1 412 ? 25.609 -5.898 -25.172 1 91.94 412 HIS B N 1
ATOM 10501 C CA . HIS B 1 412 ? 25.984 -7.293 -24.969 1 91.94 412 HIS B CA 1
ATOM 10502 C C . HIS B 1 412 ? 25.359 -7.855 -23.703 1 91.94 412 HIS B C 1
ATOM 10504 O O . HIS B 1 412 ? 26.016 -8.539 -22.922 1 91.94 412 HIS B O 1
ATOM 10510 N N . GLY B 1 413 ? 24.203 -7.395 -23.438 1 90.62 413 GLY B N 1
ATOM 10511 C CA . GLY B 1 413 ? 23.422 -7.938 -22.344 1 90.62 413 GLY B CA 1
ATOM 10512 C C . GLY B 1 413 ? 23.562 -7.129 -21.062 1 90.62 413 GLY B C 1
ATOM 10513 O O . GLY B 1 413 ? 22.922 -7.441 -20.062 1 90.62 413 GLY B O 1
ATOM 10514 N N . LYS B 1 414 ? 24.328 -6.082 -21.078 1 93.5 414 LYS B N 1
ATOM 10515 C CA . LYS B 1 414 ? 24.594 -5.328 -19.859 1 93.5 414 LYS B CA 1
ATOM 10516 C C . LYS B 1 414 ? 23.5 -4.316 -19.578 1 93.5 414 LYS B C 1
ATOM 10518 O O . LYS B 1 414 ? 23.391 -3.785 -18.469 1 93.5 414 LYS B O 1
ATOM 10523 N N . ARG B 1 415 ? 22.625 -3.963 -20.484 1 94.19 415 ARG B N 1
ATOM 10524 C CA . ARG B 1 415 ? 21.359 -3.26 -20.359 1 94.19 415 ARG B CA 1
ATOM 10525 C C . ARG B 1 415 ? 21.578 -1.759 -20.203 1 94.19 415 ARG B C 1
ATOM 10527 O O . ARG B 1 415 ? 20.625 -0.982 -20.219 1 94.19 415 ARG B O 1
ATOM 10534 N N . LEU B 1 416 ? 22.891 -1.284 -19.984 1 95.75 416 LEU B N 1
ATOM 10535 C CA . LEU B 1 416 ? 23.156 0.122 -19.703 1 95.75 416 LEU B CA 1
ATOM 10536 C C . LEU B 1 416 ? 23.969 0.758 -20.828 1 95.75 416 LEU B C 1
ATOM 10538 O O . LEU B 1 416 ? 24.547 0.053 -21.656 1 95.75 416 LEU B O 1
ATOM 10542 N N . LYS B 1 417 ? 24 2.131 -20.812 1 93.31 417 LYS B N 1
ATOM 10543 C CA . LYS B 1 417 ? 24.812 2.898 -21.766 1 93.31 417 LYS B CA 1
ATOM 10544 C C . LYS B 1 417 ? 26.297 2.762 -21.453 1 93.31 417 LYS B C 1
ATOM 10546 O O . LYS B 1 417 ? 26.672 2.428 -20.328 1 93.31 417 LYS B O 1
ATOM 10551 N N . LYS B 1 418 ? 27.062 3.037 -22.406 1 91.62 418 LYS B N 1
ATOM 10552 C CA . LYS B 1 418 ? 28.5 2.914 -22.281 1 91.62 418 LYS B CA 1
ATOM 10553 C C . LYS B 1 418 ? 29.047 3.873 -21.219 1 91.62 418 LYS B C 1
ATOM 10555 O O . LYS B 1 418 ? 29.984 3.541 -20.484 1 91.62 418 LYS B O 1
ATOM 10560 N N . GLN B 1 419 ? 28.422 5.02 -21.078 1 89.5 419 GLN B N 1
ATOM 10561 C CA . GLN B 1 419 ? 28.875 6.016 -20.109 1 89.5 419 GLN B CA 1
ATOM 10562 C C . GLN B 1 419 ? 28.641 5.531 -18.672 1 89.5 419 GLN B C 1
ATOM 10564 O O . GLN B 1 419 ? 29.484 5.758 -17.797 1 89.5 419 GLN B O 1
ATOM 10569 N N . ALA B 1 420 ? 27.5 4.871 -18.453 1 93.44 420 ALA B N 1
ATOM 10570 C CA . ALA B 1 420 ? 27.188 4.328 -17.125 1 93.44 420 ALA B CA 1
ATOM 10571 C C . ALA B 1 420 ? 28.109 3.158 -16.781 1 93.44 420 ALA B C 1
ATOM 10573 O O . ALA B 1 420 ? 28.547 3.018 -15.641 1 93.44 420 ALA B O 1
ATOM 10574 N N . LEU B 1 421 ? 28.406 2.398 -17.812 1 94.88 421 LEU B N 1
ATOM 10575 C CA . LEU B 1 421 ? 29.234 1.215 -17.609 1 94.88 421 LEU B CA 1
ATOM 10576 C C . LEU B 1 421 ? 30.688 1.603 -17.375 1 94.88 421 LEU B C 1
ATOM 10578 O O . LEU B 1 421 ? 31.484 0.791 -16.891 1 94.88 421 LEU B O 1
ATOM 10582 N N . ALA B 1 422 ? 31.016 2.848 -17.688 1 93.75 422 ALA B N 1
ATOM 10583 C CA . ALA B 1 422 ? 32.375 3.324 -17.547 1 93.75 422 ALA B CA 1
ATOM 10584 C C . ALA B 1 422 ? 32.656 3.824 -16.125 1 93.75 422 ALA B C 1
ATOM 10586 O O . ALA B 1 422 ? 33.75 4.219 -15.789 1 93.75 422 ALA B O 1
ATOM 10587 N N . VAL B 1 423 ? 31.672 3.812 -15.289 1 94.38 423 VAL B N 1
ATOM 10588 C CA . VAL B 1 423 ? 31.828 4.211 -13.891 1 94.38 423 VAL B CA 1
ATOM 10589 C C . VAL B 1 423 ? 32.125 2.98 -13.039 1 94.38 423 VAL B C 1
ATOM 10591 O O . VAL B 1 423 ? 31.469 1.947 -13.172 1 94.38 423 VAL B O 1
ATOM 10594 N N . THR B 1 424 ? 33.156 3.092 -12.203 1 95.38 424 THR B N 1
ATOM 10595 C CA . THR B 1 424 ? 33.531 1.909 -11.438 1 95.38 424 THR B CA 1
ATOM 10596 C C . THR B 1 424 ? 33.625 2.234 -9.953 1 95.38 424 THR B C 1
ATOM 10598 O O . THR B 1 424 ? 33.781 3.395 -9.57 1 95.38 424 THR B O 1
ATOM 10601 N N . VAL B 1 425 ? 33.375 1.316 -9.141 1 95.38 425 VAL B N 1
ATOM 10602 C CA . VAL B 1 425 ? 33.656 1.27 -7.711 1 95.38 425 VAL B CA 1
ATOM 10603 C C . VAL B 1 425 ? 34.531 0.072 -7.402 1 95.38 425 VAL B C 1
ATOM 10605 O O . VAL B 1 425 ? 34.188 -1.069 -7.715 1 95.38 425 VAL B O 1
ATOM 10608 N N . GLY B 1 426 ? 35.688 0.192 -6.844 1 92.56 426 GLY B N 1
ATOM 10609 C CA . GLY B 1 426 ? 36.625 -0.908 -6.672 1 92.56 426 GLY B CA 1
ATOM 10610 C C . GLY B 1 426 ? 37 -1.572 -7.98 1 92.56 426 GLY B C 1
ATOM 10611 O O . GLY B 1 426 ? 37.031 -2.801 -8.07 1 92.56 426 GLY B O 1
ATOM 10612 N N . ASP B 1 427 ? 36.938 -0.985 -9.016 1 90.88 427 ASP B N 1
ATOM 10613 C CA . ASP B 1 427 ? 37.375 -1.39 -10.344 1 90.88 427 ASP B CA 1
ATOM 10614 C C . ASP B 1 427 ? 36.312 -2.191 -11.062 1 90.88 427 ASP B C 1
ATOM 10616 O O . ASP B 1 427 ? 36.562 -2.793 -12.109 1 90.88 427 ASP B O 1
ATOM 10620 N N . GLU B 1 428 ? 35.188 -2.348 -10.461 1 95.06 428 GLU B N 1
ATOM 10621 C CA . GLU B 1 428 ? 34.062 -3.057 -11.094 1 95.06 428 GLU B CA 1
ATOM 10622 C C . GLU B 1 428 ? 32.938 -2.104 -11.445 1 95.06 428 GLU B C 1
ATOM 10624 O O . GLU B 1 428 ? 32.625 -1.193 -10.68 1 95.06 428 GLU B O 1
ATOM 10629 N N . ASN B 1 429 ? 32.438 -2.242 -12.648 1 95.5 429 ASN B N 1
ATOM 10630 C CA . ASN B 1 429 ? 31.219 -1.484 -12.93 1 95.5 429 ASN B CA 1
ATOM 10631 C C . ASN B 1 429 ? 29.984 -2.16 -12.336 1 95.5 429 ASN B C 1
ATOM 10633 O O . ASN B 1 429 ? 30.062 -3.273 -11.812 1 95.5 429 ASN B O 1
ATOM 10637 N N . ILE B 1 430 ? 28.891 -1.559 -12.375 1 96.81 430 ILE B N 1
ATOM 10638 C CA . ILE B 1 430 ? 27.703 -1.99 -11.641 1 96.81 430 ILE B CA 1
ATOM 10639 C C . ILE B 1 430 ? 27.203 -3.316 -12.203 1 96.81 430 ILE B C 1
ATOM 10641 O O . ILE B 1 430 ? 26.75 -4.184 -11.453 1 96.81 430 ILE B O 1
ATOM 10645 N N . THR B 1 431 ? 27.281 -3.553 -13.547 1 95.69 431 THR B N 1
ATOM 10646 C CA . THR B 1 431 ? 26.781 -4.773 -14.172 1 95.69 431 THR B CA 1
ATOM 10647 C C . THR B 1 431 ? 27.688 -5.957 -13.844 1 95.69 431 THR B C 1
ATOM 10649 O O . THR B 1 431 ? 27.203 -7.059 -13.57 1 95.69 431 THR B O 1
ATOM 10652 N N . ASP B 1 432 ? 28.953 -5.703 -13.906 1 95.06 432 ASP B N 1
ATOM 10653 C CA . ASP B 1 432 ? 29.906 -6.762 -13.57 1 95.06 432 ASP B CA 1
ATOM 10654 C C . ASP B 1 432 ? 29.734 -7.207 -12.117 1 95.06 432 ASP B C 1
ATOM 10656 O O . ASP B 1 432 ? 29.844 -8.398 -11.812 1 95.06 432 ASP B O 1
ATOM 10660 N N . LEU B 1 433 ? 29.469 -6.266 -11.344 1 96.12 433 LEU B N 1
ATOM 10661 C CA . LEU B 1 433 ? 29.25 -6.582 -9.938 1 96.12 433 LEU B CA 1
ATOM 10662 C C . LEU B 1 433 ? 27.984 -7.418 -9.766 1 96.12 433 LEU B C 1
ATOM 10664 O O . LEU B 1 433 ? 27.969 -8.359 -8.961 1 96.12 433 LEU B O 1
ATOM 10668 N N . THR B 1 434 ? 26.891 -7.102 -10.43 1 96.31 434 THR B N 1
ATOM 10669 C CA . THR B 1 434 ? 25.625 -7.801 -10.297 1 96.31 434 THR B CA 1
ATOM 10670 C C . THR B 1 434 ? 25.703 -9.195 -10.914 1 96.31 434 THR B C 1
ATOM 10672 O O . THR B 1 434 ? 24.859 -10.055 -10.648 1 96.31 434 THR B O 1
ATOM 10675 N N . ASN B 1 435 ? 26.781 -9.461 -11.742 1 94.69 435 ASN B N 1
ATOM 10676 C CA . ASN B 1 435 ? 26.953 -10.766 -12.375 1 94.69 435 ASN B CA 1
ATOM 10677 C C . ASN B 1 435 ? 27.75 -11.719 -11.492 1 94.69 435 ASN B C 1
ATOM 10679 O O . ASN B 1 435 ? 27.875 -12.906 -11.797 1 94.69 435 ASN B O 1
ATOM 10683 N N . LEU B 1 436 ? 28.219 -11.156 -10.398 1 94.38 436 LEU B N 1
ATOM 10684 C CA . LEU B 1 436 ? 28.844 -12.031 -9.422 1 94.38 436 LEU B CA 1
ATOM 10685 C C . LEU B 1 436 ? 27.797 -12.805 -8.625 1 94.38 436 LEU B C 1
ATOM 10687 O O . LEU B 1 436 ? 26.656 -12.344 -8.484 1 94.38 436 LEU B O 1
ATOM 10691 N N . SER B 1 437 ? 28.234 -14.047 -8.188 1 93.25 437 SER B N 1
ATOM 10692 C CA . SER B 1 437 ? 27.359 -14.734 -7.238 1 93.25 437 SER B CA 1
ATOM 10693 C C . SER B 1 437 ? 27.234 -13.953 -5.93 1 93.25 437 SER B C 1
ATOM 10695 O O . SER B 1 437 ? 28.062 -13.078 -5.645 1 93.25 437 SER B O 1
ATOM 10697 N N . ILE B 1 438 ? 26.203 -14.195 -5.211 1 95.5 438 ILE B N 1
ATOM 10698 C CA . ILE B 1 438 ? 26 -13.531 -3.928 1 95.5 438 ILE B CA 1
ATOM 10699 C C . ILE B 1 438 ? 27.25 -13.711 -3.053 1 95.5 438 ILE B C 1
ATOM 10701 O O . ILE B 1 438 ? 27.719 -12.758 -2.43 1 95.5 438 ILE B O 1
ATOM 10705 N N . ASN B 1 439 ? 27.828 -14.906 -3.105 1 93.5 439 ASN B N 1
ATOM 10706 C CA . ASN B 1 439 ? 29.062 -15.148 -2.373 1 93.5 439 ASN B CA 1
ATOM 10707 C C . ASN B 1 439 ? 30.219 -14.312 -2.932 1 93.5 439 ASN B C 1
ATOM 10709 O O . ASN B 1 439 ? 31.016 -13.758 -2.172 1 93.5 439 ASN B O 1
ATOM 10713 N N . GLY B 1 440 ? 30.281 -14.289 -4.199 1 94.25 440 GLY B N 1
ATOM 10714 C CA . GLY B 1 440 ? 31.312 -13.484 -4.844 1 94.25 440 GLY B CA 1
ATOM 10715 C C . GLY B 1 440 ? 31.203 -12.008 -4.527 1 94.25 440 GLY B C 1
ATOM 10716 O O . GLY B 1 440 ? 32.219 -11.336 -4.32 1 94.25 440 GLY B O 1
ATOM 10717 N N . MET B 1 441 ? 30.016 -11.492 -4.5 1 96.25 441 MET B N 1
ATOM 10718 C CA . MET B 1 441 ? 29.797 -10.078 -4.203 1 96.25 441 MET B CA 1
ATOM 10719 C C . MET B 1 441 ? 30.156 -9.766 -2.754 1 96.25 441 MET B C 1
ATOM 10721 O O . MET B 1 441 ? 30.719 -8.703 -2.461 1 96.25 441 MET B O 1
ATOM 10725 N N . LEU B 1 442 ? 29.781 -10.641 -1.79 1 96.81 442 LEU B N 1
ATOM 10726 C CA . LEU B 1 442 ? 30.141 -10.453 -0.388 1 96.81 442 LEU B CA 1
ATOM 10727 C C . LEU B 1 442 ? 31.656 -10.406 -0.216 1 96.81 442 LEU B C 1
ATOM 10729 O O . LEU B 1 442 ? 32.188 -9.578 0.531 1 96.81 442 LEU B O 1
ATOM 10733 N N . ASP B 1 443 ? 32.344 -11.242 -0.995 1 95.5 443 ASP B N 1
ATOM 10734 C CA . ASP B 1 443 ? 33.812 -11.234 -0.981 1 95.5 443 ASP B CA 1
ATOM 10735 C C . ASP B 1 443 ? 34.344 -9.914 -1.514 1 95.5 443 ASP B C 1
ATOM 10737 O O . ASP B 1 443 ? 35.312 -9.375 -0.968 1 95.5 443 ASP B O 1
ATOM 10741 N N . PHE B 1 444 ? 33.781 -9.453 -2.553 1 95.62 444 PHE B N 1
ATOM 10742 C CA . PHE B 1 444 ? 34.188 -8.18 -3.146 1 95.62 444 PHE B CA 1
ATOM 10743 C C . PHE B 1 444 ? 34.031 -7.043 -2.143 1 95.62 444 PHE B C 1
ATOM 10745 O O . PHE B 1 444 ? 34.938 -6.215 -1.99 1 95.62 444 PHE B O 1
ATOM 10752 N N . LEU B 1 445 ? 32.844 -6.969 -1.434 1 96.12 445 LEU B N 1
ATOM 10753 C CA . LEU B 1 445 ? 32.562 -5.895 -0.486 1 96.12 445 LEU B CA 1
ATOM 10754 C C . LEU B 1 445 ? 33.531 -5.938 0.689 1 96.12 445 LEU B C 1
ATOM 10756 O O . LEU B 1 445 ? 33.906 -4.895 1.225 1 96.12 445 LEU B O 1
ATOM 10760 N N . ASP B 1 446 ? 33.938 -7.098 1.07 1 94.12 446 ASP B N 1
ATOM 10761 C CA . ASP B 1 446 ? 34.875 -7.258 2.184 1 94.12 446 ASP B CA 1
ATOM 10762 C C . ASP B 1 446 ? 36.25 -6.746 1.816 1 94.12 446 ASP B C 1
ATOM 10764 O O . ASP B 1 446 ? 37 -6.266 2.68 1 94.12 446 ASP B O 1
ATOM 10768 N N . ARG B 1 447 ? 36.625 -6.77 0.575 1 93.5 447 ARG B N 1
ATOM 10769 C CA . ARG B 1 447 ? 37.969 -6.375 0.113 1 93.5 447 ARG B CA 1
ATOM 10770 C C . ARG B 1 447 ? 37.969 -4.934 -0.378 1 93.5 447 ARG B C 1
ATOM 10772 O O . ARG B 1 447 ? 39.031 -4.379 -0.688 1 93.5 447 ARG B O 1
ATOM 10779 N N . LEU B 1 448 ? 36.812 -4.297 -0.433 1 94.12 448 LEU B N 1
ATOM 10780 C CA . LEU B 1 448 ? 36.688 -2.951 -0.983 1 94.12 448 LEU B CA 1
ATOM 10781 C C . LEU B 1 448 ? 37.406 -1.934 -0.103 1 94.12 448 LEU B C 1
ATOM 10783 O O . LEU B 1 448 ? 37.156 -1.867 1.104 1 94.12 448 LEU B O 1
ATOM 10787 N N . GLU B 1 449 ? 38.344 -1.206 -0.654 1 93.12 449 GLU B N 1
ATOM 10788 C CA . GLU B 1 449 ? 39.062 -0.138 0.038 1 93.12 449 GLU B CA 1
ATOM 10789 C C . GLU B 1 449 ? 38.562 1.236 -0.427 1 93.12 449 GLU B C 1
ATOM 10791 O O . GLU B 1 449 ? 38.562 1.524 -1.626 1 93.12 449 GLU B O 1
ATOM 10796 N N . LEU B 1 450 ? 38.156 2.037 0.531 1 90.75 450 LEU B N 1
ATOM 10797 C CA . LEU B 1 450 ? 37.625 3.363 0.225 1 90.75 450 LEU B CA 1
ATOM 10798 C C . LEU B 1 450 ? 38.375 4.441 0.987 1 90.75 450 LEU B C 1
ATOM 10800 O O . LEU B 1 450 ? 38.969 4.164 2.031 1 90.75 450 LEU B O 1
ATOM 10804 N N . SER B 1 451 ? 38.406 5.629 0.426 1 86.44 451 SER B N 1
ATOM 10805 C CA . SER B 1 451 ? 38.938 6.781 1.151 1 86.44 451 SER B CA 1
ATOM 10806 C C . SER B 1 451 ? 38.062 7.113 2.361 1 86.44 451 SER B C 1
ATOM 10808 O O . SER B 1 451 ? 36.938 6.621 2.477 1 86.44 451 SER B O 1
ATOM 10810 N N . GLU B 1 452 ? 38.594 7.891 3.242 1 81.12 452 GLU B N 1
ATOM 10811 C CA . GLU B 1 452 ? 37.844 8.258 4.441 1 81.12 452 GLU B CA 1
ATOM 10812 C C . GLU B 1 452 ? 36.531 8.969 4.086 1 81.12 452 GLU B C 1
ATOM 10814 O O . GLU B 1 452 ? 35.5 8.703 4.688 1 81.12 452 GLU B O 1
ATOM 10819 N N . ARG B 1 453 ? 36.656 9.844 3.098 1 74.38 453 ARG B N 1
ATOM 10820 C CA . ARG B 1 453 ? 35.469 10.57 2.656 1 74.38 453 ARG B CA 1
ATOM 10821 C C . ARG B 1 453 ? 34.438 9.625 2.066 1 74.38 453 ARG B C 1
ATOM 10823 O O . ARG B 1 453 ? 33.25 9.688 2.422 1 74.38 453 ARG B O 1
ATOM 10830 N N . ASP B 1 454 ? 34.906 8.812 1.182 1 84.06 454 ASP B N 1
ATOM 10831 C CA . ASP B 1 454 ? 34 7.883 0.509 1 84.06 454 ASP B CA 1
ATOM 10832 C C . ASP B 1 454 ? 33.375 6.91 1.504 1 84.06 454 ASP B C 1
ATOM 10834 O O . ASP B 1 454 ? 32.25 6.492 1.335 1 84.06 454 ASP B O 1
ATOM 10838 N N . HIS B 1 455 ? 34.094 6.633 2.516 1 87.44 455 HIS B N 1
ATOM 10839 C CA . HIS B 1 455 ? 33.562 5.73 3.541 1 87.44 455 HIS B CA 1
ATOM 10840 C C . HIS B 1 455 ? 32.406 6.367 4.305 1 87.44 455 HIS B C 1
ATOM 10842 O O . HIS B 1 455 ? 31.422 5.699 4.598 1 87.44 455 HIS B O 1
ATOM 10848 N N . MET B 1 456 ? 32.562 7.609 4.578 1 78.31 456 MET B N 1
ATOM 10849 C CA . MET B 1 456 ? 31.516 8.312 5.293 1 78.31 456 MET B CA 1
ATOM 10850 C C . MET B 1 456 ? 30.234 8.359 4.465 1 78.31 456 MET B C 1
ATOM 10852 O O . MET B 1 456 ? 29.125 8.227 5.008 1 78.31 456 MET B O 1
ATOM 10856 N N . ILE B 1 457 ? 30.453 8.539 3.176 1 78.12 457 ILE B N 1
ATOM 10857 C CA . ILE B 1 457 ? 29.312 8.68 2.281 1 78.12 457 ILE B CA 1
ATOM 10858 C C . ILE B 1 457 ? 28.641 7.316 2.082 1 78.12 457 ILE B C 1
ATOM 10860 O O . ILE B 1 457 ? 27.406 7.211 2.082 1 78.12 457 ILE B O 1
ATOM 10864 N N . ALA B 1 458 ? 29.484 6.305 1.986 1 89.06 458 ALA B N 1
ATOM 10865 C CA . ALA B 1 458 ? 28.984 5.016 1.513 1 89.06 458 ALA B CA 1
ATOM 10866 C C . ALA B 1 458 ? 28.641 4.094 2.682 1 89.06 458 ALA B C 1
ATOM 10868 O O . ALA B 1 458 ? 28.016 3.053 2.496 1 89.06 458 ALA B O 1
ATOM 10869 N N . ASP B 1 459 ? 28.984 4.438 3.857 1 87 459 ASP B N 1
ATOM 10870 C CA . ASP B 1 459 ? 28.891 3.527 4.996 1 87 459 ASP B CA 1
ATOM 10871 C C . ASP B 1 459 ? 27.469 2.99 5.16 1 87 459 ASP B C 1
ATOM 10873 O O . ASP B 1 459 ? 27.266 1.778 5.266 1 87 459 ASP B O 1
ATOM 10877 N N . ALA B 1 460 ? 26.484 3.881 5.207 1 81.62 460 ALA B N 1
ATOM 10878 C CA . ALA B 1 460 ? 25.094 3.479 5.402 1 81.62 460 ALA B CA 1
ATOM 10879 C C . ALA B 1 460 ? 24.609 2.596 4.254 1 81.62 460 ALA B C 1
ATOM 10881 O O . ALA B 1 460 ? 23.891 1.623 4.473 1 81.62 460 ALA B O 1
ATOM 10882 N N . VAL B 1 461 ? 25.031 2.945 3.047 1 89.31 461 VAL B N 1
ATOM 10883 C CA . VAL B 1 461 ? 24.609 2.209 1.859 1 89.31 461 VAL B CA 1
ATOM 10884 C C . VAL B 1 461 ? 25.234 0.821 1.859 1 89.31 461 VAL B C 1
ATOM 10886 O O . VAL B 1 461 ? 24.562 -0.177 1.596 1 89.31 461 VAL B O 1
ATOM 10889 N N . LEU B 1 462 ? 26.531 0.728 2.184 1 93.5 462 LEU B N 1
ATOM 10890 C CA . LEU B 1 462 ? 27.266 -0.537 2.201 1 93.5 462 LEU B CA 1
ATOM 10891 C C . LEU B 1 462 ? 26.719 -1.46 3.287 1 93.5 462 LEU B C 1
ATOM 10893 O O . LEU B 1 462 ? 26.656 -2.678 3.1 1 93.5 462 LEU B O 1
ATOM 10897 N N . LYS B 1 463 ? 26.391 -0.885 4.332 1 88.75 463 LYS B N 1
ATOM 10898 C CA . LYS B 1 463 ? 25.797 -1.686 5.402 1 88.75 463 LYS B CA 1
ATOM 10899 C C . LYS B 1 463 ? 24.516 -2.363 4.938 1 88.75 463 LYS B C 1
ATOM 10901 O O . LYS B 1 463 ? 24.312 -3.557 5.172 1 88.75 463 LYS B O 1
ATOM 10906 N N . GLU B 1 464 ? 23.641 -1.614 4.293 1 85.31 464 GLU B N 1
ATOM 10907 C CA . GLU B 1 464 ? 22.391 -2.152 3.797 1 85.31 464 GLU B CA 1
ATOM 10908 C C . GLU B 1 464 ? 22.625 -3.25 2.764 1 85.31 464 GLU B C 1
ATOM 10910 O O . GLU B 1 464 ? 21.953 -4.289 2.793 1 85.31 464 GLU B O 1
ATOM 10915 N N . ILE B 1 465 ? 23.562 -3.02 1.861 1 94.25 465 ILE B N 1
ATOM 10916 C CA . ILE B 1 465 ? 23.875 -3.99 0.813 1 94.25 465 ILE B CA 1
ATOM 10917 C C . ILE B 1 465 ? 24.391 -5.281 1.439 1 94.25 465 ILE B C 1
ATOM 10919 O O . ILE B 1 465 ? 23.922 -6.375 1.109 1 94.25 465 ILE B O 1
ATOM 10923 N N . ARG B 1 466 ? 25.281 -5.16 2.369 1 95.38 466 ARG B N 1
ATOM 10924 C CA . ARG B 1 466 ? 25.891 -6.32 3.016 1 95.38 466 ARG B CA 1
ATOM 10925 C C . ARG B 1 466 ? 24.844 -7.129 3.779 1 95.38 466 ARG B C 1
ATOM 10927 O O . ARG B 1 466 ? 24.844 -8.359 3.719 1 95.38 466 ARG B O 1
ATOM 10934 N N . GLU B 1 467 ? 24.016 -6.504 4.512 1 90.62 467 GLU B N 1
ATOM 10935 C CA . GLU B 1 467 ? 22.984 -7.18 5.301 1 90.62 467 GLU B CA 1
ATOM 10936 C C . GLU B 1 467 ? 22.031 -7.961 4.41 1 90.62 467 GLU B C 1
ATOM 10938 O O . GLU B 1 467 ? 21.719 -9.117 4.695 1 90.62 467 GLU B O 1
ATOM 10943 N N . ARG B 1 468 ? 21.594 -7.422 3.381 1 90.56 468 ARG B N 1
ATOM 10944 C CA . ARG B 1 468 ? 20.641 -8.07 2.486 1 90.56 468 ARG B CA 1
ATOM 10945 C C . ARG B 1 468 ? 21.281 -9.266 1.781 1 90.56 468 ARG B C 1
ATOM 10947 O O . ARG B 1 468 ? 20.625 -10.289 1.583 1 90.56 468 ARG B O 1
ATOM 10954 N N . LEU B 1 469 ? 22.562 -9.07 1.39 1 96.25 469 LEU B N 1
ATOM 10955 C CA . LEU B 1 469 ? 23.281 -10.188 0.782 1 96.25 469 LEU B CA 1
ATOM 10956 C C . LEU B 1 469 ? 23.453 -11.328 1.779 1 96.25 469 LEU B C 1
ATOM 10958 O O . LEU B 1 469 ? 23.328 -12.5 1.418 1 96.25 469 LEU B O 1
ATOM 10962 N N . GLU B 1 470 ? 23.719 -11 2.965 1 94.06 470 GLU B N 1
ATOM 10963 C CA . GLU B 1 470 ? 23.891 -12.008 4 1 94.06 470 GLU B CA 1
ATOM 10964 C C . GLU B 1 470 ? 22.578 -12.766 4.254 1 94.06 470 GLU B C 1
ATOM 10966 O O . GLU B 1 470 ? 22.594 -13.961 4.527 1 94.06 470 GLU B O 1
ATOM 10971 N N . PHE B 1 471 ? 21.516 -12.148 4.207 1 90.06 471 PHE B N 1
ATOM 10972 C CA . PHE B 1 471 ? 20.219 -12.797 4.391 1 90.06 471 PHE B CA 1
ATOM 10973 C C . PHE B 1 471 ? 19.953 -13.781 3.264 1 90.06 471 PHE B C 1
ATOM 10975 O O . PHE B 1 471 ? 19.438 -14.875 3.502 1 90.06 471 PHE B O 1
ATOM 10982 N N . LEU B 1 472 ? 20.266 -13.367 2.025 1 92.94 472 LEU B N 1
ATOM 10983 C CA . LEU B 1 472 ? 20.125 -14.281 0.902 1 92.94 472 LEU B CA 1
ATOM 10984 C C . LEU B 1 472 ? 20.984 -15.523 1.09 1 92.94 472 LEU B C 1
ATOM 10986 O O . LEU B 1 472 ? 20.562 -16.641 0.81 1 92.94 472 LEU B O 1
ATOM 10990 N N . ARG B 1 473 ? 22.141 -15.312 1.6 1 90.31 473 ARG B N 1
ATOM 10991 C CA . ARG B 1 473 ? 23.062 -16.422 1.865 1 90.31 473 ARG B CA 1
ATOM 10992 C C . ARG B 1 473 ? 22.5 -17.344 2.955 1 90.31 473 ARG B C 1
ATOM 10994 O O . ARG B 1 473 ? 22.625 -18.562 2.867 1 90.31 473 ARG B O 1
ATOM 11001 N N . SER B 1 474 ? 21.875 -16.797 3.898 1 86.88 474 SER B N 1
ATOM 11002 C CA . SER B 1 474 ? 21.375 -17.547 5.051 1 86.88 474 SER B CA 1
ATOM 11003 C C . SER B 1 474 ? 20.25 -18.484 4.652 1 86.88 474 SER B C 1
ATOM 11005 O O . SER B 1 474 ? 19.969 -19.469 5.34 1 86.88 474 SER B O 1
ATOM 11007 N N . VAL B 1 475 ? 19.594 -18.172 3.59 1 86.38 475 VAL B N 1
ATOM 11008 C CA . VAL B 1 475 ? 18.484 -19.031 3.176 1 86.38 475 VAL B CA 1
ATOM 11009 C C . VAL B 1 475 ? 18.922 -19.938 2.037 1 86.38 475 VAL B C 1
ATOM 11011 O O . VAL B 1 475 ? 18.094 -20.531 1.341 1 86.38 475 VAL B O 1
ATOM 11014 N N . GLY B 1 476 ? 20.156 -19.953 1.712 1 82.56 476 GLY B N 1
ATOM 11015 C CA . GLY B 1 476 ? 20.719 -20.922 0.793 1 82.56 476 GLY B CA 1
ATOM 11016 C C . GLY B 1 476 ? 20.719 -20.469 -0.651 1 82.56 476 GLY B C 1
ATOM 11017 O O . GLY B 1 476 ? 20.641 -21.281 -1.57 1 82.56 476 GLY B O 1
ATOM 11018 N N . LEU B 1 477 ? 20.703 -19.141 -0.878 1 89 477 LEU B N 1
ATOM 11019 C CA . LEU B 1 477 ? 20.656 -18.625 -2.242 1 89 477 LEU B CA 1
ATOM 11020 C C . LEU B 1 477 ? 21.984 -17.969 -2.629 1 89 477 LEU B C 1
ATOM 11022 O O . LEU B 1 477 ? 22.016 -17.047 -3.439 1 89 477 LEU B O 1
ATOM 11026 N N . ASP B 1 478 ? 23.062 -18.406 -2.039 1 89.94 478 ASP B N 1
ATOM 11027 C CA . ASP B 1 478 ? 24.375 -17.781 -2.209 1 89.94 478 ASP B CA 1
ATOM 11028 C C . ASP B 1 478 ? 24.891 -17.984 -3.631 1 89.94 478 ASP B C 1
ATOM 11030 O O . ASP B 1 478 ? 25.797 -17.266 -4.07 1 89.94 478 ASP B O 1
ATOM 11034 N N . TYR B 1 479 ? 24.312 -18.891 -4.387 1 86.38 479 TYR B N 1
ATOM 11035 C CA . TYR B 1 479 ? 24.781 -19.188 -5.734 1 86.38 479 TYR B CA 1
ATOM 11036 C C . TYR B 1 479 ? 24.141 -18.25 -6.758 1 86.38 479 TYR B C 1
ATOM 11038 O O . TYR B 1 479 ? 24.609 -18.156 -7.895 1 86.38 479 TYR B O 1
ATOM 11046 N N . LEU B 1 480 ? 23.141 -17.531 -6.418 1 91.44 480 LEU B N 1
ATOM 11047 C CA . LEU B 1 480 ? 22.422 -16.672 -7.355 1 91.44 480 LEU B CA 1
ATOM 11048 C C . LEU B 1 480 ? 23.219 -15.406 -7.656 1 91.44 480 LEU B C 1
ATOM 11050 O O . LEU B 1 480 ? 24.125 -15.039 -6.906 1 91.44 480 LEU B O 1
ATOM 11054 N N . THR B 1 481 ? 22.922 -14.805 -8.758 1 94.31 481 THR B N 1
ATOM 11055 C CA . THR B 1 481 ? 23.422 -13.492 -9.125 1 94.31 481 THR B CA 1
ATOM 11056 C C . THR B 1 481 ? 22.312 -12.445 -9.055 1 94.31 481 THR B C 1
ATOM 11058 O O . THR B 1 481 ? 21.141 -12.773 -9.195 1 94.31 481 THR B O 1
ATOM 11061 N N . LEU B 1 482 ? 22.688 -11.227 -8.828 1 95.75 482 LEU B N 1
ATOM 11062 C CA . LEU B 1 482 ? 21.688 -10.164 -8.734 1 95.75 482 LEU B CA 1
ATOM 11063 C C . LEU B 1 482 ? 21.094 -9.852 -10.109 1 95.75 482 LEU B C 1
ATOM 11065 O O . LEU B 1 482 ? 20 -9.297 -10.203 1 95.75 482 LEU B O 1
ATOM 11069 N N . SER B 1 483 ? 21.797 -10.219 -11.211 1 94.25 483 SER B N 1
ATOM 11070 C CA . SER B 1 483 ? 21.344 -9.922 -12.57 1 94.25 483 SER B CA 1
ATOM 11071 C C . SER B 1 483 ? 20.375 -11 -13.07 1 94.25 483 SER B C 1
ATOM 11073 O O . SER B 1 483 ? 19.719 -10.82 -14.102 1 94.25 483 SER B O 1
ATOM 11075 N N . ARG B 1 484 ? 20.219 -12.055 -12.297 1 90.56 484 ARG B N 1
ATOM 11076 C CA . ARG B 1 484 ? 19.328 -13.125 -12.695 1 90.56 484 ARG B CA 1
ATOM 11077 C C . ARG B 1 484 ? 17.891 -12.617 -12.82 1 90.56 484 ARG B C 1
ATOM 11079 O O . ARG B 1 484 ? 17.391 -11.922 -11.938 1 90.56 484 ARG B O 1
ATOM 11086 N N . ALA B 1 485 ? 17.344 -12.977 -14.016 1 88.69 485 ALA B N 1
ATOM 11087 C CA . ALA B 1 485 ? 15.961 -12.555 -14.25 1 88.69 485 ALA B CA 1
ATOM 11088 C C . ALA B 1 485 ? 15 -13.25 -13.289 1 88.69 485 ALA B C 1
ATOM 11090 O O . ALA B 1 485 ? 15.102 -14.461 -13.062 1 88.69 485 ALA B O 1
ATOM 11091 N N . SER B 1 486 ? 14.047 -12.578 -12.758 1 87.44 486 SER B N 1
ATOM 11092 C CA . SER B 1 486 ? 13.109 -13.117 -11.781 1 87.44 486 SER B CA 1
ATOM 11093 C C . SER B 1 486 ? 12.234 -14.203 -12.398 1 87.44 486 SER B C 1
ATOM 11095 O O . SER B 1 486 ? 11.836 -15.148 -11.711 1 87.44 486 SER B O 1
ATOM 11097 N N . GLY B 1 487 ? 11.969 -14.102 -13.734 1 80.31 487 GLY B N 1
ATOM 11098 C CA . GLY B 1 487 ? 11.125 -15.062 -14.43 1 80.31 487 GLY B CA 1
ATOM 11099 C C . GLY B 1 487 ? 11.766 -16.438 -14.555 1 80.31 487 GLY B C 1
ATOM 11100 O O . GLY B 1 487 ? 11.078 -17.422 -14.789 1 80.31 487 GLY B O 1
ATOM 11101 N N . THR B 1 488 ? 13.094 -16.5 -14.312 1 79.94 488 THR B N 1
ATOM 11102 C CA . THR B 1 488 ? 13.82 -17.766 -14.484 1 79.94 488 THR B CA 1
ATOM 11103 C C . THR B 1 488 ? 13.992 -18.469 -13.148 1 79.94 488 THR B C 1
ATOM 11105 O O . THR B 1 488 ? 14.539 -19.578 -13.086 1 79.94 488 THR B O 1
ATOM 11108 N N . LEU B 1 489 ? 13.461 -17.891 -12.086 1 81.94 489 LEU B N 1
ATOM 11109 C CA . LEU B 1 489 ? 13.602 -18.469 -10.758 1 81.94 489 LEU B CA 1
ATOM 11110 C C . LEU B 1 489 ? 12.586 -19.594 -10.539 1 81.94 489 LEU B C 1
ATOM 11112 O O . LEU B 1 489 ? 11.469 -19.531 -11.055 1 81.94 489 LEU B O 1
ATOM 11116 N N . SER B 1 490 ? 12.992 -20.562 -9.82 1 72.31 490 SER B N 1
ATOM 11117 C CA . SER B 1 490 ? 12.055 -21.594 -9.383 1 72.31 490 SER B CA 1
ATOM 11118 C C . SER B 1 490 ? 11.117 -21.047 -8.305 1 72.31 490 SER B C 1
ATOM 11120 O O . SER B 1 490 ? 11.367 -20 -7.727 1 72.31 490 SER B O 1
ATOM 11122 N N . GLY B 1 491 ? 9.992 -21.75 -8.133 1 71.69 491 GLY B N 1
ATOM 11123 C CA . GLY B 1 491 ? 9.078 -21.375 -7.066 1 71.69 491 GLY B CA 1
ATOM 11124 C C . GLY B 1 491 ? 9.734 -21.328 -5.703 1 71.69 491 GLY B C 1
ATOM 11125 O O . GLY B 1 491 ? 9.523 -20.391 -4.938 1 71.69 491 GLY B O 1
ATOM 11126 N N . GLY B 1 492 ? 10.586 -22.281 -5.434 1 74.5 492 GLY B N 1
ATOM 11127 C CA . GLY B 1 492 ? 11.289 -22.312 -4.16 1 74.5 492 GLY B CA 1
ATOM 11128 C C . GLY B 1 492 ? 12.289 -21.188 -3.998 1 74.5 492 GLY B C 1
ATOM 11129 O O . GLY B 1 492 ? 12.43 -20.625 -2.91 1 74.5 492 GLY B O 1
ATOM 11130 N N . GLU B 1 493 ? 12.953 -20.891 -5.098 1 78.75 493 GLU B N 1
ATOM 11131 C CA . GLU B 1 493 ? 13.898 -19.781 -5.066 1 78.75 493 GLU B CA 1
ATOM 11132 C C . GLU B 1 493 ? 13.195 -18.453 -4.789 1 78.75 493 GLU B C 1
ATOM 11134 O O . GLU B 1 493 ? 13.656 -17.656 -3.975 1 78.75 493 GLU B O 1
ATOM 11139 N N . SER B 1 494 ? 12.141 -18.312 -5.477 1 84 494 SER B N 1
ATOM 11140 C CA . SER B 1 494 ? 11.375 -17.078 -5.301 1 84 494 SER B CA 1
ATOM 11141 C C . SER B 1 494 ? 10.875 -16.938 -3.869 1 84 494 SER B C 1
ATOM 11143 O O . SER B 1 494 ? 10.906 -15.844 -3.303 1 84 494 SER B O 1
ATOM 11145 N N . GLN B 1 495 ? 10.438 -17.969 -3.301 1 81.75 495 GLN B N 1
ATOM 11146 C CA . GLN B 1 495 ? 9.93 -17.953 -1.933 1 81.75 495 GLN B CA 1
ATOM 11147 C C . GLN B 1 495 ? 11.039 -17.609 -0.938 1 81.75 495 GLN B C 1
ATOM 11149 O O . GLN B 1 495 ? 10.828 -16.828 -0.014 1 81.75 495 GLN B O 1
ATOM 11154 N N . ARG B 1 496 ? 12.172 -18.188 -1.115 1 85.94 496 ARG B N 1
ATOM 11155 C CA . ARG B 1 496 ? 13.289 -17.953 -0.205 1 85.94 496 ARG B CA 1
ATOM 11156 C C . ARG B 1 496 ? 13.797 -16.516 -0.323 1 85.94 496 ARG B C 1
ATOM 11158 O O . ARG B 1 496 ? 14.25 -15.93 0.663 1 85.94 496 ARG B O 1
ATOM 11165 N N . ILE B 1 497 ? 13.734 -15.984 -1.553 1 89.31 497 ILE B N 1
ATOM 11166 C CA . ILE B 1 497 ? 14.094 -14.578 -1.728 1 89.31 497 ILE B CA 1
ATOM 11167 C C . ILE B 1 497 ? 13.148 -13.703 -0.912 1 89.31 497 ILE B C 1
ATOM 11169 O O . ILE B 1 497 ? 13.578 -12.766 -0.236 1 89.31 497 ILE B O 1
ATOM 11173 N N . ARG B 1 498 ? 11.922 -14.031 -0.946 1 85.19 498 ARG B N 1
ATOM 11174 C CA . ARG B 1 498 ? 10.945 -13.273 -0.171 1 85.19 498 ARG B CA 1
ATOM 11175 C C . ARG B 1 498 ? 11.195 -13.43 1.325 1 85.19 498 ARG B C 1
ATOM 11177 O O . ARG B 1 498 ? 11.07 -12.461 2.084 1 85.19 498 ARG B O 1
ATOM 11184 N N . LEU B 1 499 ? 11.516 -14.617 1.714 1 88.19 499 LEU B N 1
ATOM 11185 C CA . LEU B 1 499 ? 11.82 -14.875 3.117 1 88.19 499 LEU B CA 1
ATOM 11186 C C . LEU B 1 499 ? 13.023 -14.039 3.566 1 88.19 499 LEU B C 1
ATOM 11188 O O . LEU B 1 499 ? 13.008 -13.477 4.66 1 88.19 499 LEU B O 1
ATOM 11192 N N . ALA B 1 500 ? 13.984 -14.023 2.691 1 88.94 500 ALA B N 1
ATOM 11193 C CA . ALA B 1 500 ? 15.172 -13.242 3.006 1 88.94 500 ALA B CA 1
ATOM 11194 C C . ALA B 1 500 ? 14.828 -11.766 3.217 1 88.94 500 ALA B C 1
ATOM 11196 O O . ALA B 1 500 ? 15.383 -11.117 4.109 1 88.94 500 ALA B O 1
ATOM 11197 N N . THR B 1 501 ? 14.023 -11.273 2.41 1 85.44 501 THR B N 1
ATOM 11198 C CA . THR B 1 501 ? 13.617 -9.875 2.521 1 85.44 501 THR B CA 1
ATOM 11199 C C . THR B 1 501 ? 12.883 -9.633 3.838 1 85.44 501 THR B C 1
ATOM 11201 O O . THR B 1 501 ? 13.039 -8.578 4.453 1 85.44 501 THR B O 1
ATOM 11204 N N . GLN B 1 502 ? 12.117 -10.602 4.305 1 84.56 502 GLN B N 1
ATOM 11205 C CA . GLN B 1 502 ? 11.359 -10.461 5.547 1 84.56 502 GLN B CA 1
ATOM 11206 C C . GLN B 1 502 ? 12.281 -10.492 6.758 1 84.56 502 GLN B C 1
ATOM 11208 O O . GLN B 1 502 ? 12.062 -9.773 7.73 1 84.56 502 GLN B O 1
ATOM 11213 N N . ILE B 1 503 ? 13.289 -11.32 6.711 1 85.12 503 ILE B N 1
ATOM 11214 C CA . ILE B 1 503 ? 14.258 -11.414 7.801 1 85.12 503 ILE B CA 1
ATOM 11215 C C . ILE B 1 503 ? 15 -10.086 7.941 1 85.12 503 ILE B C 1
ATOM 11217 O O . ILE B 1 503 ? 15.281 -9.641 9.055 1 85.12 503 ILE B O 1
ATOM 11221 N N . GLY B 1 504 ? 15.297 -9.523 6.883 1 80.94 504 GLY B N 1
ATOM 11222 C CA . GLY B 1 504 ? 16 -8.258 6.883 1 80.94 504 GLY B CA 1
ATOM 11223 C C . GLY B 1 504 ? 15.234 -7.137 7.562 1 80.94 504 GLY B C 1
ATOM 11224 O O . GLY B 1 504 ? 15.836 -6.207 8.109 1 80.94 504 GLY B O 1
ATOM 11225 N N . SER B 1 505 ? 13.945 -7.258 7.578 1 81.75 505 SER B N 1
ATOM 11226 C CA . SER B 1 505 ? 13.125 -6.211 8.172 1 81.75 505 SER B CA 1
ATOM 11227 C C . SER B 1 505 ? 13.133 -6.301 9.695 1 81.75 505 SER B C 1
ATOM 11229 O O . SER B 1 505 ? 12.805 -5.332 10.383 1 81.75 505 SER B O 1
ATOM 11231 N N . SER B 1 506 ? 13.531 -7.414 10.32 1 83.31 506 SER B N 1
ATOM 11232 C CA . SER B 1 506 ? 13.648 -7.641 11.758 1 83.31 506 SER B CA 1
ATOM 11233 C C . SER B 1 506 ? 12.445 -7.094 12.508 1 83.31 506 SER B C 1
ATOM 11235 O O . SER B 1 506 ? 12.594 -6.414 13.523 1 83.31 506 SER B O 1
ATOM 11237 N N . LEU B 1 507 ? 11.242 -7.316 11.961 1 87.44 507 LEU B N 1
ATOM 11238 C CA . LEU B 1 507 ? 10.016 -6.895 12.625 1 87.44 507 LEU B CA 1
ATOM 11239 C C . LEU B 1 507 ? 9.602 -7.898 13.695 1 87.44 507 LEU B C 1
ATOM 11241 O O . LEU B 1 507 ? 9.859 -9.094 13.562 1 87.44 507 LEU B O 1
ATOM 11245 N N . VAL B 1 508 ? 9.039 -7.367 14.711 1 90.38 508 VAL B N 1
ATOM 11246 C CA . VAL B 1 508 ? 8.523 -8.18 15.812 1 90.38 508 VAL B CA 1
ATOM 11247 C C . VAL B 1 508 ? 7.004 -8.07 15.875 1 90.38 508 VAL B C 1
ATOM 11249 O O . VAL B 1 508 ? 6.434 -7.039 15.516 1 90.38 508 VAL B O 1
ATOM 11252 N N . GLY B 1 509 ? 6.355 -9.188 16.281 1 89.94 509 GLY B N 1
ATOM 11253 C CA . GLY B 1 509 ? 4.914 -9.172 16.469 1 89.94 509 GLY B CA 1
ATOM 11254 C C . GLY B 1 509 ? 4.141 -9.375 15.18 1 89.94 509 GLY B C 1
ATOM 11255 O O . GLY B 1 509 ? 2.992 -8.945 15.062 1 89.94 509 GLY B O 1
ATOM 11256 N N . VAL B 1 510 ? 4.758 -9.961 14.219 1 92.5 510 VAL B N 1
ATOM 11257 C CA . VAL B 1 510 ? 4.145 -10.211 12.922 1 92.5 510 VAL B CA 1
ATOM 11258 C C . VAL B 1 510 ? 3.76 -11.688 12.805 1 92.5 510 VAL B C 1
ATOM 11260 O O . VAL B 1 510 ? 4.395 -12.547 13.422 1 92.5 510 VAL B O 1
ATOM 11263 N N . LEU B 1 511 ? 2.631 -11.875 12.156 1 95.25 511 LEU B N 1
ATOM 11264 C CA . LEU B 1 511 ? 2.225 -13.234 11.828 1 95.25 511 LEU B CA 1
ATOM 11265 C C . LEU B 1 511 ? 2.691 -13.625 10.43 1 95.25 511 LEU B C 1
ATOM 11267 O O . LEU B 1 511 ? 2.186 -13.094 9.438 1 95.25 511 LEU B O 1
ATOM 11271 N N . TYR B 1 512 ? 3.697 -14.523 10.391 1 94.56 512 TYR B N 1
ATOM 11272 C CA . TYR B 1 512 ? 4.188 -15.008 9.109 1 94.56 512 TYR B CA 1
ATOM 11273 C C . TYR B 1 512 ? 3.49 -16.297 8.703 1 94.56 512 TYR B C 1
ATOM 11275 O O . TYR B 1 512 ? 3.408 -17.234 9.5 1 94.56 512 TYR B O 1
ATOM 11283 N N . ILE B 1 513 ? 2.926 -16.328 7.562 1 95.56 513 ILE B N 1
ATOM 11284 C CA . ILE B 1 513 ? 2.311 -17.531 7.027 1 95.56 513 ILE B CA 1
ATOM 11285 C C . ILE B 1 513 ? 3.064 -17.984 5.777 1 95.56 513 ILE B C 1
ATOM 11287 O O . ILE B 1 513 ? 3.184 -17.234 4.809 1 95.56 513 ILE B O 1
ATOM 11291 N N . LEU B 1 514 ? 3.617 -19.156 5.836 1 93 514 LEU B N 1
ATOM 11292 C CA . LEU B 1 514 ? 4.441 -19.672 4.75 1 93 514 LEU B CA 1
ATOM 11293 C C . LEU B 1 514 ? 3.801 -20.891 4.109 1 93 514 LEU B C 1
ATOM 11295 O O . LEU B 1 514 ? 3.248 -21.75 4.809 1 93 514 LEU B O 1
ATOM 11299 N N . ASP B 1 515 ? 3.926 -20.969 2.795 1 88.44 515 ASP B N 1
ATOM 11300 C CA . ASP B 1 515 ? 3.393 -22.109 2.041 1 88.44 515 ASP B CA 1
ATOM 11301 C C . ASP B 1 515 ? 4.508 -23.062 1.615 1 88.44 515 ASP B C 1
ATOM 11303 O O . ASP B 1 515 ? 5.199 -22.812 0.624 1 88.44 515 ASP B O 1
ATOM 11307 N N . GLU B 1 516 ? 4.629 -24.094 2.355 1 87.94 516 GLU B N 1
ATOM 11308 C CA . GLU B 1 516 ? 5.555 -25.188 2.057 1 87.94 516 GLU B CA 1
ATOM 11309 C C . GLU B 1 516 ? 6.93 -24.656 1.666 1 87.94 516 GLU B C 1
ATOM 11311 O O . GLU B 1 516 ? 7.426 -24.938 0.574 1 87.94 516 GLU B O 1
ATOM 11316 N N . PRO B 1 517 ? 7.625 -24.031 2.59 1 88 517 PRO B N 1
ATOM 11317 C CA . PRO B 1 517 ? 8.914 -23.406 2.283 1 88 517 PRO B CA 1
ATOM 11318 C C . PRO B 1 517 ? 10.016 -24.422 1.99 1 88 517 PRO B C 1
ATOM 11320 O O . PRO B 1 517 ? 11.055 -24.062 1.428 1 88 517 PRO B O 1
ATOM 11323 N N . SER B 1 518 ? 9.805 -25.656 2.252 1 87.44 518 SER B N 1
ATOM 11324 C CA . SER B 1 518 ? 10.844 -26.672 2.061 1 87.44 518 SER B CA 1
ATOM 11325 C C . SER B 1 518 ? 10.844 -27.203 0.629 1 87.44 518 SER B C 1
ATOM 11327 O O . SER B 1 518 ? 11.727 -27.969 0.249 1 87.44 518 SER B O 1
ATOM 11329 N N . ILE B 1 519 ? 9.898 -26.688 -0.194 1 78.44 519 ILE B N 1
ATOM 11330 C CA . ILE B 1 519 ? 9.766 -27.188 -1.558 1 78.44 519 ILE B CA 1
ATOM 11331 C C . ILE B 1 519 ? 11.055 -26.922 -2.336 1 78.44 519 ILE B C 1
ATOM 11333 O O . ILE B 1 519 ? 11.602 -25.812 -2.266 1 78.44 519 ILE B O 1
ATOM 11337 N N . GLY B 1 520 ? 11.523 -27.906 -2.99 1 75.62 520 GLY B N 1
ATOM 11338 C CA . GLY B 1 520 ? 12.672 -27.75 -3.871 1 75.62 520 GLY B CA 1
ATOM 11339 C C . GLY B 1 520 ? 13.992 -27.703 -3.125 1 75.62 520 GLY B C 1
ATOM 11340 O O . GLY B 1 520 ? 15.023 -27.375 -3.713 1 75.62 520 GLY B O 1
ATOM 11341 N N . LEU B 1 521 ? 13.859 -28.047 -1.833 1 84.69 521 LEU B N 1
ATOM 11342 C CA . LEU B 1 521 ? 15.086 -27.969 -1.043 1 84.69 521 LEU B CA 1
ATOM 11343 C C . LEU B 1 521 ? 15.609 -29.375 -0.712 1 84.69 521 LEU B C 1
ATOM 11345 O O . LEU B 1 521 ? 14.828 -30.281 -0.425 1 84.69 521 LEU B O 1
ATOM 11349 N N . HIS B 1 522 ? 16.922 -29.438 -1.017 1 87.81 522 HIS B N 1
ATOM 11350 C CA . HIS B 1 522 ? 17.625 -30.609 -0.495 1 87.81 522 HIS B CA 1
ATOM 11351 C C . HIS B 1 522 ? 17.609 -30.625 1.03 1 87.81 522 HIS B C 1
ATOM 11353 O O . HIS B 1 522 ? 17.594 -29.578 1.664 1 87.81 522 HIS B O 1
ATOM 11359 N N . GLN B 1 523 ? 17.609 -31.781 1.625 1 86.69 523 GLN B N 1
ATOM 11360 C CA . GLN B 1 523 ? 17.5 -31.922 3.074 1 86.69 523 GLN B CA 1
ATOM 11361 C C . GLN B 1 523 ? 18.594 -31.125 3.783 1 86.69 523 GLN B C 1
ATOM 11363 O O . GLN B 1 523 ? 18.375 -30.625 4.891 1 86.69 523 GLN B O 1
ATOM 11368 N N . ARG B 1 524 ? 19.734 -31.062 3.248 1 85.69 524 ARG B N 1
ATOM 11369 C CA . ARG B 1 524 ? 20.828 -30.266 3.812 1 85.69 524 ARG B CA 1
ATOM 11370 C C . ARG B 1 524 ? 20.406 -28.812 3.963 1 85.69 524 ARG B C 1
ATOM 11372 O O . ARG B 1 524 ? 20.672 -28.188 4.996 1 85.69 524 ARG B O 1
ATOM 11379 N N . ASP B 1 525 ? 19.875 -28.297 2.957 1 85.19 525 ASP B N 1
ATOM 11380 C CA . ASP B 1 525 ? 19.484 -26.891 2.963 1 85.19 525 ASP B CA 1
ATOM 11381 C C . ASP B 1 525 ? 18.203 -26.688 3.768 1 85.19 525 ASP B C 1
ATOM 11383 O O . ASP B 1 525 ? 17.922 -25.578 4.234 1 85.19 525 ASP B O 1
ATOM 11387 N N . ASN B 1 526 ? 17.406 -27.703 3.93 1 88.81 526 ASN B N 1
ATOM 11388 C CA . ASN B 1 526 ? 16.219 -27.609 4.766 1 88.81 526 ASN B CA 1
ATOM 11389 C C . ASN B 1 526 ? 16.578 -27.297 6.219 1 88.81 526 ASN B C 1
ATOM 11391 O O . ASN B 1 526 ? 15.812 -26.625 6.914 1 88.81 526 ASN B O 1
ATOM 11395 N N . ASP B 1 527 ? 17.719 -27.75 6.652 1 88.44 527 ASP B N 1
ATOM 11396 C CA . ASP B 1 527 ? 18.188 -27.453 8 1 88.44 527 ASP B CA 1
ATOM 11397 C C . ASP B 1 527 ? 18.406 -25.953 8.188 1 88.44 527 ASP B C 1
ATOM 11399 O O . ASP B 1 527 ? 18.078 -25.406 9.234 1 88.44 527 ASP B O 1
ATOM 11403 N N . LYS B 1 528 ? 18.938 -25.344 7.195 1 86.5 528 LYS B N 1
ATOM 11404 C CA . LYS B 1 528 ? 19.156 -23.906 7.25 1 86.5 528 LYS B CA 1
ATOM 11405 C C . LYS B 1 528 ? 17.828 -23.156 7.309 1 86.5 528 LYS B C 1
ATOM 11407 O O . LYS B 1 528 ? 17.703 -22.156 8.016 1 86.5 528 LYS B O 1
ATOM 11412 N N . LEU B 1 529 ? 16.938 -23.656 6.504 1 89.38 529 LEU B N 1
ATOM 11413 C CA . LEU B 1 529 ? 15.609 -23.047 6.484 1 89.38 529 LEU B CA 1
ATOM 11414 C C . LEU B 1 529 ? 14.953 -23.125 7.855 1 89.38 529 LEU B C 1
ATOM 11416 O O . LEU B 1 529 ? 14.414 -22.141 8.352 1 89.38 529 LEU B O 1
ATOM 11420 N N . ILE B 1 530 ? 15.008 -24.312 8.523 1 93.62 530 ILE B N 1
ATOM 11421 C CA . ILE B 1 530 ? 14.398 -24.516 9.828 1 93.62 530 ILE B CA 1
ATOM 11422 C C . ILE B 1 530 ? 15.031 -23.594 10.859 1 93.62 530 ILE B C 1
ATOM 11424 O O . ILE B 1 530 ? 14.336 -23 11.68 1 93.62 530 ILE B O 1
ATOM 11428 N N . ALA B 1 531 ? 16.344 -23.438 10.758 1 92.75 531 ALA B N 1
ATOM 11429 C CA . ALA B 1 531 ? 17.031 -22.516 11.656 1 92.75 531 ALA B CA 1
ATOM 11430 C C . ALA B 1 531 ? 16.547 -21.094 11.477 1 92.75 531 ALA B C 1
ATOM 11432 O O . ALA B 1 531 ? 16.391 -20.359 12.453 1 92.75 531 ALA B O 1
ATOM 11433 N N . THR B 1 532 ? 16.375 -20.75 10.273 1 90.81 532 THR B N 1
ATOM 11434 C CA . THR B 1 532 ? 15.906 -19.406 9.961 1 90.81 532 THR B CA 1
ATOM 11435 C C . THR B 1 532 ? 14.492 -19.188 10.5 1 90.81 532 THR B C 1
ATOM 11437 O O . THR B 1 532 ? 14.18 -18.125 11.031 1 90.81 532 THR B O 1
ATOM 11440 N N . LEU B 1 533 ? 13.609 -20.141 10.32 1 94.19 533 LEU B N 1
ATOM 11441 C CA . LEU B 1 533 ? 12.242 -20.062 10.828 1 94.19 533 LEU B CA 1
ATOM 11442 C C . LEU B 1 533 ? 12.234 -19.938 12.344 1 94.19 533 LEU B C 1
ATOM 11444 O O . LEU B 1 533 ? 11.477 -19.156 12.906 1 94.19 533 LEU B O 1
ATOM 11448 N N . LYS B 1 534 ? 13.156 -20.719 13.008 1 95.25 534 LYS B N 1
ATOM 11449 C CA . LYS B 1 534 ? 13.273 -20.641 14.461 1 95.25 534 LYS B CA 1
ATOM 11450 C C . LYS B 1 534 ? 13.758 -19.25 14.898 1 95.25 534 LYS B C 1
ATOM 11452 O O . LYS B 1 534 ? 13.297 -18.719 15.906 1 95.25 534 LYS B O 1
ATOM 11457 N N . HIS B 1 535 ? 14.641 -18.734 14.156 1 91.5 535 HIS B N 1
ATOM 11458 C CA . HIS B 1 535 ? 15.133 -17.391 14.453 1 91.5 535 HIS B CA 1
ATOM 11459 C C . HIS B 1 535 ? 14.008 -16.375 14.359 1 91.5 535 HIS B C 1
ATOM 11461 O O . HIS B 1 535 ? 13.891 -15.484 15.211 1 91.5 535 HIS B O 1
ATOM 11467 N N . LEU B 1 536 ? 13.234 -16.406 13.344 1 91.12 536 LEU B N 1
ATOM 11468 C CA . LEU B 1 536 ? 12.109 -15.5 13.148 1 91.12 536 LEU B CA 1
ATOM 11469 C C . LEU B 1 536 ? 11.133 -15.586 14.32 1 91.12 536 LEU B C 1
ATOM 11471 O O . LEU B 1 536 ? 10.586 -14.57 14.758 1 91.12 536 LEU B O 1
ATOM 11475 N N . ARG B 1 537 ? 10.898 -16.844 14.773 1 93.94 537 ARG B N 1
ATOM 11476 C CA . ARG B 1 537 ? 10.07 -17.047 15.953 1 93.94 537 ARG B CA 1
ATOM 11477 C C . ARG B 1 537 ? 10.719 -16.422 17.188 1 93.94 537 ARG B C 1
ATOM 11479 O O . ARG B 1 537 ? 10.055 -15.719 17.953 1 93.94 537 ARG B O 1
ATOM 11486 N N . ASP B 1 538 ? 12.023 -16.609 17.344 1 92.44 538 ASP B N 1
ATOM 11487 C CA . ASP B 1 538 ? 12.742 -16.203 18.547 1 92.44 538 ASP B CA 1
ATOM 11488 C C . ASP B 1 538 ? 12.797 -14.68 18.656 1 92.44 538 ASP B C 1
ATOM 11490 O O . ASP B 1 538 ? 12.906 -14.133 19.75 1 92.44 538 ASP B O 1
ATOM 11494 N N . ILE B 1 539 ? 12.75 -14.008 17.547 1 88.56 539 ILE B N 1
ATOM 11495 C CA . ILE B 1 539 ? 12.75 -12.555 17.562 1 88.56 539 ILE B CA 1
ATOM 11496 C C . ILE B 1 539 ? 11.43 -12.047 18.141 1 88.56 539 ILE B C 1
ATOM 11498 O O . ILE B 1 539 ? 11.359 -10.938 18.672 1 88.56 539 ILE B O 1
ATOM 11502 N N . GLY B 1 540 ? 10.391 -12.797 18.109 1 90.19 540 GLY B N 1
ATOM 11503 C CA . GLY B 1 540 ? 9.117 -12.414 18.688 1 90.19 540 GLY B CA 1
ATOM 11504 C C . GLY B 1 540 ? 7.969 -12.445 17.703 1 90.19 540 GLY B C 1
ATOM 11505 O O . GLY B 1 540 ? 7.07 -11.602 17.766 1 90.19 540 GLY B O 1
ATOM 11506 N N . ASN B 1 541 ? 8.07 -13.352 16.719 1 93.62 541 ASN B N 1
ATOM 11507 C CA . ASN B 1 541 ? 7.02 -13.469 15.711 1 93.62 541 ASN B CA 1
ATOM 11508 C C . ASN B 1 541 ? 6.285 -14.797 15.82 1 93.62 541 ASN B C 1
ATOM 11510 O O . ASN B 1 541 ? 6.758 -15.727 16.484 1 93.62 541 ASN B O 1
ATOM 11514 N N . THR B 1 542 ? 5.109 -14.852 15.328 1 95.88 542 THR B N 1
ATOM 11515 C CA . THR B 1 542 ? 4.332 -16.078 15.203 1 95.88 542 THR B CA 1
ATOM 11516 C C . THR B 1 542 ? 4.406 -16.625 13.781 1 95.88 542 THR B C 1
ATOM 11518 O O . THR B 1 542 ? 4.242 -15.883 12.812 1 95.88 542 THR B O 1
ATOM 11521 N N . LEU B 1 543 ? 4.711 -17.938 13.68 1 96.88 543 LEU B N 1
ATOM 11522 C CA . LEU B 1 543 ? 4.828 -18.547 12.359 1 96.88 543 LEU B CA 1
ATOM 11523 C C . LEU B 1 543 ? 3.779 -19.625 12.164 1 96.88 543 LEU B C 1
ATOM 11525 O O . LEU B 1 543 ? 3.607 -20.5 13.031 1 96.88 543 LEU B O 1
ATOM 11529 N N . ILE B 1 544 ? 3.018 -19.5 11.094 1 97.56 544 ILE B N 1
ATOM 11530 C CA . ILE B 1 544 ? 2.184 -20.594 10.609 1 97.56 544 ILE B CA 1
ATOM 11531 C C . ILE B 1 544 ? 2.748 -21.141 9.297 1 97.56 544 ILE B C 1
ATOM 11533 O O . ILE B 1 544 ? 2.736 -20.453 8.273 1 97.56 544 ILE B O 1
ATOM 11537 N N . VAL B 1 545 ? 3.248 -22.375 9.391 1 96.62 545 VAL B N 1
ATOM 11538 C CA . VAL B 1 545 ? 3.889 -22.969 8.219 1 96.62 545 VAL B CA 1
ATOM 11539 C C . VAL B 1 545 ? 3.088 -24.188 7.75 1 96.62 545 VAL B C 1
ATOM 11541 O O . VAL B 1 545 ? 2.928 -25.156 8.5 1 96.62 545 VAL B O 1
ATOM 11544 N N . VAL B 1 546 ? 2.564 -24.062 6.535 1 94.25 546 VAL B N 1
ATOM 11545 C CA . VAL B 1 546 ? 1.956 -25.234 5.922 1 94.25 546 VAL B CA 1
ATOM 11546 C C . VAL B 1 546 ? 3.045 -26.156 5.379 1 94.25 546 VAL B C 1
ATOM 11548 O O . VAL B 1 546 ? 3.816 -25.766 4.496 1 94.25 546 VAL B O 1
ATOM 11551 N N . GLU B 1 547 ? 3.154 -27.328 5.957 1 93 547 GLU B N 1
ATOM 11552 C CA . GLU B 1 547 ? 4.273 -28.188 5.578 1 93 547 GLU B CA 1
ATOM 11553 C C . GLU B 1 547 ? 3.898 -29.656 5.688 1 93 547 GLU B C 1
ATOM 11555 O O . GLU B 1 547 ? 2.986 -30.016 6.43 1 93 547 GLU B O 1
ATOM 11560 N N . HIS B 1 548 ? 4.609 -30.453 4.941 1 89.94 548 HIS B N 1
ATOM 11561 C CA . HIS B 1 548 ? 4.484 -31.906 4.969 1 89.94 548 HIS B CA 1
ATOM 11562 C C . HIS B 1 548 ? 5.82 -32.562 5.277 1 89.94 548 HIS B C 1
ATOM 11564 O O . HIS B 1 548 ? 5.875 -33.781 5.535 1 89.94 548 HIS B O 1
ATOM 11570 N N . ASP B 1 549 ? 6.887 -31.812 5.367 1 90.38 549 ASP B N 1
ATOM 11571 C CA . ASP B 1 549 ? 8.227 -32.344 5.617 1 90.38 549 ASP B CA 1
ATOM 11572 C C . ASP B 1 549 ? 8.375 -32.781 7.07 1 90.38 549 ASP B C 1
ATOM 11574 O O . ASP B 1 549 ? 8.016 -32.062 7.992 1 90.38 549 ASP B O 1
ATOM 11578 N N . GLU B 1 550 ? 8.859 -33.938 7.195 1 90.38 550 GLU B N 1
ATOM 11579 C CA . GLU B 1 550 ? 8.945 -34.531 8.523 1 90.38 550 GLU B CA 1
ATOM 11580 C C . GLU B 1 550 ? 9.852 -33.719 9.438 1 90.38 550 GLU B C 1
ATOM 11582 O O . GLU B 1 550 ? 9.516 -33.469 10.594 1 90.38 550 GLU B O 1
ATOM 11587 N N . ASP B 1 551 ? 11 -33.281 8.992 1 90.88 551 ASP B N 1
ATOM 11588 C CA . ASP B 1 551 ? 11.938 -32.531 9.812 1 90.88 551 ASP B CA 1
ATOM 11589 C C . ASP B 1 551 ? 11.312 -31.234 10.297 1 90.88 551 ASP B C 1
ATOM 11591 O O . ASP B 1 551 ? 11.516 -30.828 11.438 1 90.88 551 ASP B O 1
ATOM 11595 N N . THR B 1 552 ? 10.641 -30.609 9.406 1 94 552 THR B N 1
ATOM 11596 C CA . THR B 1 552 ? 10 -29.344 9.75 1 94 552 THR B CA 1
ATOM 11597 C C . THR B 1 552 ? 8.898 -29.562 10.781 1 94 552 THR B C 1
ATOM 11599 O O . THR B 1 552 ? 8.758 -28.781 11.727 1 94 552 THR B O 1
ATOM 11602 N N . MET B 1 553 ? 8.117 -30.625 10.625 1 96 553 MET B N 1
ATOM 11603 C CA . MET B 1 553 ? 7.059 -30.938 11.586 1 96 553 MET B CA 1
ATOM 11604 C C . MET B 1 553 ? 7.641 -31.219 12.961 1 96 553 MET B C 1
ATOM 11606 O O . MET B 1 553 ? 7.117 -30.734 13.969 1 96 553 MET B O 1
ATOM 11610 N N . ARG B 1 554 ? 8.727 -31.922 12.984 1 94.94 554 ARG B N 1
ATOM 11611 C CA . ARG B 1 554 ? 9.344 -32.281 14.258 1 94.94 554 ARG B CA 1
ATOM 11612 C C . ARG B 1 554 ? 9.961 -31.078 14.938 1 94.94 554 ARG B C 1
ATOM 11614 O O . ARG B 1 554 ? 10.117 -31.047 16.156 1 94.94 554 ARG B O 1
ATOM 11621 N N . ALA B 1 555 ? 10.297 -30.094 14.141 1 95.62 555 ALA B N 1
ATOM 11622 C CA . ALA B 1 555 ? 10.914 -28.875 14.68 1 95.62 555 ALA B CA 1
ATOM 11623 C C . ALA B 1 555 ? 9.852 -27.906 15.195 1 95.62 555 ALA B C 1
ATOM 11625 O O . ALA B 1 555 ? 10.164 -26.953 15.906 1 95.62 555 ALA B O 1
ATOM 11626 N N . ALA B 1 556 ? 8.578 -28.141 14.938 1 97.25 556 ALA B N 1
ATOM 11627 C CA . ALA B 1 556 ? 7.492 -27.219 15.289 1 97.25 556 ALA B CA 1
ATOM 11628 C C . ALA B 1 556 ? 7.23 -27.234 16.797 1 97.25 556 ALA B C 1
ATOM 11630 O O . ALA B 1 556 ? 7.414 -28.266 17.453 1 97.25 556 ALA B O 1
ATOM 11631 N N . ASP B 1 557 ? 6.867 -26.125 17.375 1 97.06 557 ASP B N 1
ATOM 11632 C CA . ASP B 1 557 ? 6.441 -26.031 18.766 1 97.06 557 ASP B CA 1
ATOM 11633 C C . ASP B 1 557 ? 5.004 -26.516 18.938 1 97.06 557 ASP B C 1
ATOM 11635 O O . ASP B 1 557 ? 4.613 -26.953 20.016 1 97.06 557 ASP B O 1
ATOM 11639 N N . TYR B 1 558 ? 4.258 -26.328 17.984 1 97.75 558 TYR B N 1
ATOM 11640 C CA . TYR B 1 558 ? 2.834 -26.641 17.922 1 97.75 558 TYR B CA 1
ATOM 11641 C C . TYR B 1 558 ? 2.434 -27.141 16.547 1 97.75 558 TYR B C 1
ATOM 11643 O O . TYR B 1 558 ? 2.988 -26.688 15.539 1 97.75 558 TYR B O 1
ATOM 11651 N N . ILE B 1 559 ? 1.54 -28.109 16.469 1 98.06 559 ILE B N 1
ATOM 11652 C CA . ILE B 1 559 ? 1.17 -28.672 15.172 1 98.06 559 ILE B CA 1
ATOM 11653 C C . ILE B 1 559 ? -0.343 -28.875 15.109 1 98.06 559 ILE B C 1
ATOM 11655 O O . ILE B 1 559 ? -0.971 -29.234 16.109 1 98.06 559 ILE B O 1
ATOM 11659 N N . VAL B 1 560 ? -0.931 -28.5 14.016 1 98.06 560 VAL B N 1
ATOM 11660 C CA . VAL B 1 560 ? -2.355 -28.656 13.742 1 98.06 560 VAL B CA 1
ATOM 11661 C C . VAL B 1 560 ? -2.549 -29.578 12.531 1 98.06 560 VAL B C 1
ATOM 11663 O O . VAL B 1 560 ? -1.971 -29.344 11.469 1 98.06 560 VAL B O 1
ATOM 11666 N N . ASP B 1 561 ? -3.273 -30.594 12.68 1 97.62 561 ASP B N 1
ATOM 11667 C CA . ASP B 1 561 ? -3.592 -31.547 11.609 1 97.62 561 ASP B CA 1
ATOM 11668 C C . ASP B 1 561 ? -5.027 -31.359 11.125 1 97.62 561 ASP B C 1
ATOM 11670 O O . ASP B 1 561 ? -5.977 -31.547 11.891 1 97.62 561 ASP B O 1
ATOM 11674 N N . ILE B 1 562 ? -5.16 -31.016 9.906 1 96.06 562 ILE B N 1
ATOM 11675 C CA . ILE B 1 562 ? -6.473 -30.812 9.305 1 96.06 562 ILE B CA 1
ATOM 11676 C C . ILE B 1 562 ? -6.84 -32 8.438 1 96.06 562 ILE B C 1
ATOM 11678 O O . ILE B 1 562 ? -6.008 -32.5 7.676 1 96.06 562 ILE B O 1
ATOM 11682 N N . GLY B 1 563 ? -7.91 -32.562 8.578 1 92.5 563 GLY B N 1
ATOM 11683 C CA . GLY B 1 563 ? -8.367 -33.719 7.852 1 92.5 563 GLY B CA 1
ATOM 11684 C C . GLY B 1 563 ? -9.766 -34.156 8.242 1 92.5 563 GLY B C 1
ATOM 11685 O O . GLY B 1 563 ? -10.656 -33.344 8.43 1 92.5 563 GLY B O 1
ATOM 11686 N N . PRO B 1 564 ? -9.984 -35.344 8.383 1 88.38 564 PRO B N 1
ATOM 11687 C CA . PRO B 1 564 ? -9.117 -36.531 8.211 1 88.38 564 PRO B CA 1
ATOM 11688 C C . PRO B 1 564 ? -8.82 -36.844 6.742 1 88.38 564 PRO B C 1
ATOM 11690 O O . PRO B 1 564 ? -7.828 -37.5 6.434 1 88.38 564 PRO B O 1
ATOM 11693 N N . GLY B 1 565 ? -9.766 -36.5 5.855 1 86.69 565 GLY B N 1
ATOM 11694 C CA . GLY B 1 565 ? -9.594 -36.75 4.434 1 86.69 565 GLY B CA 1
ATOM 11695 C C . GLY B 1 565 ? -9.594 -35.5 3.605 1 86.69 565 GLY B C 1
ATOM 11696 O O . GLY B 1 565 ? -9.57 -34.375 4.152 1 86.69 565 GLY B O 1
ATOM 11697 N N . PRO B 1 566 ? -9.539 -35.594 2.318 1 83.56 566 PRO B N 1
ATOM 11698 C CA . PRO B 1 566 ? -9.578 -34.438 1.424 1 83.56 566 PRO B CA 1
ATOM 11699 C C . PRO B 1 566 ? -11 -34.031 1.068 1 83.56 566 PRO B C 1
ATOM 11701 O O . PRO B 1 566 ? -11.945 -34.812 1.257 1 83.56 566 PRO B O 1
ATOM 11704 N N . GLY B 1 567 ? -11.211 -32.812 0.618 1 78.12 567 GLY B N 1
ATOM 11705 C CA . GLY B 1 567 ? -12.484 -32.312 0.114 1 78.12 567 GLY B CA 1
ATOM 11706 C C . GLY B 1 567 ? -13.602 -32.438 1.137 1 78.12 567 GLY B C 1
ATOM 11707 O O . GLY B 1 567 ? -13.461 -31.953 2.268 1 78.12 567 GLY B O 1
ATOM 11708 N N . ILE B 1 568 ? -14.648 -33.188 0.796 1 75.5 568 ILE B N 1
ATOM 11709 C CA . ILE B 1 568 ? -15.828 -33.281 1.644 1 75.5 568 ILE B CA 1
ATOM 11710 C C . ILE B 1 568 ? -15.508 -34.094 2.896 1 75.5 568 ILE B C 1
ATOM 11712 O O . ILE B 1 568 ? -16.188 -33.969 3.918 1 75.5 568 ILE B O 1
ATOM 11716 N N . HIS B 1 569 ? -14.461 -34.906 2.797 1 83.44 569 HIS B N 1
ATOM 11717 C CA . HIS B 1 569 ? -14.086 -35.75 3.934 1 83.44 569 HIS B CA 1
ATOM 11718 C C . HIS B 1 569 ? -13.117 -35 4.855 1 83.44 569 HIS B C 1
ATOM 11720 O O . HIS B 1 569 ? -12.688 -35.562 5.875 1 83.44 569 HIS B O 1
ATOM 11726 N N . GLY B 1 570 ? -12.82 -33.781 4.414 1 89.06 570 GLY B N 1
ATOM 11727 C CA . GLY B 1 570 ? -11.898 -32.969 5.203 1 89.06 570 GLY B CA 1
ATOM 11728 C C . GLY B 1 570 ? -12.562 -31.75 5.836 1 89.06 570 GLY B C 1
ATOM 11729 O O . GLY B 1 570 ? -13.766 -31.766 6.102 1 89.06 570 GLY B O 1
ATOM 11730 N N . GLY B 1 571 ? -11.812 -30.781 6.234 1 91.88 571 GLY B N 1
ATOM 11731 C CA . GLY B 1 571 ? -12.32 -29.516 6.742 1 91.88 571 GLY B CA 1
ATOM 11732 C C . GLY B 1 571 ? -12.523 -29.516 8.242 1 91.88 571 GLY B C 1
ATOM 11733 O O . GLY B 1 571 ? -13.281 -28.703 8.773 1 91.88 571 GLY B O 1
ATOM 11734 N N . LYS B 1 572 ? -11.914 -30.5 8.875 1 95.62 572 LYS B N 1
ATOM 11735 C CA . LYS B 1 572 ? -12 -30.562 10.328 1 95.62 572 LYS B CA 1
ATOM 11736 C C . LYS B 1 572 ? -10.609 -30.609 10.961 1 95.62 572 LYS B C 1
ATOM 11738 O O . LYS B 1 572 ? -9.648 -31.031 10.32 1 95.62 572 LYS B O 1
ATOM 11743 N N . VAL B 1 573 ? -10.555 -30.172 12.234 1 96.56 573 VAL B N 1
ATOM 11744 C CA . VAL B 1 573 ? -9.305 -30.281 12.984 1 96.56 573 VAL B CA 1
ATOM 11745 C C . VAL B 1 573 ? -9.219 -31.672 13.625 1 96.56 573 VAL B C 1
ATOM 11747 O O . VAL B 1 573 ? -9.961 -31.969 14.555 1 96.56 573 VAL B O 1
ATOM 11750 N N . VAL B 1 574 ? -8.32 -32.438 13.117 1 96.69 574 VAL B N 1
ATOM 11751 C CA . VAL B 1 574 ? -8.148 -33.781 13.625 1 96.69 574 VAL B CA 1
ATOM 11752 C C . VAL B 1 574 ? -7.336 -33.75 14.914 1 96.69 574 VAL B C 1
ATOM 11754 O O . VAL B 1 574 ? -7.59 -34.562 15.836 1 96.69 574 VAL B O 1
ATOM 11757 N N . PHE B 1 575 ? -6.387 -32.906 14.914 1 97 575 PHE B N 1
ATOM 11758 C CA . PHE B 1 575 ? -5.496 -32.781 16.062 1 97 575 PHE B CA 1
ATOM 11759 C C . PHE B 1 575 ? -4.918 -31.391 16.172 1 97 575 PHE B C 1
ATOM 11761 O O . PHE B 1 575 ? -4.684 -30.734 15.164 1 97 575 PHE B O 1
ATOM 11768 N N . SER B 1 576 ? -4.723 -30.875 17.328 1 97.44 576 SER B N 1
ATOM 11769 C CA . SER B 1 576 ? -4.059 -29.609 17.641 1 97.44 576 SER B CA 1
ATOM 11770 C C . SER B 1 576 ? -3.301 -29.703 18.953 1 97.44 576 SER B C 1
ATOM 11772 O O . SER B 1 576 ? -3.9 -29.938 20.016 1 97.44 576 SER B O 1
ATOM 11774 N N . GLY B 1 577 ? -2.018 -29.625 18.922 1 97.31 577 GLY B N 1
ATOM 11775 C CA . GLY B 1 577 ? -1.212 -29.766 20.125 1 97.31 577 GLY B CA 1
ATOM 11776 C C . GLY B 1 577 ? 0.27 -29.922 19.844 1 97.31 577 GLY B C 1
ATOM 11777 O O . GLY B 1 577 ? 0.789 -29.297 18.906 1 97.31 577 GLY B O 1
ATOM 11778 N N . THR B 1 578 ? 0.985 -30.641 20.609 1 97.31 578 THR B N 1
ATOM 11779 C CA . THR B 1 578 ? 2.418 -30.844 20.438 1 97.31 578 THR B CA 1
ATOM 11780 C C . THR B 1 578 ? 2.682 -31.969 19.438 1 97.31 578 THR B C 1
ATOM 11782 O O . THR B 1 578 ? 1.821 -32.812 19.219 1 97.31 578 THR B O 1
ATOM 11785 N N . VAL B 1 579 ? 3.85 -32 18.891 1 97.19 579 VAL B N 1
ATOM 11786 C CA . VAL B 1 579 ? 4.211 -33 17.891 1 97.19 579 VAL B CA 1
ATOM 11787 C C . VAL B 1 579 ? 4.176 -34.406 18.531 1 97.19 579 VAL B C 1
ATOM 11789 O O . VAL B 1 579 ? 3.725 -35.344 17.891 1 97.19 579 VAL B O 1
ATOM 11792 N N . ASP B 1 580 ? 4.59 -34.5 19.781 1 96.44 580 ASP B N 1
ATOM 11793 C CA . ASP B 1 580 ? 4.582 -35.781 20.469 1 96.44 580 ASP B CA 1
ATOM 11794 C C . ASP B 1 580 ? 3.16 -36.312 20.641 1 96.44 580 ASP B C 1
ATOM 11796 O O . ASP B 1 580 ? 2.914 -37.5 20.469 1 96.44 580 ASP B O 1
ATOM 11800 N N . ASP B 1 581 ? 2.311 -35.406 20.922 1 97 581 ASP B N 1
ATOM 11801 C CA . ASP B 1 581 ? 0.912 -35.812 21.078 1 97 581 ASP B CA 1
ATOM 11802 C C . ASP B 1 581 ? 0.308 -36.219 19.75 1 97 581 ASP B C 1
ATOM 11804 O O . ASP B 1 581 ? -0.558 -37.094 19.688 1 97 581 ASP B O 1
ATOM 11808 N N . LEU B 1 582 ? 0.742 -35.594 18.672 1 97 582 LEU B N 1
ATOM 11809 C CA . LEU B 1 582 ? 0.264 -35.969 17.344 1 97 582 LEU B CA 1
ATOM 11810 C C . LEU B 1 582 ? 0.713 -37.375 16.984 1 97 582 LEU B C 1
ATOM 11812 O O . LEU B 1 582 ? -0.059 -38.156 16.406 1 97 582 LEU B O 1
ATOM 11816 N N . ILE B 1 583 ? 1.933 -37.688 17.266 1 96.69 583 ILE B N 1
ATOM 11817 C CA . ILE B 1 583 ? 2.502 -39 16.984 1 96.69 583 ILE B CA 1
ATOM 11818 C C . ILE B 1 583 ? 1.697 -40.094 17.703 1 96.69 583 ILE B C 1
ATOM 11820 O O . ILE B 1 583 ? 1.5 -41.188 17.172 1 96.69 583 ILE B O 1
ATOM 11824 N N . ALA B 1 584 ? 1.108 -39.75 18.844 1 95.56 584 ALA B N 1
ATOM 11825 C CA . ALA B 1 584 ? 0.334 -40.688 19.656 1 95.56 584 ALA B CA 1
ATOM 11826 C C . ALA B 1 584 ? -1.116 -40.75 19.172 1 95.56 584 ALA B C 1
ATOM 11828 O O . ALA B 1 584 ? -1.847 -41.688 19.516 1 95.56 584 ALA B O 1
ATOM 11829 N N . CYS B 1 585 ? -1.473 -39.844 18.359 1 95.62 585 CYS B N 1
ATOM 11830 C CA . CYS B 1 585 ? -2.855 -39.75 17.906 1 95.62 585 CYS B CA 1
ATOM 11831 C C . CYS B 1 585 ? -3.133 -40.75 16.781 1 95.62 585 CYS B C 1
ATOM 11833 O O . CYS B 1 585 ? -2.68 -40.562 15.656 1 95.62 585 CYS B O 1
ATOM 11835 N N . GLU B 1 586 ? -3.971 -41.688 16.906 1 93.06 586 GLU B N 1
ATOM 11836 C CA . GLU B 1 586 ? -4.227 -42.75 15.953 1 93.06 586 GLU B CA 1
ATOM 11837 C C . GLU B 1 586 ? -5.121 -42.281 14.812 1 93.06 586 GLU B C 1
ATOM 11839 O O . GLU B 1 586 ? -5.074 -42.812 13.703 1 93.06 586 GLU B O 1
ATOM 11844 N N . ASP B 1 587 ? -5.883 -41.281 15.07 1 93.38 587 ASP B N 1
ATOM 11845 C CA . ASP B 1 587 ? -6.836 -40.812 14.07 1 93.38 587 ASP B CA 1
ATOM 11846 C C . ASP B 1 587 ? -6.148 -39.938 13.031 1 93.38 587 ASP B C 1
ATOM 11848 O O . ASP B 1 587 ? -6.703 -39.688 11.953 1 93.38 587 ASP B O 1
ATOM 11852 N N . SER B 1 588 ? -4.973 -39.531 13.383 1 95.31 588 SER B N 1
ATOM 11853 C CA . SER B 1 588 ? -4.238 -38.656 12.469 1 95.31 588 SER B CA 1
ATOM 11854 C C . SER B 1 588 ? -3.406 -39.469 11.477 1 95.31 588 SER B C 1
ATOM 11856 O O . SER B 1 588 ? -2.518 -40.219 11.875 1 95.31 588 SER B O 1
ATOM 11858 N N . VAL B 1 589 ? -3.682 -39.219 10.211 1 94.69 589 VAL B N 1
ATOM 11859 C CA . VAL B 1 589 ? -2.904 -39.906 9.18 1 94.69 589 VAL B CA 1
ATOM 11860 C C . VAL B 1 589 ? -1.442 -39.469 9.266 1 94.69 589 VAL B C 1
ATOM 11862 O O . VAL B 1 589 ? -0.534 -40.281 9.109 1 94.69 589 VAL B O 1
ATOM 11865 N N . THR B 1 590 ? -1.258 -38.25 9.539 1 95.75 590 THR B N 1
ATOM 11866 C CA . THR B 1 590 ? 0.094 -37.719 9.711 1 95.75 590 THR B CA 1
ATOM 11867 C C . THR B 1 590 ? 0.796 -38.406 10.883 1 95.75 590 THR B C 1
ATOM 11869 O O . THR B 1 590 ? 1.961 -38.781 10.766 1 95.75 590 THR B O 1
ATOM 11872 N N . GLY B 1 591 ? 0.066 -38.531 11.969 1 96.06 591 GLY B N 1
ATOM 11873 C CA . GLY B 1 591 ? 0.612 -39.219 13.125 1 96.06 591 GLY B CA 1
ATOM 11874 C C . GLY B 1 591 ? 0.974 -40.656 12.844 1 96.06 591 GLY B C 1
ATOM 11875 O O . GLY B 1 591 ? 1.957 -41.188 13.383 1 96.06 591 GLY B O 1
ATOM 11876 N N . GLN B 1 592 ? 0.218 -41.312 11.969 1 95.62 592 GLN B N 1
ATOM 11877 C CA . GLN B 1 592 ? 0.471 -42.719 11.594 1 95.62 592 GLN B CA 1
ATOM 11878 C C . GLN B 1 592 ? 1.797 -42.844 10.852 1 95.62 592 GLN B C 1
ATOM 11880 O O . GLN B 1 592 ? 2.545 -43.781 11.078 1 95.62 592 GLN B O 1
ATOM 11885 N N . TYR B 1 593 ? 2.047 -41.938 10.086 1 94.44 593 TYR B N 1
ATOM 11886 C CA . TYR B 1 593 ? 3.285 -42 9.32 1 94.44 593 TYR B CA 1
ATOM 11887 C C . TYR B 1 593 ? 4.48 -41.594 10.164 1 94.44 593 TYR B C 1
ATOM 11889 O O . TYR B 1 593 ? 5.559 -42.188 10.062 1 94.44 593 TYR B O 1
ATOM 11897 N N . LEU B 1 594 ? 4.328 -40.562 11.016 1 94.44 594 LEU B N 1
ATOM 11898 C CA . LEU B 1 594 ? 5.422 -40.094 11.852 1 94.44 594 LEU B CA 1
ATOM 11899 C C . LEU B 1 594 ? 5.812 -41.156 12.883 1 94.44 594 LEU B C 1
ATOM 11901 O O . LEU B 1 594 ? 6.984 -41.25 13.266 1 94.44 594 LEU B O 1
ATOM 11905 N N . SER B 1 595 ? 4.832 -41.906 13.375 1 94.62 595 SER B N 1
ATOM 11906 C CA . SER B 1 595 ? 5.082 -42.938 14.383 1 94.62 595 SER B CA 1
ATOM 11907 C C . SER B 1 595 ? 5.664 -44.219 13.75 1 94.62 595 SER B C 1
ATOM 11909 O O . SER B 1 595 ? 6.25 -45.031 14.445 1 94.62 595 SER B O 1
ATOM 11911 N N . GLY B 1 596 ? 5.414 -44.406 12.398 1 91.62 596 GLY B N 1
ATOM 11912 C CA . GLY B 1 596 ? 5.891 -45.594 11.703 1 91.62 596 GLY B CA 1
ATOM 11913 C C . GLY B 1 596 ? 4.828 -46.656 11.555 1 91.62 596 GLY B C 1
ATOM 11914 O O . GLY B 1 596 ? 5.086 -47.719 10.984 1 91.62 596 GLY B O 1
ATOM 11915 N N . ARG B 1 597 ? 3.645 -46.344 12.047 1 94 597 ARG B N 1
ATOM 11916 C CA . ARG B 1 597 ? 2.547 -47.281 11.867 1 94 597 ARG B CA 1
ATOM 11917 C C . ARG B 1 597 ? 2.25 -47.5 10.383 1 94 597 ARG B C 1
ATOM 11919 O O . ARG B 1 597 ? 1.887 -48.594 9.969 1 94 597 ARG B O 1
ATOM 11926 N N . ARG B 1 598 ? 2.326 -46.406 9.633 1 93.19 598 ARG B N 1
ATOM 11927 C CA . ARG B 1 598 ? 2.334 -46.438 8.172 1 93.19 598 ARG B CA 1
ATOM 11928 C C . ARG B 1 598 ? 3.662 -45.938 7.617 1 93.19 598 ARG B C 1
ATOM 11930 O O . ARG B 1 598 ? 4.258 -45.031 8.172 1 93.19 598 ARG B O 1
ATOM 11937 N N . LYS B 1 599 ? 4.172 -46.594 6.691 1 92.25 599 LYS B N 1
ATOM 11938 C CA . LYS B 1 599 ? 5.441 -46.156 6.121 1 92.25 599 LYS B CA 1
ATOM 11939 C C . LYS B 1 599 ? 5.566 -46.562 4.66 1 92.25 599 LYS B C 1
ATOM 11941 O O . LYS B 1 599 ? 4.895 -47.5 4.219 1 92.25 599 LYS B O 1
ATOM 11946 N N . VAL B 1 600 ? 6.258 -45.875 3.908 1 92.81 600 VAL B N 1
ATOM 11947 C CA . VAL B 1 600 ? 6.613 -46.281 2.545 1 92.81 600 VAL B CA 1
ATOM 11948 C C . VAL B 1 600 ? 7.703 -47.344 2.574 1 92.81 600 VAL B C 1
ATOM 11950 O O . VAL B 1 600 ? 8.836 -47.062 2.965 1 92.81 600 VAL B O 1
ATOM 11953 N N . GLU B 1 601 ? 7.383 -48.469 2.1 1 92.19 601 GLU B N 1
ATOM 11954 C CA . GLU B 1 601 ? 8.297 -49.594 2.191 1 92.19 601 GLU B CA 1
ATOM 11955 C C . GLU B 1 601 ? 9.336 -49.562 1.077 1 92.19 601 GLU B C 1
ATOM 11957 O O . GLU B 1 601 ? 9.086 -49 0.002 1 92.19 601 GLU B O 1
ATOM 11962 N N . LEU B 1 602 ? 10.523 -50.094 1.407 1 92.88 602 LEU B N 1
ATOM 11963 C CA . LEU B 1 602 ? 11.539 -50.281 0.377 1 92.88 602 LEU B CA 1
ATOM 11964 C C . LEU B 1 602 ? 11.117 -51.375 -0.604 1 92.88 602 LEU B C 1
ATOM 11966 O O . LEU B 1 602 ? 10.469 -52.344 -0.214 1 92.88 602 LEU B O 1
ATOM 11970 N N . PRO B 1 603 ? 11.445 -51.156 -1.865 1 92.31 603 PRO B N 1
ATOM 11971 C CA . PRO B 1 603 ? 11.125 -52.219 -2.807 1 92.31 603 PRO B CA 1
ATOM 11972 C C . PRO B 1 603 ? 11.898 -53.5 -2.521 1 92.31 603 PRO B C 1
ATOM 11974 O O . PRO B 1 603 ? 13.055 -53.438 -2.102 1 92.31 603 PRO B O 1
ATOM 11977 N N . SER B 1 604 ? 11.242 -54.656 -2.723 1 89.38 604 SER B N 1
ATOM 11978 C CA . SER B 1 604 ? 11.867 -55.969 -2.484 1 89.38 604 SER B CA 1
ATOM 11979 C C . SER B 1 604 ? 13.023 -56.188 -3.445 1 89.38 604 SER B C 1
ATOM 11981 O O . SER B 1 604 ? 14.031 -56.812 -3.074 1 89.38 604 SER B O 1
ATOM 11983 N N . SER B 1 605 ? 12.852 -55.812 -4.598 1 91 605 SER B N 1
ATOM 11984 C CA . SER B 1 605 ? 13.891 -55.906 -5.617 1 91 605 SER B CA 1
ATOM 11985 C C . SER B 1 605 ? 13.852 -54.719 -6.559 1 91 605 SER B C 1
ATOM 11987 O O . SER B 1 605 ? 12.797 -54.125 -6.758 1 91 605 SER B O 1
ATOM 11989 N N . ARG B 1 606 ? 15.008 -54.375 -7.004 1 94.31 606 ARG B N 1
ATOM 11990 C CA . ARG B 1 606 ? 15.078 -53.25 -7.918 1 94.31 606 ARG B CA 1
ATOM 11991 C C . ARG B 1 606 ? 15.266 -53.719 -9.359 1 94.31 606 ARG B C 1
ATOM 11993 O O . ARG B 1 606 ? 15.984 -54.688 -9.609 1 94.31 606 ARG B O 1
ATOM 12000 N N . ARG B 1 607 ? 14.641 -53 -10.25 1 94.31 607 ARG B N 1
ATOM 12001 C CA . ARG B 1 607 ? 14.727 -53.312 -11.672 1 94.31 607 ARG B CA 1
ATOM 12002 C C . ARG B 1 607 ? 16.094 -52.938 -12.242 1 94.31 607 ARG B C 1
ATOM 12004 O O . ARG B 1 607 ? 16.656 -51.906 -11.875 1 94.31 607 ARG B O 1
ATOM 12011 N N . GLU B 1 608 ? 16.641 -53.75 -13.117 1 92 608 GLU B N 1
ATOM 12012 C CA . GLU B 1 608 ? 17.906 -53.438 -13.773 1 92 608 GLU B CA 1
ATOM 12013 C C . GLU B 1 608 ? 17.688 -52.719 -15.102 1 92 608 GLU B C 1
ATOM 12015 O O . GLU B 1 608 ? 18.578 -52.031 -15.617 1 92 608 GLU B O 1
ATOM 12020 N N . GLY B 1 609 ? 16.5 -52.75 -15.578 1 92.69 609 GLY B N 1
ATOM 12021 C CA . GLY B 1 609 ? 16.188 -52.156 -16.875 1 92.69 609 GLY B CA 1
ATOM 12022 C C . GLY B 1 609 ? 16.062 -53.188 -17.984 1 92.69 609 GLY B C 1
ATOM 12023 O O . GLY B 1 609 ? 16.156 -54.375 -17.734 1 92.69 609 GLY B O 1
ATOM 12024 N N . ASN B 1 610 ? 15.867 -52.781 -19.203 1 93.94 610 ASN B N 1
ATOM 12025 C CA . ASN B 1 610 ? 15.695 -53.688 -20.328 1 93.94 610 ASN B CA 1
ATOM 12026 C C . ASN B 1 610 ? 16.984 -53.812 -21.141 1 93.94 610 ASN B C 1
ATOM 12028 O O . ASN B 1 610 ? 16.953 -54.281 -22.281 1 93.94 610 ASN B O 1
ATOM 12032 N N . GLY B 1 611 ? 18.078 -53.312 -20.516 1 93.38 611 GLY B N 1
ATOM 12033 C CA . GLY B 1 611 ? 19.375 -53.406 -21.172 1 93.38 611 GLY B CA 1
ATOM 12034 C C . GLY B 1 611 ? 19.672 -52.25 -22.109 1 93.38 611 GLY B C 1
ATOM 12035 O O . GLY B 1 611 ? 20.781 -52.125 -22.625 1 93.38 611 GLY B O 1
ATOM 12036 N N . LYS B 1 612 ? 18.734 -51.469 -22.312 1 96.06 612 LYS B N 1
ATOM 12037 C CA . LYS B 1 612 ? 18.891 -50.281 -23.172 1 96.06 612 LYS B CA 1
ATOM 12038 C C . LYS B 1 612 ? 19.062 -49 -22.359 1 96.06 612 LYS B C 1
ATOM 12040 O O . LYS B 1 612 ? 18.641 -48.938 -21.203 1 96.06 612 LYS B O 1
ATOM 12045 N N . PHE B 1 613 ? 19.812 -48.062 -22.984 1 97.31 613 PHE B N 1
ATOM 12046 C CA . PHE B 1 613 ? 20.078 -46.812 -22.281 1 97.31 613 PHE B CA 1
ATOM 12047 C C . PHE B 1 613 ? 19.781 -45.594 -23.156 1 97.31 613 PHE B C 1
ATOM 12049 O O . PHE B 1 613 ? 19.922 -45.688 -24.391 1 97.31 613 PHE B O 1
ATOM 12056 N N . LEU B 1 614 ? 19.281 -44.562 -22.531 1 97.69 614 LEU B N 1
ATOM 12057 C CA . LEU B 1 614 ? 19.297 -43.219 -23.125 1 97.69 614 LEU B CA 1
ATOM 12058 C C . LEU B 1 614 ? 20.484 -42.438 -22.625 1 97.69 614 LEU B C 1
ATOM 12060 O O . LEU B 1 614 ? 20.562 -42.094 -21.453 1 97.69 614 LEU B O 1
ATOM 12064 N N . THR B 1 615 ? 21.453 -42.156 -23.484 1 97.69 615 THR B N 1
ATOM 12065 C CA . THR B 1 615 ? 22.703 -41.531 -23.078 1 97.69 615 THR B CA 1
ATOM 12066 C C . THR B 1 615 ? 22.828 -40.125 -23.719 1 97.69 615 THR B C 1
ATOM 12068 O O . THR B 1 615 ? 22.688 -40 -24.938 1 97.69 615 THR B O 1
ATOM 12071 N N . VAL B 1 616 ? 23.062 -39.125 -22.891 1 97.31 616 VAL B N 1
ATOM 12072 C CA . VAL B 1 616 ? 23.312 -37.781 -23.375 1 97.31 616 VAL B CA 1
ATOM 12073 C C . VAL B 1 616 ? 24.75 -37.375 -23.062 1 97.31 616 VAL B C 1
ATOM 12075 O O . VAL B 1 616 ? 25.203 -37.5 -21.922 1 97.31 616 VAL B O 1
ATOM 12078 N N . LYS B 1 617 ? 25.422 -36.969 -24.078 1 96.94 617 LYS B N 1
ATOM 12079 C CA . LYS B 1 617 ? 26.828 -36.656 -23.938 1 96.94 617 LYS B CA 1
ATOM 12080 C C . LYS B 1 617 ? 27.078 -35.156 -24.094 1 96.94 617 LYS B C 1
ATOM 12082 O O . LYS B 1 617 ? 26.391 -34.5 -24.875 1 96.94 617 LYS B O 1
ATOM 12087 N N . GLY B 1 618 ? 28.047 -34.688 -23.297 1 96.75 618 GLY B N 1
ATOM 12088 C CA . GLY B 1 618 ? 28.531 -33.312 -23.438 1 96.75 618 GLY B CA 1
ATOM 12089 C C . GLY B 1 618 ? 27.5 -32.281 -23.031 1 96.75 618 GLY B C 1
ATOM 12090 O O . GLY B 1 618 ? 27.281 -31.312 -23.75 1 96.75 618 GLY B O 1
ATOM 12091 N N . CYS B 1 619 ? 26.766 -32.469 -21.938 1 96.88 619 CYS B N 1
ATOM 12092 C CA . CYS B 1 619 ? 25.781 -31.516 -21.438 1 96.88 619 CYS B CA 1
ATOM 12093 C C . CYS B 1 619 ? 26.469 -30.281 -20.875 1 96.88 619 CYS B C 1
ATOM 12095 O O . CYS B 1 619 ? 27.281 -30.375 -19.953 1 96.88 619 CYS B O 1
ATOM 12097 N N . ALA B 1 620 ? 26.188 -29.125 -21.438 1 95.62 620 ALA B N 1
ATOM 12098 C CA . ALA B 1 620 ? 26.891 -27.891 -21.047 1 95.62 620 ALA B CA 1
ATOM 12099 C C . ALA B 1 620 ? 25.922 -26.719 -20.922 1 95.62 620 ALA B C 1
ATOM 12101 O O . ALA B 1 620 ? 26.328 -25.562 -21.031 1 95.62 620 ALA B O 1
ATOM 12102 N N . GLU B 1 621 ? 24.719 -27.031 -20.734 1 92.69 621 GLU B N 1
ATOM 12103 C CA . GLU B 1 621 ? 23.719 -25.984 -20.547 1 92.69 621 GLU B CA 1
ATOM 12104 C C . GLU B 1 621 ? 23.844 -25.359 -19.156 1 92.69 621 GLU B C 1
ATOM 12106 O O . GLU B 1 621 ? 23.938 -26.078 -18.156 1 92.69 621 GLU B O 1
ATOM 12111 N N . ASN B 1 622 ? 23.891 -23.984 -19.094 1 88.19 622 ASN B N 1
ATOM 12112 C CA . ASN B 1 622 ? 23.953 -23.234 -17.844 1 88.19 622 ASN B CA 1
ATOM 12113 C C . ASN B 1 622 ? 25.203 -23.609 -17.047 1 88.19 622 ASN B C 1
ATOM 12115 O O . ASN B 1 622 ? 26.328 -23.453 -17.516 1 88.19 622 ASN B O 1
ATOM 12119 N N . ASN B 1 623 ? 25.047 -24.25 -15.836 1 88.44 623 ASN B N 1
ATOM 12120 C CA . ASN B 1 623 ? 26.219 -24.5 -14.984 1 88.44 623 ASN B CA 1
ATOM 12121 C C . ASN B 1 623 ? 26.781 -25.906 -15.219 1 88.44 623 ASN B C 1
ATOM 12123 O O . ASN B 1 623 ? 27.781 -26.281 -14.602 1 88.44 623 ASN B O 1
ATOM 12127 N N . LEU B 1 624 ? 26.062 -26.719 -16.109 1 95.12 624 LEU B N 1
ATOM 12128 C CA . LEU B 1 624 ? 26.531 -28.078 -16.344 1 95.12 624 LEU B CA 1
ATOM 12129 C C . LEU B 1 624 ? 27.938 -28.062 -16.938 1 95.12 624 LEU B C 1
ATOM 12131 O O . LEU B 1 624 ? 28.25 -27.234 -17.812 1 95.12 624 LEU B O 1
ATOM 12135 N N . LYS B 1 625 ? 28.844 -28.906 -16.453 1 95.88 625 LYS B N 1
ATOM 12136 C CA . LYS B 1 625 ? 30.266 -28.906 -16.797 1 95.88 625 LYS B CA 1
ATOM 12137 C C . LYS B 1 625 ? 30.578 -30.016 -17.812 1 95.88 625 LYS B C 1
ATOM 12139 O O . LYS B 1 625 ? 31.438 -30.859 -17.562 1 95.88 625 LYS B O 1
ATOM 12144 N N . ASN B 1 626 ? 29.953 -29.953 -18.969 1 95.62 626 ASN B N 1
ATOM 12145 C CA . ASN B 1 626 ? 30.203 -30.906 -20.047 1 95.62 626 ASN B CA 1
ATOM 12146 C C . ASN B 1 626 ? 30.125 -32.344 -19.547 1 95.62 626 ASN B C 1
ATOM 12148 O O . ASN B 1 626 ? 31.062 -33.125 -19.75 1 95.62 626 ASN B O 1
ATOM 12152 N N . ILE B 1 627 ? 29.047 -32.688 -18.984 1 96.88 627 ILE B N 1
ATOM 12153 C CA . ILE B 1 627 ? 28.906 -34 -18.328 1 96.88 627 ILE B CA 1
ATOM 12154 C C . ILE B 1 627 ? 28.25 -35 -19.281 1 96.88 627 ILE B C 1
ATOM 12156 O O . ILE B 1 627 ? 27.562 -34.594 -20.234 1 96.88 627 ILE B O 1
ATOM 12160 N N . ASP B 1 628 ? 28.438 -36.281 -19.031 1 97.38 628 ASP B N 1
ATOM 12161 C CA . ASP B 1 628 ? 27.781 -37.375 -19.703 1 97.38 628 ASP B CA 1
ATOM 12162 C C . ASP B 1 628 ? 26.859 -38.125 -18.734 1 97.38 628 ASP B C 1
ATOM 12164 O O . ASP B 1 628 ? 27.25 -38.438 -17.609 1 97.38 628 ASP B O 1
ATOM 12168 N N . VAL B 1 629 ? 25.656 -38.344 -19.188 1 97.56 629 VAL B N 1
ATOM 12169 C CA . VAL B 1 629 ? 24.703 -39.031 -18.312 1 97.56 629 VAL B CA 1
ATOM 12170 C C . VAL B 1 629 ? 24 -40.156 -19.094 1 97.56 629 VAL B C 1
ATOM 12172 O O . VAL B 1 629 ? 23.641 -39.969 -20.25 1 97.56 629 VAL B O 1
ATOM 12175 N N . SER B 1 630 ? 23.859 -41.281 -18.469 1 97.75 630 SER B N 1
ATOM 12176 C CA . SER B 1 630 ? 23.156 -42.438 -19.047 1 97.75 630 SER B CA 1
ATOM 12177 C C . SER B 1 630 ? 21.953 -42.812 -18.188 1 97.75 630 SER B C 1
ATOM 12179 O O . SER B 1 630 ? 22.094 -43.062 -16.984 1 97.75 630 SER B O 1
ATOM 12181 N N . ILE B 1 631 ? 20.812 -43 -18.781 1 98 631 ILE B N 1
ATOM 12182 C CA . ILE B 1 631 ? 19.578 -43.375 -18.094 1 98 631 ILE B CA 1
ATOM 12183 C C . ILE B 1 631 ? 19.125 -44.75 -18.547 1 98 631 ILE B C 1
ATOM 12185 O O . ILE B 1 631 ? 18.812 -44.969 -19.719 1 98 631 ILE B O 1
ATOM 12189 N N . PRO B 1 632 ? 19.094 -45.656 -17.625 1 97.94 632 PRO B N 1
ATOM 12190 C CA . PRO B 1 632 ? 18.578 -47 -18.016 1 97.94 632 PRO B CA 1
ATOM 12191 C C . PRO B 1 632 ? 17.094 -46.969 -18.344 1 97.94 632 PRO B C 1
ATOM 12193 O O . PRO B 1 632 ? 16.297 -46.406 -17.594 1 97.94 632 PRO B O 1
ATOM 12196 N N . LEU B 1 633 ? 16.703 -47.531 -19.453 1 97.56 633 LEU B N 1
ATOM 12197 C CA . LEU B 1 633 ? 15.305 -47.562 -19.875 1 97.56 633 LEU B CA 1
ATOM 12198 C C . LEU B 1 633 ? 14.555 -48.688 -19.188 1 97.56 633 LEU B C 1
ATOM 12200 O O . LEU B 1 633 ? 15.164 -49.688 -18.766 1 97.56 633 LEU B O 1
ATOM 12204 N N . GLY B 1 634 ? 13.273 -48.5 -18.953 1 96.62 634 GLY B N 1
ATOM 12205 C CA . GLY B 1 634 ? 12.445 -49.469 -18.266 1 96.62 634 GLY B CA 1
ATOM 12206 C C . GLY B 1 634 ? 12.625 -49.469 -16.766 1 96.62 634 GLY B C 1
ATOM 12207 O O . GLY B 1 634 ? 12.461 -50.469 -16.094 1 96.62 634 GLY B O 1
ATOM 12208 N N . THR B 1 635 ? 13.094 -48.375 -16.25 1 97.69 635 THR B N 1
ATOM 12209 C CA . THR B 1 635 ? 13.336 -48.25 -14.82 1 97.69 635 THR B CA 1
ATOM 12210 C C . THR B 1 635 ? 12.695 -46.969 -14.281 1 97.69 635 THR B C 1
ATOM 12212 O O . THR B 1 635 ? 12.266 -46.125 -15.055 1 97.69 635 THR B O 1
ATOM 12215 N N . PHE B 1 636 ? 12.562 -46.969 -12.961 1 98.06 636 PHE B N 1
ATOM 12216 C CA . PHE B 1 636 ? 12.25 -45.75 -12.203 1 98.06 636 PHE B CA 1
ATOM 12217 C C . PHE B 1 636 ? 13.531 -45.031 -11.781 1 98.06 636 PHE B C 1
ATOM 12219 O O . PHE B 1 636 ? 14.188 -45.438 -10.82 1 98.06 636 PHE B O 1
ATOM 12226 N N . THR B 1 637 ? 13.914 -43.969 -12.516 1 98.31 637 THR B N 1
ATOM 12227 C CA . THR B 1 637 ? 15.164 -43.25 -12.273 1 98.31 637 THR B CA 1
ATOM 12228 C C . THR B 1 637 ? 14.891 -41.875 -11.648 1 98.31 637 THR B C 1
ATOM 12230 O O . THR B 1 637 ? 14.039 -41.156 -12.133 1 98.31 637 THR B O 1
ATOM 12233 N N . CYS B 1 638 ? 15.648 -41.562 -10.57 1 98.19 638 CYS B N 1
ATOM 12234 C CA . CYS B 1 638 ? 15.531 -40.25 -9.93 1 98.19 638 CYS B CA 1
ATOM 12235 C C . CYS B 1 638 ? 16.797 -39.438 -10.148 1 98.19 638 CYS B C 1
ATOM 12237 O O . CYS B 1 638 ? 17.906 -39.969 -10.07 1 98.19 638 CYS B O 1
ATOM 12239 N N . VAL B 1 639 ? 16.625 -38.219 -10.547 1 97.81 639 VAL B N 1
ATOM 12240 C CA . VAL B 1 639 ? 17.719 -37.25 -10.578 1 97.81 639 VAL B CA 1
ATOM 12241 C C . VAL B 1 639 ? 17.703 -36.406 -9.305 1 97.81 639 VAL B C 1
ATOM 12243 O O . VAL B 1 639 ? 16.719 -35.719 -8.992 1 97.81 639 VAL B O 1
ATOM 12246 N N . THR B 1 640 ? 18.812 -36.469 -8.523 1 96.31 640 THR B N 1
ATOM 12247 C CA . THR B 1 640 ? 18.875 -35.844 -7.215 1 96.31 640 THR B CA 1
ATOM 12248 C C . THR B 1 640 ? 20.047 -34.844 -7.16 1 96.31 640 THR B C 1
ATOM 12250 O O . THR B 1 640 ? 20.875 -34.812 -8.07 1 96.31 640 THR B O 1
ATOM 12253 N N . GLY B 1 641 ? 20.094 -34.031 -6.16 1 93.62 641 GLY B N 1
ATOM 12254 C CA . GLY B 1 641 ? 21.141 -33.062 -5.938 1 93.62 641 GLY B CA 1
ATOM 12255 C C . GLY B 1 641 ? 20.625 -31.781 -5.277 1 93.62 641 GLY B C 1
ATOM 12256 O O . GLY B 1 641 ? 19.406 -31.547 -5.219 1 93.62 641 GLY B O 1
ATOM 12257 N N . VAL B 1 642 ? 21.609 -31.031 -4.832 1 88.94 642 VAL B N 1
ATOM 12258 C CA . VAL B 1 642 ? 21.266 -29.797 -4.133 1 88.94 642 VAL B CA 1
ATOM 12259 C C . VAL B 1 642 ? 20.656 -28.797 -5.113 1 88.94 642 VAL B C 1
ATOM 12261 O O . VAL B 1 642 ? 20.734 -28.984 -6.332 1 88.94 642 VAL B O 1
ATOM 12264 N N . SER B 1 643 ? 19.969 -27.812 -4.562 1 83.94 643 SER B N 1
ATOM 12265 C CA . SER B 1 643 ? 19.375 -26.781 -5.41 1 83.94 643 SER B CA 1
ATOM 12266 C C . SER B 1 643 ? 20.422 -26.062 -6.234 1 83.94 643 SER B C 1
ATOM 12268 O O . SER B 1 643 ? 21.484 -25.719 -5.723 1 83.94 643 SER B O 1
ATOM 12270 N N . GLY B 1 644 ? 20.219 -25.891 -7.469 1 84.88 644 GLY B N 1
ATOM 12271 C CA . GLY B 1 644 ? 21.141 -25.203 -8.352 1 84.88 644 GLY B CA 1
ATOM 12272 C C . GLY B 1 644 ? 22.219 -26.109 -8.914 1 84.88 644 GLY B C 1
ATOM 12273 O O . GLY B 1 644 ? 23.109 -25.656 -9.633 1 84.88 644 GLY B O 1
ATOM 12274 N N . SER B 1 645 ? 22.078 -27.375 -8.648 1 90.75 645 SER B N 1
ATOM 12275 C CA . SER B 1 645 ? 23.125 -28.312 -9.055 1 90.75 645 SER B CA 1
ATOM 12276 C C . SER B 1 645 ? 23.062 -28.609 -10.547 1 90.75 645 SER B C 1
ATOM 12278 O O . SER B 1 645 ? 24 -29.141 -11.125 1 90.75 645 SER B O 1
ATOM 12280 N N . GLY B 1 646 ? 21.922 -28.297 -11.195 1 91.81 646 GLY B N 1
ATOM 12281 C CA . GLY B 1 646 ? 21.812 -28.484 -12.641 1 91.81 646 GLY B CA 1
ATOM 12282 C C . GLY B 1 646 ? 20.75 -29.5 -13.031 1 91.81 646 GLY B C 1
ATOM 12283 O O . GLY B 1 646 ? 20.672 -29.906 -14.188 1 91.81 646 GLY B O 1
ATOM 12284 N N . LYS B 1 647 ? 19.906 -29.906 -12.141 1 93.69 647 LYS B N 1
ATOM 12285 C CA . LYS B 1 647 ? 18.891 -30.922 -12.391 1 93.69 647 LYS B CA 1
ATOM 12286 C C . LYS B 1 647 ? 17.938 -30.484 -13.508 1 93.69 647 LYS B C 1
ATOM 12288 O O . LYS B 1 647 ? 17.703 -31.234 -14.453 1 93.69 647 LYS B O 1
ATOM 12293 N N . SER B 1 648 ? 17.406 -29.281 -13.32 1 90.31 648 SER B N 1
ATOM 12294 C CA . SER B 1 648 ? 16.453 -28.781 -14.312 1 90.31 648 SER B CA 1
ATOM 12295 C C . SER B 1 648 ? 17.125 -28.531 -15.656 1 90.31 648 SER B C 1
ATOM 12297 O O . SER B 1 648 ? 16.516 -28.703 -16.703 1 90.31 648 SER B O 1
ATOM 12299 N N . SER B 1 649 ? 18.391 -28.125 -15.625 1 92.88 649 SER B N 1
ATOM 12300 C CA . SER B 1 649 ? 19.141 -27.938 -16.859 1 92.88 649 SER B CA 1
ATOM 12301 C C . SER B 1 649 ? 19.297 -29.266 -17.609 1 92.88 649 SER B C 1
ATOM 12303 O O . SER B 1 649 ? 19.094 -29.312 -18.828 1 92.88 649 SER B O 1
ATOM 12305 N N . LEU B 1 650 ? 19.516 -30.25 -16.922 1 96.25 650 LEU B N 1
ATOM 12306 C CA . LEU B 1 650 ? 19.734 -31.562 -17.516 1 96.25 650 LEU B CA 1
ATOM 12307 C C . LEU B 1 650 ? 18.422 -32.156 -18.016 1 96.25 650 LEU B C 1
ATOM 12309 O O . LEU B 1 650 ? 18.312 -32.531 -19.172 1 96.25 650 LEU B O 1
ATOM 12313 N N . VAL B 1 651 ? 17.422 -32.156 -17.156 1 96.5 651 VAL B N 1
ATOM 12314 C CA . VAL B 1 651 ? 16.203 -32.938 -17.422 1 96.5 651 VAL B CA 1
ATOM 12315 C C . VAL B 1 651 ? 15.258 -32.094 -18.281 1 96.5 651 VAL B C 1
ATOM 12317 O O . VAL B 1 651 ? 14.797 -32.562 -19.328 1 96.5 651 VAL B O 1
ATOM 12320 N N . ASN B 1 652 ? 14.992 -30.922 -17.906 1 93.31 652 ASN B N 1
ATOM 12321 C CA . ASN B 1 652 ? 13.992 -30.125 -18.594 1 93.31 652 ASN B CA 1
ATOM 12322 C C . ASN B 1 652 ? 14.578 -29.422 -19.828 1 93.31 652 ASN B C 1
ATOM 12324 O O . ASN B 1 652 ? 13.984 -29.453 -20.906 1 93.31 652 ASN B O 1
ATOM 12328 N N . SER B 1 653 ? 15.75 -28.828 -19.688 1 93.12 653 SER B N 1
ATOM 12329 C CA . SER B 1 653 ? 16.297 -27.984 -20.75 1 93.12 653 SER B CA 1
ATOM 12330 C C . SER B 1 653 ? 16.938 -28.828 -21.844 1 93.12 653 SER B C 1
ATOM 12332 O O . SER B 1 653 ? 16.969 -28.422 -23.016 1 93.12 653 SER B O 1
ATOM 12334 N N . ILE B 1 654 ? 17.531 -29.922 -21.484 1 95.75 654 ILE B N 1
ATOM 12335 C CA . ILE B 1 654 ? 18.234 -30.719 -22.484 1 95.75 654 ILE B CA 1
ATOM 12336 C C . ILE B 1 654 ? 17.391 -31.938 -22.859 1 95.75 654 ILE B C 1
ATOM 12338 O O . ILE B 1 654 ? 16.891 -32.031 -23.984 1 95.75 654 ILE B O 1
ATOM 12342 N N . LEU B 1 655 ? 17.062 -32.781 -21.938 1 96.69 655 LEU B N 1
ATOM 12343 C CA . LEU B 1 655 ? 16.438 -34.094 -22.219 1 96.69 655 LEU B CA 1
ATOM 12344 C C . LEU B 1 655 ? 15.016 -33.906 -22.734 1 96.69 655 LEU B C 1
ATOM 12346 O O . LEU B 1 655 ? 14.688 -34.344 -23.828 1 96.69 655 LEU B O 1
ATOM 12350 N N . TYR B 1 656 ? 14.188 -33.281 -21.953 1 95.69 656 TYR B N 1
ATOM 12351 C CA . TYR B 1 656 ? 12.773 -33.156 -22.312 1 95.69 656 TYR B CA 1
ATOM 12352 C C . TYR B 1 656 ? 12.609 -32.438 -23.641 1 95.69 656 TYR B C 1
ATOM 12354 O O . TYR B 1 656 ? 11.922 -32.906 -24.531 1 95.69 656 TYR B O 1
ATOM 12362 N N . LYS B 1 657 ? 13.219 -31.281 -23.75 1 93.12 657 LYS B N 1
ATOM 12363 C CA . LYS B 1 657 ? 13.039 -30.453 -24.938 1 93.12 657 LYS B CA 1
ATOM 12364 C C . LYS B 1 657 ? 13.516 -31.172 -26.188 1 93.12 657 LYS B C 1
ATOM 12366 O O . LYS B 1 657 ? 12.875 -31.094 -27.234 1 93.12 657 LYS B O 1
ATOM 12371 N N . TYR B 1 658 ? 14.625 -31.844 -26.109 1 93.31 658 TYR B N 1
ATOM 12372 C CA . TYR B 1 658 ? 15.141 -32.594 -27.25 1 93.31 658 TYR B CA 1
ATOM 12373 C C . TYR B 1 658 ? 14.219 -33.75 -27.609 1 93.31 658 TYR B C 1
ATOM 12375 O O . TYR B 1 658 ? 13.891 -33.938 -28.781 1 93.31 658 TYR B O 1
ATOM 12383 N N . LEU B 1 659 ? 13.773 -34.531 -26.641 1 95.5 659 LEU B N 1
ATOM 12384 C CA . LEU B 1 659 ? 12.906 -35.688 -26.875 1 95.5 659 LEU B CA 1
ATOM 12385 C C . LEU B 1 659 ? 11.555 -35.219 -27.422 1 95.5 659 LEU B C 1
ATOM 12387 O O . LEU B 1 659 ? 11 -35.875 -28.312 1 95.5 659 LEU B O 1
ATOM 12391 N N . ALA B 1 660 ? 11.078 -34.219 -26.875 1 93.5 660 ALA B N 1
ATOM 12392 C CA . ALA B 1 660 ? 9.789 -33.688 -27.344 1 93.5 660 ALA B CA 1
ATOM 12393 C C . ALA B 1 660 ? 9.875 -33.25 -28.797 1 93.5 660 ALA B C 1
ATOM 12395 O O . ALA B 1 660 ? 8.938 -33.469 -29.578 1 93.5 660 ALA B O 1
ATOM 12396 N N . ALA B 1 661 ? 10.961 -32.656 -29.156 1 86.94 661 ALA B N 1
ATOM 12397 C CA . ALA B 1 661 ? 11.164 -32.188 -30.531 1 86.94 661 ALA B CA 1
ATOM 12398 C C . ALA B 1 661 ? 11.289 -33.375 -31.484 1 86.94 661 ALA B C 1
ATOM 12400 O O . ALA B 1 661 ? 10.727 -33.375 -32.562 1 86.94 661 ALA B O 1
ATOM 12401 N N . LYS B 1 662 ? 11.938 -34.406 -31.062 1 88.12 662 LYS B N 1
ATOM 12402 C CA . LYS B 1 662 ? 12.25 -35.531 -31.922 1 88.12 662 LYS B CA 1
ATOM 12403 C C . LYS B 1 662 ? 11.102 -36.531 -31.953 1 88.12 662 LYS B C 1
ATOM 12405 O O . LYS B 1 662 ? 10.797 -37.125 -33 1 88.12 662 LYS B O 1
ATOM 12410 N N . LEU B 1 663 ? 10.453 -36.719 -30.797 1 90.56 663 LEU B N 1
ATOM 12411 C CA . LEU B 1 663 ? 9.492 -37.812 -30.672 1 90.56 663 LEU B CA 1
ATOM 12412 C C . LEU B 1 663 ? 8.062 -37.281 -30.812 1 90.56 663 LEU B C 1
ATOM 12414 O O . LEU B 1 663 ? 7.199 -38 -31.359 1 90.56 663 LEU B O 1
ATOM 12418 N N . ASN B 1 664 ? 7.84 -36.156 -30.266 1 87.5 664 ASN B N 1
ATOM 12419 C CA . ASN B 1 664 ? 6.477 -35.625 -30.25 1 87.5 664 ASN B CA 1
ATOM 12420 C C . ASN B 1 664 ? 6.273 -34.594 -31.344 1 87.5 664 ASN B C 1
ATOM 12422 O O . ASN B 1 664 ? 5.184 -34.031 -31.469 1 87.5 664 ASN B O 1
ATOM 12426 N N . ARG B 1 665 ? 7.305 -34.156 -32.094 1 80.38 665 ARG B N 1
ATOM 12427 C CA . ARG B 1 665 ? 7.262 -33.125 -33.125 1 80.38 665 ARG B CA 1
ATOM 12428 C C . ARG B 1 665 ? 6.922 -31.766 -32.531 1 80.38 665 ARG B C 1
ATOM 12430 O O . ARG B 1 665 ? 6.156 -31 -33.125 1 80.38 665 ARG B O 1
ATOM 12437 N N . ALA B 1 666 ? 7.461 -31.688 -31.297 1 81.44 666 ALA B N 1
ATOM 12438 C CA . ALA B 1 666 ? 7.238 -30.422 -30.609 1 81.44 666 ALA B CA 1
ATOM 12439 C C . ALA B 1 666 ? 8.164 -29.344 -31.156 1 81.44 666 ALA B C 1
ATOM 12441 O O . ALA B 1 666 ? 9.242 -29.641 -31.672 1 81.44 666 ALA B O 1
ATOM 12442 N N . ARG B 1 667 ? 7.895 -28.031 -31.094 1 76.31 667 ARG B N 1
ATOM 12443 C CA . ARG B 1 667 ? 8.68 -26.875 -31.516 1 76.31 667 ARG B CA 1
ATOM 12444 C C . ARG B 1 667 ? 9.484 -26.297 -30.359 1 76.31 667 ARG B C 1
ATOM 12446 O O . ARG B 1 667 ? 9.195 -25.188 -29.875 1 76.31 667 ARG B O 1
ATOM 12453 N N . LEU B 1 668 ? 10.43 -27.094 -29.891 1 83.25 668 LEU B N 1
ATOM 12454 C CA . LEU B 1 668 ? 11.273 -26.703 -28.766 1 83.25 668 LEU B CA 1
ATOM 12455 C C . LEU B 1 668 ? 12.75 -26.797 -29.141 1 83.25 668 LEU B C 1
ATOM 12457 O O . LEU B 1 668 ? 13.133 -27.641 -29.969 1 83.25 668 LEU B O 1
ATOM 12461 N N . LYS B 1 669 ? 13.461 -25.891 -28.578 1 83.25 669 LYS B N 1
ATOM 12462 C CA . LYS B 1 669 ? 14.914 -25.922 -28.75 1 83.25 669 LYS B CA 1
ATOM 12463 C C . LYS B 1 669 ? 15.602 -26.469 -27.5 1 83.25 669 LYS B C 1
ATOM 12465 O O . LYS B 1 669 ? 15.43 -25.922 -26.406 1 83.25 669 LYS B O 1
ATOM 12470 N N . ALA B 1 670 ? 16.406 -27.5 -27.656 1 89.88 670 ALA B N 1
ATOM 12471 C CA . ALA B 1 670 ? 17.109 -28.109 -26.531 1 89.88 670 ALA B CA 1
ATOM 12472 C C . ALA B 1 670 ? 18.312 -27.281 -26.125 1 89.88 670 ALA B C 1
ATOM 12474 O O . ALA B 1 670 ? 18.875 -26.547 -26.938 1 89.88 670 ALA B O 1
ATOM 12475 N N . GLY B 1 671 ? 18.688 -27.406 -24.844 1 90.69 671 GLY B N 1
ATOM 12476 C CA . GLY B 1 671 ? 19.922 -26.797 -24.359 1 90.69 671 GLY B CA 1
ATOM 12477 C C . GLY B 1 671 ? 21.172 -27.391 -24.984 1 90.69 671 GLY B C 1
ATOM 12478 O O . GLY B 1 671 ? 21.094 -28.312 -25.797 1 90.69 671 GLY B O 1
ATOM 12479 N N . LYS B 1 672 ? 22.328 -26.844 -24.594 1 92.25 672 LYS B N 1
ATOM 12480 C CA . LYS B 1 672 ? 23.609 -27.203 -25.203 1 92.25 672 LYS B CA 1
ATOM 12481 C C . LYS B 1 672 ? 24.047 -28.594 -24.781 1 92.25 672 LYS B C 1
ATOM 12483 O O . LYS B 1 672 ? 24.172 -28.875 -23.594 1 92.25 672 LYS B O 1
ATOM 12488 N N . PHE B 1 673 ? 24.219 -29.5 -25.703 1 94.75 673 PHE B N 1
ATOM 12489 C CA . PHE B 1 673 ? 24.812 -30.828 -25.516 1 94.75 673 PHE B CA 1
ATOM 12490 C C . PHE B 1 673 ? 25.453 -31.312 -26.797 1 94.75 673 PHE B C 1
ATOM 12492 O O . PHE B 1 673 ? 25.281 -30.703 -27.859 1 94.75 673 PHE B O 1
ATOM 12499 N N . SER B 1 674 ? 26.203 -32.438 -26.781 1 93.12 674 SER B N 1
ATOM 12500 C CA . SER B 1 674 ? 26.938 -32.906 -27.953 1 93.12 674 SER B CA 1
ATOM 12501 C C . SER B 1 674 ? 26.109 -33.906 -28.734 1 93.12 674 SER B C 1
ATOM 12503 O O . SER B 1 674 ? 25.859 -33.719 -29.938 1 93.12 674 SER B O 1
ATOM 12505 N N . GLU B 1 675 ? 25.766 -34.969 -28.062 1 93.31 675 GLU B N 1
ATOM 12506 C CA . GLU B 1 675 ? 25.031 -36.031 -28.75 1 93.31 675 GLU B CA 1
ATOM 12507 C C . GLU B 1 675 ? 24.141 -36.812 -27.781 1 93.31 675 GLU B C 1
ATOM 12509 O O . GLU B 1 675 ? 24.422 -36.875 -26.594 1 93.31 675 GLU B O 1
ATOM 12514 N N . MET B 1 676 ? 23.016 -37.312 -28.391 1 94.81 676 MET B N 1
ATOM 12515 C CA . MET B 1 676 ? 22.109 -38.125 -27.609 1 94.81 676 MET B CA 1
ATOM 12516 C C . MET B 1 676 ? 21.906 -39.5 -28.266 1 94.81 676 MET B C 1
ATOM 12518 O O . MET B 1 676 ? 21.531 -39.562 -29.438 1 94.81 676 MET B O 1
ATOM 12522 N N . LEU B 1 677 ? 22.172 -40.5 -27.5 1 95.25 677 LEU B N 1
ATOM 12523 C CA . LEU B 1 677 ? 22.078 -41.844 -28.016 1 95.25 677 LEU B CA 1
ATOM 12524 C C . LEU B 1 677 ? 20.906 -42.594 -27.375 1 95.25 677 LEU B C 1
ATOM 12526 O O . LEU B 1 677 ? 20.547 -42.344 -26.234 1 95.25 677 LEU B O 1
ATOM 12530 N N . GLY B 1 678 ? 20.25 -43.531 -28.141 1 95.12 678 GLY B N 1
ATOM 12531 C CA . GLY B 1 678 ? 19.203 -44.375 -27.609 1 95.12 678 GLY B CA 1
ATOM 12532 C C . GLY B 1 678 ? 17.797 -43.844 -27.906 1 95.12 678 GLY B C 1
ATOM 12533 O O . GLY B 1 678 ? 16.828 -44.312 -27.297 1 95.12 678 GLY B O 1
ATOM 12534 N N . LEU B 1 679 ? 17.609 -42.969 -28.812 1 93.81 679 LEU B N 1
ATOM 12535 C CA . LEU B 1 679 ? 16.312 -42.375 -29.188 1 93.81 679 LEU B CA 1
ATOM 12536 C C . LEU B 1 679 ? 15.422 -43.406 -29.859 1 93.81 679 LEU B C 1
ATOM 12538 O O . LEU B 1 679 ? 14.195 -43.344 -29.766 1 93.81 679 LEU B O 1
ATOM 12542 N N . GLU B 1 680 ? 16.031 -44.312 -30.484 1 92.88 680 GLU B N 1
ATOM 12543 C CA . GLU B 1 680 ? 15.305 -45.281 -31.281 1 92.88 680 GLU B CA 1
ATOM 12544 C C . GLU B 1 680 ? 14.477 -46.219 -30.375 1 92.88 680 GLU B C 1
ATOM 12546 O O . GLU B 1 680 ? 13.531 -46.844 -30.844 1 92.88 680 GLU B O 1
ATOM 12551 N N . TYR B 1 681 ? 14.82 -46.219 -29.141 1 95.69 681 TYR B N 1
ATOM 12552 C CA . TYR B 1 681 ? 14.141 -47.125 -28.234 1 95.69 681 TYR B CA 1
ATOM 12553 C C . TYR B 1 681 ? 12.891 -46.5 -27.641 1 95.69 681 TYR B C 1
ATOM 12555 O O . TYR B 1 681 ? 12.125 -47.125 -26.922 1 95.69 681 TYR B O 1
ATOM 12563 N N . LEU B 1 682 ? 12.617 -45.25 -27.953 1 96.12 682 LEU B N 1
ATOM 12564 C CA . LEU B 1 682 ? 11.5 -44.5 -27.375 1 96.12 682 LEU B CA 1
ATOM 12565 C C . LEU B 1 682 ? 10.547 -44.031 -28.469 1 96.12 682 LEU B C 1
ATOM 12567 O O . LEU B 1 682 ? 10.969 -43.75 -29.594 1 96.12 682 LEU B O 1
ATOM 12571 N N . ASP B 1 683 ? 9.273 -43.969 -28.172 1 93.88 683 ASP B N 1
ATOM 12572 C CA . ASP B 1 683 ? 8.305 -43.531 -29.172 1 93.88 683 ASP B CA 1
ATOM 12573 C C . ASP B 1 683 ? 7.648 -42.219 -28.781 1 93.88 683 ASP B C 1
ATOM 12575 O O . ASP B 1 683 ? 7.078 -41.531 -29.609 1 93.88 683 ASP B O 1
ATOM 12579 N N . LYS B 1 684 ? 7.594 -42 -27.438 1 93.94 684 LYS B N 1
ATOM 12580 C CA . LYS B 1 684 ? 6.906 -40.812 -26.969 1 93.94 684 LYS B CA 1
ATOM 12581 C C . LYS B 1 684 ? 7.504 -40.312 -25.641 1 93.94 684 LYS B C 1
ATOM 12583 O O . LYS B 1 684 ? 8.039 -41.125 -24.875 1 93.94 684 LYS B O 1
ATOM 12588 N N . VAL B 1 685 ? 7.473 -38.969 -25.453 1 95.56 685 VAL B N 1
ATOM 12589 C CA . VAL B 1 685 ? 7.836 -38.406 -24.156 1 95.56 685 VAL B CA 1
ATOM 12590 C C . VAL B 1 685 ? 6.652 -37.594 -23.609 1 95.56 685 VAL B C 1
ATOM 12592 O O . VAL B 1 685 ? 5.953 -36.906 -24.344 1 95.56 685 VAL B O 1
ATOM 12595 N N . ILE B 1 686 ? 6.32 -37.844 -22.344 1 94.06 686 ILE B N 1
ATOM 12596 C CA . ILE B 1 686 ? 5.203 -37.156 -21.688 1 94.06 686 ILE B CA 1
ATOM 12597 C C . ILE B 1 686 ? 5.703 -36.406 -20.453 1 94.06 686 ILE B C 1
ATOM 12599 O O . ILE B 1 686 ? 6.348 -37 -19.594 1 94.06 686 ILE B O 1
ATOM 12603 N N . ASP B 1 687 ? 5.496 -35.125 -20.453 1 92.94 687 ASP B N 1
ATOM 12604 C CA . ASP B 1 687 ? 5.801 -34.281 -19.297 1 92.94 687 ASP B CA 1
ATOM 12605 C C . ASP B 1 687 ? 4.582 -34.156 -18.375 1 92.94 687 ASP B C 1
ATOM 12607 O O . ASP B 1 687 ? 3.541 -33.656 -18.797 1 92.94 687 ASP B O 1
ATOM 12611 N N . ILE B 1 688 ? 4.66 -34.625 -17.125 1 90.56 688 ILE B N 1
ATOM 12612 C CA . ILE B 1 688 ? 3.57 -34.531 -16.156 1 90.56 688 ILE B CA 1
ATOM 12613 C C . ILE B 1 688 ? 3.885 -33.438 -15.133 1 90.56 688 ILE B C 1
ATOM 12615 O O . ILE B 1 688 ? 4.559 -33.719 -14.133 1 90.56 688 ILE B O 1
ATOM 12619 N N . ASP B 1 689 ? 3.402 -32.25 -15.352 1 83.31 689 ASP B N 1
ATOM 12620 C CA . ASP B 1 689 ? 3.678 -31.141 -14.445 1 83.31 689 ASP B CA 1
ATOM 12621 C C . ASP B 1 689 ? 2.432 -30.766 -13.648 1 83.31 689 ASP B C 1
ATOM 12623 O O . ASP B 1 689 ? 1.403 -31.438 -13.734 1 83.31 689 ASP B O 1
ATOM 12627 N N . GLN B 1 690 ? 2.498 -29.719 -12.812 1 75.25 690 GLN B N 1
ATOM 12628 C CA . GLN B 1 690 ? 1.411 -29.328 -11.922 1 75.25 690 GLN B CA 1
ATOM 12629 C C . GLN B 1 690 ? 0.625 -28.156 -12.492 1 75.25 690 GLN B C 1
ATOM 12631 O O . GLN B 1 690 ? -0.174 -27.531 -11.789 1 75.25 690 GLN B O 1
ATOM 12636 N N . SER B 1 691 ? 0.793 -27.922 -13.734 1 77.12 691 SER B N 1
ATOM 12637 C CA . SER B 1 691 ? 0.015 -26.844 -14.344 1 77.12 691 SER B CA 1
ATOM 12638 C C . SER B 1 691 ? -1.471 -27.188 -14.367 1 77.12 691 SER B C 1
ATOM 12640 O O . SER B 1 691 ? -1.843 -28.359 -14.422 1 77.12 691 SER B O 1
ATOM 12642 N N . PRO B 1 692 ? -2.348 -26.203 -14.312 1 78 692 PRO B N 1
ATOM 12643 C CA . PRO B 1 692 ? -3.785 -26.484 -14.328 1 78 692 PRO B CA 1
ATOM 12644 C C . PRO B 1 692 ? -4.227 -27.234 -15.578 1 78 692 PRO B C 1
ATOM 12646 O O . PRO B 1 692 ? -3.654 -27.047 -16.656 1 78 692 PRO B O 1
ATOM 12649 N N . ILE B 1 693 ? -5.203 -28.031 -15.5 1 81.75 693 ILE B N 1
ATOM 12650 C CA . ILE B 1 693 ? -5.711 -28.812 -16.625 1 81.75 693 ILE B CA 1
ATOM 12651 C C . ILE B 1 693 ? -6.605 -27.922 -17.5 1 81.75 693 ILE B C 1
ATOM 12653 O O . ILE B 1 693 ? -6.914 -28.266 -18.641 1 81.75 693 ILE B O 1
ATOM 12657 N N . GLY B 1 694 ? -7.145 -26.781 -16.844 1 74.19 694 GLY B N 1
ATOM 12658 C CA . GLY B 1 694 ? -7.969 -25.812 -17.547 1 74.19 694 GLY B CA 1
ATOM 12659 C C . GLY B 1 694 ? -8.031 -24.469 -16.844 1 74.19 694 GLY B C 1
ATOM 12660 O O . GLY B 1 694 ? -7.809 -24.391 -15.625 1 74.19 694 GLY B O 1
ATOM 12661 N N . ARG B 1 695 ? -8.258 -23.328 -17.562 1 66 695 ARG B N 1
ATOM 12662 C CA . ARG B 1 695 ? -8.289 -22 -16.984 1 66 695 ARG B CA 1
ATOM 12663 C C . ARG B 1 695 ? -9.719 -21.484 -16.828 1 66 695 ARG B C 1
ATOM 12665 O O . ARG B 1 695 ? -9.945 -20.391 -16.328 1 66 695 ARG B O 1
ATOM 12672 N N . THR B 1 696 ? -10.711 -22.344 -17.344 1 67.88 696 THR B N 1
ATOM 12673 C CA . THR B 1 696 ? -12.125 -21.984 -17.281 1 67.88 696 THR B CA 1
ATOM 12674 C C . THR B 1 696 ? -12.898 -23 -16.438 1 67.88 696 THR B C 1
ATOM 12676 O O . THR B 1 696 ? -12.492 -24.156 -16.328 1 67.88 696 THR B O 1
ATOM 12679 N N . PRO B 1 697 ? -13.992 -22.547 -15.859 1 69.56 697 PRO B N 1
ATOM 12680 C CA . PRO B 1 697 ? -14.805 -23.469 -15.078 1 69.56 697 PRO B CA 1
ATOM 12681 C C . PRO B 1 697 ? -15.406 -24.594 -15.922 1 69.56 697 PRO B C 1
ATOM 12683 O O . PRO B 1 697 ? -15.891 -25.594 -15.375 1 69.56 697 PRO B O 1
ATOM 12686 N N . ARG B 1 698 ? -15.336 -24.516 -17.188 1 75.06 698 ARG B N 1
ATOM 12687 C CA . ARG B 1 698 ? -15.898 -25.531 -18.062 1 75.06 698 ARG B CA 1
ATOM 12688 C C . ARG B 1 698 ? -15.047 -26.797 -18.078 1 75.06 698 ARG B C 1
ATOM 12690 O O . ARG B 1 698 ? -15.555 -27.891 -18.297 1 75.06 698 ARG B O 1
ATOM 12697 N N . SER B 1 699 ? -13.758 -26.594 -17.781 1 81.5 699 SER B N 1
ATOM 12698 C CA . SER B 1 699 ? -12.867 -27.75 -17.688 1 81.5 699 SER B CA 1
ATOM 12699 C C . SER B 1 699 ? -13.039 -28.453 -16.344 1 81.5 699 SER B C 1
ATOM 12701 O O . SER B 1 699 ? -13.219 -27.812 -15.312 1 81.5 699 SER B O 1
ATOM 12703 N N . ASN B 1 700 ? -13.234 -29.703 -16.312 1 87.94 700 ASN B N 1
ATOM 12704 C CA . ASN B 1 700 ? -13.398 -30.547 -15.125 1 87.94 700 ASN B CA 1
ATOM 12705 C C . ASN B 1 700 ? -12.812 -31.938 -15.328 1 87.94 700 ASN B C 1
ATOM 12707 O O . ASN B 1 700 ? -12.375 -32.281 -16.438 1 87.94 700 ASN B O 1
ATOM 12711 N N . PRO B 1 701 ? -12.617 -32.719 -14.344 1 90.88 701 PRO B N 1
ATOM 12712 C CA . PRO B 1 701 ? -12.039 -34.062 -14.477 1 90.88 701 PRO B CA 1
ATOM 12713 C C . PRO B 1 701 ? -12.766 -34.906 -15.516 1 90.88 701 PRO B C 1
ATOM 12715 O O . PRO B 1 701 ? -12.133 -35.688 -16.234 1 90.88 701 PRO B O 1
ATOM 12718 N N . GLY B 1 702 ? -14.125 -34.719 -15.641 1 91.94 702 GLY B N 1
ATOM 12719 C CA . GLY B 1 702 ? -14.898 -35.469 -16.609 1 91.94 702 GLY B CA 1
ATOM 12720 C C . GLY B 1 702 ? -14.539 -35.125 -18.047 1 91.94 702 GLY B C 1
ATOM 12721 O O . GLY B 1 702 ? -14.383 -36.031 -18.875 1 91.94 702 GLY B O 1
ATOM 12722 N N . THR B 1 703 ? -14.438 -33.906 -18.312 1 89.31 703 THR B N 1
ATOM 12723 C CA . THR B 1 703 ? -14.109 -33.469 -19.656 1 89.31 703 THR B CA 1
ATOM 12724 C C . THR B 1 703 ? -12.656 -33.781 -20 1 89.31 703 THR B C 1
ATOM 12726 O O . THR B 1 703 ? -12.352 -34.219 -21.109 1 89.31 703 THR B O 1
ATOM 12729 N N . TYR B 1 704 ? -11.719 -33.688 -19.078 1 89.62 704 TYR B N 1
ATOM 12730 C CA . TYR B 1 704 ? -10.289 -33.844 -19.312 1 89.62 704 TYR B CA 1
ATOM 12731 C C . TYR B 1 704 ? -9.945 -35.312 -19.562 1 89.62 704 TYR B C 1
ATOM 12733 O O . TYR B 1 704 ? -9.094 -35.625 -20.406 1 89.62 704 TYR B O 1
ATOM 12741 N N . THR B 1 705 ? -10.625 -36.188 -18.812 1 90.56 705 THR B N 1
ATOM 12742 C CA . THR B 1 705 ? -10.367 -37.594 -18.984 1 90.56 705 THR B CA 1
ATOM 12743 C C . THR B 1 705 ? -11.148 -38.156 -20.172 1 90.56 705 THR B C 1
ATOM 12745 O O . THR B 1 705 ? -10.883 -39.25 -20.641 1 90.56 705 THR B O 1
ATOM 12748 N N . GLY B 1 706 ? -12.125 -37.375 -20.672 1 90.12 706 GLY B N 1
ATOM 12749 C CA . GLY B 1 706 ? -12.953 -37.812 -21.781 1 90.12 706 GLY B CA 1
ATOM 12750 C C . GLY B 1 706 ? -14.141 -38.656 -21.359 1 90.12 706 GLY B C 1
ATOM 12751 O O . GLY B 1 706 ? -14.969 -39.031 -22.188 1 90.12 706 GLY B O 1
ATOM 12752 N N . VAL B 1 707 ? -14.32 -38.906 -20.078 1 93.38 707 VAL B N 1
ATOM 12753 C CA . VAL B 1 707 ? -15.398 -39.75 -19.594 1 93.38 707 VAL B CA 1
ATOM 12754 C C . VAL B 1 707 ? -16.75 -39.062 -19.797 1 93.38 707 VAL B C 1
ATOM 12756 O O . VAL B 1 707 ? -17.75 -39.719 -20.031 1 93.38 707 VAL B O 1
ATOM 12759 N N . PHE B 1 708 ? -16.797 -37.75 -19.781 1 94 708 PHE B N 1
ATOM 12760 C CA . PHE B 1 708 ? -18.031 -37 -19.938 1 94 708 PHE B CA 1
ATOM 12761 C C . PHE B 1 708 ? -18.656 -37.25 -21.297 1 94 708 PHE B C 1
ATOM 12763 O O . PHE B 1 708 ? -19.875 -37.281 -21.422 1 94 708 PHE B O 1
ATOM 12770 N N . ASN B 1 709 ? -17.875 -37.406 -22.312 1 92.69 709 ASN B N 1
ATOM 12771 C CA . ASN B 1 709 ? -18.391 -37.75 -23.625 1 92.69 709 ASN B CA 1
ATOM 12772 C C . ASN B 1 709 ? -19.172 -39.062 -23.594 1 92.69 709 ASN B C 1
ATOM 12774 O O . ASN B 1 709 ? -20.25 -39.188 -24.172 1 92.69 709 ASN B O 1
ATOM 12778 N N . ASP B 1 710 ? -18.641 -40 -22.922 1 94.44 710 ASP B N 1
ATOM 12779 C CA . ASP B 1 710 ? -19.297 -41.312 -22.797 1 94.44 710 ASP B CA 1
ATOM 12780 C C . ASP B 1 710 ? -20.594 -41.219 -22 1 94.44 710 ASP B C 1
ATOM 12782 O O . ASP B 1 710 ? -21.578 -41.875 -22.344 1 94.44 710 ASP B O 1
ATOM 12786 N N . ILE B 1 711 ? -20.578 -40.406 -21 1 95.44 711 ILE B N 1
ATOM 12787 C CA . ILE B 1 711 ? -21.766 -40.219 -20.156 1 95.44 711 ILE B CA 1
ATOM 12788 C C . ILE B 1 711 ? -22.875 -39.562 -20.969 1 95.44 711 ILE B C 1
ATOM 12790 O O . ILE B 1 711 ? -24.031 -40 -20.906 1 95.44 711 ILE B O 1
ATOM 12794 N N . ARG B 1 712 ? -22.547 -38.562 -21.688 1 94.94 712 ARG B N 1
ATOM 12795 C CA . ARG B 1 712 ? -23.531 -37.875 -22.516 1 94.94 712 ARG B CA 1
ATOM 12796 C C . ARG B 1 712 ? -24.156 -38.844 -23.531 1 94.94 712 ARG B C 1
ATOM 12798 O O . ARG B 1 712 ? -25.359 -38.75 -23.812 1 94.94 712 ARG B O 1
ATOM 12805 N N . GLU B 1 713 ? -23.391 -39.688 -24.031 1 94.69 713 GLU B N 1
ATOM 12806 C CA . GLU B 1 713 ? -23.891 -40.656 -24.984 1 94.69 713 GLU B CA 1
ATOM 12807 C C . GLU B 1 713 ? -24.891 -41.594 -24.344 1 94.69 713 GLU B C 1
ATOM 12809 O O . GLU B 1 713 ? -25.906 -41.969 -24.953 1 94.69 713 GLU B O 1
ATOM 12814 N N . ILE B 1 714 ? -24.672 -41.969 -23.188 1 94.88 714 ILE B N 1
ATOM 12815 C CA . ILE B 1 714 ? -25.578 -42.844 -22.453 1 94.88 714 ILE B CA 1
ATOM 12816 C C . ILE B 1 714 ? -26.906 -42.156 -22.219 1 94.88 714 ILE B C 1
ATOM 12818 O O . ILE B 1 714 ? -27.969 -42.75 -22.391 1 94.88 714 ILE B O 1
ATOM 12822 N N . PHE B 1 715 ? -26.938 -40.938 -21.859 1 95.31 715 PHE B N 1
ATOM 12823 C CA . PHE B 1 715 ? -28.172 -40.188 -21.625 1 95.31 715 PHE B CA 1
ATOM 12824 C C . PHE B 1 715 ? -28.969 -40.031 -22.922 1 95.31 715 PHE B C 1
ATOM 12826 O O . PHE B 1 715 ? -30.188 -40.094 -22.906 1 95.31 715 PHE B O 1
ATOM 12833 N N . ALA B 1 716 ? -28.234 -39.844 -23.969 1 93.94 716 ALA B N 1
ATOM 12834 C CA . ALA B 1 716 ? -28.891 -39.688 -25.266 1 93.94 716 ALA B CA 1
ATOM 12835 C C . ALA B 1 716 ? -29.562 -41 -25.688 1 93.94 716 ALA B C 1
ATOM 12837 O O . ALA B 1 716 ? -30.516 -41 -26.469 1 93.94 716 ALA B O 1
ATOM 12838 N N . GLN B 1 717 ? -29.109 -42.094 -25.094 1 93.62 717 GLN B N 1
ATOM 12839 C CA . GLN B 1 717 ? -29.609 -43.406 -25.469 1 93.62 717 GLN B CA 1
ATOM 12840 C C . GLN B 1 717 ? -30.781 -43.812 -24.578 1 93.62 717 GLN B C 1
ATOM 12842 O O . GLN B 1 717 ? -31.406 -44.844 -24.812 1 93.62 717 GLN B O 1
ATOM 12847 N N . THR B 1 718 ? -31.156 -43 -23.641 1 93.44 718 THR B N 1
ATOM 12848 C CA . THR B 1 718 ? -32.281 -43.312 -22.797 1 93.44 718 THR B CA 1
ATOM 12849 C C . THR B 1 718 ? -33.594 -43.188 -23.578 1 93.44 718 THR B C 1
ATOM 12851 O O . THR B 1 718 ? -33.656 -42.531 -24.594 1 93.44 718 THR B O 1
ATOM 12854 N N . ALA B 1 719 ? -34.688 -43.844 -23.094 1 91.38 719 ALA B N 1
ATOM 12855 C CA . ALA B 1 719 ? -35.969 -43.844 -23.75 1 91.38 719 ALA B CA 1
ATOM 12856 C C . ALA B 1 719 ? -36.562 -42.438 -23.828 1 91.38 719 ALA B C 1
ATOM 12858 O O . ALA B 1 719 ? -37.062 -42.031 -24.875 1 91.38 719 ALA B O 1
ATOM 12859 N N . ASP B 1 720 ? -36.469 -41.719 -22.766 1 91 720 ASP B N 1
ATOM 12860 C CA . ASP B 1 720 ? -37 -40.375 -22.688 1 91 720 ASP B CA 1
ATOM 12861 C C . ASP B 1 720 ? -36.312 -39.469 -23.688 1 91 720 ASP B C 1
ATOM 12863 O O . ASP B 1 720 ? -36.969 -38.656 -24.359 1 91 720 ASP B O 1
ATOM 12867 N N . ALA B 1 721 ? -35.031 -39.531 -23.797 1 91.38 721 ALA B N 1
ATOM 12868 C CA . ALA B 1 721 ? -34.25 -38.688 -24.688 1 91.38 721 ALA B CA 1
ATOM 12869 C C . ALA B 1 721 ? -34.562 -38.969 -26.156 1 91.38 721 ALA B C 1
ATOM 12871 O O . ALA B 1 721 ? -34.719 -38.062 -26.969 1 91.38 721 ALA B O 1
ATOM 12872 N N . LYS B 1 722 ? -34.656 -40.25 -26.438 1 90.12 722 LYS B N 1
ATOM 12873 C CA . LYS B 1 722 ? -35 -40.656 -27.812 1 90.12 722 LYS B CA 1
ATOM 12874 C C . LYS B 1 722 ? -36.375 -40.188 -28.203 1 90.12 722 LYS B C 1
ATOM 12876 O O . LYS B 1 722 ? -36.594 -39.719 -29.328 1 90.12 722 LYS B O 1
ATOM 12881 N N . MET B 1 723 ? -37.312 -40.312 -27.297 1 86.88 723 MET B N 1
ATOM 12882 C CA . MET B 1 723 ? -38.688 -39.875 -27.562 1 86.88 723 MET B CA 1
ATOM 12883 C C . MET B 1 723 ? -38.719 -38.375 -27.828 1 86.88 723 MET B C 1
ATOM 12885 O O . MET B 1 723 ? -39.531 -37.906 -28.641 1 86.88 723 MET B O 1
ATOM 12889 N N . ARG B 1 724 ? -37.875 -37.688 -27.203 1 87 724 ARG B N 1
ATOM 12890 C CA . ARG B 1 724 ? -37.875 -36.25 -27.328 1 87 724 ARG B CA 1
ATOM 12891 C C . ARG B 1 724 ? -36.906 -35.781 -28.422 1 87 724 ARG B C 1
ATOM 12893 O O . ARG B 1 724 ? -36.844 -34.594 -28.734 1 87 724 ARG B O 1
ATOM 12900 N N . GLY B 1 725 ? -36.094 -36.688 -28.969 1 85.81 725 GLY B N 1
ATOM 12901 C CA . GLY B 1 725 ? -35.156 -36.375 -30.031 1 85.81 725 GLY B CA 1
ATOM 12902 C C . GLY B 1 725 ? -33.906 -35.688 -29.531 1 85.81 725 GLY B C 1
ATOM 12903 O O . GLY B 1 725 ? -33.281 -34.875 -30.25 1 85.81 725 GLY B O 1
ATOM 12904 N N . TYR B 1 726 ? -33.562 -36 -28.266 1 89.31 726 TYR B N 1
ATOM 12905 C CA . TYR B 1 726 ? -32.375 -35.375 -27.688 1 89.31 726 TYR B CA 1
ATOM 12906 C C . TYR B 1 726 ? -31.125 -36.125 -28.078 1 89.31 726 TYR B C 1
ATOM 12908 O O . TYR B 1 726 ? -31.062 -37.344 -27.969 1 89.31 726 TYR B O 1
ATOM 12916 N N . SER B 1 727 ? -30.156 -35.375 -28.656 1 91.88 727 SER B N 1
ATOM 12917 C CA . SER B 1 727 ? -28.828 -35.938 -28.922 1 91.88 727 SER B CA 1
ATOM 12918 C C . SER B 1 727 ? -27.875 -35.688 -27.766 1 91.88 727 SER B C 1
ATOM 12920 O O . SER B 1 727 ? -28.219 -35 -26.797 1 91.88 727 SER B O 1
ATOM 12922 N N . ALA B 1 728 ? -26.609 -36.25 -27.859 1 92.5 728 ALA B N 1
ATOM 12923 C CA . ALA B 1 728 ? -25.609 -36.062 -26.812 1 92.5 728 ALA B CA 1
ATOM 12924 C C . ALA B 1 728 ? -25.297 -34.594 -26.578 1 92.5 728 ALA B C 1
ATOM 12926 O O . ALA B 1 728 ? -24.938 -34.219 -25.469 1 92.5 728 ALA B O 1
ATOM 12927 N N . GLY B 1 729 ? -25.5 -33.812 -27.547 1 90.62 729 GLY B N 1
ATOM 12928 C CA . GLY B 1 729 ? -25.266 -32.375 -27.453 1 90.62 729 GLY B CA 1
ATOM 12929 C C . GLY B 1 729 ? -26.203 -31.703 -26.469 1 90.62 729 GLY B C 1
ATOM 12930 O O . GLY B 1 729 ? -25.828 -30.719 -25.828 1 90.62 729 GLY B O 1
ATOM 12931 N N . ARG B 1 730 ? -27.375 -32.219 -26.297 1 88.44 730 ARG B N 1
ATOM 12932 C CA . ARG B 1 730 ? -28.375 -31.688 -25.391 1 88.44 730 ARG B CA 1
ATOM 12933 C C . ARG B 1 730 ? -27.891 -31.734 -23.938 1 88.44 730 ARG B C 1
ATOM 12935 O O . ARG B 1 730 ? -28.234 -30.875 -23.125 1 88.44 730 ARG B O 1
ATOM 12942 N N . PHE B 1 731 ? -27.031 -32.625 -23.75 1 93.25 731 PHE B N 1
ATOM 12943 C CA . PHE B 1 731 ? -26.609 -32.875 -22.375 1 93.25 731 PHE B CA 1
ATOM 12944 C C . PHE B 1 731 ? -25.266 -32.219 -22.094 1 93.25 731 PHE B C 1
ATOM 12946 O O . PHE B 1 731 ? -24.641 -32.5 -21.078 1 93.25 731 PHE B O 1
ATOM 12953 N N . SER B 1 732 ? -24.812 -31.438 -22.984 1 91.12 732 SER B N 1
ATOM 12954 C CA . SER B 1 732 ? -23.609 -30.656 -22.781 1 91.12 732 SER B CA 1
ATOM 12955 C C . SER B 1 732 ? -23.922 -29.266 -22.234 1 91.12 732 SER B C 1
ATOM 12957 O O . SER B 1 732 ? -24.859 -28.609 -22.688 1 91.12 732 SER B O 1
ATOM 12959 N N . PHE B 1 733 ? -23.188 -28.859 -21.203 1 88.06 733 PHE B N 1
ATOM 12960 C CA . PHE B 1 733 ? -23.406 -27.516 -20.656 1 88.06 733 PHE B CA 1
ATOM 12961 C C . PHE B 1 733 ? -22.578 -26.484 -21.422 1 88.06 733 PHE B C 1
ATOM 12963 O O . PHE B 1 733 ? -22.641 -25.297 -21.125 1 88.06 733 PHE B O 1
ATOM 12970 N N . ASN B 1 734 ? -21.719 -26.859 -22.391 1 82.75 734 ASN B N 1
ATOM 12971 C CA . ASN B 1 734 ? -20.859 -25.953 -23.141 1 82.75 734 ASN B CA 1
ATOM 12972 C C . ASN B 1 734 ? -21.547 -25.484 -24.422 1 82.75 734 ASN B C 1
ATOM 12974 O O . ASN B 1 734 ? -21.109 -24.516 -25.047 1 82.75 734 ASN B O 1
ATOM 12978 N N . VAL B 1 735 ? -22.656 -26.234 -24.781 1 80.31 735 VAL B N 1
ATOM 12979 C CA . VAL B 1 735 ? -23.312 -25.938 -26.047 1 80.31 735 VAL B CA 1
ATOM 12980 C C . VAL B 1 735 ? -24.75 -25.484 -25.797 1 80.31 735 VAL B C 1
ATOM 12982 O O . VAL B 1 735 ? -25.375 -25.906 -24.812 1 80.31 735 VAL B O 1
ATOM 12985 N N . ARG B 1 736 ? -25.344 -24.578 -26.609 1 78.5 736 ARG B N 1
ATOM 12986 C CA . ARG B 1 736 ? -26.734 -24.125 -26.531 1 78.5 736 ARG B CA 1
ATOM 12987 C C . ARG B 1 736 ? -27.703 -25.266 -26.781 1 78.5 736 ARG B C 1
ATOM 12989 O O . ARG B 1 736 ? -27.438 -26.141 -27.625 1 78.5 736 ARG B O 1
ATOM 12996 N N . GLY B 1 737 ? -28.828 -25.219 -26.109 1 80.25 737 GLY B N 1
ATOM 12997 C CA . GLY B 1 737 ? -29.828 -26.25 -26.234 1 80.25 737 GLY B CA 1
ATOM 12998 C C . GLY B 1 737 ? -30.422 -26.672 -24.906 1 80.25 737 GLY B C 1
ATOM 12999 O O . GLY B 1 737 ? -31.5 -26.219 -24.531 1 80.25 737 GLY B O 1
ATOM 13000 N N . GLY B 1 738 ? -29.609 -27.359 -24.125 1 84.81 738 GLY B N 1
ATOM 13001 C CA . GLY B 1 738 ? -30.094 -27.891 -22.859 1 84.81 738 GLY B CA 1
ATOM 13002 C C . GLY B 1 738 ? -29.578 -27.109 -21.656 1 84.81 738 GLY B C 1
ATOM 13003 O O . GLY B 1 738 ? -30.125 -27.219 -20.562 1 84.81 738 GLY B O 1
ATOM 13004 N N . ARG B 1 739 ? -28.609 -26.297 -21.812 1 87.12 739 ARG B N 1
ATOM 13005 C CA . ARG B 1 739 ? -28.016 -25.562 -20.703 1 87.12 739 ARG B CA 1
ATOM 13006 C C . ARG B 1 739 ? -28.938 -24.438 -20.219 1 87.12 739 ARG B C 1
ATOM 13008 O O . ARG B 1 739 ? -29.891 -24.078 -20.922 1 87.12 739 ARG B O 1
ATOM 13015 N N . CYS B 1 740 ? -28.703 -24.016 -18.969 1 83.5 740 CYS B N 1
ATOM 13016 C CA . CYS B 1 740 ? -29.375 -22.812 -18.484 1 83.5 740 CYS B CA 1
ATOM 13017 C C . CYS B 1 740 ? -28.812 -21.562 -19.141 1 83.5 740 CYS B C 1
ATOM 13019 O O . CYS B 1 740 ? -27.625 -21.266 -19 1 83.5 740 CYS B O 1
ATOM 13021 N N . GLU B 1 741 ? -29.547 -20.812 -19.797 1 77 741 GLU B N 1
ATOM 13022 C CA . GLU B 1 741 ? -29.047 -19.672 -20.547 1 77 741 GLU B CA 1
ATOM 13023 C C . GLU B 1 741 ? -28.812 -18.469 -19.625 1 77 741 GLU B C 1
ATOM 13025 O O . GLU B 1 741 ? -28.031 -17.578 -19.969 1 77 741 GLU B O 1
ATOM 13030 N N . ALA B 1 742 ? -29.625 -18.5 -18.516 1 75 742 ALA B N 1
ATOM 13031 C CA . ALA B 1 742 ? -29.422 -17.406 -17.562 1 75 742 ALA B CA 1
ATOM 13032 C C . ALA B 1 742 ? -27.969 -17.359 -17.078 1 75 742 ALA B C 1
ATOM 13034 O O . ALA B 1 742 ? -27.391 -16.281 -16.953 1 75 742 ALA B O 1
ATOM 13035 N N . CYS B 1 743 ? -27.328 -18.531 -16.797 1 76.88 743 CYS B N 1
ATOM 13036 C CA . CYS B 1 743 ? -25.953 -18.594 -16.312 1 76.88 743 CYS B CA 1
ATOM 13037 C C . CYS B 1 743 ? -25.031 -19.172 -17.391 1 76.88 743 CYS B C 1
ATOM 13039 O O . CYS B 1 743 ? -23.859 -19.469 -17.125 1 76.88 743 CYS B O 1
ATOM 13041 N N . GLN B 1 744 ? -25.656 -19.391 -18.578 1 81.06 744 GLN B N 1
ATOM 13042 C CA . GLN B 1 744 ? -24.938 -19.953 -19.734 1 81.06 744 GLN B CA 1
ATOM 13043 C C . GLN B 1 744 ? -24.203 -21.234 -19.344 1 81.06 744 GLN B C 1
ATOM 13045 O O . GLN B 1 744 ? -23.047 -21.422 -19.719 1 81.06 744 GLN B O 1
ATOM 13050 N N . GLY B 1 745 ? -24.844 -21.969 -18.5 1 80.81 745 GLY B N 1
ATOM 13051 C CA . GLY B 1 745 ? -24.359 -23.297 -18.156 1 80.81 745 GLY B CA 1
ATOM 13052 C C . GLY B 1 745 ? -23.406 -23.312 -16.984 1 80.81 745 GLY B C 1
ATOM 13053 O O . GLY B 1 745 ? -22.891 -24.359 -16.594 1 80.81 745 GLY B O 1
ATOM 13054 N N . ASP B 1 746 ? -23.203 -22.188 -16.328 1 79 746 ASP B N 1
ATOM 13055 C CA . ASP B 1 746 ? -22.25 -22.125 -15.219 1 79 746 ASP B CA 1
ATOM 13056 C C . ASP B 1 746 ? -22.891 -22.594 -13.914 1 79 746 ASP B C 1
ATOM 13058 O O . ASP B 1 746 ? -22.234 -23.203 -13.07 1 79 746 ASP B O 1
ATOM 13062 N N . GLY B 1 747 ? -24.172 -22.375 -13.727 1 74.56 747 GLY B N 1
ATOM 13063 C CA . GLY B 1 747 ? -24.906 -22.734 -12.531 1 74.56 747 GLY B CA 1
ATOM 13064 C C . GLY B 1 747 ? -24.734 -21.734 -11.398 1 74.56 747 GLY B C 1
ATOM 13065 O O . GLY B 1 747 ? -25.438 -21.812 -10.391 1 74.56 747 GLY B O 1
ATOM 13066 N N . ILE B 1 748 ? -23.672 -20.984 -11.406 1 74.75 748 ILE B N 1
ATOM 13067 C CA . ILE B 1 748 ? -23.422 -20 -10.359 1 74.75 748 ILE B CA 1
ATOM 13068 C C . ILE B 1 748 ? -23.25 -18.609 -10.977 1 74.75 748 ILE B C 1
ATOM 13070 O O . ILE B 1 748 ? -22.875 -18.484 -12.141 1 74.75 748 ILE B O 1
ATOM 13074 N N . VAL B 1 749 ? -23.891 -17.688 -10.102 1 70.31 749 VAL B N 1
ATOM 13075 C CA . VAL B 1 749 ? -23.703 -16.297 -10.508 1 70.31 749 VAL B CA 1
ATOM 13076 C C . VAL B 1 749 ? -22.75 -15.602 -9.555 1 70.31 749 VAL B C 1
ATOM 13078 O O . VAL B 1 749 ? -22.938 -15.648 -8.336 1 70.31 749 VAL B O 1
ATOM 13081 N N . LYS B 1 750 ? -21.734 -15.203 -9.992 1 66.69 750 LYS B N 1
ATOM 13082 C CA . LYS B 1 750 ? -20.75 -14.484 -9.195 1 66.69 750 LYS B CA 1
ATOM 13083 C C . LYS B 1 750 ? -21.172 -13.039 -8.953 1 66.69 750 LYS B C 1
ATOM 13085 O O . LYS B 1 750 ? -21.438 -12.297 -9.898 1 66.69 750 LYS B O 1
ATOM 13090 N N . ILE B 1 751 ? -21.578 -12.695 -7.68 1 64.12 751 ILE B N 1
ATOM 13091 C CA . ILE B 1 751 ? -21.875 -11.312 -7.316 1 64.12 751 ILE B CA 1
ATOM 13092 C C . ILE B 1 751 ? -20.594 -10.625 -6.824 1 64.12 751 ILE B C 1
ATOM 13094 O O . ILE B 1 751 ? -20.016 -11.031 -5.809 1 64.12 751 ILE B O 1
ATOM 13098 N N . GLU B 1 752 ? -20.172 -9.719 -7.43 1 60.75 752 GLU B N 1
ATOM 13099 C CA . GLU B 1 752 ? -18.938 -9.023 -7.125 1 60.75 752 GLU B CA 1
ATOM 13100 C C . GLU B 1 752 ? -19.109 -8.07 -5.949 1 60.75 752 GLU B C 1
ATOM 13102 O O . GLU B 1 752 ? -19.938 -7.16 -5.996 1 60.75 752 GLU B O 1
ATOM 13107 N N . MET B 1 753 ? -18.656 -8.43 -4.773 1 59.31 753 MET B N 1
ATOM 13108 C CA . MET B 1 753 ? -18.781 -7.621 -3.564 1 59.31 753 MET B CA 1
ATOM 13109 C C . MET B 1 753 ? -17.641 -6.613 -3.455 1 59.31 753 MET B C 1
ATOM 13111 O O . MET B 1 753 ? -17.609 -5.805 -2.527 1 59.31 753 MET B O 1
ATOM 13115 N N . HIS B 1 754 ? -16.906 -6.551 -4.43 1 56.31 754 HIS B N 1
ATOM 13116 C CA . HIS B 1 754 ? -15.805 -5.602 -4.562 1 56.31 754 HIS B CA 1
ATOM 13117 C C . HIS B 1 754 ? -14.82 -5.734 -3.408 1 56.31 754 HIS B C 1
ATOM 13119 O O . HIS B 1 754 ? -13.82 -6.445 -3.521 1 56.31 754 HIS B O 1
ATOM 13125 N N . PHE B 1 755 ? -15.227 -5.25 -2.121 1 54.56 755 PHE B N 1
ATOM 13126 C CA . PHE B 1 755 ? -14.297 -5.258 -0.995 1 54.56 755 PHE B CA 1
ATOM 13127 C C . PHE B 1 755 ? -14.633 -6.391 -0.031 1 54.56 755 PHE B C 1
ATOM 13129 O O . PHE B 1 755 ? -13.945 -6.566 0.982 1 54.56 755 PHE B O 1
ATOM 13136 N N . LEU B 1 756 ? -15.711 -7.066 -0.404 1 55.81 756 LEU B N 1
ATOM 13137 C CA . LEU B 1 756 ? -16.094 -8.289 0.29 1 55.81 756 LEU B CA 1
ATOM 13138 C C . LEU B 1 756 ? -15.992 -9.492 -0.64 1 55.81 756 LEU B C 1
ATOM 13140 O O . LEU B 1 756 ? -15.984 -9.344 -1.863 1 55.81 756 LEU B O 1
ATOM 13144 N N . PRO B 1 757 ? -15.469 -10.594 -0.117 1 55.28 757 PRO B N 1
ATOM 13145 C CA . PRO B 1 757 ? -15.469 -11.789 -0.974 1 55.28 757 PRO B CA 1
ATOM 13146 C C . PRO B 1 757 ? -16.75 -11.914 -1.795 1 55.28 757 PRO B C 1
ATOM 13148 O O . PRO B 1 757 ? -17.844 -11.664 -1.283 1 55.28 757 PRO B O 1
ATOM 13151 N N . ASP B 1 758 ? -16.453 -12.016 -3.199 1 58.69 758 ASP B N 1
ATOM 13152 C CA . ASP B 1 758 ? -17.609 -12.273 -4.043 1 58.69 758 ASP B CA 1
ATOM 13153 C C . ASP B 1 758 ? -18.438 -13.438 -3.492 1 58.69 758 ASP B C 1
ATOM 13155 O O . ASP B 1 758 ? -17.906 -14.344 -2.852 1 58.69 758 ASP B O 1
ATOM 13159 N N . ILE B 1 759 ? -19.547 -13.203 -3.541 1 57.44 759 ILE B N 1
ATOM 13160 C CA . ILE B 1 759 ? -20.453 -14.25 -3.072 1 57.44 759 ILE B CA 1
ATOM 13161 C C . ILE B 1 759 ? -21.062 -14.977 -4.266 1 57.44 759 ILE B C 1
ATOM 13163 O O . ILE B 1 759 ? -21.438 -14.352 -5.266 1 57.44 759 ILE B O 1
ATOM 13167 N N . PHE B 1 760 ? -20.719 -16.25 -4.406 1 61.94 760 PHE B N 1
ATOM 13168 C CA . PHE B 1 760 ? -21.375 -17.062 -5.418 1 61.94 760 PHE B CA 1
ATOM 13169 C C . PHE B 1 760 ? -22.75 -17.516 -4.941 1 61.94 760 PHE B C 1
ATOM 13171 O O . PHE B 1 760 ? -22.875 -18.156 -3.9 1 61.94 760 PHE B O 1
ATOM 13178 N N . VAL B 1 761 ? -23.594 -16.859 -5.738 1 64.44 761 VAL B N 1
ATOM 13179 C CA . VAL B 1 761 ? -24.969 -17.234 -5.398 1 64.44 761 VAL B CA 1
ATOM 13180 C C . VAL B 1 761 ? -25.516 -18.172 -6.461 1 64.44 761 VAL B C 1
ATOM 13182 O O . VAL B 1 761 ? -25.219 -18.031 -7.648 1 64.44 761 VAL B O 1
ATOM 13185 N N . PRO B 1 762 ? -26.047 -19.312 -6.098 1 73.5 762 PRO B N 1
ATOM 13186 C CA . PRO B 1 762 ? -26.672 -20.172 -7.098 1 73.5 762 PRO B CA 1
ATOM 13187 C C . PRO B 1 762 ? -27.609 -19.406 -8.031 1 73.5 762 PRO B C 1
ATOM 13189 O O . PRO B 1 762 ? -28.297 -18.484 -7.594 1 73.5 762 PRO B O 1
ATOM 13192 N N . CYS B 1 763 ? -27.391 -19.719 -9.359 1 72.56 763 CYS B N 1
ATOM 13193 C CA . CYS B 1 763 ? -28.297 -19.141 -10.344 1 72.56 763 CYS B CA 1
ATOM 13194 C C . CYS B 1 763 ? -29.734 -19.25 -9.875 1 72.56 763 CYS B C 1
ATOM 13196 O O . CYS B 1 763 ? -30.172 -20.297 -9.398 1 72.56 763 CYS B O 1
ATOM 13198 N N . GLU B 1 764 ? -30.438 -18.109 -9.883 1 70.88 764 GLU B N 1
ATOM 13199 C CA . GLU B 1 764 ? -31.812 -18.047 -9.398 1 70.88 764 GLU B CA 1
ATOM 13200 C C . GLU B 1 764 ? -32.75 -18.891 -10.25 1 70.88 764 GLU B C 1
ATOM 13202 O O . GLU B 1 764 ? -33.75 -19.406 -9.758 1 70.88 764 GLU B O 1
ATOM 13207 N N . VAL B 1 765 ? -32.375 -19.047 -11.477 1 71 765 VAL B N 1
ATOM 13208 C CA . VAL B 1 765 ? -33.25 -19.75 -12.43 1 71 765 VAL B CA 1
ATOM 13209 C C . VAL B 1 765 ? -33.031 -21.25 -12.289 1 71 765 VAL B C 1
ATOM 13211 O O . VAL B 1 765 ? -34 -21.984 -12.031 1 71 765 VAL B O 1
ATOM 13214 N N . CYS B 1 766 ? -31.797 -21.703 -12.461 1 78.56 766 CYS B N 1
ATOM 13215 C CA . CYS B 1 766 ? -31.562 -23.141 -12.43 1 78.56 766 CYS B CA 1
ATOM 13216 C C . CYS B 1 766 ? -31.172 -23.594 -11.031 1 78.56 766 CYS B C 1
ATOM 13218 O O . CYS B 1 766 ? -31.062 -24.797 -10.781 1 78.56 766 CYS B O 1
ATOM 13220 N N . LYS B 1 767 ? -31.016 -22.609 -10.172 1 78.31 767 LYS B N 1
ATOM 13221 C CA . LYS B 1 767 ? -30.641 -22.875 -8.781 1 78.31 767 LYS B CA 1
ATOM 13222 C C . LYS B 1 767 ? -29.375 -23.719 -8.703 1 78.31 767 LYS B C 1
ATOM 13224 O O . LYS B 1 767 ? -29.312 -24.688 -7.938 1 78.31 767 LYS B O 1
ATOM 13229 N N . GLY B 1 768 ? -28.438 -23.578 -9.711 1 77.44 768 GLY B N 1
ATOM 13230 C CA . GLY B 1 768 ? -27.125 -24.219 -9.68 1 77.44 768 GLY B CA 1
ATOM 13231 C C . GLY B 1 768 ? -27.062 -25.484 -10.508 1 77.44 768 GLY B C 1
ATOM 13232 O O . GLY B 1 768 ? -26.016 -26.125 -10.586 1 77.44 768 GLY B O 1
ATOM 13233 N N . GLN B 1 769 ? -28.125 -25.844 -11.227 1 86 769 GLN B N 1
ATOM 13234 C CA . GLN B 1 769 ? -28.188 -27.125 -11.898 1 86 769 GLN B CA 1
ATOM 13235 C C . GLN B 1 769 ? -27.594 -27.047 -13.305 1 86 769 GLN B C 1
ATOM 13237 O O . GLN B 1 769 ? -27.312 -28.078 -13.914 1 86 769 GLN B O 1
ATOM 13242 N N . ARG B 1 770 ? -27.266 -25.938 -13.859 1 86.75 770 ARG B N 1
ATOM 13243 C CA . ARG B 1 770 ? -26.547 -25.641 -15.102 1 86.75 770 ARG B CA 1
ATOM 13244 C C . ARG B 1 770 ? -27.422 -25.938 -16.312 1 86.75 770 ARG B C 1
ATOM 13246 O O . ARG B 1 770 ? -27.078 -25.531 -17.438 1 86.75 770 ARG B O 1
ATOM 13253 N N . TYR B 1 771 ? -28.562 -26.641 -16.125 1 90.25 771 TYR B N 1
ATOM 13254 C CA . TYR B 1 771 ? -29.406 -27.094 -17.234 1 90.25 771 TYR B CA 1
ATOM 13255 C C . TYR B 1 771 ? -30.812 -26.531 -17.094 1 90.25 771 TYR B C 1
ATOM 13257 O O . TYR B 1 771 ? -31.219 -26.078 -16.016 1 90.25 771 TYR B O 1
ATOM 13265 N N . ASN B 1 772 ? -31.406 -26.469 -18.281 1 83.25 772 ASN B N 1
ATOM 13266 C CA . ASN B 1 772 ? -32.812 -26.078 -18.234 1 83.25 772 ASN B CA 1
ATOM 13267 C C . ASN B 1 772 ? -33.688 -27.203 -17.719 1 83.25 772 ASN B C 1
ATOM 13269 O O . ASN B 1 772 ? -33.25 -28.359 -17.609 1 83.25 772 ASN B O 1
ATOM 13273 N N . ARG B 1 773 ? -34.906 -26.906 -17.359 1 83 773 ARG B N 1
ATOM 13274 C CA . ARG B 1 773 ? -35.812 -27.812 -16.672 1 83 773 ARG B CA 1
ATOM 13275 C C . ARG B 1 773 ? -36.156 -29.016 -17.547 1 83 773 ARG B C 1
ATOM 13277 O O . ARG B 1 773 ? -36.281 -30.141 -17.047 1 83 773 ARG B O 1
ATOM 13284 N N . GLU B 1 774 ? -36.281 -28.828 -18.875 1 80.94 774 GLU B N 1
ATOM 13285 C CA . GLU B 1 774 ? -36.656 -29.891 -19.797 1 80.94 774 GLU B CA 1
ATOM 13286 C C . GLU B 1 774 ? -35.562 -30.969 -19.875 1 80.94 774 GLU B C 1
ATOM 13288 O O . GLU B 1 774 ? -35.875 -32.156 -19.891 1 80.94 774 GLU B O 1
ATOM 13293 N N . THR B 1 775 ? -34.375 -30.562 -19.906 1 89.38 775 THR B N 1
ATOM 13294 C CA . THR B 1 775 ? -33.25 -31.5 -19.969 1 89.38 775 THR B CA 1
ATOM 13295 C C . THR B 1 775 ? -33.188 -32.344 -18.703 1 89.38 775 THR B C 1
ATOM 13297 O O . THR B 1 775 ? -32.844 -33.531 -18.75 1 89.38 775 THR B O 1
ATOM 13300 N N . LEU B 1 776 ? -33.531 -31.75 -17.578 1 91.19 776 LEU B N 1
ATOM 13301 C CA . LEU B 1 776 ? -33.406 -32.406 -16.281 1 91.19 776 LEU B CA 1
ATOM 13302 C C . LEU B 1 776 ? -34.531 -33.406 -16.062 1 91.19 776 LEU B C 1
ATOM 13304 O O . LEU B 1 776 ? -34.562 -34.094 -15.055 1 91.19 776 LEU B O 1
ATOM 13308 N N . GLU B 1 777 ? -35.406 -33.438 -17.016 1 87.88 777 GLU B N 1
ATOM 13309 C CA . GLU B 1 777 ? -36.469 -34.438 -16.953 1 87.88 777 GLU B CA 1
ATOM 13310 C C . GLU B 1 777 ? -36 -35.812 -17.391 1 87.88 777 GLU B C 1
ATOM 13312 O O . GLU B 1 777 ? -36.562 -36.844 -17.031 1 87.88 777 GLU B O 1
ATOM 13317 N N . VAL B 1 778 ? -34.969 -35.781 -18.188 1 91.88 778 VAL B N 1
ATOM 13318 C CA . VAL B 1 778 ? -34.406 -37.062 -18.641 1 91.88 778 VAL B CA 1
ATOM 13319 C C . VAL B 1 778 ? -33.562 -37.656 -17.516 1 91.88 778 VAL B C 1
ATOM 13321 O O . VAL B 1 778 ? -32.719 -37 -16.938 1 91.88 778 VAL B O 1
ATOM 13324 N N . LYS B 1 779 ? -33.875 -38.938 -17.203 1 94.38 779 LYS B N 1
ATOM 13325 C CA . LYS B 1 779 ? -33.156 -39.594 -16.094 1 94.38 779 LYS B CA 1
ATOM 13326 C C . LYS B 1 779 ? -32.562 -40.938 -16.547 1 94.38 779 LYS B C 1
ATOM 13328 O O . LYS B 1 779 ? -33.156 -41.625 -17.359 1 94.38 779 LYS B O 1
ATOM 13333 N N . TYR B 1 780 ? -31.391 -41.188 -16.219 1 94.5 780 TYR B N 1
ATOM 13334 C CA . TYR B 1 780 ? -30.75 -42.5 -16.312 1 94.5 780 TYR B CA 1
ATOM 13335 C C . TYR B 1 780 ? -30.609 -43.156 -14.953 1 94.5 780 TYR B C 1
ATOM 13337 O O . TYR B 1 780 ? -29.922 -42.656 -14.07 1 94.5 780 TYR B O 1
ATOM 13345 N N . LYS B 1 781 ? -31.219 -44.281 -14.734 1 94 781 LYS B N 1
ATOM 13346 C CA . LYS B 1 781 ? -31.266 -44.969 -13.453 1 94 781 LYS B CA 1
ATOM 13347 C C . LYS B 1 781 ? -31.719 -44.031 -12.344 1 94 781 LYS B C 1
ATOM 13349 O O . LYS B 1 781 ? -31.109 -43.969 -11.273 1 94 781 LYS B O 1
ATOM 13354 N N . GLY B 1 782 ? -32.594 -43.062 -12.633 1 92.69 782 GLY B N 1
ATOM 13355 C CA . GLY B 1 782 ? -33.219 -42.188 -11.664 1 92.69 782 GLY B CA 1
ATOM 13356 C C . GLY B 1 782 ? -32.438 -40.906 -11.43 1 92.69 782 GLY B C 1
ATOM 13357 O O . GLY B 1 782 ? -32.875 -40.062 -10.633 1 92.69 782 GLY B O 1
ATOM 13358 N N . LYS B 1 783 ? -31.297 -40.812 -12.078 1 95.62 783 LYS B N 1
ATOM 13359 C CA . LYS B 1 783 ? -30.484 -39.625 -11.867 1 95.62 783 LYS B CA 1
ATOM 13360 C C . LYS B 1 783 ? -30.422 -38.781 -13.125 1 95.62 783 LYS B C 1
ATOM 13362 O O . LYS B 1 783 ? -30.375 -39.281 -14.242 1 95.62 783 LYS B O 1
ATOM 13367 N N . THR B 1 784 ? -30.422 -37.5 -12.938 1 94.62 784 THR B N 1
ATOM 13368 C CA . THR B 1 784 ? -30.266 -36.562 -14.055 1 94.62 784 THR B CA 1
ATOM 13369 C C . THR B 1 784 ? -28.797 -36.375 -14.398 1 94.62 784 THR B C 1
ATOM 13371 O O . THR B 1 784 ? -27.922 -36.844 -13.672 1 94.62 784 THR B O 1
ATOM 13374 N N . ILE B 1 785 ? -28.547 -35.688 -15.453 1 94.12 785 ILE B N 1
ATOM 13375 C CA . ILE B 1 785 ? -27.172 -35.406 -15.859 1 94.12 785 ILE B CA 1
ATOM 13376 C C . ILE B 1 785 ? -26.5 -34.531 -14.797 1 94.12 785 ILE B C 1
ATOM 13378 O O . ILE B 1 785 ? -25.297 -34.656 -14.555 1 94.12 785 ILE B O 1
ATOM 13382 N N . HIS B 1 786 ? -27.234 -33.656 -14.234 1 93.19 786 HIS B N 1
ATOM 13383 C CA . HIS B 1 786 ? -26.703 -32.844 -13.164 1 93.19 786 HIS B CA 1
ATOM 13384 C C . HIS B 1 786 ? -26.312 -33.656 -11.953 1 93.19 786 HIS B C 1
ATOM 13386 O O . HIS B 1 786 ? -25.266 -33.469 -11.352 1 93.19 786 HIS B O 1
ATOM 13392 N N . ASP B 1 787 ? -27.125 -34.562 -11.68 1 93.25 787 ASP B N 1
ATOM 13393 C CA . ASP B 1 787 ? -26.859 -35.438 -10.539 1 93.25 787 ASP B CA 1
ATOM 13394 C C . ASP B 1 787 ? -25.562 -36.219 -10.734 1 93.25 787 ASP B C 1
ATOM 13396 O O . ASP B 1 787 ? -24.797 -36.406 -9.781 1 93.25 787 ASP B O 1
ATOM 13400 N N . VAL B 1 788 ? -25.359 -36.594 -11.93 1 94.12 788 VAL B N 1
ATOM 13401 C CA . VAL B 1 788 ? -24.172 -37.375 -12.242 1 94.12 788 VAL B CA 1
ATOM 13402 C C . VAL B 1 788 ? -22.938 -36.469 -12.109 1 94.12 788 VAL B C 1
ATOM 13404 O O . VAL B 1 788 ? -21.906 -36.906 -11.578 1 94.12 788 VAL B O 1
ATOM 13407 N N . LEU B 1 789 ? -23.016 -35.312 -12.586 1 92.75 789 LEU B N 1
ATOM 13408 C CA . LEU B 1 789 ? -21.906 -34.375 -12.508 1 92.75 789 LEU B CA 1
ATOM 13409 C C . LEU B 1 789 ? -21.578 -34.031 -11.055 1 92.75 789 LEU B C 1
ATOM 13411 O O . LEU B 1 789 ? -20.438 -33.719 -10.727 1 92.75 789 LEU B O 1
ATOM 13415 N N . GLU B 1 790 ? -22.531 -34.25 -10.172 1 91.62 790 GLU B N 1
ATOM 13416 C CA . GLU B 1 790 ? -22.359 -33.906 -8.766 1 91.62 790 GLU B CA 1
ATOM 13417 C C . GLU B 1 790 ? -21.875 -35.125 -7.969 1 91.62 790 GLU B C 1
ATOM 13419 O O . GLU B 1 790 ? -21.516 -35 -6.797 1 91.62 790 GLU B O 1
ATOM 13424 N N . MET B 1 791 ? -21.734 -36.219 -8.734 1 92.94 791 MET B N 1
ATOM 13425 C CA . MET B 1 791 ? -21.234 -37.406 -8.07 1 92.94 791 MET B CA 1
ATOM 13426 C C . MET B 1 791 ? -19.719 -37.344 -7.891 1 92.94 791 MET B C 1
ATOM 13428 O O . MET B 1 791 ? -19.016 -36.75 -8.734 1 92.94 791 MET B O 1
ATOM 13432 N N . THR B 1 792 ? -19.234 -37.844 -6.801 1 92.12 792 THR B N 1
ATOM 13433 C CA . THR B 1 792 ? -17.797 -38.062 -6.66 1 92.12 792 THR B CA 1
ATOM 13434 C C . THR B 1 792 ? -17.328 -39.188 -7.586 1 92.12 792 THR B C 1
ATOM 13436 O O . THR B 1 792 ? -18.125 -39.969 -8.078 1 92.12 792 THR B O 1
ATOM 13439 N N . VAL B 1 793 ? -16.047 -39.156 -7.852 1 93.56 793 VAL B N 1
ATOM 13440 C CA . VAL B 1 793 ? -15.453 -40.219 -8.656 1 93.56 793 VAL B CA 1
ATOM 13441 C C . VAL B 1 793 ? -15.789 -41.562 -8.047 1 93.56 793 VAL B C 1
ATOM 13443 O O . VAL B 1 793 ? -16.125 -42.531 -8.766 1 93.56 793 VAL B O 1
ATOM 13446 N N . GLU B 1 794 ? -15.75 -41.625 -6.715 1 91.62 794 GLU B N 1
ATOM 13447 C CA . GLU B 1 794 ? -16.078 -42.875 -6.008 1 91.62 794 GLU B CA 1
ATOM 13448 C C . GLU B 1 794 ? -17.516 -43.281 -6.246 1 91.62 794 GLU B C 1
ATOM 13450 O O . GLU B 1 794 ? -17.812 -44.438 -6.543 1 91.62 794 GLU B O 1
ATOM 13455 N N . GLU B 1 795 ? -18.438 -42.344 -6.176 1 93.44 795 GLU B N 1
ATOM 13456 C CA . GLU B 1 795 ? -19.859 -42.594 -6.426 1 93.44 795 GLU B CA 1
ATOM 13457 C C . GLU B 1 795 ? -20.094 -43 -7.883 1 93.44 795 GLU B C 1
ATOM 13459 O O . GLU B 1 795 ? -20.891 -43.906 -8.164 1 93.44 795 GLU B O 1
ATOM 13464 N N . GLY B 1 796 ? -19.422 -42.281 -8.734 1 95.25 796 GLY B N 1
ATOM 13465 C CA . GLY B 1 796 ? -19.547 -42.562 -10.148 1 95.25 796 GLY B CA 1
ATOM 13466 C C . GLY B 1 796 ? -19.109 -43.969 -10.523 1 95.25 796 GLY B C 1
ATOM 13467 O O . GLY B 1 796 ? -19.75 -44.625 -11.359 1 95.25 796 GLY B O 1
ATOM 13468 N N . MET B 1 797 ? -18.078 -44.406 -9.883 1 94.31 797 MET B N 1
ATOM 13469 C CA . MET B 1 797 ? -17.594 -45.781 -10.141 1 94.31 797 MET B CA 1
ATOM 13470 C C . MET B 1 797 ? -18.656 -46.812 -9.812 1 94.31 797 MET B C 1
ATOM 13472 O O . MET B 1 797 ? -18.844 -47.781 -10.547 1 94.31 797 MET B O 1
ATOM 13476 N N . THR B 1 798 ? -19.375 -46.594 -8.719 1 94.5 798 THR B N 1
ATOM 13477 C CA . THR B 1 798 ? -20.438 -47.5 -8.312 1 94.5 798 THR B CA 1
ATOM 13478 C C . THR B 1 798 ? -21.641 -47.375 -9.234 1 94.5 798 THR B C 1
ATOM 13480 O O . THR B 1 798 ? -22.234 -48.375 -9.656 1 94.5 798 THR B O 1
ATOM 13483 N N . PHE B 1 799 ? -21.984 -46.219 -9.617 1 95.75 799 PHE B N 1
ATOM 13484 C CA . PHE B 1 799 ? -23.141 -45.906 -10.438 1 95.75 799 PHE B CA 1
ATOM 13485 C C . PHE B 1 799 ? -22.984 -46.5 -11.836 1 95.75 799 PHE B C 1
ATOM 13487 O O . PHE B 1 799 ? -23.953 -47 -12.414 1 95.75 799 PHE B O 1
ATOM 13494 N N . PHE B 1 800 ? -21.75 -46.5 -12.391 1 95.81 800 PHE B N 1
ATOM 13495 C CA . PHE B 1 800 ? -21.5 -46.938 -13.75 1 95.81 800 PHE B CA 1
ATOM 13496 C C . PHE B 1 800 ? -20.781 -48.281 -13.742 1 95.81 800 PHE B C 1
ATOM 13498 O O . PHE B 1 800 ? -20.016 -48.594 -14.664 1 95.81 800 PHE B O 1
ATOM 13505 N N . GLU B 1 801 ? -20.875 -49.031 -12.789 1 93.88 801 GLU B N 1
ATOM 13506 C CA . GLU B 1 801 ? -20.172 -50.312 -12.625 1 93.88 801 GLU B CA 1
ATOM 13507 C C . GLU B 1 801 ? -20.422 -51.25 -13.812 1 93.88 801 GLU B C 1
ATOM 13509 O O . GLU B 1 801 ? -19.547 -52.031 -14.188 1 93.88 801 GLU B O 1
ATOM 13514 N N . ASN B 1 802 ? -21.562 -51.094 -14.492 1 92.75 802 ASN B N 1
ATOM 13515 C CA . ASN B 1 802 ? -21.953 -52 -15.578 1 92.75 802 ASN B CA 1
ATOM 13516 C C . ASN B 1 802 ? -21.516 -51.469 -16.938 1 92.75 802 ASN B C 1
ATOM 13518 O O . ASN B 1 802 ? -21.797 -52.062 -17.969 1 92.75 802 ASN B O 1
ATOM 13522 N N . LEU B 1 803 ? -20.906 -50.375 -16.984 1 94.44 803 LEU B N 1
ATOM 13523 C CA . LEU B 1 803 ? -20.359 -49.781 -18.203 1 94.44 803 LEU B CA 1
ATOM 13524 C C . LEU B 1 803 ? -18.844 -49.719 -18.156 1 94.44 803 LEU B C 1
ATOM 13526 O O . LEU B 1 803 ? -18.266 -48.719 -17.703 1 94.44 803 LEU B O 1
ATOM 13530 N N . PRO B 1 804 ? -18.203 -50.688 -18.641 1 92.06 804 PRO B N 1
ATOM 13531 C CA . PRO B 1 804 ? -16.766 -50.844 -18.453 1 92.06 804 PRO B CA 1
ATOM 13532 C C . PRO B 1 804 ? -15.945 -49.656 -18.953 1 92.06 804 PRO B C 1
ATOM 13534 O O . PRO B 1 804 ? -14.961 -49.281 -18.328 1 92.06 804 PRO B O 1
ATOM 13537 N N . LYS B 1 805 ? -16.328 -49.125 -20.062 1 90.69 805 LYS B N 1
ATOM 13538 C CA . LYS B 1 805 ? -15.586 -48 -20.641 1 90.69 805 LYS B CA 1
ATOM 13539 C C . LYS B 1 805 ? -15.57 -46.812 -19.672 1 90.69 805 LYS B C 1
ATOM 13541 O O . LYS B 1 805 ? -14.523 -46.219 -19.453 1 90.69 805 LYS B O 1
ATOM 13546 N N . ILE B 1 806 ? -16.703 -46.531 -19.141 1 94.62 806 ILE B N 1
ATOM 13547 C CA . ILE B 1 806 ? -16.828 -45.438 -18.203 1 94.62 806 ILE B CA 1
ATOM 13548 C C . ILE B 1 806 ? -16.188 -45.812 -16.859 1 94.62 806 ILE B C 1
ATOM 13550 O O . ILE B 1 806 ? -15.453 -45 -16.281 1 94.62 806 ILE B O 1
ATOM 13554 N N . HIS B 1 807 ? -16.359 -46.969 -16.469 1 94.5 807 HIS B N 1
ATOM 13555 C CA . HIS B 1 807 ? -15.844 -47.438 -15.188 1 94.5 807 HIS B CA 1
ATOM 13556 C C . HIS B 1 807 ? -14.32 -47.438 -15.156 1 94.5 807 HIS B C 1
ATOM 13558 O O . HIS B 1 807 ? -13.719 -47.062 -14.148 1 94.5 807 HIS B O 1
ATOM 13564 N N . ARG B 1 808 ? -13.719 -47.812 -16.172 1 90.62 808 ARG B N 1
ATOM 13565 C CA . ARG B 1 808 ? -12.258 -47.844 -16.25 1 90.62 808 ARG B CA 1
ATOM 13566 C C . ARG B 1 808 ? -11.656 -46.469 -16.094 1 90.62 808 ARG B C 1
ATOM 13568 O O . ARG B 1 808 ? -10.688 -46.281 -15.359 1 90.62 808 ARG B O 1
ATOM 13575 N N . LYS B 1 809 ? -12.188 -45.531 -16.75 1 92.44 809 LYS B N 1
ATOM 13576 C CA . LYS B 1 809 ? -11.68 -44.156 -16.672 1 92.44 809 LYS B CA 1
ATOM 13577 C C . LYS B 1 809 ? -11.867 -43.594 -15.266 1 92.44 809 LYS B C 1
ATOM 13579 O O . LYS B 1 809 ? -10.977 -42.938 -14.742 1 92.44 809 LYS B O 1
ATOM 13584 N N . LEU B 1 810 ? -12.992 -43.844 -14.648 1 94.81 810 LEU B N 1
ATOM 13585 C CA . LEU B 1 810 ? -13.242 -43.406 -13.289 1 94.81 810 LEU B CA 1
ATOM 13586 C C . LEU B 1 810 ? -12.352 -44.125 -12.289 1 94.81 810 LEU B C 1
ATOM 13588 O O . LEU B 1 810 ? -11.914 -43.531 -11.297 1 94.81 810 LEU B O 1
ATOM 13592 N N . ALA B 1 811 ? -12.062 -45.344 -12.594 1 91.38 811 ALA B N 1
ATOM 13593 C CA . ALA B 1 811 ? -11.211 -46.156 -11.727 1 91.38 811 ALA B CA 1
ATOM 13594 C C . ALA B 1 811 ? -9.789 -45.594 -11.688 1 91.38 811 ALA B C 1
ATOM 13596 O O . ALA B 1 811 ? -9.125 -45.625 -10.648 1 91.38 811 ALA B O 1
ATOM 13597 N N . THR B 1 812 ? -9.312 -45.156 -12.789 1 90.19 812 THR B N 1
ATOM 13598 C CA . THR B 1 812 ? -7.973 -44.594 -12.82 1 90.19 812 THR B CA 1
ATOM 13599 C C . THR B 1 812 ? -7.906 -43.312 -11.984 1 90.19 812 THR B C 1
ATOM 13601 O O . THR B 1 812 ? -6.902 -43.062 -11.328 1 90.19 812 THR B O 1
ATOM 13604 N N . LEU B 1 813 ? -8.961 -42.594 -12.062 1 92 813 LEU B N 1
ATOM 13605 C CA . LEU B 1 813 ? -9.039 -41.406 -11.219 1 92 813 LEU B CA 1
ATOM 13606 C C . LEU B 1 813 ? -9.031 -41.781 -9.742 1 92 813 LEU B C 1
ATOM 13608 O O . LEU B 1 813 ? -8.391 -41.125 -8.922 1 92 813 LEU B O 1
ATOM 13612 N N . PHE B 1 814 ? -9.703 -42.75 -9.453 1 89.31 814 PHE B N 1
ATOM 13613 C CA . PHE B 1 814 ? -9.758 -43.25 -8.086 1 89.31 814 PHE B CA 1
ATOM 13614 C C . PHE B 1 814 ? -8.398 -43.781 -7.641 1 89.31 814 PHE B C 1
ATOM 13616 O O . PHE B 1 814 ? -7.961 -43.5 -6.52 1 89.31 814 PHE B O 1
ATOM 13623 N N . ASP B 1 815 ? -7.75 -44.406 -8.484 1 84.88 815 ASP B N 1
ATOM 13624 C CA . ASP B 1 815 ? -6.473 -45.062 -8.188 1 84.88 815 ASP B CA 1
ATOM 13625 C C . ASP B 1 815 ? -5.406 -44.031 -7.844 1 84.88 815 ASP B C 1
ATOM 13627 O O . ASP B 1 815 ? -4.496 -44.281 -7.055 1 84.88 815 ASP B O 1
ATOM 13631 N N . VAL B 1 816 ? -5.535 -42.938 -8.461 1 86.38 816 VAL B N 1
ATOM 13632 C CA . VAL B 1 816 ? -4.527 -41.906 -8.203 1 86.38 816 VAL B CA 1
ATOM 13633 C C . VAL B 1 816 ? -4.918 -41.094 -6.961 1 86.38 816 VAL B C 1
ATOM 13635 O O . VAL B 1 816 ? -4.289 -40.094 -6.648 1 86.38 816 VAL B O 1
ATOM 13638 N N . GLY B 1 817 ? -5.969 -41.438 -6.309 1 81.31 817 GLY B N 1
ATOM 13639 C CA . GLY B 1 817 ? -6.344 -40.812 -5.039 1 81.31 817 GLY B CA 1
ATOM 13640 C C . GLY B 1 817 ? -7.328 -39.688 -5.188 1 81.31 817 GLY B C 1
ATOM 13641 O O . GLY B 1 817 ? -7.391 -38.781 -4.336 1 81.31 817 GLY B O 1
ATOM 13642 N N . LEU B 1 818 ? -8.102 -39.625 -6.312 1 88.19 818 LEU B N 1
ATOM 13643 C CA . LEU B 1 818 ? -9.047 -38.531 -6.551 1 88.19 818 LEU B CA 1
ATOM 13644 C C . LEU B 1 818 ? -10.484 -39 -6.371 1 88.19 818 LEU B C 1
ATOM 13646 O O . LEU B 1 818 ? -11.398 -38.5 -7.016 1 88.19 818 LEU B O 1
ATOM 13650 N N . GLY B 1 819 ? -10.664 -39.969 -5.57 1 86.31 819 GLY B N 1
ATOM 13651 C CA . GLY B 1 819 ? -11.984 -40.531 -5.348 1 86.31 819 GLY B CA 1
ATOM 13652 C C . GLY B 1 819 ? -12.984 -39.5 -4.812 1 86.31 819 GLY B C 1
ATOM 13653 O O . GLY B 1 819 ? -14.188 -39.625 -5.059 1 86.31 819 GLY B O 1
ATOM 13654 N N . TYR B 1 820 ? -12.516 -38.5 -4.164 1 83 820 TYR B N 1
ATOM 13655 C CA . TYR B 1 820 ? -13.375 -37.531 -3.484 1 83 820 TYR B CA 1
ATOM 13656 C C . TYR B 1 820 ? -13.781 -36.406 -4.426 1 83 820 TYR B C 1
ATOM 13658 O O . TYR B 1 820 ? -14.711 -35.656 -4.133 1 83 820 TYR B O 1
ATOM 13666 N N . VAL B 1 821 ? -13.125 -36.281 -5.52 1 89.12 821 VAL B N 1
ATOM 13667 C CA . VAL B 1 821 ? -13.398 -35.188 -6.445 1 89.12 821 VAL B CA 1
ATOM 13668 C C . VAL B 1 821 ? -14.68 -35.469 -7.23 1 89.12 821 VAL B C 1
ATOM 13670 O O . VAL B 1 821 ? -14.945 -36.625 -7.59 1 89.12 821 VAL B O 1
ATOM 13673 N N . LYS B 1 822 ? -15.453 -34.438 -7.465 1 91.06 822 LYS B N 1
ATOM 13674 C CA . LYS B 1 822 ? -16.641 -34.625 -8.289 1 91.06 822 LYS B CA 1
ATOM 13675 C C . LYS B 1 822 ? -16.281 -34.75 -9.766 1 91.06 822 LYS B C 1
ATOM 13677 O O . LYS B 1 822 ? -15.336 -34.094 -10.227 1 91.06 822 LYS B O 1
ATOM 13682 N N . ILE B 1 823 ? -17.078 -35.406 -10.422 1 93.19 823 ILE B N 1
ATOM 13683 C CA . ILE B 1 823 ? -16.859 -35.625 -11.844 1 93.19 823 ILE B CA 1
ATOM 13684 C C . ILE B 1 823 ? -16.891 -34.312 -12.586 1 93.19 823 ILE B C 1
ATOM 13686 O O . ILE B 1 823 ? -16.078 -34.031 -13.461 1 93.19 823 ILE B O 1
ATOM 13690 N N . GLY B 1 824 ? -17.797 -33.438 -12.164 1 89.94 824 GLY B N 1
ATOM 13691 C CA . GLY B 1 824 ? -17.984 -32.156 -12.836 1 89.94 824 GLY B CA 1
ATOM 13692 C C . GLY B 1 824 ? -17.391 -30.984 -12.062 1 89.94 824 GLY B C 1
ATOM 13693 O O . GLY B 1 824 ? -17.75 -29.828 -12.305 1 89.94 824 GLY B O 1
ATOM 13694 N N . GLN B 1 825 ? -16.516 -31.266 -11.242 1 86.38 825 GLN B N 1
ATOM 13695 C CA . GLN B 1 825 ? -15.891 -30.203 -10.445 1 86.38 825 GLN B CA 1
ATOM 13696 C C . GLN B 1 825 ? -15.039 -29.281 -11.312 1 86.38 825 GLN B C 1
ATOM 13698 O O . GLN B 1 825 ? -14.18 -29.75 -12.07 1 86.38 825 GLN B O 1
ATOM 13703 N N . PRO B 1 826 ? -15.336 -28 -11.273 1 81.62 826 PRO B N 1
ATOM 13704 C CA . PRO B 1 826 ? -14.555 -27.078 -12.094 1 81.62 826 PRO B CA 1
ATOM 13705 C C . PRO B 1 826 ? -13.047 -27.203 -11.859 1 81.62 826 PRO B C 1
ATOM 13707 O O . PRO B 1 826 ? -12.609 -27.328 -10.711 1 81.62 826 PRO B O 1
ATOM 13710 N N . ALA B 1 827 ? -12.18 -27.109 -12.922 1 83 827 ALA B N 1
ATOM 13711 C CA . ALA B 1 827 ? -10.727 -27.266 -12.891 1 83 827 ALA B CA 1
ATOM 13712 C C . ALA B 1 827 ? -10.07 -26.172 -12.07 1 83 827 ALA B C 1
ATOM 13714 O O . ALA B 1 827 ? -9.016 -26.375 -11.461 1 83 827 ALA B O 1
ATOM 13715 N N . THR B 1 828 ? -10.719 -25.031 -12.008 1 71.56 828 THR B N 1
ATOM 13716 C CA . THR B 1 828 ? -10.156 -23.875 -11.32 1 71.56 828 THR B CA 1
ATOM 13717 C C . THR B 1 828 ? -10.125 -24.109 -9.812 1 71.56 828 THR B C 1
ATOM 13719 O O . THR B 1 828 ? -9.391 -23.438 -9.094 1 71.56 828 THR B O 1
ATOM 13722 N N . THR B 1 829 ? -10.875 -25.094 -9.367 1 73.12 829 THR B N 1
ATOM 13723 C CA . THR B 1 829 ? -10.961 -25.359 -7.934 1 73.12 829 THR B CA 1
ATOM 13724 C C . THR B 1 829 ? -10 -26.469 -7.527 1 73.12 829 THR B C 1
ATOM 13726 O O . THR B 1 829 ? -9.867 -26.781 -6.344 1 73.12 829 THR B O 1
ATOM 13729 N N . LEU B 1 830 ? -9.281 -27.031 -8.57 1 76.94 830 LEU B N 1
ATOM 13730 C CA . LEU B 1 830 ? -8.352 -28.125 -8.281 1 76.94 830 LEU B CA 1
ATOM 13731 C C . LEU B 1 830 ? -6.992 -27.578 -7.863 1 76.94 830 LEU B C 1
ATOM 13733 O O . LEU B 1 830 ? -6.527 -26.578 -8.398 1 76.94 830 LEU B O 1
ATOM 13737 N N . SER B 1 831 ? -6.387 -28.172 -6.863 1 71.56 831 SER B N 1
ATOM 13738 C CA . SER B 1 831 ? -5.012 -27.859 -6.496 1 71.56 831 SER B CA 1
ATOM 13739 C C . SER B 1 831 ? -4.031 -28.344 -7.559 1 71.56 831 SER B C 1
ATOM 13741 O O . SER B 1 831 ? -4.398 -29.109 -8.445 1 71.56 831 SER B O 1
ATOM 13743 N N . GLY B 1 832 ? -2.834 -27.828 -7.516 1 72.94 832 GLY B N 1
ATOM 13744 C CA . GLY B 1 832 ? -1.804 -28.297 -8.438 1 72.94 832 GLY B CA 1
ATOM 13745 C C . GLY B 1 832 ? -1.575 -29.797 -8.375 1 72.94 832 GLY B C 1
ATOM 13746 O O . GLY B 1 832 ? -1.436 -30.438 -9.414 1 72.94 832 GLY B O 1
ATOM 13747 N N . GLY B 1 833 ? -1.565 -30.344 -7.172 1 74.5 833 GLY B N 1
ATOM 13748 C CA . GLY B 1 833 ? -1.414 -31.781 -7.016 1 74.5 833 GLY B CA 1
ATOM 13749 C C . GLY B 1 833 ? -2.568 -32.562 -7.605 1 74.5 833 GLY B C 1
ATOM 13750 O O . GLY B 1 833 ? -2.363 -33.625 -8.195 1 74.5 833 GLY B O 1
ATOM 13751 N N . GLU B 1 834 ? -3.748 -31.984 -7.438 1 78.38 834 GLU B N 1
ATOM 13752 C CA . GLU B 1 834 ? -4.918 -32.625 -8.008 1 78.38 834 GLU B CA 1
ATOM 13753 C C . GLU B 1 834 ? -4.863 -32.625 -9.531 1 78.38 834 GLU B C 1
ATOM 13755 O O . GLU B 1 834 ? -5.164 -33.625 -10.172 1 78.38 834 GLU B O 1
ATOM 13760 N N . ALA B 1 835 ? -4.438 -31.547 -10.039 1 85.75 835 ALA B N 1
ATOM 13761 C CA . ALA B 1 835 ? -4.324 -31.438 -11.492 1 85.75 835 ALA B CA 1
ATOM 13762 C C . ALA B 1 835 ? -3.299 -32.438 -12.039 1 85.75 835 ALA B C 1
ATOM 13764 O O . ALA B 1 835 ? -3.52 -33.062 -13.078 1 85.75 835 ALA B O 1
ATOM 13765 N N . GLN B 1 836 ? -2.195 -32.562 -11.352 1 85.25 836 GLN B N 1
ATOM 13766 C CA . GLN B 1 836 ? -1.152 -33.5 -11.75 1 85.25 836 GLN B CA 1
ATOM 13767 C C . GLN B 1 836 ? -1.674 -34.938 -11.742 1 85.25 836 GLN B C 1
ATOM 13769 O O . GLN B 1 836 ? -1.39 -35.719 -12.656 1 85.25 836 GLN B O 1
ATOM 13774 N N . ARG B 1 837 ? -2.461 -35.281 -10.789 1 86.38 837 ARG B N 1
ATOM 13775 C CA . ARG B 1 837 ? -2.984 -36.656 -10.648 1 86.38 837 ARG B CA 1
ATOM 13776 C C . ARG B 1 837 ? -4.055 -36.938 -11.703 1 86.38 837 ARG B C 1
ATOM 13778 O O . ARG B 1 837 ? -4.188 -38.062 -12.172 1 86.38 837 ARG B O 1
ATOM 13785 N N . VAL B 1 838 ? -4.773 -35.875 -12.055 1 90.81 838 VAL B N 1
ATOM 13786 C CA . VAL B 1 838 ? -5.711 -36.062 -13.164 1 90.81 838 VAL B CA 1
ATOM 13787 C C . VAL B 1 838 ? -4.949 -36.406 -14.438 1 90.81 838 VAL B C 1
ATOM 13789 O O . VAL B 1 838 ? -5.363 -37.25 -15.211 1 90.81 838 VAL B O 1
ATOM 13792 N N . LYS B 1 839 ? -3.791 -35.781 -14.695 1 90.19 839 LYS B N 1
ATOM 13793 C CA . LYS B 1 839 ? -2.957 -36.062 -15.867 1 90.19 839 LYS B CA 1
ATOM 13794 C C . LYS B 1 839 ? -2.412 -37.5 -15.828 1 90.19 839 LYS B C 1
ATOM 13796 O O . LYS B 1 839 ? -2.381 -38.156 -16.859 1 90.19 839 LYS B O 1
ATOM 13801 N N . LEU B 1 840 ? -1.997 -37.812 -14.648 1 89.38 840 LEU B N 1
ATOM 13802 C CA . LEU B 1 840 ? -1.479 -39.188 -14.469 1 89.38 840 LEU B CA 1
ATOM 13803 C C . LEU B 1 840 ? -2.559 -40.219 -14.758 1 89.38 840 LEU B C 1
ATOM 13805 O O . LEU B 1 840 ? -2.301 -41.219 -15.422 1 89.38 840 LEU B O 1
ATOM 13809 N N . ALA B 1 841 ? -3.764 -39.906 -14.25 1 90 841 ALA B N 1
ATOM 13810 C CA . ALA B 1 841 ? -4.891 -40.812 -14.477 1 90 841 ALA B CA 1
ATOM 13811 C C . ALA B 1 841 ? -5.191 -40.938 -15.969 1 90 841 ALA B C 1
ATOM 13813 O O . ALA B 1 841 ? -5.504 -42.031 -16.453 1 90 841 ALA B O 1
ATOM 13814 N N . THR B 1 842 ? -5.113 -39.906 -16.641 1 89.94 842 THR B N 1
ATOM 13815 C CA . THR B 1 842 ? -5.367 -39.875 -18.078 1 89.94 842 THR B CA 1
ATOM 13816 C C . THR B 1 842 ? -4.34 -40.75 -18.812 1 89.94 842 THR B C 1
ATOM 13818 O O . THR B 1 842 ? -4.688 -41.5 -19.719 1 89.94 842 THR B O 1
ATOM 13821 N N . GLU B 1 843 ? -3.08 -40.719 -18.438 1 86.5 843 GLU B N 1
ATOM 13822 C CA . GLU B 1 843 ? -2.021 -41.5 -19.062 1 86.5 843 GLU B CA 1
ATOM 13823 C C . GLU B 1 843 ? -2.158 -42.969 -18.734 1 86.5 843 GLU B C 1
ATOM 13825 O O . GLU B 1 843 ? -1.87 -43.844 -19.562 1 86.5 843 GLU B O 1
ATOM 13830 N N . LEU B 1 844 ? -2.605 -43.25 -17.516 1 86.44 844 LEU B N 1
ATOM 13831 C CA . LEU B 1 844 ? -2.773 -44.625 -17.078 1 86.44 844 LEU B CA 1
ATOM 13832 C C . LEU B 1 844 ? -3.934 -45.281 -17.797 1 86.44 844 LEU B C 1
ATOM 13834 O O . LEU B 1 844 ? -3.965 -46.531 -17.938 1 86.44 844 LEU B O 1
ATOM 13838 N N . SER B 1 845 ? -4.867 -44.438 -18.203 1 86.44 845 SER B N 1
ATOM 13839 C CA . SER B 1 845 ? -6.047 -44.969 -18.875 1 86.44 845 SER B CA 1
ATOM 13840 C C . SER B 1 845 ? -5.746 -45.312 -20.328 1 86.44 845 SER B C 1
ATOM 13842 O O . SER B 1 845 ? -6.477 -46.062 -20.953 1 86.44 845 SER B O 1
ATOM 13844 N N . LYS B 1 846 ? -4.648 -44.844 -20.844 1 84 846 LYS B N 1
ATOM 13845 C CA . LYS B 1 846 ? -4.27 -45.094 -22.234 1 84 846 LYS B CA 1
ATOM 13846 C C . LYS B 1 846 ? -3.535 -46.438 -22.359 1 84 846 LYS B C 1
ATOM 13848 O O . LYS B 1 846 ? -2.975 -46.938 -21.391 1 84 846 LYS B O 1
ATOM 13853 N N . ARG B 1 847 ? -3.607 -47.031 -23.578 1 81.12 847 ARG B N 1
ATOM 13854 C CA . ARG B 1 847 ? -2.875 -48.25 -23.844 1 81.12 847 ARG B CA 1
ATOM 13855 C C . ARG B 1 847 ? -1.374 -48 -23.906 1 81.12 847 ARG B C 1
ATOM 13857 O O . ARG B 1 847 ? -0.926 -47.062 -24.594 1 81.12 847 ARG B O 1
ATOM 13864 N N . SER B 1 848 ? -0.545 -48.812 -23.141 1 84.12 848 SER B N 1
ATOM 13865 C CA . SER B 1 848 ? 0.895 -48.594 -23.016 1 84.12 848 SER B CA 1
ATOM 13866 C C . SER B 1 848 ? 1.64 -49.25 -24.188 1 84.12 848 SER B C 1
ATOM 13868 O O . SER B 1 848 ? 1.312 -50.344 -24.609 1 84.12 848 SER B O 1
ATOM 13870 N N . THR B 1 849 ? 2.547 -48.594 -24.812 1 87.75 849 THR B N 1
ATOM 13871 C CA . THR B 1 849 ? 3.414 -49.125 -25.844 1 87.75 849 THR B CA 1
ATOM 13872 C C . THR B 1 849 ? 4.699 -49.688 -25.234 1 87.75 849 THR B C 1
ATOM 13874 O O . THR B 1 849 ? 5.434 -50.438 -25.891 1 87.75 849 THR B O 1
ATOM 13877 N N . GLY B 1 850 ? 4.938 -49.344 -23.969 1 90.56 850 GLY B N 1
ATOM 13878 C CA . GLY B 1 850 ? 6.164 -49.719 -23.297 1 90.56 850 GLY B CA 1
ATOM 13879 C C . GLY B 1 850 ? 7.375 -48.938 -23.766 1 90.56 850 GLY B C 1
ATOM 13880 O O . GLY B 1 850 ? 8.5 -49.219 -23.344 1 90.56 850 GLY B O 1
ATOM 13881 N N . LYS B 1 851 ? 7.273 -48.031 -24.609 1 94 851 LYS B N 1
ATOM 13882 C CA . LYS B 1 851 ? 8.367 -47.25 -25.172 1 94 851 LYS B CA 1
ATOM 13883 C C . LYS B 1 851 ? 8.195 -45.75 -24.875 1 94 851 LYS B C 1
ATOM 13885 O O . LYS B 1 851 ? 8.805 -44.906 -25.516 1 94 851 LYS B O 1
ATOM 13890 N N . THR B 1 852 ? 7.348 -45.5 -23.875 1 95.25 852 THR B N 1
ATOM 13891 C CA . THR B 1 852 ? 7.113 -44.125 -23.5 1 95.25 852 THR B CA 1
ATOM 13892 C C . THR B 1 852 ? 8.008 -43.719 -22.328 1 95.25 852 THR B C 1
ATOM 13894 O O . THR B 1 852 ? 8.234 -44.531 -21.406 1 95.25 852 THR B O 1
ATOM 13897 N N . ILE B 1 853 ? 8.594 -42.531 -22.344 1 96.88 853 ILE B N 1
ATOM 13898 C CA . ILE B 1 853 ? 9.336 -42 -21.203 1 96.88 853 ILE B CA 1
ATOM 13899 C C . ILE B 1 853 ? 8.531 -40.875 -20.547 1 96.88 853 ILE B C 1
ATOM 13901 O O . ILE B 1 853 ? 8.102 -39.938 -21.219 1 96.88 853 ILE B O 1
ATOM 13905 N N . TYR B 1 854 ? 8.266 -41.125 -19.266 1 96.12 854 TYR B N 1
ATOM 13906 C CA . TYR B 1 854 ? 7.57 -40.094 -18.469 1 96.1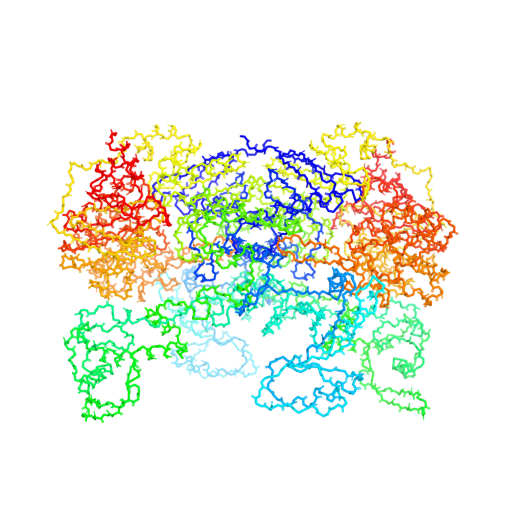2 854 TYR B CA 1
ATOM 13907 C C . TYR B 1 854 ? 8.555 -39.25 -17.672 1 96.12 854 TYR B C 1
ATOM 13909 O O . TYR B 1 854 ? 9.445 -39.781 -17 1 96.12 854 TYR B O 1
ATOM 13917 N N . ILE B 1 855 ? 8.422 -37.969 -17.781 1 96.44 855 ILE B N 1
ATOM 13918 C CA . ILE B 1 855 ? 9.281 -37.062 -17.047 1 96.44 855 ILE B CA 1
ATOM 13919 C C . ILE B 1 855 ? 8.453 -36.25 -16.047 1 96.44 855 ILE B C 1
ATOM 13921 O O . ILE B 1 855 ? 7.43 -35.656 -16.422 1 96.44 855 ILE B O 1
ATOM 13925 N N . LEU B 1 856 ? 8.805 -36.281 -14.789 1 93.69 856 LEU B N 1
ATOM 13926 C CA . LEU B 1 856 ? 8.148 -35.531 -13.727 1 93.69 856 LEU B CA 1
ATOM 13927 C C . LEU B 1 856 ? 9.148 -34.656 -12.977 1 93.69 856 LEU B C 1
ATOM 13929 O O . LEU B 1 856 ? 10.242 -35.094 -12.633 1 93.69 856 LEU B O 1
ATOM 13933 N N . ASP B 1 857 ? 8.828 -33.406 -12.859 1 89.25 857 ASP B N 1
ATOM 13934 C CA . ASP B 1 857 ? 9.656 -32.5 -12.102 1 89.25 857 ASP B CA 1
ATOM 13935 C C . ASP B 1 857 ? 9.047 -32.188 -10.727 1 89.25 857 ASP B C 1
ATOM 13937 O O . ASP B 1 857 ? 8.055 -31.469 -10.625 1 89.25 857 ASP B O 1
ATOM 13941 N N . GLU B 1 858 ? 9.625 -32.75 -9.703 1 86.88 858 GLU B N 1
ATOM 13942 C CA . GLU B 1 858 ? 9.242 -32.594 -8.305 1 86.88 858 GLU B CA 1
ATOM 13943 C C . GLU B 1 858 ? 7.746 -32.812 -8.117 1 86.88 858 GLU B C 1
ATOM 13945 O O . GLU B 1 858 ? 7.051 -31.953 -7.566 1 86.88 858 GLU B O 1
ATOM 13950 N N . PRO B 1 859 ? 7.273 -34 -8.438 1 88.44 859 PRO B N 1
ATOM 13951 C CA . PRO B 1 859 ? 5.84 -34.281 -8.375 1 88.44 859 PRO B CA 1
ATOM 13952 C C . PRO B 1 859 ? 5.309 -34.344 -6.945 1 88.44 859 PRO B C 1
ATOM 13954 O O . PRO B 1 859 ? 4.094 -34.375 -6.734 1 88.44 859 PRO B O 1
ATOM 13957 N N . THR B 1 860 ? 6.199 -34.438 -5.953 1 88.25 860 THR B N 1
ATOM 13958 C CA . THR B 1 860 ? 5.75 -34.594 -4.574 1 88.25 860 THR B CA 1
ATOM 13959 C C . THR B 1 860 ? 5.438 -33.219 -3.963 1 88.25 860 THR B C 1
ATOM 13961 O O . THR B 1 860 ? 4.992 -33.156 -2.816 1 88.25 860 THR B O 1
ATOM 13964 N N . THR B 1 861 ? 5.688 -32.219 -4.699 1 79.94 861 THR B N 1
ATOM 13965 C CA . THR B 1 861 ? 5.43 -30.875 -4.199 1 79.94 861 THR B CA 1
ATOM 13966 C C . THR B 1 861 ? 3.982 -30.734 -3.742 1 79.94 861 THR B C 1
ATOM 13968 O O . THR B 1 861 ? 3.057 -31.078 -4.477 1 79.94 861 THR B O 1
ATOM 13971 N N . GLY B 1 862 ? 3.852 -30.312 -2.545 1 77.31 862 GLY B N 1
ATOM 13972 C CA . GLY B 1 862 ? 2.531 -30.016 -2.008 1 77.31 862 GLY B CA 1
ATOM 13973 C C . GLY B 1 862 ? 1.774 -31.266 -1.583 1 77.31 862 GLY B C 1
ATOM 13974 O O . GLY B 1 862 ? 0.585 -31.188 -1.265 1 77.31 862 GLY B O 1
ATOM 13975 N N . LEU B 1 863 ? 2.488 -32.406 -1.585 1 85.25 863 LEU B N 1
ATOM 13976 C CA . LEU B 1 863 ? 1.787 -33.656 -1.273 1 85.25 863 LEU B CA 1
ATOM 13977 C C . LEU B 1 863 ? 2.117 -34.125 0.139 1 85.25 863 LEU B C 1
ATOM 13979 O O . LEU B 1 863 ? 3.262 -34 0.585 1 85.25 863 LEU B O 1
ATOM 13983 N N . HIS B 1 864 ? 1.065 -34.562 0.831 1 89.75 864 HIS B N 1
ATOM 13984 C CA . HIS B 1 864 ? 1.228 -35.25 2.107 1 89.75 864 HIS B CA 1
ATOM 13985 C C . HIS B 1 864 ? 1.908 -36.594 1.923 1 89.75 864 HIS B C 1
ATOM 13987 O O . HIS B 1 864 ? 1.87 -37.188 0.833 1 89.75 864 HIS B O 1
ATOM 13993 N N . THR B 1 865 ? 2.535 -37.125 2.953 1 91.81 865 THR B N 1
ATOM 13994 C CA . THR B 1 865 ? 3.264 -38.375 2.893 1 91.81 865 THR B CA 1
ATOM 13995 C C . THR B 1 865 ? 2.357 -39.5 2.389 1 91.81 865 THR B C 1
ATOM 13997 O O . THR B 1 865 ? 2.807 -40.375 1.66 1 91.81 865 THR B O 1
ATOM 14000 N N . ALA B 1 866 ? 1.146 -39.469 2.783 1 90 866 ALA B N 1
ATOM 14001 C CA . ALA B 1 866 ? 0.194 -40.5 2.312 1 90 866 ALA B CA 1
ATOM 14002 C C . ALA B 1 866 ? -0.022 -40.375 0.805 1 90 866 ALA B C 1
ATOM 14004 O O . ALA B 1 866 ? -0.175 -41.375 0.116 1 90 866 ALA B O 1
ATOM 14005 N N . ASP B 1 867 ? -0.088 -39.219 0.38 1 86.88 867 ASP B N 1
ATOM 14006 C CA . ASP B 1 867 ? -0.25 -38.969 -1.05 1 86.88 867 ASP B CA 1
ATOM 14007 C C . ASP B 1 867 ? 1.014 -39.344 -1.818 1 86.88 867 ASP B C 1
ATOM 14009 O O . ASP B 1 867 ? 0.937 -39.844 -2.953 1 86.88 867 ASP B O 1
ATOM 14013 N N . VAL B 1 868 ? 2.152 -39.094 -1.215 1 90.88 868 VAL B N 1
ATOM 14014 C CA . VAL B 1 868 ? 3.418 -39.5 -1.82 1 90.88 868 VAL B CA 1
ATOM 14015 C C . VAL B 1 868 ? 3.465 -41.031 -1.961 1 90.88 868 VAL B C 1
ATOM 14017 O O . VAL B 1 868 ? 3.904 -41.531 -2.988 1 90.88 868 VAL B O 1
ATOM 14020 N N . HIS B 1 869 ? 3.01 -41.656 -0.929 1 92.12 869 HIS B N 1
ATOM 14021 C CA . HIS B 1 869 ? 2.928 -43.125 -0.947 1 92.12 869 HIS B CA 1
ATOM 14022 C C . HIS B 1 869 ? 2.105 -43.625 -2.135 1 92.12 869 HIS B C 1
ATOM 14024 O O . HIS B 1 869 ? 2.531 -44.531 -2.857 1 92.12 869 HIS B O 1
ATOM 14030 N N . ASN B 1 870 ? 1.036 -42.969 -2.316 1 87.81 870 ASN B N 1
ATOM 14031 C CA . ASN B 1 870 ? 0.169 -43.312 -3.436 1 87.81 870 ASN B CA 1
ATOM 14032 C C . ASN B 1 870 ? 0.822 -43 -4.773 1 87.81 870 ASN B C 1
ATOM 14034 O O . ASN B 1 870 ? 0.673 -43.75 -5.742 1 87.81 870 ASN B O 1
ATOM 14038 N N . LEU B 1 871 ? 1.438 -41.875 -4.828 1 89.19 871 LEU B N 1
ATOM 14039 C CA . LEU B 1 871 ? 2.121 -41.438 -6.051 1 89.19 871 LEU B CA 1
ATOM 14040 C C . LEU B 1 871 ? 3.186 -42.469 -6.445 1 89.19 871 LEU B C 1
ATOM 14042 O O . LEU B 1 871 ? 3.311 -42.812 -7.625 1 89.19 871 LEU B O 1
ATOM 14046 N N . ILE B 1 872 ? 3.963 -42.938 -5.477 1 93.88 872 ILE B N 1
ATOM 14047 C CA . ILE B 1 872 ? 5.008 -43.938 -5.73 1 93.88 872 ILE B CA 1
ATOM 14048 C C . ILE B 1 872 ? 4.398 -45.188 -6.359 1 93.88 872 ILE B C 1
ATOM 14050 O O . ILE B 1 872 ? 4.949 -45.719 -7.316 1 93.88 872 ILE B O 1
ATOM 14054 N N . GLN B 1 873 ? 3.246 -45.531 -5.902 1 91.31 873 GLN B N 1
ATOM 14055 C CA . GLN B 1 873 ? 2.562 -46.719 -6.441 1 91.31 873 GLN B CA 1
ATOM 14056 C C . GLN B 1 873 ? 2.164 -46.5 -7.898 1 91.31 873 GLN B C 1
ATOM 14058 O O . GLN B 1 873 ? 2.301 -47.375 -8.727 1 91.31 873 GLN B O 1
ATOM 14063 N N . VAL B 1 874 ? 1.711 -45.312 -8.125 1 88.88 874 VAL B N 1
ATOM 14064 C CA . VAL B 1 874 ? 1.291 -44.969 -9.484 1 88.88 874 VAL B CA 1
ATOM 14065 C C . VAL B 1 874 ? 2.502 -44.969 -10.414 1 88.88 874 VAL B C 1
ATOM 14067 O O . VAL B 1 874 ? 2.428 -45.469 -11.539 1 88.88 874 VAL B O 1
ATOM 14070 N N . LEU B 1 875 ? 3.6 -44.438 -10.008 1 93.56 875 LEU B N 1
ATOM 14071 C CA . LEU B 1 875 ? 4.812 -44.406 -10.82 1 93.56 875 LEU B CA 1
ATOM 14072 C C . LEU B 1 875 ? 5.336 -45.812 -11.078 1 93.56 875 LEU B C 1
ATOM 14074 O O . LEU B 1 875 ? 5.793 -46.125 -12.18 1 93.56 875 LEU B O 1
ATOM 14078 N N . GLN B 1 876 ? 5.227 -46.688 -10.055 1 94.31 876 GLN B N 1
ATOM 14079 C CA . GLN B 1 876 ? 5.652 -48.062 -10.211 1 94.31 876 GLN B CA 1
ATOM 14080 C C . GLN B 1 876 ? 4.805 -48.781 -11.25 1 94.31 876 GLN B C 1
ATOM 14082 O O . GLN B 1 876 ? 5.328 -49.562 -12.055 1 94.31 876 GLN B O 1
ATOM 14087 N N . LYS B 1 877 ? 3.508 -48.438 -11.25 1 89.69 877 LYS B N 1
ATOM 14088 C CA . LYS B 1 877 ? 2.605 -49.062 -12.227 1 89.69 877 LYS B CA 1
ATOM 14089 C C . LYS B 1 877 ? 2.975 -48.656 -13.648 1 89.69 877 LYS B C 1
ATOM 14091 O O . LYS B 1 877 ? 2.871 -49.469 -14.578 1 89.69 877 LYS B O 1
ATOM 14096 N N . LEU B 1 878 ? 3.381 -47.469 -13.844 1 91.44 878 LEU B N 1
ATOM 14097 C CA . LEU B 1 878 ? 3.797 -46.969 -15.156 1 91.44 878 LEU B CA 1
ATOM 14098 C C . LEU B 1 878 ? 5.02 -47.75 -15.656 1 91.44 878 LEU B C 1
ATOM 14100 O O . LEU B 1 878 ? 5.098 -48.094 -16.828 1 91.44 878 LEU B O 1
ATOM 14104 N N . VAL B 1 879 ? 5.977 -48 -14.789 1 95.19 879 VAL B N 1
ATOM 14105 C CA . VAL B 1 879 ? 7.203 -48.719 -15.156 1 95.19 879 VAL B CA 1
ATOM 14106 C C . VAL B 1 879 ? 6.902 -50.188 -15.398 1 95.19 879 VAL B C 1
ATOM 14108 O O . VAL B 1 879 ? 7.453 -50.812 -16.312 1 95.19 879 VAL B O 1
ATOM 14111 N N . ASP B 1 880 ? 5.992 -50.719 -14.562 1 92.5 880 ASP B N 1
ATOM 14112 C CA . ASP B 1 880 ? 5.609 -52.125 -14.695 1 92.5 880 ASP B CA 1
ATOM 14113 C C . ASP B 1 880 ? 4.996 -52.406 -16.062 1 92.5 880 ASP B C 1
ATOM 14115 O O . ASP B 1 880 ? 5.074 -53.531 -16.578 1 92.5 880 ASP B O 1
ATOM 14119 N N . SER B 1 881 ? 4.477 -51.375 -16.656 1 90.62 881 SER B N 1
ATOM 14120 C CA . SER B 1 881 ? 3.877 -51.5 -17.969 1 90.62 881 SER B CA 1
ATOM 14121 C C . SER B 1 881 ? 4.934 -51.406 -19.078 1 90.62 881 SER B C 1
ATOM 14123 O O . SER B 1 881 ? 4.602 -51.375 -20.266 1 90.62 881 SER B O 1
ATOM 14125 N N . GLY B 1 882 ? 6.188 -51.281 -18.672 1 92 882 GLY B N 1
ATOM 14126 C CA . GLY B 1 882 ? 7.285 -51.312 -19.625 1 92 882 GLY B CA 1
ATOM 14127 C C . GLY B 1 882 ? 7.855 -49.938 -19.922 1 92 882 GLY B C 1
ATOM 14128 O O . GLY B 1 882 ? 8.859 -49.812 -20.625 1 92 882 GLY B O 1
ATOM 14129 N N . ASN B 1 883 ? 7.293 -48.938 -19.406 1 95.31 883 ASN B N 1
ATOM 14130 C CA . ASN B 1 883 ? 7.703 -47.562 -19.688 1 95.31 883 ASN B CA 1
ATOM 14131 C C . ASN B 1 883 ? 8.883 -47.156 -18.828 1 95.31 883 ASN B C 1
ATOM 14133 O O . ASN B 1 883 ? 9.312 -47.906 -17.938 1 95.31 883 ASN B O 1
ATOM 14137 N N . THR B 1 884 ? 9.484 -46.031 -19.156 1 97.19 884 THR B N 1
ATOM 14138 C CA . THR B 1 884 ? 10.555 -45.406 -18.375 1 97.19 884 THR B CA 1
ATOM 14139 C C . THR B 1 884 ? 10.055 -44.156 -17.656 1 97.19 884 THR B C 1
ATOM 14141 O O . THR B 1 884 ? 9.312 -43.375 -18.234 1 97.19 884 THR B O 1
ATOM 14144 N N . VAL B 1 885 ? 10.391 -44.125 -16.328 1 97.31 885 VAL B N 1
ATOM 14145 C CA . VAL B 1 885 ? 9.984 -42.938 -15.562 1 97.31 885 VAL B CA 1
ATOM 14146 C C . VAL B 1 885 ? 11.227 -42.219 -15.047 1 97.31 885 VAL B C 1
ATOM 14148 O O . VAL B 1 885 ? 12.078 -42.812 -14.391 1 97.31 885 VAL B O 1
ATOM 14151 N N . LEU B 1 886 ? 11.391 -40.969 -15.422 1 98 886 LEU B N 1
ATOM 14152 C CA . LEU B 1 886 ? 12.469 -40.062 -14.977 1 98 886 LEU B CA 1
ATOM 14153 C C . LEU B 1 886 ? 11.914 -38.938 -14.102 1 98 886 LEU B C 1
ATOM 14155 O O . LEU B 1 886 ? 11.141 -38.125 -14.578 1 98 886 LEU B O 1
ATOM 14159 N N . VAL B 1 887 ? 12.406 -38.938 -12.82 1 96.81 887 VAL B N 1
ATOM 14160 C CA . VAL B 1 887 ? 11.812 -38 -11.867 1 96.81 887 VAL B CA 1
ATOM 14161 C C . VAL B 1 887 ? 12.914 -37.156 -11.203 1 96.81 887 VAL B C 1
ATOM 14163 O O . VAL B 1 887 ? 13.93 -37.719 -10.773 1 96.81 887 VAL B O 1
ATOM 14166 N N . ILE B 1 888 ? 12.781 -35.812 -11.234 1 94.44 888 ILE B N 1
ATOM 14167 C CA . ILE B 1 888 ? 13.578 -34.969 -10.359 1 94.44 888 ILE B CA 1
ATOM 14168 C C . ILE B 1 888 ? 12.938 -34.906 -8.977 1 94.44 888 ILE B C 1
ATOM 14170 O O . ILE B 1 888 ? 11.758 -34.562 -8.844 1 94.44 888 ILE B O 1
ATOM 14174 N N . GLU B 1 889 ? 13.594 -35.281 -7.961 1 93.31 889 GLU B N 1
ATOM 14175 C CA . GLU B 1 889 ? 12.953 -35.25 -6.648 1 93.31 889 GLU B CA 1
ATOM 14176 C C . GLU B 1 889 ? 13.969 -35 -5.539 1 93.31 889 GLU B C 1
ATOM 14178 O O . GLU B 1 889 ? 15.164 -35.281 -5.703 1 93.31 889 GLU B O 1
ATOM 14183 N N . HIS B 1 890 ? 13.461 -34.5 -4.516 1 89.62 890 HIS B N 1
ATOM 14184 C CA . HIS B 1 890 ? 14.227 -34.281 -3.293 1 89.62 890 HIS B CA 1
ATOM 14185 C C . HIS B 1 890 ? 13.688 -35.125 -2.146 1 89.62 890 HIS B C 1
ATOM 14187 O O . HIS B 1 890 ? 14.367 -35.312 -1.132 1 89.62 890 HIS B O 1
ATOM 14193 N N . ASN B 1 891 ? 12.523 -35.625 -2.283 1 91.31 891 ASN B N 1
ATOM 14194 C CA . ASN B 1 891 ? 11.875 -36.406 -1.229 1 91.31 891 ASN B CA 1
ATOM 14195 C C . ASN B 1 891 ? 12.555 -37.781 -1.039 1 91.31 891 ASN B C 1
ATOM 14197 O O . ASN B 1 891 ? 12.633 -38.562 -1.977 1 91.31 891 ASN B O 1
ATOM 14201 N N . LEU B 1 892 ? 12.891 -38.062 0.108 1 92.19 892 LEU B N 1
ATOM 14202 C CA . LEU B 1 892 ? 13.703 -39.25 0.387 1 92.19 892 LEU B CA 1
ATOM 14203 C C . LEU B 1 892 ? 12.875 -40.531 0.225 1 92.19 892 LEU B C 1
ATOM 14205 O O . LEU B 1 892 ? 13.414 -41.594 -0.104 1 92.19 892 LEU B O 1
ATOM 14209 N N . ASP B 1 893 ? 11.57 -40.438 0.386 1 93.12 893 ASP B N 1
ATOM 14210 C CA . ASP B 1 893 ? 10.719 -41.594 0.203 1 93.12 893 ASP B CA 1
ATOM 14211 C C . ASP B 1 893 ? 10.664 -42 -1.267 1 93.12 893 ASP B C 1
ATOM 14213 O O . ASP B 1 893 ? 10.633 -43.219 -1.581 1 93.12 893 ASP B O 1
ATOM 14217 N N . VAL B 1 894 ? 10.617 -41.031 -2.074 1 95.06 894 VAL B N 1
ATOM 14218 C CA . VAL B 1 894 ? 10.625 -41.312 -3.506 1 95.06 894 VAL B CA 1
ATOM 14219 C C . VAL B 1 894 ? 12 -41.812 -3.926 1 95.06 894 VAL B C 1
ATOM 14221 O O . VAL B 1 894 ? 12.109 -42.812 -4.641 1 95.06 894 VAL B O 1
ATOM 14224 N N . ILE B 1 895 ? 13.023 -41.219 -3.422 1 96.56 895 ILE B N 1
ATOM 14225 C CA . ILE B 1 895 ? 14.398 -41.5 -3.82 1 96.56 895 ILE B CA 1
ATOM 14226 C C . ILE B 1 895 ? 14.766 -42.906 -3.393 1 96.56 895 ILE B C 1
ATOM 14228 O O . ILE B 1 895 ? 15.367 -43.656 -4.164 1 96.56 895 ILE B O 1
ATOM 14232 N N . LYS B 1 896 ? 14.406 -43.312 -2.227 1 96.06 896 LYS B N 1
ATOM 14233 C CA . LYS B 1 896 ? 14.812 -44.625 -1.718 1 96.06 896 LYS B CA 1
ATOM 14234 C C . LYS B 1 896 ? 14.094 -45.75 -2.459 1 96.06 896 LYS B C 1
ATOM 14236 O O . LYS B 1 896 ? 14.547 -46.906 -2.439 1 96.06 896 LYS B O 1
ATOM 14241 N N . THR B 1 897 ? 12.945 -45.438 -3.111 1 96.62 897 THR B N 1
ATOM 14242 C CA . THR B 1 897 ? 12.164 -46.469 -3.785 1 96.62 897 THR B CA 1
ATOM 14243 C C . THR B 1 897 ? 12.539 -46.531 -5.262 1 96.62 897 THR B C 1
ATOM 14245 O O . THR B 1 897 ? 12.086 -47.438 -5.977 1 96.62 897 THR B O 1
ATOM 14248 N N . ALA B 1 898 ? 13.375 -45.656 -5.73 1 98 898 ALA B N 1
ATOM 14249 C CA . ALA B 1 898 ? 13.781 -45.625 -7.133 1 98 898 ALA B CA 1
ATOM 14250 C C . ALA B 1 898 ? 14.695 -46.812 -7.453 1 98 898 ALA B C 1
ATOM 14252 O O . ALA B 1 898 ? 15.281 -47.406 -6.555 1 98 898 ALA B O 1
ATOM 14253 N N . ASP B 1 899 ? 14.758 -47.156 -8.773 1 98.12 899 ASP B N 1
ATOM 14254 C CA . ASP B 1 899 ? 15.648 -48.219 -9.242 1 98.12 899 ASP B CA 1
ATOM 14255 C C . ASP B 1 899 ? 17.062 -47.688 -9.469 1 98.12 899 ASP B C 1
ATOM 14257 O O . ASP B 1 899 ? 18.047 -48.406 -9.328 1 98.12 899 ASP B O 1
ATOM 14261 N N . TYR B 1 900 ? 17.172 -46.5 -9.883 1 97.88 900 TYR B N 1
ATOM 14262 C CA . TYR B 1 900 ? 18.406 -45.844 -10.289 1 97.88 900 TYR B CA 1
ATOM 14263 C C . TYR B 1 900 ? 18.406 -44.375 -9.922 1 97.88 900 TYR B C 1
ATOM 14265 O O . TYR B 1 900 ? 17.359 -43.719 -9.961 1 97.88 900 TYR B O 1
ATOM 14273 N N . LEU B 1 901 ? 19.641 -43.906 -9.469 1 98.12 901 LEU B N 1
ATOM 14274 C CA . LEU B 1 901 ? 19.781 -42.5 -9.117 1 98.12 901 LEU B CA 1
ATOM 14275 C C . LEU B 1 901 ? 20.922 -41.844 -9.914 1 98.12 901 LEU B C 1
ATOM 14277 O O . LEU B 1 901 ? 21.938 -42.469 -10.188 1 98.12 901 LEU B O 1
ATOM 14281 N N . ILE B 1 902 ? 20.719 -40.625 -10.328 1 98.25 902 ILE B N 1
ATOM 14282 C CA . ILE B 1 902 ? 21.75 -39.719 -10.844 1 98.25 902 ILE B CA 1
ATOM 14283 C C . ILE B 1 902 ? 21.859 -38.5 -9.938 1 98.25 902 ILE B C 1
ATOM 14285 O O . ILE B 1 902 ? 20.984 -37.656 -9.93 1 98.25 902 ILE B O 1
ATOM 14289 N N . ASP B 1 903 ? 22.938 -38.438 -9.211 1 97.94 903 ASP B N 1
ATOM 14290 C CA . ASP B 1 903 ? 23.141 -37.375 -8.242 1 97.94 903 ASP B CA 1
ATOM 14291 C C . ASP B 1 903 ? 24.047 -36.281 -8.805 1 97.94 903 ASP B C 1
ATOM 14293 O O . ASP B 1 903 ? 25.203 -36.531 -9.109 1 97.94 903 ASP B O 1
ATOM 14297 N N . LEU B 1 904 ? 23.484 -35.062 -8.891 1 96.75 904 LEU B N 1
ATOM 14298 C CA . LEU B 1 904 ? 24.234 -33.906 -9.414 1 96.75 904 LEU B CA 1
ATOM 14299 C C . LEU B 1 904 ? 24.719 -33.031 -8.273 1 96.75 904 LEU B C 1
ATOM 14301 O O . LEU B 1 904 ? 24.094 -32.938 -7.219 1 96.75 904 LEU B O 1
ATOM 14305 N N . GLY B 1 905 ? 25.828 -32.406 -8.422 1 92.5 905 GLY B N 1
ATOM 14306 C CA . GLY B 1 905 ? 26.406 -31.516 -7.438 1 92.5 905 GLY B CA 1
ATOM 14307 C C . GLY B 1 905 ? 27.875 -31.266 -7.656 1 92.5 905 GLY B C 1
ATOM 14308 O O . GLY B 1 905 ? 28.328 -31.094 -8.789 1 92.5 905 GLY B O 1
ATOM 14309 N N . PRO B 1 906 ? 28.625 -31.156 -6.539 1 89.06 906 PRO B N 1
ATOM 14310 C CA . PRO B 1 906 ? 28.281 -31.312 -5.121 1 89.06 906 PRO B CA 1
ATOM 14311 C C . PRO B 1 906 ? 27.516 -30.125 -4.559 1 89.06 906 PRO B C 1
ATOM 14313 O O . PRO B 1 906 ? 26.781 -30.266 -3.584 1 89.06 906 PRO B O 1
ATOM 14316 N N . GLU B 1 907 ? 27.875 -28.922 -5.164 1 89 907 GLU B N 1
ATOM 14317 C CA . GLU B 1 907 ? 27.172 -27.703 -4.727 1 89 907 GLU B CA 1
ATOM 14318 C C . GLU B 1 907 ? 26.328 -27.125 -5.855 1 89 907 GLU B C 1
ATOM 14320 O O . GLU B 1 907 ? 26.188 -27.734 -6.91 1 89 907 GLU B O 1
ATOM 14325 N N . GLY B 1 908 ? 25.672 -26 -5.578 1 85 908 GLY B N 1
ATOM 14326 C CA . GLY B 1 908 ? 24.938 -25.297 -6.613 1 85 908 GLY B CA 1
ATOM 14327 C C . GLY B 1 908 ? 25.781 -24.266 -7.348 1 85 908 GLY B C 1
ATOM 14328 O O . GLY B 1 908 ? 26.891 -23.953 -6.922 1 85 908 GLY B O 1
ATOM 14329 N N . GLY B 1 909 ? 25.312 -23.812 -8.391 1 83 909 GLY B N 1
ATOM 14330 C CA . GLY B 1 909 ? 25.984 -22.75 -9.133 1 83 909 GLY B CA 1
ATOM 14331 C C . GLY B 1 909 ? 27.312 -23.188 -9.727 1 83 909 GLY B C 1
ATOM 14332 O O . GLY B 1 909 ? 27.406 -24.266 -10.305 1 83 909 GLY B O 1
ATOM 14333 N N . ASP B 1 910 ? 28.359 -22.312 -9.477 1 84.31 910 ASP B N 1
ATOM 14334 C CA . ASP B 1 910 ? 29.656 -22.547 -10.102 1 84.31 910 ASP B CA 1
ATOM 14335 C C . ASP B 1 910 ? 30.344 -23.766 -9.484 1 84.31 910 ASP B C 1
ATOM 14337 O O . ASP B 1 910 ? 31.188 -24.391 -10.133 1 84.31 910 ASP B O 1
ATOM 14341 N N . LYS B 1 911 ? 29.984 -24.094 -8.336 1 87.06 911 LYS B N 1
ATOM 14342 C CA . LYS B 1 911 ? 30.609 -25.219 -7.652 1 87.06 911 LYS B CA 1
ATOM 14343 C C . LYS B 1 911 ? 29.828 -26.5 -7.867 1 87.06 911 LYS B C 1
ATOM 14345 O O . LYS B 1 911 ? 30.141 -27.547 -7.285 1 87.06 911 LYS B O 1
ATOM 14350 N N . GLY B 1 912 ? 28.781 -26.406 -8.758 1 90.38 912 GLY B N 1
ATOM 14351 C CA . GLY B 1 912 ? 27.969 -27.562 -9.109 1 90.38 912 GLY B CA 1
ATOM 14352 C C . GLY B 1 912 ? 28.047 -27.922 -10.578 1 90.38 912 GLY B C 1
ATOM 14353 O O . GLY B 1 912 ? 29.016 -27.562 -11.258 1 90.38 912 GLY B O 1
ATOM 14354 N N . GLY B 1 913 ? 27.172 -28.703 -11.039 1 93.81 913 GLY B N 1
ATOM 14355 C CA . GLY B 1 913 ? 27.062 -29.016 -12.461 1 93.81 913 GLY B CA 1
ATOM 14356 C C . GLY B 1 913 ? 27.781 -30.281 -12.852 1 93.81 913 GLY B C 1
ATOM 14357 O O . GLY B 1 913 ? 28.047 -30.516 -14.039 1 93.81 913 GLY B O 1
ATOM 14358 N N . THR B 1 914 ? 28.156 -31.078 -11.844 1 96.25 914 THR B N 1
ATOM 14359 C CA . THR B 1 914 ? 28.844 -32.344 -12.125 1 96.25 914 THR B CA 1
ATOM 14360 C C . THR B 1 914 ? 28.047 -33.531 -11.578 1 96.25 914 THR B C 1
ATOM 14362 O O . THR B 1 914 ? 27.188 -33.344 -10.711 1 96.25 914 THR B O 1
ATOM 14365 N N . VAL B 1 915 ? 28.266 -34.719 -12.195 1 97.5 915 VAL B N 1
ATOM 14366 C CA . VAL B 1 915 ? 27.688 -35.938 -11.641 1 97.5 915 VAL B CA 1
ATOM 14367 C C . VAL B 1 915 ? 28.531 -36.438 -10.461 1 97.5 915 VAL B C 1
ATOM 14369 O O . VAL B 1 915 ? 29.672 -36.875 -10.641 1 97.5 915 VAL B O 1
ATOM 14372 N N . VAL B 1 916 ? 28 -36.375 -9.32 1 97.12 916 VAL B N 1
ATOM 14373 C CA . VAL B 1 916 ? 28.703 -36.812 -8.117 1 97.12 916 VAL B CA 1
ATOM 14374 C C . VAL B 1 916 ? 28.75 -38.344 -8.039 1 97.12 916 VAL B C 1
ATOM 14376 O O . VAL B 1 916 ? 29.781 -38.906 -7.688 1 97.12 916 VAL B O 1
ATOM 14379 N N . ALA B 1 917 ? 27.578 -38.938 -8.25 1 97 917 ALA B N 1
ATOM 14380 C CA . ALA B 1 917 ? 27.453 -40.375 -8.258 1 97 917 ALA B CA 1
ATOM 14381 C C . ALA B 1 917 ? 26.219 -40.812 -9.031 1 97 917 ALA B C 1
ATOM 14383 O O . ALA B 1 917 ? 25.25 -40.062 -9.148 1 97 917 ALA B O 1
ATOM 14384 N N . ALA B 1 918 ? 26.25 -42 -9.633 1 97.56 918 ALA B N 1
ATOM 14385 C CA . ALA B 1 918 ? 25.109 -42.594 -10.32 1 97.56 918 ALA B CA 1
ATOM 14386 C C . ALA B 1 918 ? 25.031 -44.094 -10.023 1 97.56 918 ALA B C 1
ATOM 14388 O O . ALA B 1 918 ? 26.062 -44.781 -9.938 1 97.56 918 ALA B O 1
ATOM 14389 N N . GLY B 1 919 ? 23.906 -44.594 -9.773 1 96.94 919 GLY B N 1
ATOM 14390 C CA . GLY B 1 919 ? 23.703 -46 -9.445 1 96.94 919 GLY B CA 1
ATOM 14391 C C . GLY B 1 919 ? 22.453 -46.219 -8.625 1 96.94 919 GLY B C 1
ATOM 14392 O O . GLY B 1 919 ? 21.5 -45.438 -8.688 1 96.94 919 GLY B O 1
ATOM 14393 N N . THR B 1 920 ? 22.391 -47.375 -7.984 1 97 920 THR B N 1
ATOM 14394 C CA . THR B 1 920 ? 21.266 -47.656 -7.109 1 97 920 THR B CA 1
ATOM 14395 C C . THR B 1 920 ? 21.297 -46.812 -5.855 1 97 920 THR B C 1
ATOM 14397 O O . THR B 1 920 ? 22.344 -46.219 -5.52 1 97 920 THR B O 1
ATOM 14400 N N . PRO B 1 921 ? 20.125 -46.625 -5.23 1 97.12 921 PRO B N 1
ATOM 14401 C CA . PRO B 1 921 ? 20.094 -45.844 -3.984 1 97.12 921 PRO B CA 1
ATOM 14402 C C . PRO B 1 921 ? 21.141 -46.344 -2.973 1 97.12 921 PRO B C 1
ATOM 14404 O O . PRO B 1 921 ? 21.75 -45.531 -2.279 1 97.12 921 PRO B O 1
ATOM 14407 N N . GLU B 1 922 ? 21.391 -47.625 -2.889 1 95.81 922 GLU B N 1
ATOM 14408 C CA . GLU B 1 922 ? 22.391 -48.188 -1.983 1 95.81 922 GLU B CA 1
ATOM 14409 C C . GLU B 1 922 ? 23.797 -47.75 -2.373 1 95.81 922 GLU B C 1
ATOM 14411 O O . GLU B 1 922 ? 24.609 -47.406 -1.508 1 95.81 922 GLU B O 1
ATOM 14416 N N . GLN B 1 923 ? 24.094 -47.719 -3.621 1 96 923 GLN B N 1
ATOM 14417 C CA . GLN B 1 923 ? 25.406 -47.312 -4.117 1 96 923 GLN B CA 1
ATOM 14418 C C . GLN B 1 923 ? 25.641 -45.812 -3.84 1 96 923 GLN B C 1
ATOM 14420 O O . GLN B 1 923 ? 26.75 -45.438 -3.488 1 96 923 GLN B O 1
ATOM 14425 N N . ILE B 1 924 ? 24.609 -45 -4.035 1 96.69 924 ILE B N 1
ATOM 14426 C CA . ILE B 1 924 ? 24.703 -43.562 -3.779 1 96.69 924 ILE B CA 1
ATOM 14427 C C . ILE B 1 924 ? 24.922 -43.344 -2.287 1 96.69 924 ILE B C 1
ATOM 14429 O O . ILE B 1 924 ? 25.703 -42.469 -1.901 1 96.69 924 ILE B O 1
ATOM 14433 N N . ALA B 1 925 ? 24.219 -44.062 -1.406 1 96.44 925 ALA B N 1
ATOM 14434 C CA . ALA B 1 925 ? 24.344 -43.938 0.043 1 96.44 925 ALA B CA 1
ATOM 14435 C C . ALA B 1 925 ? 25.766 -44.25 0.494 1 96.44 925 ALA B C 1
ATOM 14437 O O . ALA B 1 925 ? 26.25 -43.719 1.494 1 96.44 925 ALA B O 1
ATOM 14438 N N . ALA B 1 926 ? 26.484 -45 -0.236 1 94.69 926 ALA B N 1
ATOM 14439 C CA . ALA B 1 926 ? 27.844 -45.406 0.103 1 94.69 926 ALA B CA 1
ATOM 14440 C C . ALA B 1 926 ? 28.859 -44.375 -0.336 1 94.69 926 ALA B C 1
ATOM 14442 O O . ALA B 1 926 ? 30 -44.375 0.116 1 94.69 926 ALA B O 1
ATOM 14443 N N . CYS B 1 927 ? 28.422 -43.469 -1.168 1 95.25 927 CYS B N 1
ATOM 14444 C CA . CYS B 1 927 ? 29.297 -42.438 -1.659 1 95.25 927 CYS B CA 1
ATOM 14445 C C . CYS B 1 927 ? 29.344 -41.25 -0.685 1 95.25 927 CYS B C 1
ATOM 14447 O O . CYS B 1 927 ? 28.391 -40.469 -0.61 1 95.25 927 CYS B O 1
ATOM 14449 N N . LYS B 1 928 ? 30.438 -40.906 -0.072 1 92.5 928 LYS B N 1
ATOM 14450 C CA . LYS B 1 928 ? 30.562 -39.875 0.963 1 92.5 928 LYS B CA 1
ATOM 14451 C C . LYS B 1 928 ? 30.5 -38.5 0.365 1 92.5 928 LYS B C 1
ATOM 14453 O O . LYS B 1 928 ? 30.141 -37.531 1.057 1 92.5 928 LYS B O 1
ATOM 14458 N N . GLU B 1 929 ? 30.797 -38.406 -0.86 1 93.38 929 GLU B N 1
ATOM 14459 C CA . GLU B 1 929 ? 30.812 -37.094 -1.508 1 93.38 929 GLU B CA 1
ATOM 14460 C C . GLU B 1 929 ? 29.391 -36.656 -1.864 1 93.38 929 GLU B C 1
ATOM 14462 O O . GLU B 1 929 ? 29.172 -35.469 -2.16 1 93.38 929 GLU B O 1
ATOM 14467 N N . SER B 1 930 ? 28.469 -37.562 -1.779 1 95 930 SER B N 1
ATOM 14468 C CA . SER B 1 930 ? 27.094 -37.25 -2.119 1 95 930 SER B CA 1
ATOM 14469 C C . SER B 1 930 ? 26.297 -36.844 -0.885 1 95 930 SER B C 1
ATOM 14471 O O . SER B 1 930 ? 26.094 -37.625 0.033 1 95 930 SER B O 1
ATOM 14473 N N . TYR B 1 931 ? 25.859 -35.594 -0.896 1 93.25 931 TYR B N 1
ATOM 14474 C CA . TYR B 1 931 ? 25 -35.156 0.204 1 93.25 931 TYR B CA 1
ATOM 14475 C C . TYR B 1 931 ? 23.734 -36 0.267 1 93.25 931 TYR B C 1
ATOM 14477 O O . TYR B 1 931 ? 23.266 -36.344 1.354 1 93.25 931 TYR B O 1
ATOM 14485 N N . THR B 1 932 ? 23.125 -36.25 -0.922 1 94.81 932 THR B N 1
ATOM 14486 C CA . THR B 1 932 ? 21.938 -37.125 -0.981 1 94.81 932 THR B CA 1
ATOM 14487 C C . THR B 1 932 ? 22.234 -38.469 -0.332 1 94.81 932 THR B C 1
ATOM 14489 O O . THR B 1 932 ? 21.391 -39 0.399 1 94.81 932 THR B O 1
ATOM 14492 N N . GLY B 1 933 ? 23.406 -38.969 -0.627 1 95.38 933 GLY B N 1
ATOM 14493 C CA . GLY B 1 933 ? 23.812 -40.25 -0.064 1 95.38 933 GLY B CA 1
ATOM 14494 C C . GLY B 1 933 ? 23.859 -40.25 1.452 1 95.38 933 GLY B C 1
ATOM 14495 O O . GLY B 1 933 ? 23.469 -41.219 2.098 1 95.38 933 GLY B O 1
ATOM 14496 N N . GLN B 1 934 ? 24.312 -39.188 2.01 1 93.56 934 GLN B N 1
ATOM 14497 C CA . GLN B 1 934 ? 24.422 -39.062 3.459 1 93.56 934 GLN B CA 1
ATOM 14498 C C . GLN B 1 934 ? 23.047 -39.156 4.125 1 93.56 934 GLN B C 1
ATOM 14500 O O . GLN B 1 934 ? 22.906 -39.781 5.176 1 93.56 934 GLN B O 1
ATOM 14505 N N . TYR B 1 935 ? 22.141 -38.594 3.543 1 91.38 935 TYR B N 1
ATOM 14506 C CA . TYR B 1 935 ? 20.797 -38.625 4.117 1 91.38 935 TYR B CA 1
ATOM 14507 C C . TYR B 1 935 ? 20.094 -39.938 3.846 1 91.38 935 TYR B C 1
ATOM 14509 O O . TYR B 1 935 ? 19.297 -40.406 4.668 1 91.38 935 TYR B O 1
ATOM 14517 N N . LEU B 1 936 ? 20.312 -40.469 2.658 1 93.88 936 LEU B N 1
ATOM 14518 C CA . LEU B 1 936 ? 19.719 -41.75 2.285 1 93.88 936 LEU B CA 1
ATOM 14519 C C . LEU B 1 936 ? 20.203 -42.875 3.205 1 93.88 936 LEU B C 1
ATOM 14521 O O . LEU B 1 936 ? 19.469 -43.812 3.494 1 93.88 936 LEU B O 1
ATOM 14525 N N . GLU B 1 937 ? 21.453 -42.781 3.617 1 93.94 937 GLU B N 1
ATOM 14526 C CA . GLU B 1 937 ? 22.047 -43.812 4.469 1 93.94 937 GLU B CA 1
ATOM 14527 C C . GLU B 1 937 ? 21.25 -44 5.758 1 93.94 937 GLU B C 1
ATOM 14529 O O . GLU B 1 937 ? 21.016 -45.125 6.199 1 93.94 937 GLU B O 1
ATOM 14534 N N . LYS B 1 938 ? 20.781 -42.938 6.285 1 88.25 938 LYS B N 1
ATOM 14535 C CA . LYS B 1 938 ? 20.016 -42.969 7.527 1 88.25 938 LYS B CA 1
ATOM 14536 C C . LYS B 1 938 ? 18.688 -43.688 7.332 1 88.25 938 LYS B C 1
ATOM 14538 O O . LYS B 1 938 ? 18.156 -44.281 8.266 1 88.25 938 LYS B O 1
ATOM 14543 N N . LEU B 1 939 ? 18.094 -43.594 6.156 1 88.5 939 LEU B N 1
ATOM 14544 C CA . LEU B 1 939 ? 16.766 -44.156 5.879 1 88.5 939 LEU B CA 1
ATOM 14545 C C . LEU B 1 939 ? 16.859 -45.625 5.477 1 88.5 939 LEU B C 1
ATOM 14547 O O . LEU B 1 939 ? 15.953 -46.406 5.754 1 88.5 939 LEU B O 1
ATOM 14551 N N . LEU B 1 940 ? 17.938 -45.906 4.742 1 91.31 940 LEU B N 1
ATOM 14552 C CA . LEU B 1 940 ? 18.094 -47.281 4.258 1 91.31 940 LEU B CA 1
ATOM 14553 C C . LEU B 1 940 ? 18.453 -48.219 5.402 1 91.31 940 LEU B C 1
ATOM 14555 O O . LEU B 1 940 ? 18.188 -49.406 5.332 1 91.31 940 LEU B O 1
ATOM 14559 N N . THR B 1 941 ? 19.078 -47.719 6.461 1 82.25 941 THR B N 1
ATOM 14560 C CA . THR B 1 941 ? 19.484 -48.531 7.602 1 82.25 941 THR B CA 1
ATOM 14561 C C . THR B 1 941 ? 18.312 -48.688 8.57 1 82.25 941 THR B C 1
ATOM 14563 O O . THR B 1 941 ? 18.297 -49.656 9.375 1 82.25 941 THR B O 1
ATOM 14566 N N . LYS B 1 942 ? 17.266 -48.062 8.656 1 67.5 942 LYS B N 1
ATOM 14567 C CA . LYS B 1 942 ? 16.109 -48.188 9.523 1 67.5 942 LYS B CA 1
ATOM 14568 C C . LYS B 1 942 ? 15.188 -49.312 9.039 1 67.5 942 LYS B C 1
ATOM 14570 O O . LYS B 1 942 ? 14.93 -49.438 7.84 1 67.5 942 LYS B O 1
#

Sequence (1884 aa):
MGKNKITIRGAREHNLKNIDLEIPRDQFIVFTGLSGSGKSSLAFDTIYADGQRRYVESLSSYARQFLGQMEKPDVDDIEGLSPAISIDQKTTSKNPRSTVGTVTEIYDYLRLLYARIGIPHCPVCGREIKQQTVDQIVDQVLSLPEGSKTQILAPVVRGRKGEHVKEFEAARKSGFVRVRVDGNLYDLSETIQLEKNKKHNIEIVVDRLVIKPEIKSRLTDSLEIASNLSGGLVIIDVIGGEEILFSQNYACPEHGVSIEELSPRMFSFNNPYGACEKCTGIGTFMEVDPDLIIPNKDLSIAQGAIKASGWSFGDKGTIANMYFEGLSKHYGFSLDTPFKDLPKKAVDVILYGTKGEKIKMTRTNDYGTGSYNAPFEGIINNLERRYKESNSEYSKEEIANYMSSVNCPSCHGKRLKKQALAVTVGDENITDLTNLSINGMLDFLDRLELSERDHMIADAVLKEIRERLEFLRSVGLDYLTLSRASGTLSGGESQRIRLATQIGSSLVGVLYILDEPSIGLHQRDNDKLIATLKHLRDIGNTLIVVEHDEDTMRAADYIVDIGPGPGIHGGKVVFSGTVDDLIACEDSVTGQYLSGRRKVELPSSRREGNGKFLTVKGCAENNLKNIDVSIPLGTFTCVTGVSGSGKSSLVNSILYKYLAAKLNRARLKAGKFSEMLGLEYLDKVIDIDQSPIGRTPRSNPGTYTGVFNDIREIFAQTADAKMRGYSAGRFSFNVRGGRCEACQGDGIVKIEMHFLPDIFVPCEVCKGQRYNRETLEVKYKGKTIHDVLEMTVEEGMTFFENLPKIHRKLATLFDVGLGYVKIGQPATTLSGGEAQRVKLATELSKRSTGKTIYILDEPTTGLHTADVHNLIQVLQKLVDSGNTVLVIEHNLDVIKTADYLIDLGPEGGDKGGTVVAAGTPEQIAACKESYTGQYLEKLLTKMGKNKITIRGAREHNLKNIDLEIPRDQFIVFTGLSGSGKSSLAFDTIYADGQRRYVESLSSYARQFLGQMEKPDVDDIEGLSPAISIDQKTTSKNPRSTVGTVTEIYDYLRLLYARIGIPHCPVCGREIKQQTVDQIVDQVLSLPEGSKTQILAPVVRGRKGEHVKEFEAARKSGFVRVRVDGNLYDLSETIQLEKNKKHNIEIVVDRLVIKPEIKSRLTDSLEIASNLSGGLVIIDVIGGEEILFSQNYACPEHGVSIEELSPRMFSFNNPYGACEKCTGIGTFMEVDPDLIIPNKDLSIAQGAIKASGWSFGDKGTIANMYFEGLSKHYGFSLDTPFKDLPKKAVDVILYGTKGEKIKMTRTNDYGTGSYNAPFEGIINNLERRYKESNSEYSKEEIANYMSSVNCPSCHGKRLKKQALAVTVGDENITDLTNLSINGMLDFLDRLELSERDHMIADAVLKEIRERLEFLRSVGLDYLTLSRASGTLSGGESQRIRLATQIGSSLVGVLYILDEPSIGLHQRDNDKLIATLKHLRDIGNTLIVVEHDEDTMRAADYIVDIGPGPGIHGGKVVFSGTVDDLIACEDSVTGQYLSGRRKVELPSSRREGNGKFLTVKGCAENNLKNIDVSIPLGTFTCVTGVSGSGKSSLVNSILYKYLAAKLNRARLKAGKFSEMLGLEYLDKVIDIDQSPIGRTPRSNPGTYTGVFNDIREIFAQTADAKMRGYSAGRFSFNVRGGRCEACQGDGIVKIEMHFLPDIFVPCEVCKGQRYNRETLEVKYKGKTIHDVLEMTVEEGMTFFENLPKIHRKLATLFDVGLGYVKIGQPATTLSGGEAQRVKLATELSKRSTGKTIYILDEPTTGLHTADVHNLIQVLQKLVDSGNTVLVIEHNLDVIKTADYLIDLGPEGGDKGGTVVAAGTPEQIAACKESYTGQYLEKLLTK

Nearest PDB structures (foldseek):
  6n9l-assembly1_A  TM=9.325E-01  e=3.547E-81  Thermotoga maritima
  3ux8-assembly1_A-2  TM=9.796E-01  e=6.645E-73  Geobacillus sp. Y412MC52
  2vf7-assembly2_C  TM=7.560E-01  e=7.893E-79  Deinococcus radiodurans
  2vf7-assembly3_A  TM=7.696E-01  e=9.355E-77  Deinococcus radiodurans
  3fpn-assembly2_A  TM=9.742E-01  e=2.117E-13  Geobacillus stearothermophilus

Solvent-accessible surface area (backbone atoms only — not comparable to full-atom values): 96579 Å² total; per-residue (Å²): 122,44,60,61,37,31,40,38,38,40,33,40,41,84,54,27,62,54,37,70,49,78,44,68,55,55,33,40,31,30,39,31,49,43,58,61,5,36,55,60,37,46,53,46,53,34,51,35,35,42,18,34,37,32,45,46,63,55,45,53,68,66,55,30,65,69,75,43,60,56,35,59,42,58,47,75,45,69,44,47,37,24,45,36,47,75,46,54,52,73,82,62,61,82,43,78,79,38,17,45,17,58,72,70,45,47,42,57,46,48,23,46,46,47,31,72,62,36,46,44,25,32,71,84,81,58,48,78,43,56,62,39,51,71,68,53,47,45,53,55,58,64,66,45,65,76,68,40,45,32,33,38,26,16,50,69,38,77,69,42,62,36,50,58,60,63,61,53,50,50,41,45,74,73,68,47,58,39,32,31,48,70,87,41,78,42,52,63,88,50,91,80,83,51,60,51,90,38,64,38,34,34,27,38,46,73,44,80,48,62,41,51,88,83,42,54,67,62,47,49,52,48,48,53,52,20,18,63,68,30,73,26,30,34,33,41,38,32,71,98,59,68,72,45,80,47,27,55,39,42,31,29,88,85,79,62,53,68,49,72,82,67,40,42,55,37,63,28,36,90,32,80,78,6,12,15,81,86,50,60,19,60,13,46,38,79,39,75,30,69,54,35,32,37,47,38,45,77,32,11,46,72,74,41,21,37,55,41,94,80,44,47,48,71,67,94,78,40,72,36,46,36,50,52,53,20,47,26,68,72,72,68,51,65,55,75,44,30,48,71,74,49,53,67,67,59,52,44,35,53,39,55,15,46,85,71,48,63,38,64,26,63,48,69,52,100,90,46,76,45,78,48,73,47,56,45,62,17,53,50,49,46,49,52,48,47,49,71,66,52,86,47,67,67,61,36,54,59,51,48,64,34,37,39,80,39,64,23,87,85,48,62,46,57,15,36,28,62,68,46,57,25,24,23,53,89,84,34,24,68,58,64,48,30,63,28,29,44,53,51,40,54,52,50,63,74,67,56,81,70,53,74,67,49,39,68,69,39,45,69,51,51,51,55,47,50,53,53,50,50,32,35,40,55,59,70,46,32,56,44,33,34,63,41,46,40,60,77,51,49,53,43,53,51,28,42,53,52,48,25,47,44,58,72,38,58,60,17,32,36,30,39,36,35,54,40,82,58,44,79,38,26,70,76,54,38,53,41,43,52,52,51,54,50,48,51,22,48,52,25,11,24,35,42,32,38,46,63,52,64,70,60,49,70,67,28,65,30,35,35,34,25,10,78,32,36,41,87,55,16,15,35,80,68,44,75,44,41,49,71,59,40,41,69,31,80,80,33,70,67,15,28,43,73,62,55,80,39,72,82,72,70,63,94,69,70,59,85,38,76,85,45,49,40,33,40,33,40,32,42,32,87,52,25,62,55,36,72,50,74,41,58,34,38,19,42,34,31,41,34,51,38,57,61,8,35,64,62,42,49,47,53,37,29,47,46,24,41,42,27,16,70,47,62,69,38,76,38,71,47,45,52,54,72,48,75,45,50,62,86,68,46,61,38,58,43,80,57,55,51,60,72,86,31,93,41,66,83,34,14,61,22,61,75,63,47,48,42,61,57,51,26,46,53,52,25,65,31,69,63,22,51,75,70,66,37,50,42,58,40,70,29,49,90,40,89,80,18,24,19,71,91,46,62,24,63,12,50,38,78,43,79,46,73,44,33,51,58,44,74,38,59,23,85,84,49,61,43,50,19,34,30,73,74,55,57,66,38,54,58,96,83,34,28,69,54,54,53,34,67,25,25,27,52,53,44,32,64,75,33,58,89,38,62,76,55,23,51,54,34,44,32,36,36,68,60,68,42,31,68,42,34,32,54,39,35,29,67,77,50,50,44,60,51,30,30,36,52,53,50,20,46,58,68,63,45,89,77,84,33,29,38,38,37,39,29,71,43,75,57,56,86,42,18,68,69,51,42,48,46,48,52,51,52,55,49,52,48,26,73,55,37,12,22,37,42,32,37,50,63,53,63,72,62,50,61,51,32,32,31,33,40,30,30,9,75,32,32,28,89,64,14,14,36,78,67,46,71,37,36,49,69,58,34,29,68,34,84,79,31,68,66,11,59,58,44,42,64,58,71,73,102,120,44,59,60,37,32,40,38,38,40,32,40,41,85,55,28,63,55,39,68,49,77,44,69,55,56,32,41,30,29,39,30,48,42,60,61,5,35,56,61,37,47,53,46,54,34,52,37,35,42,19,35,37,31,49,46,64,56,47,55,69,66,56,31,64,69,75,42,60,55,36,59,43,59,49,75,45,70,44,47,38,23,45,35,47,73,46,52,54,72,83,61,61,82,45,78,80,37,16,45,17,57,72,70,44,47,43,57,47,47,22,46,47,46,29,72,61,36,45,44,25,33,72,85,82,58,49,77,42,55,61,38,53,70,67,54,47,45,55,55,58,63,66,46,65,74,68,41,46,32,33,39,25,15,50,68,37,77,70,43,63,38,50,57,61,66,59,52,49,51,41,45,72,73,68,46,57,40,32,30,50,72,89,42,78,42,54,61,88,51,90,80,83,51,58,49,91,40,65,38,34,34,26,38,46,70,44,79,46,62,43,50,88,84,41,55,68,61,48,49,52,47,48,52,52,21,18,63,70,30,73,27,29,32,33,41,38,32,71,96,62,69,72,45,79,47,25,55,37,43,30,30,89,86,78,62,53,67,50,74,82,66,39,44,56,37,62,27,36,88,32,82,81,6,13,15,80,86,50,59,20,59,13,46,39,79,40,76,31,68,52,34,31,37,46,40,44,78,31,12,47,72,73,42,19,38,54,41,96,82,45,45,51,72,67,95,78,40,72,36,45,36,50,52,51,20,48,26,68,73,72,69,52,65,54,77,44,30,47,72,75,50,53,68,66,60,53,43,34,52,39,55,14,45,85,71,47,64,37,67,27,66,47,70,52,99,88,45,78,48,78,47,74,48,56,45,62,19,54,51,50,45,52,53,49,45,48,71,66,52,85,46,68,66,61,38,55,59,52,48,63,32,36,41,82,38,63,23,87,84,48,63,47,56,16,36,28,62,68,48,57,25,25,24,54,88,84,36,24,67,58,63,49,29,64,27,29,43,53,52,41,55,51,49,62,72,67,55,80,69,54,74,69,49,39,69,70,37,44,69,50,51,49,55,46,51,52,54,50,50,34,34,41,56,59,69,47,33,56,44,31,35,63,40,46,40,60,76,51,49,52,44,55,51,29,43,53,52,49,24,47,43,58,72,37,58,60,17,33,36,30,38,37,34,55,40,80,58,42,78,40,25,70,75,54,39,53,41,44,52,52,50,53,50,47,51,22,50,51,25,11,25,35,42,32,36,48,62,51,64,70,61,49,70,67,28,66,29,34,34,32,27,10,79,30,37,42,86,56,16,13,36,79,68,43,75,44,42,48,72,58,39,41,69,31,81,81,33,69,66,14,29,44,74,62,56,81,40,74,81,72,71,62,93,69,70,59,84,37,76,85,44,48,41,32,40,33,41,32,42,32,86,52,25,62,55,37,71,49,74,42,58,34,38,20,43,32,31,43,34,52,38,55,61,7,35,64,60,45,49,45,53,36,30,48,46,25,40,42,28,16,69,48,61,69,38,76,38,71,46,45,51,54,70,50,76,45,49,63,85,68,46,61,38,59,46,78,56,55,52,59,71,86,30,95,42,67,83,33,15,60,23,60,74,62,47,46,42,62,56,51,26,46,52,52,25,66,32,71,64,22,51,74,70,67,40,48,41,59,40,68,29,48,90,40,87,80,17,24,20,72,92,48,61,24,62,11,50,38,79,44,80,47,72,44,33,50,58,45,74,39,59,24,84,84,48,61,43,51,19,33,30,73,72,54,57,65,39,56,59,96,84,36,28,68,53,54,53,34,66,25,25,27,51,53,42,32,65,75,34,60,89,38,61,76,57,23,52,53,33,45,32,34,35,69,60,69,41,29,67,42,34,32,52,39,38,29,70,76,49,50,43,59,52,30,30,36,52,53,50,21,45,58,68,63,47,89,76,86,33,28,38,38,38,38,30,69,43,75,56,55,85,42,18,66,69,52,42,49,46,47,53,53,52,54,49,52,49,26,73,54,38,12,23,35,41,31,37,49,63,54,63,73,60,49,61,51,31,33,29,34,41,31,29,9,74,33,33,27,90,62,15,14,36,78,67,44,71,37,37,47,69,58,33,30,69,34,85,78,31,69,67,11,60,58,44,40,63,60,71,72,102

InterPro domains:
  IPR003439 ABC transporter-like, ATP-binding domain [PS50893] (600-937)
  IPR003593 AAA+ ATPase domain [SM00382] (25-566)
  IPR003593 AAA+ ATPase domain [SM00382] (633-908)
  IPR004602 UvrABC system subunit A [MF_00205] (3-940)
  IPR004602 UvrABC system subunit A [TIGR00630] (5-925)
  IPR013815 ATP-grasp fold, subdomain 1 [G3DSA:3.30.1490.20] (211-280)
  IPR017871 ABC transporter-like, conserved site [PS00211] (489-503)
  IPR017871 ABC transporter-like, conserved site [PS00211] (830-844)
  IPR027417 P-loop containing nucleoside triphosphate hydrolase [G3DSA:3.40.50.300] (8-581)
  IPR027417 P-loop containing nucleoside triphosphate hydrolase [G3DSA:3.40.50.300] (610-936)
  IPR027417 P-loop containing nucleoside triphosphate hydrolase [SSF52540] (6-571)
  IPR027417 P-loop containing nucleoside triphosphate hydrolase [SSF52540] (620-914)
  IPR041102 UvrA, interaction domain [PF17760] (132-238)
  IPR041552 UvrA DNA-binding domain [PF17755] (289-400)

Secondary structure (DSSP, 8-state):
----EEEEEEE-STT--SEEEEEESSSEEEEE-STTSSHHHHIIIIIIHHHHHHHHHTS-HHHHHHH--PPPPSEEEEESPPPEEEE--------TT-BHHHHTTHHHHHHHHHHHH-EEB-TTT-PBP----HHHHHHHHHTSPTT-EEEEEEEEEEEEES--HHHHHHHHHTT--EEEETTEEEETTS-----TTSEEEEEEEEEEEE--GGGHHHHHHHHHHHHHHHTSEEEEEETTS-EEEEESSSB-TTT--B-PPP-GGGG-TTSTTTB-TTTTT--EEEEE-HHHH-S-TTSBTTTT----TT----STT-HHHHHHHHHHHHHT--TTSBGGGS-HHHHHHHHH--TT-EEEEEEEETTEEEEEEEE---HHHHHHHHHHH---HHHHHHHHTTEEEEE-TTTTT--B-HHHHTEEBTTB-HHHHHTSBHHHHHHHHHH----HHHHHHHHHHHHHHHHHHHHHHHTT-TT-BTTSBGGGS-HHHHHHHHHHHHHHHT-SS-EEEEE-TTTT--HHHHHHHHHHHHHHHHHH-EEEEE---HHHHHH-SEEEEEESSSGGG--EEEEEE-HHHHHH-TT-HHHHHHHTSS-PPPPSS----SS-EEEEEEE-STT--SEEEEEETTSEEEEEESTTSSHHIIIIIIIIHHHHHHHS-------S-SEEE-GGG-SEEEEE----S-SSTT--HHHHHTHHHHHHHHHHTSHHHHHHT--GGGG-SSSTTTB-TTTTT--EEEEEETTEEEEEEE-TTTTT--B-TTGGG--BTTB-HHHHHTSBHHHHHHHTTT-HHHHHHHHHHHHTT-TTSBTT--GGGS-HHHHHHHHHHHHHHSPP-S-EEEEEESTTTT--HHHHHHHHHHHHHHHHTT-EEEEE---HHHHHH-SEEEEEESSSGGG--EEEEEE-HHHHHT-TT-HHHHHHHHHH--/----EEEEEEE-STT--SEEEEEESSSEEEEEESTTSSHHHHIIIIIIHHHHHHHHHTS-HHHHHHH--PPPPSEEEEESPPPEEEE--------TT-BHHHHTTHHHHHHHHHHHH-EEB-TTT-PBP----HHHHHHHHHTSPTT-EEEEEEEEEEEEES--HHHHHHHHHTT--EEEETTEEEETTS-----TTSEEEEEEEEEEEE--GGGHHHHHHHHHHHHHHHTSEEEEEETTS-EEEEESSSB-TTT--B-PPP-GGGG-TTSTTTB-TTTTT--EEEEE-HHHHSS-TTSBTTTT----TT----STT-HHHHHHHHHHHHHT--TTSBGGGS-HHHHHHHHH--TT-EEEEEEEETTEEEEEEEE---HHHHHHHHHHH---HHHHHHHHTTEEEEE-TTTTT--B-HHHHTEEBTTB-HHHHHTSBHHHHHHHHHH----HHHHHHHHHHHHHHHHHHHHHHHTT-TT-BTTSBGGGS-HHHHHHHHHHHHHHHT-SS-EEEEE-TTTT--HHHHHHHHHHHHHHHHHH-EEEEE---HHHHHH-SEEEEEESSSGGG--EEEEEE-HHHHHH-TT-HHHHHHHTSS-PPPPSS----SS-EEEEEEE-STT--SEEEEEETTSEEEEEESTTSSHHIIIIIIIIHHHHHHHS-------S-SEEE-GGG-SEEEEE--S-S-SSTT--HHHHHTHHHHHHHHHHTSHHHHHHT--GGGG-SSSTTTB-TTTTT--EEEEEETTEEEEEEE-TTTTT--B-TTGGG--BTTB-HHHHHTSBHHHHHHHTTT-HHHHHHHHHHHHTT-TTSBTT--GGGS-HHHHHHHHHHHHHHSPP-S-EEEEEESTTTT--HHHHHHHHHHHHHHHHTT-EEEEE---HHHHHH-SEEEEEESSSGGG--EEEEEE-HHHHHT-TT-HHHHHHHHHH--

Organism: NCBI:txid537013

Radius of gyration: 43.78 Å; Cα contacts (8 Å, |Δi|>4): 4056; chains: 2; bounding box: 126×122×112 Å

pLDDT: mean 87.64, std 8.65, range [39.03, 98.31]

Foldseek 3Di:
DADQWKWFAQAPFAQADRATDIDGFLFFEAEEAFFQQCRCVPQPVAQQLQLQQVVQVVDDPVSDVVVFFRAHGPTDDIPNHHRADELALDADDPDLQFFLCVVLVLLVLLLVLLLPAWFFADLVPLHTFDAADLLRVLVVVLPPDAQWKKWKKAWAFFFDAAQPPVLLVVCVVVPAFWKAKQNRIDGSPDDRGDHRGGTMIIITGQDIDGRDPPCSVVSSVSQVVSCVNRVFWMWMGGVVDDIDIHGNFRADPRPRRGDDRRDSLLCRLCHQNWFDPPVSQSQKDKAQDVCLQQVDQQFFLCRFRGDADQQTNDDPAGPNVQVVVQLCVVVPHDRRDRNVPDDPVSVCCQAAWPVWAWTWGWGQDPVGIDIDTDTTRHDRSVLVVCLVPPPDPVSVVRSSLRIDIAGDPQCRRLRTDSRQQSIDFQRHGSSRLLQDFLLRNLVSLVPGDDDPVSCVVCVVSSVLSNQLSVLCVLLPRRQDGRSHRSNVDRSLSSSSSVLSSVVSVLDARYEYEYEANCAQFFPVSVVSVLVSSVVSSVSHGHYYYHHQDLVNLQSTQKYWYWANDRRNRTNYTQDIGGSVVLLVRPSHPSNCDSVPVDHQDADPDFDPAPPAWKKFFQQDFAQADRAIDIHGWLFFEEEEAGRQQCRCLPPVQAPQQSLCCVQVVDSGDHGDTDDIPRSVLFRAEAEQFLDFLDDDQLDFLQVSLVLLLVVLQVLCPDPLNVVVVHHSQLLRLCDPHWFDVQVSQQQWDFACPRSHPTDTFGDPQCSSQRTDPSQQVRDDVRGGSSRQQQAFLLRNLVVCVVPVLSNLLSVLLVLLPRRGGGRSGGRVPDGSLSRSSSVLSSVVSDDDPLRYEYEYEASCVSGHSVSVSSVLVSQVVNSVSNGHYYYHHSDLSNQSRTNKYFYWANDRHNRTNYGQDIGHLQRLLPRPSHPSNVVNVVVVVD/DADQWKWFAQADFAQADRATDIDGFLFFEAEEAFFQQCRCVPQPVAQQLQLQQVVQVVDDPVSDVVVFFRAHGPTDDIPPHHRADELALDFDDPDLQFFLCVVLVLLVLLLVLLLPAWFFADLVPLHTFDAADLLRVLVVVLVPDAQWKKWKKAWAFFFDAAQPPVVLVVCVVVPAFWKAKQNRIDGSPDDDGDHRGGTMIIITGQDIDGRDPVCSVVSSVSQVVSCVNRVFWIWMGGVVDDIDIHGNFRADPRPRRGDDRRDSLLCRLCHQNWFDPQVSQSQKDKAQDVCLQQVDQQFFLCRFRGDAVQQTNDDPAGPNVQVVVQLCVVVPHDSRDRNVPDDPVSVCCQAAWPVWAWTWTWGQDPVGIDIDTDTTRHDRSVLVVCLVPPPDPVSNVRSSLRIDIAGDPQCRRLRTDSRQQSIDFLRHGSSRLLQDFLLRNLVSLVPGDDDPVSCVVCVVSSVLSNQLSVLCVLLPRRQDGRSHGSNPDRSLSSSSSVLSSVVSVLDAAYEYEYEANCAQFFPVSVVSVLVSSVVSSVSHGHYYYHHQDLVNLQSTQKYWYWANDRRNRTNYTQDIGGSVVLLVRPSHPSNCDSVPVDHQDADPDFDPAPPAWKKFFQQDFAQADRAIDIHGWLFFEEEEAGPQQCSCLPPVQAPQQSLCCVQVVDSGDHGDTDDIPRSVLFRAEAEQFLDFLDPDQLDFLQVSLVLLLVVLQVLCPDPLNVVVVHHSQLLRLCDPHWFDVQVSQQQWDFACPRSHPTDTAGDPQCSSQRTDPSQQVRDDVRGGSSRQQQAFLLRNLVVCVVPVLSNLLSVLLVLLPRRGGGSSGGRVPDGSLSRSSSVLSSVVSDQDPLRYEYEYEASCVSGHSVSVSSVLVSVVVNSVSNGHYYYHHNDLSNQSRTNKYFYWANDRHNRTNYGQDIGHLQVLLPRPSHPSNVVNVVVVVD